Protein 4IUY (pdb70)

Radius of gyration: 42.05 Å; Cα contacts (8 Å, |Δi|>4): 4462; chains: 8; bounding box: 101×88×133 Å

Solvent-accessible surface area: 75935 Å² total

Structure (mmCIF, N/CA/C/O backbone):
data_4IUY
#
_entry.id   4IUY
#
_cell.length_a   106.219
_cell.length_b   89.525
_cell.length_c   120.905
_cell.angle_alpha   90.00
_cell.angle_beta   112.69
_cell.angle_gamma   90.00
#
_symmetry.space_group_name_H-M   'P 1 21 1'
#
loop_
_entity.id
_entity.type
_entity.pdbx_description
1 polymer 'Short chain dehydrogenase/reductase'
2 water water
#
loop_
_atom_site.group_PDB
_atom_site.id
_atom_site.type_symbol
_atom_site.label_atom_id
_atom_site.label_alt_id
_atom_site.label_comp_id
_atom_site.label_asym_id
_atom_site.label_entity_id
_atom_site.label_seq_id
_atom_site.pdbx_PDB_ins_code
_atom_site.Cartn_x
_atom_site.Cartn_y
_atom_site.Cartn_z
_atom_site.occupancy
_atom_site.B_iso_or_equiv
_atom_site.auth_seq_id
_atom_site.auth_comp_id
_atom_site.auth_asym_id
_atom_site.auth_atom_id
_atom_site.pdbx_PDB_model_num
ATOM 1 N N . ASN A 1 21 ? -43.874 17.857 125.727 1.00 57.45 2 ASN A N 1
ATOM 2 C CA . ASN A 1 21 ? -42.438 17.860 125.414 1.00 67.65 2 ASN A CA 1
ATOM 3 C C . ASN A 1 21 ? -42.094 18.385 124.004 1.00 59.85 2 ASN A C 1
ATOM 4 O O . ASN A 1 21 ? -42.251 17.667 123.012 1.00 60.43 2 ASN A O 1
ATOM 9 N N . ILE A 1 22 ? -41.579 19.609 123.917 1.00 59.79 3 ILE A N 1
ATOM 10 C CA . ILE A 1 22 ? -41.291 20.211 122.614 1.00 57.29 3 ILE A CA 1
ATOM 11 C C . ILE A 1 22 ? -40.045 19.654 121.912 1.00 64.34 3 ILE A C 1
ATOM 12 O O . ILE A 1 22 ? -39.827 19.913 120.721 1.00 50.96 3 ILE A O 1
ATOM 17 N N . PHE A 1 23 ? -39.247 18.882 122.648 1.00 62.04 4 PHE A N 1
ATOM 18 C CA . PHE A 1 23 ? -38.030 18.285 122.114 1.00 50.25 4 PHE A CA 1
ATOM 19 C C . PHE A 1 23 ? -38.232 16.844 121.651 1.00 57.14 4 PHE A C 1
ATOM 20 O O . PHE A 1 23 ? -37.259 16.116 121.386 1.00 51.50 4 PHE A O 1
ATOM 28 N N . ASP A 1 24 ? -39.492 16.440 121.513 1.00 51.46 5 ASP A N 1
ATOM 29 C CA . ASP A 1 24 ? -39.815 15.064 121.169 1.00 51.92 5 ASP A CA 1
ATOM 30 C C . ASP A 1 24 ? -39.210 14.574 119.851 1.00 55.14 5 ASP A C 1
ATOM 31 O O . ASP A 1 24 ? -39.333 15.243 118.834 1.00 50.85 5 ASP A O 1
ATOM 36 N N . VAL A 1 25 ? -38.539 13.419 119.871 1.00 52.86 6 VAL A N 1
ATOM 37 C CA . VAL A 1 25 ? -38.037 12.820 118.637 1.00 50.57 6 VAL A CA 1
ATOM 38 C C . VAL A 1 25 ? -38.438 11.348 118.542 1.00 53.12 6 VAL A C 1
ATOM 39 O O . VAL A 1 25 ? -37.948 10.609 117.699 1.00 51.40 6 VAL A O 1
ATOM 43 N N . LYS A 1 26 ? -39.351 10.941 119.410 1.00 58.63 7 LYS A N 1
ATOM 44 C CA . LYS A 1 26 ? -39.781 9.559 119.475 1.00 54.07 7 LYS A CA 1
ATOM 45 C C . LYS A 1 26 ? -40.350 9.097 118.115 1.00 55.73 7 LYS A C 1
ATOM 46 O O . LYS A 1 26 ? -41.166 9.775 117.516 1.00 56.04 7 LYS A O 1
ATOM 52 N N . ASP A 1 27 ? -39.874 7.954 117.630 1.00 56.65 8 ASP A N 1
ATOM 53 C CA . ASP A 1 27 ? -40.315 7.367 116.360 1.00 65.73 8 ASP A CA 1
ATOM 54 C C . ASP A 1 27 ? -39.837 8.066 115.097 1.00 63.12 8 ASP A C 1
ATOM 55 O O . ASP A 1 27 ? -40.092 7.578 113.993 1.00 65.63 8 ASP A O 1
ATOM 60 N N . LYS A 1 28 ? -39.125 9.176 115.247 1.00 54.88 9 LYS A N 1
ATOM 61 C CA . LYS A 1 28 ? -38.502 9.793 114.086 1.00 54.51 9 LYS A CA 1
ATOM 62 C C . LYS A 1 28 ? -37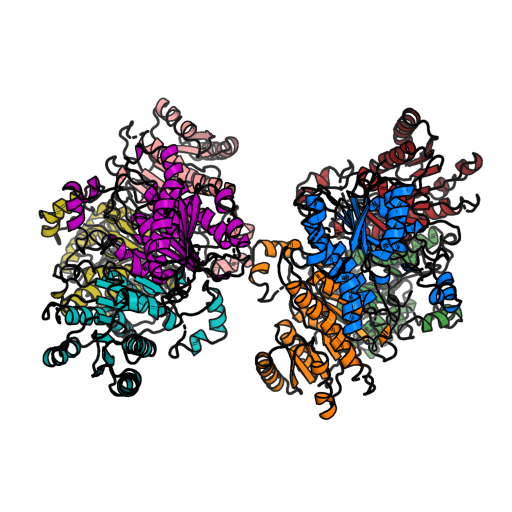.379 8.907 113.541 1.00 51.90 9 LYS A C 1
ATOM 63 O O . LYS A 1 28 ? -36.855 8.051 114.254 1.00 52.16 9 LYS A O 1
ATOM 69 N N . TYR A 1 29 ? -36.999 9.105 112.284 1.00 51.65 10 TYR A N 1
ATOM 70 C CA . TYR A 1 29 ? -35.792 8.444 111.775 1.00 51.43 10 TYR A CA 1
ATOM 71 C C . TYR A 1 29 ? -34.648 9.447 111.609 1.00 50.04 10 TYR A C 1
ATOM 72 O O . TYR A 1 29 ? -34.752 10.421 110.873 1.00 50.94 10 TYR A O 1
ATOM 81 N N . ILE A 1 30 ? -33.560 9.209 112.321 1.00 49.52 11 ILE A N 1
ATOM 82 C CA . ILE A 1 30 ? -32.407 10.091 112.265 1.00 51.50 11 ILE A CA 1
ATOM 83 C C . ILE A 1 30 ? -31.300 9.450 111.457 1.00 53.63 11 ILE A C 1
ATOM 84 O O . ILE A 1 30 ? -30.807 8.385 111.818 1.00 52.16 11 ILE A O 1
ATOM 89 N N . LEU A 1 31 ? -30.897 10.113 110.382 1.00 55.99 12 LEU A N 1
ATOM 90 C CA . LEU A 1 31 ? -29.805 9.652 109.537 1.00 47.94 12 LEU A CA 1
ATOM 91 C C . LEU A 1 31 ? -28.486 10.296 109.967 1.00 53.15 12 LEU A C 1
ATOM 92 O O . LEU A 1 31 ? -28.341 11.525 109.972 1.00 46.83 12 LEU A O 1
ATOM 97 N N . ILE A 1 32 ? -27.532 9.453 110.334 1.00 47.18 13 ILE A N 1
ATOM 98 C CA . ILE A 1 32 ? -26.260 9.896 110.867 1.00 50.08 13 ILE A CA 1
ATOM 99 C C . ILE A 1 32 ? -25.105 9.397 110.022 1.00 58.54 13 ILE A C 1
ATOM 100 O O . ILE A 1 32 ? -24.873 8.179 109.901 1.00 51.45 13 ILE A O 1
ATOM 105 N N . THR A 1 33 ? -24.415 10.349 109.398 1.00 53.04 14 THR A N 1
ATOM 106 C CA . THR A 1 33 ? -23.189 10.068 108.666 1.00 46.08 14 THR A CA 1
ATOM 107 C C . THR A 1 33 ? -22.029 10.123 109.655 1.00 61.42 14 THR A C 1
ATOM 108 O O . THR A 1 33 ? -22.182 10.611 110.784 1.00 64.96 14 THR A O 1
ATOM 112 N N . GLY A 1 34 ? -20.883 9.595 109.240 1.00 57.17 15 GLY A N 1
ATOM 113 C CA . GLY A 1 34 ? -19.695 9.563 110.070 1.00 46.18 15 GLY A CA 1
ATOM 114 C C . GLY A 1 34 ? -19.954 8.793 111.345 1.00 49.30 15 GLY A C 1
ATOM 115 O O . GLY A 1 34 ? -19.349 9.076 112.374 1.00 47.84 15 GLY A O 1
ATOM 116 N N . ALA A 1 35 ? -20.828 7.794 111.270 1.00 47.75 16 ALA A N 1
ATOM 117 C CA . ALA A 1 35 ? -21.323 7.122 112.467 1.00 51.53 16 ALA A CA 1
ATOM 118 C C . ALA A 1 35 ? -20.280 6.252 113.209 1.00 50.54 16 ALA A C 1
ATOM 119 O O . ALA A 1 35 ? -20.500 5.861 114.344 1.00 57.16 16 ALA A O 1
ATOM 121 N N . SER A 1 36 ? -19.144 5.960 112.587 1.00 58.88 17 SER A N 1
ATOM 122 C CA . SER A 1 36 ? -18.139 5.113 113.244 1.00 62.35 17 SER A CA 1
ATOM 123 C C . SER A 1 36 ? -17.213 5.875 114.205 1.00 56.59 17 SER A C 1
ATOM 124 O O . SER A 1 36 ? -16.489 5.255 114.975 1.00 60.65 17 SER A O 1
ATOM 127 N N . SER A 1 37 ? -17.228 7.209 114.153 1.00 51.06 18 SER A N 1
ATOM 128 C CA . SER A 1 37 ? -16.438 8.034 115.083 1.00 48.26 18 SER A CA 1
ATOM 129 C C . SER A 1 37 ? -17.003 7.984 116.508 1.00 48.44 18 SER A C 1
ATOM 130 O O . SER A 1 37 ? -18.120 7.494 116.734 1.00 62.32 18 SER A O 1
ATOM 133 N N . GLY A 1 38 ? -16.208 8.436 117.477 1.00 49.37 19 GLY A N 1
ATOM 134 C CA . GLY A 1 38 ? -16.680 8.550 118.852 1.00 48.66 19 GLY A CA 1
ATOM 135 C C . GLY A 1 38 ? -17.921 9.435 118.920 1.00 52.92 19 GLY A C 1
ATOM 136 O O . GLY A 1 38 ? -18.906 9.101 119.579 1.00 49.68 19 GLY A O 1
ATOM 137 N N . LEU A 1 39 ? -17.874 10.564 118.214 1.00 50.80 20 LEU A N 1
ATOM 138 C CA . LEU A 1 39 ? -19.000 11.493 118.156 1.00 51.05 20 LEU A CA 1
ATOM 139 C C . LEU A 1 39 ? -20.224 10.854 117.522 1.00 55.94 20 LEU A C 1
ATOM 140 O O . LEU A 1 39 ? -21.354 11.016 118.026 1.00 51.42 20 LEU A O 1
ATOM 145 N N . GLY A 1 40 ? -19.993 10.124 116.427 1.00 50.39 21 GLY A N 1
ATOM 146 C CA . GLY A 1 40 ? -21.066 9.428 115.734 1.00 46.39 21 GLY A CA 1
ATOM 147 C C . GLY A 1 40 ? -21.772 8.420 116.632 1.00 54.80 21 GLY A C 1
ATOM 148 O O . GLY A 1 40 ? -23.000 8.310 116.600 1.00 50.17 21 GLY A O 1
ATOM 149 N N . HIS A 1 41 ? -21.004 7.691 117.441 1.00 48.32 22 HIS A N 1
ATOM 150 C CA . HIS A 1 41 ? -21.588 6.736 118.388 1.00 51.02 22 HIS A CA 1
ATOM 151 C C . HIS A 1 41 ? -22.483 7.439 119.401 1.00 53.27 22 HIS A C 1
ATOM 152 O O . HIS A 1 41 ? -23.599 6.979 119.687 1.00 49.54 22 HIS A O 1
ATOM 159 N N . HIS A 1 42 ? -21.971 8.545 119.941 1.00 48.28 23 HIS A N 1
ATOM 160 C CA . HIS A 1 42 ? -22.666 9.357 120.928 1.00 60.80 23 HIS A CA 1
ATOM 161 C C . HIS A 1 42 ? -23.989 9.891 120.377 1.00 62.46 23 HIS A C 1
ATOM 162 O O . HIS A 1 42 ? -25.012 9.849 121.049 1.00 47.78 23 HIS A O 1
ATOM 169 N N . ILE A 1 43 ? -23.954 10.422 119.160 1.00 57.14 24 ILE A N 1
ATOM 170 C CA . ILE A 1 43 ? -25.154 10.971 118.546 1.00 46.58 24 ILE A CA 1
ATOM 171 C C . ILE A 1 43 ? -26.203 9.853 118.350 1.00 46.98 24 ILE A C 1
ATOM 172 O O . ILE A 1 43 ? -27.390 10.043 118.658 1.00 48.10 24 ILE A O 1
ATOM 177 N N . ALA A 1 44 ? -25.766 8.693 117.853 1.00 47.69 25 ALA A N 1
ATOM 178 C CA . ALA A 1 44 ? -26.670 7.549 117.687 1.00 48.75 25 ALA A CA 1
ATOM 179 C C . ALA A 1 44 ? -27.321 7.165 119.016 1.00 62.28 25 ALA A C 1
ATOM 180 O O . ALA A 1 44 ? -28.534 6.925 119.088 1.00 49.97 25 ALA A O 1
ATOM 182 N N . GLU A 1 45 ? -26.515 7.120 120.073 1.00 53.02 26 GLU A N 1
ATOM 183 C CA . GLU A 1 45 ? -27.042 6.727 121.369 1.00 56.35 26 GLU A CA 1
ATOM 184 C C . GLU A 1 45 ? -27.986 7.779 121.954 1.00 59.58 26 GLU A C 1
ATOM 185 O O . GLU A 1 45 ? -29.015 7.433 122.544 1.00 56.93 26 GLU A O 1
ATOM 191 N N . LEU A 1 46 ? -27.645 9.054 121.766 1.00 49.05 27 LEU A N 1
ATOM 192 C CA . LEU A 1 46 ? -28.478 10.135 122.249 1.00 48.71 27 LEU A CA 1
ATOM 193 C C . LEU A 1 46 ? -29.887 10.015 121.681 1.00 51.53 27 LEU A C 1
ATOM 194 O O . LEU A 1 46 ? -30.860 9.980 122.428 1.00 50.76 27 LEU A O 1
ATOM 199 N N . PHE A 1 47 ? -29.989 9.907 120.362 1.00 49.88 28 PHE A N 1
ATOM 200 C CA . PHE A 1 47 ? -31.286 9.859 119.724 1.00 48.77 28 PHE A CA 1
ATOM 201 C C . PHE A 1 47 ? -32.045 8.548 119.999 1.00 50.04 28 PHE A C 1
ATOM 202 O O . PHE A 1 47 ? -33.280 8.548 120.103 1.00 52.65 28 PHE A O 1
ATOM 210 N N . ALA A 1 48 ? -31.319 7.440 120.118 1.00 50.62 29 ALA A N 1
ATOM 211 C CA . ALA A 1 48 ? -31.954 6.152 120.441 1.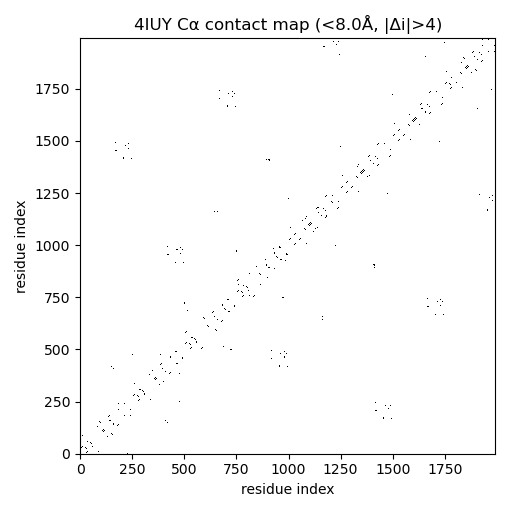00 63.00 29 ALA A CA 1
ATOM 212 C C . ALA A 1 48 ? -32.566 6.204 121.832 1.00 63.84 29 ALA A C 1
ATOM 213 O O . ALA A 1 48 ? -33.673 5.719 122.058 1.00 65.50 29 ALA A O 1
ATOM 215 N N . LYS A 1 49 ? -31.824 6.810 122.753 1.00 60.74 30 LYS A N 1
ATOM 216 C CA . LYS A 1 49 ? -32.267 7.014 124.122 1.00 59.69 30 LYS A CA 1
ATOM 217 C C . LYS A 1 49 ? -33.574 7.821 124.165 1.00 61.10 30 LYS A C 1
ATOM 218 O O . LYS A 1 49 ? -34.412 7.622 125.039 1.00 53.77 30 LYS A O 1
ATOM 224 N N . GLU A 1 50 ? -33.726 8.749 123.223 1.00 58.71 31 GLU A N 1
ATOM 225 C CA . GLU A 1 50 ? -34.912 9.595 123.150 1.00 61.13 31 GLU A CA 1
ATOM 226 C C . GLU A 1 50 ? -36.062 8.972 122.330 1.00 60.44 31 GLU A C 1
ATOM 227 O O . GLU A 1 50 ? -37.049 9.646 122.002 1.00 56.96 31 GLU A O 1
ATOM 233 N N . GLY A 1 51 ? -35.922 7.695 121.986 1.00 55.02 32 GLY A N 1
ATOM 234 C CA . GLY A 1 51 ? -36.984 6.955 121.320 1.00 53.91 32 GLY A CA 1
ATOM 235 C C . GLY A 1 51 ? -37.067 7.119 119.810 1.00 62.72 32 GLY A C 1
ATOM 236 O O . GLY A 1 51 ? -38.052 6.734 119.182 1.00 69.06 32 GLY A O 1
ATOM 237 N N . ALA A 1 52 ? -36.022 7.671 119.218 1.00 52.31 33 ALA A N 1
ATOM 238 C CA . ALA A 1 52 ? -35.983 7.866 117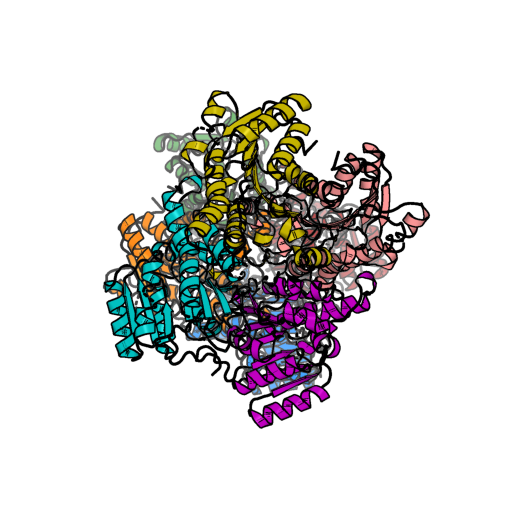.781 1.00 51.89 33 ALA A CA 1
ATOM 239 C C . ALA A 1 52 ? -35.325 6.666 117.106 1.00 63.25 33 ALA A C 1
ATOM 240 O O . ALA A 1 52 ? -34.461 6.015 117.683 1.00 52.49 33 ALA A O 1
ATOM 242 N N . ASN A 1 53 ? -35.742 6.366 115.887 1.00 52.72 34 ASN A N 1
ATOM 243 C CA . ASN A 1 53 ? -35.053 5.357 115.099 1.00 53.19 34 ASN A CA 1
ATOM 244 C C . ASN A 1 53 ? -33.796 5.901 114.418 1.00 58.11 34 ASN A C 1
ATOM 245 O O . ASN A 1 53 ? -33.679 7.111 114.135 1.00 51.07 34 ASN A O 1
ATOM 250 N N . ILE A 1 54 ? -32.859 4.996 114.168 1.00 54.39 35 ILE A N 1
ATOM 251 C CA . ILE A 1 54 ? -31.496 5.343 113.801 1.00 59.14 35 ILE A CA 1
ATOM 252 C C . ILE A 1 54 ? -31.103 4.747 112.445 1.00 59.44 35 ILE A C 1
ATOM 253 O O . ILE A 1 54 ? -31.235 3.548 112.234 1.00 60.35 35 ILE A O 1
ATOM 258 N N . VAL A 1 55 ? -30.638 5.592 111.527 1.00 56.89 36 VAL A N 1
ATOM 259 C CA . VAL A 1 55 ? -29.978 5.111 110.317 1.00 58.92 36 VAL A CA 1
ATOM 260 C C . VAL A 1 55 ? -28.511 5.549 110.369 1.00 61.97 36 VAL A C 1
ATOM 261 O O . VAL A 1 55 ? -28.200 6.759 110.339 1.00 49.79 36 VAL A O 1
ATOM 265 N N . ILE A 1 56 ? -27.618 4.572 110.485 1.00 56.94 37 ILE A N 1
ATOM 266 C CA . ILE A 1 56 ? -26.186 4.853 110.617 1.00 60.35 37 ILE A CA 1
ATOM 267 C C . ILE A 1 56 ? -25.370 4.297 109.470 1.00 64.18 37 ILE A C 1
ATOM 268 O O . ILE A 1 56 ? -25.570 3.155 109.033 1.00 72.91 37 ILE A O 1
ATOM 273 N N . CYS A 1 57 ? -24.425 5.097 109.000 1.00 63.88 38 CYS A N 1
ATOM 274 C CA . CYS A 1 57 ? -23.466 4.622 108.016 1.00 74.14 38 CYS A CA 1
ATOM 275 C C . CYS A 1 57 ? -22.021 5.061 108.251 1.00 70.66 38 CYS A C 1
ATOM 276 O O . CYS A 1 57 ? -21.747 6.045 108.947 1.00 69.76 38 CYS A O 1
ATOM 279 N N . ALA A 1 58 ? -21.111 4.266 107.697 1.00 67.91 39 ALA A N 1
ATOM 280 C CA . ALA A 1 58 ? -19.680 4.479 107.805 1.00 67.73 39 ALA A CA 1
ATOM 281 C C . ALA A 1 58 ? -19.048 3.696 106.668 1.00 71.71 39 ALA A C 1
ATOM 282 O O . ALA A 1 58 ? -19.747 2.955 105.970 1.00 67.84 39 ALA A O 1
ATOM 284 N N . ARG A 1 59 ? -17.738 3.837 106.482 1.00 75.69 40 ARG A N 1
ATOM 285 C CA . ARG A 1 59 ? -17.076 3.137 105.387 1.00 79.19 40 ARG A CA 1
ATOM 286 C C . ARG A 1 59 ? -17.104 1.621 105.621 1.00 77.82 40 ARG A C 1
ATOM 287 O O . ARG A 1 59 ? -17.475 0.861 104.724 1.00 80.74 40 ARG A O 1
ATOM 295 N N . ARG A 1 60 ? -16.760 1.189 106.837 1.00 71.94 41 ARG A N 1
ATOM 296 C CA . ARG A 1 60 ? -16.661 -0.248 107.143 1.00 69.99 41 ARG A CA 1
ATOM 297 C C . ARG A 1 60 ? -17.844 -0.734 107.976 1.00 71.74 41 ARG A C 1
ATOM 298 O O . ARG A 1 60 ? -18.009 -0.335 109.130 1.00 72.76 41 ARG A O 1
ATOM 306 N N . LEU A 1 61 ? -18.644 -1.622 107.403 1.00 71.52 42 LEU A N 1
ATOM 307 C CA . LEU A 1 61 ? -19.846 -2.100 108.066 1.00 74.01 42 LEU A CA 1
ATOM 308 C C . LEU A 1 61 ? -19.540 -2.703 109.444 1.00 80.33 42 LEU A C 1
ATOM 309 O O . LEU A 1 61 ? -20.351 -2.592 110.368 1.00 75.64 42 LEU A O 1
ATOM 314 N N . GLU A 1 62 ? -18.370 -3.319 109.592 1.00 86.05 43 GLU A N 1
ATOM 315 C CA . GLU A 1 62 ? -18.072 -4.030 110.832 1.00 86.86 43 GLU A CA 1
ATOM 316 C C . GLU A 1 62 ? -18.017 -3.101 112.059 1.00 80.87 43 GLU A C 1
ATOM 317 O O . GLU A 1 62 ? -18.464 -3.481 113.141 1.00 80.64 43 GLU A O 1
ATOM 323 N N . ARG A 1 63 ? -17.536 -1.874 111.885 1.00 77.86 44 ARG A N 1
ATOM 324 C CA . ARG A 1 63 ? -17.476 -0.933 113.008 1.00 77.18 44 ARG A CA 1
ATOM 325 C C . ARG A 1 63 ? -18.860 -0.503 113.519 1.00 71.62 44 ARG A C 1
ATOM 326 O O . ARG A 1 63 ? -18.996 -0.006 114.637 1.00 76.60 44 ARG A O 1
ATOM 334 N N . LEU A 1 64 ? -19.882 -0.680 112.696 1.00 65.08 45 LEU A N 1
ATOM 335 C CA . LEU A 1 64 ? -21.220 -0.269 113.070 1.00 66.33 45 LEU A CA 1
ATOM 336 C C . LEU A 1 64 ? -22.024 -1.328 113.810 1.00 70.34 45 LEU A C 1
ATOM 337 O O . LEU A 1 64 ? -22.961 -0.979 114.531 1.00 71.68 45 LEU A O 1
ATOM 342 N N . LYS A 1 65 ? -21.660 -2.604 113.644 1.00 64.00 46 LYS A N 1
ATOM 343 C CA . LYS A 1 65 ? -22.456 -3.699 114.192 1.00 65.96 46 LYS A CA 1
ATOM 344 C C . LYS A 1 65 ? -22.479 -3.729 115.712 1.00 70.09 46 LYS A C 1
ATOM 345 O O . LYS A 1 65 ? -23.521 -4.003 116.303 1.00 74.33 46 LYS A O 1
ATOM 351 N N . GLU A 1 66 ? -21.345 -3.445 116.346 1.00 77.40 47 GLU A N 1
ATOM 352 C CA . GLU A 1 66 ? -21.284 -3.364 117.810 1.00 83.20 47 GLU A CA 1
ATOM 353 C C . GLU A 1 66 ? -22.308 -2.337 118.337 1.00 74.35 47 GLU A C 1
ATOM 354 O O . GLU A 1 66 ? -23.043 -2.609 119.293 1.00 67.50 47 GLU A O 1
ATOM 360 N N . LEU A 1 67 ? -22.343 -1.165 117.698 1.00 68.28 48 LEU A N 1
ATOM 361 C CA . LEU A 1 67 ? -23.225 -0.070 118.080 1.00 60.04 48 LEU A CA 1
ATOM 362 C C . LEU A 1 67 ? -24.677 -0.466 117.865 1.00 67.03 48 LEU A C 1
ATOM 363 O O . LEU A 1 67 ? -25.532 -0.236 118.729 1.00 63.37 48 LEU A O 1
ATOM 368 N N . GLU A 1 68 ? -24.935 -1.067 116.703 1.00 57.75 49 GLU A N 1
ATOM 369 C CA . GLU A 1 68 ? -26.268 -1.535 116.329 1.00 64.78 49 GLU A CA 1
ATOM 370 C C . GLU A 1 68 ? -26.875 -2.456 117.378 1.00 68.19 49 GLU A C 1
ATOM 371 O O . GLU A 1 68 ? -28.021 -2.266 117.812 1.00 63.67 49 GLU A O 1
ATOM 377 N N . SER A 1 69 ? -26.098 -3.452 117.794 1.00 71.69 50 SER A N 1
ATOM 378 C CA . SER A 1 69 ? -26.592 -4.426 118.756 1.00 72.85 50 SER A CA 1
ATOM 379 C C . SER A 1 69 ? -26.866 -3.722 120.076 1.00 68.94 50 SER A C 1
ATOM 380 O O . SER A 1 69 ? -27.921 -3.910 120.676 1.00 62.03 50 SER A O 1
ATOM 383 N N . HIS A 1 70 ? -25.918 -2.896 120.505 1.00 60.68 51 HIS A N 1
ATOM 384 C CA . HIS A 1 70 ? -26.075 -2.140 121.743 1.00 64.09 51 HIS A CA 1
ATOM 385 C C . HIS A 1 70 ? -27.354 -1.303 121.755 1.00 62.05 51 HIS A C 1
ATOM 386 O O . HIS A 1 70 ? -28.127 -1.351 122.711 1.00 66.93 51 HIS A O 1
ATOM 393 N N . ILE A 1 71 ? -27.605 -0.592 120.665 1.00 57.85 52 ILE A N 1
ATOM 394 C CA . ILE A 1 71 ? -28.795 0.241 120.555 1.00 59.01 52 ILE A CA 1
ATOM 395 C C . ILE A 1 71 ? -30.078 -0.593 120.472 1.00 68.52 52 ILE A C 1
ATOM 396 O O . ILE A 1 71 ? -31.054 -0.315 121.179 1.00 70.33 52 ILE A O 1
ATOM 401 N N . LYS A 1 72 ? -30.067 -1.629 119.634 1.00 69.64 53 LYS A N 1
ATOM 402 C CA . LYS A 1 72 ? -31.222 -2.509 119.530 1.00 66.63 53 LYS A CA 1
ATOM 403 C C . LYS A 1 72 ? -31.523 -3.114 120.906 1.00 66.69 53 LYS A C 1
ATOM 404 O O . LYS A 1 72 ? -32.666 -3.148 121.341 1.00 72.16 53 LYS A O 1
ATOM 410 N N . ASN A 1 73 ? -30.490 -3.573 121.597 1.00 65.79 54 ASN A N 1
ATOM 411 C CA . ASN A 1 73 ? -30.661 -4.163 122.924 1.00 74.65 54 ASN A CA 1
ATOM 412 C C . ASN A 1 73 ? -31.060 -3.173 124.021 1.00 73.56 54 ASN A C 1
ATOM 413 O O . ASN A 1 73 ? -31.938 -3.460 124.832 1.00 69.15 54 ASN A O 1
ATOM 418 N N . GLU A 1 74 ? -30.422 -2.009 124.063 1.00 76.92 55 GLU A N 1
ATOM 419 C CA . GLU A 1 74 ? -30.695 -1.100 125.170 1.00 79.67 55 GLU A CA 1
ATOM 420 C C . GLU A 1 74 ? -31.983 -0.294 125.022 1.00 75.36 55 GLU A C 1
ATOM 421 O O . GLU A 1 74 ? -32.661 -0.033 126.017 1.00 79.96 55 GLU A O 1
ATOM 427 N N . TYR A 1 75 ? -32.313 0.108 123.799 1.00 65.90 56 TYR A N 1
ATOM 428 C CA . TYR A 1 75 ? -33.431 1.021 123.581 1.00 61.71 56 TYR A CA 1
ATOM 429 C C . TYR A 1 75 ? -34.564 0.429 122.751 1.00 64.82 56 TYR A C 1
ATOM 430 O O . TYR A 1 75 ? -35.668 0.971 122.721 1.00 70.51 56 TYR A O 1
ATOM 439 N N . GLY A 1 76 ? -34.284 -0.676 122.070 1.00 61.97 57 GLY A N 1
ATOM 440 C CA . GLY A 1 76 ? -35.295 -1.384 121.299 1.00 62.72 57 GLY A CA 1
ATOM 441 C C . GLY A 1 76 ? -35.894 -0.613 120.130 1.00 70.91 57 GLY A C 1
ATOM 442 O O . GLY A 1 76 ? -37.011 -0.923 119.673 1.00 65.77 57 GLY A O 1
ATOM 443 N N . VAL A 1 77 ? -35.139 0.357 119.615 1.00 68.06 58 VAL A N 1
ATOM 444 C CA . VAL A 1 77 ? -35.557 1.116 118.447 1.00 57.53 58 VAL A CA 1
ATOM 445 C C . VAL A 1 77 ? -35.092 0.399 117.182 1.00 71.82 58 VAL A C 1
ATOM 446 O O . VAL A 1 77 ? -34.274 -0.519 117.235 1.00 73.37 58 VAL A O 1
ATOM 450 N N . GLN A 1 78 ? -35.653 0.797 116.049 1.00 57.81 59 GLN A N 1
ATOM 451 C CA . GLN A 1 78 ? -35.200 0.334 114.744 1.00 58.19 59 GLN A CA 1
ATOM 452 C C . GLN A 1 78 ? -33.811 0.925 114.432 1.00 65.55 59 GLN A C 1
ATOM 453 O O . GLN A 1 78 ? -33.565 2.120 114.665 1.00 55.61 59 GLN A O 1
ATOM 459 N N . VAL A 1 79 ? -32.909 0.081 113.928 1.00 59.69 60 VAL A N 1
ATOM 460 C CA . VAL A 1 79 ? -31.590 0.526 113.467 1.00 61.26 60 VAL A CA 1
ATOM 461 C C . VAL A 1 79 ? -31.303 -0.029 112.068 1.00 66.56 60 VAL A C 1
ATOM 462 O O . VAL A 1 79 ? -31.433 -1.234 111.823 1.00 61.90 60 VAL A O 1
ATOM 466 N N . TYR A 1 80 ? -30.931 0.849 111.143 1.00 58.75 61 TYR A N 1
ATOM 467 C CA . TYR A 1 80 ? -30.534 0.399 109.816 1.00 60.43 61 TYR A CA 1
ATOM 468 C C . TYR A 1 80 ? -29.067 0.796 109.600 1.00 56.71 61 TYR A C 1
ATOM 469 O O . TYR A 1 80 ? -28.705 1.935 109.838 1.00 57.31 61 TYR A O 1
ATOM 478 N N . THR A 1 81 ? -28.223 -0.137 109.182 1.00 57.85 62 THR A N 1
ATOM 479 C CA . THR A 1 81 ? -26.826 0.164 108.906 1.00 57.35 62 THR A CA 1
ATOM 480 C C . THR A 1 81 ? -26.521 0.106 107.406 1.00 75.67 62 THR A C 1
ATOM 481 O O . THR A 1 81 ? -27.129 -0.664 106.668 1.00 74.51 62 THR A O 1
ATOM 485 N N . PHE A 1 82 ? -25.606 0.958 106.956 1.00 75.81 63 PHE A N 1
ATOM 486 C CA . PHE A 1 82 ? -25.171 0.968 105.562 1.00 66.42 63 PHE A CA 1
ATOM 487 C C . PHE A 1 82 ? -23.686 1.203 105.459 1.00 65.77 63 PHE A C 1
ATOM 488 O O . PHE A 1 82 ? -23.140 2.072 106.120 1.00 71.15 63 PHE A O 1
ATOM 496 N N . ALA A 1 83 ? -23.025 0.380 104.670 1.00 74.32 64 ALA A N 1
ATOM 497 C CA . ALA A 1 83 ? -21.640 0.626 104.314 1.00 73.15 64 ALA A CA 1
ATOM 498 C C . ALA A 1 83 ? -21.619 1.478 103.051 1.00 67.84 64 ALA A C 1
ATOM 499 O O . ALA A 1 83 ? -22.249 1.136 102.049 1.00 73.90 64 ALA A O 1
ATOM 501 N N . LEU A 1 84 ? -20.922 2.601 103.112 1.00 63.99 65 LEU A N 1
ATOM 502 C CA . LEU A 1 84 ? -20.755 3.440 101.939 1.00 71.01 65 LEU A CA 1
ATOM 503 C C . LEU A 1 84 ? -19.659 4.463 102.144 1.00 62.40 65 LEU A C 1
ATOM 504 O O . LEU A 1 84 ? -19.199 4.668 103.256 1.00 64.35 65 LEU A O 1
ATOM 509 N N . ASP A 1 85 ? -19.208 5.059 101.051 1.00 66.84 66 ASP A N 1
ATOM 510 C CA . ASP A 1 85 ? -18.388 6.257 101.121 1.00 81.50 66 ASP A CA 1
ATOM 511 C C . ASP A 1 85 ? -19.339 7.472 101.046 1.00 77.16 66 ASP A C 1
ATOM 512 O O . ASP A 1 85 ? -20.159 7.553 100.133 1.00 71.03 66 ASP A O 1
ATOM 517 N N . VAL A 1 86 ? -19.266 8.401 101.996 1.00 82.22 67 VAL A N 1
ATOM 518 C CA . VAL A 1 86 ? -20.166 9.566 101.935 1.00 85.59 67 VAL A CA 1
ATOM 519 C C . VAL A 1 86 ? -19.960 10.425 100.668 1.00 79.92 67 VAL A C 1
ATOM 520 O O . VAL A 1 86 ? -20.842 11.215 100.302 1.00 76.92 67 VAL A O 1
ATOM 524 N N . ASN A 1 87 ? -18.812 10.249 100.001 1.00 76.05 68 ASN A N 1
ATOM 525 C CA . ASN A 1 87 ? -18.530 10.918 98.725 1.00 71.10 68 ASN A CA 1
ATOM 526 C C . ASN A 1 87 ? -19.086 10.190 97.533 1.00 68.47 68 ASN A C 1
ATOM 527 O O . ASN A 1 87 ? -19.060 10.698 96.417 1.00 76.59 68 ASN A O 1
ATOM 532 N N . ASP A 1 88 ? -19.604 8.996 97.778 1.00 69.39 69 ASP A N 1
ATOM 533 C CA . ASP A 1 88 ? -20.195 8.208 96.728 1.00 67.67 69 ASP A CA 1
ATOM 534 C C . ASP A 1 88 ? -21.662 8.599 96.663 1.00 62.50 69 ASP A C 1
ATOM 535 O O . ASP A 1 88 ? -22.484 8.102 97.436 1.00 62.79 69 ASP A O 1
ATOM 540 N N . ARG A 1 89 ? -21.987 9.488 95.729 1.00 56.65 70 ARG A N 1
ATOM 541 C CA . ARG A 1 89 ? -23.354 9.966 95.589 1.00 53.66 70 ARG A CA 1
ATOM 542 C C . ARG A 1 89 ? -24.340 8.842 95.246 1.00 67.56 70 ARG A C 1
ATOM 543 O O . ARG A 1 89 ? -25.426 8.767 95.838 1.00 62.34 70 ARG A O 1
ATOM 551 N N . SER A 1 90 ? -23.963 7.960 94.319 1.00 61.75 71 SER A N 1
ATOM 552 C CA . SER A 1 90 ? -24.878 6.898 93.912 1.00 69.07 71 SER A CA 1
ATOM 553 C C . SER A 1 90 ? -25.162 5.909 95.050 1.00 61.32 71 SER A C 1
ATOM 554 O O . SER A 1 90 ? -26.271 5.402 95.169 1.00 64.09 71 SER A O 1
ATOM 557 N N . ALA A 1 91 ? -24.172 5.650 95.896 1.00 60.00 72 ALA A N 1
ATOM 558 C CA . ALA A 1 91 ? -24.383 4.779 97.050 1.00 64.66 72 ALA A CA 1
ATOM 559 C C . ALA A 1 91 ? -25.360 5.416 98.062 1.00 67.51 72 ALA A C 1
ATOM 560 O O . ALA A 1 91 ? -26.258 4.740 98.579 1.00 57.66 72 ALA A O 1
ATOM 562 N N . VAL A 1 92 ? -25.202 6.716 98.320 1.00 56.76 73 VAL A N 1
ATOM 563 C CA . VAL A 1 92 ? -26.127 7.431 99.208 1.00 54.39 73 VAL A CA 1
ATOM 564 C C . VAL A 1 92 ? -27.550 7.358 98.663 1.00 59.71 73 VAL A C 1
ATOM 565 O O . VAL A 1 92 ? -28.489 7.072 99.393 1.00 68.59 73 VAL A O 1
ATOM 569 N N . LYS A 1 93 ? -27.682 7.607 97.368 1.00 68.37 74 LYS A N 1
ATOM 570 C CA . LYS A 1 93 ? -28.950 7.533 96.658 1.00 73.69 74 LYS A CA 1
ATOM 571 C C . LYS A 1 93 ? -29.571 6.126 96.767 1.00 71.98 74 LYS A C 1
ATOM 572 O O . LYS A 1 93 ? -30.766 5.992 97.036 1.00 68.11 74 LYS A O 1
ATOM 578 N N . ASP A 1 94 ? -28.754 5.090 96.584 1.00 59.83 75 ASP A N 1
ATOM 579 C CA . ASP A 1 94 ? -29.226 3.715 96.727 1.00 61.54 75 ASP A CA 1
ATOM 580 C C . ASP A 1 94 ? -29.678 3.428 98.152 1.00 60.72 75 ASP A C 1
ATOM 581 O O . ASP A 1 94 ? -30.637 2.689 98.361 1.00 61.83 75 ASP A O 1
ATOM 594 N N . LEU A 1 96 ? -31.031 5.577 100.374 1.00 60.53 77 LEU A N 1
ATOM 595 C CA . LEU A 1 96 ? -32.345 6.201 100.505 1.00 60.02 77 LEU A CA 1
ATOM 596 C C . LEU A 1 96 ? -33.451 5.452 99.751 1.00 63.96 77 LEU A C 1
ATOM 597 O O . LEU A 1 96 ? -34.534 5.254 100.295 1.00 64.74 77 LEU A O 1
ATOM 602 N N . SER A 1 97 ? -33.185 5.032 98.512 1.00 63.81 78 SER A N 1
ATOM 603 C CA . SER A 1 97 ? -34.167 4.246 97.757 1.00 63.85 78 SER A CA 1
ATOM 604 C C . SER A 1 97 ? -34.491 2.963 98.491 1.00 67.05 78 SER A C 1
ATOM 605 O O . SER A 1 97 ? -35.646 2.522 98.527 1.00 68.86 78 SER A O 1
ATOM 608 N N . SER A 1 98 ? -33.454 2.357 99.060 1.00 65.74 79 SER A N 1
ATOM 609 C CA . SER A 1 98 ? -33.609 1.127 99.816 1.00 67.86 79 SER A CA 1
ATOM 610 C C . SER A 1 98 ? -34.524 1.365 101.006 1.00 70.70 79 SER A C 1
ATOM 611 O O . SER A 1 98 ? -35.405 0.550 101.289 1.00 68.10 79 SER A O 1
ATOM 614 N N . LEU A 1 99 ? -34.308 2.488 101.696 1.00 67.35 80 LEU A N 1
ATOM 615 C CA . LEU A 1 99 ? -35.148 2.867 102.828 1.00 60.19 80 LEU A CA 1
ATOM 616 C C . LEU A 1 99 ? -36.582 3.165 102.374 1.00 71.28 80 LEU A C 1
ATOM 617 O O . LEU A 1 99 ? -37.547 2.712 103.015 1.00 61.71 80 LEU A O 1
ATOM 622 N N . GLU A 1 100 ? -36.715 3.935 101.286 1.00 69.26 81 GLU A N 1
ATOM 623 C CA . GLU A 1 100 ? -38.025 4.221 100.693 1.00 67.75 81 GLU A CA 1
ATOM 624 C C . GLU A 1 100 ? -38.766 2.928 100.426 1.00 69.40 81 GLU A C 1
ATOM 625 O O . GLU A 1 100 ? -39.957 2.819 100.721 1.00 71.42 81 GLU A O 1
ATOM 631 N N . ALA A 1 101 ? -38.050 1.928 99.917 1.00 71.83 82 ALA A N 1
ATOM 632 C CA . ALA A 1 101 ? -38.685 0.657 99.560 1.00 70.70 82 ALA A CA 1
ATOM 633 C C . ALA A 1 101 ? -39.176 -0.104 100.783 1.00 71.86 82 ALA A C 1
ATOM 634 O O . ALA A 1 101 ? -40.047 -0.960 100.672 1.00 78.39 82 ALA A O 1
ATOM 636 N N . GLU A 1 102 ? -38.626 0.210 101.949 1.00 71.89 83 GLU A N 1
ATOM 637 C CA . GLU A 1 102 ? -39.084 -0.421 103.178 1.00 74.17 83 GLU A CA 1
ATOM 638 C C . GLU A 1 102 ? -40.108 0.425 103.924 1.00 77.29 83 GLU A C 1
ATOM 639 O O . GLU A 1 102 ? -40.501 0.085 105.035 1.00 79.81 83 GLU A O 1
ATOM 645 N N . GLY A 1 103 ? -40.567 1.506 103.307 1.00 76.90 84 GLY A N 1
ATOM 646 C CA . GLY A 1 103 ? -41.525 2.380 103.960 1.00 73.33 84 GLY A CA 1
ATOM 647 C C . GLY A 1 103 ? -40.919 3.314 104.997 1.00 71.51 84 GLY A C 1
ATOM 648 O O . GLY A 1 103 ? -41.626 3.846 105.844 1.00 71.02 84 GLY A O 1
ATOM 649 N N . VAL A 1 104 ? -39.608 3.509 104.948 1.00 69.73 85 VAL A N 1
ATOM 650 C CA . VAL A 1 104 ? -38.944 4.382 105.915 1.00 59.13 85 VAL A CA 1
ATOM 651 C C . VAL A 1 104 ? -38.716 5.787 105.334 1.00 57.98 85 VAL A C 1
ATOM 652 O O . VAL A 1 104 ? -38.303 5.937 104.181 1.00 62.73 85 VAL A O 1
ATOM 656 N N . THR A 1 105 ? -39.051 6.809 106.112 1.00 56.92 86 THR A N 1
ATOM 657 C CA . THR A 1 105 ? -38.741 8.181 105.731 1.00 60.87 86 THR A CA 1
ATOM 658 C C . THR A 1 105 ? -37.837 8.847 106.782 1.00 54.05 86 THR A C 1
ATOM 659 O O . THR A 1 105 ? -38.164 8.842 107.963 1.00 67.44 86 THR A O 1
ATOM 663 N N . ILE A 1 106 ? -36.699 9.386 106.339 1.00 53.02 87 ILE A N 1
ATOM 664 C CA . ILE A 1 106 ? -35.775 10.164 107.177 1.00 51.45 87 ILE A CA 1
ATOM 665 C C . ILE A 1 106 ? -36.395 11.486 107.615 1.00 50.81 87 ILE A C 1
ATOM 666 O O . ILE A 1 106 ? -36.901 12.246 106.794 1.00 51.37 87 ILE A O 1
ATOM 671 N N . ASP A 1 107 ? -36.358 11.755 108.913 1.00 50.80 88 ASP A N 1
ATOM 672 C CA . ASP A 1 107 ? -36.838 13.026 109.471 1.00 51.81 88 ASP A CA 1
ATOM 673 C C . ASP A 1 107 ? -35.707 14.024 109.635 1.00 51.76 88 ASP A C 1
ATOM 674 O O . ASP A 1 107 ? -35.873 15.225 109.406 1.00 48.94 88 ASP A O 1
ATOM 679 N N . VAL A 1 108 ? -34.551 13.524 110.050 1.00 47.66 89 VAL A N 1
ATOM 680 C CA . VAL A 1 108 ? -33.429 14.396 110.305 1.00 46.43 89 VAL A CA 1
ATOM 681 C C . VAL A 1 108 ? -32.142 13.859 109.687 1.00 49.02 89 VAL A C 1
ATOM 682 O O . VAL A 1 108 ? -31.774 12.714 109.920 1.00 51.32 89 VAL A O 1
ATOM 686 N N . LEU A 1 109 ? -31.462 14.693 108.906 1.00 45.40 90 LEU A N 1
ATOM 687 C CA . LEU A 1 109 ? -30.099 14.405 108.465 1.00 44.96 90 LEU A CA 1
ATOM 688 C C . LEU A 1 109 ? -29.088 15.136 109.350 1.00 47.33 90 LEU A C 1
ATOM 689 O O . LEU A 1 109 ? -29.111 16.368 109.484 1.00 45.83 90 LEU A O 1
ATOM 694 N N . ILE A 1 110 ? -28.208 14.350 109.954 1.00 43.90 91 ILE A N 1
ATOM 695 C CA . ILE A 1 110 ? -27.086 14.866 110.703 1.00 51.24 91 ILE A CA 1
ATOM 696 C C . ILE A 1 110 ? -25.790 14.568 109.951 1.00 49.50 91 ILE A C 1
ATOM 697 O O . ILE A 1 110 ? -25.312 13.430 109.917 1.00 46.29 91 ILE A O 1
ATOM 702 N N . ASN A 1 111 ? -25.263 15.602 109.307 1.00 49.48 92 ASN A N 1
ATOM 703 C CA . ASN A 1 111 ? -24.002 15.527 108.604 1.00 42.04 92 ASN A CA 1
ATOM 704 C C . ASN A 1 111 ? -22.891 15.649 109.617 1.00 44.90 92 ASN A C 1
ATOM 705 O O . ASN A 1 111 ? -22.623 16.731 110.139 1.00 50.82 92 ASN A O 1
ATOM 710 N N . ASN A 1 112 ? -22.257 14.527 109.897 1.00 49.88 93 ASN A N 1
ATOM 711 C CA . ASN A 1 112 ? -21.250 14.415 110.938 1.00 52.80 93 ASN A CA 1
ATOM 712 C C . ASN A 1 112 ? -19.952 13.897 110.302 1.00 54.01 93 ASN A C 1
ATOM 713 O O . ASN A 1 112 ? -19.114 13.293 110.953 1.00 50.88 93 ASN A O 1
ATOM 718 N N . ALA A 1 113 ? -19.818 14.092 108.998 1.00 66.89 94 ALA A N 1
ATOM 719 C CA . ALA A 1 113 ? -18.602 13.676 108.303 1.00 79.24 94 ALA A CA 1
ATOM 720 C C . ALA A 1 113 ? -17.494 14.698 108.488 1.00 70.35 94 ALA A C 1
ATOM 721 O O . ALA A 1 113 ? -17.732 15.882 108.327 1.00 78.85 94 ALA A O 1
ATOM 723 N N . GLY A 1 114 ? -16.293 14.243 108.843 1.00 73.44 95 GLY A N 1
ATOM 724 C CA . GLY A 1 114 ? -15.182 15.156 109.081 1.00 77.83 95 GLY A CA 1
ATOM 725 C C . GLY A 1 114 ? -13.780 14.581 109.255 1.00 71.91 95 GLY A C 1
ATOM 726 O O . GLY A 1 114 ? -13.539 13.830 110.189 1.00 81.77 95 GLY A O 1
ATOM 727 N N . VAL A 1 115 ? -12.844 14.976 108.390 1.00 64.35 96 VAL A N 1
ATOM 728 C CA . VAL A 1 115 ? -11.432 14.589 108.535 1.00 61.13 96 VAL A CA 1
ATOM 729 C C . VAL A 1 115 ? -10.533 15.797 108.488 1.00 58.65 96 VAL A C 1
ATOM 730 O O . VAL A 1 115 ? -10.911 16.833 107.937 1.00 59.80 96 VAL A O 1
ATOM 734 N N . SER A 1 116 ? -9.349 15.659 109.071 1.00 54.63 97 SER A N 1
ATOM 735 C CA . SER A 1 116 ? -8.372 16.740 109.099 1.00 52.13 97 SER A CA 1
ATOM 736 C C . SER A 1 116 ? -6.952 16.209 109.103 1.00 46.40 97 SER A C 1
ATOM 737 O O . SER A 1 116 ? -6.730 15.033 108.887 1.00 50.11 97 SER A O 1
ATOM 740 N N . ASP A 1 117 ? -6.004 17.092 109.401 1.00 47.65 98 ASP A N 1
ATOM 741 C CA . ASP A 1 117 ? -4.588 16.766 109.395 1.00 47.83 98 ASP A CA 1
ATOM 742 C C . ASP A 1 117 ? -3.865 17.913 110.104 1.00 47.99 98 ASP A C 1
ATOM 743 O O . ASP A 1 117 ? -4.514 18.863 110.567 1.00 51.68 98 ASP A O 1
ATOM 748 N N . THR A 1 118 ? -2.536 17.835 110.197 1.00 47.41 99 THR A N 1
ATOM 749 C CA . THR A 1 118 ? -1.754 18.966 110.690 1.00 54.65 99 THR A CA 1
ATOM 750 C C . THR A 1 118 ? -0.536 19.185 109.805 1.00 51.58 99 THR A C 1
ATOM 751 O O . THR A 1 118 ? 0.412 18.417 109.858 1.00 58.16 99 THR A O 1
ATOM 755 N N . LYS A 1 119 ? -0.542 20.245 109.013 1.00 47.85 100 LYS A N 1
ATOM 756 C CA . LYS A 1 119 ? 0.596 20.545 108.158 1.00 46.67 100 LYS A CA 1
ATOM 757 C C . LYS A 1 119 ? 0.700 22.056 108.063 1.00 46.53 100 LYS A C 1
ATOM 758 O O . LYS A 1 119 ? -0.312 22.743 108.107 1.00 49.15 100 LYS A O 1
ATOM 764 N N . ARG A 1 120 ? 1.917 22.576 107.949 1.00 43.99 101 ARG A N 1
ATOM 765 C CA . ARG A 1 120 ? 2.102 24.000 107.670 1.00 48.96 101 ARG A CA 1
ATOM 766 C C . ARG A 1 120 ? 1.435 24.340 106.346 1.00 49.73 101 ARG A C 1
ATOM 767 O O . ARG A 1 120 ? 1.249 23.453 105.497 1.00 50.13 101 ARG A O 1
ATOM 775 N N . PHE A 1 121 ? 1.072 25.612 106.174 1.00 48.82 102 PHE A N 1
ATOM 776 C CA . PHE A 1 121 ? 0.311 26.044 104.999 1.00 46.87 102 PHE A CA 1
ATOM 777 C C . PHE A 1 121 ? 0.851 25.563 103.656 1.00 41.33 102 PHE A C 1
ATOM 778 O O . PHE A 1 121 ? 0.084 25.170 102.788 1.00 46.41 102 PHE A O 1
ATOM 786 N N . LEU A 1 122 ? 2.161 25.634 103.482 1.00 42.17 103 LEU A N 1
ATOM 787 C CA . LEU A 1 122 ? 2.773 25.309 102.208 1.00 42.99 103 LEU A CA 1
ATOM 788 C C . LEU A 1 122 ? 3.022 23.797 101.967 1.00 49.10 103 LEU A C 1
ATOM 789 O O . LEU A 1 122 ? 3.346 23.395 100.852 1.00 49.33 103 LEU A O 1
ATOM 794 N N . ASP A 1 123 ? 2.831 22.975 102.997 1.00 44.57 104 ASP A N 1
ATOM 795 C CA . ASP A 1 123 ? 3.096 21.527 102.918 1.00 53.37 104 ASP A CA 1
ATOM 796 C C . ASP A 1 123 ? 1.877 20.689 102.488 1.00 45.83 104 ASP A C 1
ATOM 797 O O . ASP A 1 123 ? 2.022 19.536 102.149 1.00 57.61 104 ASP A O 1
ATOM 802 N N . TYR A 1 124 ? 0.677 21.262 102.565 1.00 52.90 105 TYR A N 1
ATOM 803 C CA . TYR A 1 124 ? -0.527 20.596 102.106 1.00 44.35 105 TYR A CA 1
ATOM 804 C C . TYR A 1 124 ? -0.517 20.431 100.585 1.00 59.88 105 TYR A C 1
ATOM 805 O O . TYR A 1 124 ? -0.278 21.406 99.844 1.00 44.56 105 TYR A O 1
ATOM 814 N N . ASN A 1 125 ? -0.809 19.217 100.115 1.00 47.75 106 ASN A N 1
ATOM 815 C CA . ASN A 1 125 ? -0.858 18.966 98.677 1.00 46.86 106 ASN A CA 1
ATOM 816 C C . ASN A 1 125 ? -2.280 18.770 98.133 1.00 49.14 106 ASN A C 1
ATOM 817 O O . ASN A 1 125 ? -3.263 18.787 98.884 1.00 45.56 106 ASN A O 1
ATOM 822 N N . ASP A 1 126 ? -2.379 18.586 96.819 1.00 49.31 107 ASP A N 1
ATOM 823 C CA . ASP A 1 126 ? -3.687 18.446 96.171 1.00 58.03 107 ASP A CA 1
ATOM 824 C C . ASP A 1 126 ? -4.516 17.278 96.708 1.00 61.92 107 ASP A C 1
ATOM 825 O O . ASP A 1 126 ? -5.735 17.379 96.813 1.00 46.88 107 ASP A O 1
ATOM 830 N N . GLU A 1 127 ? -3.841 16.184 97.053 1.00 48.83 108 GLU A N 1
ATOM 831 C CA . GLU A 1 127 ? -4.494 14.998 97.585 1.00 61.97 108 GLU A CA 1
ATOM 832 C C . GLU A 1 127 ? -5.078 15.247 98.969 1.00 48.08 108 GLU A C 1
ATOM 833 O O . GLU A 1 127 ? -6.194 14.810 99.235 1.00 47.86 108 GLU A O 1
ATOM 839 N N . ASP A 1 128 ? -4.329 15.940 99.839 1.00 47.30 109 ASP A N 1
ATOM 840 C CA . ASP A 1 128 ? -4.822 16.334 101.171 1.00 46.07 109 ASP A CA 1
ATOM 841 C C . ASP A 1 128 ? -6.064 17.196 101.027 1.00 44.72 109 ASP A C 1
ATOM 842 O O . ASP A 1 128 ? -7.091 16.955 101.676 1.00 46.59 109 ASP A O 1
ATOM 847 N N . TRP A 1 129 ? -5.958 18.202 100.156 1.00 48.30 110 TRP A N 1
ATOM 848 C CA . TRP A 1 129 ? -7.036 19.157 99.913 1.00 43.09 110 TRP A CA 1
ATOM 849 C C . TRP A 1 129 ? -8.292 18.408 99.489 1.00 43.50 110 TRP A C 1
ATOM 850 O O . TRP A 1 129 ? -9.361 18.586 100.061 1.00 42.76 110 TRP A O 1
ATOM 861 N N . ASP A 1 130 ? -8.161 17.580 98.467 1.00 44.80 111 ASP A N 1
ATOM 862 C CA . ASP A 1 130 ? -9.303 16.798 97.995 1.00 52.61 111 ASP A CA 1
ATOM 863 C C . ASP A 1 130 ? -9.925 15.974 99.116 1.00 47.58 111 ASP A C 1
ATOM 864 O O . ASP A 1 130 ? -11.126 16.061 99.337 1.00 49.27 111 ASP A O 1
ATOM 869 N N . LYS A 1 131 ? -9.111 15.248 99.869 1.00 45.93 112 LYS A N 1
ATOM 870 C CA . LYS A 1 131 ? -9.641 14.445 100.967 1.00 46.00 112 LYS A CA 1
ATOM 871 C C . LYS A 1 131 ? -10.377 15.327 101.990 1.00 55.27 112 LYS A C 1
ATOM 872 O O . LYS A 1 131 ? -11.534 15.084 102.328 1.00 49.51 112 LYS A O 1
ATOM 878 N N . ILE A 1 132 ? -9.733 16.394 102.437 1.00 55.37 113 ILE A N 1
ATOM 879 C CA . ILE A 1 132 ? -10.339 17.222 103.467 1.00 42.28 113 ILE A CA 1
ATOM 880 C C . ILE A 1 132 ? -11.575 17.978 102.978 1.00 44.34 113 ILE A C 1
ATOM 881 O O . ILE A 1 132 ? -12.618 17.940 103.614 1.00 48.68 113 ILE A O 1
ATOM 886 N N . VAL A 1 133 ? -11.472 18.635 101.834 1.00 41.46 114 VAL A N 1
ATOM 887 C CA . VAL A 1 133 ? -12.551 19.472 101.373 1.00 40.85 114 VAL A CA 1
ATOM 888 C C . VAL A 1 133 ? -13.741 18.669 100.842 1.00 48.10 114 VAL A C 1
ATOM 889 O O . VAL A 1 133 ? -14.894 19.041 101.067 1.00 41.43 114 VAL A O 1
ATOM 893 N N . ASP A 1 134 ? -13.472 17.573 100.138 1.00 51.70 115 ASP A N 1
ATOM 894 C CA . ASP A 1 134 ? -14.559 16.726 99.648 1.00 52.17 115 ASP A CA 1
ATOM 895 C C . ASP A 1 134 ? -15.318 16.047 100.779 1.00 48.85 115 ASP A C 1
ATOM 896 O O . ASP A 1 134 ? -16.546 16.007 100.763 1.00 53.05 115 ASP A O 1
ATOM 901 N N . THR A 1 135 ? -14.585 15.552 101.774 1.00 45.70 116 THR A N 1
ATOM 902 C CA . THR A 1 135 ? -15.192 14.909 102.933 1.00 47.74 116 THR A CA 1
ATOM 903 C C . THR A 1 135 ? -15.960 15.912 103.820 1.00 52.16 116 THR A C 1
ATOM 904 O O . THR A 1 135 ? -17.085 15.639 104.264 1.00 54.80 116 THR A O 1
ATOM 908 N N . ASN A 1 136 ? -15.369 17.078 104.064 1.00 47.08 117 ASN A N 1
ATOM 909 C CA . ASN A 1 136 ? -15.976 18.026 105.005 1.00 47.17 117 ASN A CA 1
ATOM 910 C C . ASN A 1 136 ? -17.046 18.920 104.434 1.00 44.48 117 ASN A C 1
ATOM 911 O O . ASN A 1 136 ? -17.882 19.419 105.188 1.00 44.85 117 ASN A O 1
ATOM 916 N N . LEU A 1 137 ? -17.027 19.119 103.114 1.00 49.96 118 LEU A N 1
ATOM 917 C CA . LEU A 1 137 ? -17.913 20.100 102.482 1.00 41.80 118 LEU A CA 1
ATOM 918 C C . LEU A 1 137 ? -18.722 19.544 101.320 1.00 48.46 118 LEU A C 1
ATOM 919 O O . LEU A 1 137 ? -19.941 19.672 101.304 1.00 40.94 118 LEU A O 1
ATOM 924 N N . LYS A 1 138 ? -18.066 18.919 100.353 1.00 41.62 119 LYS A N 1
ATOM 925 C CA . LYS A 1 138 ? -18.807 18.389 99.201 1.00 47.63 119 LYS A CA 1
ATOM 926 C C . LYS A 1 138 ? -19.786 17.271 99.609 1.00 53.79 119 LYS A C 1
ATOM 927 O O . LYS A 1 138 ? -20.963 17.285 99.208 1.00 48.47 119 LYS A O 1
ATOM 933 N N . ALA A 1 139 ? -19.301 16.341 100.437 1.00 43.56 120 ALA A N 1
ATOM 934 C CA . ALA A 1 139 ? -20.111 15.214 100.908 1.00 52.51 120 ALA A CA 1
ATOM 935 C C . ALA A 1 139 ? -21.401 15.612 101.643 1.00 46.81 120 ALA A C 1
ATOM 936 O O . ALA A 1 139 ? -22.468 15.096 101.311 1.00 54.15 120 ALA A O 1
ATOM 938 N N . PRO A 1 140 ? -21.311 16.523 102.632 1.00 45.35 121 PRO A N 1
ATOM 939 C CA . PRO A 1 140 ? -22.567 16.948 103.270 1.00 44.52 121 PRO A CA 1
ATOM 940 C C . PRO A 1 140 ? -23.512 17.582 102.260 1.00 46.23 121 PRO A C 1
ATOM 941 O O . PRO A 1 140 ? -24.729 17.373 102.318 1.00 43.13 121 PRO A O 1
ATOM 945 N N . TRP A 1 141 ? -22.950 18.340 101.328 1.00 42.45 122 TRP A N 1
ATOM 946 C CA . TRP A 1 141 ? -23.761 18.917 100.271 1.00 45.34 122 TRP A CA 1
ATOM 947 C C . TRP A 1 141 ? -24.445 17.801 99.428 1.00 48.87 122 TRP A C 1
ATOM 948 O O . TRP A 1 141 ? -25.647 17.867 99.172 1.00 50.89 122 TRP A O 1
ATOM 959 N N . GLN A 1 142 ? -23.698 16.785 98.999 1.00 51.26 123 GLN A N 1
ATOM 960 C CA . GLN A 1 142 ? -24.315 15.653 98.275 1.00 49.37 123 GLN A CA 1
ATOM 961 C C . GLN A 1 142 ? -25.400 14.963 99.098 1.00 46.91 123 GLN A C 1
ATOM 962 O O . GLN A 1 142 ? -26.498 14.727 98.607 1.00 47.86 123 GLN A O 1
ATOM 968 N N . CYS A 1 143 ? -25.085 14.641 100.352 1.00 47.75 124 CYS A N 1
ATOM 969 C CA . CYS A 1 143 ? -26.065 13.991 101.218 1.00 50.01 124 CYS A CA 1
ATOM 970 C C . CYS A 1 143 ? -27.304 14.843 101.402 1.00 49.87 124 CYS A C 1
ATOM 971 O O . CYS A 1 143 ? -28.423 14.324 101.367 1.00 51.53 124 CYS A O 1
ATOM 974 N N . ALA A 1 144 ? -27.103 16.144 101.600 1.00 47.26 125 ALA A N 1
ATOM 975 C CA . ALA A 1 144 ? -28.227 17.057 101.804 1.00 51.94 125 ALA A CA 1
ATOM 976 C C . ALA A 1 144 ? -29.138 17.022 100.585 1.00 53.14 125 ALA A C 1
ATOM 977 O O . ALA A 1 144 ? -30.345 16.827 100.720 1.00 55.05 125 ALA A O 1
ATOM 979 N N . GLN A 1 145 ? -28.554 17.166 99.398 1.00 46.62 126 GLN A N 1
ATOM 980 C CA . GLN A 1 145 ? -29.326 17.077 98.147 1.00 56.38 126 GLN A CA 1
ATOM 981 C C . GLN A 1 145 ? -30.115 15.793 98.058 1.00 55.52 126 GLN A C 1
ATOM 982 O O . GLN A 1 145 ? -31.313 15.814 97.767 1.00 57.33 126 GLN A O 1
ATOM 988 N N . GLU A 1 146 ? -29.448 14.670 98.304 1.00 55.90 127 GLU A N 1
ATOM 989 C CA . GLU A 1 146 ? -30.138 13.389 98.170 1.00 61.29 127 GLU A CA 1
ATOM 990 C C . GLU A 1 146 ? -31.254 13.205 99.199 1.00 52.49 127 GLU A C 1
ATOM 991 O O . GLU A 1 146 ? -32.360 12.816 98.843 1.00 55.07 127 GLU A O 1
ATOM 997 N N . VAL A 1 147 ? -30.975 13.536 100.455 1.00 49.64 128 VAL A N 1
ATOM 998 C CA . VAL A 1 147 ? -31.961 13.413 101.525 1.00 51.43 128 VAL A CA 1
ATOM 999 C C . VAL A 1 147 ? -33.191 14.327 101.325 1.00 53.08 128 VAL A C 1
ATOM 1000 O O . VAL A 1 147 ? -34.316 13.956 101.653 1.00 60.50 128 VAL A O 1
ATOM 1004 N N . VAL A 1 148 ? -32.977 15.529 100.808 1.00 56.31 129 VAL A N 1
ATOM 1005 C CA . VAL A 1 148 ? -34.090 16.429 100.477 1.00 49.85 129 VAL A CA 1
ATOM 1006 C C . VAL A 1 148 ? -35.003 15.845 99.395 1.00 51.63 129 VAL A C 1
ATOM 1007 O O . VAL A 1 148 ? -36.234 15.928 99.503 1.00 52.50 129 VAL A O 1
ATOM 1011 N N . GLN A 1 149 ? -34.413 15.242 98.359 1.00 55.02 130 GLN A N 1
ATOM 1012 C CA . GLN A 1 149 ? -35.213 14.588 97.306 1.00 58.72 130 GLN A CA 1
ATOM 1013 C C . GLN A 1 149 ? -36.098 13.513 97.921 1.00 66.61 130 GLN A C 1
ATOM 1014 O O . GLN A 1 149 ? -37.279 13.393 97.591 1.00 73.38 130 GLN A O 1
ATOM 1020 N N . HIS A 1 150 ? -35.497 12.749 98.827 1.00 63.21 131 HIS A N 1
ATOM 1021 C CA . HIS A 1 150 ? -36.156 11.682 99.564 1.00 58.69 131 HIS A CA 1
ATOM 1022 C C . HIS A 1 150 ? -37.304 12.222 100.417 1.00 62.59 131 HIS A C 1
ATOM 1023 O O . HIS A 1 150 ? -38.376 11.623 100.458 1.00 62.09 131 HIS A O 1
ATOM 1038 N N . ILE A 1 152 ? -38.918 15.281 100.041 1.00 64.54 133 ILE A N 1
ATOM 1039 C CA . ILE A 1 152 ? -39.900 15.860 99.134 1.00 67.36 133 ILE A CA 1
ATOM 1040 C C . ILE A 1 152 ? -40.758 14.780 98.484 1.00 64.67 133 ILE A C 1
ATOM 1041 O O . ILE A 1 152 ? -41.975 14.927 98.362 1.00 66.31 133 ILE A O 1
ATOM 1046 N N . LYS A 1 153 ? -40.115 13.701 98.054 1.00 69.63 134 LYS A N 1
ATOM 1047 C CA . LYS A 1 153 ? -40.828 12.560 97.477 1.00 70.69 134 LYS A CA 1
ATOM 1048 C C . LYS A 1 153 ? -41.862 11.999 98.458 1.00 68.00 134 LYS A C 1
ATOM 1049 O O . LYS A 1 153 ? -42.931 11.562 98.054 1.00 72.39 134 LYS A O 1
ATOM 1055 N N . ALA A 1 154 ? -41.534 12.026 99.746 1.00 66.34 135 ALA A N 1
ATOM 1056 C CA . ALA A 1 154 ? -42.426 11.527 100.787 1.00 71.78 135 ALA A CA 1
ATOM 1057 C C . ALA A 1 154 ? -43.297 12.631 101.387 1.00 78.74 135 ALA A C 1
ATOM 1058 O O . ALA A 1 154 ? -44.084 12.373 102.302 1.00 77.24 135 ALA A O 1
ATOM 1060 N N . GLU A 1 155 ? -43.152 13.850 100.871 1.00 81.00 136 GLU A N 1
ATOM 1061 C CA . GLU A 1 155 ? -43.843 15.019 101.412 1.00 84.18 136 GLU A CA 1
ATOM 1062 C C . GLU A 1 155 ? -43.633 15.172 102.917 1.00 84.69 136 GLU A C 1
ATOM 1063 O O . GLU A 1 155 ? -44.594 15.251 103.679 1.00 94.96 136 GLU A O 1
ATOM 1069 N N . ARG A 1 156 ? -42.370 15.221 103.327 1.00 75.07 137 ARG A N 1
ATOM 1070 C CA . ARG A 1 156 ? -41.978 15.235 104.729 1.00 68.82 137 ARG A CA 1
ATOM 1071 C C . ARG A 1 156 ? -41.182 16.508 105.063 1.00 69.35 137 ARG A C 1
ATOM 1072 O O . ARG A 1 156 ? -40.238 16.860 104.357 1.00 61.65 137 ARG A O 1
ATOM 1080 N N . LYS A 1 157 ? -41.570 17.201 106.131 1.00 74.77 138 LYS A N 1
ATOM 1081 C CA . LYS A 1 157 ? -40.936 18.469 106.501 1.00 74.03 138 LYS A CA 1
ATOM 1082 C C . LYS A 1 157 ? -39.897 18.311 107.606 1.00 72.93 138 LYS A C 1
ATOM 1083 O O . LYS A 1 157 ? -40.150 18.639 108.765 1.00 86.12 138 LYS A O 1
ATOM 1089 N N . GLY A 1 158 ? -38.725 17.817 107.234 1.00 52.94 139 GLY A N 1
ATOM 1090 C CA . GLY A 1 158 ? -37.683 17.501 108.189 1.00 50.59 139 GLY A CA 1
ATOM 1091 C C . GLY A 1 158 ? -36.647 18.570 108.505 1.00 53.17 139 GLY A C 1
ATOM 1092 O O . GLY A 1 158 ? -36.854 19.780 108.314 1.00 49.15 139 GLY A O 1
ATOM 1093 N N . SER A 1 159 ? -35.516 18.110 109.026 1.00 47.92 140 SER A N 1
ATOM 1094 C CA . SER A 1 159 ? -34.463 19.015 109.468 1.00 50.57 140 SER A CA 1
ATOM 1095 C C . SER A 1 159 ? -33.101 18.520 109.039 1.00 47.54 140 SER A C 1
ATOM 1096 O O . SER A 1 159 ? -32.879 17.319 108.930 1.00 44.95 140 SER A O 1
ATOM 1099 N N . ILE A 1 160 ? -32.184 19.452 108.813 1.00 45.52 141 ILE A N 1
ATOM 1100 C CA . ILE A 1 160 ? -30.809 19.098 108.510 1.00 43.05 141 ILE A CA 1
ATOM 1101 C C . ILE A 1 160 ? -29.896 19.756 109.529 1.00 47.32 141 ILE A C 1
ATOM 1102 O O . ILE A 1 160 ? -30.063 20.923 109.876 1.00 41.85 141 ILE A O 1
ATOM 1107 N N . ILE A 1 161 ? -28.961 18.987 110.062 1.00 45.56 142 ILE A N 1
ATOM 1108 C CA . ILE A 1 161 ? -28.014 19.530 111.000 1.00 41.20 142 ILE A CA 1
ATOM 1109 C C . ILE A 1 161 ? -26.597 19.276 110.486 1.00 49.65 142 ILE A C 1
ATOM 1110 O O . ILE A 1 161 ? -26.180 18.116 110.340 1.00 41.07 142 ILE A O 1
ATOM 1115 N N . ASN A 1 162 ? -25.862 20.350 110.193 1.00 40.03 143 ASN A N 1
ATOM 1116 C CA . ASN A 1 162 ? -24.484 20.212 109.779 1.00 39.62 143 ASN A CA 1
ATOM 1117 C C . ASN A 1 162 ? -23.553 20.429 110.963 1.00 43.75 143 ASN A C 1
ATOM 1118 O O . ASN A 1 162 ? -23.614 21.459 111.636 1.00 47.84 143 ASN A O 1
ATOM 1123 N N . ILE A 1 163 ? -22.701 19.455 111.247 1.00 43.40 144 ILE A N 1
ATOM 1124 C CA . ILE A 1 163 ? -21.697 19.638 112.275 1.00 44.47 144 ILE A CA 1
ATOM 1125 C C . ILE A 1 163 ? -20.540 20.376 111.639 1.00 49.51 144 ILE A C 1
ATOM 1126 O O . ILE A 1 163 ? -19.844 19.831 110.774 1.00 42.10 144 ILE A O 1
ATOM 1131 N N . THR A 1 164 ? -20.347 21.629 112.033 1.00 38.18 145 THR A N 1
ATOM 1132 C CA . THR A 1 164 ? -19.212 22.386 111.507 1.00 41.45 145 THR A CA 1
ATOM 1133 C C . THR A 1 164 ? -18.062 22.288 112.509 1.00 37.77 145 THR A C 1
ATOM 1134 O O . THR A 1 164 ? -17.556 21.198 112.767 1.00 45.97 145 THR A O 1
ATOM 1138 N N . SER A 1 165 ? -17.697 23.417 113.105 1.00 38.80 146 SER A N 1
ATOM 1139 C CA . SER A 1 165 ? -16.554 23.542 114.009 1.00 37.64 146 SER A CA 1
ATOM 1140 C C . SER A 1 165 ? -16.409 25.026 114.296 1.00 37.88 146 SER A C 1
ATOM 1141 O O . SER A 1 165 ? -16.735 25.840 113.420 1.00 36.86 146 SER A O 1
ATOM 1144 N N . ILE A 1 166 ? -15.886 25.401 115.464 1.00 37.62 147 ILE A N 1
ATOM 1145 C CA . ILE A 1 166 ? -15.674 26.833 115.701 1.00 48.41 147 ILE A CA 1
ATOM 1146 C C . ILE A 1 166 ? -14.649 27.401 114.717 1.00 45.25 147 ILE A C 1
ATOM 1147 O O . ILE A 1 166 ? -14.611 28.608 114.480 1.00 45.18 147 ILE A O 1
ATOM 1152 N N . LEU A 1 167 ? -13.871 26.502 114.120 1.00 36.97 148 LEU A N 1
ATOM 1153 C CA . LEU A 1 167 ? -12.893 26.828 113.098 1.00 40.25 148 LEU A CA 1
ATOM 1154 C C . LEU A 1 167 ? -13.518 27.232 111.770 1.00 40.94 148 LEU A C 1
ATOM 1155 O O . LEU A 1 167 ? -12.812 27.508 110.811 1.00 40.90 148 LEU A O 1
ATOM 1160 N N . SER A 1 168 ? -14.844 27.245 111.702 1.00 36.10 149 SER A N 1
ATOM 1161 C CA . SER A 1 168 ? -15.496 27.825 110.542 1.00 36.58 149 SER A CA 1
ATOM 1162 C C . SER A 1 168 ? -15.345 29.351 110.563 1.00 46.57 149 SER A C 1
ATOM 1163 O O . SER A 1 168 ? -15.389 29.972 109.507 1.00 39.53 149 SER A O 1
ATOM 1166 N N . GLN A 1 169 ? -15.102 29.935 111.747 1.00 35.75 150 GLN A N 1
ATOM 1167 C CA . GLN A 1 169 ? -14.872 31.377 111.867 1.00 47.16 150 GLN A CA 1
ATOM 1168 C C . GLN A 1 169 ? -13.581 31.698 112.597 1.00 42.64 150 GLN A C 1
ATOM 1169 O O . GLN A 1 169 ? -12.996 32.767 112.421 1.00 43.64 150 GLN A O 1
ATOM 1175 N N . SER A 1 170 ? -13.144 30.800 113.462 1.00 40.97 151 SER A N 1
ATOM 1176 C CA . SER A 1 170 ? -11.894 31.057 114.155 1.00 39.35 151 SER A CA 1
ATOM 1177 C C . SER A 1 170 ? -10.785 30.403 113.360 1.00 39.35 151 SER A C 1
ATOM 1178 O O . SER A 1 170 ? -11.064 29.603 112.462 1.00 41.23 151 SER A O 1
ATOM 1181 N N . THR A 1 171 ? -9.540 30.765 113.650 1.00 36.67 152 THR A N 1
ATOM 1182 C CA . THR A 1 171 ? -8.405 30.162 112.961 1.00 47.24 152 THR A CA 1
ATOM 1183 C C . THR A 1 171 ? -7.520 29.396 113.935 1.00 47.10 152 THR A C 1
ATOM 1184 O O . THR A 1 171 ? -7.560 29.595 115.161 1.00 37.98 152 THR A O 1
ATOM 1188 N N . ASN A 1 172 ? -6.730 28.496 113.371 1.00 45.72 153 ASN A N 1
ATOM 1189 C CA . ASN A 1 172 ? -5.626 27.917 114.094 1.00 47.71 153 ASN A CA 1
ATOM 1190 C C . ASN A 1 172 ? -4.591 27.588 113.042 1.00 43.81 153 ASN A C 1
ATOM 1191 O O . ASN A 1 172 ? -4.881 27.689 111.852 1.00 46.10 153 ASN A O 1
ATOM 1196 N N . LEU A 1 173 ? -3.395 27.220 113.483 1.00 41.15 154 LEU A N 1
ATOM 1197 C CA . LEU A 1 173 ? -2.281 26.900 112.597 1.00 46.32 154 LEU A CA 1
ATOM 1198 C C . LEU A 1 173 ? -2.354 25.414 112.223 1.00 53.28 154 LEU A C 1
ATOM 1199 O O . LEU A 1 173 ? -2.764 24.583 113.046 1.00 40.81 154 LEU A O 1
ATOM 1204 N N . GLY A 1 174 ? -1.949 25.103 110.989 1.00 40.40 155 GLY A N 1
ATOM 1205 C CA . GLY A 1 174 ? -1.782 23.743 110.520 1.00 41.12 155 GLY A CA 1
ATOM 1206 C C . GLY A 1 174 ? -3.037 23.047 110.008 1.00 48.08 155 GLY A C 1
ATOM 1207 O O . GLY A 1 174 ? -3.009 21.842 109.720 1.00 41.42 155 GLY A O 1
ATOM 1208 N N . VAL A 1 175 ? -4.112 23.812 109.836 1.00 39.68 156 VAL A N 1
ATOM 1209 C CA . VAL A 1 175 ? -5.407 23.241 109.481 1.00 39.33 156 VAL A CA 1
ATOM 1210 C C . VAL A 1 175 ? -6.139 24.040 108.404 1.00 38.50 156 VAL A C 1
ATOM 1211 O O . VAL A 1 175 ? -7.367 24.119 108.403 1.00 39.75 156 VAL A O 1
ATOM 1215 N N A SER A 1 176 ? -5.380 24.629 107.484 0.81 53.62 157 SER A N 1
ATOM 1216 N N B SER A 1 176 ? -5.386 24.626 107.480 0.19 51.86 157 SER A N 1
ATOM 1217 C CA A SER A 1 176 ? -5.969 25.543 106.504 0.81 49.42 157 SER A CA 1
ATOM 1218 C CA B SER A 1 176 ? -5.963 25.531 106.483 0.19 48.28 157 SER A CA 1
ATOM 1219 C C A SER A 1 176 ? -7.144 24.986 105.669 0.81 44.18 157 SER A C 1
ATOM 1220 C C B SER A 1 176 ? -7.142 24.984 105.655 0.19 45.59 157 SER A C 1
ATOM 1221 O O A SER A 1 176 ? -8.184 25.637 105.598 0.81 47.28 157 SER A O 1
ATOM 1222 O O B SER A 1 176 ? -8.171 25.652 105.551 0.19 46.05 157 SER A O 1
ATOM 1227 N N . PRO A 1 177 ? -7.009 23.776 105.069 1.00 45.23 158 PRO A N 1
ATOM 1228 C CA . PRO A 1 177 ? -8.139 23.262 104.259 1.00 38.48 158 PRO A CA 1
ATOM 1229 C C . PRO A 1 177 ? -9.372 22.932 105.106 1.00 38.20 158 PRO A C 1
ATOM 1230 O O . PRO A 1 177 ? -10.516 23.080 104.670 1.00 42.85 158 PRO A O 1
ATOM 1234 N N . TYR A 1 178 ? -9.138 22.480 106.321 1.00 38.37 159 TYR A N 1
ATOM 1235 C CA . TYR A 1 178 ? -10.220 22.220 107.252 1.00 43.62 159 TYR A CA 1
ATOM 1236 C C . TYR A 1 178 ? -11.003 23.510 107.508 1.00 37.34 159 TYR A C 1
ATOM 1237 O O . TYR A 1 178 ? -12.235 23.521 107.444 1.00 39.74 159 TYR A O 1
ATOM 1246 N N . CYS A 1 179 ? -10.273 24.587 107.793 1.00 36.98 160 CYS A N 1
ATOM 1247 C CA . CYS A 1 179 ? -10.888 25.892 108.030 1.00 38.20 160 CYS A CA 1
ATOM 1248 C C . CYS A 1 179 ? -11.730 26.333 106.846 1.00 36.08 160 CYS A C 1
ATOM 1249 O O . CYS A 1 179 ? -12.862 26.788 107.023 1.00 47.13 160 CYS A O 1
ATOM 1252 N N . ALA A 1 180 ? -11.169 26.161 105.646 1.00 36.31 161 ALA A N 1
ATOM 1253 C CA . ALA A 1 180 ? -11.839 26.536 104.398 1.00 36.24 161 ALA A CA 1
ATOM 1254 C C . ALA A 1 180 ? -13.142 25.770 104.235 1.00 45.73 161 ALA A C 1
ATOM 1255 O O . ALA A 1 180 ? -14.206 26.351 103.971 1.00 40.86 161 ALA A O 1
ATOM 1257 N N . SER A 1 181 ? -13.048 24.463 104.430 1.00 36.98 162 SER A N 1
ATOM 1258 C CA . SER A 1 181 ? -14.182 23.570 104.213 1.00 37.54 162 SER A CA 1
ATOM 1259 C C . SER A 1 181 ? -15.285 23.825 105.246 1.00 37.06 162 SER A C 1
ATOM 1260 O O . SER A 1 181 ? -16.458 23.853 104.904 1.00 44.71 162 SER A O 1
ATOM 1263 N N . LYS A 1 182 ? -14.902 24.026 106.506 1.00 36.83 163 LYS A N 1
ATOM 1264 C CA . LYS A 1 182 ? -15.884 24.331 107.567 1.00 37.02 163 LYS A CA 1
ATOM 1265 C C . LYS A 1 182 ? -16.561 25.709 107.371 1.00 49.45 163 LYS A C 1
ATOM 1266 O O . LYS A 1 182 ? -17.759 25.852 107.555 1.00 36.29 163 LYS A O 1
ATOM 1272 N N . ALA A 1 183 ? -15.786 26.720 106.993 1.00 36.20 164 ALA A N 1
ATOM 1273 C CA . ALA A 1 183 ? -16.362 28.020 106.659 1.00 35.65 164 ALA A CA 1
ATOM 1274 C C . ALA A 1 183 ? -17.302 27.882 105.463 1.00 35.92 164 ALA A C 1
ATOM 1275 O O . ALA A 1 183 ? -18.378 28.522 105.405 1.00 38.40 164 ALA A O 1
ATOM 1277 N N . GLY A 1 184 ? -16.887 27.047 104.510 1.00 36.21 165 GLY A N 1
ATOM 1278 C CA . GLY A 1 184 ? -17.721 26.724 103.374 1.00 36.69 165 GLY A CA 1
ATOM 1279 C C . GLY A 1 184 ? -19.027 26.095 103.819 1.00 45.19 165 GLY A C 1
ATOM 1280 O O . GLY A 1 184 ? -20.117 26.511 103.386 1.00 38.76 165 GLY A O 1
ATOM 1281 N N . LEU A 1 185 ? -18.929 25.103 104.706 1.00 43.59 166 LEU A N 1
ATOM 1282 C CA . LEU A 1 185 ? -20.120 24.411 105.171 1.00 42.11 166 LE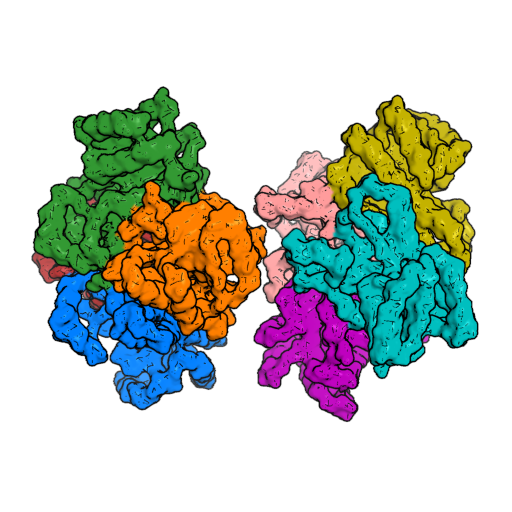U A CA 1
ATOM 1283 C C . LEU A 1 185 ? -21.015 25.361 105.981 1.00 49.93 166 LEU A C 1
ATOM 1284 O O . LEU A 1 185 ? -22.251 25.318 105.861 1.00 37.68 166 LEU A O 1
ATOM 1289 N N . ARG A 1 186 ? -20.398 26.240 106.776 1.00 36.78 167 ARG A N 1
ATOM 1290 C CA . ARG A 1 186 ? -21.172 27.221 107.563 1.00 36.75 167 ARG A CA 1
ATOM 1291 C C . ARG A 1 186 ? -22.041 28.142 106.681 1.00 36.98 167 ARG A C 1
ATOM 1292 O O . ARG A 1 186 ? -23.244 28.290 106.895 1.00 37.41 167 ARG A O 1
ATOM 1300 N N . HIS A 1 187 ? -21.446 28.735 105.661 1.00 36.83 168 HIS A N 1
ATOM 1301 C CA . HIS A 1 187 ? -22.224 29.611 104.812 1.00 40.37 168 HIS A CA 1
ATOM 1302 C C . HIS A 1 187 ? -23.209 28.797 103.962 1.00 42.90 168 HIS A C 1
ATOM 1303 O O . HIS A 1 187 ? -24.332 29.259 103.707 1.00 48.60 168 HIS A O 1
ATOM 1310 N N . LEU A 1 188 ? -22.840 27.575 103.593 1.00 42.04 169 LEU A N 1
ATOM 1311 C CA . LEU A 1 188 ? -23.751 26.728 102.809 1.00 50.58 169 LEU A CA 1
ATOM 1312 C C . LEU A 1 188 ? -25.015 26.399 103.599 1.00 46.25 169 LEU A C 1
ATOM 1313 O O . LEU A 1 188 ? -26.117 26.367 103.047 1.00 45.38 169 LEU A O 1
ATOM 1318 N N . THR A 1 189 ? -24.845 26.190 104.894 1.00 38.73 170 THR A N 1
ATOM 1319 C CA . THR A 1 189 ? -25.964 26.024 105.815 1.00 43.31 170 THR A CA 1
ATOM 1320 C C . THR A 1 189 ? -26.972 27.198 105.717 1.00 40.30 170 THR A C 1
ATOM 1321 O O . THR A 1 189 ? -28.191 26.976 105.640 1.00 42.58 170 THR A O 1
ATOM 1325 N N . GLU A 1 190 ? -26.460 28.430 105.706 1.00 39.14 171 GLU A N 1
ATOM 1326 C CA . GLU A 1 190 ? -27.305 29.627 105.574 1.00 41.35 171 GLU A CA 1
ATOM 1327 C C . GLU A 1 190 ? -28.012 29.662 104.227 1.00 40.40 171 GLU A C 1
ATOM 1328 O O . GLU A 1 190 ? -29.217 29.924 104.144 1.00 46.70 171 GLU A O 1
ATOM 1334 N N . VAL A 1 191 ? -27.262 29.382 103.171 1.00 41.22 172 VAL A N 1
ATOM 1335 C CA . VAL A 1 191 ? -27.824 29.377 101.811 1.00 41.38 172 VAL A CA 1
ATOM 1336 C C . VAL A 1 191 ? -28.885 28.292 101.651 1.00 45.99 172 VAL A C 1
ATOM 1337 O O . VAL A 1 191 ? -29.977 28.545 101.123 1.00 45.49 172 VAL A O 1
ATOM 1349 N N . ALA A 1 193 ? -30.617 27.018 103.979 1.00 47.67 174 ALA A N 1
ATOM 1350 C CA . ALA A 1 193 ? -31.756 27.375 104.804 1.00 51.61 174 ALA A CA 1
ATOM 1351 C C . ALA A 1 193 ? -32.767 28.200 103.986 1.00 44.00 174 ALA A C 1
ATOM 1352 O O . ALA A 1 193 ? -33.981 27.962 104.024 1.00 45.03 174 ALA A O 1
ATOM 1354 N N . VAL A 1 194 ? -32.234 29.145 103.230 1.00 43.84 175 VAL A N 1
ATOM 1355 C CA . VAL A 1 194 ? -33.035 30.012 102.382 1.00 52.05 175 VAL A CA 1
ATOM 1356 C C . VAL A 1 194 ? -33.717 29.231 101.259 1.00 53.41 175 VAL A C 1
ATOM 1357 O O . VAL A 1 194 ? -34.926 29.354 101.039 1.00 56.21 175 VAL A O 1
ATOM 1361 N N . GLU A 1 195 ? -32.955 28.379 100.590 1.00 52.84 176 GLU A N 1
ATOM 1362 C CA . GLU A 1 195 ? -33.472 27.659 99.428 1.00 55.44 176 GLU A CA 1
ATOM 1363 C C . GLU A 1 195 ? -34.377 26.474 99.767 1.00 53.69 176 GLU A C 1
ATOM 1364 O O . GLU A 1 195 ? -35.149 26.019 98.923 1.00 52.09 176 GLU A O 1
ATOM 1370 N N . LEU A 1 196 ? -34.309 25.979 100.997 1.00 48.89 177 LEU A N 1
ATOM 1371 C CA . LEU A 1 196 ? -35.116 24.810 101.340 1.00 50.58 177 LEU A CA 1
ATOM 1372 C C . LEU A 1 196 ? -36.350 25.135 102.194 1.00 49.24 177 LEU A C 1
ATOM 1373 O O . LEU A 1 196 ? -37.171 24.260 102.457 1.00 55.44 177 LEU A O 1
ATOM 1378 N N . ALA A 1 197 ? -36.486 26.385 102.617 1.00 50.74 178 ALA A N 1
ATOM 1379 C CA . ALA A 1 197 ? -37.646 26.817 103.411 1.00 52.12 178 ALA A CA 1
ATOM 1380 C C . ALA A 1 197 ? -38.970 26.496 102.729 1.00 57.97 178 ALA A C 1
ATOM 1381 O O . ALA A 1 197 ? -39.961 26.150 103.389 1.00 60.27 178 ALA A O 1
ATOM 1383 N N . ARG A 1 198 ? -38.969 26.576 101.401 1.00 63.31 179 ARG A N 1
ATOM 1384 C CA . ARG A 1 198 ? -40.165 26.330 100.596 1.00 59.05 179 ARG A CA 1
ATOM 1385 C C . ARG A 1 198 ? -40.657 24.882 100.727 1.00 56.17 179 ARG A C 1
ATOM 1386 O O . ARG A 1 198 ? -41.819 24.588 100.447 1.00 54.98 179 ARG A O 1
ATOM 1394 N N . PHE A 1 199 ? -39.775 23.994 101.172 1.00 52.24 180 PHE A N 1
ATOM 1395 C CA . PHE A 1 199 ? -40.118 22.598 101.386 1.00 52.66 180 PHE A CA 1
ATOM 1396 C C . PHE A 1 199 ? -40.356 22.218 102.838 1.00 52.17 180 PHE A C 1
ATOM 1397 O O . PHE A 1 199 ? -40.467 21.039 103.147 1.00 60.03 180 PHE A O 1
ATOM 1405 N N . GLY A 1 200 ? -40.393 23.194 103.734 1.00 56.23 181 GLY A N 1
ATOM 1406 C CA . GLY A 1 200 ? -40.616 22.906 105.142 1.00 62.86 181 GLY A CA 1
ATOM 1407 C C . GLY A 1 200 ? -39.430 22.259 105.840 1.00 65.49 181 GLY A C 1
ATOM 1408 O O . GLY A 1 200 ? -39.570 21.636 106.893 1.00 67.18 181 GLY A O 1
ATOM 1409 N N . ILE A 1 201 ? -38.256 22.410 105.243 1.00 64.00 182 ILE A N 1
ATOM 1410 C CA . ILE A 1 201 ? -37.017 21.849 105.773 1.00 47.87 182 ILE A CA 1
ATOM 1411 C C . ILE A 1 201 ? -36.120 22.959 106.345 1.00 56.61 182 ILE A C 1
ATOM 1412 O O . ILE A 1 201 ? -35.727 23.875 105.627 1.00 44.72 182 ILE A O 1
ATOM 1417 N N . ASN A 1 202 ? -35.825 22.905 107.643 1.00 43.66 183 ASN A N 1
ATOM 1418 C CA . ASN A 1 202 ? -34.897 23.863 108.212 1.00 41.31 183 ASN A CA 1
ATOM 1419 C C . ASN A 1 202 ? -33.463 23.300 108.249 1.00 52.93 183 ASN A C 1
ATOM 1420 O O . ASN A 1 202 ? -33.251 22.085 108.290 1.00 53.83 183 ASN A O 1
ATOM 1425 N N . VAL A 1 203 ? -32.481 24.187 108.164 1.00 48.79 184 VAL A N 1
ATOM 1426 C CA . VAL A 1 203 ? -31.092 23.778 108.003 1.00 52.41 184 VAL A CA 1
ATOM 1427 C C . VAL A 1 203 ? -30.265 24.601 108.987 1.00 46.94 184 VAL A C 1
ATOM 1428 O O . VAL A 1 203 ? -30.244 25.842 108.927 1.00 39.90 184 VAL A O 1
ATOM 1432 N N . ASN A 1 204 ? -29.600 23.912 109.906 1.00 35.33 185 ASN A N 1
ATOM 1433 C CA . ASN A 1 204 ? -28.805 24.594 110.916 1.00 34.75 185 ASN A CA 1
ATOM 1434 C C . ASN A 1 204 ? -27.516 23.840 111.131 1.00 41.66 185 ASN A C 1
ATOM 1435 O O . ASN A 1 204 ? -27.370 22.702 110.647 1.00 36.51 185 ASN A O 1
ATOM 1440 N N . ALA A 1 205 ? -26.581 24.487 111.832 1.00 38.98 186 ALA A N 1
ATOM 1441 C CA . ALA A 1 205 ? -25.292 23.878 112.142 1.00 34.82 186 ALA A CA 1
ATOM 1442 C C . ALA A 1 205 ? -24.975 23.922 113.632 1.00 34.47 186 ALA A C 1
ATOM 1443 O O . ALA A 1 205 ? -25.459 24.805 114.343 1.00 35.43 186 ALA A O 1
ATOM 1445 N N . ILE A 1 206 ? -24.175 22.952 114.100 1.00 34.73 187 ILE A N 1
ATOM 1446 C CA . ILE A 1 206 ? -23.617 22.994 115.445 1.00 39.92 187 ILE A CA 1
ATOM 1447 C C . ILE A 1 206 ? -22.096 23.042 115.279 1.00 38.19 187 ILE A C 1
ATOM 1448 O O . ILE A 1 206 ? -21.527 22.259 114.512 1.00 36.66 187 ILE A O 1
ATOM 1453 N N . ALA A 1 207 ? -21.442 23.979 115.965 1.00 33.56 188 ALA A N 1
ATOM 1454 C CA . ALA A 1 207 ? -19.985 24.176 115.816 1.00 32.71 188 ALA A CA 1
ATOM 1455 C C . ALA A 1 207 ? -19.304 23.856 117.126 1.00 38.98 188 ALA A C 1
ATOM 1456 O O . ALA A 1 207 ? -19.212 24.721 118.007 1.00 39.91 188 ALA A O 1
ATOM 1458 N N . PRO A 1 208 ? -18.840 22.606 117.288 1.00 41.20 189 PRO A N 1
ATOM 1459 C CA . PRO A 1 208 ? -18.172 22.304 118.566 1.00 40.67 189 PRO A CA 1
ATOM 1460 C C . PRO A 1 208 ? -16.791 22.946 118.641 1.00 38.50 189 PRO A C 1
ATOM 1461 O O . PRO A 1 208 ? -16.135 23.131 117.615 1.00 37.91 189 PRO A O 1
ATOM 1465 N N . GLY A 1 209 ? -16.345 23.266 119.849 1.00 37.87 190 GLY A N 1
ATOM 1466 C CA . GLY A 1 209 ? -14.941 23.605 120.054 1.00 36.32 190 GLY A CA 1
ATOM 1467 C C . GLY A 1 209 ? -14.123 22.322 120.060 1.00 38.08 190 GLY A C 1
ATOM 1468 O O . GLY A 1 209 ? -14.512 21.344 119.441 1.00 44.76 190 GLY A O 1
ATOM 1469 N N . TYR A 1 210 ? -12.970 22.323 120.717 1.00 42.42 191 TYR A N 1
ATOM 1470 C CA . TYR A 1 210 ? -12.125 21.130 120.755 1.00 42.14 191 TYR A CA 1
ATOM 1471 C C . TYR A 1 210 ? -12.668 20.105 121.751 1.00 42.90 191 TYR A C 1
ATOM 1472 O O . TYR A 1 210 ? -12.873 20.417 122.919 1.00 54.84 191 TYR A O 1
ATOM 1489 N N . ILE A 1 212 ? -12.669 16.652 124.003 1.00 66.89 193 ILE A N 1
ATOM 1490 C CA . ILE A 1 212 ? -11.771 15.705 124.648 1.00 85.19 193 ILE A CA 1
ATOM 1491 C C . ILE A 1 212 ? -12.190 14.273 124.306 1.00 95.78 193 ILE A C 1
ATOM 1492 O O . ILE A 1 212 ? -13.162 13.747 124.843 1.00 102.72 193 ILE A O 1
ATOM 1497 N N . THR A 1 213 ? -11.492 13.670 123.351 1.00 100.71 194 THR A N 1
ATOM 1498 C CA . THR A 1 213 ? -11.824 12.323 122.912 1.00 114.72 194 THR A CA 1
ATOM 1499 C C . THR A 1 213 ? -10.557 11.460 122.949 1.00 137.17 194 THR A C 1
ATOM 1500 O O . THR A 1 213 ? -9.494 11.933 123.363 1.00 142.94 194 THR A O 1
ATOM 1504 N N . GLU A 1 214 ? -10.669 10.195 122.544 1.00 150.92 195 GLU A N 1
ATOM 1505 C CA . GLU A 1 214 ? -9.537 9.265 122.624 1.00 161.83 195 GLU A CA 1
ATOM 1506 C C . GLU A 1 214 ? -8.738 9.269 121.319 1.00 166.85 195 GLU A C 1
ATOM 1507 O O . GLU A 1 214 ? -7.580 8.847 121.273 1.00 166.42 195 GLU A O 1
ATOM 1513 N N . ILE A 1 215 ? -9.386 9.767 120.270 1.00 170.46 196 ILE A N 1
ATOM 1514 C CA . ILE A 1 215 ? -8.797 9.936 118.943 1.00 170.76 196 ILE A CA 1
ATOM 1515 C C . ILE A 1 215 ? -7.792 11.114 118.932 1.00 166.57 196 ILE A C 1
ATOM 1516 O O . ILE A 1 215 ? -6.953 11.213 118.032 1.00 163.91 196 ILE A O 1
ATOM 1521 N N . ASN A 1 216 ? -7.895 12.000 119.930 1.00 163.80 197 ASN A N 1
ATOM 1522 C CA . ASN A 1 216 ? -7.017 13.179 120.068 1.00 154.55 197 ASN A CA 1
ATOM 1523 C C . ASN A 1 216 ? -6.374 13.324 121.460 1.00 164.59 197 ASN A C 1
ATOM 1524 O O . ASN A 1 216 ? -6.343 14.420 122.026 1.00 163.06 197 ASN A O 1
ATOM 1529 N N . GLU A 1 217 ? -5.890 12.217 122.015 1.00 173.41 198 GLU A N 1
ATOM 1530 C CA . GLU A 1 217 ? -5.318 12.201 123.363 1.00 178.48 198 GLU A CA 1
ATOM 1531 C C . GLU A 1 217 ? -4.017 13.017 123.529 1.00 172.74 198 GLU A C 1
ATOM 1532 O O . GLU A 1 217 ? -3.825 13.673 124.557 1.00 171.71 198 GLU A O 1
ATOM 1538 N N . GLU A 1 218 ? -3.125 12.967 122.538 1.00 164.75 199 GLU A N 1
ATOM 1539 C CA . GLU A 1 218 ? -1.837 13.668 122.634 1.00 156.70 199 GLU A CA 1
ATOM 1540 C C . GLU A 1 218 ? -1.876 15.199 122.677 1.00 152.19 199 GLU A C 1
ATOM 1541 O O . GLU A 1 218 ? -1.279 15.806 123.560 1.00 149.97 199 GLU A O 1
ATOM 1547 N N . TYR A 1 219 ? -2.571 15.817 121.726 1.00 152.32 200 TYR A N 1
ATOM 1548 C CA . TYR A 1 219 ? -2.655 17.277 121.652 1.00 154.12 200 TYR A CA 1
ATOM 1549 C C . TYR A 1 219 ? -3.285 17.816 122.950 1.00 158.42 200 TYR A C 1
ATOM 1550 O O . TYR A 1 219 ? -2.774 18.770 123.544 1.00 161.29 200 TYR A O 1
ATOM 1559 N N . LEU A 1 220 ? -4.379 17.185 123.388 1.00 157.28 201 LEU A N 1
ATOM 1560 C CA . LEU A 1 220 ? -5.175 17.662 124.533 1.00 149.96 201 LEU A CA 1
ATOM 1561 C C . LEU A 1 220 ? -4.729 17.285 125.967 1.00 154.67 201 LEU A C 1
ATOM 1562 O O . LEU A 1 220 ? -4.727 18.141 126.851 1.00 154.92 201 LEU A O 1
ATOM 1567 N N . THR A 1 221 ? -4.352 16.032 126.214 1.00 158.63 202 THR A N 1
ATOM 1568 C CA . THR A 1 221 ? -4.034 15.638 127.591 1.00 162.64 202 THR A CA 1
ATOM 1569 C C . THR A 1 221 ? -2.614 16.017 127.969 1.00 164.94 202 THR A C 1
ATOM 1570 O O . THR A 1 221 ? -2.216 15.923 129.133 1.00 165.44 202 THR A O 1
ATOM 1574 N N . SER A 1 222 ? -1.843 16.414 126.967 1.00 164.26 203 SER A N 1
ATOM 1575 C CA . SER A 1 222 ? -0.502 16.902 127.213 1.00 163.71 203 SER A CA 1
ATOM 1576 C C . SER A 1 222 ? -0.548 18.327 127.745 1.00 155.68 203 SER A C 1
ATOM 1577 O O . SER A 1 222 ? -1.614 18.935 127.864 1.00 146.65 203 SER A O 1
ATOM 1580 N N . GLU A 1 223 ? 0.632 18.841 128.061 1.00 155.43 204 GLU A N 1
ATOM 1581 C CA . GLU A 1 223 ? 0.824 20.201 128.547 1.00 152.80 204 GLU A CA 1
ATOM 1582 C C . GLU A 1 223 ? 0.922 21.274 127.452 1.00 158.60 204 GLU A C 1
ATOM 1583 O O . GLU A 1 223 ? 0.607 22.442 127.697 1.00 159.23 204 GLU A O 1
ATOM 1589 N N . VAL A 1 224 ? 1.392 20.891 126.266 1.00 161.88 205 VAL A N 1
ATOM 1590 C CA . VAL A 1 224 ? 1.462 21.823 125.137 1.00 161.59 205 VAL A CA 1
ATOM 1591 C C . VAL A 1 224 ? 0.058 22.344 124.799 1.00 156.11 205 VAL A C 1
ATOM 1592 O O . VAL A 1 224 ? -0.120 23.516 124.457 1.00 156.74 205 VAL A O 1
ATOM 1596 N N . GLY A 1 225 ? -0.928 21.459 124.918 1.00 149.90 206 GLY A N 1
ATOM 1597 C CA . GLY A 1 225 ? -2.335 21.777 124.726 1.00 138.98 206 GLY A CA 1
ATOM 1598 C C . GLY A 1 225 ? -2.951 22.406 125.969 1.00 131.73 206 GLY A C 1
ATOM 1599 O O . GLY A 1 225 ? -3.994 23.056 125.900 1.00 120.25 206 GLY A O 1
ATOM 1600 N N . GLN A 1 226 ? -2.290 22.199 127.109 1.00 134.50 207 GLN A N 1
ATOM 1601 C CA . GLN A 1 226 ? -2.758 22.660 128.420 1.00 127.69 207 GLN A CA 1
ATOM 1602 C C . GLN A 1 226 ? -2.781 24.174 128.542 1.00 123.06 207 GLN A C 1
ATOM 1603 O O . GLN A 1 226 ? -3.458 24.721 129.409 1.00 121.33 207 GLN A O 1
ATOM 1609 N N . GLN A 1 227 ? -2.010 24.848 127.700 1.00 123.49 208 GLN A N 1
ATOM 1610 C CA . GLN A 1 227 ? -2.022 26.301 127.675 1.00 125.41 208 GLN A CA 1
ATOM 1611 C C . GLN A 1 227 ? -3.314 26.818 127.038 1.00 117.23 208 GLN A C 1
ATOM 1612 O O . GLN A 1 227 ? -3.770 27.917 127.357 1.00 111.32 208 GLN A O 1
ATOM 1618 N N . LEU A 1 228 ? -3.891 26.032 126.130 1.00 111.75 209 LEU A N 1
ATOM 1619 C CA . LEU A 1 228 ? -5.220 26.337 125.605 1.00 107.51 209 LEU A CA 1
ATOM 1620 C C . LEU A 1 228 ? -6.260 26.283 126.717 1.00 96.18 209 LEU A C 1
ATOM 1621 O O . LEU A 1 228 ? -7.140 27.142 126.776 1.00 91.31 209 LEU A O 1
ATOM 1626 N N . LEU A 1 229 ? -6.175 25.266 127.578 1.00 85.23 210 LEU A N 1
ATOM 1627 C CA . LEU A 1 229 ? -7.120 25.134 128.684 1.00 78.21 210 LEU A CA 1
ATOM 1628 C C . LEU A 1 229 ? -7.222 26.443 129.453 1.00 79.70 210 LEU A C 1
ATOM 1629 O O . LEU A 1 229 ? -8.306 26.835 129.886 1.00 75.56 210 LEU A O 1
ATOM 1634 N N . LYS A 1 230 ? -6.087 27.110 129.628 1.00 87.15 211 LYS A N 1
ATOM 1635 C CA . LYS A 1 230 ? -6.068 28.388 130.321 1.00 93.75 211 LYS A CA 1
ATOM 1636 C C . LYS A 1 230 ? -6.672 29.512 129.465 1.00 94.19 211 LYS A C 1
ATOM 1637 O O . LYS A 1 230 ? -7.089 30.537 129.991 1.00 100.68 211 LYS A O 1
ATOM 1643 N N . LYS A 1 231 ? -6.779 29.294 128.158 1.00 92.01 212 LYS A N 1
ATOM 1644 C CA . LYS A 1 231 ? -7.373 30.289 127.267 1.00 94.32 212 LYS A CA 1
ATOM 1645 C C . LYS A 1 231 ? -8.900 30.176 127.242 1.00 84.22 212 LYS A C 1
ATOM 1646 O O . LYS A 1 231 ? -9.608 31.169 127.089 1.00 84.46 212 LYS A O 1
ATOM 1652 N N . ILE A 1 232 ? -9.397 28.955 127.377 1.00 63.97 213 ILE A N 1
ATOM 1653 C CA . ILE A 1 232 ? -10.825 28.717 127.345 1.00 53.24 213 ILE A CA 1
ATOM 1654 C C . ILE A 1 232 ? -11.466 29.222 128.646 1.00 51.28 213 ILE A C 1
ATOM 1655 O O . ILE A 1 232 ? -11.026 28.837 129.728 1.00 52.14 213 ILE A O 1
ATOM 1660 N N . PRO A 1 233 ? -12.498 30.086 128.540 1.00 50.81 214 PRO A N 1
ATOM 1661 C CA . PRO A 1 233 ? -13.144 30.699 129.707 1.00 47.00 214 PRO A CA 1
ATOM 1662 C C . PRO A 1 233 ? -13.614 29.677 130.728 1.00 54.13 214 PRO A C 1
ATOM 1663 O O . PRO A 1 233 ? -13.376 29.863 131.919 1.00 51.37 214 PRO A O 1
ATOM 1667 N N . THR A 1 234 ? -14.236 28.593 130.277 1.00 50.70 215 THR A N 1
ATOM 1668 C CA . THR A 1 234 ? -14.669 27.546 131.210 1.00 47.44 215 THR A CA 1
ATOM 1669 C C . THR A 1 234 ? -13.550 26.654 131.705 1.00 49.84 215 THR A C 1
ATOM 1670 O O . THR A 1 234 ? -13.769 25.861 132.612 1.00 56.53 215 THR A O 1
ATOM 1674 N N . ARG A 1 235 ? -12.357 26.790 131.130 1.00 50.49 216 ARG A N 1
ATOM 1675 C CA . ARG A 1 235 ? -11.247 25.911 131.475 1.00 53.04 216 ARG A CA 1
ATOM 1676 C C . ARG A 1 235 ? -11.600 24.419 131.259 1.00 52.75 216 ARG A C 1
ATOM 1677 O O . ARG A 1 235 ? -11.139 23.555 131.987 1.00 56.80 216 ARG A O 1
ATOM 1685 N N . LYS A 1 236 ? -12.456 24.131 130.287 1.00 50.03 217 LYS A N 1
ATOM 1686 C CA . LYS A 1 236 ? -12.851 22.763 129.988 1.00 53.63 217 LYS A CA 1
ATOM 1687 C C . LYS A 1 236 ? -12.912 22.582 128.485 1.00 55.33 217 LYS A C 1
ATOM 1688 O O . LYS A 1 236 ? -13.445 23.432 127.748 1.00 45.37 217 LYS A O 1
ATOM 1694 N N . PHE A 1 237 ? -12.398 21.455 128.026 1.00 52.27 218 PHE A N 1
ATOM 1695 C CA . PHE A 1 237 ? -12.606 21.079 126.645 1.00 49.63 218 PHE A CA 1
ATOM 1696 C C . PHE A 1 237 ? -14.062 20.673 126.484 1.00 46.63 218 PHE A C 1
ATOM 1697 O O . PHE A 1 237 ? -14.763 20.449 127.467 1.00 45.60 218 PHE A O 1
ATOM 1705 N N . VAL A 1 238 ? -14.511 20.585 125.242 1.00 43.14 219 VAL A N 1
ATOM 1706 C CA . VAL A 1 238 ? -15.895 20.256 124.956 1.00 46.15 219 VAL A CA 1
ATOM 1707 C C . VAL A 1 238 ? -16.133 18.762 125.186 1.00 54.98 219 VAL A C 1
ATOM 1708 O O . VAL A 1 238 ? -15.354 17.921 124.736 1.00 44.39 219 VAL A O 1
ATOM 1712 N N . GLU A 1 239 ? -17.171 18.446 125.950 1.00 43.35 220 GLU A N 1
ATOM 1713 C CA . GLU A 1 239 ? -17.626 17.064 126.126 1.00 45.98 220 GLU A CA 1
ATOM 1714 C C . GLU A 1 239 ? -18.748 16.816 125.152 1.00 43.24 220 GLU A C 1
ATOM 1715 O O . GLU A 1 239 ? -19.471 17.743 124.774 1.00 42.06 220 GLU A O 1
ATOM 1721 N N . PHE A 1 240 ? -18.889 15.573 124.740 1.00 44.39 221 PHE A N 1
ATOM 1722 C CA . PHE A 1 240 ? -19.943 15.165 123.818 1.00 51.37 221 PHE A CA 1
ATOM 1723 C C . PHE A 1 240 ? -21.319 15.588 124.321 1.00 48.69 221 PHE A C 1
ATOM 1724 O O . PHE A 1 240 ? -22.158 16.061 123.551 1.00 47.49 221 PHE A O 1
ATOM 1732 N N . ASP A 1 241 ? -21.525 15.436 125.622 1.00 44.37 222 ASP A N 1
ATOM 1733 C CA . ASP A 1 241 ? -22.785 15.792 126.278 1.00 66.17 222 ASP A CA 1
ATOM 1734 C C . ASP A 1 241 ? -23.179 17.250 126.095 1.00 63.73 222 ASP A C 1
ATOM 1735 O O . ASP A 1 241 ? -24.359 17.601 126.190 1.00 64.32 222 ASP A O 1
ATOM 1740 N N . ASP A 1 242 ? -22.184 18.106 125.877 1.00 51.19 223 ASP A N 1
ATOM 1741 C CA . ASP A 1 242 ? -22.453 19.521 125.686 1.00 43.23 223 ASP A CA 1
ATOM 1742 C C . ASP A 1 242 ? -23.278 19.774 124.437 1.00 44.13 223 ASP A C 1
ATOM 1743 O O . ASP A 1 242 ? -23.966 20.793 124.347 1.00 45.96 223 ASP A O 1
ATOM 1748 N N . LEU A 1 243 ? -23.242 18.819 123.507 1.00 46.64 224 LEU A N 1
ATOM 1749 C CA . LEU A 1 243 ? -23.918 18.954 122.217 1.00 45.12 224 LEU A CA 1
ATOM 1750 C C . LEU A 1 243 ? -25.356 18.477 122.292 1.00 44.13 224 LEU A C 1
ATOM 1751 O O . LEU A 1 243 ? -26.160 18.807 121.426 1.00 42.25 224 LEU A O 1
ATOM 1756 N N . ASN A 1 244 ? -25.678 17.725 123.342 1.00 39.65 225 ASN A N 1
ATOM 1757 C CA . ASN A 1 244 ? -26.991 17.091 123.461 1.00 43.97 225 ASN A CA 1
ATOM 1758 C C . ASN A 1 244 ? -28.159 18.067 123.306 1.00 41.07 225 ASN A C 1
ATOM 1759 O O . ASN A 1 244 ? -29.105 17.785 122.573 1.00 52.17 225 ASN A O 1
ATOM 1764 N N . GLY A 1 245 ? -28.104 19.182 124.033 1.00 43.69 226 GLY A N 1
ATOM 1765 C CA . GLY A 1 245 ? -29.144 20.201 123.985 1.00 39.16 226 GLY A CA 1
ATOM 1766 C C . GLY A 1 245 ? -29.358 20.774 122.598 1.00 41.11 226 GLY A C 1
ATOM 1767 O O . GLY A 1 245 ? -30.480 20.765 122.098 1.00 47.95 226 GLY A O 1
ATOM 1768 N N . PRO A 1 246 ? -28.283 21.297 121.975 1.00 43.22 227 PRO A N 1
ATOM 1769 C CA . PRO A 1 246 ? -28.393 21.798 120.600 1.00 47.10 227 PRO A CA 1
ATOM 1770 C C . PRO A 1 246 ? -28.891 20.752 119.615 1.00 44.17 227 PRO A C 1
ATOM 1771 O O . PRO A 1 246 ? -29.686 21.084 118.742 1.00 49.77 227 PRO A O 1
ATOM 1775 N N . LEU A 1 247 ? -28.438 19.514 119.759 1.00 36.16 228 LEU A N 1
ATOM 1776 C CA . LEU A 1 247 ? -28.869 18.440 118.861 1.00 42.34 228 LEU A CA 1
ATOM 1777 C C . LEU A 1 247 ? -30.375 18.211 118.942 1.00 43.69 228 LEU A C 1
ATOM 1778 O O . LEU A 1 247 ? -31.044 18.099 117.921 1.00 54.12 228 LEU A O 1
ATOM 1783 N N . LEU A 1 248 ? -30.904 18.146 120.158 1.00 47.17 229 LEU A N 1
ATOM 1784 C CA . LEU A 1 248 ? -32.330 17.910 120.354 1.00 48.70 229 LEU A CA 1
ATOM 1785 C C . LEU A 1 248 ? -33.156 19.134 119.963 1.00 53.22 229 LEU A C 1
ATOM 1786 O O . LEU A 1 248 ? -34.224 19.001 119.366 1.00 53.69 229 LEU A O 1
ATOM 1791 N N . LEU A 1 249 ? -32.650 20.324 120.273 1.00 48.54 230 LEU A N 1
ATOM 1792 C CA . LEU A 1 249 ? -33.300 21.547 119.821 1.00 50.43 230 LEU A CA 1
ATOM 1793 C C . LEU A 1 249 ? -33.497 21.530 118.305 1.00 49.68 230 LEU A C 1
ATOM 1794 O O . LEU A 1 249 ? -34.614 21.690 117.810 1.00 48.13 230 LEU A O 1
ATOM 1799 N N . LEU A 1 250 ? -32.417 21.293 117.576 1.00 37.58 231 LEU A N 1
ATOM 1800 C CA . LEU A 1 250 ? -32.449 21.436 116.129 1.00 39.66 231 LEU A CA 1
ATOM 1801 C C . LEU A 1 250 ? -33.106 20.248 115.399 1.00 44.83 231 LEU A C 1
ATOM 1802 O O . LEU A 1 250 ? -33.401 20.340 114.220 1.00 46.24 231 LEU A O 1
ATOM 1807 N N . ALA A 1 251 ? -33.364 19.151 116.097 1.00 42.12 232 ALA A N 1
ATOM 1808 C CA . ALA A 1 251 ? -33.965 17.993 115.444 1.00 43.02 232 ALA A CA 1
ATOM 1809 C C . ALA A 1 251 ? -35.456 17.889 115.738 1.00 47.37 232 ALA A C 1
ATOM 1810 O O . ALA A 1 251 ? -36.136 17.061 115.157 1.00 47.58 232 ALA A O 1
ATOM 1812 N N . SER A 1 252 ? -35.966 18.743 116.626 1.00 46.47 233 SER A N 1
ATOM 1813 C CA . SER A 1 252 ? -37.357 18.647 117.050 1.00 47.39 233 SER A CA 1
ATOM 1814 C C . SER A 1 252 ? -38.190 19.880 116.714 1.00 49.31 233 SER A C 1
ATOM 1815 O O . SER A 1 252 ? -37.704 20.850 116.122 1.00 46.47 233 SER A O 1
ATOM 1818 N N . GLN A 1 253 ? -39.459 19.811 117.089 1.00 50.58 234 GLN A N 1
ATOM 1819 C CA . GLN A 1 253 ? -40.398 20.908 116.946 1.00 52.31 234 GLN A CA 1
ATOM 1820 C C . GLN A 1 253 ? -39.899 22.174 117.660 1.00 51.95 234 GLN A C 1
ATOM 1821 O O . GLN A 1 253 ? -40.180 23.286 117.233 1.00 56.18 234 GLN A O 1
ATOM 1827 N N . ALA A 1 254 ? -39.171 21.988 118.757 1.00 52.81 235 ALA A N 1
ATOM 1828 C CA . ALA A 1 254 ? -38.598 23.098 119.508 1.00 54.24 235 ALA A CA 1
ATOM 1829 C C . ALA A 1 254 ? -37.783 23.991 118.600 1.00 57.29 235 ALA A C 1
ATOM 1830 O O . ALA A 1 254 ? -37.720 25.199 118.811 1.00 55.12 235 ALA A O 1
ATOM 1832 N N . GLY A 1 255 ? -37.202 23.407 117.558 1.00 43.72 236 GLY A N 1
ATOM 1833 C CA . GLY A 1 255 ? -36.344 24.183 116.685 1.00 41.75 236 GLY A CA 1
ATOM 1834 C C . GLY A 1 255 ? -36.928 24.622 115.357 1.00 45.45 236 GLY A C 1
ATOM 1835 O O . GLY A 1 255 ? -36.215 25.179 114.521 1.00 47.35 236 GLY A O 1
ATOM 1836 N N . GLN A 1 256 ? -38.221 24.402 115.159 1.00 44.90 237 GLN A N 1
ATOM 1837 C CA . GLN A 1 256 ? -38.821 24.642 113.841 1.00 57.20 237 GLN A CA 1
ATOM 1838 C C . GLN A 1 256 ? -38.794 26.103 113.344 1.00 56.23 237 GLN A C 1
ATOM 1839 O O . GLN A 1 256 ? -38.783 26.345 112.144 1.00 52.66 237 GLN A O 1
ATOM 1845 N N . GLY A 1 257 ? -38.783 27.074 114.258 1.00 57.95 238 GLY A N 1
ATOM 1846 C CA . GLY A 1 257 ? -38.749 28.472 113.858 1.00 49.91 238 GLY A CA 1
ATOM 1847 C C . GLY A 1 257 ? -37.335 28.956 113.582 1.00 45.50 238 GLY A C 1
ATOM 1848 O O . GLY A 1 257 ? -37.139 30.124 113.232 1.00 47.16 238 GLY A O 1
ATOM 1849 N N . ILE A 1 258 ? -36.369 28.041 113.683 1.00 40.82 239 ILE A N 1
ATOM 1850 C CA . ILE A 1 258 ? -34.949 28.348 113.553 1.00 38.45 239 ILE A CA 1
ATOM 1851 C C . ILE A 1 258 ? -34.388 27.761 112.278 1.00 49.20 239 ILE A C 1
ATOM 1852 O O . ILE A 1 258 ? -34.452 26.555 112.047 1.00 49.20 239 ILE A O 1
ATOM 1857 N N . THR A 1 259 ? -33.830 28.615 111.439 1.00 46.34 240 THR A N 1
ATOM 1858 C CA . THR A 1 259 ? -33.176 28.125 110.244 1.00 40.27 240 THR A CA 1
ATOM 1859 C C . THR A 1 259 ? -32.071 29.082 109.855 1.00 38.33 240 THR A C 1
ATOM 1860 O O . THR A 1 259 ? -32.198 30.292 110.021 1.00 41.70 240 THR A O 1
ATOM 1864 N N . GLY A 1 260 ? -30.963 28.520 109.391 1.00 36.26 241 GLY A N 1
ATOM 1865 C CA . GLY A 1 260 ? -29.859 29.325 108.907 1.00 40.41 241 GLY A CA 1
ATOM 1866 C C . GLY A 1 260 ? -28.851 29.758 109.940 1.00 41.65 241 GLY A C 1
ATOM 1867 O O . GLY A 1 260 ? -28.066 30.687 109.692 1.00 44.16 241 GLY A O 1
ATOM 1868 N N . ILE A 1 261 ? -28.827 29.074 111.080 1.00 40.27 242 ILE A N 1
ATOM 1869 C CA . ILE A 1 261 ? -27.914 29.475 112.140 1.00 41.28 242 ILE A CA 1
ATOM 1870 C C . ILE A 1 261 ? -26.852 28.413 112.426 1.00 42.32 242 ILE A C 1
ATOM 1871 O O . ILE A 1 261 ? -26.944 27.259 111.975 1.00 46.80 242 ILE A O 1
ATOM 1876 N N . GLU A 1 262 ? -25.818 28.840 113.141 1.00 40.00 243 GLU A N 1
ATOM 1877 C CA . GLU A 1 262 ? -24.789 27.946 113.676 1.00 40.77 243 GLU A CA 1
ATOM 1878 C C . GLU A 1 262 ? -24.678 28.169 115.188 1.00 40.11 243 GLU A C 1
ATOM 1879 O O . GLU A 1 262 ? -24.390 29.271 115.630 1.00 49.12 243 GLU A O 1
ATOM 1885 N N . ILE A 1 263 ? -24.948 27.126 115.971 1.00 43.36 244 ILE A N 1
ATOM 1886 C CA . ILE A 1 263 ? -24.804 27.166 117.427 1.00 37.20 244 ILE A CA 1
ATOM 1887 C C . ILE A 1 263 ? -23.399 26.712 117.860 1.00 36.60 244 ILE A C 1
ATOM 1888 O O . ILE A 1 263 ? -23.052 25.545 117.682 1.00 43.30 244 ILE A O 1
ATOM 1893 N N . LYS A 1 264 ? -22.593 27.628 118.408 1.00 31.92 245 LYS A N 1
ATOM 1894 C CA . LYS A 1 264 ? -21.246 27.267 118.903 1.00 38.41 245 LYS A CA 1
ATOM 1895 C C . LYS A 1 264 ? -21.326 26.612 120.274 1.00 41.66 245 LYS A C 1
ATOM 1896 O O . LYS A 1 264 ? -22.050 27.072 121.174 1.00 38.09 245 LYS A O 1
ATOM 1902 N N . VAL A 1 265 ? -20.613 25.504 120.408 1.00 39.53 246 VAL A N 1
ATOM 1903 C CA . VAL A 1 265 ? -20.517 24.822 121.681 1.00 32.55 246 VAL A CA 1
ATOM 1904 C C . VAL A 1 265 ? -19.046 24.684 122.016 1.00 37.07 246 VAL A C 1
ATOM 1905 O O . VAL A 1 265 ? -18.381 23.727 121.571 1.00 36.89 246 VAL A O 1
ATOM 1909 N N . ASP A 1 266 ? -18.538 25.625 122.809 1.00 34.10 247 ASP A N 1
ATOM 1910 C CA . ASP A 1 266 ? -17.106 25.773 122.963 1.00 35.23 247 ASP A CA 1
ATOM 1911 C C . ASP A 1 266 ? -16.653 26.345 124.296 1.00 42.79 247 ASP A C 1
ATOM 1912 O O . ASP A 1 266 ? -15.470 26.666 124.466 1.00 40.28 247 ASP A O 1
ATOM 1917 N N . GLY A 1 267 ? -17.576 26.479 125.244 1.00 38.50 248 GLY A N 1
ATOM 1918 C CA . GLY A 1 267 ? -17.233 27.065 126.525 1.00 38.37 248 GLY A CA 1
ATOM 1919 C C . GLY A 1 267 ? -16.645 28.473 126.387 1.00 43.37 248 GLY A C 1
ATOM 1920 O O . GLY A 1 267 ? -15.875 28.908 127.247 1.00 47.72 248 GLY A O 1
ATOM 1921 N N . GLY A 1 268 ? -17.005 29.201 125.324 1.00 37.06 249 GLY A N 1
ATOM 1922 C CA . GLY A 1 268 ? -16.546 30.575 125.191 1.00 37.48 249 GLY A CA 1
ATOM 1923 C C . GLY A 1 268 ? -15.172 30.675 124.557 1.00 42.74 249 GLY A C 1
ATOM 1924 O O . GLY A 1 268 ? -14.561 31.729 124.558 1.00 39.16 249 GLY A O 1
ATOM 1925 N N . HIS A 1 269 ? -14.658 29.552 124.065 1.00 38.16 250 HIS A N 1
ATOM 1926 C CA . HIS A 1 269 ? -13.342 29.523 123.458 1.00 39.25 250 HIS A CA 1
ATOM 1927 C C . HIS A 1 269 ? -13.176 30.578 122.343 1.00 40.09 250 HIS A C 1
ATOM 1928 O O . HIS A 1 269 ? -12.160 31.266 122.268 1.00 40.55 250 HIS A O 1
ATOM 1935 N N . SER A 1 270 ? -14.161 30.672 121.462 1.00 37.57 251 SER A N 1
ATOM 1936 C CA . SER A 1 270 ? -14.075 31.585 120.320 1.00 43.41 251 SER A CA 1
ATOM 1937 C C . SER A 1 270 ? -14.189 33.052 120.727 1.00 42.72 251 SER A C 1
ATOM 1938 O O . SER A 1 270 ? -13.888 33.949 119.936 1.00 41.20 251 SER A O 1
ATOM 1941 N N . ALA A 1 271 ? -14.626 33.287 121.960 1.00 45.93 252 ALA A N 1
ATOM 1942 C CA . ALA A 1 271 ? -14.775 34.643 122.495 1.00 40.58 252 ALA A CA 1
ATOM 1943 C C . ALA A 1 271 ? -13.569 35.091 123.300 1.00 47.51 252 ALA A C 1
ATOM 1944 O O . ALA A 1 271 ? -13.517 36.230 123.723 1.00 58.53 252 ALA A O 1
ATOM 1946 N N . ALA A 1 272 ? -12.618 34.187 123.520 1.00 43.05 253 ALA A N 1
ATOM 1947 C CA . ALA A 1 272 ? -11.462 34.451 124.362 1.00 44.97 253 ALA A CA 1
ATOM 1948 C C . ALA A 1 272 ? -10.631 35.617 123.834 1.00 46.05 253 ALA A C 1
ATOM 1949 O O . ALA A 1 272 ? -10.603 35.853 122.631 1.00 45.99 253 ALA A O 1
ATOM 1951 N N . PRO A 1 273 ? -9.975 36.360 124.734 1.00 48.56 254 PRO A N 1
ATOM 1952 C CA . PRO A 1 273 ? -9.148 37.536 124.397 1.00 60.02 254 PRO A CA 1
ATOM 1953 C C . PRO A 1 273 ? -8.104 37.271 123.324 1.00 59.04 254 PRO A C 1
ATOM 1954 O O . PRO A 1 273 ? -7.614 36.148 123.325 1.00 59.86 254 PRO A O 1
ATOM 1958 N N . ASN B 1 21 ? 4.734 58.821 97.912 1.00 65.03 2 ASN B N 1
ATOM 1959 C CA . ASN B 1 21 ? 3.544 58.099 97.476 1.00 65.42 2 ASN B CA 1
ATOM 1960 C C . ASN B 1 21 ? 3.428 56.665 98.037 1.00 61.14 2 ASN B C 1
ATOM 1961 O O . ASN B 1 21 ? 4.109 55.734 97.592 1.00 60.09 2 ASN B O 1
ATOM 1966 N N . ILE B 1 22 ? 2.531 56.493 99.002 1.00 56.90 3 ILE B N 1
ATOM 1967 C CA . ILE B 1 22 ? 2.365 55.200 99.663 1.00 59.13 3 ILE B CA 1
ATOM 1968 C C . ILE B 1 22 ? 1.613 54.164 98.827 1.00 55.09 3 ILE B C 1
ATOM 1969 O O . ILE B 1 22 ? 1.653 52.970 99.133 1.00 54.52 3 ILE B O 1
ATOM 1974 N N . PHE B 1 23 ? 0.958 54.612 97.758 1.00 51.76 4 PHE B N 1
ATOM 1975 C CA . PHE B 1 23 ? 0.211 53.704 96.891 1.00 44.31 4 PHE B CA 1
ATOM 1976 C C . PHE B 1 23 ? 1.008 53.304 95.666 1.00 45.96 4 PHE B C 1
ATOM 1977 O O . PHE B 1 23 ? 0.466 52.735 94.726 1.00 45.84 4 PHE B O 1
ATOM 1985 N N . ASP B 1 24 ? 2.302 53.612 95.685 1.00 54.78 5 ASP B N 1
ATOM 1986 C CA . ASP B 1 24 ? 3.175 53.335 94.556 1.00 53.04 5 ASP B CA 1
ATOM 1987 C C . ASP B 1 24 ? 3.324 51.833 94.263 1.00 51.43 5 ASP B C 1
ATOM 1988 O O . ASP B 1 24 ? 3.668 51.037 95.141 1.00 48.03 5 ASP B O 1
ATOM 1993 N N . VAL B 1 25 ? 3.071 51.465 93.008 1.00 52.14 6 VAL B N 1
ATOM 1994 C CA . VAL B 1 25 ? 3.239 50.092 92.545 1.00 53.89 6 VAL B CA 1
ATOM 1995 C C . VAL B 1 25 ? 4.098 50.052 91.280 1.00 58.60 6 VAL B C 1
ATOM 1996 O O . VAL B 1 25 ? 4.151 49.043 90.578 1.00 62.04 6 VAL B O 1
ATOM 2000 N N . LYS B 1 26 ? 4.750 51.172 90.989 1.00 55.20 7 LYS B N 1
ATOM 2001 C CA . LYS B 1 26 ? 5.603 51.288 89.818 1.00 54.40 7 LYS B CA 1
ATOM 2002 C C . LYS B 1 26 ? 6.727 50.262 89.823 1.00 58.04 7 LYS B C 1
ATOM 2003 O O . LYS B 1 26 ? 7.401 50.068 90.840 1.00 62.19 7 LYS B O 1
ATOM 2009 N N . ASP B 1 27 ? 6.895 49.592 88.684 1.00 56.55 8 ASP B N 1
ATOM 2010 C CA . ASP B 1 27 ? 7.946 48.595 88.478 1.00 57.77 8 ASP B CA 1
ATOM 2011 C C . ASP B 1 27 ? 7.718 47.273 89.186 1.00 52.88 8 ASP B C 1
ATOM 2012 O O . ASP B 1 27 ? 8.545 46.367 89.067 1.00 49.58 8 ASP B O 1
ATOM 2017 N N . LYS B 1 28 ? 6.630 47.165 89.946 1.00 45.00 9 LYS B N 1
ATOM 2018 C CA . LYS B 1 28 ? 6.283 45.878 90.539 1.00 52.84 9 LYS B CA 1
ATOM 2019 C C . LYS B 1 28 ? 5.815 44.906 89.447 1.00 49.34 9 LYS B C 1
ATOM 2020 O O . LYS B 1 28 ? 5.526 45.298 88.321 1.00 55.69 9 LYS B O 1
ATOM 2026 N N . TYR B 1 29 ? 5.803 43.623 89.752 1.00 47.75 10 TYR B N 1
ATOM 2027 C CA . TYR B 1 29 ? 5.154 42.687 88.855 1.00 44.31 10 TYR B CA 1
ATOM 2028 C C . TYR B 1 29 ? 3.862 42.199 89.492 1.00 43.41 10 TYR B C 1
ATOM 2029 O O . TYR B 1 29 ? 3.870 41.666 90.598 1.00 52.72 10 TYR B O 1
ATOM 2038 N N . ILE B 1 30 ? 2.750 42.436 88.807 1.00 48.77 11 ILE B N 1
ATOM 2039 C CA . ILE B 1 30 ? 1.445 42.012 89.280 1.00 43.13 11 ILE B CA 1
ATOM 2040 C C . ILE B 1 30 ? 0.975 40.783 88.483 1.00 53.40 11 ILE B C 1
ATOM 2041 O O . ILE B 1 30 ? 0.854 40.845 87.249 1.00 49.22 11 ILE B O 1
ATOM 2046 N N . LEU B 1 31 ? 0.746 39.665 89.180 1.00 40.59 12 LEU B N 1
ATOM 2047 C CA . LEU B 1 31 ? 0.227 38.453 88.541 1.00 41.95 12 LEU B CA 1
ATOM 2048 C C . LEU B 1 31 ? -1.291 38.378 88.686 1.00 48.13 12 LEU B C 1
ATOM 2049 O O . LEU B 1 31 ? -1.830 38.329 89.798 1.00 49.85 12 LEU B O 1
ATOM 2054 N N . ILE B 1 32 ? -1.982 38.354 87.559 1.00 45.28 13 ILE B N 1
ATOM 2055 C CA . ILE B 1 32 ? -3.432 38.394 87.574 1.00 49.31 13 ILE B CA 1
ATOM 2056 C C . ILE B 1 32 ? -4.005 37.152 86.894 1.00 49.86 13 ILE B C 1
ATOM 2057 O O . ILE B 1 32 ? -3.756 36.920 85.714 1.00 49.88 13 ILE B O 1
ATOM 2062 N N . THR B 1 33 ? -4.709 36.321 87.655 1.00 41.43 14 THR B N 1
ATOM 2063 C CA . THR B 1 33 ? -5.438 35.193 87.076 1.00 40.53 14 THR B CA 1
ATOM 2064 C C . THR B 1 33 ? -6.820 35.668 86.661 1.00 54.16 14 THR B C 1
ATOM 2065 O O . THR B 1 33 ? -7.250 36.774 87.040 1.00 51.30 14 THR B O 1
ATOM 2069 N N . GLY B 1 34 ? -7.512 34.851 85.873 1.00 46.93 15 GLY B N 1
ATOM 2070 C CA . GLY B 1 34 ? -8.835 35.216 85.383 1.00 44.78 15 GLY B CA 1
ATOM 2071 C C . GLY B 1 34 ? -8.752 36.473 84.537 1.00 52.16 15 GLY B C 1
ATOM 2072 O O . GLY B 1 34 ? -9.674 37.280 84.515 1.00 52.04 15 GLY B O 1
ATOM 2073 N N . ALA B 1 35 ? -7.633 36.618 83.830 1.00 54.62 16 ALA B N 1
ATOM 2074 C CA . ALA B 1 35 ? -7.297 37.844 83.128 1.00 56.56 16 ALA B CA 1
ATOM 2075 C C . ALA B 1 35 ? -8.153 38.161 81.888 1.00 64.22 16 ALA B C 1
ATOM 2076 O O . ALA B 1 35 ? -8.190 39.312 81.448 1.00 68.30 16 ALA B O 1
ATOM 2078 N N . SER B 1 36 ? -8.865 37.178 81.341 1.00 58.53 17 SER B N 1
ATOM 2079 C CA . SER B 1 36 ? -9.639 37.441 80.116 1.00 65.88 17 SER B CA 1
ATOM 2080 C C . SER B 1 36 ? -11.052 38.001 80.360 1.00 53.20 17 SER B C 1
ATOM 2081 O O . SER B 1 36 ? -11.719 38.433 79.425 1.00 61.80 17 SER B O 1
ATOM 2084 N N . SER B 1 37 ? -11.523 37.965 81.604 1.00 52.85 18 SER B N 1
ATOM 2085 C CA . SER B 1 37 ? -12.820 38.553 81.944 1.00 52.92 18 SER B CA 1
ATOM 2086 C C . SER B 1 37 ? -12.754 40.079 81.890 1.00 56.31 18 SER B C 1
ATOM 2087 O O . SER B 1 37 ? -11.665 40.651 81.898 1.00 57.75 18 SER B O 1
ATOM 2090 N N . GLY B 1 38 ? -13.913 40.731 81.864 1.00 54.66 19 GLY B N 1
ATOM 2091 C CA . GLY B 1 38 ? -13.970 42.174 81.939 1.00 54.95 19 GLY B CA 1
ATOM 2092 C C . GLY B 1 38 ? -13.230 42.683 83.168 1.00 55.86 19 GLY B C 1
ATOM 2093 O O . GLY B 1 38 ? -12.424 43.599 83.054 1.00 52.25 19 GLY B O 1
ATOM 2094 N N . LEU B 1 39 ? -13.450 42.063 84.330 1.00 54.63 20 LEU B N 1
ATOM 2095 C CA . LEU B 1 39 ? -12.744 42.470 85.542 1.00 53.74 20 LEU B CA 1
ATOM 2096 C C . LEU B 1 39 ? -11.234 42.244 85.408 1.00 55.82 20 LEU B C 1
ATOM 2097 O O . LEU B 1 39 ? -10.430 43.080 85.844 1.00 61.66 20 LEU B O 1
ATOM 2102 N N . GLY B 1 40 ? -10.852 41.112 84.824 1.00 52.84 21 GLY B N 1
ATOM 2103 C CA . GLY B 1 40 ? -9.443 40.799 84.627 1.00 53.61 21 GLY B CA 1
ATOM 2104 C C . GLY B 1 40 ? -8.736 41.840 83.778 1.00 60.79 21 GLY B C 1
ATOM 2105 O O . GLY B 1 40 ? -7.594 42.235 84.071 1.00 56.70 21 GLY B O 1
ATOM 2106 N N . HIS B 1 41 ? -9.425 42.288 82.727 1.00 63.20 22 HIS B N 1
ATOM 2107 C CA . HIS B 1 41 ? -8.932 43.345 81.848 1.00 60.65 22 HIS B CA 1
ATOM 2108 C C . HIS B 1 41 ? -8.745 44.654 82.598 1.00 59.37 22 HIS B C 1
ATOM 2109 O O . HIS B 1 41 ? -7.709 45.314 82.473 1.00 57.01 22 HIS B O 1
ATOM 2116 N N . HIS B 1 42 ? -9.755 45.021 83.380 1.00 52.40 23 HIS B N 1
ATOM 2117 C CA . HIS B 1 42 ? -9.727 46.264 84.124 1.00 49.00 23 HIS B CA 1
ATOM 2118 C C . HIS B 1 42 ? -8.560 46.272 85.104 1.00 48.09 23 HIS B C 1
ATOM 2119 O O . HIS B 1 42 ? -7.851 47.248 85.219 1.00 52.76 23 HIS B O 1
ATOM 2126 N N . ILE B 1 43 ? -8.374 45.171 85.820 1.00 50.03 24 ILE B N 1
ATOM 2127 C CA . ILE B 1 43 ? -7.331 45.112 86.832 1.00 50.83 24 ILE B CA 1
ATOM 2128 C C . ILE B 1 43 ? -5.953 45.290 86.218 1.00 52.01 24 ILE B C 1
ATOM 2129 O O . ILE B 1 43 ? -5.161 46.093 86.711 1.00 53.11 24 ILE B O 1
ATOM 2134 N N . ALA B 1 44 ? -5.695 44.567 85.123 1.00 52.10 25 ALA B N 1
ATOM 2135 C CA . ALA B 1 44 ? -4.425 44.641 84.395 1.00 48.74 25 ALA B CA 1
ATOM 2136 C C . ALA B 1 44 ? -4.132 46.059 83.938 1.00 50.84 25 ALA B C 1
ATOM 2137 O O . ALA B 1 44 ? -3.016 46.556 84.083 1.00 46.19 25 ALA B O 1
ATOM 2139 N N . GLU B 1 45 ? -5.163 46.705 83.411 1.00 52.18 26 GLU B N 1
ATOM 2140 C CA . GLU B 1 45 ? -5.062 48.052 82.898 1.00 57.34 26 GLU B CA 1
ATOM 2141 C C . GLU B 1 45 ? -4.808 49.064 84.015 1.00 63.05 26 GLU B C 1
ATOM 2142 O O . GLU B 1 45 ? -4.048 50.022 83.835 1.00 61.68 26 GLU B O 1
ATOM 2148 N N . LEU B 1 46 ? -5.447 48.847 85.161 1.00 59.36 27 LEU B N 1
ATOM 2149 C CA . LEU B 1 46 ? -5.268 49.719 86.319 1.00 55.17 27 LEU B CA 1
ATOM 2150 C C . LEU B 1 46 ? -3.807 49.747 86.759 1.00 52.46 27 LEU B C 1
ATOM 2151 O O . LEU B 1 46 ? -3.231 50.816 86.933 1.00 53.38 27 LEU B O 1
ATOM 2156 N N . PHE B 1 47 ? -3.217 48.567 86.935 1.00 44.48 28 PHE B N 1
ATOM 2157 C CA . PHE B 1 47 ? -1.827 48.455 87.384 1.00 47.82 28 PHE B CA 1
ATOM 2158 C C . PHE B 1 47 ? -0.788 48.883 86.341 1.00 47.99 28 PHE B C 1
ATOM 2159 O O . PHE B 1 47 ? 0.248 49.455 86.684 1.00 49.16 28 PHE B O 1
ATOM 2167 N N . ALA B 1 48 ? -1.055 48.603 85.072 1.00 51.18 29 ALA B N 1
ATOM 2168 C CA . ALA B 1 48 ? -0.180 49.086 84.006 1.00 60.82 29 ALA B CA 1
ATOM 2169 C C . ALA B 1 48 ? -0.208 50.638 83.953 1.00 63.79 29 ALA B C 1
ATOM 2170 O O . ALA B 1 48 ? 0.819 51.285 83.752 1.00 65.51 29 ALA B O 1
ATOM 2172 N N . LYS B 1 49 ? -1.396 51.217 84.122 1.00 59.37 30 LYS B N 1
ATOM 2173 C CA . LYS B 1 49 ? -1.561 52.670 84.179 1.00 64.25 30 LYS B CA 1
ATOM 2174 C C . LYS B 1 49 ? -0.747 53.269 85.332 1.00 60.16 30 LYS B C 1
ATOM 2175 O O . LYS B 1 49 ? -0.273 54.390 85.235 1.00 56.20 30 LYS B O 1
ATOM 2181 N N . GLU B 1 50 ? -0.612 52.529 86.431 1.00 61.78 31 GLU B N 1
ATOM 2182 C CA . GLU B 1 50 ? 0.155 53.006 87.584 1.00 62.70 31 GLU B CA 1
ATOM 2183 C C . GLU B 1 50 ? 1.653 52.662 87.489 1.00 61.58 31 GLU B C 1
ATOM 2184 O O . GLU B 1 50 ? 2.406 52.862 88.450 1.00 56.61 31 GLU B O 1
ATOM 2190 N N . GLY B 1 51 ? 2.079 52.167 86.328 1.00 51.92 32 GLY B N 1
ATOM 2191 C CA . GLY B 1 51 ? 3.480 51.866 86.079 1.00 52.80 32 GLY B CA 1
ATOM 2192 C C . GLY B 1 51 ? 3.974 50.501 86.552 1.00 58.51 32 GLY B C 1
ATOM 2193 O O . GLY B 1 51 ? 5.182 50.276 86.631 1.00 61.95 32 GLY B O 1
ATOM 2194 N N . ALA B 1 52 ? 3.058 49.579 86.851 1.00 53.05 33 ALA B N 1
ATOM 2195 C CA . ALA B 1 52 ? 3.445 48.235 87.303 1.00 48.53 33 ALA B CA 1
ATOM 2196 C C . ALA B 1 52 ? 3.563 47.314 86.109 1.00 54.24 33 ALA B C 1
ATOM 2197 O O . ALA B 1 52 ? 2.832 47.473 85.134 1.00 53.47 33 ALA B O 1
ATOM 2199 N N . ASN B 1 53 ? 4.482 46.355 86.177 1.00 56.35 34 ASN B N 1
ATOM 2200 C CA . ASN B 1 53 ? 4.581 45.335 85.142 1.00 54.94 34 ASN B CA 1
ATOM 2201 C C . ASN B 1 53 ? 3.528 44.252 85.380 1.00 56.13 34 ASN B C 1
ATOM 2202 O O . ASN B 1 53 ? 3.120 44.022 86.512 1.00 57.87 34 ASN B O 1
ATOM 2207 N N . ILE B 1 54 ? 3.073 43.604 84.314 1.00 53.58 35 ILE B N 1
ATOM 2208 C CA . ILE B 1 54 ? 1.876 42.774 84.380 1.00 50.86 35 ILE B CA 1
ATOM 2209 C C . ILE B 1 54 ? 2.119 41.318 83.944 1.00 54.00 35 ILE B C 1
ATOM 2210 O O . ILE B 1 54 ? 2.763 41.062 82.928 1.00 59.94 35 ILE B O 1
ATOM 2215 N N . VAL B 1 55 ? 1.688 40.362 84.758 1.00 54.28 36 VAL B N 1
ATOM 2216 C CA . VAL B 1 55 ? 1.641 38.981 84.304 1.00 46.69 36 VAL B CA 1
ATOM 2217 C C . VAL B 1 55 ? 0.204 38.503 84.284 1.00 52.74 36 VAL B C 1
ATOM 2218 O O . VAL B 1 55 ? -0.430 38.380 85.325 1.00 56.63 36 VAL B O 1
ATOM 2222 N N . ILE B 1 56 ? -0.307 38.220 83.094 1.00 63.54 37 ILE B N 1
ATOM 2223 C CA . ILE B 1 56 ? -1.707 37.852 82.952 1.00 60.62 37 ILE B CA 1
ATOM 2224 C C . ILE B 1 56 ? -1.831 36.402 82.481 1.00 56.27 37 ILE B C 1
ATOM 2225 O O . ILE B 1 56 ? -1.058 35.944 81.621 1.00 48.38 37 ILE B O 1
ATOM 2230 N N . CYS B 1 57 ? -2.767 35.667 83.079 1.00 45.39 38 CYS B N 1
ATOM 2231 C CA . CYS B 1 57 ? -3.088 34.344 82.604 1.00 53.18 38 CYS B CA 1
ATOM 2232 C C . CYS B 1 57 ? -4.576 34.041 82.618 1.00 61.84 38 CYS B C 1
ATOM 2233 O O . CYS B 1 57 ? -5.344 34.615 83.406 1.00 56.89 38 CYS B O 1
ATOM 2236 N N . ALA B 1 58 ? -4.951 33.105 81.749 1.00 55.71 39 ALA B N 1
ATOM 2237 C CA . ALA B 1 58 ? -6.318 32.657 81.591 1.00 58.11 39 ALA B CA 1
ATOM 2238 C C . ALA B 1 58 ? -6.256 31.302 80.903 1.00 67.60 39 ALA B C 1
ATOM 2239 O O . ALA B 1 58 ? -5.175 30.850 80.514 1.00 65.33 39 ALA B O 1
ATOM 2241 N N . ARG B 1 59 ? -7.402 30.651 80.745 1.00 69.55 40 ARG B N 1
ATOM 2242 C CA . ARG B 1 59 ? -7.424 29.348 80.101 1.00 67.67 40 ARG B CA 1
ATOM 2243 C C . ARG B 1 59 ? -7.009 29.463 78.640 1.00 69.59 40 ARG B C 1
ATOM 2244 O O . ARG B 1 59 ? -6.231 28.643 78.149 1.00 67.55 40 ARG B O 1
ATOM 2252 N N . ARG B 1 60 ? -7.568 30.454 77.946 1.00 71.51 41 ARG B N 1
ATOM 2253 C CA . ARG B 1 60 ? -7.302 30.683 76.517 1.00 71.15 41 ARG B CA 1
ATOM 2254 C C . ARG B 1 60 ? -6.464 31.931 76.171 1.00 80.68 41 ARG B C 1
ATOM 2255 O O . ARG B 1 60 ? -6.829 33.066 76.487 1.00 87.92 41 ARG B O 1
ATOM 2263 N N . LEU B 1 61 ? -5.321 31.666 75.541 1.00 81.70 42 LEU B N 1
ATOM 2264 C CA . LEU B 1 61 ? -4.302 32.638 75.114 1.00 82.46 42 LEU B CA 1
ATOM 2265 C C . LEU B 1 61 ? -4.713 33.795 74.176 1.00 79.57 42 LEU B C 1
ATOM 2266 O O . LEU B 1 61 ? -4.162 34.896 74.245 1.00 73.32 42 LEU B O 1
ATOM 2271 N N . GLU B 1 62 ? -5.649 33.545 73.276 1.00 83.27 43 GLU B N 1
ATOM 2272 C CA . GLU B 1 62 ? -5.940 34.536 72.249 1.00 86.90 43 GLU B CA 1
ATOM 2273 C C . GLU B 1 62 ? -6.486 35.860 72.788 1.00 86.09 43 GLU B C 1
ATOM 2274 O O . GLU B 1 62 ? -6.144 36.921 72.283 1.00 88.57 43 GLU B O 1
ATOM 2280 N N . ARG B 1 63 ? -7.297 35.791 73.837 1.00 90.04 44 ARG B N 1
ATOM 2281 C CA . ARG B 1 63 ? -7.871 36.981 74.468 1.00 86.34 44 ARG B CA 1
ATOM 2282 C C . ARG B 1 63 ? -6.804 37.820 75.185 1.00 73.63 44 ARG B C 1
ATOM 2283 O O . ARG B 1 63 ? -6.984 39.011 75.413 1.00 74.10 44 ARG B O 1
ATOM 2291 N N . LEU B 1 64 ? -5.689 37.185 75.531 1.00 69.41 45 LEU B N 1
ATOM 2292 C CA . LEU B 1 64 ? -4.620 37.844 76.266 1.00 71.71 45 LEU B CA 1
ATOM 2293 C C . LEU B 1 64 ? -3.628 38.546 75.342 1.00 77.21 45 LEU B C 1
ATOM 2294 O O . LEU B 1 64 ? -2.979 39.514 75.733 1.00 72.05 45 LEU B O 1
ATOM 2299 N N . LYS B 1 65 ? -3.512 38.063 74.111 1.00 82.61 46 LYS B N 1
ATOM 2300 C CA . LYS B 1 65 ? -2.561 38.646 73.182 1.00 86.31 46 LYS B CA 1
ATOM 2301 C C . LYS B 1 65 ? -3.056 40.045 72.858 1.00 82.79 46 LYS B C 1
ATOM 2302 O O . LYS B 1 65 ? -2.281 40.986 72.680 1.00 81.51 46 LYS B O 1
ATOM 2308 N N . GLU B 1 66 ? -4.372 40.144 72.749 1.00 77.18 47 GLU B N 1
ATOM 2309 C CA . GLU B 1 66 ? -5.064 41.402 72.531 1.00 81.84 47 GLU B CA 1
ATOM 2310 C C . GLU B 1 66 ? -4.813 42.392 73.664 1.00 78.95 47 GLU B C 1
ATOM 2311 O O . GLU B 1 66 ? -4.367 43.507 73.427 1.00 80.23 47 GLU B O 1
ATOM 2317 N N . LEU B 1 67 ? -5.031 41.946 74.900 1.00 78.51 48 LEU B N 1
ATOM 2318 C CA . LEU B 1 67 ? -4.853 42.790 76.080 1.00 71.21 48 LEU B CA 1
ATOM 2319 C C . LEU B 1 67 ? -3.402 43.222 76.200 1.00 72.44 48 LEU B C 1
ATOM 2320 O O . LEU B 1 67 ? -3.114 44.364 76.542 1.00 77.83 48 LEU B O 1
ATOM 2325 N N . GLU B 1 68 ? -2.502 42.276 75.944 1.00 63.53 49 GLU B N 1
ATOM 2326 C CA . GLU B 1 68 ? -1.065 42.512 75.913 1.00 62.77 49 GLU B CA 1
ATOM 2327 C C . GLU B 1 68 ? -0.624 43.638 74.973 1.00 73.13 49 GLU B C 1
ATOM 2328 O O . GLU B 1 68 ? 0.161 44.502 75.367 1.00 73.78 49 GLU B O 1
ATOM 2334 N N . SER B 1 69 ? -1.113 43.628 73.736 1.00 75.13 50 SER B N 1
ATOM 2335 C CA . SER B 1 69 ? -0.701 44.637 72.767 1.00 81.72 50 SER B CA 1
ATOM 2336 C C . SER B 1 69 ? -1.165 46.000 73.231 1.00 81.02 50 SER B C 1
ATOM 2337 O O . SER B 1 69 ? -0.413 46.971 73.187 1.00 87.81 50 SER B O 1
ATOM 2340 N N . HIS B 1 70 ? -2.417 46.060 73.659 1.00 70.56 51 HIS B N 1
ATOM 2341 C CA . HIS B 1 70 ? -2.974 47.299 74.145 1.00 74.33 51 HIS B CA 1
ATOM 2342 C C . HIS B 1 70 ? -2.167 47.870 75.294 1.00 76.00 51 HIS B C 1
ATOM 2343 O O . HIS B 1 70 ? -1.816 49.053 75.287 1.00 79.99 51 HIS B O 1
ATOM 2350 N N . ILE B 1 71 ? -1.823 47.013 76.246 1.00 71.12 52 ILE B N 1
ATOM 2351 C CA . ILE B 1 71 ? -1.110 47.458 77.438 1.00 67.56 52 ILE B CA 1
ATOM 2352 C C . ILE B 1 71 ? 0.301 47.905 77.089 1.00 65.48 52 ILE B C 1
ATOM 2353 O O . ILE B 1 71 ? 0.763 48.918 77.592 1.00 68.38 52 ILE B O 1
ATOM 2358 N N . LYS B 1 72 ? 0.995 47.150 76.248 1.00 70.56 53 LYS B N 1
ATOM 2359 C CA . LYS B 1 72 ? 2.335 47.558 75.845 1.00 71.43 53 LYS B CA 1
ATOM 2360 C C . LYS B 1 72 ? 2.288 48.887 75.107 1.00 78.07 53 LYS B C 1
ATOM 2361 O O . LYS B 1 72 ? 3.093 49.770 75.368 1.00 84.28 53 LYS B O 1
ATOM 2367 N N . ASN B 1 73 ? 1.319 49.037 74.211 1.00 82.35 54 ASN B N 1
ATOM 2368 C CA . ASN B 1 73 ? 1.184 50.258 73.421 1.00 80.62 54 ASN B CA 1
ATOM 2369 C C . ASN B 1 73 ? 0.820 51.498 74.223 1.00 84.38 54 ASN B C 1
ATOM 2370 O O . ASN B 1 73 ? 1.400 52.564 74.000 1.00 88.40 54 ASN B O 1
ATOM 2375 N N . GLU B 1 74 ? -0.133 51.366 75.146 1.00 76.59 55 GLU B N 1
ATOM 2376 C CA . GLU B 1 74 ? -0.614 52.515 75.913 1.00 74.20 55 GLU B CA 1
ATOM 2377 C C . GLU B 1 74 ? 0.349 52.897 77.025 1.00 79.65 55 GLU B C 1
ATOM 2378 O O . GLU B 1 74 ? 0.558 54.083 77.288 1.00 85.65 55 GLU B O 1
ATOM 2384 N N . TYR B 1 75 ? 0.940 51.894 77.671 1.00 71.74 56 TYR B N 1
ATOM 2385 C CA . TYR B 1 75 ? 1.719 52.144 78.875 1.00 64.58 56 TYR B CA 1
ATOM 2386 C C . TYR B 1 75 ? 3.208 51.778 78.821 1.00 67.19 56 TYR B C 1
ATOM 2387 O O . TYR B 1 75 ? 3.994 52.252 79.639 1.00 68.35 56 TYR B O 1
ATOM 2396 N N . GLY B 1 76 ? 3.599 50.944 77.864 1.00 66.14 57 GLY B N 1
ATOM 2397 C CA . GLY B 1 76 ? 4.993 50.560 77.732 1.00 67.83 57 GLY B CA 1
ATOM 2398 C C . GLY B 1 76 ? 5.561 49.803 78.933 1.00 70.57 57 GLY B C 1
ATOM 2399 O O . GLY B 1 76 ? 6.768 49.819 79.162 1.00 72.20 57 GLY B O 1
ATOM 2400 N N . VAL B 1 77 ? 4.716 49.130 79.707 1.00 60.26 58 VAL B N 1
ATOM 2401 C CA . VAL B 1 77 ? 5.233 48.323 80.804 1.00 57.52 58 VAL B CA 1
ATOM 2402 C C . VAL B 1 77 ? 5.535 46.922 80.283 1.00 69.18 58 VAL B C 1
ATOM 2403 O O . VAL B 1 77 ? 5.096 46.557 79.192 1.00 73.69 58 VAL B O 1
ATOM 2407 N N . GLN B 1 78 ? 6.298 46.141 81.041 1.00 62.48 59 GLN B N 1
ATOM 2408 C CA . GLN B 1 78 ? 6.518 44.736 80.690 1.00 63.11 59 GLN B CA 1
ATOM 2409 C C . GLN B 1 78 ? 5.232 43.921 80.898 1.00 65.50 59 GLN B C 1
ATOM 2410 O O . GLN B 1 78 ? 4.576 44.024 81.939 1.00 65.30 59 GLN B O 1
ATOM 2416 N N . VAL B 1 79 ? 4.889 43.094 79.914 1.00 66.90 60 VAL B N 1
ATOM 2417 C CA . VAL B 1 79 ? 3.724 42.212 80.009 1.00 65.30 60 VAL B CA 1
ATOM 2418 C C . VAL B 1 79 ? 4.096 40.778 79.641 1.00 63.35 60 VAL B C 1
ATOM 2419 O O . VAL B 1 79 ? 4.769 40.550 78.645 1.00 69.83 60 VAL B O 1
ATOM 2423 N N . TYR B 1 80 ? 3.703 39.830 80.483 1.00 55.49 61 TYR B N 1
ATOM 2424 C CA . TYR B 1 80 ? 3.855 38.403 80.201 1.00 54.37 61 TYR B CA 1
ATOM 2425 C C . TYR B 1 80 ? 2.498 37.729 80.123 1.00 55.53 61 TYR B C 1
ATOM 2426 O O . TYR B 1 80 ? 1.661 37.905 81.019 1.00 61.51 61 TYR B O 1
ATOM 2435 N N . THR B 1 81 ? 2.273 36.967 79.059 1.00 51.69 62 THR B N 1
ATOM 2436 C CA . THR B 1 81 ? 1.037 36.212 78.943 1.00 57.11 62 THR B CA 1
ATOM 2437 C C . THR B 1 81 ? 1.280 34.706 79.100 1.00 59.69 62 THR B C 1
ATOM 2438 O O . THR B 1 81 ? 2.263 34.167 78.585 1.00 64.80 62 THR B O 1
ATOM 2442 N N . PHE B 1 82 ? 0.350 34.035 79.778 1.00 54.18 63 PHE B N 1
ATOM 2443 C CA . PHE B 1 82 ? 0.400 32.584 79.955 1.00 52.12 63 PHE B CA 1
ATOM 2444 C C . PHE B 1 82 ? -0.997 31.997 79.834 1.00 59.07 63 PHE B C 1
ATOM 2445 O O . PHE B 1 82 ? -1.922 32.454 80.496 1.00 59.41 63 PHE B O 1
ATOM 2453 N N . ALA B 1 83 ? -1.156 31.011 78.962 1.00 52.09 64 ALA B N 1
ATOM 2454 C CA . ALA B 1 83 ? -2.361 30.211 78.936 1.00 52.95 64 ALA B CA 1
ATOM 2455 C C . ALA B 1 83 ? -2.136 28.997 79.819 1.00 65.90 64 ALA B C 1
ATOM 2456 O O . ALA B 1 83 ? -1.161 28.273 79.642 1.00 73.63 64 ALA B O 1
ATOM 2458 N N . LEU B 1 84 ? -3.029 28.789 80.775 1.00 58.64 65 LEU B N 1
ATOM 2459 C CA . LEU B 1 84 ? -2.992 27.613 81.623 1.00 61.09 65 LEU B CA 1
ATOM 2460 C C . LEU B 1 84 ? -4.317 27.466 82.367 1.00 59.59 65 LEU B C 1
ATOM 2461 O O . LEU B 1 84 ? -5.105 28.401 82.444 1.00 61.07 65 LEU B O 1
ATOM 2466 N N . ASP B 1 85 ? -4.562 26.280 82.902 1.00 63.19 66 ASP B N 1
ATOM 2467 C CA . ASP B 1 85 ? -5.671 26.090 83.820 1.00 68.97 66 ASP B CA 1
ATOM 2468 C C . ASP B 1 85 ? -5.145 26.342 85.236 1.00 67.85 66 ASP B C 1
ATOM 2469 O O . ASP B 1 85 ? -4.195 25.699 85.682 1.00 70.57 66 ASP B O 1
ATOM 2474 N N . VAL B 1 86 ? -5.781 27.275 85.938 1.00 67.54 67 VAL B N 1
ATOM 2475 C CA . VAL B 1 86 ? -5.372 27.653 87.289 1.00 58.93 67 VAL B CA 1
ATOM 2476 C C . VAL B 1 86 ? -5.426 26.479 88.287 1.00 63.58 67 VAL B C 1
ATOM 2477 O O . VAL B 1 86 ? -4.803 26.544 89.352 1.00 58.91 67 VAL B O 1
ATOM 2481 N N . ASN B 1 87 ? -6.159 25.416 87.946 1.00 58.58 68 ASN B N 1
ATOM 2482 C CA . ASN B 1 87 ? -6.190 24.214 88.781 1.00 61.92 68 ASN B CA 1
ATOM 2483 C C . ASN B 1 87 ? -5.079 23.236 88.466 1.00 67.58 68 ASN B C 1
ATOM 2484 O O . ASN B 1 87 ? -4.948 22.193 89.124 1.00 64.17 68 ASN B O 1
ATOM 2489 N N . ASP B 1 88 ? -4.316 23.536 87.421 1.00 65.17 69 ASP B N 1
ATOM 2490 C CA . ASP B 1 88 ? -3.198 22.681 87.058 1.00 63.13 69 ASP B CA 1
ATOM 2491 C C . ASP B 1 88 ? -1.975 23.233 87.774 1.00 55.48 69 ASP B C 1
ATOM 2492 O O . ASP B 1 88 ? -1.378 24.209 87.334 1.00 53.16 69 ASP B O 1
ATOM 2497 N N . ARG B 1 89 ? -1.618 22.602 88.886 1.00 54.75 70 ARG B N 1
ATOM 2498 C CA . ARG B 1 89 ? -0.534 23.093 89.729 1.00 55.13 70 ARG B CA 1
ATOM 2499 C C . ARG B 1 89 ? 0.794 23.107 88.991 1.00 56.50 70 ARG B C 1
ATOM 2500 O O . ARG B 1 89 ? 1.539 24.086 89.042 1.00 63.69 70 ARG B O 1
ATOM 2508 N N . SER B 1 90 ? 1.068 22.036 88.265 1.00 58.74 71 SER B N 1
ATOM 2509 C CA . SER B 1 90 ? 2.330 21.919 87.553 1.00 61.89 71 SER B CA 1
ATOM 2510 C C . SER B 1 90 ? 2.442 22.986 86.468 1.00 57.56 71 SER B C 1
ATOM 2511 O O . SER B 1 90 ? 3.529 23.469 86.185 1.00 56.14 71 SER B O 1
ATOM 2514 N N . ALA B 1 91 ? 1.308 23.362 85.881 1.00 57.88 72 ALA B N 1
ATOM 2515 C CA . ALA B 1 91 ? 1.273 24.442 84.905 1.00 51.92 72 ALA B CA 1
ATOM 2516 C C . ALA B 1 91 ? 1.617 25.792 85.547 1.00 50.78 72 ALA B C 1
ATOM 2517 O O . ALA B 1 91 ? 2.361 26.593 84.983 1.00 53.77 72 ALA B O 1
ATOM 2519 N N . VAL B 1 92 ? 1.062 26.053 86.722 1.00 49.17 73 VAL B N 1
ATOM 2520 C CA . VAL B 1 92 ? 1.363 27.293 87.439 1.00 50.08 73 VAL B CA 1
ATOM 2521 C C . VAL B 1 92 ? 2.839 27.357 87.836 1.00 51.67 73 VAL B C 1
ATOM 2522 O O . VAL B 1 92 ? 3.521 28.356 87.610 1.00 56.37 73 VAL B O 1
ATOM 2526 N N . LYS B 1 93 ? 3.325 26.257 88.387 1.00 54.39 74 LYS B N 1
ATOM 2527 C CA . LYS B 1 93 ? 4.720 26.109 88.757 1.00 59.08 74 LYS B CA 1
ATOM 2528 C C . LYS B 1 93 ? 5.629 26.302 87.543 1.00 58.68 74 LYS B C 1
ATOM 2529 O O . LYS B 1 93 ? 6.627 27.017 87.620 1.00 56.43 74 LYS B O 1
ATOM 2535 N N . ASP B 1 94 ? 5.271 25.687 86.415 1.00 52.23 75 ASP B N 1
ATOM 2536 C CA . ASP B 1 94 ? 6.038 25.872 85.192 1.00 51.45 75 ASP B CA 1
ATOM 2537 C C . ASP B 1 94 ? 6.007 27.335 84.722 1.00 52.90 75 ASP B C 1
ATOM 2538 O O . ASP B 1 94 ? 7.004 27.840 84.218 1.00 53.89 75 ASP B O 1
ATOM 2551 N N . LEU B 1 96 ? 5.842 29.948 86.819 1.00 53.84 77 LEU B N 1
ATOM 2552 C CA . LEU B 1 96 ? 6.732 30.669 87.716 1.00 49.67 77 LEU B CA 1
ATOM 2553 C C . LEU B 1 96 ? 8.217 30.436 87.407 1.00 56.60 77 LEU B C 1
ATOM 2554 O O . LEU B 1 96 ? 9.016 31.386 87.425 1.00 54.93 77 LEU B O 1
ATOM 2559 N N . SER B 1 97 ? 8.574 29.183 87.120 1.00 57.46 78 SER B N 1
ATOM 2560 C CA . SER B 1 97 ? 9.940 28.812 86.732 1.00 64.23 78 SER B CA 1
ATOM 2561 C C . SER B 1 97 ? 10.388 29.557 85.488 1.00 65.14 78 SER B C 1
ATOM 2562 O O . SER B 1 97 ? 11.554 29.945 85.347 1.00 69.18 78 SER B O 1
ATOM 2565 N N . SER B 1 98 ? 9.463 29.674 84.549 1.00 63.52 79 SER B N 1
ATOM 2566 C CA . SER B 1 98 ? 9.716 30.381 83.307 1.00 60.25 79 SER B CA 1
ATOM 2567 C C . SER B 1 98 ? 10.000 31.859 83.637 1.00 54.95 79 SER B C 1
ATOM 2568 O O . SER B 1 98 ? 10.935 32.454 83.114 1.00 58.63 79 SER B O 1
ATOM 2571 N N . LEU B 1 99 ? 9.219 32.436 84.544 1.00 53.39 80 LEU B N 1
ATOM 2572 C CA . LEU B 1 99 ? 9.455 33.812 84.961 1.00 51.88 80 LEU B CA 1
ATOM 2573 C C . LEU B 1 99 ? 10.782 33.982 85.699 1.00 54.15 80 LEU B C 1
ATOM 2574 O O . LEU B 1 99 ? 11.570 34.877 85.363 1.00 60.04 80 LEU B O 1
ATOM 2579 N N . GLU B 1 100 ? 11.042 33.111 86.675 1.00 53.17 81 GLU B N 1
ATOM 2580 C CA . GLU B 1 100 ? 12.317 33.119 87.412 1.00 61.50 81 GLU B CA 1
ATOM 2581 C C . GLU B 1 100 ? 13.522 33.091 86.469 1.00 68.75 81 GLU B C 1
ATOM 2582 O O . GLU B 1 100 ? 14.512 33.789 86.704 1.00 71.85 81 GLU B O 1
ATOM 2588 N N . ALA B 1 101 ? 13.435 32.294 85.404 1.00 61.52 82 ALA B N 1
ATOM 2589 C CA . ALA B 1 101 ? 14.537 32.181 84.434 1.00 63.14 82 ALA B CA 1
ATOM 2590 C C . ALA B 1 101 ? 14.734 33.474 83.620 1.00 65.47 82 ALA B C 1
ATOM 2591 O O . ALA B 1 101 ? 15.808 33.718 83.060 1.00 66.04 82 ALA B O 1
ATOM 2593 N N . GLU B 1 102 ? 13.703 34.310 83.565 1.00 67.18 83 GLU B N 1
ATOM 2594 C CA . GLU B 1 102 ? 13.824 35.590 82.886 1.00 73.41 83 GLU B CA 1
ATOM 2595 C C . GLU B 1 102 ? 14.154 36.699 83.899 1.00 72.85 83 GLU B C 1
ATOM 2596 O O . GLU B 1 102 ? 14.118 37.885 83.571 1.00 75.03 83 GLU B O 1
ATOM 2602 N N . GLY B 1 103 ? 14.475 36.290 85.129 1.00 66.96 84 GLY B N 1
ATOM 2603 C CA . GLY B 1 103 ? 14.852 37.201 86.202 1.00 62.79 84 GLY B CA 1
ATOM 2604 C C . GLY B 1 103 ? 13.726 37.949 86.898 1.00 63.72 84 GLY B C 1
ATOM 2605 O O . GLY B 1 103 ? 13.972 38.946 87.583 1.00 63.56 84 GLY B O 1
ATOM 2606 N N . VAL B 1 104 ? 12.498 37.452 86.744 1.00 55.05 85 VAL B N 1
ATOM 2607 C CA . VAL B 1 104 ? 11.303 38.121 87.249 1.00 50.99 85 VAL B CA 1
ATOM 2608 C C . VAL B 1 104 ? 10.805 37.595 88.592 1.00 60.19 85 VAL B C 1
ATOM 2609 O O . VAL B 1 104 ? 10.638 36.388 88.768 1.00 60.84 85 VAL B O 1
ATOM 2613 N N . THR B 1 105 ? 10.532 38.503 89.526 1.00 54.39 86 THR B N 1
ATOM 2614 C CA . THR B 1 105 ? 9.895 38.119 90.775 1.00 51.59 86 THR B CA 1
ATOM 2615 C C . THR B 1 105 ? 8.525 38.783 90.919 1.00 51.25 86 THR B C 1
ATOM 2616 O O . THR B 1 105 ? 8.414 40.007 90.888 1.00 52.26 86 THR B O 1
ATOM 2620 N N . ILE B 1 106 ? 7.489 37.973 91.113 1.00 48.96 87 ILE B N 1
ATOM 2621 C CA . ILE B 1 106 ? 6.154 38.498 91.369 1.00 47.77 87 ILE B CA 1
ATOM 2622 C C . ILE B 1 106 ? 6.079 39.236 92.724 1.00 53.26 87 ILE B C 1
ATOM 2623 O O . ILE B 1 106 ? 6.534 38.716 93.758 1.00 44.81 87 ILE B O 1
ATOM 2628 N N . ASP B 1 107 ? 5.530 40.454 92.700 1.00 44.76 88 ASP B N 1
ATOM 2629 C CA . ASP B 1 107 ? 5.303 41.231 93.917 1.00 42.53 88 ASP B CA 1
ATOM 2630 C C . ASP B 1 107 ? 3.909 41.052 94.517 1.00 42.05 88 ASP B C 1
ATOM 2631 O O . ASP B 1 107 ? 3.752 40.989 95.743 1.00 40.85 88 ASP B O 1
ATOM 2636 N N . VAL B 1 108 ? 2.903 41.003 93.653 1.00 35.43 89 VAL B N 1
ATOM 2637 C CA . VAL B 1 108 ? 1.511 40.880 94.069 1.00 34.59 89 VAL B CA 1
ATOM 2638 C C . VAL B 1 108 ? 0.803 39.838 93.211 1.00 46.77 89 VAL B C 1
ATOM 2639 O O . VAL B 1 108 ? 0.912 39.839 91.986 1.00 42.33 89 VAL B O 1
ATOM 2643 N N . LEU B 1 109 ? 0.136 38.904 93.863 1.00 34.19 90 LEU B N 1
ATOM 2644 C CA . LEU B 1 109 ? -0.768 37.981 93.185 1.00 38.45 90 LEU B CA 1
ATOM 2645 C C . LEU B 1 109 ? -2.196 38.439 93.352 1.00 42.13 90 LEU B C 1
ATOM 2646 O O . LEU B 1 109 ? -2.657 38.634 94.480 1.00 39.42 90 LEU B O 1
ATOM 2651 N N . ILE B 1 110 ? -2.896 38.615 92.236 1.00 40.85 91 ILE B N 1
ATOM 2652 C CA . ILE B 1 110 ? -4.325 38.881 92.299 1.00 45.92 91 ILE B CA 1
ATOM 2653 C C . ILE B 1 110 ? -5.127 37.693 91.783 1.00 43.92 91 ILE B C 1
ATOM 2654 O O . ILE B 1 110 ? -5.177 37.429 90.593 1.00 59.90 91 ILE B O 1
ATOM 2659 N N . ASN B 1 111 ? -5.709 36.960 92.723 1.00 47.95 92 ASN B N 1
ATOM 2660 C CA . ASN B 1 111 ? -6.533 35.793 92.446 1.00 37.32 92 ASN B CA 1
ATOM 2661 C C . ASN B 1 111 ? -7.912 36.222 92.048 1.00 44.86 92 ASN B C 1
ATOM 2662 O O . ASN B 1 111 ? -8.736 36.553 92.901 1.00 43.99 92 ASN B O 1
ATOM 2667 N N . ASN B 1 112 ? -8.164 36.185 90.754 1.00 41.82 93 ASN B N 1
ATOM 2668 C CA . ASN B 1 112 ? -9.381 36.702 90.188 1.00 45.14 93 ASN B CA 1
ATOM 2669 C C . ASN B 1 112 ? -10.078 35.652 89.322 1.00 56.29 93 ASN B C 1
ATOM 2670 O O . ASN B 1 112 ? -10.933 35.953 88.499 1.00 65.76 93 ASN B O 1
ATOM 2675 N N . ALA B 1 113 ? -9.719 34.396 89.500 1.00 61.66 94 ALA B N 1
ATOM 2676 C CA . ALA B 1 113 ? -10.389 33.368 88.722 1.00 65.17 94 ALA B CA 1
ATOM 2677 C C . ALA B 1 113 ? -11.745 33.045 89.361 1.00 66.68 94 ALA B C 1
ATOM 2678 O O . ALA B 1 113 ? -11.863 32.875 90.574 1.00 60.52 94 ALA B O 1
ATOM 2680 N N . GLY B 1 114 ? -12.781 32.968 88.539 1.00 78.88 95 GLY B N 1
ATOM 2681 C CA . GLY B 1 114 ? -14.111 32.763 89.072 1.00 80.80 95 GLY B CA 1
ATOM 2682 C C . GLY B 1 114 ? -15.150 32.388 88.042 1.00 80.66 95 GLY B C 1
ATOM 2683 O O . GLY B 1 114 ? -15.280 33.048 87.013 1.00 87.52 95 GLY B O 1
ATOM 2684 N N . VAL B 1 115 ? -15.858 31.293 88.298 1.00 74.45 96 VAL B N 1
ATOM 2685 C CA . VAL B 1 115 ? -16.990 30.896 87.468 1.00 67.89 96 VAL B CA 1
ATOM 2686 C C . VAL B 1 115 ? -18.211 30.698 88.360 1.00 57.07 96 VAL B C 1
ATOM 2687 O O . VAL B 1 115 ? -18.079 30.479 89.563 1.00 55.76 96 VAL B O 1
ATOM 2691 N N . SER B 1 116 ? -19.399 30.813 87.782 1.00 54.87 97 SER B N 1
ATOM 2692 C CA . SER B 1 116 ? -20.629 30.603 88.537 1.00 57.19 97 SER B CA 1
ATOM 2693 C C . SER B 1 116 ? -21.691 30.008 87.631 1.00 61.94 97 SER B C 1
ATOM 2694 O O . SER B 1 116 ? -21.398 29.549 86.526 1.00 54.14 97 SER B O 1
ATOM 2697 N N . ASP B 1 117 ? -22.930 30.013 88.104 1.00 59.35 98 ASP B N 1
ATOM 2698 C CA . ASP B 1 117 ? -24.023 29.482 87.316 1.00 52.11 98 ASP B CA 1
ATOM 2699 C C . ASP B 1 117 ? -25.302 29.923 87.993 1.00 53.42 98 ASP B C 1
ATOM 2700 O O . ASP B 1 117 ? -25.254 30.569 89.032 1.00 57.41 98 ASP B O 1
ATOM 2705 N N . THR B 1 118 ? -26.444 29.578 87.407 1.00 58.88 99 THR B N 1
ATOM 2706 C CA . THR B 1 118 ? -27.723 29.821 88.061 1.00 66.55 99 THR B CA 1
ATOM 2707 C C . THR B 1 118 ? -28.564 28.575 87.927 1.00 64.41 99 THR B C 1
ATOM 2708 O O . THR B 1 118 ? -29.051 28.252 86.846 1.00 60.62 99 THR B O 1
ATOM 2712 N N . LYS B 1 119 ? -28.722 27.876 89.045 1.00 60.69 100 LYS B N 1
ATOM 2713 C CA . LYS B 1 119 ? -29.503 26.651 89.096 1.00 56.35 100 LYS B CA 1
ATOM 2714 C C . LYS B 1 119 ? -30.138 26.576 90.471 1.00 61.59 100 LYS B C 1
ATOM 2715 O O . LYS B 1 119 ? -29.539 27.042 91.461 1.00 61.50 100 LYS B O 1
ATOM 2721 N N . ARG B 1 120 ? -31.331 25.987 90.539 1.00 51.47 101 ARG B N 1
ATOM 2722 C CA . ARG B 1 120 ? -31.994 25.699 91.814 1.00 55.87 101 ARG B CA 1
ATOM 2723 C C . ARG B 1 120 ? -31.072 24.821 92.627 1.00 52.55 101 ARG B C 1
ATOM 2724 O O . ARG B 1 120 ? -30.290 24.076 92.052 1.00 55.04 101 ARG B O 1
ATOM 2732 N N . PHE B 1 121 ? -31.177 24.891 93.950 1.00 47.71 102 PHE B N 1
ATOM 2733 C CA . PHE B 1 121 ? -30.307 24.118 94.819 1.00 46.47 102 PHE B CA 1
ATOM 2734 C C . PHE B 1 121 ? -30.194 22.626 94.441 1.00 47.48 102 PHE B C 1
ATOM 2735 O O . PHE B 1 121 ? -29.096 22.087 94.391 1.00 56.57 102 PHE B O 1
ATOM 2743 N N . LEU B 1 122 ? -31.314 21.982 94.116 1.00 49.84 103 LEU B N 1
ATOM 2744 C CA . LEU B 1 122 ? -31.311 20.533 93.845 1.00 56.39 103 LEU B CA 1
ATOM 2745 C C . LEU B 1 122 ? -30.857 20.136 92.458 1.00 59.65 103 LEU B C 1
ATOM 2746 O O . LEU B 1 122 ? -30.687 18.950 92.186 1.00 62.89 103 LEU B O 1
ATOM 2751 N N . ASP B 1 123 ? -30.671 21.117 91.582 1.00 58.94 104 ASP B N 1
ATOM 2752 C CA . ASP B 1 123 ? -30.295 20.846 90.195 1.00 57.63 104 ASP B CA 1
ATOM 2753 C C . ASP B 1 123 ? -28.785 20.885 89.945 1.00 58.25 104 ASP B C 1
ATOM 2754 O O . ASP B 1 123 ? -28.313 20.436 88.907 1.00 57.88 104 ASP B O 1
ATOM 2759 N N . TYR B 1 124 ? -28.028 21.444 90.882 1.00 60.40 105 TYR B N 1
ATOM 2760 C CA . TYR B 1 124 ? -26.571 21.440 90.755 1.00 60.04 105 TYR B CA 1
ATOM 2761 C C . TYR B 1 124 ? -26.053 20.001 90.844 1.00 59.26 105 TYR B C 1
ATOM 2762 O O . TYR B 1 124 ? -26.494 19.230 91.695 1.00 60.77 105 TYR B O 1
ATOM 2771 N N . ASN B 1 125 ? -25.162 19.621 89.933 1.00 59.17 106 ASN B N 1
ATOM 2772 C CA . ASN B 1 125 ? -24.597 18.278 89.971 1.00 52.32 106 ASN B CA 1
ATOM 2773 C C . ASN B 1 125 ? -23.134 18.287 90.393 1.00 51.10 106 ASN B C 1
ATOM 2774 O O . ASN B 1 125 ? -22.548 19.355 90.608 1.00 49.74 106 ASN B O 1
ATOM 2779 N N . ASP B 1 126 ? -22.558 17.101 90.526 1.00 51.91 107 ASP B N 1
ATOM 2780 C CA . ASP B 1 126 ? -21.170 16.961 90.942 1.00 53.81 107 ASP B CA 1
ATOM 2781 C C . ASP B 1 126 ? -20.242 17.684 89.989 1.00 58.59 107 ASP B C 1
ATOM 2782 O O . ASP B 1 126 ? -19.221 18.229 90.405 1.00 62.25 107 ASP B O 1
ATOM 2787 N N . GLU B 1 127 ? -20.591 17.671 88.703 1.00 54.58 108 GLU B N 1
ATOM 2788 C CA . GLU B 1 127 ? -19.773 18.331 87.700 1.00 59.35 108 GLU B CA 1
ATOM 2789 C C . GLU B 1 127 ? -19.818 19.869 87.879 1.00 51.82 108 GLU B C 1
ATOM 2790 O O . GLU B 1 127 ? -18.793 20.537 87.760 1.00 52.29 108 GLU B O 1
ATOM 2796 N N . ASP B 1 128 ? -21.007 20.414 88.144 1.00 51.38 109 ASP B N 1
ATOM 2797 C CA . ASP B 1 128 ? -21.165 21.833 88.458 1.00 53.16 109 ASP B CA 1
ATOM 2798 C C . ASP B 1 128 ? -20.330 22.185 89.694 1.00 60.94 109 ASP B C 1
ATOM 2799 O O . ASP B 1 128 ? -19.580 23.167 89.688 1.00 64.01 109 ASP B O 1
ATOM 2804 N N . TRP B 1 129 ? -20.450 21.360 90.738 1.00 52.40 110 TRP B N 1
ATOM 2805 C CA . TRP B 1 129 ? -19.711 21.578 91.976 1.00 50.78 110 TRP B CA 1
ATOM 2806 C C . TRP B 1 129 ? -18.186 21.646 91.763 1.00 52.04 110 TRP B C 1
ATOM 2807 O O . TRP B 1 129 ? -17.545 22.624 92.141 1.00 47.91 110 TRP B O 1
ATOM 2818 N N . ASP B 1 130 ? -17.617 20.615 91.150 1.00 46.39 111 ASP B N 1
ATOM 2819 C CA . ASP B 1 130 ? -16.176 20.570 90.921 1.00 53.80 111 ASP B CA 1
ATOM 2820 C C . ASP B 1 130 ? -15.695 21.820 90.180 1.00 57.67 111 ASP B C 1
ATOM 2821 O O . ASP B 1 130 ? -14.708 22.433 90.571 1.00 52.63 111 ASP B O 1
ATOM 2826 N N . LYS B 1 131 ? -16.406 22.191 89.116 1.00 54.97 112 LYS B N 1
ATOM 2827 C CA . LYS B 1 131 ? -16.070 23.379 88.329 1.00 52.00 112 LYS B CA 1
ATOM 2828 C C . LYS B 1 131 ? -16.095 24.664 89.175 1.00 50.76 112 LYS B C 1
ATOM 2829 O O . LYS B 1 131 ? -15.140 25.434 89.185 1.00 45.13 112 LYS B O 1
ATOM 2835 N N . ILE B 1 132 ? -17.179 24.882 89.907 1.00 51.00 113 ILE B N 1
ATOM 2836 C CA . ILE B 1 132 ? -17.326 26.131 90.655 1.00 56.85 113 ILE B CA 1
ATOM 2837 C C . ILE B 1 132 ? -16.399 26.203 91.863 1.00 54.28 113 ILE B C 1
ATOM 2838 O O . ILE B 1 132 ? -15.753 27.225 92.110 1.00 51.07 113 ILE B O 1
ATOM 2843 N N . VAL B 1 133 ? -16.363 25.116 92.627 1.00 52.76 114 VAL B N 1
ATOM 2844 C CA . VAL B 1 133 ? -15.600 25.075 93.860 1.00 40.27 114 VAL B CA 1
ATOM 2845 C C . VAL B 1 133 ? -14.092 24.971 93.577 1.00 54.73 114 VAL B C 1
ATOM 2846 O O . VAL B 1 133 ? -13.284 25.642 94.242 1.00 42.90 114 VAL B O 1
ATOM 2850 N N . ASP B 1 134 ? -13.702 24.174 92.579 1.00 41.83 115 ASP B N 1
ATOM 2851 C CA . ASP B 1 134 ? -12.273 24.081 92.251 1.00 53.42 115 ASP B CA 1
ATOM 2852 C C . ASP B 1 134 ? -11.759 25.412 91.684 1.00 55.76 115 ASP B C 1
ATOM 2853 O O . ASP B 1 134 ? -10.659 25.856 92.018 1.00 50.73 115 ASP B O 1
ATOM 2858 N N . THR B 1 135 ? -12.555 26.049 90.834 1.00 42.63 116 THR B N 1
ATOM 2859 C CA . THR B 1 135 ? -12.142 27.326 90.256 1.00 48.22 116 THR B CA 1
ATOM 2860 C C . THR B 1 135 ? -12.097 28.473 91.279 1.00 43.32 116 THR B C 1
ATOM 2861 O O . THR B 1 135 ? -11.156 29.249 91.272 1.00 43.48 116 THR B O 1
ATOM 2865 N N . ASN B 1 136 ? -13.097 28.561 92.152 1.00 40.30 117 ASN B N 1
ATOM 2866 C CA . ASN B 1 136 ? -13.229 29.685 93.092 1.00 39.14 117 ASN B CA 1
ATOM 2867 C C . ASN B 1 136 ? -12.454 29.570 94.398 1.00 40.83 117 ASN B C 1
ATOM 2868 O O . ASN B 1 136 ? -12.214 30.569 95.064 1.00 42.80 117 ASN B O 1
ATOM 2873 N N . LEU B 1 137 ? -12.101 28.346 94.779 1.00 43.18 118 LEU B N 1
ATOM 2874 C CA . LEU B 1 137 ? -11.515 28.101 96.084 1.00 37.14 118 LEU B CA 1
ATOM 2875 C C . LEU B 1 137 ? -10.215 27.321 96.009 1.00 41.17 118 LEU B C 1
ATOM 2876 O O . LEU B 1 137 ? -9.232 27.739 96.578 1.00 45.00 118 LEU B O 1
ATOM 2881 N N . LYS B 1 138 ? -10.219 26.174 95.332 1.00 44.33 119 LYS B N 1
ATOM 2882 C CA . LYS B 1 138 ? -9.011 25.374 95.225 1.00 43.73 119 LYS B CA 1
ATOM 2883 C C . LYS B 1 138 ? -7.898 26.045 94.403 1.00 49.56 119 LYS B C 1
ATOM 2884 O O . LYS B 1 138 ? -6.745 26.041 94.810 1.00 39.71 119 LYS B O 1
ATOM 2890 N N . ALA B 1 139 ? -8.250 26.595 93.243 1.00 40.33 120 ALA B N 1
ATOM 2891 C CA . ALA B 1 139 ? -7.283 27.263 92.378 1.00 56.45 120 ALA B CA 1
ATOM 2892 C C . ALA B 1 139 ? -6.547 28.458 93.039 1.00 42.72 120 ALA B C 1
ATOM 2893 O O . ALA B 1 139 ? -5.318 28.484 93.009 1.00 46.89 120 ALA B O 1
ATOM 2895 N N . PRO B 1 140 ? -7.284 29.411 93.661 1.00 40.48 121 PRO B N 1
ATOM 2896 C CA . PRO B 1 140 ? -6.572 30.502 94.373 1.00 41.97 121 PRO B CA 1
ATOM 2897 C C . PRO B 1 140 ? -5.614 29.956 95.428 1.00 45.41 121 PRO B C 1
ATOM 2898 O O . PRO B 1 140 ? -4.506 30.482 95.581 1.00 45.92 121 PRO B O 1
ATOM 2902 N N . TRP B 1 141 ? -6.030 28.888 96.115 1.00 40.71 122 TRP B N 1
ATOM 2903 C CA . TRP B 1 141 ? -5.186 28.244 97.103 1.00 44.00 122 TRP B CA 1
ATOM 2904 C C . TRP B 1 141 ? -3.893 27.675 96.499 1.00 49.83 122 TRP B C 1
ATOM 2905 O O . TRP B 1 141 ? -2.795 27.991 96.961 1.00 51.12 122 TRP B O 1
ATOM 2916 N N . GLN B 1 142 ? -4.024 26.878 95.441 1.00 44.61 123 GLN B N 1
ATOM 2917 C CA . GLN B 1 142 ? -2.859 26.347 94.737 1.00 46.78 123 GLN B CA 1
ATOM 2918 C C . GLN B 1 142 ? -1.966 27.473 94.255 1.00 45.52 123 GLN B C 1
ATOM 2919 O O . GLN B 1 142 ? -0.744 27.427 94.451 1.00 41.73 123 GLN B O 1
ATOM 2925 N N . CYS B 1 143 ? -2.574 28.460 93.598 1.00 41.02 124 CYS B N 1
ATOM 2926 C CA . CYS B 1 143 ? -1.812 29.589 93.057 1.00 48.36 124 CYS B CA 1
ATOM 2927 C C . CYS B 1 143 ? -1.077 30.347 94.162 1.00 45.77 124 CYS B C 1
ATOM 2928 O O . CYS B 1 143 ? 0.105 30.668 94.020 1.00 47.63 124 CYS B O 1
ATOM 2931 N N . ALA B 1 144 ? -1.762 30.603 95.268 1.00 39.51 125 ALA B N 1
ATOM 2932 C CA . ALA B 1 144 ? -1.117 31.250 96.407 1.00 40.00 125 ALA B CA 1
ATOM 2933 C C . ALA B 1 144 ? 0.065 30.420 96.932 1.00 39.56 125 ALA B C 1
ATOM 2934 O O . ALA B 1 144 ? 1.144 30.954 97.193 1.00 41.67 125 ALA B O 1
ATOM 2936 N N . GLN B 1 145 ? -0.140 29.119 97.104 1.00 39.77 126 GLN B N 1
ATOM 2937 C CA . GLN B 1 145 ? 0.954 28.277 97.557 1.00 42.60 126 GLN B CA 1
ATOM 2938 C C . GLN B 1 145 ? 2.198 28.424 96.676 1.00 43.65 126 GLN B C 1
ATOM 2939 O O . GLN B 1 145 ? 3.280 28.712 97.179 1.00 44.53 126 GLN B O 1
ATOM 2945 N N . GLU B 1 146 ? 2.031 28.265 95.361 1.00 43.41 127 GLU B N 1
ATOM 2946 C CA . GLU B 1 146 ? 3.166 28.322 94.439 1.00 44.58 127 GLU B CA 1
ATOM 2947 C C . GLU B 1 146 ? 3.797 29.718 94.363 1.00 53.86 127 GLU B C 1
ATOM 2948 O O . GLU B 1 146 ? 5.019 29.844 94.419 1.00 52.24 127 GLU B O 1
ATOM 2954 N N . VAL B 1 147 ? 2.977 30.764 94.287 1.00 45.34 128 VAL B N 1
ATOM 2955 C CA . VAL B 1 147 ? 3.520 32.122 94.234 1.00 48.54 128 VAL B CA 1
ATOM 2956 C C . VAL B 1 147 ? 4.306 32.456 95.502 1.00 45.46 128 VAL B C 1
ATOM 2957 O O . VAL B 1 147 ? 5.408 33.023 95.452 1.00 43.41 128 VAL B O 1
ATOM 2961 N N . VAL B 1 148 ? 3.769 32.029 96.635 1.00 43.49 129 VAL B N 1
ATOM 2962 C CA . VAL B 1 148 ? 4.439 32.235 97.917 1.00 41.64 129 VAL B CA 1
ATOM 2963 C C . VAL B 1 148 ? 5.813 31.534 97.975 1.00 50.85 129 VAL B C 1
ATOM 2964 O O . VAL B 1 148 ? 6.775 32.116 98.465 1.00 52.60 129 VAL B O 1
ATOM 2968 N N . GLN B 1 149 ? 5.908 30.312 97.442 1.00 45.90 130 GLN B N 1
ATOM 2969 C CA . GLN B 1 149 ? 7.182 29.578 97.387 1.00 52.57 130 GLN B CA 1
ATOM 2970 C C . GLN B 1 149 ? 8.178 30.433 96.632 1.00 49.88 130 GLN B C 1
ATOM 2971 O O . GLN B 1 149 ? 9.311 30.662 97.065 1.00 58.46 130 GLN B O 1
ATOM 2977 N N . HIS B 1 150 ? 7.707 30.918 95.488 1.00 49.20 131 HIS B N 1
ATOM 2978 C CA . HIS B 1 150 ? 8.459 31.795 94.596 1.00 54.32 131 HIS B CA 1
ATOM 2979 C C . HIS B 1 150 ? 8.862 33.107 95.283 1.00 46.43 131 HIS B C 1
ATOM 2980 O O . HIS B 1 150 ? 9.991 33.544 95.134 1.00 56.32 131 HIS B O 1
ATOM 2995 N N . ILE B 1 152 ? 9.158 33.709 98.545 1.00 53.40 133 ILE B N 1
ATOM 2996 C CA . ILE B 1 152 ? 10.051 33.347 99.649 1.00 47.96 133 ILE B CA 1
ATOM 2997 C C . ILE B 1 152 ? 11.485 33.108 99.192 1.00 48.87 133 ILE B C 1
ATOM 2998 O O . ILE B 1 152 ? 12.426 33.632 99.796 1.00 54.03 133 ILE B O 1
ATOM 3003 N N . LYS B 1 153 ? 11.643 32.350 98.107 1.00 48.78 134 LYS B N 1
ATOM 3004 C CA . LYS B 1 153 ? 12.968 32.066 97.537 1.00 56.97 134 LYS B CA 1
ATOM 3005 C C . LYS B 1 153 ? 13.721 33.339 97.144 1.00 57.00 134 LYS B C 1
ATOM 3006 O O . LYS B 1 153 ? 14.940 33.416 97.293 1.00 57.07 134 LYS B O 1
ATOM 3012 N N . ALA B 1 154 ? 12.978 34.340 96.671 1.00 52.14 135 ALA B N 1
ATOM 3013 C CA . ALA B 1 154 ? 13.551 35.607 96.230 1.00 50.58 135 ALA B CA 1
ATOM 3014 C C . ALA B 1 154 ? 13.606 36.621 97.373 1.00 64.15 135 ALA B C 1
ATOM 3015 O O . ALA B 1 154 ? 13.979 37.783 97.170 1.00 62.60 135 ALA B O 1
ATOM 3017 N N . GLU B 1 155 ? 13.208 36.166 98.561 1.00 49.44 136 GLU B N 1
ATOM 3018 C CA . GLU B 1 155 ? 13.119 36.991 99.764 1.00 59.19 136 GLU B CA 1
ATOM 3019 C C . GLU B 1 155 ? 12.312 38.244 99.501 1.00 61.64 136 GLU B C 1
ATOM 3020 O O . GLU B 1 155 ? 12.753 39.350 99.810 1.00 64.89 136 GLU B O 1
ATOM 3026 N N . ARG B 1 156 ? 11.105 38.064 98.981 1.00 58.44 137 ARG B N 1
ATOM 3027 C CA . ARG B 1 156 ? 10.304 39.199 98.575 1.00 54.04 137 ARG B CA 1
ATOM 3028 C C . ARG B 1 156 ? 9.082 39.207 99.464 1.00 52.89 137 ARG B C 1
ATOM 3029 O O . ARG B 1 156 ? 8.317 38.223 99.530 1.00 45.74 137 ARG B O 1
ATOM 3037 N N . LYS B 1 157 ? 8.850 40.336 100.112 1.00 45.74 138 LYS B N 1
ATOM 3038 C CA . LYS B 1 157 ? 7.749 40.400 101.065 1.00 57.75 138 LYS B CA 1
ATOM 3039 C C . LYS B 1 157 ? 6.521 40.962 100.395 1.00 54.37 138 LYS B C 1
ATOM 3040 O O . LYS B 1 157 ? 6.100 42.080 100.687 1.00 53.86 138 LYS B O 1
ATOM 3046 N N . GLY B 1 158 ? 5.895 40.131 99.565 1.00 43.32 139 GLY B N 1
ATOM 3047 C CA . GLY B 1 158 ? 4.830 40.598 98.704 1.00 42.97 139 GLY B CA 1
ATOM 3048 C C . GLY B 1 158 ? 3.444 40.569 99.309 1.00 47.89 139 GLY B C 1
ATOM 3049 O O . GLY B 1 158 ? 3.265 40.492 100.517 1.00 43.61 139 GLY B O 1
ATOM 3050 N N . SER B 1 159 ? 2.456 40.626 98.436 1.00 41.57 140 SER B N 1
ATOM 3051 C CA . SER B 1 159 ? 1.080 40.717 98.839 1.00 40.73 140 SER B CA 1
ATOM 3052 C C . SER B 1 159 ? 0.218 39.774 98.030 1.00 40.11 140 SER B C 1
ATOM 3053 O O . SER B 1 159 ? 0.511 39.471 96.883 1.00 40.61 140 SER B O 1
ATOM 3056 N N . ILE B 1 160 ? -0.841 39.291 98.650 1.00 39.17 141 ILE B N 1
ATOM 3057 C CA . ILE B 1 160 ? -1.793 38.485 97.933 1.00 38.71 141 ILE B CA 1
ATOM 3058 C C . ILE B 1 160 ? -3.167 39.086 98.107 1.00 40.64 141 ILE B C 1
ATOM 3059 O O . ILE B 1 160 ? -3.551 39.470 99.219 1.00 38.04 141 ILE B O 1
ATOM 3064 N N . ILE B 1 161 ? -3.894 39.190 96.996 1.00 38.71 142 ILE B N 1
ATOM 3065 C CA . ILE B 1 161 ? -5.258 39.710 97.015 1.00 42.99 142 ILE B CA 1
ATOM 3066 C C . ILE B 1 161 ? -6.219 38.676 96.444 1.00 41.99 142 ILE B C 1
ATOM 3067 O O . ILE B 1 161 ? -6.020 38.177 95.327 1.00 41.25 142 ILE B O 1
ATOM 3072 N N . ASN B 1 162 ? -7.193 38.271 97.251 1.00 37.44 143 ASN B N 1
ATOM 3073 C CA . ASN B 1 162 ? -8.226 37.349 96.778 1.00 38.86 143 ASN B CA 1
ATOM 3074 C C . ASN B 1 162 ? -9.501 38.084 96.393 1.00 40.81 143 ASN B C 1
ATOM 3075 O O . ASN B 1 162 ? -10.067 38.811 97.208 1.00 40.27 143 ASN B O 1
ATOM 3080 N N . ILE B 1 163 ? -9.957 37.918 95.156 1.00 40.99 144 ILE B N 1
ATOM 3081 C CA . ILE B 1 163 ? -11.239 38.485 94.819 1.00 41.35 144 ILE B CA 1
ATOM 3082 C C . ILE B 1 163 ? -12.306 37.507 95.282 1.00 46.82 144 ILE B C 1
ATOM 3083 O O . ILE B 1 163 ? -12.447 36.431 94.727 1.00 51.42 144 ILE B O 1
ATOM 3088 N N . THR B 1 164 ? -13.030 37.874 96.331 1.00 37.72 145 THR B N 1
ATOM 3089 C CA . THR B 1 164 ? -14.132 37.066 96.795 1.00 40.50 145 THR B CA 1
ATOM 3090 C C . THR B 1 164 ? -15.440 37.596 96.207 1.00 43.26 145 THR B C 1
ATOM 3091 O O . THR B 1 164 ? -15.611 37.579 94.984 1.00 47.80 145 THR B O 1
ATOM 3095 N N . SER B 1 165 ? -16.335 38.083 97.065 1.00 39.01 146 SER B N 1
ATOM 3096 C CA . SER B 1 165 ? -17.686 38.486 96.676 1.00 39.73 146 SER B CA 1
ATOM 3097 C C . SER B 1 165 ? -18.466 38.761 97.944 1.00 39.40 146 SER B C 1
ATOM 3098 O O . SER B 1 165 ? -18.156 38.177 98.982 1.00 39.25 146 SER B O 1
ATOM 3101 N N . ILE B 1 166 ? -19.479 39.610 97.891 1.00 39.53 147 ILE B N 1
ATOM 3102 C CA . ILE B 1 166 ? -20.329 39.744 99.076 1.00 39.38 147 ILE B CA 1
ATOM 3103 C C . ILE B 1 166 ? -21.112 38.485 99.386 1.00 38.79 147 ILE B C 1
ATOM 3104 O O . ILE B 1 166 ? -21.590 38.298 100.505 1.00 46.15 147 ILE B O 1
ATOM 3109 N N . LEU B 1 167 ? -21.210 37.603 98.400 1.00 40.35 148 LEU B N 1
ATOM 3110 C CA . LEU B 1 167 ? -21.843 36.315 98.591 1.00 43.88 148 LEU B CA 1
ATOM 3111 C C . LEU B 1 167 ? -21.024 35.369 99.455 1.00 40.71 148 LEU B C 1
ATOM 3112 O O . LEU B 1 167 ? -21.477 34.260 99.734 1.00 44.24 148 LEU B O 1
ATOM 3117 N N . SER B 1 168 ? -19.845 35.819 99.902 1.00 38.09 149 SER B N 1
ATOM 3118 C CA . SER B 1 168 ? -19.046 35.063 100.874 1.00 40.79 149 SER B CA 1
ATOM 3119 C C . SER B 1 168 ? -19.709 35.142 102.246 1.00 42.69 149 SER B C 1
ATOM 3120 O O . SER B 1 168 ? -19.463 34.293 103.104 1.00 37.49 149 SER B O 1
ATOM 3123 N N . GLN B 1 169 ? -20.549 36.165 102.445 1.00 36.41 150 GLN B N 1
ATOM 3124 C CA . GLN B 1 169 ? -21.309 36.295 103.693 1.00 36.62 150 GLN B CA 1
ATOM 3125 C C . GLN B 1 169 ? -22.807 36.510 103.502 1.00 45.29 150 GLN B C 1
ATOM 3126 O O . GLN B 1 169 ? -23.589 36.184 104.390 1.00 48.57 150 GLN B O 1
ATOM 3132 N N . SER B 1 170 ? -23.200 37.117 102.384 1.00 41.88 151 SER B N 1
ATOM 3133 C CA . SER B 1 170 ? -24.614 37.316 102.082 1.00 39.07 151 SER B CA 1
ATOM 3134 C C . SER B 1 170 ? -25.068 36.137 101.244 1.00 38.98 151 SER B C 1
ATOM 3135 O O . SER B 1 170 ? -24.238 35.388 100.730 1.00 38.34 151 SER B O 1
ATOM 3138 N N . THR B 1 171 ? -26.373 35.957 101.108 1.00 39.79 152 THR B N 1
ATOM 3139 C CA . THR B 1 171 ? -26.874 34.868 100.268 1.00 47.48 152 THR B CA 1
ATOM 3140 C C . THR B 1 171 ? -27.658 35.380 99.081 1.00 47.98 152 THR B C 1
ATOM 3141 O O . THR B 1 171 ? -28.161 36.519 99.067 1.00 46.07 152 THR B O 1
ATOM 3145 N N . ASN B 1 172 ? -27.747 34.532 98.074 1.00 49.33 153 ASN B N 1
ATOM 3146 C CA . ASN B 1 172 ? -28.738 34.724 97.036 1.00 52.21 153 ASN B CA 1
ATOM 3147 C C . ASN B 1 172 ? -29.167 33.382 96.494 1.00 43.47 153 ASN B C 1
ATOM 3148 O O . ASN B 1 172 ? -28.552 32.367 96.786 1.00 53.71 153 ASN B O 1
ATOM 3153 N N . LEU B 1 173 ? -30.206 33.397 95.677 1.00 58.93 154 LEU B N 1
ATOM 3154 C CA . LEU B 1 173 ? -30.814 32.180 95.156 1.00 57.01 154 LEU B CA 1
ATOM 3155 C C . LEU B 1 173 ? -30.092 31.750 93.897 1.00 52.59 154 LEU B C 1
ATOM 3156 O O . LEU B 1 173 ? -29.629 32.598 93.114 1.00 51.65 154 LEU B O 1
ATOM 3161 N N . GLY B 1 174 ? -29.984 30.434 93.718 1.00 46.13 155 GLY B N 1
ATOM 3162 C CA . GLY B 1 174 ? -29.450 29.851 92.500 1.00 46.97 155 GLY B CA 1
ATOM 3163 C C . GLY B 1 174 ? -27.923 29.798 92.405 1.00 45.87 155 GLY B C 1
ATOM 3164 O O . GLY B 1 174 ? -27.387 29.505 91.357 1.00 46.70 155 GLY B O 1
ATOM 3165 N N . VAL B 1 175 ? -27.209 30.061 93.490 1.00 44.19 156 VAL B N 1
ATOM 3166 C CA . VAL B 1 175 ? -25.758 30.163 93.403 1.00 43.29 156 VAL B CA 1
ATOM 3167 C C . VAL B 1 175 ? -25.085 29.469 94.605 1.00 46.90 156 VAL B C 1
ATOM 3168 O O . VAL B 1 175 ? -24.055 29.931 95.104 1.00 42.72 156 VAL B O 1
ATOM 3172 N N A SER B 1 176 ? -25.679 28.379 95.083 0.87 42.61 157 SER B N 1
ATOM 3173 N N B SER B 1 176 ? -25.668 28.356 95.044 0.13 45.20 157 SER B N 1
ATOM 3174 C CA A SER B 1 176 ? -25.173 27.722 96.294 0.87 45.40 157 SER B CA 1
ATOM 3175 C CA B SER B 1 176 ? -25.214 27.653 96.250 0.13 45.40 157 SER B CA 1
ATOM 3176 C C A SER B 1 176 ? -23.682 27.303 96.330 0.87 39.90 157 SER B C 1
ATOM 3177 C C B SER B 1 176 ? -23.715 27.302 96.318 0.13 44.55 157 SER B C 1
ATOM 3178 O O A SER B 1 176 ? -22.998 27.597 97.308 0.87 43.99 157 SER B O 1
ATOM 3179 O O B SER B 1 176 ? -23.055 27.646 97.298 0.13 44.01 157 SER B O 1
ATOM 3184 N N . PRO B 1 177 ? -23.172 26.614 95.293 1.00 41.07 158 PRO B N 1
ATOM 3185 C CA . PRO B 1 177 ? -21.747 26.231 95.398 1.00 40.08 158 PRO B CA 1
ATOM 3186 C C . PRO B 1 177 ? -20.816 27.450 95.381 1.00 45.59 158 PRO B C 1
ATOM 3187 O O . PRO B 1 177 ? -19.764 27.451 96.027 1.00 44.78 158 PRO B O 1
ATOM 3191 N N . TYR B 1 178 ? -21.225 28.474 94.639 1.00 50.33 159 TYR B N 1
ATOM 3192 C CA . TYR B 1 178 ? -20.512 29.741 94.578 1.00 52.33 159 TYR B CA 1
ATOM 3193 C C . TYR B 1 178 ? -20.415 30.366 95.964 1.00 55.46 159 TYR B C 1
ATOM 3194 O O . TYR B 1 178 ? -19.337 30.797 96.372 1.00 37.58 159 TYR B O 1
ATOM 3203 N N . CYS B 1 179 ? -21.548 30.432 96.663 1.00 38.23 160 CYS B N 1
ATOM 3204 C CA . CYS B 1 179 ? -21.585 30.975 98.015 1.00 37.38 160 CYS B CA 1
ATOM 3205 C C . CYS B 1 179 ? -20.669 30.170 98.928 1.00 42.61 160 CYS B C 1
ATOM 3206 O O . CYS B 1 179 ? -19.877 30.733 99.690 1.00 47.01 160 CYS B O 1
ATOM 3209 N N . ALA B 1 180 ? -20.756 28.846 98.817 1.00 38.37 161 ALA B N 1
ATOM 3210 C CA . ALA B 1 180 ? -19.943 27.963 99.642 1.00 40.21 161 ALA B CA 1
ATOM 3211 C C . ALA B 1 180 ? -18.453 28.238 99.394 1.00 42.25 161 ALA B C 1
ATOM 3212 O O . ALA B 1 180 ? -17.673 28.411 100.327 1.00 41.21 161 ALA B O 1
ATOM 3214 N N . SER B 1 181 ? -18.087 28.319 98.124 1.00 39.17 162 SER B N 1
ATOM 3215 C CA . SER B 1 181 ? -16.701 28.478 97.742 1.00 36.35 162 SER B CA 1
ATOM 3216 C C . SER B 1 181 ? -16.140 29.837 98.178 1.00 36.88 162 SER B C 1
ATOM 3217 O O . SER B 1 181 ? -15.023 29.915 98.691 1.00 40.43 162 SER B O 1
ATOM 3220 N N . LYS B 1 182 ? -16.937 30.890 98.018 1.00 35.91 163 LYS B N 1
ATOM 3221 C CA . LYS B 1 182 ? -16.522 32.250 98.368 1.00 35.65 163 LYS B CA 1
ATOM 3222 C C . LYS B 1 182 ? -16.296 32.410 99.854 1.00 39.70 163 LYS B C 1
ATOM 3223 O O . LYS B 1 182 ? -15.314 33.032 100.276 1.00 40.72 163 LYS B O 1
ATOM 3229 N N . ALA B 1 183 ? -17.197 31.822 100.633 1.00 34.85 164 ALA B N 1
ATOM 3230 C CA . ALA B 1 183 ? -17.073 31.810 102.076 1.00 34.47 164 ALA B CA 1
ATOM 3231 C C . ALA B 1 183 ? -15.807 31.071 102.496 1.00 35.66 164 ALA B C 1
ATOM 3232 O O . ALA B 1 183 ? -15.088 31.525 103.384 1.00 34.04 164 ALA B O 1
ATOM 3234 N N . GLY B 1 184 ? -15.523 29.955 101.823 1.00 34.38 165 GLY B N 1
ATOM 3235 C CA . GLY B 1 184 ? -14.299 29.211 102.063 1.00 34.38 165 GLY B CA 1
ATOM 3236 C C . GLY B 1 184 ? -13.054 30.056 101.805 1.00 40.80 165 GLY B C 1
ATOM 3237 O O . GLY B 1 184 ? -12.112 30.027 102.596 1.00 40.52 165 GLY B O 1
ATOM 3238 N N . LEU B 1 185 ? -13.043 30.778 100.680 1.00 37.58 166 LEU B N 1
ATOM 3239 C CA . LEU B 1 185 ? -11.900 31.612 100.307 1.00 45.31 166 LEU B CA 1
ATOM 3240 C C . LEU B 1 185 ? -11.700 32.787 101.290 1.00 45.81 166 LEU B C 1
ATOM 3241 O O . LEU B 1 185 ? -10.560 33.186 101.573 1.00 36.44 166 LEU B O 1
ATOM 3246 N N . ARG B 1 186 ? -12.811 33.345 101.779 1.00 35.54 167 ARG B N 1
ATOM 3247 C CA . ARG B 1 186 ? -12.763 34.427 102.770 1.00 40.34 167 ARG B CA 1
ATOM 3248 C C . ARG B 1 186 ? -12.067 33.957 104.051 1.00 46.11 167 ARG B C 1
ATOM 3249 O O . ARG B 1 186 ? -11.162 34.636 104.565 1.00 35.66 167 ARG B O 1
ATOM 3257 N N . HIS B 1 187 ? -12.469 32.794 104.565 1.00 34.02 168 HIS B N 1
ATOM 3258 C CA . HIS B 1 187 ? -11.860 32.308 105.787 1.00 34.19 168 HIS B CA 1
ATOM 3259 C C . HIS B 1 187 ? -10.441 31.853 105.493 1.00 34.72 168 HIS B C 1
ATOM 3260 O O . HIS B 1 187 ? -9.565 31.996 106.343 1.00 37.96 168 HIS B O 1
ATOM 3267 N N . LEU B 1 188 ? -10.198 31.350 104.279 1.00 34.97 169 LEU B N 1
ATOM 3268 C CA . LEU B 1 188 ? -8.869 30.900 103.918 1.00 34.47 169 LEU B CA 1
ATOM 3269 C C . LEU B 1 188 ? -7.928 32.087 103.936 1.00 37.33 169 LEU B C 1
ATOM 3270 O O . LEU B 1 188 ? -6.812 32.002 104.450 1.00 39.14 169 LEU B O 1
ATOM 3275 N N . THR B 1 189 ? -8.435 33.221 103.471 1.00 36.75 170 THR B N 1
ATOM 3276 C CA . THR B 1 189 ? -7.709 34.483 103.503 1.00 34.73 170 THR B CA 1
ATOM 3277 C C . THR B 1 189 ? -7.206 34.814 104.888 1.00 37.16 170 THR B C 1
ATOM 3278 O O . THR B 1 189 ? -6.026 35.149 105.064 1.00 43.44 170 THR B O 1
ATOM 3282 N N . GLU B 1 190 ? -8.088 34.704 105.872 1.00 34.98 171 GLU B N 1
ATOM 3283 C CA . GLU B 1 190 ? -7.696 34.972 107.253 1.00 38.19 171 GLU B CA 1
ATOM 3284 C C . GLU B 1 190 ? -6.634 34.001 107.744 1.00 35.87 171 GLU B C 1
ATOM 3285 O O . GLU B 1 190 ? -5.653 34.398 108.339 1.00 42.46 171 GLU B O 1
ATOM 3291 N N . VAL B 1 191 ? -6.838 32.720 107.475 1.00 38.29 172 VAL B N 1
ATOM 3292 C CA . VAL B 1 191 ? -5.900 31.696 107.893 1.00 37.09 172 VAL B CA 1
ATOM 3293 C C . VAL B 1 191 ? -4.545 31.865 107.190 1.00 36.43 172 VAL B C 1
ATOM 3294 O O . VAL B 1 191 ? -3.493 31.767 107.799 1.00 39.95 172 VAL B O 1
ATOM 3306 N N . ALA B 1 193 ? -3.293 34.632 106.118 1.00 42.80 174 ALA B N 1
ATOM 3307 C CA . ALA B 1 193 ? -2.629 35.811 106.683 1.00 43.30 174 ALA B CA 1
ATOM 3308 C C . ALA B 1 193 ? -1.904 35.430 107.952 1.00 38.10 174 ALA B C 1
ATOM 3309 O O . ALA B 1 193 ? -0.791 35.869 108.192 1.00 41.19 174 ALA B O 1
ATOM 3311 N N . VAL B 1 194 ? -2.552 34.621 108.780 1.00 38.08 175 VAL B N 1
ATOM 3312 C CA . VAL B 1 194 ? -1.931 34.177 110.027 1.00 39.10 175 VAL B CA 1
ATOM 3313 C C . VAL B 1 194 ? -0.697 33.313 109.736 1.00 62.07 175 VAL B C 1
ATOM 3314 O O . VAL B 1 194 ? 0.342 33.506 110.344 1.00 40.67 175 VAL B O 1
ATOM 3318 N N . GLU B 1 195 ? -0.806 32.386 108.782 1.00 39.05 176 GLU B N 1
ATOM 3319 C CA . GLU B 1 195 ? 0.289 31.462 108.510 1.00 47.52 176 GLU B CA 1
ATOM 3320 C C . GLU B 1 195 ? 1.424 32.061 107.678 1.00 50.10 176 GLU B C 1
ATOM 3321 O O . GLU B 1 195 ? 2.537 31.544 107.708 1.00 44.03 176 GLU B O 1
ATOM 3327 N N . LEU B 1 196 ? 1.157 33.153 106.955 1.00 45.37 177 LEU B N 1
ATOM 3328 C CA . LEU B 1 196 ? 2.186 33.701 106.078 1.00 40.93 177 LEU B CA 1
ATOM 3329 C C . LEU B 1 196 ? 2.859 34.985 106.595 1.00 45.72 177 LEU B C 1
ATOM 3330 O O . LEU B 1 196 ? 3.846 35.452 106.009 1.00 48.29 177 LEU B O 1
ATOM 3335 N N . ALA B 1 197 ? 2.354 35.535 107.698 1.00 42.49 178 ALA B N 1
ATOM 3336 C CA . ALA B 1 197 ? 2.947 36.749 108.277 1.00 41.51 178 ALA B CA 1
ATOM 3337 C C . ALA B 1 197 ? 4.436 36.581 108.529 1.00 42.76 178 ALA B C 1
ATOM 3338 O O . ALA B 1 197 ? 5.197 37.533 108.402 1.00 43.50 178 ALA B O 1
ATOM 3340 N N . ARG B 1 198 ? 4.849 35.365 108.875 1.00 45.98 179 ARG B N 1
ATOM 3341 C CA . ARG B 1 198 ? 6.264 35.078 109.155 1.00 44.54 179 ARG B CA 1
ATOM 3342 C C . ARG B 1 198 ? 7.181 35.268 107.924 1.00 44.66 179 ARG B C 1
ATOM 3343 O O . ARG B 1 198 ? 8.390 35.398 108.046 1.00 49.37 179 ARG B O 1
ATOM 3351 N N . PHE B 1 199 ? 6.592 35.280 106.742 1.00 50.39 180 PHE B N 1
ATOM 3352 C CA . PHE B 1 199 ? 7.337 35.506 105.519 1.00 47.11 180 PHE B CA 1
ATOM 3353 C C . PHE B 1 199 ? 7.142 36.950 105.056 1.00 57.03 180 PHE B C 1
ATOM 3354 O O . PHE B 1 199 ? 7.546 37.323 103.943 1.00 43.78 180 PHE B O 1
ATOM 3362 N N . GLY B 1 200 ? 6.481 37.755 105.892 1.00 43.96 181 GLY B N 1
ATOM 3363 C CA . GLY B 1 200 ? 6.277 39.157 105.573 1.00 44.16 181 GLY B CA 1
ATOM 3364 C C . GLY B 1 200 ? 5.288 39.368 104.443 1.00 50.76 181 GLY B C 1
ATOM 3365 O O . GLY B 1 200 ? 5.281 40.417 103.819 1.00 51.77 181 GLY B O 1
ATOM 3366 N N . ILE B 1 201 ? 4.456 38.361 104.187 1.00 49.84 182 ILE B N 1
ATOM 3367 C CA . ILE B 1 201 ? 3.479 38.404 103.110 1.00 40.30 182 ILE B CA 1
ATOM 3368 C C . ILE B 1 201 ? 2.092 38.622 103.692 1.00 37.98 182 ILE B C 1
ATOM 3369 O O . ILE B 1 201 ? 1.623 37.811 104.505 1.00 36.09 182 ILE B O 1
ATOM 3374 N N . ASN B 1 202 ? 1.449 39.725 103.306 1.00 37.71 183 ASN B N 1
ATOM 3375 C CA . ASN B 1 202 ? 0.081 39.971 103.758 1.00 31.56 183 ASN B CA 1
ATOM 3376 C C . ASN B 1 202 ? -0.928 39.451 102.744 1.00 38.27 183 ASN B C 1
ATOM 3377 O O . ASN B 1 202 ? -0.673 39.384 101.526 1.00 37.88 183 ASN B O 1
ATOM 3382 N N . VAL B 1 203 ? -2.065 39.027 103.267 1.00 38.87 184 VAL B N 1
ATOM 3383 C CA . VAL B 1 203 ? -3.071 38.363 102.471 1.00 39.15 184 VAL B CA 1
ATOM 3384 C C . VAL B 1 203 ? -4.415 38.962 102.806 1.00 35.64 184 VAL B C 1
ATOM 3385 O O . VAL B 1 203 ? -4.859 38.933 103.962 1.00 35.58 184 VAL B O 1
ATOM 3389 N N . ASN B 1 204 ? -5.058 39.513 101.789 1.00 31.51 185 ASN B N 1
ATOM 3390 C CA . ASN B 1 204 ? -6.348 40.191 101.984 1.00 32.96 185 ASN B CA 1
ATOM 3391 C C . ASN B 1 204 ? -7.321 39.891 100.871 1.00 34.75 185 ASN B C 1
ATOM 3392 O O . ASN B 1 204 ? -6.950 39.389 99.806 1.00 38.42 185 ASN B O 1
ATOM 3397 N N . ALA B 1 205 ? -8.571 40.236 101.103 1.00 40.56 186 ALA B N 1
ATOM 3398 C CA . ALA B 1 205 ? -9.597 39.986 100.119 1.00 36.88 186 ALA B CA 1
ATOM 3399 C C . ALA B 1 205 ? -10.331 41.266 99.747 1.00 33.83 186 ALA B C 1
ATOM 3400 O O . ALA B 1 205 ? -10.492 42.154 100.572 1.00 35.91 186 ALA B O 1
ATOM 3402 N N . ILE B 1 206 ? -10.817 41.336 98.520 1.00 37.23 187 ILE B N 1
ATOM 3403 C CA . ILE B 1 206 ? -11.771 42.371 98.136 1.00 40.50 187 ILE B CA 1
ATOM 3404 C C . ILE B 1 206 ? -13.060 41.667 97.701 1.00 39.29 187 ILE B C 1
ATOM 3405 O O . ILE B 1 206 ? -13.029 40.739 96.869 1.00 42.08 187 ILE B O 1
ATOM 3410 N N . ALA B 1 207 ? -14.188 42.121 98.233 1.00 33.49 188 ALA B N 1
ATOM 3411 C CA . ALA B 1 207 ? -15.498 41.490 97.972 1.00 32.95 188 ALA B CA 1
ATOM 3412 C C . ALA B 1 207 ? -16.449 42.409 97.191 1.00 37.10 188 ALA B C 1
ATOM 3413 O O . ALA B 1 207 ? -17.190 43.193 97.779 1.00 32.24 188 ALA B O 1
ATOM 3415 N N . PRO B 1 208 ? -16.472 42.278 95.863 1.00 39.54 189 PRO B N 1
ATOM 3416 C CA . PRO B 1 208 ? -17.392 43.136 95.119 1.00 37.81 189 PRO B CA 1
ATOM 3417 C C . PRO B 1 208 ? -18.860 42.712 95.294 1.00 45.17 189 PRO B C 1
ATOM 3418 O O . PRO B 1 208 ? -19.153 41.529 95.509 1.00 46.72 189 PRO B O 1
ATOM 3422 N N . GLY B 1 209 ? -19.768 43.686 95.192 1.00 43.02 190 GLY B N 1
ATOM 3423 C CA . GLY B 1 209 ? -21.180 43.407 95.031 1.00 42.25 190 GLY B CA 1
ATOM 3424 C C . GLY B 1 209 ? -21.466 43.030 93.587 1.00 43.36 190 GLY B C 1
ATOM 3425 O O . GLY B 1 209 ? -20.564 42.629 92.866 1.00 46.84 190 GLY B O 1
ATOM 3426 N N . TYR B 1 210 ? -22.700 43.201 93.135 1.00 43.57 191 TYR B N 1
ATOM 3427 C CA . TYR B 1 210 ? -23.022 42.847 91.754 1.00 52.20 191 TYR B CA 1
ATOM 3428 C C . TYR B 1 210 ? -22.471 43.861 90.784 1.00 53.95 191 TYR B C 1
ATOM 3429 O O . TYR B 1 210 ? -22.864 45.024 90.808 1.00 53.57 191 TYR B O 1
ATOM 3446 N N . ILE B 1 212 ? -21.885 45.184 86.921 1.00 78.37 193 ILE B N 1
ATOM 3447 C CA . ILE B 1 212 ? -22.584 45.160 85.647 1.00 94.66 193 ILE B CA 1
ATOM 3448 C C . ILE B 1 212 ? -21.723 44.599 84.486 1.00 106.81 193 ILE B C 1
ATOM 3449 O O . ILE B 1 212 ? -20.868 45.282 83.922 1.00 103.44 193 ILE B O 1
ATOM 3454 N N . THR B 1 213 ? -21.945 43.323 84.172 1.00 111.48 194 THR B N 1
ATOM 3455 C CA . THR B 1 213 ? -21.175 42.608 83.153 1.00 118.81 194 THR B CA 1
ATOM 3456 C C . THR B 1 213 ? -22.116 41.934 82.148 1.00 133.35 194 THR B C 1
ATOM 3457 O O . THR B 1 213 ? -23.337 42.040 82.279 1.00 142.04 194 THR B O 1
ATOM 3461 N N . GLU B 1 214 ? -21.556 41.219 81.169 1.00 134.90 195 GLU B N 1
ATOM 3462 C CA . GLU B 1 214 ? -22.361 40.630 80.091 1.00 138.27 195 GLU B CA 1
ATOM 3463 C C . GLU B 1 214 ? -22.848 39.227 80.402 1.00 133.73 195 GLU B C 1
ATOM 3464 O O . GLU B 1 214 ? -23.795 38.739 79.784 1.00 128.44 195 GLU B O 1
ATOM 3470 N N . ILE B 1 215 ? -22.208 38.594 81.376 1.00 136.38 196 ILE B N 1
ATOM 3471 C CA . ILE B 1 215 ? -22.588 37.257 81.803 1.00 141.95 196 ILE B CA 1
ATOM 3472 C C . ILE B 1 215 ? -23.919 37.311 82.571 1.00 136.30 196 ILE B C 1
ATOM 3473 O O . ILE B 1 215 ? -24.640 36.316 82.675 1.00 135.36 196 ILE B O 1
ATOM 3478 N N . ASN B 1 216 ? -24.235 38.492 83.098 1.00 129.77 197 ASN B N 1
ATOM 3479 C CA . ASN B 1 216 ? -25.487 38.732 83.812 1.00 120.16 197 ASN B CA 1
ATOM 3480 C C . ASN B 1 216 ? -26.209 39.983 83.312 1.00 123.58 197 ASN B C 1
ATOM 3481 O O . ASN B 1 216 ? -26.822 40.710 84.091 1.00 116.83 197 ASN B O 1
ATOM 3486 N N . GLU B 1 217 ? -26.121 40.227 82.007 1.00 135.67 198 GLU B N 1
ATOM 3487 C CA . GLU B 1 217 ? -26.728 41.402 81.388 1.00 143.10 198 GLU B CA 1
ATOM 3488 C C . GLU B 1 217 ? -28.247 41.320 81.372 1.00 143.28 198 GLU B C 1
ATOM 3489 O O . GLU B 1 217 ? -28.940 42.299 81.650 1.00 140.62 198 GLU B O 1
ATOM 3495 N N . GLU B 1 218 ? -28.752 40.135 81.048 1.00 145.31 199 GLU B N 1
ATOM 3496 C CA . GLU B 1 218 ? -30.183 39.894 80.972 1.00 146.86 199 GLU B CA 1
ATOM 3497 C C . GLU B 1 218 ? -30.798 40.055 82.353 1.00 142.79 199 GLU B C 1
ATOM 3498 O O . GLU B 1 218 ? -31.811 40.731 82.533 1.00 143.97 199 GLU B O 1
ATOM 3504 N N . TYR B 1 219 ? -30.142 39.432 83.324 1.00 135.82 200 TYR B N 1
ATOM 3505 C CA . TYR B 1 219 ? -30.557 39.452 84.717 1.00 134.28 200 TYR B CA 1
ATOM 3506 C C . TYR B 1 219 ? -30.698 40.849 85.334 1.00 136.05 200 TYR B C 1
ATOM 3507 O O . TYR B 1 219 ? -31.733 41.163 85.927 1.00 135.60 200 TYR B O 1
ATOM 3516 N N . LEU B 1 220 ? -29.692 41.700 85.143 1.00 134.00 201 LEU B N 1
ATOM 3517 C CA . LEU B 1 220 ? -29.635 42.997 85.826 1.00 122.33 201 LEU B CA 1
ATOM 3518 C C . LEU B 1 220 ? -30.542 44.059 85.196 1.00 121.09 201 LEU B C 1
ATOM 3519 O O . LEU B 1 220 ? -31.195 44.824 85.906 1.00 120.64 201 LEU B O 1
ATOM 3524 N N . THR B 1 221 ? -30.592 44.095 83.868 1.00 121.53 202 THR B N 1
ATOM 3525 C CA . THR B 1 221 ? -31.363 45.116 83.161 1.00 124.97 202 THR B CA 1
ATOM 3526 C C . THR B 1 221 ? -32.841 44.745 83.118 1.00 127.86 202 THR B C 1
ATOM 3527 O O . THR B 1 221 ? -33.678 45.528 82.676 1.00 126.26 202 THR B O 1
ATOM 3531 N N . SER B 1 222 ? -33.158 43.544 83.587 1.00 132.57 203 SER B N 1
ATOM 3532 C CA . SER B 1 222 ? -34.540 43.092 83.619 1.00 139.23 203 SER B CA 1
ATOM 3533 C C . SER B 1 222 ? -35.309 43.867 84.673 1.00 142.25 203 SER B C 1
ATOM 3534 O O . SER B 1 222 ? -34.749 44.726 85.348 1.00 144.57 203 SER B O 1
ATOM 3537 N N . GLU B 1 223 ? -36.595 43.576 84.813 1.00 145.61 204 GLU B N 1
ATOM 3538 C CA . GLU B 1 223 ? -37.394 44.266 85.812 1.00 149.47 204 GLU B CA 1
ATOM 3539 C C . GLU B 1 223 ? -37.194 43.689 87.203 1.00 143.83 204 GLU B C 1
ATOM 3540 O O . GLU B 1 223 ? -37.182 44.420 88.191 1.00 141.66 204 GLU B O 1
ATOM 3546 N N . VAL B 1 224 ? -37.027 42.373 87.273 1.00 140.90 205 VAL B N 1
ATOM 3547 C CA . VAL B 1 224 ? -36.792 41.701 88.544 1.00 137.51 205 VAL B CA 1
ATOM 3548 C C . VAL B 1 224 ? -35.469 42.127 89.200 1.00 133.21 205 VAL B C 1
ATOM 3549 O O . VAL B 1 224 ? -35.390 42.292 90.420 1.00 132.04 205 VAL B O 1
ATOM 3553 N N . GLY B 1 225 ? -34.444 42.338 88.379 1.00 129.14 206 GLY B N 1
ATOM 3554 C CA . GLY B 1 225 ? -33.144 42.767 88.865 1.00 116.62 206 GLY B CA 1
ATOM 3555 C C . GLY B 1 225 ? -33.126 44.256 89.137 1.00 107.99 206 GLY B C 1
ATOM 3556 O O . GLY B 1 225 ? -32.317 44.750 89.921 1.00 105.36 206 GLY B O 1
ATOM 3557 N N . GLN B 1 226 ? -34.021 44.974 88.470 1.00 102.43 207 GLN B N 1
ATOM 3558 C CA . GLN B 1 226 ? -34.140 46.414 88.647 1.00 92.53 207 GLN B CA 1
ATOM 3559 C C . GLN B 1 226 ? -34.723 46.719 90.022 1.00 82.78 207 GLN B C 1
ATOM 3560 O O . GLN B 1 226 ? -34.551 47.819 90.550 1.00 79.43 207 GLN B O 1
ATOM 3566 N N . GLN B 1 227 ? -35.416 45.742 90.603 1.00 81.30 208 GLN B N 1
ATOM 3567 C CA . GLN B 1 227 ? -35.911 45.910 91.961 1.00 88.15 208 GLN B CA 1
ATOM 3568 C C . GLN B 1 227 ? -34.770 45.837 92.954 1.00 81.09 208 GLN B C 1
ATOM 3569 O O . GLN B 1 227 ? -34.859 46.430 94.028 1.00 84.35 208 GLN B O 1
ATOM 3575 N N . LEU B 1 228 ? -33.705 45.116 92.599 1.00 76.62 209 LEU B N 1
ATOM 3576 C CA . LEU B 1 228 ? -32.507 45.084 93.436 1.00 77.81 209 LEU B CA 1
ATOM 3577 C C . LEU B 1 228 ? -31.936 46.473 93.614 1.00 73.60 209 LEU B C 1
ATOM 3578 O O . LEU B 1 228 ? -31.559 46.858 94.717 1.00 75.59 209 LEU B O 1
ATOM 3583 N N . LEU B 1 229 ? -31.883 47.222 92.520 1.00 64.71 210 LEU B N 1
ATOM 3584 C CA . LEU B 1 229 ? -31.366 48.572 92.552 1.00 60.83 210 LEU B CA 1
ATOM 3585 C C . LEU B 1 229 ? -32.019 49.386 93.664 1.00 71.27 210 LEU B C 1
ATOM 3586 O O . LEU B 1 229 ? -31.349 50.139 94.366 1.00 80.69 210 LEU B O 1
ATOM 3591 N N . LYS B 1 230 ? -33.325 49.217 93.834 1.00 74.28 211 LYS B N 1
ATOM 3592 C CA . LYS B 1 230 ? -34.059 49.964 94.853 1.00 85.78 211 LYS B CA 1
ATOM 3593 C C . LYS B 1 230 ? -33.788 49.489 96.289 1.00 87.57 211 LYS B C 1
ATOM 3594 O O . LYS B 1 230 ? -34.152 50.167 97.248 1.00 84.70 211 LYS B O 1
ATOM 3600 N N . LYS B 1 231 ? -33.189 48.311 96.441 1.00 89.11 212 LYS B N 1
ATOM 3601 C CA . LYS B 1 231 ? -32.794 47.832 97.767 1.00 81.55 212 LYS B CA 1
ATOM 3602 C C . LYS B 1 231 ? -31.375 48.293 98.137 1.00 67.87 212 LYS B C 1
ATOM 3603 O O . LYS B 1 231 ? -31.082 48.533 99.308 1.00 67.18 212 LYS B O 1
ATOM 3609 N N . ILE B 1 232 ? -30.502 48.413 97.137 1.00 59.12 213 ILE B N 1
ATOM 3610 C CA . ILE B 1 232 ? -29.125 48.868 97.348 1.00 53.96 213 ILE B CA 1
ATOM 3611 C C . ILE B 1 232 ? -29.089 50.362 97.718 1.00 52.13 213 ILE B C 1
ATOM 3612 O O . ILE B 1 232 ? -29.602 51.195 96.969 1.00 49.62 213 ILE B O 1
ATOM 3617 N N . PRO B 1 233 ? -28.459 50.705 98.856 1.00 50.32 214 PRO B N 1
ATOM 3618 C CA . PRO B 1 233 ? -28.488 52.086 99.362 1.00 56.63 214 PRO B CA 1
ATOM 3619 C C . PRO B 1 233 ? -28.015 53.130 98.359 1.00 54.26 214 PRO B C 1
ATOM 3620 O O . PRO B 1 233 ? -28.656 54.168 98.274 1.00 58.85 214 PRO B O 1
ATOM 3624 N N . THR B 1 234 ? -26.940 52.876 97.614 1.00 46.53 215 THR B N 1
ATOM 3625 C CA . THR B 1 234 ? -26.498 53.858 96.623 1.00 49.95 215 THR B CA 1
ATOM 3626 C C . THR B 1 234 ? -27.356 53.858 95.349 1.00 55.38 215 THR B C 1
ATOM 3627 O O . THR B 1 234 ? -27.160 54.703 94.477 1.00 52.39 215 THR B O 1
ATOM 3631 N N . ARG B 1 235 ? -28.295 52.916 95.249 1.00 59.13 216 ARG B N 1
ATOM 3632 C CA . ARG B 1 235 ? -29.137 52.729 94.051 1.00 58.70 216 ARG B CA 1
ATOM 3633 C C . ARG B 1 235 ? -28.336 52.507 92.762 1.00 56.43 216 ARG B C 1
ATOM 3634 O O . ARG B 1 235 ? -28.833 52.773 91.673 1.00 60.50 216 ARG B O 1
ATOM 3642 N N . LYS B 1 236 ? -27.126 51.965 92.895 1.00 53.80 217 LYS B N 1
ATOM 3643 C CA . LYS B 1 236 ? -26.242 51.721 91.765 1.00 56.32 217 LYS B CA 1
ATOM 3644 C C . LYS B 1 236 ? -25.556 50.378 91.926 1.00 58.89 217 LYS B C 1
ATOM 3645 O O . LYS B 1 236 ? -25.174 50.008 93.037 1.00 55.52 217 LYS B O 1
ATOM 3651 N N . PHE B 1 237 ? -25.417 49.639 90.832 1.00 50.52 218 PHE B N 1
ATOM 3652 C CA . PHE B 1 237 ? -24.571 48.450 90.838 1.00 48.21 218 PHE B CA 1
ATOM 3653 C C . PHE B 1 237 ? -23.102 48.866 90.853 1.00 53.40 218 PHE B C 1
ATOM 3654 O O . PHE B 1 237 ? -22.778 50.041 90.645 1.00 54.81 218 PHE B O 1
ATOM 3662 N N . VAL B 1 238 ? -22.221 47.909 91.125 1.00 51.65 219 VAL B N 1
ATOM 3663 C CA . VAL B 1 238 ? -20.790 48.172 91.241 1.00 43.56 219 VAL B CA 1
ATOM 3664 C C . VAL B 1 238 ? -20.128 48.373 89.882 1.00 50.90 219 VAL B C 1
ATOM 3665 O O . VAL B 1 238 ? -20.284 47.539 88.968 1.00 47.40 219 VAL B O 1
ATOM 3669 N N . GLU B 1 239 ? -19.390 49.482 89.772 1.00 46.14 220 GLU B N 1
ATOM 3670 C CA . GLU B 1 239 ? -18.566 49.806 88.610 1.00 48.58 220 GLU B CA 1
ATOM 3671 C C . GLU B 1 239 ? -17.123 49.358 88.902 1.00 50.86 220 GLU B C 1
ATOM 3672 O O . GLU B 1 239 ? -16.688 49.377 90.072 1.00 44.74 220 GLU B O 1
ATOM 3678 N N . PHE B 1 240 ? -16.387 48.973 87.854 1.00 45.82 221 PHE B N 1
ATOM 3679 C CA . PHE B 1 240 ? -15.015 48.467 88.003 1.00 48.97 221 PHE B CA 1
ATOM 3680 C C . PHE B 1 240 ? -14.129 49.443 88.752 1.00 49.34 221 PHE B C 1
ATOM 3681 O O . PHE B 1 240 ? -13.357 49.048 89.632 1.00 50.17 221 PHE B O 1
ATOM 3689 N N . ASP B 1 241 ? -14.276 50.722 88.429 1.00 49.05 222 ASP B N 1
ATOM 3690 C CA . ASP B 1 241 ? -13.523 51.806 89.077 1.00 45.88 222 ASP B CA 1
ATOM 3691 C C . ASP B 1 241 ? -13.683 51.860 90.611 1.00 42.19 222 ASP B C 1
ATOM 3692 O O . ASP B 1 241 ? -12.792 52.322 91.300 1.00 42.78 222 ASP B O 1
ATOM 3697 N N . ASP B 1 242 ? -14.804 51.365 91.136 1.00 37.06 223 ASP B N 1
ATOM 3698 C CA . ASP B 1 242 ? -15.046 51.336 92.575 1.00 45.32 223 ASP B CA 1
ATOM 3699 C C . ASP B 1 242 ? -13.994 50.463 93.285 1.00 52.13 223 ASP B C 1
ATOM 3700 O O . ASP B 1 242 ? -13.757 50.620 94.499 1.00 46.41 223 ASP B O 1
ATOM 3705 N N . LEU B 1 243 ? -13.368 49.562 92.517 1.00 46.67 224 LEU B N 1
ATOM 3706 C CA . LEU B 1 243 ? -12.409 48.588 93.049 1.00 42.56 224 LEU B CA 1
ATOM 3707 C C . LEU B 1 243 ? -10.992 49.138 93.077 1.00 41.78 224 LEU B C 1
ATOM 3708 O O . LEU B 1 243 ? -10.134 48.615 93.788 1.00 48.30 224 LEU B O 1
ATOM 3713 N N . ASN B 1 244 ? -10.760 50.200 92.318 1.00 43.78 225 ASN B N 1
ATOM 3714 C CA . ASN B 1 244 ? -9.418 50.777 92.158 1.00 45.65 225 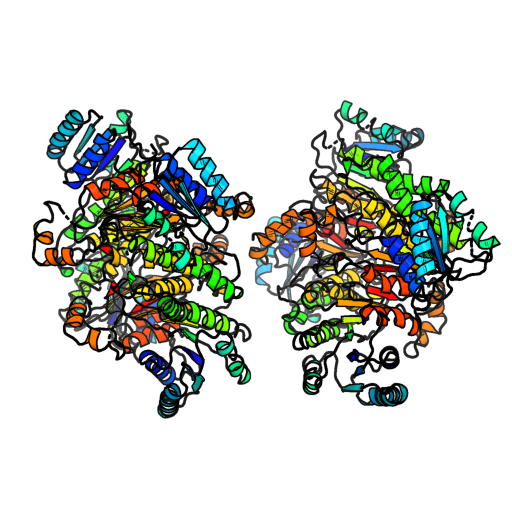ASN B CA 1
ATOM 3715 C C . ASN B 1 244 ? -8.735 51.111 93.478 1.00 47.77 225 ASN B C 1
ATOM 3716 O O . ASN B 1 244 ? -7.577 50.759 93.701 1.00 46.07 225 ASN B O 1
ATOM 3721 N N . GLY B 1 245 ? -9.463 51.804 94.345 1.00 46.31 226 GLY B N 1
ATOM 3722 C CA . GLY B 1 245 ? -8.914 52.188 95.621 1.00 44.58 226 GLY B CA 1
ATOM 3723 C C . GLY B 1 245 ? -8.431 51.015 96.449 1.00 43.89 226 GLY B C 1
ATOM 3724 O O . GLY B 1 245 ? -7.267 50.961 96.808 1.00 45.94 226 GLY B O 1
ATOM 3725 N N . PRO B 1 246 ? -9.323 50.066 96.760 1.00 40.61 227 PRO B N 1
ATOM 3726 C CA . PRO B 1 246 ? -8.894 48.895 97.536 1.00 37.54 227 PRO B CA 1
ATOM 3727 C C . PRO B 1 246 ? -7.773 48.089 96.858 1.00 40.60 227 PRO B C 1
ATOM 3728 O O . PRO B 1 246 ? -6.913 47.537 97.548 1.00 44.14 227 PRO B O 1
ATOM 3732 N N . LEU B 1 247 ? -7.799 48.006 95.529 1.00 39.23 228 LEU B N 1
ATOM 3733 C CA . LEU B 1 247 ? -6.773 47.267 94.806 1.00 41.59 228 LEU B CA 1
ATOM 3734 C C . LEU B 1 247 ? -5.388 47.870 95.045 1.00 41.12 228 LEU B C 1
ATOM 3735 O O . LEU B 1 247 ? -4.412 47.149 95.306 1.00 38.78 228 LEU B O 1
ATOM 3740 N N . LEU B 1 248 ? -5.298 49.192 94.953 1.00 46.06 229 LEU B N 1
ATOM 3741 C CA . LEU B 1 248 ? -4.019 49.878 95.139 1.00 35.41 229 LEU B CA 1
ATOM 3742 C C . LEU B 1 248 ? -3.564 49.844 96.609 1.00 40.58 229 LEU B C 1
ATOM 3743 O O . LEU B 1 248 ? -2.365 49.701 96.908 1.00 40.98 229 LEU B O 1
ATOM 3748 N N . LEU B 1 249 ? -4.514 49.980 97.528 1.00 33.33 230 LEU B N 1
ATOM 3749 C CA . LEU B 1 249 ? -4.220 49.856 98.949 1.00 36.50 230 LEU B CA 1
ATOM 3750 C C . LEU B 1 249 ? -3.582 48.487 99.274 1.00 38.64 230 LEU B C 1
ATOM 3751 O O . LEU B 1 249 ? -2.521 48.407 99.899 1.00 39.00 230 LEU B O 1
ATOM 3756 N N . LEU B 1 250 ? -4.233 47.414 98.834 1.00 36.16 231 LEU B N 1
ATOM 3757 C CA . LEU B 1 250 ? -3.834 46.072 99.257 1.00 39.12 231 LEU B CA 1
ATOM 3758 C C . LEU B 1 250 ? -2.606 45.566 98.512 1.00 38.98 231 LEU B C 1
ATOM 3759 O O . LEU B 1 250 ? -1.969 44.612 98.928 1.00 43.38 231 LEU B O 1
ATOM 3764 N N . ALA B 1 251 ? -2.240 46.262 97.446 1.00 43.74 232 ALA B N 1
ATOM 3765 C CA . ALA B 1 251 ? -1.093 45.860 96.638 1.00 46.70 232 ALA B CA 1
ATOM 3766 C C . ALA B 1 251 ? 0.158 46.678 96.933 1.00 40.54 232 ALA B C 1
ATOM 3767 O O . ALA B 1 251 ? 1.204 46.402 96.365 1.00 45.97 232 ALA B O 1
ATOM 3769 N N . SER B 1 252 ? 0.041 47.720 97.758 1.00 39.40 233 SER B N 1
ATOM 3770 C CA . SER B 1 252 ? 1.171 48.629 97.988 1.00 36.73 233 SER B CA 1
ATOM 3771 C C . SER B 1 252 ? 1.591 48.730 99.452 1.00 38.98 233 SER B C 1
ATOM 3772 O O . SER B 1 252 ? 0.974 48.133 100.332 1.00 36.19 233 SER B O 1
ATOM 3775 N N . GLN B 1 253 ? 2.613 49.536 99.703 1.00 37.75 234 GLN B N 1
ATOM 3776 C CA . GLN B 1 253 ? 3.048 49.842 101.058 1.00 42.44 234 GLN B CA 1
ATOM 3777 C C . GLN B 1 253 ? 1.935 50.400 101.939 1.00 43.62 234 GLN B C 1
ATOM 3778 O O . GLN B 1 253 ? 1.917 50.177 103.144 1.00 43.41 234 GLN B O 1
ATOM 3784 N N . ALA B 1 254 ? 1.003 51.125 101.339 1.00 46.22 235 ALA B N 1
ATOM 3785 C CA . ALA B 1 254 ? -0.113 51.693 102.088 1.00 42.98 235 ALA B CA 1
ATOM 3786 C C . ALA B 1 254 ? -0.840 50.610 102.874 1.00 44.76 235 ALA B C 1
ATOM 3787 O O . ALA B 1 254 ? -1.357 50.848 103.982 1.00 34.50 235 ALA B O 1
ATOM 3789 N N . GLY B 1 255 ? -0.816 49.394 102.334 1.00 43.53 236 GLY B N 1
ATOM 3790 C CA . GLY B 1 255 ? -1.543 48.316 102.968 1.00 36.42 236 GLY B CA 1
ATOM 3791 C C . GLY B 1 255 ? -0.721 47.350 103.802 1.00 39.75 236 GLY B C 1
ATOM 3792 O O . GLY B 1 255 ? -1.277 46.394 104.326 1.00 36.12 236 GLY B O 1
ATOM 3793 N N . GLN B 1 256 ? 0.558 47.635 104.025 1.00 36.29 237 GLN B N 1
ATOM 3794 C CA . GLN B 1 256 ? 1.423 46.638 104.659 1.00 46.32 237 GLN B CA 1
ATOM 3795 C C . GLN B 1 256 ? 1.056 46.195 106.078 1.00 41.67 237 GLN B C 1
ATOM 3796 O O . GLN B 1 256 ? 1.416 45.090 106.492 1.00 40.00 237 GLN B O 1
ATOM 3802 N N . GLY B 1 257 ? 0.381 47.062 106.829 1.00 39.82 238 GLY B N 1
ATOM 3803 C CA . GLY B 1 257 ? -0.045 46.743 108.185 1.00 32.41 238 GLY B CA 1
ATOM 3804 C C . GLY B 1 257 ? -1.394 46.044 108.237 1.00 38.86 238 GLY B C 1
ATOM 3805 O O . GLY B 1 257 ? -1.941 45.817 109.315 1.00 31.96 238 GLY B O 1
ATOM 3806 N N . ILE B 1 258 ? -1.939 45.734 107.066 1.00 30.33 239 ILE B N 1
ATOM 3807 C CA . ILE B 1 258 ? -3.249 45.135 106.962 1.00 39.93 239 ILE B CA 1
ATOM 3808 C C . ILE B 1 258 ? -3.130 43.697 106.458 1.00 40.61 239 ILE B C 1
ATOM 3809 O O . ILE B 1 258 ? -2.611 43.440 105.366 1.00 31.91 239 ILE B O 1
ATOM 3814 N N . THR B 1 259 ? -3.627 42.755 107.243 1.00 38.53 240 THR B N 1
ATOM 3815 C CA . THR B 1 259 ? -3.621 41.385 106.780 1.00 37.40 240 THR B CA 1
ATOM 3816 C C . THR B 1 259 ? -4.793 40.616 107.355 1.00 42.87 240 THR B C 1
ATOM 3817 O O . THR B 1 259 ? -5.189 40.840 108.500 1.00 39.57 240 THR B O 1
ATOM 3821 N N . GLY B 1 260 ? -5.376 39.754 106.525 1.00 32.96 241 GLY B N 1
ATOM 3822 C CA . GLY B 1 260 ? -6.442 38.893 106.974 1.00 27.28 241 GLY B CA 1
ATOM 3823 C C . GLY B 1 260 ? -7.829 39.490 106.905 1.00 36.33 241 GLY B C 1
ATOM 3824 O O . GLY B 1 260 ? -8.728 39.020 107.613 1.00 33.51 241 GLY B O 1
ATOM 3825 N N . ILE B 1 261 ? -8.025 40.511 106.067 1.00 34.26 242 ILE B N 1
ATOM 3826 C CA . ILE B 1 261 ? -9.317 41.191 106.045 1.00 33.87 242 ILE B CA 1
ATOM 3827 C C . ILE B 1 261 ? -10.012 41.043 104.722 1.00 33.51 242 ILE B C 1
ATOM 3828 O O . ILE B 1 261 ? -9.407 40.667 103.730 1.00 35.22 242 ILE B O 1
ATOM 3833 N N . GLU B 1 262 ? -11.301 41.343 104.721 1.00 33.82 243 GLU B N 1
ATOM 3834 C CA . GLU B 1 262 ? -12.041 41.408 103.492 1.00 37.73 243 GLU B CA 1
ATOM 3835 C C . GLU B 1 262 ? -12.715 42.786 103.364 1.00 37.83 243 GLU B C 1
ATOM 3836 O O . GLU B 1 262 ? -13.535 43.155 104.191 1.00 44.45 243 GLU B O 1
ATOM 3842 N N . ILE B 1 263 ? -12.349 43.539 102.334 1.00 33.39 244 ILE B N 1
ATOM 3843 C CA . ILE B 1 263 ? -12.956 44.840 102.047 1.00 37.16 244 ILE B CA 1
ATOM 3844 C C . ILE B 1 263 ? -14.142 44.688 101.085 1.00 34.56 244 ILE B C 1
ATOM 3845 O O . ILE B 1 263 ? -13.949 44.318 99.921 1.00 36.25 244 ILE B O 1
ATOM 3850 N N . LYS B 1 264 ? -15.364 44.947 101.566 1.00 31.12 245 LYS B N 1
ATOM 3851 C CA . LYS B 1 264 ? -16.565 44.878 100.700 1.00 36.35 245 LYS B CA 1
ATOM 3852 C C . LYS B 1 264 ? -16.722 46.165 99.902 1.00 39.68 245 LYS B C 1
ATOM 3853 O O . LYS B 1 264 ? -16.631 47.269 100.458 1.00 38.73 245 LYS B O 1
ATOM 3859 N N . VAL B 1 265 ? -16.971 46.022 98.604 1.00 37.18 246 VAL B N 1
ATOM 3860 C CA . VAL B 1 265 ? -17.226 47.166 97.715 1.00 39.31 246 VAL B CA 1
ATOM 3861 C C . VAL B 1 265 ? -18.583 46.958 97.058 1.00 44.41 246 VAL B C 1
ATOM 3862 O O . VAL B 1 265 ? -18.703 46.268 96.032 1.00 37.92 246 VAL B O 1
ATOM 3866 N N . ASP B 1 266 ? -19.614 47.553 97.646 1.00 44.55 247 ASP B N 1
ATOM 3867 C CA . ASP B 1 266 ? -20.965 47.153 97.267 1.00 44.75 247 ASP B CA 1
ATOM 3868 C C . ASP B 1 266 ? -22.011 48.245 97.421 1.00 47.93 247 ASP B C 1
ATOM 3869 O O . ASP B 1 266 ? -23.202 47.955 97.292 1.00 47.24 247 ASP B O 1
ATOM 3874 N N . GLY B 1 267 ? -21.584 49.481 97.693 1.00 45.25 248 GLY B N 1
ATOM 3875 C CA . GLY B 1 267 ? -22.526 50.573 97.864 1.00 42.69 248 GLY B CA 1
ATOM 3876 C C . GLY B 1 267 ? -23.554 50.308 98.956 1.00 45.83 248 GLY B C 1
ATOM 3877 O O . GLY B 1 267 ? -24.703 50.761 98.886 1.00 48.96 248 GLY B O 1
ATOM 3878 N N . GLY B 1 268 ? -23.142 49.535 99.956 1.00 44.54 249 GLY B N 1
ATOM 3879 C CA . GLY B 1 268 ? -23.980 49.226 101.090 1.00 37.11 249 GLY B CA 1
ATOM 3880 C C . GLY B 1 268 ? -24.918 48.046 100.846 1.00 37.23 249 GLY B C 1
ATOM 3881 O O . GLY B 1 268 ? -25.793 47.773 101.677 1.00 37.47 249 GLY B O 1
ATOM 3882 N N . HIS B 1 269 ? -24.745 47.358 99.713 1.00 34.92 250 HIS B N 1
ATOM 3883 C CA . HIS B 1 269 ? -25.650 46.264 99.341 1.00 45.72 250 HIS B CA 1
ATOM 3884 C C . HIS B 1 269 ? -25.830 45.267 100.504 1.00 48.86 250 HIS B C 1
ATOM 3885 O O . HIS B 1 269 ? -26.950 44.974 100.900 1.00 47.38 250 HIS B O 1
ATOM 3892 N N . SER B 1 270 ? -24.725 44.838 101.101 1.00 38.56 251 SER B N 1
ATOM 3893 C CA . SER B 1 270 ? -24.755 43.857 102.177 1.00 45.01 251 SER B CA 1
ATOM 3894 C C . SER B 1 270 ? -25.336 44.402 103.496 1.00 50.96 251 SER B C 1
ATOM 3895 O O . SER B 1 270 ? -25.703 43.617 104.370 1.00 45.30 251 SER B O 1
ATOM 3898 N N . ALA B 1 271 ? -25.459 45.723 103.641 1.00 54.20 252 ALA B N 1
ATOM 3899 C CA . ALA B 1 271 ? -26.025 46.273 104.883 1.00 45.40 252 ALA B CA 1
ATOM 3900 C C . ALA B 1 271 ? -27.514 46.589 104.773 1.00 50.19 252 ALA B C 1
ATOM 3901 O O . ALA B 1 271 ? -28.168 46.845 105.777 1.00 61.10 252 ALA B O 1
ATOM 3903 N N . ALA B 1 272 ? -28.056 46.510 103.565 1.00 44.40 253 ALA B N 1
ATOM 3904 C CA . ALA B 1 272 ? -29.451 46.876 103.306 1.00 48.77 253 ALA B CA 1
ATOM 3905 C C . ALA B 1 272 ? -30.417 46.018 104.129 1.00 55.83 253 ALA B C 1
ATOM 3906 O O . ALA B 1 272 ? -30.120 44.866 104.415 1.00 56.87 253 ALA B O 1
ATOM 3908 N N . PRO B 1 273 ? -31.566 46.592 104.516 1.00 54.51 254 PRO B N 1
ATOM 3909 C CA . PRO B 1 273 ? -32.603 45.946 105.333 1.00 55.32 254 PRO B CA 1
ATOM 3910 C C . PRO B 1 273 ? -33.077 44.604 104.789 1.00 46.59 254 PRO B C 1
ATOM 3911 O O . PRO B 1 273 ? -33.456 44.610 103.607 1.00 47.10 254 PRO B O 1
ATOM 3915 N N . ASN C 1 21 ? -25.819 12.851 53.071 1.00 86.67 2 ASN E N 1
ATOM 3916 C CA . ASN C 1 21 ? -27.246 13.144 53.181 1.00 91.26 2 ASN E CA 1
ATOM 3917 C C . ASN C 1 21 ? -27.616 14.134 54.298 1.00 88.83 2 ASN E C 1
ATOM 3918 O O . ASN C 1 21 ? -27.645 13.785 55.479 1.00 85.68 2 ASN E O 1
ATOM 3923 N N . ILE C 1 22 ? -27.940 15.362 53.912 1.00 89.75 3 ILE E N 1
ATOM 3924 C CA . ILE C 1 22 ? -28.261 16.405 54.880 1.00 84.16 3 ILE E CA 1
ATOM 3925 C C . ILE C 1 22 ? -29.663 16.231 55.480 1.00 82.99 3 ILE E C 1
ATOM 3926 O O . ILE C 1 22 ? -30.008 16.892 56.460 1.00 85.59 3 ILE E O 1
ATOM 3931 N N . PHE C 1 23 ? -30.463 15.347 54.882 1.00 78.87 4 PHE E N 1
ATOM 3932 C CA . PHE C 1 23 ? -31.823 15.058 55.360 1.00 72.51 4 PHE E CA 1
ATOM 3933 C C . PHE C 1 23 ? -31.906 13.792 56.225 1.00 81.14 4 PHE E C 1
ATOM 3934 O O . PHE C 1 23 ? -32.991 13.244 56.446 1.00 80.95 4 PHE E O 1
ATOM 3942 N N . ASP C 1 24 ? -30.755 13.330 56.704 1.00 85.01 5 ASP E N 1
ATOM 3943 C CA . ASP C 1 24 ? -30.682 12.116 57.507 1.00 83.79 5 ASP E CA 1
ATOM 3944 C C . ASP C 1 24 ? -31.485 12.197 58.813 1.00 81.31 5 ASP E C 1
ATOM 3945 O O . ASP C 1 24 ? -31.344 13.148 59.591 1.00 78.80 5 ASP E O 1
ATOM 3950 N N . VAL C 1 25 ? -32.330 11.189 59.033 1.00 80.52 6 VAL E N 1
ATOM 3951 C CA . VAL C 1 25 ? -33.087 11.040 60.274 1.00 80.45 6 VAL E CA 1
ATOM 3952 C C . VAL C 1 25 ? -32.889 9.627 60.823 1.00 82.69 6 VAL E C 1
ATOM 3953 O O . VAL C 1 25 ? -33.622 9.169 61.705 1.00 81.53 6 VAL E O 1
ATOM 3957 N N . LYS C 1 26 ? -31.887 8.942 60.290 1.00 82.15 7 LYS E N 1
ATOM 3958 C CA . LYS C 1 26 ? -31.616 7.563 60.675 1.00 87.54 7 LYS E CA 1
ATOM 3959 C C . LYS C 1 26 ? -31.399 7.407 62.183 1.00 87.08 7 LYS E C 1
ATOM 3960 O O . LYS C 1 26 ? -30.590 8.116 62.784 1.00 84.08 7 LYS E O 1
ATOM 3966 N N . ASP C 1 27 ? -32.140 6.473 62.777 1.00 89.46 8 ASP E N 1
ATOM 3967 C CA . ASP C 1 27 ? -32.023 6.137 64.198 1.00 88.54 8 ASP E CA 1
ATOM 3968 C C . ASP C 1 27 ? -32.582 7.178 65.178 1.00 87.56 8 ASP E C 1
ATOM 3969 O O . ASP C 1 27 ? -32.566 6.953 66.392 1.00 84.05 8 ASP E O 1
ATOM 3974 N N . LYS C 1 28 ? -33.083 8.303 64.663 1.00 81.59 9 LYS E N 1
ATOM 3975 C CA . LYS C 1 28 ? -33.746 9.278 65.527 1.00 81.83 9 LYS E CA 1
ATOM 3976 C C . LYS C 1 28 ? -35.038 8.714 66.102 1.00 81.66 9 LYS E C 1
ATOM 3977 O O . LYS C 1 28 ? -35.606 7.754 65.572 1.00 82.87 9 LYS E O 1
ATOM 3983 N N . TYR C 1 29 ? -35.498 9.316 67.193 1.00 77.90 10 TYR E N 1
ATOM 3984 C CA . TYR C 1 29 ? -36.810 8.991 67.723 1.00 78.34 10 TYR E CA 1
ATOM 3985 C C . TYR C 1 29 ? -37.774 10.136 67.435 1.00 77.99 10 TYR E C 1
ATOM 3986 O O . TYR C 1 29 ? -37.580 11.260 67.891 1.00 68.76 10 TYR E O 1
ATOM 3995 N N . ILE C 1 30 ? -38.804 9.837 66.650 1.00 82.14 11 ILE E N 1
ATOM 3996 C CA . ILE C 1 30 ? -39.812 10.814 66.257 1.00 74.04 11 ILE E CA 1
ATOM 3997 C C . ILE C 1 30 ? -41.116 10.567 66.996 1.00 82.28 11 ILE E C 1
ATOM 3998 O O . ILE C 1 30 ? -41.724 9.502 66.856 1.00 87.38 11 ILE E O 1
ATOM 4003 N N . LEU C 1 31 ? -41.548 11.554 67.771 1.00 77.49 12 LEU E N 1
ATOM 4004 C CA . LEU C 1 31 ? -42.799 11.466 68.506 1.00 71.52 12 LEU E CA 1
ATOM 4005 C C . LEU C 1 31 ? -43.952 12.115 67.733 1.00 74.86 12 LEU E C 1
ATOM 4006 O O . LEU C 1 31 ? -43.923 13.306 67.419 1.00 73.39 12 LEU E O 1
ATOM 4011 N N . ILE C 1 32 ? -44.966 11.315 67.425 1.00 74.95 13 ILE E N 1
ATOM 4012 C CA . ILE C 1 32 ? -46.081 11.772 66.603 1.00 66.39 13 ILE E CA 1
ATOM 4013 C C . ILE C 1 32 ? -47.416 11.645 67.333 1.00 66.37 13 ILE E C 1
ATOM 4014 O O . ILE C 1 32 ? -47.863 10.542 67.651 1.00 75.96 13 ILE E O 1
ATOM 4019 N N . THR C 1 33 ? -48.044 12.776 67.609 1.00 62.81 14 THR E N 1
ATOM 4020 C CA . THR C 1 33 ? -49.392 12.787 68.156 1.00 64.44 14 THR E CA 1
ATOM 4021 C C . THR C 1 33 ? -50.399 12.659 67.018 1.00 76.15 14 THR E C 1
ATOM 4022 O O . THR C 1 33 ? -50.058 12.863 65.850 1.00 75.56 14 THR E O 1
ATOM 4026 N N . GLY C 1 34 ? -51.642 12.336 67.362 1.00 80.39 15 GLY E N 1
ATOM 4027 C CA . GLY C 1 34 ? -52.688 12.166 66.370 1.00 77.53 15 GLY E CA 1
ATOM 4028 C C . GLY C 1 34 ? -52.355 11.049 65.401 1.00 76.04 15 GLY E C 1
ATOM 4029 O O . GLY C 1 34 ? -52.725 11.106 64.229 1.00 65.73 15 GLY E O 1
ATOM 4030 N N . ALA C 1 35 ? -51.679 10.020 65.907 1.00 73.68 16 ALA E N 1
ATOM 4031 C CA . ALA C 1 35 ? -51.107 8.964 65.070 1.00 76.91 16 ALA E CA 1
ATOM 4032 C C . ALA C 1 35 ? -52.132 8.049 64.384 1.00 78.76 16 ALA E C 1
ATOM 4033 O O . ALA C 1 35 ? -51.772 7.286 63.489 1.00 76.84 16 ALA E O 1
ATOM 4035 N N . SER C 1 36 ? -53.391 8.110 64.812 1.00 78.07 17 SER E N 1
ATOM 4036 C CA . SER C 1 36 ? -54.420 7.226 64.265 1.00 89.96 17 SER E CA 1
ATOM 4037 C C . SER C 1 36 ? -55.099 7.740 62.989 1.00 87.16 17 SER E C 1
ATOM 4038 O O . SER C 1 36 ? -55.781 6.982 62.300 1.00 94.66 17 SER E O 1
ATOM 4041 N N . SER C 1 37 ? -54.915 9.015 62.671 1.00 76.92 18 SER E N 1
ATOM 4042 C CA . SER C 1 37 ? -55.450 9.579 61.431 1.00 79.50 18 SER E CA 1
ATOM 4043 C C . SER C 1 37 ? -54.697 9.070 60.205 1.00 78.34 18 SER E C 1
ATOM 4044 O O . SER C 1 37 ? -53.595 8.533 60.329 1.00 74.34 18 SER E O 1
ATOM 4047 N N . GLY C 1 38 ? -55.282 9.260 59.023 1.00 78.70 19 GLY E N 1
ATOM 4048 C CA . GLY C 1 38 ? -54.600 8.933 57.783 1.00 71.92 19 GLY E CA 1
ATOM 4049 C C . GLY C 1 38 ? -53.268 9.665 57.692 1.00 73.62 19 GLY E C 1
ATOM 4050 O O . GLY C 1 38 ? -52.243 9.074 57.361 1.00 71.24 19 GLY E O 1
ATOM 4051 N N . LEU C 1 39 ? -53.273 10.952 58.024 1.00 70.02 20 LEU E N 1
ATOM 4052 C CA . LEU C 1 39 ? -52.046 11.737 58.004 1.00 69.42 20 LEU E CA 1
ATOM 4053 C C . LEU C 1 39 ? -51.026 11.194 59.008 1.00 70.53 20 LEU E C 1
ATOM 4054 O O . LEU C 1 39 ? -49.827 11.107 58.708 1.00 71.16 20 LEU E O 1
ATOM 4059 N N . GLY C 1 40 ? -51.506 10.830 60.193 1.00 68.72 21 GLY E N 1
ATOM 4060 C CA . GLY C 1 40 ? -50.645 10.281 61.220 1.00 72.46 21 GLY E CA 1
ATOM 4061 C C . GLY C 1 40 ? -49.933 9.006 60.805 1.00 75.86 21 GLY E C 1
ATOM 4062 O O . GLY C 1 40 ? -48.741 8.843 61.073 1.00 76.40 21 GLY E O 1
ATOM 4063 N N . HIS C 1 41 ? -50.653 8.108 60.138 1.00 75.76 22 HIS E N 1
ATOM 4064 C CA . HIS C 1 41 ? -50.058 6.877 59.629 1.00 77.08 22 HIS E CA 1
ATOM 4065 C C . HIS C 1 41 ? -48.992 7.246 58.612 1.00 75.30 22 HIS E C 1
ATOM 4066 O O . HIS C 1 41 ? -47.883 6.712 58.634 1.00 77.58 22 HIS E O 1
ATOM 4073 N N . HIS C 1 42 ? -49.337 8.177 57.727 1.00 72.35 23 HIS E N 1
ATOM 4074 C CA . HIS C 1 42 ? -48.429 8.584 56.665 1.00 72.69 23 HIS E CA 1
ATOM 4075 C C . HIS C 1 42 ? -47.128 9.132 57.221 1.00 71.21 23 HIS E C 1
ATOM 4076 O O . HIS C 1 42 ? -46.052 8.784 56.731 1.00 70.33 23 HIS E O 1
ATOM 4083 N N . ILE C 1 43 ? -47.223 10.002 58.225 1.00 66.03 24 ILE E N 1
ATOM 4084 C CA . ILE C 1 43 ? -46.020 10.574 58.816 1.00 66.34 24 ILE E CA 1
ATOM 4085 C C . ILE C 1 43 ? -45.161 9.458 59.423 1.00 69.62 24 ILE E C 1
ATOM 4086 O O . ILE C 1 43 ? -43.956 9.365 59.140 1.00 62.79 24 ILE E O 1
ATOM 4091 N N . ALA C 1 44 ? -45.803 8.579 60.192 1.00 63.37 25 ALA E N 1
ATOM 4092 C CA . ALA C 1 44 ? -45.120 7.443 60.816 1.00 65.69 25 ALA E CA 1
ATOM 4093 C C . ALA C 1 44 ? -44.425 6.572 59.779 1.00 76.11 25 ALA E C 1
ATOM 4094 O O . ALA C 1 44 ? -43.265 6.197 59.935 1.00 76.28 25 ALA E O 1
ATOM 4096 N N . GLU C 1 45 ? -45.134 6.300 58.694 1.00 68.69 26 GLU E N 1
ATOM 4097 C CA . GLU C 1 45 ? -44.636 5.432 57.645 1.00 82.90 26 GLU E CA 1
ATOM 4098 C C . GLU C 1 45 ? -43.458 6.066 56.922 1.00 76.19 26 GLU E C 1
ATOM 4099 O O . GLU C 1 45 ? -42.495 5.387 56.582 1.00 78.27 26 GLU E O 1
ATOM 4105 N N . LEU C 1 46 ? -43.544 7.375 56.705 1.00 75.04 27 LEU E N 1
ATOM 4106 C CA . LEU C 1 46 ? -42.481 8.142 56.069 1.00 68.98 27 LEU E CA 1
ATOM 4107 C C . LEU C 1 46 ? -41.163 8.045 56.832 1.00 71.12 27 LEU E C 1
ATOM 4108 O O . LEU C 1 46 ? -40.118 7.754 56.243 1.00 75.72 27 LEU E O 1
ATOM 4113 N N . PHE C 1 47 ? -41.215 8.322 58.135 1.00 68.52 28 PHE E N 1
ATOM 4114 C CA . PHE C 1 47 ? -40.013 8.352 58.965 1.00 67.95 28 PHE E CA 1
ATOM 4115 C C . PHE C 1 47 ? -39.400 6.966 59.195 1.00 77.34 28 PHE E C 1
ATOM 4116 O O . PHE C 1 47 ? -38.177 6.824 59.244 1.00 79.72 28 PHE E O 1
ATOM 4124 N N . ALA C 1 48 ? -40.245 5.947 59.314 1.00 70.65 29 ALA E N 1
ATOM 4125 C CA . ALA C 1 48 ? -39.759 4.574 59.436 1.00 87.55 29 ALA E CA 1
ATOM 4126 C C . ALA C 1 48 ? -39.027 4.179 58.155 1.00 90.32 29 ALA E C 1
ATOM 4127 O O . ALA C 1 48 ? -38.000 3.495 58.193 1.00 90.38 29 ALA E O 1
ATOM 4129 N N . LYS C 1 49 ? -39.590 4.599 57.021 1.00 87.98 30 LYS E N 1
ATOM 4130 C CA . LYS C 1 49 ? -39.003 4.361 55.708 1.00 86.07 30 LYS E CA 1
ATOM 4131 C C . LYS C 1 49 ? -37.622 5.016 55.658 1.00 85.54 30 LYS E C 1
ATOM 4132 O O . LYS C 1 49 ? -36.691 4.504 55.040 1.00 93.20 30 LYS E O 1
ATOM 4138 N N . GLU C 1 50 ? -37.498 6.147 56.340 1.00 92.65 31 GLU E N 1
ATOM 4139 C CA . GLU C 1 50 ? -36.241 6.874 56.410 1.00 89.40 31 GLU E CA 1
ATOM 4140 C C . GLU C 1 50 ? -35.356 6.374 57.533 1.00 87.08 31 GLU E C 1
ATOM 4141 O O . GLU C 1 50 ? -34.360 7.009 57.862 1.00 80.34 31 GLU E O 1
ATOM 4147 N N . GLY C 1 51 ? -35.741 5.254 58.137 1.00 91.35 32 GLY E N 1
ATOM 4148 C CA . GLY C 1 51 ? -34.904 4.597 59.128 1.00 92.25 32 GLY E CA 1
ATOM 4149 C C . GLY C 1 51 ? -34.974 5.177 60.526 1.00 88.42 32 GLY E C 1
ATOM 4150 O O . GLY C 1 51 ? -34.114 4.911 61.358 1.00 92.10 32 GLY E O 1
ATOM 4151 N N . ALA C 1 52 ? -35.990 5.986 60.784 1.00 81.34 33 ALA E N 1
ATOM 4152 C CA . ALA C 1 52 ? -36.146 6.594 62.089 1.00 72.15 33 ALA E CA 1
ATOM 4153 C C . ALA C 1 52 ? -37.018 5.718 62.959 1.00 74.23 33 ALA E C 1
ATOM 4154 O O . ALA C 1 52 ? -37.889 5.009 62.449 1.00 80.29 33 ALA E O 1
ATOM 4156 N N . ASN C 1 53 ? -36.770 5.742 64.267 1.00 72.92 34 ASN E N 1
ATOM 4157 C CA . ASN C 1 53 ? -37.646 5.063 65.217 1.00 72.97 34 ASN E CA 1
ATOM 4158 C C . ASN C 1 53 ? -38.879 5.905 65.507 1.00 73.63 34 ASN E C 1
ATOM 4159 O O . ASN C 1 53 ? -38.827 7.126 65.471 1.00 77.92 34 ASN E O 1
ATOM 4164 N N . ILE C 1 54 ? -39.985 5.240 65.810 1.00 81.75 35 ILE E N 1
ATOM 4165 C CA . ILE C 1 54 ? -41.284 5.883 65.831 1.00 81.82 35 ILE E CA 1
ATOM 4166 C C . ILE C 1 54 ? -41.959 5.719 67.191 1.00 79.60 35 ILE E C 1
ATOM 4167 O O . ILE C 1 54 ? -42.129 4.603 67.673 1.00 87.30 35 ILE E O 1
ATOM 4172 N N . VAL C 1 55 ? -42.352 6.836 67.797 1.00 76.32 36 VAL E N 1
ATOM 4173 C CA . VAL C 1 55 ? -43.213 6.828 68.981 1.00 68.91 36 VAL E CA 1
ATOM 4174 C C . VAL C 1 55 ? -44.566 7.432 68.645 1.00 68.44 36 VAL E C 1
ATOM 4175 O O . VAL C 1 55 ? -44.678 8.631 68.401 1.00 66.01 36 VAL E O 1
ATOM 4179 N N . ILE C 1 56 ? -45.601 6.606 68.653 1.00 65.79 37 ILE E N 1
ATOM 4180 C CA . ILE C 1 56 ? -46.916 7.062 68.216 1.00 71.03 37 ILE E CA 1
ATOM 4181 C C . ILE C 1 56 ? -47.967 7.067 69.320 1.00 72.37 37 ILE E C 1
ATOM 4182 O O . ILE C 1 56 ? -48.074 6.114 70.103 1.00 68.35 37 ILE E O 1
ATOM 4187 N N . CYS C 1 57 ? -48.777 8.118 69.366 1.00 67.99 38 CYS E N 1
ATOM 4188 C CA . CYS C 1 57 ? -49.900 8.079 70.284 1.00 75.12 38 CYS E CA 1
ATOM 4189 C C . CYS C 1 57 ? -51.234 8.581 69.740 1.00 73.32 38 CYS E C 1
ATOM 4190 O O . CYS C 1 57 ? -51.298 9.479 68.891 1.00 70.44 38 CYS E O 1
ATOM 4193 N N . ALA C 1 58 ? -52.293 7.997 70.299 1.00 77.02 39 ALA E N 1
ATOM 4194 C CA . ALA C 1 58 ? -53.681 8.280 69.956 1.00 79.60 39 ALA E CA 1
ATOM 4195 C C . ALA C 1 58 ? -54.534 7.775 71.105 1.00 82.92 39 ALA E C 1
ATOM 4196 O O . ALA C 1 58 ? -54.020 7.183 72.051 1.00 77.42 39 ALA E O 1
ATOM 4198 N N . ARG C 1 59 ? -55.835 8.022 71.021 1.00 85.97 40 ARG E N 1
ATOM 4199 C CA . ARG C 1 59 ? -56.758 7.637 72.070 1.00 83.90 40 ARG E CA 1
ATOM 4200 C C . ARG C 1 59 ? -56.902 6.122 72.211 1.00 85.87 40 ARG E C 1
ATOM 4201 O O . ARG C 1 59 ? -56.875 5.583 73.313 1.00 86.24 40 ARG E O 1
ATOM 4209 N N . ARG C 1 60 ? -57.064 5.440 71.086 1.00 87.12 41 ARG E N 1
ATOM 4210 C CA . ARG C 1 60 ? -57.336 4.008 71.108 1.00 92.67 41 ARG E CA 1
ATOM 4211 C C . ARG C 1 60 ? -56.165 3.123 70.700 1.00 95.00 41 ARG E C 1
ATOM 4212 O O . ARG C 1 60 ? -55.670 3.194 69.576 1.00 98.83 41 ARG E O 1
ATOM 4220 N N . LEU C 1 61 ? -55.731 2.296 71.646 1.00 95.28 42 LEU E N 1
ATOM 4221 C CA . LEU C 1 61 ? -54.604 1.397 71.457 1.00 99.85 42 LEU E CA 1
ATOM 4222 C C . LEU C 1 61 ? -54.824 0.498 70.243 1.00 102.37 42 LEU E C 1
ATOM 4223 O O . LEU C 1 61 ? -53.869 0.155 69.535 1.00 98.21 42 LEU E O 1
ATOM 4228 N N . GLU C 1 62 ? -56.086 0.135 70.005 1.00 104.70 43 GLU E N 1
ATOM 4229 C CA . GLU C 1 62 ? -56.447 -0.770 68.915 1.00 106.13 43 GLU E CA 1
ATOM 4230 C C . GLU C 1 62 ? -56.113 -0.175 67.534 1.00 105.05 43 GLU E C 1
ATOM 4231 O O . GLU C 1 62 ? -55.697 -0.896 66.623 1.00 95.89 43 GLU E O 1
ATOM 4237 N N . ARG C 1 63 ? -56.279 1.137 67.390 1.00 92.42 44 ARG E N 1
ATOM 4238 C CA . ARG C 1 63 ? -55.928 1.813 66.146 1.00 95.35 44 ARG E CA 1
ATOM 4239 C C . ARG C 1 63 ? -54.410 1.889 65.917 1.00 93.51 44 ARG E C 1
ATOM 4240 O O . ARG C 1 63 ? -53.947 2.006 64.777 1.00 92.68 44 ARG E O 1
ATOM 4248 N N . LEU C 1 64 ? -53.644 1.799 67.001 1.00 90.08 45 LEU E N 1
ATOM 4249 C CA . LEU C 1 64 ? -52.193 1.944 66.931 1.00 88.87 45 LEU E CA 1
ATOM 4250 C C . LEU C 1 64 ? -51.471 0.634 66.651 1.00 96.56 45 LEU E C 1
ATOM 4251 O O . LEU C 1 64 ? -50.369 0.639 66.092 1.00 89.10 45 LEU E O 1
ATOM 4256 N N . LYS C 1 65 ? -52.104 -0.480 67.027 1.00 104.60 46 LYS E N 1
ATOM 4257 C CA . LYS C 1 65 ? -51.518 -1.809 66.861 1.00 108.42 46 LYS E CA 1
ATOM 4258 C C . LYS C 1 65 ? -51.419 -2.144 65.381 1.00 104.87 46 LYS E C 1
ATOM 4259 O O . LYS C 1 65 ? -50.447 -2.757 64.938 1.00 103.62 46 LYS E O 1
ATOM 4265 N N . GLU C 1 66 ? -52.437 -1.742 64.623 1.00 106.59 47 GLU E N 1
ATOM 4266 C CA . GLU C 1 66 ? -52.433 -1.927 63.181 1.00 111.35 47 GLU E CA 1
ATOM 4267 C C . GLU C 1 66 ? -51.206 -1.262 62.586 1.00 110.47 47 GLU E C 1
ATOM 4268 O O . GLU C 1 66 ? -50.454 -1.885 61.838 1.00 112.61 47 GLU E O 1
ATOM 4274 N N . LEU C 1 67 ? -50.998 -0.000 62.950 1.00 88.67 48 LEU E N 1
ATOM 4275 C CA . LEU C 1 67 ? -49.869 0.758 62.451 1.00 85.92 48 LEU E CA 1
ATOM 4276 C C . LEU C 1 67 ? -48.538 0.193 62.931 1.00 86.97 48 LEU E C 1
ATOM 4277 O O . LEU C 1 67 ? -47.613 0.046 62.140 1.00 85.06 48 LEU E O 1
ATOM 4282 N N . GLU C 1 68 ? -48.457 -0.128 64.224 1.00 83.32 49 GLU E N 1
ATOM 4283 C CA . GLU C 1 68 ? -47.248 -0.693 64.838 1.00 92.27 49 GLU E CA 1
ATOM 4284 C C . GLU C 1 68 ? -46.749 -1.939 64.107 1.00 93.37 49 GLU E C 1
ATOM 4285 O O . GLU C 1 68 ? -45.557 -2.057 63.798 1.00 88.31 49 GLU E O 1
ATOM 4291 N N . SER C 1 69 ? -47.668 -2.864 63.837 1.00 95.95 50 SER E N 1
ATOM 4292 C CA . SER C 1 69 ? -47.337 -4.119 63.168 1.00 101.95 50 SER E CA 1
ATOM 4293 C C . SER C 1 69 ? -46.850 -3.863 61.752 1.00 106.16 50 SER E C 1
ATOM 4294 O O . SER C 1 69 ? -45.868 -4.458 61.297 1.00 106.84 50 SER E O 1
ATOM 4297 N N . HIS C 1 70 ? -47.581 -3.002 61.051 1.00 102.36 51 HIS E N 1
ATOM 4298 C CA . HIS C 1 70 ? -47.262 -2.641 59.677 1.00 98.22 51 HIS E CA 1
ATOM 4299 C C . HIS C 1 70 ? -45.857 -2.044 59.582 1.00 95.44 51 HIS E C 1
ATOM 4300 O O . HIS C 1 70 ? -45.101 -2.372 58.673 1.00 101.47 51 HIS E O 1
ATOM 4307 N N . ILE C 1 71 ? -45.514 -1.158 60.511 1.00 93.80 52 ILE E N 1
ATOM 4308 C CA . ILE C 1 71 ? -44.191 -0.533 60.521 1.00 94.68 52 ILE E CA 1
ATOM 4309 C C . ILE C 1 71 ? -43.051 -1.488 60.917 1.00 102.47 52 ILE E C 1
ATOM 4310 O O . ILE C 1 71 ? -42.004 -1.516 60.266 1.00 110.84 52 ILE E O 1
ATOM 4315 N N . LYS C 1 72 ? -43.251 -2.267 61.976 1.00 102.25 53 LYS E N 1
ATOM 4316 C CA . LYS C 1 72 ? -42.243 -3.236 62.412 1.00 104.52 53 LYS E CA 1
ATOM 4317 C C . LYS C 1 72 ? -41.932 -4.253 61.299 1.00 110.87 53 LYS E C 1
ATOM 4318 O O . LYS C 1 72 ? -40.771 -4.604 61.070 1.00 111.91 53 LYS E O 1
ATOM 4324 N N . ASN C 1 73 ? -42.971 -4.724 60.612 1.00 110.19 54 ASN E N 1
ATOM 4325 C CA . ASN C 1 73 ? -42.802 -5.692 59.530 1.00 111.42 54 ASN E CA 1
ATOM 4326 C C . ASN C 1 73 ? -42.058 -5.163 58.304 1.00 115.09 54 ASN E C 1
ATOM 4327 O O . ASN C 1 73 ? -41.144 -5.817 57.793 1.00 117.76 54 ASN E O 1
ATOM 4332 N N . GLU C 1 74 ? -42.434 -3.971 57.849 1.00 114.36 55 GLU E N 1
ATOM 4333 C CA . GLU C 1 74 ? -41.883 -3.419 56.616 1.00 119.97 55 GLU E CA 1
ATOM 4334 C C . GLU C 1 74 ? -40.502 -2.792 56.789 1.00 114.32 55 GLU E C 1
ATOM 4335 O O . GLU C 1 74 ? -39.656 -2.902 55.903 1.00 116.43 55 GLU E O 1
ATOM 4341 N N . TYR C 1 75 ? -40.274 -2.133 57.922 1.00 109.91 56 TYR E N 1
ATOM 4342 C CA . TYR C 1 75 ? -39.057 -1.342 58.091 1.00 106.74 56 TYR E CA 1
ATOM 4343 C C . TYR C 1 75 ? -38.123 -1.793 59.209 1.00 107.66 56 TYR E C 1
ATOM 4344 O O . TYR C 1 75 ? -36.948 -1.427 59.221 1.00 111.23 56 TYR E O 1
ATOM 4353 N N . GLY C 1 76 ? -38.643 -2.587 60.140 1.00 102.90 57 GLY E N 1
ATOM 4354 C CA . GLY C 1 76 ? -37.835 -3.112 61.226 1.00 103.20 57 GLY E CA 1
ATOM 4355 C C . GLY C 1 76 ? -37.248 -2.075 62.179 1.00 106.84 57 GLY E C 1
ATOM 4356 O O . GLY C 1 76 ? -36.221 -2.327 62.809 1.00 113.41 57 GLY E O 1
ATOM 4357 N N . VAL C 1 77 ? -37.888 -0.915 62.300 1.00 100.31 58 VAL E N 1
ATOM 4358 C CA . VAL C 1 77 ? -37.448 0.107 63.254 1.00 90.37 58 VAL E CA 1
ATOM 4359 C C . VAL C 1 77 ? -38.112 -0.112 64.614 1.00 88.43 58 VAL E C 1
ATOM 4360 O O . VAL C 1 77 ? -39.056 -0.896 64.720 1.00 82.03 58 VAL E O 1
ATOM 4364 N N . GLN C 1 78 ? -37.601 0.549 65.657 1.00 85.88 59 GLN E N 1
ATOM 4365 C CA . GLN C 1 78 ? -38.267 0.548 66.969 1.00 80.47 59 GLN E CA 1
ATOM 4366 C C . GLN C 1 78 ? -39.569 1.341 66.906 1.00 75.92 59 GLN E C 1
ATOM 4367 O O . GLN C 1 78 ? -39.606 2.452 66.363 1.00 72.73 59 GLN E O 1
ATOM 4373 N N . VAL C 1 79 ? -40.634 0.773 67.466 1.00 77.15 60 VAL E N 1
ATOM 4374 C CA . VAL C 1 79 ? -41.909 1.477 67.563 1.00 79.91 60 VAL E CA 1
ATOM 4375 C C . VAL C 1 79 ? -42.456 1.387 68.983 1.00 82.75 60 VAL E C 1
ATOM 4376 O O . VAL C 1 79 ? -42.574 0.292 69.533 1.00 85.76 60 VAL E O 1
ATOM 4380 N N . TYR C 1 80 ? -42.802 2.532 69.569 1.00 79.16 61 TYR E N 1
ATOM 4381 C CA . TYR C 1 80 ? -43.467 2.557 70.876 1.00 76.59 61 TYR E CA 1
ATOM 4382 C C . TYR C 1 80 ? -44.863 3.131 70.720 1.00 78.41 61 TYR E C 1
ATOM 4383 O O . TYR C 1 80 ? -45.036 4.217 70.173 1.00 83.10 61 TYR E O 1
ATOM 4392 N N . THR C 1 81 ? -45.863 2.436 71.237 1.00 77.16 62 THR E N 1
ATOM 4393 C CA . THR C 1 81 ? -47.221 2.953 71.153 1.00 79.57 62 THR E CA 1
ATOM 4394 C C . THR C 1 81 ? -47.705 3.434 72.526 1.00 80.32 62 THR E C 1
ATOM 4395 O O . THR C 1 81 ? -47.338 2.876 73.550 1.00 73.20 62 THR E O 1
ATOM 4399 N N . PHE C 1 82 ? -48.491 4.506 72.542 1.00 80.77 63 PHE E N 1
ATOM 4400 C CA . PHE C 1 82 ? -49.073 4.993 73.790 1.00 78.81 63 PHE E CA 1
ATOM 4401 C C . PHE C 1 82 ? -50.511 5.437 73.563 1.00 80.28 63 PHE E C 1
ATOM 4402 O O . PHE C 1 82 ? -50.781 6.299 72.725 1.00 75.86 63 PHE E O 1
ATOM 4410 N N . ALA C 1 83 ? -51.425 4.848 74.329 1.00 79.80 64 ALA E N 1
ATOM 4411 C CA . ALA C 1 83 ? -52.805 5.302 74.376 1.00 87.21 64 ALA E CA 1
ATOM 4412 C C . ALA C 1 83 ? -52.877 6.329 75.489 1.00 89.23 64 ALA E C 1
ATOM 4413 O O . ALA C 1 83 ? -52.497 6.058 76.627 1.00 97.84 64 ALA E O 1
ATOM 4415 N N . LEU C 1 84 ? -53.337 7.517 75.137 1.00 88.05 65 LEU E N 1
ATOM 4416 C CA . LEU C 1 84 ? -53.484 8.611 76.077 1.00 89.26 65 LEU E CA 1
ATOM 4417 C C . LEU C 1 84 ? -54.317 9.689 75.395 1.00 91.13 65 LEU E C 1
ATOM 4418 O O . LEU C 1 84 ? -54.566 9.607 74.201 1.00 78.47 65 LEU E O 1
ATOM 4423 N N . ASP C 1 85 ? -54.794 10.654 76.170 1.00 93.16 66 ASP E N 1
ATOM 4424 C CA . ASP C 1 85 ? -55.400 11.868 75.643 1.00 86.99 66 ASP E CA 1
ATOM 4425 C C . ASP C 1 85 ? -54.293 12.924 75.520 1.00 88.35 66 ASP E C 1
ATOM 4426 O O . ASP C 1 85 ? -53.544 13.138 76.471 1.00 90.56 66 ASP E O 1
ATOM 4431 N N . VAL C 1 86 ? -54.149 13.540 74.343 1.00 87.68 67 VAL E N 1
ATOM 4432 C CA . VAL C 1 86 ? -53.114 14.563 74.137 1.00 86.17 67 VAL E CA 1
ATOM 4433 C C . VAL C 1 86 ? -53.279 15.761 75.075 1.00 82.95 67 VAL E C 1
ATOM 4434 O O . VAL C 1 86 ? -52.337 16.521 75.312 1.00 83.56 67 VAL E O 1
ATOM 4438 N N . ASN C 1 87 ? -54.484 15.927 75.604 1.00 81.44 68 ASN E N 1
ATOM 4439 C CA . ASN C 1 87 ? -54.757 16.998 76.553 1.00 93.22 68 ASN E CA 1
ATOM 4440 C C . ASN C 1 87 ? -54.465 16.649 78.006 1.00 93.88 68 ASN E C 1
ATOM 4441 O O . ASN C 1 87 ? -54.498 17.505 78.888 1.00 88.12 68 ASN E O 1
ATOM 4446 N N . ASP C 1 88 ? -54.133 15.392 78.251 1.00 93.59 69 ASP E N 1
ATOM 4447 C CA . ASP C 1 88 ? -53.806 14.977 79.598 1.00 92.90 69 ASP E CA 1
ATOM 4448 C C . ASP C 1 88 ? -52.317 15.184 79.769 1.00 87.41 69 ASP E C 1
ATOM 4449 O O . ASP C 1 88 ? -51.525 14.371 79.314 1.00 85.71 69 ASP E O 1
ATOM 4454 N N . ARG C 1 89 ? -51.936 16.282 80.411 1.00 75.93 70 ARG E N 1
ATOM 4455 C CA . ARG C 1 89 ? -50.525 16.582 80.586 1.00 76.28 70 ARG E CA 1
ATOM 4456 C C . ARG C 1 89 ? -49.825 15.476 81.375 1.00 88.20 70 ARG E C 1
ATOM 4457 O O . ARG C 1 89 ? -48.711 15.086 81.033 1.00 93.76 70 ARG E O 1
ATOM 4465 N N . SER C 1 90 ? -50.465 14.959 82.419 1.00 91.66 71 SER E N 1
ATOM 4466 C CA . SER C 1 90 ? -49.811 13.927 83.225 1.00 92.87 71 SER E CA 1
ATOM 4467 C C . SER C 1 90 ? -49.575 12.615 82.457 1.00 89.98 71 SER E C 1
ATOM 4468 O O . SER C 1 90 ? -48.565 11.937 82.667 1.00 94.99 71 SER E O 1
ATOM 4471 N N . ALA C 1 91 ? -50.499 12.259 81.571 1.00 83.93 72 ALA E N 1
ATOM 4472 C CA . ALA C 1 91 ? -50.325 11.074 80.733 1.00 88.42 72 ALA E CA 1
ATOM 4473 C C . ALA C 1 91 ? -49.171 11.252 79.728 1.00 83.45 72 ALA E C 1
ATOM 4474 O O . ALA C 1 91 ? -48.355 10.352 79.534 1.00 86.45 72 ALA E O 1
ATOM 4476 N N . VAL C 1 92 ? -49.099 12.427 79.114 1.00 78.64 73 VAL E N 1
ATOM 4477 C CA . VAL C 1 92 ? -48.021 12.766 78.189 1.00 70.62 73 VAL E CA 1
ATOM 4478 C C . VAL C 1 92 ? -46.689 12.697 78.930 1.00 76.59 73 VAL E C 1
ATOM 4479 O O . VAL C 1 92 ? -45.695 12.181 78.429 1.00 79.29 73 VAL E O 1
ATOM 4483 N N . LYS C 1 93 ? -46.701 13.266 80.127 1.00 79.91 74 LYS E N 1
ATOM 4484 C CA . LYS C 1 93 ? -45.577 13.304 81.048 1.00 81.38 74 LYS E CA 1
ATOM 4485 C C . LYS C 1 93 ? -45.107 11.891 81.482 1.00 81.65 74 LYS E C 1
ATOM 4486 O O . LYS C 1 93 ? -43.903 11.604 81.504 1.00 79.56 74 LYS E O 1
ATOM 4492 N N . ASP C 1 94 ? -46.043 11.011 81.837 1.00 78.11 75 ASP E N 1
ATOM 4493 C CA . ASP C 1 94 ? -45.657 9.644 82.202 1.00 80.99 75 ASP E CA 1
ATOM 4494 C C . ASP C 1 94 ? -45.090 8.902 81.000 1.00 86.22 75 ASP E C 1
ATOM 4495 O O . ASP C 1 94 ? -44.182 8.088 81.145 1.00 84.27 75 ASP E O 1
ATOM 4508 N N . LEU C 1 96 ? -43.265 10.115 78.682 1.00 79.32 77 LEU E N 1
ATOM 4509 C CA . LEU C 1 96 ? -41.881 10.561 78.602 1.00 73.94 77 LEU E CA 1
ATOM 4510 C C . LEU C 1 96 ? -40.981 9.942 79.679 1.00 84.26 77 LEU E C 1
ATOM 4511 O O . LEU C 1 96 ? -39.857 9.536 79.378 1.00 77.43 77 LEU E O 1
ATOM 4516 N N . SER C 1 97 ? -41.467 9.868 80.922 1.00 78.79 78 SER E N 1
ATOM 4517 C CA . SER C 1 97 ? -40.711 9.227 81.999 1.00 81.93 78 SER E CA 1
ATOM 4518 C C . SER C 1 97 ? -40.420 7.785 81.625 1.00 90.07 78 SER E C 1
ATOM 4519 O O . SER C 1 97 ? -39.330 7.262 81.871 1.00 96.88 78 SER E O 1
ATOM 4522 N N . SER C 1 98 ? -41.426 7.152 81.035 1.00 90.92 79 SER E N 1
ATOM 4523 C CA . SER C 1 98 ? -41.348 5.769 80.589 1.00 94.00 79 SER E CA 1
ATOM 4524 C C . SER C 1 98 ? -40.255 5.586 79.545 1.00 91.04 79 SER E C 1
ATOM 4525 O O . SER C 1 98 ? -39.478 4.637 79.605 1.00 98.86 79 SER E O 1
ATOM 4528 N N . LEU C 1 99 ? -40.199 6.512 78.595 1.00 83.01 80 LEU E N 1
ATOM 4529 C CA . LEU C 1 99 ? -39.192 6.483 77.547 1.00 80.64 80 LEU E CA 1
ATOM 4530 C C . LEU C 1 99 ? -37.787 6.711 78.117 1.00 85.40 80 LEU E C 1
ATOM 4531 O O . LEU C 1 99 ? -36.870 5.936 77.838 1.00 84.68 80 LEU E O 1
ATOM 4536 N N . GLU C 1 100 ? -37.639 7.743 78.950 1.00 80.96 81 GLU E N 1
ATOM 4537 C CA . GLU C 1 100 ? -36.368 8.043 79.613 1.00 82.18 81 GLU E CA 1
ATOM 4538 C C . GLU C 1 100 ? -35.813 6.813 80.319 1.00 85.79 81 GLU E C 1
ATOM 4539 O O . GLU C 1 100 ? -34.614 6.558 80.292 1.00 100.49 81 GLU E O 1
ATOM 4545 N N . ALA C 1 101 ? -36.703 6.054 80.949 1.00 87.60 82 ALA E N 1
ATOM 4546 C CA . ALA C 1 101 ? -36.317 4.857 81.702 1.00 91.38 82 ALA E CA 1
ATOM 4547 C C . ALA C 1 101 ? -35.793 3.753 80.793 1.00 104.72 82 ALA E C 1
ATOM 4548 O O . ALA C 1 101 ? -35.069 2.876 81.239 1.00 107.22 82 ALA E O 1
ATOM 4550 N N . GLU C 1 102 ? -36.139 3.806 79.512 1.00 108.56 83 GLU E N 1
ATOM 4551 C CA . GLU C 1 102 ? -35.607 2.844 78.552 1.00 107.21 83 GLU E CA 1
ATOM 4552 C C . GLU C 1 102 ? -34.389 3.427 77.843 1.00 105.97 83 GLU E C 1
ATOM 4553 O O . GLU C 1 102 ? -33.862 2.830 76.899 1.00 110.03 83 GLU E O 1
ATOM 4559 N N . GLY C 1 103 ? -33.939 4.588 78.317 1.00 96.10 84 GLY E N 1
ATOM 4560 C CA . GLY C 1 103 ? -32.783 5.259 77.750 1.00 90.39 84 GLY E CA 1
ATOM 4561 C C . GLY C 1 103 ? -33.091 5.962 76.440 1.00 92.65 84 GLY E C 1
ATOM 4562 O O . GLY C 1 103 ? -32.184 6.300 75.679 1.00 92.96 84 GLY E O 1
ATOM 4563 N N . VAL C 1 104 ? -34.376 6.177 76.173 1.00 90.15 85 VAL E N 1
ATOM 4564 C CA . VAL C 1 104 ? -34.802 6.798 74.924 1.00 87.32 85 VAL E CA 1
ATOM 4565 C C . VAL C 1 104 ? -35.081 8.299 75.051 1.00 82.75 85 VAL E C 1
ATOM 4566 O O . VAL C 1 104 ? -35.850 8.740 75.911 1.00 79.76 85 VAL E O 1
ATOM 4570 N N . THR C 1 105 ? -34.477 9.077 74.161 1.00 86.42 86 THR E N 1
ATOM 4571 C CA . THR C 1 105 ? -34.753 10.507 74.091 1.00 86.51 86 THR E CA 1
ATOM 4572 C C . THR C 1 105 ? -35.318 10.876 72.725 1.00 81.25 86 THR E C 1
ATOM 4573 O O . THR C 1 105 ? -34.724 10.555 71.692 1.00 71.10 86 THR E O 1
ATOM 4577 N N . ILE C 1 106 ? -36.474 11.537 72.744 1.00 75.01 87 ILE E N 1
ATOM 4578 C CA . ILE C 1 106 ? -37.127 12.036 71.542 1.00 78.96 87 ILE E CA 1
ATOM 4579 C C . ILE C 1 106 ? -36.307 13.138 70.886 1.00 75.55 87 ILE E C 1
ATOM 4580 O O . ILE C 1 106 ? -35.938 14.113 71.536 1.00 76.40 87 ILE E O 1
ATOM 4585 N N . ASP C 1 107 ? -36.065 12.997 69.591 1.00 65.26 88 ASP E N 1
ATOM 4586 C CA . ASP C 1 107 ? -35.345 14.016 68.826 1.00 80.41 88 ASP E CA 1
ATOM 4587 C C . ASP C 1 107 ? -36.268 15.060 68.191 1.00 76.97 88 ASP E C 1
ATOM 4588 O O . ASP C 1 107 ? -35.917 16.239 68.094 1.00 71.37 88 ASP E O 1
ATOM 4593 N N . VAL C 1 108 ? -37.428 14.606 67.725 1.00 72.78 89 VAL E N 1
ATOM 4594 C CA . VAL C 1 108 ? -38.380 15.467 67.046 1.00 67.51 89 VAL E CA 1
ATOM 4595 C C . VAL C 1 108 ? -39.775 15.255 67.575 1.00 63.45 89 VAL E C 1
ATOM 4596 O O . VAL C 1 108 ? -40.245 14.124 67.651 1.00 64.32 89 VAL E O 1
ATOM 4600 N N . LEU C 1 109 ? -40.431 16.351 67.941 1.00 59.98 90 LEU E N 1
ATOM 4601 C CA . LEU C 1 109 ? -41.850 16.325 68.264 1.00 62.69 90 LEU E CA 1
ATOM 4602 C C . LEU C 1 109 ? -42.657 16.785 67.047 1.00 64.36 90 LEU E C 1
ATOM 4603 O O . LEU C 1 109 ? -42.430 17.867 66.506 1.00 64.20 90 LEU E O 1
ATOM 4608 N N . ILE C 1 110 ? -43.575 15.951 66.591 1.00 56.06 91 ILE E N 1
ATOM 4609 C CA . ILE C 1 110 ? -44.495 16.370 65.551 1.00 57.33 91 ILE E CA 1
ATOM 4610 C C . ILE C 1 110 ? -45.912 16.485 66.118 1.00 62.61 91 ILE E C 1
ATOM 4611 O O . ILE C 1 110 ? -46.574 15.483 66.381 1.00 73.94 91 ILE E O 1
ATOM 4616 N N . ASN C 1 111 ? -46.359 17.713 66.336 1.00 60.28 92 ASN E N 1
ATOM 4617 C CA . ASN C 1 111 ? -47.706 17.954 66.818 1.00 57.65 92 ASN E CA 1
ATOM 4618 C C . ASN C 1 111 ? -48.702 17.848 65.688 1.00 63.67 92 ASN E C 1
ATOM 4619 O O . ASN C 1 111 ? -48.783 18.728 64.837 1.00 64.26 92 ASN E O 1
ATOM 4624 N N . ASN C 1 112 ? -49.422 16.736 65.658 1.00 65.03 93 ASN E N 1
ATOM 4625 C CA . ASN C 1 112 ? -50.348 16.454 64.576 1.00 63.35 93 ASN E CA 1
ATOM 4626 C C . ASN C 1 112 ? -51.730 16.138 65.148 1.00 63.91 93 ASN E C 1
ATOM 4627 O O . ASN C 1 112 ? -52.570 15.522 64.497 1.00 66.22 93 ASN E O 1
ATOM 4632 N N . ALA C 1 113 ? -51.969 16.529 66.391 1.00 68.43 94 ALA E N 1
ATOM 4633 C CA . ALA C 1 113 ? -53.301 16.335 66.937 1.00 85.50 94 ALA E CA 1
ATOM 4634 C C . ALA C 1 113 ? -54.157 17.467 66.394 1.00 92.93 94 ALA E C 1
ATOM 4635 O O . ALA C 1 113 ? -53.767 18.637 66.448 1.00 92.13 94 ALA E O 1
ATOM 4637 N N . GLY C 1 114 ? -55.319 17.116 65.858 1.00 95.95 95 GLY E N 1
ATOM 4638 C CA . GLY C 1 114 ? -56.176 18.103 65.240 1.00 91.71 95 GLY E CA 1
ATOM 4639 C C . GLY C 1 114 ? -57.560 17.593 64.917 1.00 90.97 95 GLY E C 1
ATOM 4640 O O . GLY C 1 114 ? -57.715 16.593 64.222 1.00 100.01 95 GLY E O 1
ATOM 4641 N N . VAL C 1 115 ? -58.569 18.279 65.435 1.00 85.54 96 VAL E N 1
ATOM 4642 C CA . VAL C 1 115 ? -59.957 17.988 65.098 1.00 79.89 96 VAL E CA 1
ATOM 4643 C C . VAL C 1 115 ? -60.660 19.256 64.639 1.00 77.68 96 VAL E C 1
ATOM 4644 O O . VAL C 1 115 ? -60.225 20.371 64.956 1.00 65.99 96 VAL E O 1
ATOM 4648 N N . SER C 1 116 ? -61.742 19.085 63.886 1.00 77.46 97 SER E N 1
ATOM 4649 C CA . SER C 1 116 ? -62.527 20.226 63.434 1.00 79.27 97 SER E CA 1
ATOM 4650 C C . SER C 1 116 ? -63.985 19.837 63.371 1.00 80.48 97 SER E C 1
ATOM 4651 O O . SER C 1 116 ? -64.384 18.800 63.897 1.00 84.12 97 SER E O 1
ATOM 4654 N N . ASP C 1 117 ? -64.772 20.680 62.717 1.00 75.69 98 ASP E N 1
ATOM 4655 C CA . ASP C 1 117 ? -66.199 20.463 62.587 1.00 78.85 98 ASP E CA 1
ATOM 4656 C C . ASP C 1 117 ? -66.704 21.418 61.504 1.00 77.01 98 ASP E C 1
ATOM 4657 O O . ASP C 1 117 ? -65.913 22.166 60.923 1.00 73.91 98 ASP E O 1
ATOM 4662 N N . THR C 1 118 ? -67.999 21.375 61.205 1.00 77.80 99 THR E N 1
ATOM 4663 C CA . THR C 1 118 ? -68.597 22.354 60.295 1.00 74.52 99 THR E CA 1
ATOM 4664 C C . THR C 1 118 ? -69.904 22.865 60.861 1.00 74.61 99 THR E C 1
ATOM 4665 O O . THR C 1 118 ? -70.894 22.142 60.912 1.00 85.77 99 THR E O 1
ATOM 4669 N N . LYS C 1 119 ? -69.907 24.116 61.290 1.00 67.33 100 LYS E N 1
ATOM 4670 C CA . LYS C 1 119 ? -71.107 24.722 61.836 1.00 67.12 100 LYS E CA 1
ATOM 4671 C C . LYS C 1 119 ? -71.115 26.191 61.476 1.00 67.37 100 LYS E C 1
ATOM 4672 O O . LYS C 1 119 ? -70.052 26.803 61.352 1.00 70.35 100 LYS E O 1
ATOM 4678 N N . ARG C 1 120 ? -72.304 26.757 61.281 1.00 67.15 101 ARG E N 1
ATOM 4679 C CA . ARG C 1 120 ? -72.398 28.202 61.111 1.00 68.22 101 ARG E CA 1
ATOM 4680 C C . ARG C 1 120 ? -71.812 28.884 62.342 1.00 66.65 101 ARG E C 1
ATOM 4681 O O . ARG C 1 120 ? -71.803 28.319 63.434 1.00 69.77 101 ARG E O 1
ATOM 4689 N N . PHE C 1 121 ? -71.304 30.092 62.153 1.00 68.89 102 PHE E N 1
ATOM 4690 C CA . PHE C 1 121 ? -70.626 30.820 63.219 1.00 66.68 102 PHE E CA 1
ATOM 4691 C C . PHE C 1 121 ? -71.422 30.883 64.535 1.00 70.10 102 PHE E C 1
ATOM 4692 O O . PHE C 1 121 ? -70.862 30.720 65.616 1.00 70.45 102 PHE E O 1
ATOM 4700 N N . LEU C 1 122 ? -72.723 31.124 64.449 1.00 74.92 103 LEU E N 1
ATOM 4701 C CA . LEU C 1 122 ? -73.526 31.254 65.666 1.00 79.79 103 LEU E CA 1
ATOM 4702 C C . LEU C 1 122 ? -73.979 29.917 66.265 1.00 78.53 103 LEU E C 1
ATOM 4703 O O . LEU C 1 122 ? -74.531 29.891 67.363 1.00 73.13 103 LEU E O 1
ATOM 4708 N N . ASP C 1 123 ? -73.748 28.812 65.560 1.00 81.54 104 ASP E N 1
ATOM 4709 C CA . ASP C 1 123 ? -74.196 27.502 66.050 1.00 84.60 104 ASP E CA 1
ATOM 4710 C C . ASP C 1 123 ? -73.133 26.761 66.860 1.00 82.90 104 ASP E C 1
ATOM 4711 O O . ASP C 1 123 ? -73.447 25.799 67.561 1.00 88.87 104 ASP E O 1
ATOM 4716 N N . TYR C 1 124 ? -71.879 27.195 66.750 1.00 75.44 105 TYR E N 1
ATOM 4717 C CA . TYR C 1 124 ? -70.795 26.623 67.542 1.00 74.76 105 TYR E CA 1
ATOM 4718 C C . TYR C 1 124 ? -70.997 26.927 69.018 1.00 79.03 105 TYR E C 1
ATOM 4719 O O . TYR C 1 124 ? -71.240 28.075 69.394 1.00 75.58 105 TYR E O 1
ATOM 4728 N N . ASN C 1 125 ? -70.894 25.900 69.857 1.00 78.49 106 ASN E N 1
ATOM 4729 C CA . ASN C 1 125 ? -71.047 26.102 71.294 1.00 76.67 106 ASN E CA 1
ATOM 4730 C C . ASN C 1 125 ? -69.768 25.941 72.115 1.00 69.42 106 ASN E C 1
ATOM 4731 O O . ASN C 1 125 ? -68.702 25.647 71.584 1.00 64.88 106 ASN E O 1
ATOM 4736 N N . ASP C 1 126 ? -69.900 26.152 73.417 1.00 80.31 107 ASP E N 1
ATOM 4737 C CA . ASP C 1 126 ? -68.788 26.087 74.354 1.00 86.98 107 ASP E CA 1
ATOM 4738 C C . ASP C 1 126 ? -68.096 24.723 74.330 1.00 85.15 107 ASP E C 1
ATOM 4739 O O . ASP C 1 126 ? -66.869 24.630 74.431 1.00 76.61 107 ASP E O 1
ATOM 4744 N N . GLU C 1 127 ? -68.894 23.671 74.169 1.00 86.81 108 GLU E N 1
ATOM 4745 C CA . GLU C 1 127 ? -68.369 22.315 74.101 1.00 86.78 108 GLU E CA 1
ATOM 4746 C C . GLU C 1 127 ? -67.571 22.145 72.815 1.00 82.15 108 GLU E C 1
ATOM 4747 O O . GLU C 1 127 ? -66.491 21.551 72.806 1.00 79.54 108 GLU E O 1
ATOM 4753 N N . ASP C 1 128 ? -68.121 22.676 71.729 1.00 78.19 109 ASP E N 1
ATOM 4754 C CA . ASP C 1 128 ? -67.439 22.675 70.451 1.00 69.41 109 ASP E CA 1
ATOM 4755 C C . ASP C 1 128 ? -66.115 23.411 70.547 1.00 68.38 109 ASP E C 1
ATOM 4756 O O . ASP C 1 128 ? -65.091 22.903 70.113 1.00 67.61 109 ASP E O 1
ATOM 4761 N N . TRP C 1 129 ? -66.140 24.604 71.129 1.00 77.42 110 TRP E N 1
ATOM 4762 C CA . TRP C 1 129 ? -64.941 25.435 71.236 1.00 73.76 110 TRP E CA 1
ATOM 4763 C C . TRP C 1 129 ? -63.836 24.723 72.001 1.00 73.05 110 TRP E C 1
ATOM 4764 O O . TRP C 1 129 ? -62.717 24.572 71.510 1.00 70.66 110 TRP E O 1
ATOM 4775 N N . ASP C 1 130 ? -64.164 24.279 73.204 1.00 73.20 111 ASP E N 1
ATOM 4776 C CA . ASP C 1 130 ? -63.200 23.597 74.054 1.00 79.33 111 ASP E CA 1
ATOM 4777 C C . ASP C 1 130 ? -62.565 22.401 73.351 1.00 79.90 111 ASP E C 1
ATOM 4778 O O . ASP C 1 130 ? -61.350 22.238 73.384 1.00 77.38 111 ASP E O 1
ATOM 4783 N N . LYS C 1 131 ? -63.390 21.592 72.693 1.00 79.79 112 LYS E N 1
ATOM 4784 C CA . LYS C 1 131 ? -62.912 20.428 71.950 1.00 77.81 112 LYS E CA 1
ATOM 4785 C C . LYS C 1 131 ? -61.884 20.827 70.880 1.00 78.95 112 LYS E C 1
ATOM 4786 O O . LYS C 1 131 ? -60.804 20.245 70.786 1.00 79.61 112 LYS E O 1
ATOM 4792 N N . ILE C 1 132 ? -62.237 21.819 70.066 1.00 76.96 113 ILE E N 1
ATOM 4793 C CA . ILE C 1 132 ? -61.405 22.245 68.941 1.00 67.10 113 ILE E CA 1
ATOM 4794 C C . ILE C 1 132 ? -60.147 23.039 69.354 1.00 60.72 113 ILE E C 1
ATOM 4795 O O . ILE C 1 132 ? -59.042 22.743 68.900 1.00 55.17 113 ILE E O 1
ATOM 4800 N N . VAL C 1 133 ? -60.304 24.036 70.217 1.00 65.61 114 VAL E N 1
ATOM 4801 C CA . VAL C 1 133 ? -59.173 24.890 70.601 1.00 58.69 114 VAL E CA 1
ATOM 4802 C C . VAL C 1 133 ? -58.193 24.181 71.540 1.00 58.55 114 VAL E C 1
ATOM 4803 O O . VAL C 1 133 ? -56.975 24.332 71.407 1.00 55.16 114 VAL E O 1
ATOM 4807 N N . ASP C 1 134 ? -58.709 23.380 72.467 1.00 55.60 115 ASP E N 1
ATOM 4808 C CA . ASP C 1 134 ? -57.811 22.642 73.341 1.00 69.29 115 ASP E CA 1
ATOM 4809 C C . ASP C 1 134 ? -56.986 21.615 72.544 1.00 64.33 115 ASP E C 1
ATOM 4810 O O . ASP C 1 134 ? -55.781 21.503 72.736 1.00 61.34 115 ASP E O 1
ATOM 4815 N N . THR C 1 135 ? -57.628 20.902 71.623 1.00 62.73 116 THR E N 1
ATOM 4816 C CA . THR C 1 135 ? -56.942 19.906 70.793 1.00 70.32 116 THR E CA 1
ATOM 4817 C C . THR C 1 135 ? -55.979 20.499 69.770 1.00 74.99 116 THR E C 1
ATOM 4818 O O . THR C 1 135 ? -54.874 19.990 69.566 1.00 76.23 116 THR E O 1
ATOM 4822 N N . ASN C 1 136 ? -56.410 21.570 69.111 1.00 71.75 117 ASN E N 1
ATOM 4823 C CA . ASN C 1 136 ? -55.623 22.136 68.034 1.00 67.77 117 ASN E CA 1
ATOM 4824 C C . ASN C 1 136 ? -54.547 23.072 68.541 1.00 63.53 117 ASN E C 1
ATOM 4825 O O . ASN C 1 136 ? -53.529 23.263 67.886 1.00 69.62 117 ASN E O 1
ATOM 4830 N N . LEU C 1 137 ? -54.751 23.630 69.728 1.00 61.88 118 LEU E N 1
ATOM 4831 C CA . LEU C 1 137 ? -53.842 24.662 70.209 1.00 61.38 118 LEU E CA 1
ATOM 4832 C C . LEU C 1 137 ? -53.267 24.358 71.588 1.00 61.18 118 LEU E C 1
ATOM 4833 O O . LEU C 1 137 ? -52.048 24.375 71.768 1.00 70.40 118 LEU E O 1
ATOM 4838 N N . LYS C 1 138 ? -54.125 24.065 72.557 1.00 58.25 119 LYS E N 1
ATOM 4839 C CA . LYS C 1 138 ? -53.626 23.803 73.908 1.00 61.20 119 LYS E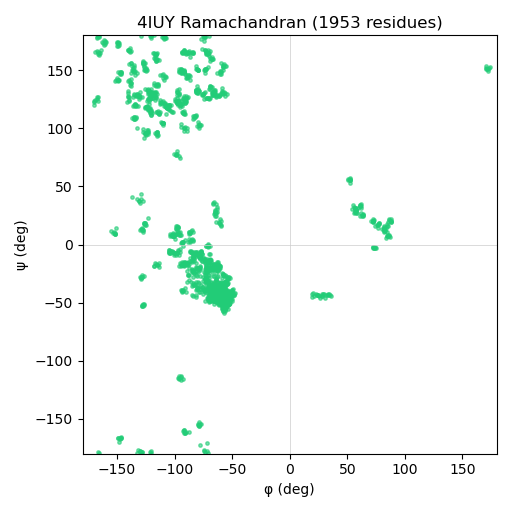 CA 1
ATOM 4840 C C . LYS C 1 138 ? -52.771 22.539 73.989 1.00 59.79 119 LYS E C 1
ATOM 4841 O O . LYS C 1 138 ? -51.681 22.552 74.567 1.00 66.06 119 LYS E O 1
ATOM 4847 N N . ALA C 1 139 ? -53.256 21.458 73.388 1.00 60.16 120 ALA E N 1
ATOM 4848 C CA . ALA C 1 139 ? -52.533 20.189 73.405 1.00 61.09 120 ALA E CA 1
ATOM 4849 C C . ALA C 1 139 ? -51.124 20.255 72.789 1.00 68.56 120 ALA E C 1
ATOM 4850 O O . ALA C 1 139 ? -50.173 19.790 73.417 1.00 78.67 120 ALA E O 1
ATOM 4852 N N . PRO C 1 140 ? -50.976 20.825 71.572 1.00 64.50 121 PRO E N 1
ATOM 4853 C CA . PRO C 1 140 ? -49.595 20.955 71.088 1.00 58.58 121 PRO E CA 1
ATOM 4854 C C . PRO C 1 140 ? -48.724 21.790 72.034 1.00 60.32 121 PRO E C 1
ATOM 4855 O O . PRO C 1 140 ? -47.547 21.462 72.211 1.00 62.30 121 PRO E O 1
ATOM 4859 N N . TRP C 1 141 ? -49.286 22.836 72.637 1.00 51.93 122 TRP E N 1
ATOM 4860 C CA . TRP C 1 141 ? -48.524 23.643 73.600 1.00 66.73 122 TRP E CA 1
ATOM 4861 C C . TRP C 1 141 ? -48.051 22.837 74.826 1.00 65.77 122 TRP E C 1
ATOM 4862 O O . TRP C 1 141 ? -46.871 22.868 75.182 1.00 68.56 122 TRP E O 1
ATOM 4873 N N . GLN C 1 142 ? -48.978 22.114 75.447 1.00 57.77 123 GLN E N 1
ATOM 4874 C CA . GLN C 1 142 ? -48.658 21.215 76.552 1.00 68.10 123 GLN E CA 1
ATOM 4875 C C . GLN C 1 142 ? -47.586 20.188 76.176 1.00 71.48 123 GLN E C 1
ATOM 4876 O O . GLN C 1 142 ? -46.594 20.027 76.895 1.00 74.16 123 GLN E O 1
ATOM 4882 N N . CYS C 1 143 ? -47.784 19.506 75.046 1.00 66.62 124 CYS E N 1
ATOM 4883 C CA . CYS C 1 143 ? -46.844 18.475 74.580 1.00 69.61 124 CYS E CA 1
ATOM 4884 C C . CYS C 1 143 ? -45.455 19.039 74.335 1.00 73.09 124 CYS E C 1
ATOM 4885 O O . CYS C 1 143 ? -44.450 18.378 74.622 1.00 73.38 124 CYS E O 1
ATOM 4888 N N . ALA C 1 144 ? -45.406 20.236 73.755 1.00 70.49 125 ALA E N 1
ATOM 4889 C CA . ALA C 1 144 ? -44.142 20.911 73.506 1.00 62.85 125 ALA E CA 1
ATOM 4890 C C . ALA C 1 144 ? -43.413 21.155 74.817 1.00 61.42 125 ALA E C 1
ATOM 4891 O O . ALA C 1 144 ? -42.232 20.838 74.939 1.00 67.88 125 ALA E O 1
ATOM 4893 N N . GLN C 1 145 ? -44.119 21.698 75.803 1.00 57.39 126 GLN E N 1
ATOM 4894 C CA . GLN C 1 145 ? -43.523 21.924 77.120 1.00 65.44 126 GLN E CA 1
ATOM 4895 C C . GLN C 1 145 ? -42.920 20.645 77.704 1.00 67.66 126 GLN E C 1
ATOM 4896 O O . GLN C 1 145 ? -41.769 20.629 78.149 1.00 71.14 126 GLN E O 1
ATOM 4902 N N . GLU C 1 146 ? -43.698 19.571 77.707 1.00 63.86 127 GLU E N 1
ATOM 4903 C CA . GLU C 1 146 ? -43.232 18.328 78.312 1.00 65.01 127 GLU E CA 1
ATOM 4904 C C . GLU C 1 146 ? -42.070 17.736 77.531 1.00 64.77 127 GLU E C 1
ATOM 4905 O O . GLU C 1 146 ? -41.065 17.330 78.110 1.00 64.73 127 GLU E O 1
ATOM 4911 N N . VAL C 1 147 ? -42.186 17.723 76.210 1.00 62.01 128 VAL E N 1
ATOM 4912 C CA . VAL C 1 147 ? -41.106 17.202 75.384 1.00 62.26 128 VAL E CA 1
ATOM 4913 C C . VAL C 1 147 ? -39.835 18.032 75.544 1.00 67.57 128 VAL E C 1
ATOM 4914 O O . VAL C 1 147 ? -38.738 17.476 75.623 1.00 73.10 128 VAL E O 1
ATOM 4918 N N . VAL C 1 148 ? -39.979 19.355 75.632 1.00 62.43 129 VAL E N 1
ATOM 4919 C CA . VAL C 1 148 ? -38.814 20.218 75.838 1.00 68.91 129 VAL E CA 1
ATOM 4920 C C . VAL C 1 148 ? -38.102 19.952 77.171 1.00 69.73 129 VAL E C 1
ATOM 4921 O O . VAL C 1 148 ? -36.874 19.844 77.200 1.00 69.48 129 VAL E O 1
ATOM 4925 N N . GLN C 1 149 ? -38.871 19.823 78.257 1.00 68.73 130 GLN E N 1
ATOM 4926 C CA . GLN C 1 149 ? -38.312 19.477 79.573 1.00 71.29 130 GLN E CA 1
ATOM 4927 C C . GLN C 1 149 ? -37.567 18.151 79.496 1.00 77.79 130 GLN E C 1
ATOM 4928 O O . GLN C 1 149 ? -36.496 17.979 80.091 1.00 83.42 130 GLN E O 1
ATOM 4934 N N . HIS C 1 150 ? -38.171 17.212 78.778 1.00 67.44 131 HIS E N 1
ATOM 4935 C CA . HIS C 1 150 ? -37.597 15.889 78.545 1.00 76.42 131 HIS E CA 1
ATOM 4936 C C . HIS C 1 150 ? -36.242 15.990 77.826 1.00 74.32 131 HIS E C 1
ATOM 4937 O O . HIS C 1 150 ? -35.247 15.413 78.271 1.00 82.54 131 HIS E O 1
ATOM 4952 N N . ILE C 1 152 ? -34.258 18.705 77.484 1.00 72.67 133 ILE E N 1
ATOM 4953 C CA . ILE C 1 152 ? -33.299 19.461 78.299 1.00 81.74 133 ILE E CA 1
ATOM 4954 C C . ILE C 1 152 ? -32.596 18.605 79.365 1.00 86.26 133 ILE E C 1
ATOM 4955 O O . ILE C 1 152 ? -31.380 18.696 79.551 1.00 88.38 133 ILE E O 1
ATOM 4960 N N . LYS C 1 153 ? -33.368 17.780 80.062 1.00 84.40 134 LYS E N 1
ATOM 4961 C CA . LYS C 1 153 ? -32.813 16.872 81.053 1.00 94.20 134 LYS E CA 1
ATOM 4962 C C . LYS C 1 153 ? -31.781 15.978 80.394 1.00 90.81 134 LYS E C 1
ATOM 4963 O O . LYS C 1 153 ? -30.795 15.586 81.019 1.00 89.26 134 LYS E O 1
ATOM 4969 N N . ALA C 1 154 ? -32.011 15.654 79.127 1.00 83.31 135 ALA E N 1
ATOM 4970 C CA . ALA C 1 154 ? -31.076 14.804 78.403 1.00 85.85 135 ALA E CA 1
ATOM 4971 C C . ALA C 1 154 ? -30.050 15.628 77.645 1.00 90.18 135 ALA E C 1
ATOM 4972 O O . ALA C 1 154 ? -29.163 15.077 77.003 1.00 89.23 135 ALA E O 1
ATOM 4974 N N . GLU C 1 155 ? -30.173 16.948 77.733 1.00 94.41 136 GLU E N 1
ATOM 4975 C CA . GLU C 1 155 ? -29.316 17.855 76.983 1.00 97.00 136 GLU E CA 1
ATOM 4976 C C . GLU C 1 155 ? -29.258 17.499 75.498 1.00 101.48 136 GLU E C 1
ATOM 4977 O O . GLU C 1 155 ? -28.184 17.259 74.945 1.00 106.28 136 GLU E O 1
ATOM 4983 N N . ARG C 1 156 ? -30.431 17.459 74.872 1.00 99.21 137 ARG E N 1
ATOM 4984 C CA . ARG C 1 156 ? -30.589 17.061 73.475 1.00 98.10 137 ARG E CA 1
ATOM 4985 C C . ARG C 1 156 ? -31.154 18.240 72.699 1.00 89.08 137 ARG E C 1
ATOM 4986 O O . ARG C 1 156 ? -32.135 18.849 73.112 1.00 90.18 137 ARG E O 1
ATOM 4994 N N . LYS C 1 157 ? -30.522 18.565 71.580 1.00 86.94 138 LYS E N 1
ATOM 4995 C CA . LYS C 1 157 ? -30.917 19.722 70.788 1.00 89.60 138 LYS E CA 1
ATOM 4996 C C . LYS C 1 157 ? -31.794 19.338 69.603 1.00 87.83 138 LYS E C 1
ATOM 4997 O O . LYS C 1 157 ? -31.331 19.308 68.467 1.00 96.04 138 LYS E O 1
ATOM 5003 N N . GLY C 1 158 ? -33.067 19.064 69.881 1.00 79.41 139 GLY E N 1
ATOM 5004 C CA . GLY C 1 158 ? -34.004 18.552 68.890 1.00 72.09 139 GLY E CA 1
ATOM 5005 C C . GLY C 1 158 ? -34.859 19.538 68.100 1.00 71.03 139 GLY E C 1
ATOM 5006 O O . GLY C 1 158 ? -34.571 20.741 68.021 1.00 67.01 139 GLY E O 1
ATOM 5007 N N . SER C 1 159 ? -35.949 19.014 67.540 1.00 72.19 140 SER E N 1
ATOM 5008 C CA . SER C 1 159 ? -36.831 19.787 66.671 1.00 74.36 140 SER E CA 1
ATOM 5009 C C . SER C 1 159 ? -38.312 19.609 67.030 1.00 70.13 140 SER E C 1
ATOM 5010 O O . SER C 1 159 ? -38.746 18.544 67.473 1.00 79.83 140 SER E O 1
ATOM 5013 N N . ILE C 1 160 ? -39.078 20.668 66.822 1.00 56.58 141 ILE E N 1
ATOM 5014 C CA . ILE C 1 160 ? -40.526 20.631 66.972 1.00 59.53 141 ILE E CA 1
ATOM 5015 C C . ILE C 1 160 ? -41.188 21.075 65.672 1.00 65.75 141 ILE E C 1
ATOM 5016 O O . ILE C 1 160 ? -40.834 22.105 65.088 1.00 65.68 141 ILE E O 1
ATOM 5021 N N . ILE C 1 161 ? -42.148 20.276 65.227 1.00 64.33 142 ILE E N 1
ATOM 5022 C CA . ILE C 1 161 ? -42.903 20.565 64.026 1.00 59.63 142 ILE E CA 1
ATOM 5023 C C . ILE C 1 161 ? -44.380 20.627 64.371 1.00 61.20 142 ILE E C 1
ATOM 5024 O O . ILE C 1 161 ? -44.954 19.626 64.806 1.00 54.49 142 ILE E O 1
ATOM 5029 N N . ASN C 1 162 ? -44.986 21.803 64.193 1.00 60.92 143 ASN E N 1
ATOM 5030 C CA . ASN C 1 162 ? -46.420 21.969 64.422 1.00 55.51 143 ASN E CA 1
ATOM 5031 C C . ASN C 1 162 ? -47.191 21.857 63.119 1.00 59.93 143 ASN E C 1
ATOM 5032 O O . ASN C 1 162 ? -46.991 22.652 62.209 1.00 60.68 143 ASN E O 1
ATOM 5037 N N . ILE C 1 163 ? -48.101 20.899 63.028 1.00 58.05 144 ILE E N 1
ATOM 5038 C CA . ILE C 1 163 ? -48.934 20.850 61.848 1.00 59.22 144 ILE E CA 1
ATOM 5039 C C . ILE C 1 163 ? -50.068 21.829 62.047 1.00 62.43 144 ILE E C 1
ATOM 5040 O O . ILE C 1 163 ? -50.939 21.620 62.887 1.00 69.88 144 ILE E O 1
ATOM 5045 N N . THR C 1 164 ? -50.033 22.919 61.293 1.00 54.26 145 THR E N 1
ATOM 5046 C CA . THR C 1 164 ? -51.097 23.901 61.354 1.00 60.65 145 THR E CA 1
ATOM 5047 C C . THR C 1 164 ? -52.122 23.633 60.263 1.00 62.34 145 THR E C 1
ATOM 5048 O O . THR C 1 164 ? -52.796 22.600 60.281 1.00 70.82 145 THR E O 1
ATOM 5052 N N . SER C 1 165 ? -52.217 24.565 59.319 1.00 58.09 146 SER E N 1
ATOM 5053 C CA . SER C 1 165 ? -53.205 24.541 58.244 1.00 58.29 146 SER E CA 1
ATOM 5054 C C . SER C 1 165 ? -53.091 25.873 57.527 1.00 55.80 146 SER E C 1
ATOM 5055 O O . SER C 1 165 ? -52.800 26.883 58.160 1.00 53.25 146 SER E O 1
ATOM 5058 N N . ILE C 1 166 ? -53.372 25.913 56.230 1.00 57.02 147 ILE E N 1
ATOM 5059 C CA . ILE C 1 166 ? -53.412 27.211 55.569 1.00 56.66 147 ILE E CA 1
ATOM 5060 C C . ILE C 1 166 ? -54.541 28.066 56.167 1.00 57.66 147 ILE E C 1
ATOM 5061 O O . ILE C 1 166 ? -54.591 29.278 55.973 1.00 53.04 147 ILE E O 1
ATOM 5066 N N . LEU C 1 167 ? -55.448 27.423 56.902 1.00 52.76 148 LEU E N 1
ATOM 5067 C CA . LEU C 1 167 ? -56.530 28.142 57.574 1.00 57.79 148 LEU E CA 1
ATOM 5068 C C . LEU C 1 167 ? -56.025 28.946 58.776 1.00 60.35 148 LEU E C 1
ATOM 5069 O O . LEU C 1 167 ? -56.791 29.644 59.435 1.00 57.86 148 LEU E O 1
ATOM 5074 N N . SER C 1 168 ? -54.728 28.858 59.046 1.00 55.48 149 SER E N 1
ATOM 5075 C CA . SER C 1 168 ? -54.128 29.675 60.075 1.00 50.90 149 SER E CA 1
ATOM 5076 C C . SER C 1 168 ? -54.022 31.135 59.633 1.00 53.73 149 SER E C 1
ATOM 5077 O O . SER C 1 168 ? -53.907 32.026 60.471 1.00 63.00 149 SER E O 1
ATOM 5080 N N . GLN C 1 169 ? -54.061 31.372 58.318 1.00 55.03 150 GLN E N 1
ATOM 5081 C CA . GLN C 1 169 ? -54.049 32.731 57.761 1.00 59.62 150 GLN E CA 1
ATOM 5082 C C . GLN C 1 169 ? -55.179 32.997 56.747 1.00 65.21 150 GLN E C 1
ATOM 5083 O O . GLN C 1 169 ? -55.546 34.147 56.500 1.00 63.45 150 GLN E O 1
ATOM 5089 N N . SER C 1 170 ? -55.662 31.941 56.096 1.00 66.54 151 SER E N 1
ATOM 5090 C CA . SER C 1 170 ? -56.769 32.059 55.143 1.00 57.17 151 SER E CA 1
ATOM 5091 C C . SER C 1 170 ? -58.067 31.787 55.869 1.00 60.83 151 SER E C 1
ATOM 5092 O O . SER C 1 170 ? -58.068 31.245 56.971 1.00 57.96 151 SER E O 1
ATOM 5095 N N . THR C 1 171 ? -59.180 32.139 55.249 1.00 64.88 152 THR E N 1
ATOM 5096 C CA . THR C 1 171 ? -60.461 31.886 55.885 1.00 66.38 152 THR E CA 1
ATOM 5097 C C . THR C 1 171 ? -61.270 30.889 55.081 1.00 63.26 152 THR E C 1
ATOM 5098 O O . THR C 1 171 ? -61.033 30.673 53.892 1.00 64.33 152 THR E O 1
ATOM 5102 N N . ASN C 1 172 ? -62.222 30.266 55.753 1.00 64.88 153 ASN E N 1
ATOM 5103 C CA . ASN C 1 172 ? -63.247 29.512 55.070 1.00 65.61 153 ASN E CA 1
ATOM 5104 C C . ASN C 1 172 ? -64.512 29.556 55.903 1.00 59.74 153 ASN E C 1
ATOM 5105 O O . ASN C 1 172 ? -64.510 30.094 57.004 1.00 59.65 153 ASN E O 1
ATOM 5110 N N . LEU C 1 173 ? -65.601 29.025 55.373 1.00 62.27 154 LEU E N 1
ATOM 5111 C CA . LEU C 1 173 ? -66.875 29.067 56.086 1.00 63.98 154 LEU E CA 1
ATOM 5112 C C . LEU C 1 173 ? -67.047 27.866 57.006 1.00 62.03 154 LEU E C 1
ATOM 5113 O O . LEU C 1 173 ? -66.583 26.767 56.705 1.00 62.66 154 LEU E O 1
ATOM 5118 N N . GLY C 1 174 ? -67.677 28.095 58.150 1.00 61.76 155 GLY E N 1
ATOM 5119 C CA . GLY C 1 174 ? -68.091 27.001 59.001 1.00 66.49 155 GLY E CA 1
ATOM 5120 C C . GLY C 1 174 ? -67.005 26.409 59.875 1.00 66.23 155 GLY E C 1
ATOM 5121 O O . GLY C 1 174 ? -67.179 25.320 60.408 1.00 66.50 155 GLY E O 1
ATOM 5122 N N . VAL C 1 175 ? -65.874 27.091 60.000 1.00 55.36 156 VAL E N 1
ATOM 5123 C CA . VAL C 1 175 ? -64.740 26.514 60.715 1.00 54.26 156 VAL E CA 1
ATOM 5124 C C . VAL C 1 175 ? -64.054 27.498 61.640 1.00 58.19 156 VAL E C 1
ATOM 5125 O O . VAL C 1 175 ? -62.843 27.409 61.844 1.00 67.61 156 VAL E O 1
ATOM 5129 N N A SER C 1 176 ? -64.827 28.419 62.212 0.22 55.84 157 SER E N 1
ATOM 5130 N N B SER C 1 176 ? -64.828 28.416 62.216 0.78 54.67 157 SER E N 1
ATOM 5131 C CA A SER C 1 176 ? -64.276 29.521 63.011 0.22 55.63 157 SER E CA 1
ATOM 5132 C CA B SER C 1 176 ? -64.264 29.515 63.005 0.78 54.74 157 SER E CA 1
ATOM 5133 C C A SER C 1 176 ? -63.349 29.150 64.185 0.22 55.48 157 SER E C 1
ATOM 5134 C C B SER C 1 176 ? -63.317 29.100 64.145 0.78 54.65 157 SER E C 1
ATOM 5135 O O A SER C 1 176 ? -62.269 29.728 64.313 0.22 56.43 157 SER E O 1
ATOM 5136 O O B SER C 1 176 ? -62.182 29.584 64.202 0.78 57.70 157 SER E O 1
ATOM 5141 N N . PRO C 1 177 ? -63.755 28.195 65.040 1.00 56.56 158 PRO E N 1
ATOM 5142 C CA . PRO C 1 177 ? -62.839 27.860 66.148 1.00 54.75 158 PRO E CA 1
ATOM 5143 C C . PRO C 1 177 ? -61.528 27.236 65.665 1.00 58.13 158 PRO E C 1
ATOM 5144 O O . PRO C 1 177 ? -60.456 27.544 66.200 1.00 59.82 158 PRO E O 1
ATOM 5148 N N . TYR C 1 178 ? -61.625 26.418 64.618 1.00 54.86 159 TYR E N 1
ATOM 5149 C CA . TYR C 1 178 ? -60.467 25.818 63.973 1.00 56.11 159 TYR E CA 1
ATOM 5150 C C . TYR C 1 178 ? -59.507 26.891 63.442 1.00 65.01 159 TYR E C 1
ATOM 5151 O O . TYR C 1 178 ? -58.298 26.828 63.693 1.00 64.92 159 TYR E O 1
ATOM 5160 N N . CYS C 1 179 ? -60.046 27.866 62.708 1.00 63.67 160 CYS E N 1
ATOM 5161 C CA . CYS C 1 179 ? -59.234 28.974 62.206 1.00 68.22 160 CYS E CA 1
ATOM 5162 C C . CYS C 1 179 ? -58.554 29.732 63.332 1.00 64.81 160 CYS E C 1
ATOM 5163 O O . CYS C 1 179 ? -57.367 30.063 63.239 1.00 59.83 160 CYS E O 1
ATOM 5166 N N . ALA C 1 180 ? -59.317 30.021 64.382 1.00 56.02 161 ALA E N 1
ATOM 5167 C CA . ALA C 1 180 ? -58.779 30.763 65.509 1.00 59.29 161 ALA E CA 1
ATOM 5168 C C . ALA C 1 180 ? -57.613 29.990 66.129 1.00 57.97 161 ALA E C 1
ATOM 5169 O O . ALA C 1 180 ? -56.548 30.548 66.385 1.00 58.92 161 ALA E O 1
ATOM 5171 N N . SER C 1 181 ? -57.824 28.694 66.336 1.00 56.02 162 SER E N 1
ATOM 5172 C CA . SER C 1 181 ? -56.853 27.847 67.008 1.00 60.30 162 SER E CA 1
ATOM 5173 C C . SER C 1 181 ? -55.602 27.681 66.160 1.00 57.67 162 SER E C 1
ATOM 5174 O O . SER C 1 181 ? -54.494 27.680 66.682 1.00 54.78 162 SER E O 1
ATOM 5177 N N . LYS C 1 182 ? -55.788 27.529 64.851 1.00 56.22 163 LYS E N 1
ATOM 5178 C CA . LYS C 1 182 ? -54.658 27.400 63.929 1.00 54.02 163 LYS E CA 1
ATOM 5179 C C . LYS C 1 182 ? -53.786 28.660 63.842 1.00 54.84 163 LYS E C 1
ATOM 5180 O O . LYS C 1 182 ? -52.553 28.560 63.809 1.00 51.34 163 LYS E O 1
ATOM 5186 N N . ALA C 1 183 ? -54.409 29.838 63.791 1.00 51.81 164 ALA E N 1
ATOM 5187 C CA . ALA C 1 183 ? -53.639 31.098 63.831 1.00 54.57 164 ALA E CA 1
ATOM 5188 C C . ALA C 1 183 ? -52.924 31.228 65.161 1.00 51.88 164 ALA E C 1
ATOM 5189 O O . ALA C 1 183 ? -51.813 31.752 65.227 1.00 54.14 164 ALA E O 1
ATOM 5191 N N . GLY C 1 184 ? -53.586 30.785 66.226 1.00 52.74 165 GLY E N 1
ATOM 5192 C CA . GLY C 1 184 ? -52.961 30.770 67.533 1.00 45.36 165 GLY E CA 1
ATOM 5193 C C . GLY C 1 184 ? -51.705 29.922 67.488 1.00 54.12 165 GLY E C 1
ATOM 5194 O O . GLY C 1 184 ? -50.636 30.378 67.902 1.00 53.95 165 GLY E O 1
ATOM 5195 N N . LEU C 1 185 ? -51.815 28.717 66.925 1.00 51.82 166 LEU E N 1
ATOM 5196 C CA . LEU C 1 185 ? -50.685 27.793 66.879 1.00 55.19 166 LEU E CA 1
ATOM 5197 C C . LEU C 1 185 ? -49.558 28.318 65.987 1.00 54.16 166 LEU E C 1
ATOM 5198 O O . LEU C 1 185 ? -48.377 28.131 66.292 1.00 59.25 166 LEU E O 1
ATOM 5203 N N . ARG C 1 186 ? -49.923 28.976 64.890 1.00 50.21 167 ARG E N 1
ATOM 5204 C CA . ARG C 1 186 ? -48.931 29.568 63.994 1.00 48.82 167 ARG E CA 1
ATOM 5205 C C . ARG C 1 186 ? -48.058 30.605 64.696 1.00 52.64 167 ARG E C 1
ATOM 5206 O O . ARG C 1 186 ? -46.821 30.566 64.626 1.00 44.71 167 ARG E O 1
ATOM 5214 N N . HIS C 1 187 ? -48.705 31.526 65.395 1.00 46.90 168 HIS E N 1
ATOM 5215 C CA . HIS C 1 187 ? -47.954 32.566 66.079 1.00 47.40 168 HIS E CA 1
ATOM 5216 C C . HIS C 1 187 ? -47.229 31.998 67.297 1.00 45.34 168 HIS E C 1
ATOM 5217 O O . HIS C 1 187 ? -46.123 32.433 67.620 1.00 55.14 168 HIS E O 1
ATOM 5224 N N . LEU C 1 188 ? -47.830 30.999 67.936 1.00 45.50 169 LEU E N 1
ATOM 5225 C CA . LEU C 1 188 ? -47.180 30.338 69.063 1.00 50.59 169 LEU E CA 1
ATOM 5226 C C . LEU C 1 188 ? -45.898 29.663 68.572 1.00 57.04 169 LEU E C 1
ATOM 5227 O O . LEU C 1 188 ? -44.883 29.637 69.277 1.00 56.87 169 LEU E O 1
ATOM 5232 N N . THR C 1 189 ? -45.943 29.128 67.355 1.00 55.74 170 THR E N 1
ATOM 5233 C CA . THR C 1 189 ? -44.741 28.584 66.741 1.00 56.83 170 THR E CA 1
ATOM 5234 C C . THR C 1 189 ? -43.613 29.620 66.707 1.00 63.53 170 THR E C 1
ATOM 5235 O O . THR C 1 189 ? -42.473 29.321 67.059 1.00 65.96 170 THR E O 1
ATOM 5239 N N . GLU C 1 190 ? -43.941 30.841 66.296 1.00 59.27 171 GLU E N 1
ATOM 5240 C CA . GLU C 1 190 ? -42.946 31.897 66.213 1.00 58.76 171 GLU E CA 1
ATOM 5241 C C . GLU C 1 190 ? -42.360 32.226 67.584 1.00 56.85 171 GLU E C 1
ATOM 5242 O O . GLU C 1 190 ? -41.148 32.281 67.747 1.00 57.01 171 GLU E O 1
ATOM 5248 N N . VAL C 1 191 ? -43.223 32.397 68.574 1.00 55.21 172 VAL E N 1
ATOM 5249 C CA . VAL C 1 191 ? -42.780 32.755 69.907 1.00 63.94 172 VAL E CA 1
ATOM 5250 C C . VAL C 1 191 ? -41.934 31.641 70.539 1.00 65.69 172 VAL E C 1
ATOM 5251 O O . VAL C 1 191 ? -40.904 31.911 71.158 1.00 64.71 172 VAL E O 1
ATOM 5263 N N . ALA C 1 193 ? -40.091 29.498 69.006 1.00 58.07 174 ALA E N 1
ATOM 5264 C CA . ALA C 1 193 ? -38.800 29.438 68.337 1.00 61.99 174 ALA E CA 1
ATOM 5265 C C . ALA C 1 193 ? -37.819 30.391 69.010 1.00 62.85 174 ALA E C 1
ATOM 5266 O O . ALA C 1 193 ? -36.665 30.026 69.255 1.00 65.08 174 ALA E O 1
ATOM 5268 N N . VAL C 1 194 ? -38.297 31.599 69.318 1.00 56.27 175 VAL E N 1
ATOM 5269 C CA . VAL C 1 194 ? -37.506 32.619 70.005 1.00 61.42 175 VAL E CA 1
ATOM 5270 C C . VAL C 1 194 ? -37.160 32.198 71.430 1.00 65.38 175 VAL E C 1
ATOM 5271 O O . VAL C 1 194 ? -36.033 32.390 71.889 1.00 68.70 175 VAL E O 1
ATOM 5275 N N . GLU C 1 195 ? -38.139 31.645 72.137 1.00 63.36 176 GLU E N 1
ATOM 5276 C CA . GLU C 1 195 ? -37.935 31.283 73.535 1.00 68.02 176 GLU E CA 1
ATOM 5277 C C . GLU C 1 195 ? -37.174 29.970 73.741 1.00 73.83 176 GLU E C 1
ATOM 5278 O O . GLU C 1 195 ? -36.594 29.749 74.799 1.00 79.49 176 GLU E O 1
ATOM 5284 N N . LEU C 1 196 ? -37.155 29.109 72.730 1.00 74.21 177 LEU E N 1
ATOM 5285 C CA . LEU C 1 196 ? -36.502 27.810 72.878 1.00 68.76 177 LEU E CA 1
ATOM 5286 C C . LEU C 1 196 ? -35.154 27.732 72.169 1.00 68.53 177 LEU E C 1
ATOM 5287 O O . LEU C 1 196 ? -34.462 26.714 72.243 1.00 71.52 177 LEU E O 1
ATOM 5292 N N . ALA C 1 197 ? -34.808 28.797 71.456 1.00 65.14 178 ALA E N 1
ATOM 5293 C CA . ALA C 1 197 ? -33.539 28.872 70.746 1.00 65.24 178 ALA E CA 1
ATOM 5294 C C . ALA C 1 197 ? -32.355 28.631 71.672 1.00 68.95 178 ALA E C 1
ATOM 5295 O O . ALA C 1 197 ? -31.341 28.054 71.261 1.00 68.04 178 ALA E O 1
ATOM 5297 N N . ARG C 1 198 ? -32.485 29.075 72.922 1.00 72.19 179 ARG E N 1
ATOM 5298 C CA . ARG C 1 198 ? -31.409 28.911 73.903 1.00 74.70 179 ARG E CA 1
ATOM 5299 C C . ARG C 1 198 ? -31.129 27.444 74.266 1.00 70.46 179 ARG E C 1
ATOM 5300 O O . ARG C 1 198 ? -30.070 27.129 74.792 1.00 75.38 179 ARG E O 1
ATOM 5308 N N . PHE C 1 199 ? -32.073 26.554 73.983 1.00 68.86 180 PHE E N 1
ATOM 5309 C CA . PHE C 1 199 ? -31.877 25.136 74.250 1.00 65.14 180 PHE E CA 1
ATOM 5310 C C . PHE C 1 199 ? -31.489 24.409 72.983 1.00 65.36 180 PHE E C 1
ATOM 5311 O O . PHE C 1 199 ? -31.333 23.189 72.982 1.00 69.77 180 PHE E O 1
ATOM 5319 N N . GLY C 1 200 ? -31.295 25.165 71.907 1.00 78.99 181 GLY E N 1
ATOM 5320 C CA . GLY C 1 200 ? -30.936 24.562 70.639 1.00 76.44 181 GLY E CA 1
ATOM 5321 C C . GLY C 1 200 ? -32.105 23.829 70.010 1.00 78.86 181 GLY E C 1
ATOM 5322 O O . GLY C 1 200 ? -31.920 22.933 69.189 1.00 79.80 181 GLY E O 1
ATOM 5323 N N . ILE C 1 201 ? -33.317 24.198 70.401 1.00 73.55 182 ILE E N 1
ATOM 5324 C CA . ILE C 1 201 ? -34.492 23.518 69.890 1.00 72.13 182 ILE E CA 1
ATOM 5325 C C . ILE C 1 201 ? -35.168 24.428 68.859 1.00 69.90 182 ILE E C 1
ATOM 5326 O O . ILE C 1 201 ? -35.621 25.526 69.187 1.00 72.36 182 ILE E O 1
ATOM 5331 N N . ASN C 1 202 ? -35.236 23.990 67.608 1.00 67.05 183 ASN E N 1
ATOM 5332 C CA . ASN C 1 202 ? -35.914 24.806 66.603 1.00 60.18 183 ASN E CA 1
ATOM 5333 C C . ASN C 1 202 ? -37.361 24.377 66.481 1.00 65.63 183 ASN E C 1
ATOM 5334 O O . ASN C 1 202 ? -37.705 23.235 66.799 1.00 62.59 183 ASN E O 1
ATOM 5339 N N . VAL C 1 203 ? -38.214 25.328 66.127 1.00 57.11 184 VAL E N 1
ATOM 5340 C CA . VAL C 1 203 ? -39.655 25.109 66.125 1.00 66.63 184 VAL E CA 1
ATOM 5341 C C . VAL C 1 203 ? -40.260 25.695 64.855 1.00 61.74 184 VAL E C 1
ATOM 5342 O O . VAL C 1 203 ? -40.160 26.892 64.625 1.00 68.58 184 VAL E O 1
ATOM 5346 N N . ASN C 1 204 ? -40.884 24.859 64.035 1.00 53.08 185 ASN E N 1
ATOM 5347 C CA . ASN C 1 204 ? -41.472 25.315 62.784 1.00 51.73 185 ASN E CA 1
ATOM 5348 C C . ASN C 1 204 ? -42.830 24.663 62.506 1.00 62.06 185 ASN E C 1
ATOM 5349 O O . ASN C 1 204 ? -43.226 23.685 63.168 1.00 54.24 185 ASN E O 1
ATOM 5354 N N . ALA C 1 205 ? -43.547 25.205 61.524 1.00 51.86 186 ALA E N 1
ATOM 5355 C CA . ALA C 1 205 ? -44.864 24.670 61.190 1.00 52.02 186 ALA E CA 1
ATOM 5356 C C . ALA C 1 205 ? -44.972 24.283 59.718 1.00 60.23 186 ALA E C 1
ATOM 5357 O O . ALA C 1 205 ? -44.288 24.837 58.842 1.00 54.22 186 ALA E O 1
ATOM 5359 N N . ILE C 1 206 ? -45.822 23.299 59.459 1.00 57.66 187 ILE E N 1
ATOM 5360 C CA . ILE C 1 206 ? -46.203 22.967 58.100 1.00 54.19 187 ILE E CA 1
ATOM 5361 C C . ILE C 1 206 ? -47.698 23.166 58.013 1.00 60.31 187 ILE E C 1
ATOM 5362 O O . ILE C 1 206 ? -48.459 22.656 58.862 1.00 54.08 187 ILE E O 1
ATOM 5367 N N . ALA C 1 207 ? -48.107 23.905 56.984 1.00 59.83 188 ALA E N 1
ATOM 5368 C CA . ALA C 1 207 ? -49.503 24.253 56.759 1.00 57.01 188 ALA E CA 1
ATOM 5369 C C . ALA C 1 207 ? -50.009 23.621 55.454 1.00 65.51 188 ALA E C 1
ATOM 5370 O O . ALA C 1 207 ? -49.764 24.128 54.351 1.00 66.20 188 ALA E O 1
ATOM 5372 N N . PRO C 1 208 ? -50.669 22.467 55.575 1.00 54.29 189 PRO E N 1
ATOM 5373 C CA . PRO C 1 208 ? -51.247 21.815 54.409 1.00 58.22 189 PRO E CA 1
ATOM 5374 C C . PRO C 1 208 ? -52.479 22.565 53.962 1.00 61.65 189 PRO E C 1
ATOM 5375 O O . PRO C 1 208 ? -53.171 23.169 54.797 1.00 61.67 189 PRO E O 1
ATOM 5379 N N . GLY C 1 209 ? -52.758 22.508 52.665 1.00 62.64 190 GLY E N 1
ATOM 5380 C CA . GLY C 1 209 ? -54.062 22.893 52.160 1.00 62.07 190 GLY E CA 1
ATOM 5381 C C . GLY C 1 209 ? -55.033 21.744 52.379 1.00 63.05 190 GLY E C 1
ATOM 5382 O O . GLY C 1 209 ? -54.841 20.895 53.255 1.00 64.58 190 GLY E O 1
ATOM 5383 N N . TYR C 1 210 ? -56.071 21.687 51.562 1.00 64.96 191 TYR E N 1
ATOM 5384 C CA . TYR C 1 210 ? -57.028 20.602 51.683 1.00 70.07 191 TYR E CA 1
ATOM 5385 C C . TYR C 1 210 ? -56.432 19.323 51.121 1.00 71.77 191 TYR E C 1
ATOM 5386 O O . TYR C 1 210 ? -56.068 19.248 49.946 1.00 78.09 191 TYR E O 1
ATOM 5403 N N . ILE C 1 212 ? -56.676 15.378 50.145 1.00 103.06 193 ILE E N 1
ATOM 5404 C CA . ILE C 1 212 ? -57.649 14.387 49.724 1.00 115.08 193 ILE E CA 1
ATOM 5405 C C . ILE C 1 212 ? -57.605 13.183 50.685 1.00 122.05 193 ILE E C 1
ATOM 5406 O O . ILE C 1 212 ? -56.787 12.270 50.552 1.00 119.63 193 ILE E O 1
ATOM 5411 N N . THR C 1 213 ? -58.503 13.215 51.666 1.00 131.37 194 THR E N 1
ATOM 5412 C CA . THR C 1 213 ? -58.559 12.214 52.726 1.00 139.97 194 THR E CA 1
ATOM 5413 C C . THR C 1 213 ? -59.970 11.681 52.888 1.00 162.60 194 THR E C 1
ATOM 5414 O O . THR C 1 213 ? -60.874 12.063 52.144 1.00 167.57 194 THR E O 1
ATOM 5418 N N . GLU C 1 214 ? -60.146 10.796 53.867 1.00 178.15 195 GLU E N 1
ATOM 5419 C CA . GLU C 1 214 ? -61.424 10.119 54.093 1.00 189.24 195 GLU E CA 1
ATOM 5420 C C . GLU C 1 214 ? -62.340 10.788 55.129 1.00 195.66 195 GLU E C 1
ATOM 5421 O O . GLU C 1 214 ? -63.543 10.521 55.157 1.00 197.71 195 GLU E O 1
ATOM 5427 N N . ILE C 1 215 ? -61.774 11.651 55.972 1.00 199.16 196 ILE E N 1
ATOM 5428 C CA . ILE C 1 215 ? -62.557 12.371 56.979 1.00 205.10 196 ILE E CA 1
ATOM 5429 C C . ILE C 1 215 ? -63.429 13.463 56.346 1.00 207.87 196 ILE E C 1
ATOM 5430 O O . ILE C 1 215 ? -64.448 13.868 56.911 1.00 210.33 196 ILE E O 1
ATOM 5435 N N . ASN C 1 216 ? -63.017 13.931 55.171 1.00 206.36 197 ASN E N 1
ATOM 5436 C CA . ASN C 1 216 ? -63.764 14.929 54.406 1.00 202.80 197 ASN E CA 1
ATOM 5437 C C . ASN C 1 216 ? -63.913 14.555 52.927 1.00 202.39 197 ASN E C 1
ATOM 5438 O O . ASN C 1 216 ? -63.808 15.414 52.052 1.00 201.59 197 ASN E O 1
ATOM 5443 N N . GLU C 1 217 ? -64.140 13.272 52.656 1.00 203.02 198 GLU E N 1
ATOM 5444 C CA . GLU C 1 217 ? -64.221 12.768 51.284 1.00 192.83 198 GLU E CA 1
ATOM 5445 C C . GLU C 1 217 ? -65.452 13.252 50.510 1.00 186.83 198 GLU E C 1
ATOM 5446 O O . GLU C 1 217 ? -65.360 13.548 49.317 1.00 183.52 198 GLU E O 1
ATOM 5452 N N . GLU C 1 218 ? -66.599 13.321 51.180 1.00 185.65 199 GLU E N 1
ATOM 5453 C CA . GLU C 1 218 ? -67.839 13.750 50.532 1.00 183.35 199 GLU E CA 1
ATOM 5454 C C . GLU C 1 218 ? -67.722 15.186 50.042 1.00 179.92 199 GLU E C 1
ATOM 5455 O O . GLU C 1 218 ? -68.118 15.512 48.922 1.00 176.95 199 GLU E O 1
ATOM 5461 N N . TYR C 1 219 ? -67.179 16.035 50.906 1.00 182.68 200 TYR E N 1
ATOM 5462 C CA . TYR C 1 219 ? -66.956 17.447 50.618 1.00 184.24 200 TYR E CA 1
ATOM 5463 C C . TYR C 1 219 ? -66.090 17.650 49.359 1.00 187.45 200 TYR E C 1
ATOM 5464 O O . TYR C 1 219 ? -66.429 18.463 48.496 1.00 186.43 200 TYR E O 1
ATOM 5473 N N . LEU C 1 220 ? -64.990 16.901 49.253 1.00 190.32 201 LEU E N 1
ATOM 5474 C CA . LEU C 1 220 ? -63.998 17.099 48.183 1.00 185.20 201 LEU E CA 1
ATOM 5475 C C . LEU C 1 220 ? -64.292 16.470 46.808 1.00 184.72 201 LEU E C 1
ATOM 5476 O O . LEU C 1 220 ? -64.114 17.119 45.775 1.00 180.21 201 LEU E O 1
ATOM 5481 N N . THR C 1 221 ? -64.738 15.217 46.789 1.00 188.43 202 THR E N 1
ATOM 5482 C CA . THR C 1 221 ? -64.920 14.508 45.521 1.00 187.85 202 THR E CA 1
ATOM 5483 C C . THR C 1 221 ? -66.255 14.775 44.835 1.00 188.94 202 THR E C 1
ATOM 5484 O O . THR C 1 221 ? -66.445 14.414 43.672 1.00 189.10 202 THR E O 1
ATOM 5488 N N . SER C 1 222 ? -67.174 15.416 45.550 1.00 188.64 203 SER E N 1
ATOM 5489 C CA . SER C 1 222 ? -68.468 15.755 44.973 1.00 187.39 203 SER E CA 1
ATOM 5490 C C . SER C 1 222 ? -68.302 16.908 43.995 1.00 175.95 203 SER E C 1
ATOM 5491 O O . SER C 1 222 ? -67.196 17.405 43.790 1.00 168.58 203 SER E O 1
ATOM 5494 N N . GLU C 1 223 ? -69.408 17.346 43.412 1.00 172.68 204 GLU E N 1
ATOM 5495 C CA . GLU C 1 223 ? -69.377 18.447 42.466 1.00 165.74 204 GLU E CA 1
ATOM 5496 C C . GLU C 1 223 ? -69.195 19.758 43.217 1.00 165.37 204 GLU E C 1
ATOM 5497 O O . GLU C 1 223 ? -68.587 20.698 42.704 1.00 164.22 204 GLU E O 1
ATOM 5503 N N . VAL C 1 224 ? -69.719 19.805 44.439 1.00 168.04 205 VAL E N 1
ATOM 5504 C CA . VAL C 1 224 ? -69.604 20.982 45.299 1.00 167.60 205 VAL E CA 1
ATOM 5505 C C . VAL C 1 224 ? -68.137 21.336 45.593 1.00 162.05 205 VAL E C 1
ATOM 5506 O O . VAL C 1 224 ? -67.769 22.511 45.680 1.00 155.31 205 VAL E O 1
ATOM 5510 N N . GLY C 1 225 ? -67.304 20.311 45.736 1.00 161.50 206 GLY E N 1
ATOM 5511 C CA . GLY C 1 225 ? -65.883 20.498 45.965 1.00 151.56 206 GLY E CA 1
ATOM 5512 C C . GLY C 1 225 ? -65.085 20.774 44.702 1.00 141.72 206 GLY E C 1
ATOM 5513 O O . GLY C 1 225 ? -64.011 21.368 44.757 1.00 137.90 206 GLY E O 1
ATOM 5514 N N . GLN C 1 226 ? -65.625 20.362 43.558 1.00 137.05 207 GLN E N 1
ATOM 5515 C CA . GLN C 1 226 ? -64.937 20.506 42.277 1.00 126.88 207 GLN E CA 1
ATOM 5516 C C . GLN C 1 226 ? -64.783 21.960 41.864 1.00 121.02 207 GLN E C 1
ATOM 5517 O O . GLN C 1 226 ? -63.912 22.294 41.064 1.00 113.57 207 GLN E O 1
ATOM 5523 N N . GLN C 1 227 ? -65.626 22.827 42.412 1.00 126.04 208 GLN E N 1
ATOM 5524 C CA . GLN C 1 227 ? -65.506 24.252 42.139 1.00 126.83 208 GLN E CA 1
ATOM 5525 C C . GLN C 1 227 ? -64.290 24.824 42.844 1.00 122.68 208 GLN E C 1
ATOM 5526 O O . GLN C 1 227 ? -63.696 25.796 42.379 1.00 122.98 208 GLN E O 1
ATOM 5532 N N . LEU C 1 228 ? -63.925 24.227 43.973 1.00 120.89 209 LEU E N 1
ATOM 5533 C CA . LEU C 1 228 ? -62.697 24.604 44.660 1.00 114.16 209 LEU E CA 1
ATOM 5534 C C . LEU C 1 228 ? -61.487 24.288 43.792 1.00 107.73 209 LEU E C 1
ATOM 5535 O O . LEU C 1 228 ? -60.577 25.103 43.656 1.00 106.03 209 LEU E O 1
ATOM 5540 N N . LEU C 1 229 ? -61.506 23.100 43.194 1.00 102.52 210 LEU E N 1
ATOM 5541 C CA . LEU C 1 229 ? -60.410 22.608 42.361 1.00 96.22 210 LEU E CA 1
ATOM 5542 C C . LEU C 1 229 ? -59.938 23.566 41.275 1.00 96.04 210 LEU E C 1
ATOM 5543 O O . LEU C 1 229 ? -58.738 23.687 41.032 1.00 95.28 210 LEU E O 1
ATOM 5548 N N . LYS C 1 230 ? -60.872 24.229 40.608 1.00 97.55 211 LYS E N 1
ATOM 5549 C CA . LYS C 1 230 ? -60.498 25.160 39.552 1.00 101.04 211 LYS E CA 1
ATOM 5550 C C . LYS C 1 230 ? -59.891 26.464 40.095 1.00 103.44 211 LYS E C 1
ATOM 5551 O O . LYS C 1 230 ? -59.250 27.202 39.350 1.00 105.49 211 LYS E O 1
ATOM 5557 N N . LYS C 1 231 ? -60.052 26.711 41.397 1.00 99.50 212 LYS E N 1
ATOM 5558 C CA . LYS C 1 231 ? -59.453 27.880 42.052 1.00 98.62 212 LYS E CA 1
ATOM 5559 C C . LYS C 1 231 ? -58.000 27.622 42.439 1.00 87.40 212 LYS E C 1
ATOM 5560 O O . LYS C 1 231 ? -57.165 28.522 42.366 1.00 85.26 212 LYS E O 1
ATOM 5566 N N . ILE C 1 232 ? -57.700 26.385 42.821 1.00 76.46 213 ILE E N 1
ATOM 5567 C CA . ILE C 1 232 ? -56.349 26.013 43.211 1.00 70.15 213 ILE E CA 1
ATOM 5568 C C . ILE C 1 232 ? -55.471 26.041 41.969 1.00 68.19 213 ILE E C 1
ATOM 5569 O O . ILE C 1 232 ? -55.823 25.461 40.951 1.00 70.41 213 ILE E O 1
ATOM 5574 N N . PRO C 1 233 ? -54.359 26.783 42.027 1.00 72.01 214 PRO E N 1
ATOM 5575 C CA . PRO C 1 233 ? -53.475 26.959 40.870 1.00 65.81 214 PRO E CA 1
ATOM 5576 C C . PRO C 1 233 ? -52.994 25.645 40.255 1.00 71.55 214 PRO E C 1
ATOM 5577 O O . PRO C 1 233 ? -53.039 25.538 39.028 1.00 69.21 214 PRO E O 1
ATOM 5581 N N . THR C 1 234 ? -52.580 24.660 41.057 1.00 70.76 215 THR E N 1
ATOM 5582 C CA . THR C 1 234 ? -52.180 23.367 40.487 1.00 70.63 215 THR E CA 1
ATOM 5583 C C . THR C 1 234 ? -53.387 22.526 40.065 1.00 77.30 215 THR E C 1
ATOM 5584 O O . THR C 1 234 ? -53.231 21.478 39.432 1.00 64.75 215 THR E O 1
ATOM 5588 N N . ARG C 1 235 ? -54.582 22.989 40.428 1.00 63.51 216 ARG E N 1
ATOM 5589 C CA . ARG C 1 235 ? -55.829 22.270 40.167 1.00 71.59 216 ARG E CA 1
ATOM 5590 C C . ARG C 1 235 ? -55.799 20.834 40.711 1.00 69.68 216 ARG E C 1
ATOM 5591 O O . ARG C 1 235 ? -56.412 19.941 40.139 1.00 71.27 216 ARG E O 1
ATOM 5599 N N . LYS C 1 236 ? -55.058 20.639 41.804 1.00 70.93 217 LYS E N 1
ATOM 5600 C CA . LYS C 1 236 ? -54.932 19.356 42.499 1.00 72.85 217 LYS E CA 1
ATOM 5601 C C . LYS C 1 236 ? -54.994 19.670 43.979 1.00 72.62 217 LYS E C 1
ATOM 5602 O O . LYS C 1 236 ? -54.397 20.654 44.420 1.00 66.52 217 LYS E O 1
ATOM 5608 N N . PHE C 1 237 ? -55.699 18.837 44.742 1.00 70.74 218 PHE E N 1
ATOM 5609 C CA . PHE C 1 237 ? -55.658 18.905 46.197 1.00 74.94 218 PHE E CA 1
ATOM 5610 C C . PHE C 1 237 ? -54.310 18.408 46.694 1.00 74.18 218 PHE E C 1
ATOM 5611 O O . PHE C 1 237 ? -53.534 17.811 45.943 1.00 71.74 218 PHE E O 1
ATOM 5619 N N . VAL C 1 238 ? -54.032 18.652 47.965 1.00 70.08 219 VAL E N 1
ATOM 5620 C CA . VAL C 1 238 ? -52.757 18.253 48.535 1.00 69.64 219 VAL E CA 1
ATOM 5621 C C . VAL C 1 238 ? -52.716 16.732 48.771 1.00 73.47 219 VAL E C 1
ATOM 5622 O O . VAL C 1 238 ? -53.641 16.146 49.340 1.00 77.03 219 VAL E O 1
ATOM 5626 N N . GLU C 1 239 ? -51.640 16.104 48.304 1.00 73.15 220 GLU E N 1
ATOM 5627 C CA . GLU C 1 239 ? -51.353 14.699 48.580 1.00 76.87 220 GLU E CA 1
ATOM 5628 C C . GLU C 1 239 ? -50.468 14.610 49.809 1.00 77.46 220 GLU E C 1
ATOM 5629 O O . GLU C 1 239 ? -49.636 15.473 50.032 1.00 74.39 220 GLU E O 1
ATOM 5635 N N . PHE C 1 240 ? -50.614 13.541 50.582 1.00 44.74 221 PHE E N 1
ATOM 5636 C CA . PHE C 1 240 ? -49.790 13.332 51.766 1.00 60.08 221 PHE E CA 1
ATOM 5637 C C . PHE C 1 240 ? -48.312 13.434 51.406 1.00 65.45 221 PHE E C 1
ATOM 5638 O O . PHE C 1 240 ? -47.524 14.055 52.139 1.00 59.32 221 PHE E O 1
ATOM 5646 N N . ASP C 1 241 ? -47.955 12.847 50.261 1.00 63.53 222 ASP E N 1
ATOM 5647 C CA . ASP C 1 241 ? -46.585 12.888 49.758 1.00 63.33 222 ASP E CA 1
ATOM 5648 C C . ASP C 1 241 ? -46.076 14.305 49.545 1.00 61.57 222 ASP E C 1
ATOM 5649 O O . ASP C 1 241 ? -44.861 14.531 49.570 1.00 64.35 222 ASP E O 1
ATOM 5654 N N . ASP C 1 242 ? -46.989 15.256 49.329 1.00 66.54 223 ASP E N 1
ATOM 5655 C CA . ASP C 1 242 ? -46.596 16.667 49.162 1.00 62.08 223 ASP E CA 1
ATOM 5656 C C . ASP C 1 242 ? -45.913 17.202 50.424 1.00 61.21 223 ASP E C 1
ATOM 5657 O O . ASP C 1 242 ? -45.129 18.151 50.368 1.00 58.66 223 ASP E O 1
ATOM 5662 N N . LEU C 1 243 ? -46.190 16.555 51.552 1.00 66.20 224 LEU E N 1
ATOM 5663 C CA . LEU C 1 243 ? -45.676 16.959 52.854 1.00 56.39 224 LEU E CA 1
ATOM 5664 C C . LEU C 1 243 ? -44.332 16.337 53.175 1.00 53.59 224 LEU E C 1
ATOM 5665 O O . LEU C 1 243 ? -43.672 16.750 54.131 1.00 56.31 224 LEU E O 1
ATOM 5670 N N . ASN C 1 244 ? -43.956 15.310 52.420 1.00 52.35 225 ASN E N 1
ATOM 5671 C CA . ASN C 1 244 ? -42.713 14.603 52.694 1.00 62.46 225 ASN E CA 1
ATOM 5672 C C . ASN C 1 244 ? -41.486 15.507 52.727 1.00 69.66 225 ASN E C 1
ATOM 5673 O O . ASN C 1 244 ? -40.714 15.460 53.689 1.00 77.23 225 ASN E O 1
ATOM 5678 N N . GLY C 1 245 ? -41.313 16.338 51.701 1.00 65.05 226 GLY E N 1
ATOM 5679 C CA . GLY C 1 245 ? -40.173 17.245 51.649 1.00 60.71 226 GLY E CA 1
ATOM 5680 C C . GLY C 1 245 ? -40.061 18.172 52.860 1.00 57.21 226 GLY E C 1
ATOM 5681 O O . GLY C 1 245 ? -39.051 18.178 53.559 1.00 62.28 226 GLY E O 1
ATOM 5682 N N . PRO C 1 246 ? -41.108 18.948 53.137 1.00 54.08 227 PRO E N 1
ATOM 5683 C CA . PRO C 1 246 ? -41.063 19.829 54.320 1.00 59.14 227 PRO E CA 1
ATOM 5684 C C . PRO C 1 246 ? -40.825 19.089 55.647 1.00 64.50 227 PRO E C 1
ATOM 5685 O O . PRO C 1 246 ? -40.077 19.579 56.500 1.00 69.35 227 PRO E O 1
ATOM 5689 N N . LEU C 1 247 ? -41.438 17.920 55.810 1.00 64.10 228 LEU E N 1
ATOM 5690 C CA . LEU C 1 247 ? -41.260 17.138 57.037 1.00 60.27 228 LEU E CA 1
ATOM 5691 C C . LEU C 1 247 ? -39.813 16.720 57.274 1.00 58.25 228 LEU E C 1
ATOM 5692 O O . LEU C 1 247 ? -39.304 16.864 58.381 1.00 61.99 228 LEU E O 1
ATOM 5697 N N . LEU C 1 248 ? -39.152 16.205 56.239 1.00 51.99 229 LEU E N 1
ATOM 5698 C CA . LEU C 1 248 ? -37.772 15.744 56.393 1.00 57.69 229 LEU E CA 1
ATOM 5699 C C . LEU C 1 248 ? -36.823 16.928 56.597 1.00 66.02 229 LEU E C 1
ATOM 5700 O O . LEU C 1 248 ? -35.874 16.838 57.373 1.00 71.04 229 LEU E O 1
ATOM 5705 N N . LEU C 1 249 ? -37.089 18.036 55.907 1.00 67.77 230 LEU E N 1
ATOM 5706 C CA . LEU C 1 249 ? -36.317 19.267 56.078 1.00 64.57 230 LEU E CA 1
ATOM 5707 C C . LEU C 1 249 ? -36.296 19.755 57.527 1.00 59.42 230 LEU E C 1
ATOM 5708 O O . LEU C 1 249 ? -35.233 19.996 58.102 1.00 58.92 230 LEU E O 1
ATOM 5713 N N . LEU C 1 250 ? -37.478 19.912 58.109 1.00 55.54 231 LEU E N 1
ATOM 5714 C CA . LEU C 1 250 ? -37.590 20.519 59.430 1.00 59.91 231 LEU E CA 1
ATOM 5715 C C . LEU C 1 250 ? -37.223 19.565 60.574 1.00 62.55 231 LEU E C 1
ATOM 5716 O O . LEU C 1 250 ? -37.077 19.985 61.721 1.00 67.27 231 LEU E O 1
ATOM 5721 N N . ALA C 1 251 ? -37.073 18.286 60.256 1.00 55.19 232 ALA E N 1
ATOM 5722 C CA . ALA C 1 251 ? -36.732 17.287 61.262 1.00 63.34 232 ALA E CA 1
ATOM 5723 C C . ALA C 1 251 ? -35.247 16.893 61.222 1.00 72.13 232 ALA E C 1
ATOM 5724 O O . ALA C 1 251 ? -34.780 16.128 62.068 1.00 77.96 232 ALA E O 1
ATOM 5726 N N . SER C 1 252 ? -34.510 17.402 60.235 1.00 67.99 233 SER E N 1
ATOM 5727 C CA . SER C 1 252 ? -33.113 17.001 60.053 1.00 69.46 233 SER E CA 1
ATOM 5728 C C . SER C 1 252 ? -32.125 18.159 60.147 1.00 66.45 233 SER E C 1
ATOM 5729 O O . SER C 1 252 ? -32.519 19.313 60.269 1.00 69.05 233 SER E O 1
ATOM 5732 N N . GLN C 1 253 ? -30.838 17.840 60.033 1.00 75.35 234 GLN E N 1
ATOM 5733 C CA . GLN C 1 253 ? -29.781 18.847 60.049 1.00 79.39 234 GLN E CA 1
ATOM 5734 C C . GLN C 1 253 ? -30.021 19.915 58.979 1.00 75.14 234 GLN E C 1
ATOM 5735 O O . GLN C 1 253 ? -29.700 21.086 59.173 1.00 74.62 234 GLN E O 1
ATOM 5741 N N . ALA C 1 254 ? -30.613 19.503 57.864 1.00 68.21 235 ALA E N 1
ATOM 5742 C CA . ALA C 1 254 ? -30.943 20.414 56.778 1.00 70.10 235 ALA E CA 1
ATOM 5743 C C . ALA C 1 254 ? -31.745 21.615 57.269 1.00 67.44 235 ALA E C 1
ATOM 5744 O O . ALA C 1 254 ? -31.667 22.688 56.684 1.00 69.64 235 ALA E O 1
ATOM 5746 N N . GLY C 1 255 ? -32.506 21.435 58.346 1.00 58.65 236 GLY E N 1
ATOM 5747 C CA . GLY C 1 255 ? -33.357 22.496 58.842 1.00 56.44 236 GLY E CA 1
ATOM 5748 C C . GLY C 1 255 ? -32.819 23.244 60.052 1.00 61.38 236 GLY E C 1
ATOM 5749 O O . GLY C 1 255 ? -33.544 24.034 60.656 1.00 57.35 236 GLY E O 1
ATOM 5750 N N . GLN C 1 256 ? -31.563 23.011 60.426 1.00 59.53 237 GLN E N 1
ATOM 5751 C CA . GLN C 1 256 ? -31.061 23.573 61.680 1.00 69.47 237 GLN E CA 1
ATOM 5752 C C . GLN C 1 256 ? -30.998 25.107 61.739 1.00 67.90 237 GLN E C 1
ATOM 5753 O O . GLN C 1 256 ? -31.139 25.689 62.813 1.00 69.48 237 GLN E O 1
ATOM 5759 N N . GLY C 1 257 ? -30.798 25.756 60.598 1.00 61.02 238 GLY E N 1
ATOM 5760 C CA . GLY C 1 257 ? -30.758 27.204 60.562 1.00 63.85 238 GLY E CA 1
ATOM 5761 C C . GLY C 1 257 ? -32.133 27.836 60.405 1.00 64.91 238 GLY E C 1
ATOM 5762 O O . GLY C 1 257 ? -32.267 29.061 60.335 1.00 69.19 238 GLY E O 1
ATOM 5763 N N . ILE C 1 258 ? -33.162 26.999 60.379 1.00 62.91 239 ILE E N 1
ATOM 5764 C CA . ILE C 1 258 ? -34.531 27.464 60.169 1.00 60.48 239 ILE E CA 1
ATOM 5765 C C . ILE C 1 258 ? -35.318 27.331 61.448 1.00 60.34 239 ILE E C 1
ATOM 5766 O O . ILE C 1 258 ? -35.443 26.236 62.012 1.00 60.19 239 ILE E O 1
ATOM 5771 N N . THR C 1 259 ? -35.842 28.447 61.921 1.00 53.99 240 THR E N 1
ATOM 5772 C CA . THR C 1 259 ? -36.702 28.381 63.081 1.00 56.13 240 THR E CA 1
ATOM 5773 C C . THR C 1 259 ? -37.709 29.530 63.056 1.00 57.23 240 THR E C 1
ATOM 5774 O O . THR C 1 259 ? -37.380 30.653 62.681 1.00 54.33 240 THR E O 1
ATOM 5778 N N . GLY C 1 260 ? -38.938 29.228 63.456 1.00 54.00 241 GLY E N 1
ATOM 5779 C CA . GLY C 1 260 ? -39.988 30.222 63.530 1.00 44.43 241 GLY E CA 1
ATOM 5780 C C . GLY C 1 260 ? -40.759 30.394 62.244 1.00 51.01 241 GLY E C 1
ATOM 5781 O O . GLY C 1 260 ? -41.423 31.414 62.062 1.00 47.72 241 GLY E O 1
ATOM 5782 N N . ILE C 1 261 ? -40.707 29.408 61.350 1.00 53.75 242 ILE E N 1
ATOM 5783 C CA . ILE C 1 261 ? -41.398 29.600 60.079 1.00 51.60 242 ILE E CA 1
ATOM 5784 C C . ILE C 1 261 ? -42.536 28.604 59.877 1.00 51.99 242 ILE E C 1
ATOM 5785 O O . ILE C 1 261 ? -42.617 27.583 60.552 1.00 57.38 242 ILE E O 1
ATOM 5790 N N . GLU C 1 262 ? -43.413 28.924 58.935 1.00 57.53 243 GLU E N 1
ATOM 5791 C CA . GLU C 1 262 ? -44.494 28.037 58.526 1.00 61.52 243 GLU E CA 1
ATOM 5792 C C . GLU C 1 262 ? -44.398 27.794 57.020 1.00 58.22 243 GLU E C 1
ATOM 5793 O O . GLU C 1 262 ? -44.455 28.731 56.222 1.00 54.57 243 GLU E O 1
ATOM 5799 N N . ILE C 1 263 ? -44.206 26.537 56.639 1.00 56.55 244 ILE E N 1
ATOM 5800 C CA . ILE C 1 263 ? -44.158 26.170 55.229 1.00 51.50 244 ILE E CA 1
ATOM 5801 C C . ILE C 1 263 ? -45.546 25.767 54.723 1.00 55.70 244 ILE E C 1
ATOM 5802 O O . ILE C 1 263 ? -46.127 24.790 55.190 1.00 59.26 244 ILE E O 1
ATOM 5807 N N . LYS C 1 264 ? -46.095 26.547 53.799 1.00 53.38 245 LYS E N 1
ATOM 5808 C CA . LYS C 1 264 ? -47.392 26.215 53.224 1.00 49.88 245 LYS E CA 1
ATOM 5809 C C . LYS C 1 264 ? -47.249 25.168 52.131 1.00 50.44 245 LYS E C 1
ATOM 5810 O O . LYS C 1 264 ? -46.414 25.299 51.244 1.00 49.13 245 LYS E O 1
ATOM 5816 N N . VAL C 1 265 ? -48.071 24.128 52.203 1.00 52.51 246 VAL E N 1
ATOM 5817 C CA . VAL C 1 265 ? -48.071 23.073 51.192 1.00 53.09 246 VAL E CA 1
ATOM 5818 C C . VAL C 1 265 ? -49.499 22.952 50.662 1.00 55.34 246 VAL E C 1
ATOM 5819 O O . VAL C 1 265 ? -50.316 22.217 51.232 1.00 55.24 246 VAL E O 1
ATOM 5823 N N . ASP C 1 266 ? -49.792 23.649 49.565 1.00 51.47 247 ASP E N 1
ATOM 5824 C CA . ASP C 1 266 ? -51.177 23.859 49.153 1.00 52.86 247 ASP E CA 1
ATOM 5825 C C . ASP C 1 266 ? -51.380 24.051 47.656 1.00 56.41 247 ASP E C 1
ATOM 5826 O O . ASP C 1 266 ? -52.475 24.418 47.215 1.00 59.89 247 ASP E O 1
ATOM 5831 N N . GLY C 1 267 ? -50.333 23.819 46.873 1.00 53.95 248 GLY E N 1
ATOM 5832 C CA . GLY C 1 267 ? -50.419 24.008 45.435 1.00 54.94 248 GLY E CA 1
ATOM 5833 C C . GLY C 1 267 ? -50.840 25.419 45.052 1.00 53.55 248 GLY E C 1
ATOM 5834 O O . GLY C 1 267 ? -51.426 25.624 43.997 1.00 56.85 248 GLY E O 1
ATOM 5835 N N . GLY C 1 268 ? -50.531 26.391 45.910 1.00 48.68 249 GLY E N 1
ATOM 5836 C CA . GLY C 1 268 ? -50.788 27.791 45.613 1.00 52.25 249 GLY E CA 1
ATOM 5837 C C . GLY C 1 268 ? -52.181 28.251 45.974 1.00 59.87 249 GLY E C 1
ATOM 5838 O O . GLY C 1 268 ? -52.594 29.365 45.637 1.00 57.42 249 GLY E O 1
ATOM 5839 N N . HIS C 1 269 ? -52.910 27.374 46.653 1.00 63.07 250 HIS E N 1
ATOM 5840 C CA . HIS C 1 269 ? -54.290 27.635 47.029 1.00 56.44 250 HIS E CA 1
ATOM 5841 C C . HIS C 1 269 ? -54.396 28.991 47.738 1.00 61.17 250 HIS E C 1
ATOM 5842 O O . HIS C 1 269 ? -55.274 29.798 47.420 1.00 69.28 250 HIS E O 1
ATOM 5849 N N . SER C 1 270 ? -53.495 29.249 48.684 1.00 58.99 251 SER E N 1
ATOM 5850 C CA . SER C 1 270 ? -53.561 30.478 49.472 1.00 54.37 251 SER E CA 1
ATOM 5851 C C . SER C 1 270 ? -53.209 31.741 48.676 1.00 67.13 251 SER E C 1
ATOM 5852 O O . SER C 1 270 ? -53.474 32.848 49.133 1.00 69.84 251 SER E O 1
ATOM 5855 N N . ALA C 1 271 ? -52.606 31.581 47.498 1.00 71.45 252 ALA E N 1
ATOM 5856 C CA . ALA C 1 271 ? -52.286 32.732 46.649 1.00 66.87 252 ALA E CA 1
ATOM 5857 C C . ALA C 1 271 ? -53.317 32.962 45.534 1.00 69.89 252 ALA E C 1
ATOM 5858 O O . ALA C 1 271 ? -53.256 33.964 44.818 1.00 67.18 252 ALA E O 1
ATOM 5860 N N . ALA C 1 272 ? -54.241 32.025 45.361 1.00 60.17 253 ALA E N 1
ATOM 5861 C CA . ALA C 1 272 ? -55.223 32.160 44.308 1.00 60.60 253 ALA E CA 1
ATOM 5862 C C . ALA C 1 272 ? -56.105 33.402 44.557 1.00 64.72 253 ALA E C 1
ATOM 5863 O O . ALA C 1 272 ? -56.344 33.778 45.699 1.00 69.18 253 ALA E O 1
ATOM 5865 N N . PRO C 1 273 ? -56.568 34.056 43.488 1.00 67.83 254 PRO E N 1
ATOM 5866 C CA . PRO C 1 273 ? -57.405 35.262 43.589 1.00 72.28 254 PRO E CA 1
ATOM 5867 C C . PRO C 1 273 ? -58.648 35.056 44.448 1.00 72.78 254 PRO E C 1
ATOM 5868 O O . PRO C 1 273 ? -59.515 34.296 44.011 1.00 71.36 254 PRO E O 1
ATOM 5872 N N . ASN D 1 21 ? -5.029 61.466 90.427 1.00 59.06 2 ASN C N 1
ATOM 5873 C CA . ASN D 1 21 ? -4.906 60.897 91.773 1.00 62.24 2 ASN C CA 1
ATOM 5874 C C . ASN D 1 21 ? -6.261 60.649 92.432 1.00 57.70 2 ASN C C 1
ATOM 5875 O O . ASN D 1 21 ? -6.941 61.602 92.865 1.00 54.75 2 ASN C O 1
ATOM 5880 N N . ILE D 1 22 ? -6.639 59.371 92.517 1.00 48.82 3 ILE C N 1
ATOM 5881 C CA . ILE D 1 22 ? -7.955 58.994 93.027 1.00 48.87 3 ILE C CA 1
ATOM 5882 C C . ILE D 1 22 ? -8.057 59.142 94.531 1.00 49.06 3 ILE C C 1
ATOM 5883 O O . ILE D 1 22 ? -9.159 59.111 95.068 1.00 43.14 3 ILE C O 1
ATOM 5888 N N . PHE D 1 23 ? -6.913 59.319 95.199 1.00 43.33 4 PHE C N 1
ATOM 5889 C CA . PHE D 1 23 ? -6.898 59.517 96.649 1.00 45.20 4 PHE C CA 1
ATOM 5890 C C . PHE D 1 23 ? -6.799 60.982 97.009 1.00 45.35 4 PHE C C 1
ATOM 5891 O O . PHE D 1 23 ? -6.461 61.333 98.135 1.00 48.82 4 PHE C O 1
ATOM 5899 N N . ASP D 1 24 ? -7.070 61.840 96.039 1.00 46.20 5 ASP C N 1
ATOM 5900 C CA . ASP D 1 24 ? -6.936 63.278 96.243 1.00 49.19 5 ASP C CA 1
ATOM 5901 C C . ASP D 1 24 ? -7.841 63.859 97.334 1.00 46.70 5 ASP C C 1
ATOM 5902 O O . ASP D 1 24 ? -9.061 63.659 97.319 1.00 43.05 5 ASP C O 1
ATOM 5907 N N . VAL D 1 25 ? -7.236 64.600 98.264 1.00 50.70 6 VAL C N 1
ATOM 5908 C CA . VAL D 1 25 ? -8.000 65.309 99.289 1.00 43.10 6 VAL C CA 1
ATOM 5909 C C . VAL D 1 25 ? -7.600 66.782 99.314 1.00 49.43 6 VAL C C 1
ATOM 5910 O O . VAL D 1 25 ? -7.978 67.528 100.229 1.00 46.78 6 VAL C O 1
ATOM 5914 N N . LYS D 1 26 ? -6.870 67.216 98.292 1.00 46.57 7 LYS C N 1
ATOM 5915 C CA . LYS D 1 26 ? -6.461 68.621 98.245 1.00 54.70 7 LYS C CA 1
ATOM 5916 C C . LYS D 1 26 ? -7.656 69.578 98.316 1.00 46.10 7 LYS C C 1
ATOM 5917 O O . LYS D 1 26 ? -8.642 69.388 97.627 1.00 46.48 7 LYS C O 1
ATOM 5923 N N . ASP D 1 27 ? -7.552 70.562 99.208 1.00 46.26 8 ASP C N 1
ATOM 5924 C CA . ASP D 1 27 ? -8.537 71.634 99.422 1.00 47.02 8 ASP C CA 1
ATOM 5925 C C . ASP D 1 27 ? -9.827 71.218 100.126 1.00 52.57 8 ASP C C 1
ATOM 5926 O O . ASP D 1 27 ? -10.694 72.047 100.390 1.00 48.07 8 ASP C O 1
ATOM 5931 N N . LYS D 1 28 ? -9.964 69.933 100.418 1.00 46.06 9 LYS C N 1
ATOM 5932 C CA . LYS D 1 28 ? -11.106 69.464 101.198 1.00 49.72 9 LYS C CA 1
ATOM 5933 C C . LYS D 1 28 ? -10.975 70.021 102.610 1.00 52.77 9 LYS C C 1
ATOM 5934 O O . LYS D 1 28 ? -9.894 70.470 103.020 1.00 47.19 9 LYS C O 1
ATOM 5940 N N . TYR D 1 29 ? -12.081 70.035 103.339 1.00 43.91 10 TYR C N 1
ATOM 5941 C CA . TYR D 1 29 ? -12.021 70.334 104.752 1.00 47.96 10 TYR C CA 1
ATOM 5942 C C . TYR D 1 29 ? -12.289 69.063 105.544 1.00 50.46 10 TYR C C 1
ATOM 5943 O O . TYR D 1 29 ? -13.327 68.401 105.370 1.00 51.17 10 TYR C O 1
ATOM 5952 N N . ILE D 1 30 ? -11.320 68.702 106.377 1.00 45.51 11 ILE C N 1
ATOM 5953 C CA . ILE D 1 30 ? -11.407 67.521 107.213 1.00 48.06 11 ILE C CA 1
ATOM 5954 C C . ILE D 1 30 ? -11.694 67.894 108.673 1.00 46.65 11 ILE C C 1
ATOM 5955 O O . ILE D 1 30 ? -10.915 68.613 109.299 1.00 42.28 11 ILE C O 1
ATOM 5960 N N . LEU D 1 31 ? -12.813 67.420 109.215 1.00 41.71 12 LEU C N 1
ATOM 5961 C CA . LEU D 1 31 ? -13.129 67.663 110.621 1.00 42.25 12 LEU C CA 1
ATOM 5962 C C . LEU D 1 31 ? -12.685 66.468 111.460 1.00 42.69 12 LEU C C 1
ATOM 5963 O O . LEU D 1 31 ? -13.094 65.344 111.210 1.00 42.94 12 LEU C O 1
ATOM 5968 N N . ILE D 1 32 ? -11.818 66.721 112.428 1.00 39.64 13 ILE C N 1
ATOM 5969 C CA . ILE D 1 32 ? -11.235 65.677 113.254 1.00 45.25 13 ILE C CA 1
ATOM 5970 C C . ILE D 1 32 ? -11.556 65.924 114.710 1.00 49.06 13 ILE C C 1
ATOM 5971 O O . ILE D 1 32 ? -11.102 66.917 115.273 1.00 46.10 13 ILE C O 1
ATOM 5976 N N . THR D 1 33 ? -12.361 65.042 115.308 1.00 42.00 14 THR C N 1
ATOM 5977 C CA . THR D 1 33 ? -12.618 65.120 116.744 1.00 45.87 14 THR C CA 1
ATOM 5978 C C . THR D 1 33 ? -11.537 64.350 117.501 1.00 46.54 14 THR C C 1
ATOM 5979 O O . THR D 1 33 ? -10.877 63.469 116.949 1.00 49.40 14 THR C O 1
ATOM 5983 N N . GLY D 1 34 ? -11.405 64.625 118.789 1.00 52.69 15 GLY C N 1
ATOM 5984 C CA . GLY D 1 34 ? -10.381 63.973 119.577 1.00 49.81 15 GLY C CA 1
ATOM 5985 C C . GLY D 1 34 ? -8.984 64.285 119.054 1.00 51.51 15 GLY C C 1
ATOM 5986 O O . GLY D 1 34 ? -8.094 63.448 119.123 1.00 53.50 15 GLY C O 1
ATOM 5987 N N . ALA D 1 35 ? -8.791 65.494 118.535 1.00 44.73 16 ALA C N 1
ATOM 5988 C CA . ALA D 1 35 ? -7.546 65.847 117.857 1.00 42.72 16 ALA C CA 1
ATOM 5989 C C . ALA D 1 35 ? -6.335 65.943 118.781 1.00 47.15 16 ALA C C 1
ATOM 5990 O O . ALA D 1 35 ? -5.198 65.957 118.314 1.00 45.15 16 ALA C O 1
ATOM 5992 N N . SER D 1 36 ? -6.565 65.976 120.087 1.00 50.41 17 SER C N 1
ATOM 5993 C CA . SER D 1 36 ? -5.456 66.215 120.995 1.00 48.17 17 SER C CA 1
ATOM 5994 C C . SER D 1 36 ? -4.613 64.979 121.308 1.00 52.90 17 SER C C 1
ATOM 5995 O O . SER D 1 36 ? -3.492 65.123 121.789 1.00 43.85 17 SER C O 1
ATOM 5998 N N . SER D 1 37 ? -5.125 63.783 121.007 1.00 41.80 18 SER C N 1
ATOM 5999 C CA . SER D 1 37 ? -4.330 62.554 121.173 1.00 41.58 18 SER C CA 1
ATOM 6000 C C . SER D 1 37 ? -3.229 62.466 120.109 1.00 41.42 18 SER C C 1
ATOM 6001 O O . SER D 1 37 ? -3.292 63.167 119.097 1.00 41.94 18 SER C O 1
ATOM 6004 N N . GLY D 1 38 ? -2.241 61.596 120.333 1.00 41.69 19 GLY C N 1
ATOM 6005 C CA . GLY D 1 38 ? -1.212 61.329 119.342 1.00 41.64 19 GLY C CA 1
ATOM 6006 C C . GLY D 1 38 ? -1.805 60.920 117.994 1.00 59.66 19 GLY C C 1
ATOM 6007 O O . GLY D 1 38 ? -1.321 61.346 116.949 1.00 40.42 19 GLY C O 1
ATOM 6008 N N . LEU D 1 39 ? -2.829 60.065 118.011 1.00 39.49 20 LEU C N 1
ATOM 6009 C CA . LEU D 1 39 ? -3.495 59.636 116.781 1.00 59.31 20 LEU C CA 1
ATOM 6010 C C . LEU D 1 39 ? -4.186 60.806 116.102 1.00 52.32 20 LEU C C 1
ATOM 6011 O O . LEU D 1 39 ? -4.088 60.976 114.887 1.00 46.10 20 LEU C O 1
ATOM 6016 N N . GLY D 1 40 ? -4.881 61.615 116.891 1.00 42.56 21 GLY C N 1
ATOM 6017 C CA . GLY D 1 40 ? -5.530 62.784 116.341 1.00 42.17 21 GLY C CA 1
ATOM 6018 C C . GLY D 1 40 ? -4.544 63.745 115.671 1.00 47.28 21 GLY C C 1
ATOM 6019 O O . GLY D 1 40 ? -4.837 64.302 114.618 1.00 46.71 21 GLY C O 1
ATOM 6020 N N . HIS D 1 41 ? -3.381 63.939 116.283 1.00 43.24 22 HIS C N 1
ATOM 6021 C CA . HIS D 1 41 ? -2.312 64.785 115.728 1.00 41.57 22 HIS C CA 1
ATOM 6022 C C . HIS D 1 41 ? -1.809 64.229 114.392 1.00 46.94 22 HIS C C 1
ATOM 6023 O O . HIS D 1 41 ? -1.571 64.958 113.401 1.00 40.91 22 HIS C O 1
ATOM 6030 N N . HIS D 1 42 ? -1.606 62.921 114.406 1.00 40.09 23 HIS C N 1
ATOM 6031 C CA . HIS D 1 42 ? -1.117 62.219 113.255 1.00 42.54 23 HIS C CA 1
ATOM 6032 C C . HIS D 1 42 ? -2.087 62.390 112.083 1.00 40.88 23 HIS C C 1
ATOM 6033 O O . HIS D 1 42 ? -1.674 62.693 110.967 1.00 39.41 23 HIS C O 1
ATOM 6040 N N . ILE D 1 43 ? -3.376 62.197 112.363 1.00 38.46 24 ILE C N 1
ATOM 6041 C CA . ILE D 1 43 ? -4.409 62.281 111.347 1.00 37.97 24 ILE C CA 1
ATOM 6042 C C . ILE D 1 43 ? -4.446 63.682 110.770 1.00 53.04 24 ILE C C 1
ATOM 6043 O O . ILE D 1 43 ? -4.452 63.833 109.545 1.00 38.71 24 ILE C O 1
ATOM 6048 N N . ALA D 1 44 ? -4.419 64.689 111.646 1.00 39.23 25 ALA C N 1
ATOM 6049 C CA . ALA D 1 44 ? -4.407 66.070 111.203 1.00 41.50 25 ALA C CA 1
ATOM 6050 C C . ALA D 1 44 ? -3.243 66.340 110.276 1.00 40.58 25 ALA C C 1
ATOM 6051 O O . ALA D 1 44 ? -3.404 66.931 109.212 1.00 40.91 25 ALA C O 1
ATOM 6053 N N . GLU D 1 45 ? -2.079 65.855 110.676 1.00 40.81 26 GLU C N 1
ATOM 6054 C CA . GLU D 1 45 ? -0.877 66.121 109.920 1.00 41.86 26 GLU C CA 1
ATOM 6055 C C . GLU D 1 45 ? -0.889 65.389 108.589 1.00 41.18 26 GLU C C 1
ATOM 6056 O O . GLU D 1 45 ? -0.438 65.927 107.581 1.00 46.98 26 GLU C O 1
ATOM 6062 N N . LEU D 1 46 ? -1.432 64.177 108.590 1.00 44.17 27 LEU C N 1
ATOM 6063 C CA . LEU D 1 46 ? -1.579 63.394 107.372 1.00 42.27 27 LEU C CA 1
ATOM 6064 C C . LEU D 1 46 ? -2.422 64.131 106.311 1.00 50.45 27 LEU C C 1
ATOM 6065 O O . LEU D 1 46 ? -1.990 64.273 105.168 1.00 40.68 27 LEU C O 1
ATOM 6070 N N . PHE D 1 47 ? -3.619 64.596 106.670 1.00 44.68 28 PHE C N 1
ATOM 6071 C CA . PHE D 1 47 ? -4.460 65.278 105.679 1.00 43.93 28 PHE C CA 1
ATOM 6072 C C . PHE D 1 47 ? -3.866 66.642 105.251 1.00 48.23 28 PHE C C 1
ATOM 6073 O O . PHE D 1 47 ? -3.936 67.010 104.081 1.00 41.82 28 PHE C O 1
ATOM 6081 N N . ALA D 1 48 ? -3.228 67.346 106.179 1.00 41.65 29 ALA C N 1
ATOM 6082 C CA . ALA D 1 48 ? -2.564 68.614 105.850 1.00 46.19 29 ALA C CA 1
ATOM 6083 C C . ALA D 1 48 ? -1.421 68.384 104.860 1.00 54.65 29 ALA C C 1
ATOM 6084 O O . ALA D 1 48 ? -1.286 69.105 103.885 1.00 44.23 29 ALA C O 1
ATOM 6086 N N . LYS D 1 49 ? -0.631 67.341 105.098 1.00 43.03 30 LYS C N 1
ATOM 6087 C CA . LYS D 1 49 ? 0.451 66.986 104.193 1.00 45.69 30 LYS C CA 1
ATOM 6088 C C . LYS D 1 49 ? -0.096 66.675 102.799 1.00 47.42 30 LYS C C 1
ATOM 6089 O O . LYS D 1 49 ? 0.541 66.983 101.798 1.00 44.64 30 LYS C O 1
ATOM 6095 N N . GLU D 1 50 ? -1.299 66.110 102.738 1.00 44.74 31 GLU C N 1
ATOM 6096 C CA . GLU D 1 50 ? -1.936 65.813 101.456 1.00 49.35 31 GLU C CA 1
ATOM 6097 C C . GLU D 1 50 ? -2.694 67.030 100.876 1.00 56.83 31 GLU C C 1
ATOM 6098 O O . GLU D 1 50 ? -3.498 66.883 99.953 1.00 43.86 31 GLU C O 1
ATOM 6104 N N . GLY D 1 51 ? -2.457 68.217 101.447 1.00 46.97 32 GLY C N 1
ATOM 6105 C CA . GLY D 1 51 ? -3.004 69.461 100.914 1.00 46.64 32 GLY C CA 1
ATOM 6106 C C . GLY D 1 51 ? -4.439 69.768 101.315 1.00 47.99 32 GLY C C 1
ATOM 6107 O O . GLY D 1 51 ? -5.074 70.621 100.725 1.00 51.84 32 GLY C O 1
ATOM 6108 N N . ALA D 1 52 ? -4.957 69.070 102.318 1.00 49.60 33 ALA C N 1
ATOM 6109 C CA . ALA D 1 52 ? -6.324 69.293 102.789 1.00 47.81 33 ALA C CA 1
ATOM 6110 C C . ALA D 1 52 ? -6.348 70.297 103.941 1.00 51.74 33 ALA C C 1
ATOM 6111 O O . ALA D 1 52 ? -5.408 70.368 104.744 1.00 43.62 33 ALA C O 1
ATOM 6113 N N . ASN D 1 53 ? -7.440 71.047 104.028 1.00 48.03 34 ASN C N 1
ATOM 6114 C CA . ASN D 1 53 ? -7.650 71.960 105.138 1.00 44.58 34 ASN C CA 1
ATOM 6115 C C . ASN D 1 53 ? -8.150 71.243 106.395 1.00 47.97 34 ASN C C 1
ATOM 6116 O O . ASN D 1 53 ? -8.855 70.256 106.316 1.00 42.76 34 ASN C O 1
ATOM 6121 N N . ILE D 1 54 ? -7.814 71.778 107.558 1.00 45.01 35 ILE C N 1
ATOM 6122 C CA . ILE D 1 54 ? -7.958 71.042 108.806 1.00 50.61 35 ILE C CA 1
ATOM 6123 C C . ILE D 1 54 ? -8.873 71.749 109.810 1.00 53.80 35 ILE C C 1
ATOM 6124 O O . ILE D 1 54 ? -8.680 72.921 110.114 1.00 51.37 35 ILE C O 1
ATOM 6129 N N . VAL D 1 55 ? -9.886 71.042 110.298 1.00 42.95 36 VAL C N 1
ATOM 6130 C CA . VAL D 1 55 ? -10.649 71.512 111.459 1.00 45.74 36 VAL C CA 1
ATOM 6131 C C . VAL D 1 55 ? -10.459 70.544 112.630 1.00 50.96 36 VAL C C 1
ATOM 6132 O O . VAL D 1 55 ? -10.856 69.375 112.569 1.00 46.41 36 VAL C O 1
ATOM 6136 N N . ILE D 1 56 ? -9.821 71.007 113.688 1.00 55.04 37 ILE C N 1
ATOM 6137 C CA . ILE D 1 56 ? -9.531 70.115 114.800 1.00 47.64 37 ILE C CA 1
ATOM 6138 C C . ILE D 1 56 ? -10.226 70.575 116.061 1.00 51.67 37 ILE C C 1
ATOM 6139 O O . ILE D 1 56 ? -10.330 71.783 116.336 1.00 53.74 37 ILE C O 1
ATOM 6144 N N . CYS D 1 57 ? -10.764 69.623 116.812 1.00 49.66 38 CYS C N 1
ATOM 6145 C CA . CYS D 1 57 ? -11.272 69.987 118.125 1.00 55.84 38 CYS C CA 1
ATOM 6146 C C . CYS D 1 57 ? -10.947 69.001 119.226 1.00 52.47 38 CYS C C 1
ATOM 6147 O O . CYS D 1 57 ? -10.626 67.841 118.966 1.00 55.55 38 CYS C O 1
ATOM 6150 N N . ALA D 1 58 ? -10.950 69.520 120.453 1.00 54.49 39 ALA C N 1
ATOM 6151 C CA . ALA D 1 58 ? -10.684 68.743 121.660 1.00 60.11 39 ALA C CA 1
ATOM 6152 C C . ALA D 1 58 ? -11.242 69.542 122.843 1.00 61.35 39 ALA C C 1
ATOM 6153 O O . ALA D 1 58 ? -11.657 70.689 122.663 1.00 62.69 39 ALA C O 1
ATOM 6155 N N . ARG D 1 59 ? -11.251 68.956 124.044 1.00 65.66 40 ARG C N 1
ATOM 6156 C CA . ARG D 1 59 ? -11.797 69.656 125.214 1.00 73.45 40 ARG C CA 1
ATOM 6157 C C . ARG D 1 59 ? -10.950 70.864 125.571 1.00 73.67 40 ARG C C 1
ATOM 6158 O O . ARG D 1 59 ? -11.478 71.953 125.821 1.00 76.17 40 ARG C O 1
ATOM 6166 N N . ARG D 1 60 ? -9.635 70.670 125.619 1.00 73.51 41 ARG C N 1
ATOM 6167 C CA . ARG D 1 60 ? -8.743 71.770 125.981 1.00 79.54 41 ARG C CA 1
ATOM 6168 C C . ARG D 1 60 ? -7.956 72.294 124.779 1.00 69.41 41 ARG C C 1
ATOM 6169 O O . ARG D 1 60 ? -7.068 71.629 124.233 1.00 74.53 41 ARG C O 1
ATOM 6177 N N . LEU D 1 61 ? -8.296 73.523 124.419 1.00 57.47 42 LEU C N 1
ATOM 6178 C CA . LEU D 1 61 ? -7.772 74.247 123.272 1.00 67.73 42 LEU C CA 1
ATOM 6179 C C . LEU D 1 61 ? -6.242 74.363 123.297 1.00 74.82 42 LEU C C 1
ATOM 6180 O O . LEU D 1 61 ? -5.595 74.374 122.246 1.00 70.83 42 LEU C O 1
ATOM 6185 N N . GLU D 1 62 ? -5.678 74.465 124.500 1.00 72.17 43 GLU C N 1
ATOM 6186 C CA . GLU D 1 62 ? -4.242 74.669 124.666 1.00 72.69 43 GLU C CA 1
ATOM 6187 C C . GLU D 1 62 ? -3.446 73.467 124.138 1.00 65.21 43 GLU C C 1
ATOM 6188 O O . GLU D 1 62 ? -2.311 73.618 123.680 1.00 59.06 43 GLU C O 1
ATOM 6194 N N . ARG D 1 63 ? -4.040 72.278 124.209 1.00 67.75 44 ARG C N 1
ATOM 6195 C CA . ARG D 1 63 ? -3.425 71.055 123.670 1.00 62.13 44 ARG C CA 1
ATOM 6196 C C . ARG D 1 63 ? -3.324 71.044 122.125 1.00 58.02 44 ARG C C 1
ATOM 6197 O O . ARG D 1 63 ? -2.711 70.153 121.553 1.00 58.56 44 ARG C O 1
ATOM 6205 N N . LEU D 1 64 ? -4.045 71.938 121.456 1.00 62.17 45 LEU C N 1
ATOM 6206 C CA . LEU D 1 64 ? -4.031 72.035 119.990 1.00 58.73 45 LEU C CA 1
ATOM 6207 C C . LEU D 1 64 ? -3.043 73.053 119.399 1.00 53.14 45 LEU C C 1
ATOM 6208 O O . LEU D 1 64 ? -2.768 73.032 118.204 1.00 54.86 45 LEU C O 1
ATOM 6213 N N . LYS D 1 65 ? -2.548 73.973 120.218 1.00 54.24 46 LYS C N 1
ATOM 6214 C CA . LYS D 1 65 ? -1.828 75.138 119.694 1.00 57.58 46 LYS C CA 1
ATOM 6215 C C . LYS D 1 65 ? -0.527 74.825 118.958 1.00 55.97 46 LYS C C 1
ATOM 6216 O O . LYS D 1 65 ? -0.285 75.434 117.909 1.00 57.47 46 LYS C O 1
ATOM 6222 N N . GLU D 1 66 ? 0.307 73.908 119.465 1.00 51.12 47 GLU C N 1
ATOM 6223 C CA . GLU D 1 66 ? 1.538 73.572 118.721 1.00 64.99 47 GLU C CA 1
ATOM 6224 C C . GLU D 1 66 ? 1.244 73.030 117.336 1.00 51.82 47 GLU C C 1
ATOM 6225 O O . GLU D 1 66 ? 1.885 73.434 116.365 1.00 52.06 47 GLU C O 1
ATOM 6231 N N . LEU D 1 67 ? 0.294 72.091 117.277 1.00 48.28 48 LEU C N 1
ATOM 6232 C CA . LEU D 1 67 ? -0.058 71.394 116.061 1.00 49.83 48 LEU C CA 1
ATOM 6233 C C . LEU D 1 67 ? -0.535 72.365 115.001 1.00 51.30 48 LEU C C 1
ATOM 6234 O O . LEU D 1 67 ? -0.078 72.297 113.869 1.00 52.42 48 LEU C O 1
ATOM 6239 N N . GLU D 1 68 ? -1.423 73.285 115.388 1.00 47.64 49 GLU C N 1
ATOM 6240 C CA . GLU D 1 68 ? -1.919 74.329 114.489 1.00 52.76 49 GLU C CA 1
ATOM 6241 C C . GLU D 1 68 ? -0.756 75.095 113.846 1.00 54.00 49 GLU C C 1
ATOM 6242 O O . GLU D 1 68 ? -0.701 75.270 112.632 1.00 49.03 49 GLU C O 1
ATOM 6248 N N . SER D 1 69 ? 0.195 75.501 114.671 1.00 50.26 50 SER C N 1
ATOM 6249 C CA . SER D 1 69 ? 1.346 76.260 114.178 1.00 59.06 50 SER C CA 1
ATOM 6250 C C . SER D 1 69 ? 2.221 75.452 113.247 1.00 58.96 50 SER C C 1
ATOM 6251 O O . SER D 1 69 ? 2.674 75.981 112.229 1.00 52.53 50 SER C O 1
ATOM 6254 N N . HIS D 1 70 ? 2.502 74.206 113.624 1.00 50.03 51 HIS C N 1
ATOM 6255 C CA . HIS D 1 70 ? 3.323 73.337 112.794 1.00 75.78 51 HIS C CA 1
ATOM 6256 C C . HIS D 1 70 ? 2.697 73.208 111.422 1.00 48.80 51 HIS C C 1
ATOM 6257 O O . HIS D 1 70 ? 3.342 73.399 110.411 1.00 60.40 51 HIS C O 1
ATOM 6264 N N . ILE D 1 71 ? 1.403 72.951 111.423 1.00 47.79 52 ILE C N 1
ATOM 6265 C CA . ILE D 1 71 ? 0.634 72.694 110.209 1.00 47.01 52 ILE C CA 1
ATOM 6266 C C . ILE D 1 71 ? 0.512 73.929 109.303 1.00 48.28 52 ILE C C 1
ATOM 6267 O O . ILE D 1 71 ? 0.703 73.825 108.088 1.00 48.00 52 ILE C O 1
ATOM 6272 N N . LYS D 1 72 ? 0.202 75.080 109.885 1.00 48.90 53 LYS C N 1
ATOM 6273 C CA . LYS D 1 72 ? 0.159 76.289 109.089 1.00 53.84 53 LYS C CA 1
ATOM 6274 C C . LYS D 1 72 ? 1.532 76.556 108.462 1.00 52.86 53 LYS C C 1
ATOM 6275 O O . LYS D 1 72 ? 1.635 76.767 107.262 1.00 57.27 53 LYS C O 1
ATOM 6281 N N . ASN D 1 73 ? 2.581 76.455 109.270 1.00 51.45 54 ASN C N 1
ATOM 6282 C CA . ASN D 1 73 ? 3.944 76.745 108.838 1.00 52.56 54 ASN C CA 1
ATOM 6283 C C . ASN D 1 73 ? 4.498 75.780 107.801 1.00 54.39 54 ASN C C 1
ATOM 6284 O O . ASN D 1 73 ? 5.135 76.192 106.839 1.00 52.92 54 ASN C O 1
ATOM 6289 N N . GLU D 1 74 ? 4.285 74.488 108.033 1.00 54.47 55 GLU C N 1
ATOM 6290 C CA . GLU D 1 74 ? 4.865 73.443 107.194 1.00 57.87 55 GLU C CA 1
ATOM 6291 C C . GLU D 1 74 ? 4.078 73.092 105.938 1.00 58.26 55 GLU C C 1
ATOM 6292 O O . GLU D 1 74 ? 4.675 72.780 104.919 1.00 50.02 55 GLU C O 1
ATOM 6298 N N . TYR D 1 75 ? 2.750 73.127 106.009 1.00 57.26 56 TYR C N 1
ATOM 6299 C CA . TYR D 1 75 ? 1.922 72.673 104.891 1.00 48.17 56 TYR C CA 1
ATOM 6300 C C . TYR D 1 75 ? 1.118 73.768 104.224 1.00 48.82 56 TYR C C 1
ATOM 6301 O O . TYR D 1 75 ? 0.620 73.572 103.125 1.00 62.96 56 TYR C O 1
ATOM 6310 N N . GLY D 1 76 ? 0.995 74.913 104.895 1.00 49.59 57 GLY C N 1
ATOM 6311 C CA . GLY D 1 76 ? 0.303 76.071 104.361 1.00 50.49 57 GLY C CA 1
ATOM 6312 C C . GLY D 1 76 ? -1.187 75.896 104.097 1.00 60.19 57 GLY C C 1
ATOM 6313 O O . GLY D 1 76 ? -1.748 76.596 103.262 1.00 57.90 57 GLY C O 1
ATOM 6314 N N . VAL D 1 77 ? -1.832 74.971 104.804 1.00 50.55 58 VAL C N 1
ATOM 6315 C CA . VAL D 1 77 ? -3.281 74.782 104.696 1.00 50.00 58 VAL C CA 1
ATOM 6316 C C . VAL D 1 77 ? -4.064 75.604 105.744 1.00 54.32 58 VAL C C 1
ATOM 6317 O O . VAL D 1 77 ? -3.497 76.086 106.717 1.00 48.73 58 VAL C O 1
ATOM 6321 N N . GLN D 1 78 ? -5.370 75.749 105.548 1.00 55.68 59 GLN C N 1
ATOM 6322 C CA . GLN D 1 78 ? -6.237 76.377 106.545 1.00 48.64 59 GLN C CA 1
ATOM 6323 C C . GLN D 1 78 ? -6.386 75.495 107.790 1.00 51.43 59 GLN C C 1
ATOM 6324 O O . GLN D 1 78 ? -6.532 74.259 107.676 1.00 46.27 59 GLN C O 1
ATOM 6330 N N . VAL D 1 79 ? -6.304 76.102 108.976 1.00 49.14 60 VAL C N 1
ATOM 6331 C CA . VAL D 1 79 ? -6.561 75.362 110.221 1.00 51.10 60 VAL C CA 1
ATOM 6332 C C . VAL D 1 79 ? -7.537 76.126 111.116 1.00 49.41 60 VAL C C 1
ATOM 6333 O O . VAL D 1 79 ? -7.326 77.280 111.432 1.00 62.72 60 VAL C O 1
ATOM 6337 N N . TYR D 1 80 ? -8.603 75.464 111.532 1.00 51.44 61 TYR C N 1
ATOM 6338 C CA . TYR D 1 80 ? -9.531 76.045 112.484 1.00 52.98 61 TYR C CA 1
ATOM 6339 C C . TYR D 1 80 ? -9.491 75.170 113.738 1.00 47.39 61 TYR C C 1
ATOM 6340 O O . TYR D 1 80 ? -9.472 73.959 113.642 1.00 46.09 61 TYR C O 1
ATOM 6349 N N . THR D 1 81 ? -9.354 75.784 114.905 1.00 51.93 62 THR C N 1
ATOM 6350 C CA . THR D 1 81 ? -9.401 75.030 116.149 1.00 52.94 62 THR C CA 1
ATOM 6351 C C . THR D 1 81 ? -10.659 75.391 116.953 1.00 48.71 62 THR C C 1
ATOM 6352 O O . THR D 1 81 ? -11.145 76.504 116.886 1.00 59.50 62 THR C O 1
ATOM 6356 N N . PHE D 1 82 ? -11.208 74.414 117.658 1.00 67.41 63 PHE C N 1
ATOM 6357 C CA . PHE D 1 82 ? -12.368 74.617 118.512 1.00 58.79 63 PHE C CA 1
ATOM 6358 C C . PHE D 1 82 ? -12.249 73.833 119.814 1.00 62.10 63 PHE C C 1
ATOM 6359 O O . PHE D 1 82 ? -12.033 72.619 119.815 1.00 62.31 63 PHE C O 1
ATOM 6367 N N . ALA D 1 83 ? -12.425 74.530 120.923 1.00 64.90 64 ALA C N 1
ATOM 6368 C CA . ALA D 1 83 ? -12.520 73.885 122.220 1.00 73.50 64 ALA C CA 1
ATOM 6369 C C . ALA D 1 83 ? -13.976 73.523 122.478 1.00 75.48 64 ALA C C 1
ATOM 6370 O O . ALA D 1 83 ? -14.856 74.376 122.345 1.00 80.67 64 ALA C O 1
ATOM 6372 N N . LEU D 1 84 ? -14.229 72.254 122.797 1.00 63.42 65 LEU C N 1
ATOM 6373 C CA . LEU D 1 84 ? -15.574 71.803 123.152 1.00 67.90 65 LEU C CA 1
ATOM 6374 C C . LEU D 1 84 ? -15.574 70.411 123.789 1.00 62.18 65 LEU C C 1
ATOM 6375 O O . LEU D 1 84 ? -14.602 69.679 123.677 1.00 63.65 65 LEU C O 1
ATOM 6380 N N . ASP D 1 85 ? -16.673 70.044 124.443 1.00 61.32 66 ASP C N 1
ATOM 6381 C CA . ASP D 1 85 ? -16.878 68.665 124.861 1.00 67.14 66 ASP C CA 1
ATOM 6382 C C . ASP D 1 85 ? -17.613 67.940 123.735 1.00 66.42 66 ASP C C 1
ATOM 6383 O O . ASP D 1 85 ? -18.645 68.419 123.266 1.00 63.36 66 ASP C O 1
ATOM 6388 N N . VAL D 1 86 ? -17.082 66.801 123.290 1.00 73.56 67 VAL C N 1
ATOM 6389 C CA . VAL D 1 86 ? -17.703 66.062 122.186 1.00 75.77 67 VAL C CA 1
ATOM 6390 C C . VAL D 1 86 ? -19.138 65.614 122.511 1.00 74.19 67 VAL C C 1
ATOM 6391 O O . VAL D 1 86 ? -19.909 65.312 121.603 1.00 77.30 67 VAL C O 1
ATOM 6395 N N . ASN D 1 87 ? -19.492 65.601 123.798 1.00 72.32 68 ASN C N 1
ATOM 6396 C CA . ASN D 1 87 ? -20.851 65.267 124.245 1.00 68.02 68 ASN C CA 1
ATOM 6397 C C . ASN D 1 87 ? -21.844 66.421 124.264 1.00 67.38 68 ASN C C 1
ATOM 6398 O O . ASN D 1 87 ? -23.035 66.217 124.521 1.00 67.77 68 ASN C O 1
ATOM 6403 N N . ASP D 1 88 ? -21.332 67.626 124.003 1.00 65.05 69 ASP C N 1
ATOM 6404 C CA . ASP D 1 88 ? -22.112 68.861 123.956 1.00 69.32 69 ASP C CA 1
ATOM 6405 C C . ASP D 1 88 ? -22.596 69.115 122.523 1.00 67.10 69 ASP C C 1
ATOM 6406 O O . ASP D 1 88 ? -21.864 69.657 121.686 1.00 59.97 69 ASP C O 1
ATOM 6411 N N . ARG D 1 89 ? -23.840 68.734 122.252 1.00 49.34 70 ARG C N 1
ATOM 6412 C CA . ARG D 1 89 ? -24.405 68.870 120.911 1.00 52.94 70 ARG C CA 1
ATOM 6413 C C . ARG D 1 89 ? -24.478 70.333 120.433 1.00 54.30 70 ARG C C 1
ATOM 6414 O O . ARG D 1 89 ? -24.242 70.620 119.254 1.00 51.90 70 ARG C O 1
ATOM 6422 N N . SER D 1 90 ? -24.867 71.236 121.325 1.00 52.31 71 SER C N 1
ATOM 6423 C CA . SER D 1 90 ? -24.986 72.643 120.954 1.00 56.98 71 SER C CA 1
ATOM 6424 C C . SER D 1 90 ? -23.623 73.265 120.632 1.00 60.63 71 SER C C 1
ATOM 6425 O O . SER D 1 90 ? -23.519 74.116 119.747 1.00 53.91 71 SER C O 1
ATOM 6428 N N . ALA D 1 91 ? -22.579 72.815 121.327 1.00 54.68 72 ALA C N 1
ATOM 6429 C CA . ALA D 1 91 ? -21.227 73.284 121.039 1.00 51.97 72 ALA C CA 1
ATOM 6430 C C . ALA D 1 91 ? -20.790 72.840 119.635 1.00 50.45 72 ALA C C 1
ATOM 6431 O O . ALA D 1 91 ? -20.182 73.598 118.882 1.00 53.64 72 ALA C O 1
ATOM 6433 N N . VAL D 1 92 ? -21.109 71.607 119.280 1.00 49.08 73 VAL C N 1
ATOM 6434 C CA . VAL D 1 92 ? -20.801 71.112 117.949 1.00 47.81 73 VAL C CA 1
ATOM 6435 C C . VAL D 1 92 ? -21.573 71.897 116.884 1.00 56.93 73 VAL C C 1
ATOM 6436 O O . VAL D 1 92 ? -21.023 72.308 115.866 1.00 58.08 73 VAL C O 1
ATOM 6440 N N . LYS D 1 93 ? -22.857 72.099 117.143 1.00 59.48 74 LYS C N 1
ATOM 6441 C CA . LYS D 1 93 ? -23.745 72.846 116.268 1.00 57.53 74 LYS C CA 1
ATOM 6442 C C . LYS D 1 93 ? -23.245 74.278 116.065 1.00 65.62 74 LYS C C 1
ATOM 6443 O O . LYS D 1 93 ? -23.229 74.779 114.939 1.00 68.86 74 LYS C O 1
ATOM 6449 N N . ASP D 1 94 ? -22.821 74.916 117.157 1.00 61.75 75 ASP C N 1
ATOM 6450 C CA . ASP D 1 94 ? -22.262 76.264 117.109 1.00 64.31 75 ASP C CA 1
ATOM 6451 C C . ASP D 1 94 ? -20.971 76.317 116.293 1.00 62.28 75 ASP C C 1
ATOM 6452 O O . ASP D 1 94 ? -20.764 77.246 115.510 1.00 54.40 75 ASP C O 1
ATOM 6465 N N . LEU D 1 96 ? -20.175 74.295 113.790 1.00 52.05 77 LEU C N 1
ATOM 6466 C CA . LEU D 1 96 ? -20.552 74.181 112.386 1.00 52.33 77 LEU C CA 1
ATOM 6467 C C . LEU D 1 96 ? -21.139 75.488 111.840 1.00 57.84 77 LEU C C 1
ATOM 6468 O O . LEU D 1 96 ? -20.775 75.906 110.733 1.00 59.58 77 LEU C O 1
ATOM 6473 N N . SER D 1 97 ? -21.995 76.156 112.621 1.00 62.14 78 SER C N 1
ATOM 6474 C CA . SER D 1 97 ? -22.515 77.460 112.208 1.00 60.54 78 SER C CA 1
ATOM 6475 C C . SER D 1 97 ? -21.370 78.442 111.939 1.00 71.32 78 SER C C 1
ATOM 6476 O O . SER D 1 97 ? -21.355 79.141 110.923 1.00 56.89 78 SER C O 1
ATOM 6479 N N . SER D 1 98 ? -20.390 78.448 112.835 1.00 55.30 79 SER C N 1
ATOM 6480 C CA . SER D 1 98 ? -19.256 79.358 112.726 1.00 72.27 79 SER C CA 1
ATOM 6481 C C . SER D 1 98 ? -18.497 79.095 111.430 1.00 63.91 79 SER C C 1
ATOM 6482 O O . SER D 1 98 ? -18.119 80.043 110.732 1.00 67.99 79 SER C O 1
ATOM 6485 N N . LEU D 1 99 ? -18.311 77.813 111.092 1.00 63.06 80 LEU C N 1
ATOM 6486 C CA . LEU D 1 99 ? -17.659 77.436 109.842 1.00 52.21 80 LEU C CA 1
ATOM 6487 C C . LEU D 1 99 ? -18.462 77.881 108.621 1.00 62.00 80 LEU C C 1
ATOM 6488 O O . LEU D 1 99 ? -17.900 78.420 107.662 1.00 53.90 80 LEU C O 1
ATOM 6493 N N . GLU D 1 100 ? -19.768 77.643 108.636 1.00 53.91 81 GLU C N 1
ATOM 6494 C CA . GLU D 1 100 ? -20.617 78.115 107.547 1.00 55.35 81 GLU C CA 1
ATOM 6495 C C . GLU D 1 100 ? -20.485 79.618 107.283 1.00 60.96 81 GLU C C 1
ATOM 6496 O O . GLU D 1 100 ? -20.501 80.060 106.126 1.00 61.61 81 GLU C O 1
ATOM 6502 N N . ALA D 1 101 ? -20.376 80.408 108.349 1.00 58.17 82 ALA C N 1
ATOM 6503 C CA . ALA D 1 101 ? -20.316 81.858 108.191 1.00 71.08 82 ALA C CA 1
ATOM 6504 C C . ALA D 1 101 ? -19.018 82.306 107.521 1.00 74.58 82 ALA C C 1
ATOM 6505 O O . ALA D 1 101 ? -18.949 83.401 106.972 1.00 88.31 82 ALA C O 1
ATOM 6507 N N . GLU D 1 102 ? -18.001 81.449 107.555 1.00 70.34 83 GLU C N 1
ATOM 6508 C CA . GLU D 1 102 ? -16.731 81.722 106.884 1.00 69.05 83 GLU C CA 1
ATOM 6509 C C . GLU D 1 102 ? -16.711 81.072 105.502 1.00 72.43 83 GLU C C 1
ATOM 6510 O O . GLU D 1 102 ? -15.654 80.932 104.894 1.00 75.87 83 GLU C O 1
ATOM 6516 N N . GLY D 1 103 ? -17.862 80.591 105.047 1.00 57.51 84 GLY C N 1
ATOM 6517 C CA . GLY D 1 103 ? -17.943 79.959 103.742 1.00 59.51 84 GLY C CA 1
ATOM 6518 C C . GLY D 1 103 ? -17.326 78.562 103.709 1.00 60.32 84 GLY C C 1
ATOM 6519 O O . GLY D 1 103 ? -17.059 78.029 102.635 1.00 62.82 84 GLY C O 1
ATOM 6520 N N . VAL D 1 104 ? -17.104 77.969 104.881 1.00 53.63 85 VAL C N 1
ATOM 6521 C CA . VAL D 1 104 ? -16.484 76.655 104.980 1.00 59.39 85 VAL C CA 1
ATOM 6522 C C . VAL D 1 104 ? -17.524 75.536 105.097 1.00 56.93 85 VAL C C 1
ATOM 6523 O O . VAL D 1 104 ? -18.430 75.593 105.922 1.00 51.14 85 VAL C O 1
ATOM 6527 N N . THR D 1 105 ? -17.381 74.520 104.255 1.00 55.55 86 THR C N 1
ATOM 6528 C CA . THR D 1 105 ? -18.201 73.318 104.348 1.00 54.74 86 THR C CA 1
ATOM 6529 C C . THR D 1 105 ? -17.306 72.102 104.568 1.00 54.24 86 THR C C 1
ATOM 6530 O O . THR D 1 105 ? -16.327 71.924 103.842 1.00 47.91 86 THR C O 1
ATOM 6534 N N . ILE D 1 106 ? -17.614 71.315 105.603 1.00 54.49 87 ILE C N 1
ATOM 6535 C CA . ILE D 1 106 ? -16.899 70.072 105.890 1.00 55.60 87 ILE C CA 1
ATOM 6536 C C . ILE D 1 106 ? -17.140 69.026 104.796 1.00 51.02 87 ILE C C 1
ATOM 6537 O O . ILE D 1 106 ? -18.282 68.721 104.446 1.00 57.69 87 ILE C O 1
ATOM 6542 N N . ASP D 1 107 ? -16.050 68.472 104.281 1.00 43.33 88 ASP C N 1
ATOM 6543 C CA . ASP D 1 107 ? -16.103 67.367 103.331 1.00 48.88 88 ASP C CA 1
ATOM 6544 C C . ASP D 1 107 ? -16.077 66.016 104.058 1.00 47.39 88 ASP C C 1
ATOM 6545 O O . ASP D 1 107 ? -16.788 65.089 103.701 1.00 42.54 88 ASP C O 1
ATOM 6550 N N . VAL D 1 108 ? -15.246 65.917 105.085 1.00 40.71 89 VAL C N 1
ATOM 6551 C CA . VAL D 1 108 ? -15.086 64.672 105.791 1.00 41.82 89 VAL C CA 1
ATOM 6552 C C . VAL D 1 108 ? -15.079 64.874 107.285 1.00 45.16 89 VAL C C 1
ATOM 6553 O O . VAL D 1 108 ? -14.280 65.657 107.810 1.00 44.75 89 VAL C O 1
ATOM 6557 N N . LEU D 1 109 ? -15.940 64.126 107.968 1.00 40.91 90 LEU C N 1
ATOM 6558 C CA . LEU D 1 109 ? -15.864 64.022 109.425 1.00 41.98 90 LEU C CA 1
ATOM 6559 C C . LEU D 1 109 ? -15.106 62.757 109.873 1.00 45.47 90 LEU C C 1
ATOM 6560 O O . LEU D 1 109 ? -15.469 61.645 109.505 1.00 37.96 90 LEU C O 1
ATOM 6565 N N . ILE D 1 110 ? -14.051 62.938 110.660 1.00 45.83 91 ILE C N 1
ATOM 6566 C CA . ILE D 1 110 ? -13.377 61.805 111.282 1.00 46.40 91 ILE C CA 1
ATOM 6567 C C . ILE D 1 110 ? -13.625 61.802 112.803 1.00 44.56 91 ILE C C 1
ATOM 6568 O O . ILE D 1 110 ? -13.084 62.623 113.558 1.00 37.27 91 ILE C O 1
ATOM 6573 N N . ASN D 1 111 ? -14.492 60.893 113.223 1.00 36.13 92 ASN C N 1
ATOM 6574 C CA . ASN D 1 111 ? -14.844 60.690 114.617 1.00 44.53 92 ASN C CA 1
ATOM 6575 C C . ASN D 1 111 ? -13.743 59.882 115.312 1.00 47.61 92 ASN C C 1
ATOM 6576 O O . ASN D 1 111 ? -13.707 58.654 115.199 1.00 43.97 92 ASN C O 1
ATOM 6581 N N . ASN D 1 112 ? -12.873 60.559 116.054 1.00 49.11 93 ASN C N 1
ATOM 6582 C CA . ASN D 1 112 ? -11.700 59.922 116.637 1.00 41.97 93 ASN C CA 1
ATOM 6583 C C . ASN D 1 112 ? -11.625 60.142 118.165 1.00 48.47 93 ASN C C 1
ATOM 6584 O O . ASN D 1 112 ? -10.584 59.975 118.795 1.00 53.83 93 ASN C O 1
ATOM 6589 N N . ALA D 1 113 ? -12.735 60.531 118.768 1.00 53.70 94 ALA C N 1
ATOM 6590 C CA . ALA D 1 113 ? -12.778 60.671 120.216 1.00 57.19 94 ALA C CA 1
ATOM 6591 C C . ALA D 1 113 ? -12.978 59.279 120.823 1.00 61.14 94 ALA C C 1
ATOM 6592 O O . ALA D 1 113 ? -13.758 58.481 120.315 1.00 60.09 94 ALA C O 1
ATOM 6594 N N . GLY D 1 114 ? -12.241 58.976 121.881 1.00 69.06 95 GLY C N 1
ATOM 6595 C CA . GLY D 1 114 ? -12.286 57.654 122.482 1.00 74.27 95 GLY C CA 1
ATOM 6596 C C . GLY D 1 114 ? -11.628 57.607 123.851 1.00 77.01 95 GLY C C 1
ATOM 6597 O O . GLY D 1 114 ? -10.507 58.084 124.006 1.00 90.41 95 GLY C O 1
ATOM 6598 N N . VAL D 1 115 ? -12.349 57.109 124.858 1.00 63.31 96 VAL C N 1
ATOM 6599 C CA . VAL D 1 115 ? -11.778 56.887 126.188 1.00 56.91 96 VAL C CA 1
ATOM 6600 C C . VAL D 1 115 ? -12.020 55.471 126.694 1.00 52.32 96 VAL C C 1
ATOM 6601 O O . VAL D 1 115 ? -12.939 54.771 126.260 1.00 46.23 96 VAL C O 1
ATOM 6605 N N . SER D 1 116 ? -11.174 55.039 127.611 1.00 57.26 97 SER C N 1
ATOM 6606 C CA . SER D 1 116 ? -11.368 53.736 128.216 1.00 59.21 97 SER C CA 1
ATOM 6607 C C . SER D 1 116 ? -10.844 53.765 129.644 1.00 59.65 97 SER C C 1
ATOM 6608 O O . SER D 1 116 ? -10.564 54.822 130.203 1.00 60.42 97 SER C O 1
ATOM 6611 N N . ASP D 1 117 ? -10.699 52.584 130.213 1.00 57.10 98 ASP C N 1
ATOM 6612 C CA . ASP D 1 117 ? -10.231 52.402 131.571 1.00 49.79 98 ASP C CA 1
ATOM 6613 C C . ASP D 1 117 ? -9.877 50.926 131.643 1.00 52.88 98 ASP C C 1
ATOM 6614 O O . ASP D 1 117 ? -9.971 50.213 130.651 1.00 51.31 98 ASP C O 1
ATOM 6619 N N . THR D 1 118 ? -9.434 50.484 132.804 1.00 60.69 99 THR C N 1
ATOM 6620 C CA . THR D 1 118 ? -9.196 49.078 133.056 1.00 61.04 99 THR C CA 1
ATOM 6621 C C . THR D 1 118 ? -9.770 48.759 134.410 1.00 54.93 99 THR C C 1
ATOM 6622 O O . THR D 1 118 ? -9.271 49.237 135.422 1.00 51.90 99 THR C O 1
ATOM 6626 N N . LYS D 1 119 ? -10.853 47.998 134.421 1.00 55.66 100 LYS C N 1
ATOM 6627 C CA . LYS D 1 119 ? -11.510 47.609 135.656 1.00 55.58 100 LYS C CA 1
ATOM 6628 C C . LYS D 1 119 ? -12.103 46.243 135.463 1.00 54.29 100 LYS C C 1
ATOM 6629 O O . LYS D 1 119 ? -12.522 45.902 134.367 1.00 53.99 100 LYS C O 1
ATOM 6635 N N . ARG D 1 120 ? -12.161 45.479 136.542 1.00 50.36 101 ARG C N 1
ATOM 6636 C CA . ARG D 1 120 ? -12.857 44.213 136.543 1.00 56.07 101 ARG C CA 1
ATOM 6637 C C . ARG D 1 120 ? -14.301 44.442 136.100 1.00 58.49 101 ARG C C 1
ATOM 6638 O O . ARG D 1 120 ? -14.833 45.559 136.228 1.00 49.16 101 ARG C O 1
ATOM 6646 N N . PHE D 1 121 ? -14.908 43.404 135.528 1.00 54.08 102 PHE C N 1
ATOM 6647 C CA . PHE D 1 121 ? -16.264 43.532 135.030 1.00 47.37 102 PHE C CA 1
ATOM 6648 C C . PHE D 1 121 ? -17.208 44.128 136.074 1.00 62.35 102 PHE C C 1
ATOM 6649 O O . PHE D 1 121 ? -17.978 45.039 135.767 1.00 48.16 102 PHE C O 1
ATOM 6657 N N . LEU D 1 122 ? -17.106 43.639 137.308 1.00 50.40 103 LEU C N 1
ATOM 6658 C CA . LEU D 1 122 ? -17.989 44.053 138.391 1.00 59.51 103 LEU C CA 1
ATOM 6659 C C . LEU D 1 122 ? -17.602 45.379 139.086 1.00 60.39 103 LEU C C 1
ATOM 6660 O O . LEU D 1 122 ? -18.340 45.844 139.958 1.00 57.47 103 LEU C O 1
ATOM 6665 N N . ASP D 1 123 ? -16.445 45.953 138.747 1.00 59.15 104 ASP C N 1
ATOM 6666 C CA . ASP D 1 123 ? -15.986 47.179 139.395 1.00 53.78 104 ASP C CA 1
ATOM 6667 C C . ASP D 1 123 ? -16.395 48.438 138.635 1.00 59.18 104 ASP C C 1
ATOM 6668 O O . ASP D 1 123 ? -16.352 49.539 139.174 1.00 59.70 104 ASP C O 1
ATOM 6673 N N . TYR D 1 124 ? -16.765 48.284 137.372 1.00 50.72 105 TYR C N 1
ATOM 6674 C CA . TYR D 1 124 ? -17.222 49.422 136.580 1.00 53.48 105 TYR C CA 1
ATOM 6675 C C . TYR D 1 124 ? -18.539 49.991 137.140 1.00 55.44 105 TYR C C 1
ATOM 6676 O O . TYR D 1 124 ? -19.490 49.241 137.379 1.00 52.56 105 TYR C O 1
ATOM 6685 N N . ASN D 1 125 ? -18.606 51.308 137.330 1.00 56.53 106 ASN C N 1
ATOM 6686 C CA . ASN D 1 125 ? -19.849 51.928 137.798 1.00 59.95 106 ASN C CA 1
ATOM 6687 C C . ASN D 1 125 ? -20.596 52.750 136.736 1.00 58.57 106 ASN C C 1
ATOM 6688 O O . ASN D 1 125 ? -20.128 52.898 135.589 1.00 51.86 106 ASN C O 1
ATOM 6693 N N . ASP D 1 126 ? -21.750 53.284 137.144 1.00 52.30 107 ASP C N 1
ATOM 6694 C CA . ASP D 1 126 ? -22.624 54.051 136.264 1.00 51.66 107 ASP C CA 1
ATOM 6695 C C . ASP D 1 126 ? -21.881 55.260 135.681 1.00 51.19 107 ASP C C 1
ATOM 6696 O O . ASP D 1 126 ? -22.088 55.628 134.520 1.00 57.54 107 ASP C O 1
ATOM 6701 N N . GLU D 1 127 ? -21.006 55.864 136.482 1.00 52.35 108 GLU C N 1
ATOM 6702 C CA . GLU D 1 127 ? -20.247 57.032 136.036 1.00 53.60 108 GLU C CA 1
ATOM 6703 C C . GLU D 1 127 ? -19.221 56.626 134.975 1.00 55.50 108 GLU C C 1
ATOM 6704 O O . GLU D 1 127 ? -19.084 57.302 133.940 1.00 49.21 108 GLU C O 1
ATOM 6710 N N . ASP D 1 128 ? -18.528 55.512 135.225 1.00 54.58 109 ASP C N 1
ATOM 6711 C CA . ASP D 1 128 ? -17.604 54.940 134.250 1.00 48.27 109 ASP C CA 1
ATOM 6712 C C . ASP D 1 128 ? -18.347 54.618 132.967 1.00 52.79 109 ASP C C 1
ATOM 6713 O O . ASP D 1 128 ? -17.881 54.942 131.873 1.00 53.10 109 ASP C O 1
ATOM 6718 N N . TRP D 1 129 ? -19.501 53.960 133.100 1.00 48.80 110 TRP C N 1
ATOM 6719 C CA . TRP D 1 129 ? -20.279 53.580 131.927 1.00 45.31 110 TRP C CA 1
ATOM 6720 C C . TRP D 1 129 ? -20.671 54.783 131.084 1.00 49.01 110 TRP C C 1
ATOM 6721 O O . TRP D 1 129 ? -20.440 54.789 129.873 1.00 43.63 110 TRP C O 1
ATOM 6732 N N . ASP D 1 130 ? -21.295 55.778 131.716 1.00 46.32 111 ASP C N 1
ATOM 6733 C CA . ASP D 1 130 ? -21.709 56.993 131.007 1.00 48.64 111 ASP C CA 1
ATOM 6734 C C . ASP D 1 130 ? -20.534 57.666 130.314 1.00 47.36 111 ASP C C 1
ATOM 6735 O O . ASP D 1 130 ? -20.643 58.042 129.160 1.00 53.09 111 ASP C O 1
ATOM 6740 N N . LYS D 1 131 ? -19.401 57.796 130.999 1.00 46.20 112 LYS C N 1
ATOM 6741 C CA . LYS D 1 131 ? -18.241 58.423 130.373 1.00 45.43 112 LYS C CA 1
ATOM 6742 C C . LYS D 1 131 ? -17.787 57.698 129.111 1.00 47.23 112 LYS C C 1
ATOM 6743 O O . LYS D 1 131 ? -17.623 58.304 128.064 1.00 53.82 112 LYS C O 1
ATOM 6749 N N . ILE D 1 132 ? -17.592 56.389 129.220 1.00 46.83 113 ILE C N 1
ATOM 6750 C CA . ILE D 1 132 ? -17.045 55.578 128.137 1.00 45.21 113 ILE C CA 1
ATOM 6751 C C . ILE D 1 132 ? -18.022 55.427 126.964 1.00 45.67 113 ILE C C 1
ATOM 6752 O O . ILE D 1 132 ? -17.646 55.593 125.808 1.00 44.98 113 ILE C O 1
ATOM 6757 N N . VAL D 1 133 ? -19.275 55.117 127.269 1.00 41.00 114 VAL C N 1
ATOM 6758 C CA . VAL D 1 133 ? -20.262 54.890 126.229 1.00 44.54 114 VAL C CA 1
ATOM 6759 C C . VAL D 1 133 ? -20.720 56.189 125.548 1.00 51.40 114 VAL C C 1
ATOM 6760 O O . VAL D 1 133 ? -20.843 56.223 124.307 1.00 46.56 114 VAL C O 1
ATOM 6764 N N . ASP D 1 134 ? -20.916 57.264 126.329 1.00 41.71 115 ASP C N 1
ATOM 6765 C CA . ASP D 1 134 ? -21.304 58.557 125.739 1.00 42.95 115 ASP C CA 1
ATOM 6766 C C . ASP D 1 134 ? -20.233 59.128 124.842 1.00 42.90 115 ASP C C 1
ATOM 6767 O O . ASP D 1 134 ? -20.538 59.633 123.764 1.00 41.80 115 ASP C O 1
ATOM 6772 N N . THR D 1 135 ? -18.985 59.039 125.289 1.00 41.24 116 THR C N 1
ATOM 6773 C CA . THR D 1 135 ? -17.846 59.481 124.506 1.00 40.62 116 THR C CA 1
ATOM 6774 C C . THR D 1 135 ? -17.595 58.594 123.274 1.00 50.06 116 THR C C 1
ATOM 6775 O O . THR D 1 135 ? -17.337 59.104 122.185 1.00 44.37 116 THR C O 1
ATOM 6779 N N . ASN D 1 136 ? -17.684 57.274 123.440 1.00 42.88 117 ASN C N 1
ATOM 6780 C CA . ASN D 1 136 ? -17.319 56.365 122.350 1.00 45.29 117 ASN C CA 1
ATOM 6781 C C . ASN D 1 136 ? -18.403 56.122 121.329 1.00 41.72 117 ASN C C 1
ATOM 6782 O O . ASN D 1 136 ? -18.100 55.796 120.174 1.00 41.34 117 ASN C O 1
ATOM 6787 N N . LEU D 1 137 ? -19.658 56.307 121.734 1.00 41.37 118 LEU C N 1
ATOM 6788 C CA . LEU D 1 137 ? -20.791 55.935 120.878 1.00 40.27 118 LEU C CA 1
ATOM 6789 C C . LEU D 1 137 ? -21.794 57.089 120.708 1.00 46.80 118 LEU C C 1
ATOM 6790 O O . LEU D 1 137 ? -22.150 57.462 119.590 1.00 39.41 118 LEU C O 1
ATOM 6795 N N . LYS D 1 138 ? -22.243 57.670 121.812 1.00 39.43 119 LYS C N 1
ATOM 6796 C CA . LYS D 1 138 ? -23.231 58.743 121.685 1.00 47.65 119 LYS C CA 1
ATOM 6797 C C . LYS D 1 138 ? -22.686 59.992 120.996 1.00 51.48 119 LYS C C 1
ATOM 6798 O O . LYS D 1 138 ? -23.363 60.572 120.155 1.00 55.01 119 LYS C O 1
ATOM 6804 N N . ALA D 1 139 ? -21.486 60.423 121.365 1.00 40.48 120 ALA C N 1
ATOM 6805 C CA . ALA D 1 139 ? -20.910 61.618 120.752 1.00 45.33 120 ALA C CA 1
ATOM 6806 C C . ALA D 1 139 ? -20.680 61.522 119.240 1.00 52.45 120 ALA C C 1
ATOM 6807 O O . ALA D 1 139 ? -21.076 62.432 118.509 1.00 57.47 120 ALA C O 1
ATOM 6809 N N . PRO D 1 140 ? -20.039 60.430 118.764 1.00 57.34 121 PRO C N 1
ATOM 6810 C CA . PRO D 1 140 ? -19.860 60.296 117.314 1.00 46.82 121 PRO C CA 1
ATOM 6811 C C . PRO D 1 140 ? -21.194 60.334 116.579 1.00 45.13 121 PRO C C 1
ATOM 6812 O O . PRO D 1 140 ? -21.256 60.880 115.469 1.00 45.29 121 PRO C O 1
ATOM 6816 N N . TRP D 1 141 ? -22.231 59.755 117.182 1.00 38.78 122 TRP C N 1
ATOM 6817 C CA . TRP D 1 141 ? -23.575 59.810 116.621 1.00 42.37 122 TRP C CA 1
ATOM 6818 C C . TRP D 1 141 ? -24.102 61.257 116.552 1.00 48.81 122 TRP C C 1
ATOM 6819 O O . TRP D 1 141 ? -24.590 61.697 115.511 1.00 59.10 122 TRP C O 1
ATOM 6830 N N . GLN D 1 142 ? -23.994 61.989 117.656 1.00 41.45 123 GLN C N 1
ATOM 6831 C CA . GLN D 1 142 ? -24.369 63.412 117.687 1.00 45.50 123 GLN C CA 1
ATOM 6832 C C . GLN D 1 142 ? -23.629 64.216 116.617 1.00 47.47 123 GLN C C 1
ATOM 6833 O O . GLN D 1 142 ? -24.251 64.972 115.841 1.00 44.55 123 GLN C O 1
ATOM 6839 N N . CYS D 1 143 ? -22.309 64.044 116.568 1.00 41.67 124 CYS C N 1
ATOM 6840 C CA . CYS D 1 143 ? -21.492 64.782 115.603 1.00 50.78 124 CYS C CA 1
ATOM 6841 C C . CYS D 1 143 ? -21.897 64.450 114.182 1.00 50.73 124 CYS C C 1
ATOM 6842 O O . CYS D 1 143 ? -21.980 65.336 113.334 1.00 51.76 124 CYS C O 1
ATOM 6845 N N . ALA D 1 144 ? -22.125 63.168 113.927 1.00 40.45 125 ALA C N 1
ATOM 6846 C CA . ALA D 1 144 ? -22.546 62.735 112.602 1.00 46.59 125 ALA C CA 1
ATOM 6847 C C . ALA D 1 144 ? -23.855 63.422 112.238 1.00 47.21 125 ALA C C 1
ATOM 6848 O O . ALA D 1 144 ? -23.984 63.995 111.160 1.00 47.39 125 ALA C O 1
ATOM 6850 N N . GLN D 1 145 ? -24.820 63.373 113.146 1.00 42.38 126 GLN C N 1
ATOM 6851 C CA . GLN D 1 145 ? -26.092 64.030 112.888 1.00 51.24 126 GLN C CA 1
ATOM 6852 C C . GLN D 1 145 ? -25.875 65.495 112.523 1.00 51.24 126 GLN C C 1
ATOM 6853 O O . GLN D 1 145 ? -26.390 65.966 111.509 1.00 55.12 126 GLN C O 1
ATOM 6859 N N . GLU D 1 146 ? -25.097 66.206 113.339 1.00 50.49 127 GLU C N 1
ATOM 6860 C CA . GLU D 1 146 ? -24.918 67.634 113.104 1.00 51.42 127 GLU C CA 1
ATOM 6861 C C . GLU D 1 146 ? -24.149 67.906 111.817 1.00 45.82 127 GLU C C 1
ATOM 6862 O O . GLU D 1 146 ? -24.551 68.756 111.046 1.00 51.35 127 GLU C O 1
ATOM 6868 N N . VAL D 1 147 ? -23.076 67.164 111.570 1.00 44.33 128 VAL C N 1
ATOM 6869 C CA . VAL D 1 147 ? -22.287 67.338 110.350 1.00 48.11 128 VAL C CA 1
ATOM 6870 C C . VAL D 1 147 ? -23.088 67.023 109.097 1.00 44.51 128 VAL C C 1
ATOM 6871 O O . VAL D 1 147 ? -22.945 67.675 108.067 1.00 49.88 128 VAL C O 1
ATOM 6875 N N . VAL D 1 148 ? -23.934 66.014 109.183 1.00 50.70 129 VAL C N 1
ATOM 6876 C CA . VAL D 1 148 ? -24.826 65.698 108.079 1.00 48.11 129 VAL C CA 1
ATOM 6877 C C . VAL D 1 148 ? -25.814 66.825 107.749 1.00 46.88 129 VAL C C 1
ATOM 6878 O O . VAL D 1 148 ? -26.028 67.171 106.574 1.00 51.48 129 VAL C O 1
ATOM 6882 N N . GLN D 1 149 ? -26.406 67.410 108.782 1.00 60.52 130 GLN C N 1
ATOM 6883 C CA . GLN D 1 149 ? -27.314 68.532 108.566 1.00 67.00 130 GLN C CA 1
ATOM 6884 C C . GLN D 1 149 ? -26.589 69.665 107.837 1.00 62.55 130 GLN C C 1
ATOM 6885 O O . GLN D 1 149 ? -27.153 70.290 106.940 1.00 63.67 130 GLN C O 1
ATOM 6891 N N . HIS D 1 150 ? -25.347 69.919 108.249 1.00 54.85 131 HIS C N 1
ATOM 6892 C CA . HIS D 1 150 ? -24.472 70.952 107.669 1.00 49.83 131 HIS C CA 1
ATOM 6893 C C . HIS D 1 150 ? -24.149 70.641 106.206 1.00 49.68 131 HIS C C 1
ATOM 6894 O O . HIS D 1 150 ? -24.296 71.480 105.331 1.00 60.80 131 HIS C O 1
ATOM 6909 N N . ILE D 1 152 ? -25.846 68.575 104.072 1.00 50.83 133 ILE C N 1
ATOM 6910 C CA . ILE D 1 152 ? -27.125 68.737 103.359 1.00 54.82 133 ILE C CA 1
ATOM 6911 C C . ILE D 1 152 ? -27.481 70.188 103.039 1.00 64.42 133 ILE C C 1
ATOM 6912 O O . ILE D 1 152 ? -27.910 70.525 101.931 1.00 67.96 133 ILE C O 1
ATOM 6917 N N . LYS D 1 153 ? -27.288 71.044 104.029 1.00 62.70 134 LYS C N 1
ATOM 6918 C CA . LYS D 1 153 ? -27.538 72.457 103.882 1.00 61.52 134 LYS C CA 1
ATOM 6919 C C . LYS D 1 153 ? -26.713 73.033 102.736 1.00 56.43 134 LYS C C 1
ATOM 6920 O O . LYS D 1 153 ? -27.202 73.838 101.960 1.00 65.42 134 LYS C O 1
ATOM 6926 N N . ALA D 1 154 ? -25.485 72.548 102.591 1.00 64.35 135 ALA C N 1
ATOM 6927 C CA . ALA D 1 154 ? -24.570 73.025 101.556 1.00 60.59 135 ALA C CA 1
ATOM 6928 C C . ALA D 1 154 ? -24.647 72.200 100.280 1.00 65.45 135 ALA C C 1
ATOM 6929 O O . ALA D 1 154 ? -23.896 72.451 99.337 1.00 72.97 135 ALA C O 1
ATOM 6931 N N . GLU D 1 155 ? -25.542 71.215 100.265 1.00 68.04 136 GLU C N 1
ATOM 6932 C CA . GLU D 1 155 ? -25.693 70.285 99.144 1.00 61.63 136 GLU C CA 1
ATOM 6933 C C . GLU D 1 155 ? -24.360 69.640 98.766 1.00 63.59 136 GLU C C 1
ATOM 6934 O O . GLU D 1 155 ? -23.895 69.763 97.640 1.00 68.64 136 GLU C O 1
ATOM 6940 N N . ARG D 1 156 ? -23.744 68.985 99.745 1.00 53.99 137 ARG C N 1
ATOM 6941 C CA . ARG D 1 156 ? -22.419 68.415 99.625 1.00 51.97 137 ARG C CA 1
ATOM 6942 C C . ARG D 1 156 ? -22.450 66.912 99.885 1.00 58.58 137 ARG C C 1
ATOM 6943 O O . ARG D 1 156 ? -23.021 66.464 100.875 1.00 56.22 137 ARG C O 1
ATOM 6951 N N . LYS D 1 157 ? -21.808 66.142 99.007 1.00 65.70 138 LYS C N 1
ATOM 6952 C CA . LYS D 1 157 ? -21.797 64.679 99.100 1.00 62.95 138 LYS C CA 1
ATOM 6953 C C . LYS D 1 157 ? -20.538 64.192 99.818 1.00 64.72 138 LYS C C 1
ATOM 6954 O O . LYS D 1 157 ? -19.620 63.660 99.192 1.00 70.28 138 LYS C O 1
ATOM 6960 N N . GLY D 1 158 ? -20.508 64.336 101.139 1.00 55.96 139 GLY C N 1
ATOM 6961 C CA . GLY D 1 158 ? -19.295 64.054 101.882 1.00 50.28 139 GLY C CA 1
ATOM 6962 C C . GLY D 1 158 ? -19.098 62.644 102.411 1.00 55.21 139 GLY C C 1
ATOM 6963 O O . GLY D 1 158 ? -19.721 61.685 101.943 1.00 56.67 139 GLY C O 1
ATOM 6964 N N . SER D 1 159 ? -18.184 62.524 103.373 1.00 49.61 140 SER C N 1
ATOM 6965 C CA . SER D 1 159 ? -17.800 61.239 103.935 1.00 43.37 140 SER C CA 1
ATOM 6966 C C . SER D 1 159 ? -17.645 61.311 105.435 1.00 38.40 140 SER C C 1
ATOM 6967 O O . SER D 1 159 ? -17.228 62.326 106.002 1.00 52.06 140 SER C O 1
ATOM 6970 N N . ILE D 1 160 ? -17.966 60.199 106.065 1.00 37.67 141 ILE C N 1
ATOM 6971 C CA . ILE D 1 160 ? -17.801 60.015 107.489 1.00 38.14 141 ILE C CA 1
ATOM 6972 C C . ILE D 1 160 ? -16.942 58.774 107.751 1.00 50.62 141 ILE C C 1
ATOM 6973 O O . ILE D 1 160 ? -17.150 57.730 107.132 1.00 35.87 141 ILE C O 1
ATOM 6978 N N . ILE D 1 161 ? -15.961 58.918 108.631 1.00 35.69 142 ILE C N 1
ATOM 6979 C CA . ILE D 1 161 ? -15.100 57.829 109.036 1.00 37.97 142 ILE C CA 1
ATOM 6980 C C . ILE D 1 161 ? -15.162 57.699 110.568 1.00 44.07 142 ILE C C 1
ATOM 6981 O O . ILE D 1 161 ? -14.841 58.658 111.291 1.00 37.65 142 ILE C O 1
ATOM 6986 N N . ASN D 1 162 ? -15.610 56.539 111.054 1.00 35.44 143 ASN C N 1
ATOM 6987 C CA . ASN D 1 162 ? -15.632 56.249 112.486 1.00 34.17 143 ASN C CA 1
ATOM 6988 C C . ASN D 1 162 ? -14.422 55.455 112.896 1.00 33.78 143 ASN C C 1
ATOM 6989 O O . ASN D 1 162 ? -14.153 54.384 112.361 1.00 45.41 143 ASN C O 1
ATOM 6994 N N . ILE D 1 163 ? -13.661 55.970 113.843 1.00 42.99 144 ILE C N 1
ATOM 6995 C CA . ILE D 1 163 ? -12.596 55.146 114.354 1.00 38.22 144 ILE C CA 1
ATOM 6996 C C . ILE D 1 163 ? -13.175 54.239 115.424 1.00 42.14 144 ILE C C 1
ATOM 6997 O O . ILE D 1 163 ? -13.596 54.696 116.497 1.00 34.10 144 ILE C O 1
ATOM 7002 N N . THR D 1 164 ? -13.243 52.948 115.118 1.00 37.76 145 THR C N 1
ATOM 7003 C CA . THR D 1 164 ? -13.703 52.009 116.130 1.00 37.47 145 THR C CA 1
ATOM 7004 C C . THR D 1 164 ? -12.495 51.384 116.837 1.00 33.58 145 THR C C 1
ATOM 7005 O O . THR D 1 164 ? -11.762 52.079 117.525 1.00 49.44 145 THR C O 1
ATOM 7009 N N . SER D 1 165 ? -12.295 50.086 116.637 1.00 39.69 146 SER C N 1
ATOM 7010 C CA . SER D 1 165 ? -11.308 49.279 117.349 1.00 37.99 146 SER C CA 1
ATOM 7011 C C . SER D 1 165 ? -11.582 47.829 116.969 1.00 39.02 146 SER C C 1
ATOM 7012 O O . SER D 1 165 ? -12.728 47.457 116.693 1.00 36.22 146 SER C O 1
ATOM 7015 N N . ILE D 1 166 ? -10.558 46.993 116.977 1.00 33.91 147 ILE C N 1
ATOM 7016 C CA . ILE D 1 166 ? -10.797 45.570 116.759 1.00 43.26 147 ILE C CA 1
ATOM 7017 C C . ILE D 1 166 ? -11.616 45.002 117.902 1.00 34.13 147 ILE C C 1
ATOM 7018 O O . ILE D 1 166 ? -12.200 43.936 117.792 1.00 43.21 147 ILE C O 1
ATOM 7023 N N . LEU D 1 167 ? -11.669 45.743 119.001 1.00 37.90 148 LEU C N 1
ATOM 7024 C CA . LEU D 1 167 ? -12.510 45.374 120.134 1.00 34.73 148 LEU C CA 1
ATOM 7025 C C . LEU D 1 167 ? -14.001 45.540 119.861 1.00 34.34 148 LEU C C 1
ATOM 7026 O O . LEU D 1 167 ? -14.830 45.246 120.703 1.00 42.28 148 LEU C O 1
ATOM 7031 N N . SER D 1 168 ? -14.345 46.027 118.683 1.00 39.51 149 SER C N 1
ATOM 7032 C CA . SER D 1 168 ? -15.739 46.086 118.302 1.00 33.59 149 SER C CA 1
ATOM 7033 C C . SER D 1 168 ? -16.223 44.651 118.003 1.00 41.39 149 SER C C 1
ATOM 7034 O O . SER D 1 168 ? -17.410 44.387 118.059 1.00 49.81 149 SER C O 1
ATOM 7037 N N . GLN D 1 169 ? -15.293 43.727 117.720 1.00 37.69 150 GLN C N 1
ATOM 7038 C CA . GLN D 1 169 ? -15.663 42.323 117.489 1.00 44.06 150 GLN C CA 1
ATOM 7039 C C . GLN D 1 169 ? -14.861 41.333 118.328 1.00 41.44 150 GLN C C 1
ATOM 7040 O O . GLN D 1 169 ? -15.325 40.254 118.600 1.00 39.89 150 GLN C O 1
ATOM 7046 N N . SER D 1 170 ? -13.642 41.692 118.696 1.00 45.82 151 SER C N 1
ATOM 7047 C CA . SER D 1 170 ? -12.839 40.856 119.574 1.00 41.08 151 SER C CA 1
ATOM 7048 C C . SER D 1 170 ? -13.063 41.274 121.038 1.00 44.74 151 SER C C 1
ATOM 7049 O O . SER D 1 170 ? -13.613 42.344 121.329 1.00 46.61 151 SER C O 1
ATOM 7052 N N . THR D 1 171 ? -12.623 40.435 121.960 1.00 44.60 152 THR C N 1
ATOM 7053 C CA . THR D 1 171 ? -12.747 40.744 123.373 1.00 44.25 152 THR C CA 1
ATOM 7054 C C . THR D 1 171 ? -11.395 40.911 124.012 1.00 46.20 152 THR C C 1
ATOM 7055 O O . THR D 1 171 ? -10.362 40.420 123.509 1.00 38.66 152 THR C O 1
ATOM 7059 N N . ASN D 1 172 ? -11.415 41.598 125.146 1.00 46.32 153 ASN C N 1
ATOM 7060 C CA . ASN D 1 172 ? -10.293 41.553 126.045 1.00 46.12 153 ASN C CA 1
ATOM 7061 C C . ASN D 1 172 ? -10.832 41.736 127.459 1.00 49.10 153 ASN C C 1
ATOM 7062 O O . ASN D 1 172 ? -12.046 41.904 127.651 1.00 42.64 153 ASN C O 1
ATOM 7067 N N . LEU D 1 173 ? -9.956 41.614 128.447 1.00 42.17 154 LEU C N 1
ATOM 7068 C CA . LEU D 1 173 ? -10.362 41.708 129.848 1.00 58.86 154 LEU C CA 1
ATOM 7069 C C . LEU D 1 173 ? -10.287 43.129 130.374 1.00 52.68 154 LEU C C 1
ATOM 7070 O O . LEU D 1 173 ? -9.361 43.859 130.042 1.00 53.00 154 LEU C O 1
ATOM 7075 N N . GLY D 1 174 ? -11.234 43.503 131.225 1.00 56.55 155 GLY C N 1
ATOM 7076 C CA . GLY D 1 174 ? -11.160 44.767 131.932 1.00 44.77 155 GLY C CA 1
ATOM 7077 C C . GLY D 1 174 ? -11.634 45.957 131.108 1.00 43.56 155 GLY C C 1
ATOM 7078 O O . GLY D 1 174 ? -11.377 47.096 131.471 1.00 44.02 155 GLY C O 1
ATOM 7079 N N . VAL D 1 175 ? -12.300 45.700 129.981 1.00 42.14 156 VAL C N 1
ATOM 7080 C CA . VAL D 1 175 ? -12.685 46.781 129.062 1.00 44.39 156 VAL C CA 1
ATOM 7081 C C . VAL D 1 175 ? -14.119 46.629 128.547 1.00 44.27 156 VAL C C 1
ATOM 7082 O O . VAL D 1 175 ? -14.433 47.011 127.415 1.00 49.46 156 VAL C O 1
ATOM 7086 N N A SER D 1 176 ? -14.989 46.076 129.383 0.85 41.58 157 SER C N 1
ATOM 7087 N N B SER D 1 176 ? -14.986 46.076 129.393 0.15 43.13 157 SER C N 1
ATOM 7088 C CA A SER D 1 176 ? -16.364 45.793 128.956 0.85 43.51 157 SER C CA 1
ATOM 7089 C CA B SER D 1 176 ? -16.381 45.802 129.026 0.15 42.82 157 SER C CA 1
ATOM 7090 C C A SER D 1 176 ? -17.166 46.992 128.380 0.85 39.84 157 SER C C 1
ATOM 7091 C C B SER D 1 176 ? -17.155 46.978 128.403 0.15 42.25 157 SER C C 1
ATOM 7092 O O A SER D 1 176 ? -17.790 46.859 127.322 0.85 40.26 157 SER C O 1
ATOM 7093 O O B SER D 1 176 ? -17.758 46.816 127.341 0.15 40.76 157 SER C O 1
ATOM 7098 N N . PRO D 1 177 ? -17.154 48.158 129.055 1.00 43.30 158 PRO C N 1
ATOM 7099 C CA . PRO D 1 177 ? -17.936 49.254 128.452 1.00 43.51 158 PRO C CA 1
ATOM 7100 C C . PRO D 1 177 ? -17.368 49.706 127.104 1.00 41.50 158 PRO C C 1
ATOM 7101 O O . PRO D 1 177 ? -18.140 49.998 126.186 1.00 40.61 158 PRO C O 1
ATOM 7105 N N . TYR D 1 178 ? -16.044 49.698 126.976 1.00 39.37 159 TYR C N 1
ATOM 7106 C CA . TYR D 1 178 ? -15.382 50.049 125.719 1.00 37.90 159 TYR C CA 1
ATOM 7107 C C . TYR D 1 178 ? -15.797 49.080 124.589 1.00 38.01 159 TYR C C 1
ATOM 7108 O O . TYR D 1 178 ? -16.147 49.522 123.496 1.00 42.98 159 TYR C O 1
ATOM 7117 N N . CYS D 1 179 ? -15.736 47.774 124.855 1.00 37.01 160 CYS C N 1
ATOM 7118 C CA . CYS D 1 179 ? -16.177 46.756 123.883 1.00 39.90 160 CYS C CA 1
ATOM 7119 C C . CYS D 1 179 ? -17.631 46.945 123.478 1.00 38.22 160 CYS C C 1
ATOM 7120 O O . CYS D 1 179 ? -17.959 46.860 122.296 1.00 39.99 160 CYS C O 1
ATOM 7123 N N . ALA D 1 180 ? -18.506 47.181 124.455 1.00 36.79 161 ALA C N 1
ATOM 7124 C CA . ALA D 1 180 ? -19.919 47.373 124.127 1.00 50.82 161 ALA C CA 1
ATOM 7125 C C . ALA D 1 180 ? -20.105 48.602 123.209 1.00 52.07 161 ALA C C 1
ATOM 7126 O O . ALA D 1 180 ? -20.844 48.549 122.218 1.00 40.93 161 ALA C O 1
ATOM 7128 N N . SER D 1 181 ? -19.424 49.701 123.544 1.00 48.11 162 SER C N 1
ATOM 7129 C CA . SER D 1 181 ? -19.588 50.948 122.815 1.00 40.38 162 SER C CA 1
ATOM 7130 C C . SER D 1 181 ? -19.036 50.834 121.393 1.00 44.85 162 SER C C 1
ATOM 7131 O O . SER D 1 181 ? -19.667 51.307 120.433 1.00 44.24 162 SER C O 1
ATOM 7134 N N . LYS D 1 182 ? -17.882 50.184 121.254 1.00 35.17 163 LYS C N 1
ATOM 7135 C CA . LYS D 1 182 ? -17.277 49.991 119.933 1.00 36.01 163 LYS C CA 1
ATOM 7136 C C . LYS D 1 182 ? -18.112 49.090 119.002 1.00 39.50 163 LYS C C 1
ATOM 7137 O O . LYS D 1 182 ? -18.260 49.393 117.815 1.00 39.79 163 LYS C O 1
ATOM 7143 N N . ALA D 1 183 ? -18.647 47.990 119.527 1.00 34.26 164 ALA C N 1
ATOM 7144 C CA . ALA D 1 183 ? -19.571 47.164 118.740 1.00 42.69 164 ALA C CA 1
ATOM 7145 C C . ALA D 1 183 ? -20.810 47.992 118.378 1.00 44.87 164 ALA C C 1
ATOM 7146 O O . ALA D 1 183 ? -21.367 47.852 117.286 1.00 44.47 164 ALA C O 1
ATOM 7148 N N . GLY D 1 184 ? -21.268 48.817 119.312 1.00 34.90 165 GLY C N 1
ATOM 7149 C CA . GLY D 1 184 ? -22.390 49.691 119.022 1.00 36.63 165 GLY C CA 1
ATOM 7150 C C . GLY D 1 184 ? -22.081 50.632 117.865 1.00 36.19 165 GLY C C 1
ATOM 7151 O O . GLY D 1 184 ? -22.913 50.840 116.989 1.00 38.52 165 GLY C O 1
ATOM 7152 N N . LEU D 1 185 ? -20.897 51.241 117.901 1.00 34.79 166 LEU C N 1
ATOM 7153 C CA . LEU D 1 185 ? -20.489 52.177 116.871 1.00 40.43 166 LEU C CA 1
ATOM 7154 C C . LEU D 1 185 ? -20.303 51.466 115.531 1.00 42.22 166 LEU C C 1
ATOM 7155 O O . LEU D 1 185 ? -20.716 51.984 114.480 1.00 36.03 166 LEU C O 1
ATOM 7160 N N . ARG D 1 186 ? -19.752 50.254 115.580 1.00 35.28 167 ARG C N 1
ATOM 7161 C CA . ARG D 1 186 ? -19.561 49.465 114.361 1.00 36.07 167 ARG C CA 1
ATOM 7162 C C . ARG D 1 186 ? -20.887 49.220 113.648 1.00 37.82 167 ARG C C 1
ATOM 7163 O O . ARG D 1 186 ? -21.000 49.425 112.441 1.00 36.18 167 ARG C O 1
ATOM 7171 N N . HIS D 1 187 ? -21.903 48.795 114.380 1.00 34.13 168 HIS C N 1
ATOM 7172 C CA . HIS D 1 187 ? -23.163 48.524 113.709 1.00 38.07 168 HIS C CA 1
ATOM 7173 C C . HIS D 1 187 ? -23.871 49.814 113.266 1.00 35.18 168 HIS C C 1
ATOM 7174 O O . HIS D 1 187 ? -24.567 49.823 112.239 1.00 40.28 168 HIS C O 1
ATOM 7181 N N . LEU D 1 188 ? -23.683 50.885 114.038 1.00 35.31 169 LEU C N 1
ATOM 7182 C CA . LEU D 1 188 ? -24.254 52.189 113.712 1.00 35.97 169 LEU C CA 1
ATOM 7183 C C . LEU D 1 188 ? -23.652 52.701 112.409 1.00 42.76 169 LEU C C 1
ATOM 7184 O O . LEU D 1 188 ? -24.341 53.305 111.596 1.00 42.15 169 LEU C O 1
ATOM 7189 N N . THR D 1 189 ? -22.366 52.438 112.218 1.00 35.09 170 THR C N 1
ATOM 7190 C CA . THR D 1 189 ? -21.707 52.750 110.969 1.00 43.43 170 THR C CA 1
ATOM 7191 C C . THR D 1 189 ? -22.470 52.101 109.790 1.00 40.63 170 THR C C 1
ATOM 7192 O O . THR D 1 189 ? -22.805 52.770 108.805 1.00 48.72 170 THR C O 1
ATOM 7196 N N . GLU D 1 190 ? -22.800 50.822 109.923 1.00 36.56 171 GLU C N 1
ATOM 7197 C CA . GLU D 1 190 ? -23.561 50.111 108.890 1.00 38.28 171 GLU C CA 1
ATOM 7198 C C . GLU D 1 190 ? -24.948 50.695 108.677 1.00 44.62 171 GLU C C 1
ATOM 7199 O O . GLU D 1 190 ? -25.392 50.871 107.527 1.00 37.46 171 GLU C O 1
ATOM 7205 N N . VAL D 1 191 ? -25.634 50.972 109.788 1.00 36.94 172 VAL C N 1
ATOM 7206 C CA . VAL D 1 191 ? -26.993 51.523 109.750 1.00 45.07 172 VAL C CA 1
ATOM 7207 C C . VAL D 1 191 ? -26.997 52.936 109.133 1.00 43.70 172 VAL C C 1
ATOM 7208 O O . VAL D 1 191 ? -27.828 53.246 108.286 1.00 45.65 172 VAL C O 1
ATOM 7220 N N . ALA D 1 193 ? -24.750 54.043 107.112 1.00 48.91 174 ALA C N 1
ATOM 7221 C CA . ALA D 1 193 ? -24.399 53.930 105.704 1.00 38.44 174 ALA C CA 1
ATOM 7222 C C . ALA D 1 193 ? -25.670 53.775 104.871 1.00 42.05 174 ALA C C 1
ATOM 7223 O O . ALA D 1 193 ? -25.836 54.434 103.833 1.00 42.84 174 ALA C O 1
ATOM 7225 N N . VAL D 1 194 ? -26.581 52.941 105.364 1.00 39.84 175 VAL C N 1
ATOM 7226 C CA . VAL D 1 194 ? -27.848 52.700 104.686 1.00 41.15 175 VAL C CA 1
ATOM 7227 C C . VAL D 1 194 ? -28.734 53.940 104.647 1.00 45.87 175 VAL C C 1
ATOM 7228 O O . VAL D 1 194 ? -29.245 54.304 103.588 1.00 46.93 175 VAL C O 1
ATOM 7232 N N . GLU D 1 195 ? -28.869 54.610 105.790 1.00 46.27 176 GLU C N 1
ATOM 7233 C CA . GLU D 1 195 ? -29.783 55.746 105.931 1.00 49.16 176 GLU C CA 1
ATOM 7234 C C . GLU D 1 195 ? -29.279 57.068 105.346 1.00 54.85 176 GLU C C 1
ATOM 7235 O O . GLU D 1 195 ? -30.072 57.961 105.073 1.00 45.44 176 GLU C O 1
ATOM 7241 N N . LEU D 1 196 ? -27.968 57.182 105.132 1.00 47.41 177 LEU C N 1
ATOM 7242 C CA . LEU D 1 196 ? -27.406 58.426 104.625 1.00 47.85 177 LEU C CA 1
ATOM 7243 C C . LEU D 1 196 ? -27.021 58.404 103.144 1.00 48.98 177 LEU C C 1
ATOM 7244 O O . LEU D 1 196 ? -26.675 59.447 102.567 1.00 46.40 177 LEU C O 1
ATOM 7249 N N . ALA D 1 197 ? -27.091 57.228 102.532 1.00 43.70 178 ALA C N 1
ATOM 7250 C CA . ALA D 1 197 ? -26.756 57.082 101.126 1.00 52.21 178 ALA C CA 1
ATOM 7251 C C . ALA D 1 197 ? -27.580 58.019 100.251 1.00 56.74 178 ALA C C 1
ATOM 7252 O O . ALA D 1 197 ? -27.063 58.578 99.276 1.00 52.64 178 ALA C O 1
ATOM 7254 N N . ARG D 1 198 ? -28.834 58.253 100.637 1.00 54.61 179 ARG C N 1
ATOM 7255 C CA . ARG D 1 198 ? -29.700 59.110 99.835 1.00 51.74 179 ARG C CA 1
ATOM 7256 C C . ARG D 1 198 ? -29.188 60.552 99.729 1.00 55.10 179 ARG C C 1
ATOM 7257 O O . ARG D 1 198 ? -29.627 61.297 98.852 1.00 54.61 179 ARG C O 1
ATOM 7265 N N . PHE D 1 199 ? -28.270 60.935 100.620 1.00 51.82 180 PHE C N 1
ATOM 7266 C CA . PHE D 1 199 ? -27.661 62.262 100.615 1.00 48.66 180 PHE C CA 1
ATOM 7267 C C . PHE D 1 199 ? -26.262 62.253 99.993 1.00 56.77 180 PHE C C 1
ATOM 7268 O O . PHE D 1 199 ? -25.529 63.248 100.095 1.00 48.42 180 PHE C O 1
ATOM 7276 N N . GLY D 1 200 ? -25.871 61.124 99.397 1.00 46.10 181 GLY C N 1
ATOM 7277 C CA . GLY D 1 200 ? -24.572 61.013 98.761 1.00 45.42 181 GLY C CA 1
ATOM 7278 C C . GLY D 1 200 ? -23.436 60.946 99.766 1.00 55.73 181 GLY C C 1
ATOM 7279 O O . GLY D 1 200 ? -22.266 61.158 99.433 1.00 53.28 181 GLY C O 1
ATOM 7280 N N . ILE D 1 201 ? -23.776 60.603 100.999 1.00 49.33 182 ILE C N 1
ATOM 7281 C CA . ILE D 1 201 ? -22.793 60.538 102.056 1.00 43.68 182 ILE C CA 1
ATOM 7282 C C . ILE D 1 201 ? -22.472 59.092 102.382 1.00 46.22 182 ILE C C 1
ATOM 7283 O O . ILE D 1 201 ? -23.355 58.360 102.821 1.00 44.30 182 ILE C O 1
ATOM 7288 N N . ASN D 1 202 ? -21.220 58.678 102.180 1.00 38.43 183 ASN C N 1
ATOM 7289 C CA . ASN D 1 202 ? -20.846 57.324 102.572 1.00 38.06 183 ASN C CA 1
ATOM 7290 C C . ASN D 1 202 ? -20.252 57.294 104.008 1.00 50.68 183 ASN C C 1
ATOM 7291 O O . ASN D 1 202 ? -19.613 58.257 104.460 1.00 43.81 183 ASN C O 1
ATOM 7296 N N . VAL D 1 203 ? -20.477 56.187 104.711 1.00 39.36 184 VAL C N 1
ATOM 7297 C CA . VAL D 1 203 ? -20.122 56.086 106.115 1.00 43.61 184 VAL C CA 1
ATOM 7298 C C . VAL D 1 203 ? -19.365 54.777 106.348 1.00 43.63 184 VAL C C 1
ATOM 7299 O O . VAL D 1 203 ? -19.893 53.684 106.115 1.00 39.77 184 VAL C O 1
ATOM 7303 N N . ASN D 1 204 ? -18.123 54.901 106.807 1.00 39.00 185 ASN C N 1
ATOM 7304 C CA . ASN D 1 204 ? -17.256 53.745 107.010 1.00 36.15 185 ASN C CA 1
ATOM 7305 C C . ASN D 1 204 ? -16.468 53.819 108.309 1.00 42.23 185 ASN C C 1
ATOM 7306 O O . ASN D 1 204 ? -16.393 54.867 108.960 1.00 41.20 185 ASN C O 1
ATOM 7311 N N . ALA D 1 205 ? -15.881 52.692 108.688 1.00 37.40 186 ALA C N 1
ATOM 7312 C CA . ALA D 1 205 ? -15.146 52.608 109.936 1.00 33.86 186 ALA C CA 1
ATOM 7313 C C . ALA D 1 205 ? -13.738 52.085 109.734 1.00 36.56 186 ALA C C 1
ATOM 7314 O O . ALA D 1 205 ? -13.477 51.304 108.835 1.00 37.51 186 ALA C O 1
ATOM 7316 N N . ILE D 1 206 ? -12.837 52.515 110.601 1.00 40.20 187 ILE C N 1
ATOM 7317 C CA . ILE D 1 206 ? -11.521 51.933 110.695 1.00 36.08 187 ILE C CA 1
ATOM 7318 C C . ILE D 1 206 ? -11.326 51.391 112.102 1.00 42.86 187 ILE C C 1
ATOM 7319 O O . ILE D 1 206 ? -11.598 52.093 113.089 1.00 35.58 187 ILE C O 1
ATOM 7324 N N . ALA D 1 207 ? -10.868 50.144 112.185 1.00 35.59 188 ALA C N 1
ATOM 7325 C CA . ALA D 1 207 ? -10.684 49.451 113.452 1.00 30.60 188 ALA C CA 1
ATOM 7326 C C . ALA D 1 207 ? -9.203 49.156 113.687 1.00 38.56 188 ALA C C 1
ATOM 7327 O O . ALA D 1 207 ? -8.680 48.157 113.216 1.00 40.57 188 ALA C O 1
ATOM 7329 N N . PRO D 1 208 ? -8.517 50.036 114.416 1.00 38.87 189 PRO C N 1
ATOM 7330 C CA . PRO D 1 208 ? -7.102 49.796 114.696 1.00 40.59 189 PRO C CA 1
ATOM 7331 C C . PRO D 1 208 ? -6.940 48.671 115.710 1.00 40.37 189 PRO C C 1
ATOM 7332 O O . PRO D 1 208 ? -7.825 48.511 116.554 1.00 37.26 189 PRO C O 1
ATOM 7336 N N . GLY D 1 209 ? -5.829 47.934 115.641 1.00 38.26 190 GLY C N 1
ATOM 7337 C CA . GLY D 1 209 ? -5.428 47.054 116.734 1.00 34.06 190 GLY C CA 1
ATOM 7338 C C . GLY D 1 209 ? -4.773 47.859 117.845 1.00 35.50 190 GLY C C 1
ATOM 7339 O O . GLY D 1 209 ? -5.016 49.046 117.956 1.00 46.72 190 GLY C O 1
ATOM 7340 N N . TYR D 1 210 ? -3.929 47.233 118.658 1.00 37.22 191 TYR C N 1
ATOM 7341 C CA . TYR D 1 210 ? -3.245 47.946 119.721 1.00 40.23 191 TYR C CA 1
ATOM 7342 C C . TYR D 1 210 ? -2.129 48.817 119.186 1.00 46.50 191 TYR C C 1
ATOM 7343 O O . TYR D 1 210 ? -1.183 48.342 118.559 1.00 49.94 191 TYR C O 1
ATOM 7360 N N . ILE D 1 212 ? 0.998 51.364 119.583 1.00 66.52 193 ILE C N 1
ATOM 7361 C CA . ILE D 1 212 ? 2.052 51.720 120.497 1.00 83.00 193 ILE C CA 1
ATOM 7362 C C . ILE D 1 212 ? 1.960 53.217 120.858 1.00 95.17 193 ILE C C 1
ATOM 7363 O O . ILE D 1 212 ? 2.358 54.102 120.089 1.00 92.81 193 ILE C O 1
ATOM 7368 N N . THR D 1 213 ? 1.356 53.467 122.022 1.00 104.17 194 THR C N 1
ATOM 7369 C CA . THR D 1 213 ? 1.125 54.815 122.531 1.00 117.45 194 THR C CA 1
ATOM 7370 C C . THR D 1 213 ? 1.637 54.923 123.967 1.00 136.85 194 THR C C 1
ATOM 7371 O O . THR D 1 213 ? 2.145 53.943 124.527 1.00 144.76 194 THR C O 1
ATOM 7375 N N . GLU D 1 214 ? 1.494 56.108 124.560 1.00 143.27 195 GLU C N 1
ATOM 7376 C CA . GLU D 1 214 ? 2.051 56.382 125.891 1.00 148.49 195 GLU C CA 1
ATOM 7377 C C . GLU D 1 214 ? 1.094 56.218 127.081 1.00 140.91 195 GLU C C 1
ATOM 7378 O O . GLU D 1 214 ? 1.534 56.107 128.227 1.00 137.76 195 GLU C O 1
ATOM 7384 N N . ILE D 1 215 ? -0.207 56.213 126.810 1.00 137.08 196 ILE C N 1
ATOM 7385 C CA . ILE D 1 215 ? -1.210 55.976 127.848 1.00 134.58 196 ILE C CA 1
ATOM 7386 C C . ILE D 1 215 ? -1.195 54.495 128.249 1.00 126.98 196 ILE C C 1
ATOM 7387 O O . ILE D 1 215 ? -1.676 54.115 129.323 1.00 118.96 196 ILE C O 1
ATOM 7392 N N . ASN D 1 216 ? -0.631 53.670 127.366 1.00 122.96 197 ASN C N 1
ATOM 7393 C CA . ASN D 1 216 ? -0.519 52.233 127.592 1.00 113.51 197 ASN C CA 1
ATOM 7394 C C . ASN D 1 216 ? 0.901 51.696 127.429 1.00 115.59 197 ASN C C 1
ATOM 7395 O O . ASN D 1 216 ? 1.099 50.601 126.921 1.00 113.63 197 ASN C O 1
ATOM 7400 N N . GLU D 1 217 ? 1.884 52.470 127.868 1.00 123.86 198 GLU C N 1
ATOM 7401 C CA . GLU D 1 217 ? 3.273 52.056 127.756 1.00 130.13 198 GLU C CA 1
ATOM 7402 C C . GLU D 1 217 ? 3.568 50.880 128.664 1.00 126.59 198 GLU C C 1
ATOM 7403 O O . GLU D 1 217 ? 4.265 49.943 128.280 1.00 126.82 198 GLU C O 1
ATOM 7409 N N . GLU D 1 218 ? 3.035 50.942 129.876 1.00 125.00 199 GLU C N 1
ATOM 7410 C CA . GLU D 1 218 ? 3.256 49.891 130.855 1.00 129.88 199 GLU C CA 1
ATOM 7411 C C . GLU D 1 218 ? 2.612 48.572 130.439 1.00 128.45 199 GLU C C 1
ATOM 7412 O O . GLU D 1 218 ? 3.241 47.521 130.526 1.00 125.71 199 GLU C O 1
ATOM 7418 N N . TYR D 1 219 ? 1.359 48.637 129.995 1.00 127.48 200 TYR C N 1
ATOM 7419 C CA . TYR D 1 219 ? 0.629 47.455 129.540 1.00 126.46 200 TYR C CA 1
ATOM 7420 C C . TYR D 1 219 ? 1.372 46.764 128.398 1.00 122.83 200 TYR C C 1
ATOM 7421 O O . TYR D 1 219 ? 1.536 45.544 128.406 1.00 124.67 200 TYR C O 1
ATOM 7430 N N . LEU D 1 220 ? 1.840 47.555 127.433 1.00 116.92 201 LEU C N 1
ATOM 7431 C CA . LEU D 1 220 ? 2.444 47.017 126.213 1.00 110.85 201 LEU C CA 1
ATOM 7432 C C . LEU D 1 220 ? 3.896 46.529 126.412 1.00 115.27 201 LEU C C 1
ATOM 7433 O O . LEU D 1 220 ? 4.281 45.492 125.867 1.00 119.95 201 LEU C O 1
ATOM 7438 N N . THR D 1 221 ? 4.701 47.267 127.171 1.00 109.53 202 THR C N 1
ATOM 7439 C CA . THR D 1 221 ? 6.112 46.912 127.339 1.00 109.78 202 THR C CA 1
ATOM 7440 C C . THR D 1 221 ? 6.370 45.862 128.433 1.00 107.92 202 THR C C 1
ATOM 7441 O O . THR D 1 221 ? 7.477 45.329 128.552 1.00 113.19 202 THR C O 1
ATOM 7445 N N . SER D 1 222 ? 5.334 45.560 129.210 1.00 104.78 203 SER C N 1
ATOM 7446 C CA . SER D 1 222 ? 5.396 44.590 130.314 1.00 115.18 203 SER C CA 1
ATOM 7447 C C . SER D 1 222 ? 5.494 43.126 129.897 1.00 113.88 203 SER C C 1
ATOM 7448 O O . SER D 1 222 ? 5.724 42.805 128.736 1.00 120.12 203 SER C O 1
ATOM 7451 N N . GLU D 1 223 ? 5.364 42.241 130.876 1.00 110.14 204 GLU C N 1
ATOM 7452 C CA . GLU D 1 223 ? 5.390 40.808 130.615 1.00 113.51 204 GLU C CA 1
ATOM 7453 C C . GLU D 1 223 ? 4.094 40.299 129.985 1.00 109.67 204 GLU C C 1
ATOM 7454 O O . GLU D 1 223 ? 4.114 39.521 129.034 1.00 101.68 204 GLU C O 1
ATOM 7460 N N . VAL D 1 224 ? 2.970 40.781 130.502 1.00 108.73 205 VAL C N 1
ATOM 7461 C CA . VAL D 1 224 ? 1.661 40.402 129.996 1.00 104.05 205 VAL C CA 1
ATOM 7462 C C . VAL D 1 224 ? 1.463 40.881 128.564 1.00 106.30 205 VAL C C 1
ATOM 7463 O O . VAL D 1 224 ? 0.874 40.178 127.738 1.00 102.91 205 VAL C O 1
ATOM 7467 N N . GLY D 1 225 ? 1.980 42.073 128.272 1.00 107.52 206 GLY C N 1
ATOM 7468 C CA . GLY D 1 225 ? 1.872 42.640 126.941 1.00 100.62 206 GLY C CA 1
ATOM 7469 C C . GLY D 1 225 ? 2.889 42.123 125.939 1.00 97.99 206 GLY C C 1
ATOM 7470 O O . GLY D 1 225 ? 2.637 42.151 124.734 1.00 91.20 206 GLY C O 1
ATOM 7471 N N . GLN D 1 226 ? 4.049 41.674 126.413 1.00 98.65 207 GLN C N 1
ATOM 7472 C CA . GLN D 1 226 ? 5.048 41.139 125.497 1.00 93.72 207 GLN C CA 1
ATOM 7473 C C . GLN D 1 226 ? 4.645 39.765 124.994 1.00 89.62 207 GLN C C 1
ATOM 7474 O O . GLN D 1 226 ? 5.068 39.332 123.919 1.00 93.46 207 GLN C O 1
ATOM 7480 N N . GLN D 1 227 ? 3.813 39.088 125.777 1.00 81.64 208 GLN C N 1
ATOM 7481 C CA . GLN D 1 227 ? 3.259 37.809 125.365 1.00 86.18 208 GLN C CA 1
ATOM 7482 C C . GLN D 1 227 ? 2.205 38.051 124.303 1.00 82.99 208 GLN C C 1
ATOM 7483 O O . GLN D 1 227 ? 1.990 37.215 123.427 1.00 78.75 208 GLN C O 1
ATOM 7489 N N . LEU D 1 228 ? 1.562 39.216 124.387 1.00 85.71 209 LEU C N 1
ATOM 7490 C CA . LEU D 1 228 ? 0.607 39.663 123.382 1.00 75.70 209 LEU C CA 1
ATOM 7491 C C . LEU D 1 228 ? 1.308 39.843 122.027 1.00 69.79 209 LEU C C 1
ATOM 7492 O O . LEU D 1 228 ? 0.770 39.417 120.997 1.00 59.05 209 LEU C O 1
ATOM 7497 N N . LEU D 1 229 ? 2.490 40.470 122.021 1.00 57.83 210 LEU C N 1
ATOM 7498 C CA . LEU D 1 229 ? 3.233 40.623 120.769 1.00 52.94 210 LEU C CA 1
ATOM 7499 C C . LEU D 1 229 ? 3.442 39.310 120.036 1.00 45.70 210 LEU C C 1
ATOM 7500 O O . LEU D 1 229 ? 3.241 39.252 118.834 1.00 49.52 210 LEU C O 1
ATOM 7505 N N . LYS D 1 230 ? 3.810 38.240 120.738 1.00 47.98 211 LYS C N 1
ATOM 7506 C CA . LYS D 1 230 ? 4.034 36.986 120.013 1.00 53.68 211 LYS C CA 1
ATOM 7507 C C . LYS D 1 230 ? 2.757 36.349 119.487 1.00 54.99 211 LYS C C 1
ATOM 7508 O O . LYS D 1 230 ? 2.814 35.515 118.588 1.00 67.66 211 LYS C O 1
ATOM 7514 N N . LYS D 1 231 ? 1.605 36.790 119.981 1.00 56.03 212 LYS C N 1
ATOM 7515 C CA . LYS D 1 231 ? 0.330 36.239 119.507 1.00 55.21 212 LYS C CA 1
ATOM 7516 C C . LYS D 1 231 ? -0.034 36.919 118.197 1.00 48.74 212 LYS C C 1
ATOM 7517 O O . LYS D 1 231 ? -0.643 36.305 117.323 1.00 55.73 212 LYS C O 1
ATOM 7523 N N . ILE D 1 232 ? 0.349 38.190 118.056 1.00 42.17 213 ILE C N 1
ATOM 7524 C CA . ILE D 1 232 ? 0.037 38.951 116.842 1.00 39.30 213 ILE C CA 1
ATOM 7525 C C . ILE D 1 232 ? 0.853 38.428 115.648 1.00 45.32 213 ILE C C 1
ATOM 7526 O O . ILE D 1 232 ? 2.078 38.371 115.721 1.00 40.84 213 ILE C O 1
ATOM 7531 N N . PRO D 1 233 ? 0.176 38.073 114.540 1.00 44.80 214 PRO C N 1
ATOM 7532 C CA . PRO D 1 233 ? 0.855 37.428 113.404 1.00 44.65 214 PRO C CA 1
ATOM 7533 C C . PRO D 1 233 ? 2.074 38.182 112.896 1.00 45.25 214 PRO C C 1
ATOM 7534 O O . PRO D 1 233 ? 3.111 37.560 112.705 1.00 45.01 214 PRO C O 1
ATOM 7538 N N . THR D 1 234 ? 1.984 39.491 112.712 1.00 45.36 215 THR C N 1
ATOM 7539 C CA . THR D 1 234 ? 3.168 40.245 112.305 1.00 44.37 215 THR C CA 1
ATOM 7540 C C . THR D 1 234 ? 4.127 40.518 113.451 1.00 43.67 215 THR C C 1
ATOM 7541 O O . THR D 1 234 ? 5.206 41.066 113.237 1.00 43.15 215 THR C O 1
ATOM 7545 N N . ARG D 1 235 ? 3.701 40.210 114.673 1.00 47.84 216 ARG C N 1
ATOM 7546 C CA . ARG D 1 235 ? 4.517 40.489 115.852 1.00 43.15 216 ARG C CA 1
ATOM 7547 C C . ARG D 1 235 ? 4.957 41.953 115.996 1.00 45.66 216 ARG C C 1
ATOM 7548 O O . ARG D 1 235 ? 6.064 42.261 116.439 1.00 50.54 216 ARG C O 1
ATOM 7556 N N . LYS D 1 236 ? 4.080 42.842 115.564 1.00 41.98 217 LYS C N 1
ATOM 7557 C CA . LYS D 1 236 ? 4.265 44.270 115.688 1.00 52.23 217 LYS C CA 1
ATOM 7558 C C . LYS D 1 236 ? 2.949 44.877 116.109 1.00 48.40 217 LYS C C 1
ATOM 7559 O O . LYS D 1 236 ? 1.902 44.586 115.531 1.00 39.24 217 LYS C O 1
ATOM 7565 N N . PHE D 1 237 ? 3.015 45.790 117.061 1.00 41.70 218 PHE C N 1
ATOM 7566 C CA . PHE D 1 237 ? 1.854 46.588 117.391 1.00 49.48 218 PHE C CA 1
ATOM 7567 C C . PHE D 1 237 ? 1.614 47.519 116.208 1.00 45.06 218 PHE C C 1
ATOM 7568 O O . PHE D 1 237 ? 2.459 47.660 115.331 1.00 40.15 218 PHE C O 1
ATOM 7576 N N . VAL D 1 238 ? 0.445 48.127 116.192 1.00 46.36 219 VAL C N 1
ATOM 7577 C CA . VAL D 1 238 ? 0.023 49.003 115.106 1.00 42.67 219 VAL C CA 1
ATOM 7578 C C . VAL D 1 238 ? 0.744 50.333 115.156 1.00 38.95 219 VAL C C 1
ATOM 7579 O O . VAL D 1 238 ? 0.889 50.914 116.222 1.00 50.69 219 VAL C O 1
ATOM 7583 N N . GLU D 1 239 ? 1.285 50.756 114.017 1.00 44.24 220 GLU C N 1
ATOM 7584 C CA . GLU D 1 239 ? 1.880 52.086 113.879 1.00 43.03 220 GLU C CA 1
ATOM 7585 C C . GLU D 1 239 ? 0.852 53.017 113.274 1.00 40.66 220 GLU C C 1
ATOM 7586 O O . GLU D 1 239 ? 0.066 52.581 112.424 1.00 38.03 220 GLU C O 1
ATOM 7592 N N . PHE D 1 240 ? 0.906 54.302 113.634 1.00 40.52 221 PHE C N 1
ATOM 7593 C CA . PHE D 1 240 ? -0.024 55.310 113.083 1.00 40.28 221 PHE C CA 1
ATOM 7594 C C . PHE D 1 240 ? -0.028 55.297 111.546 1.00 39.46 221 PHE C C 1
ATOM 7595 O O . PHE D 1 240 ? -1.064 55.411 110.918 1.00 51.25 221 PHE C O 1
ATOM 7603 N N . ASP D 1 241 ? 1.156 55.159 110.962 1.00 42.85 222 ASP C N 1
ATOM 7604 C CA . ASP D 1 241 ? 1.329 55.082 109.520 1.00 45.64 222 ASP C CA 1
ATOM 7605 C C . ASP D 1 241 ? 0.552 53.957 108.865 1.00 49.98 222 ASP C C 1
ATOM 7606 O O . ASP D 1 241 ? 0.188 54.070 107.683 1.00 42.66 222 ASP C O 1
ATOM 7611 N N . ASP D 1 242 ? 0.282 52.887 109.621 1.00 37.88 223 ASP C N 1
ATOM 7612 C CA . ASP D 1 242 ? -0.482 51.771 109.056 1.00 36.45 223 ASP C CA 1
ATOM 7613 C C . ASP D 1 242 ? -1.887 52.210 108.635 1.00 43.70 223 ASP C C 1
ATOM 7614 O O . ASP D 1 242 ? -2.508 51.542 107.804 1.00 36.44 223 ASP C O 1
ATOM 7619 N N . LEU D 1 243 ? -2.357 53.326 109.203 1.00 35.51 224 LEU C N 1
ATOM 7620 C CA . LEU D 1 243 ? -3.719 53.844 109.007 1.00 39.30 224 LEU C CA 1
ATOM 7621 C C . LEU D 1 243 ? -3.884 54.801 107.823 1.00 37.84 224 LEU C C 1
ATOM 7622 O O . LEU D 1 243 ? -5.000 55.099 107.389 1.00 41.85 224 LEU C O 1
ATOM 7627 N N . ASN D 1 244 ? -2.768 55.297 107.325 1.00 36.57 225 ASN C N 1
ATOM 7628 C CA . ASN D 1 244 ? -2.788 56.297 106.282 1.00 42.04 225 ASN C CA 1
ATOM 7629 C C . ASN D 1 244 ? -3.578 55.862 105.057 1.00 42.97 225 ASN C C 1
ATOM 7630 O O . ASN D 1 244 ? -4.485 56.569 104.605 1.00 48.59 225 ASN C O 1
ATOM 7635 N N . GLY D 1 245 ? -3.260 54.673 104.555 1.00 44.04 226 GLY C N 1
ATOM 7636 C CA . GLY D 1 245 ? -3.923 54.148 103.377 1.00 37.24 226 GLY C CA 1
ATOM 7637 C C . GLY D 1 245 ? -5.434 54.057 103.505 1.00 35.01 226 GLY C C 1
ATOM 7638 O O . GLY D 1 245 ? -6.147 54.572 102.654 1.00 35.36 226 GLY C O 1
ATOM 7639 N N . PRO D 1 246 ? -5.930 53.359 104.536 1.00 34.34 227 PRO C N 1
ATOM 7640 C CA . PRO D 1 246 ? -7.381 53.293 104.747 1.00 32.87 227 PRO C CA 1
ATOM 7641 C C . PRO D 1 246 ? -8.035 54.675 104.952 1.00 39.88 227 PRO C C 1
ATOM 7642 O O . PRO D 1 246 ?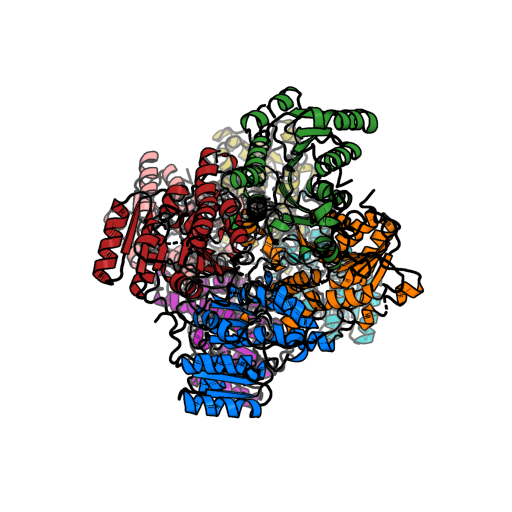 -9.144 54.902 104.469 1.00 46.17 227 PRO C O 1
ATOM 7646 N N . LEU D 1 247 ? -7.362 55.574 105.660 1.00 42.87 228 LEU C N 1
ATOM 7647 C CA . LEU D 1 247 ? -7.898 56.928 105.907 1.00 47.33 228 LEU C CA 1
ATOM 7648 C C . LEU D 1 247 ? -8.092 57.698 104.620 1.00 46.77 228 LEU C C 1
ATOM 7649 O O . LEU D 1 247 ? -9.118 58.346 104.429 1.00 41.15 228 LEU C O 1
ATOM 7654 N N . LEU D 1 248 ? -7.087 57.635 103.752 1.00 46.45 229 LEU C N 1
ATOM 7655 C CA . LEU D 1 248 ? -7.135 58.336 102.486 1.00 37.78 229 LEU C CA 1
ATOM 7656 C C . LEU D 1 248 ? -8.157 57.699 101.551 1.00 37.46 229 LEU C C 1
ATOM 7657 O O . LEU D 1 248 ? -8.895 58.418 100.853 1.00 40.85 229 LEU C O 1
ATOM 7662 N N . LEU D 1 249 ? -8.235 56.370 101.573 1.00 36.21 230 LEU C N 1
ATOM 7663 C CA . LEU D 1 249 ? -9.238 55.640 100.795 1.00 35.85 230 LEU C CA 1
ATOM 7664 C C . LEU D 1 249 ? -10.654 56.106 101.123 1.00 38.36 230 LEU C C 1
ATOM 7665 O O . LEU D 1 249 ? -11.437 56.387 100.229 1.00 41.95 230 LEU C O 1
ATOM 7670 N N . LEU D 1 250 ? -10.988 56.135 102.414 1.00 37.83 231 LEU C N 1
ATOM 7671 C CA . LEU D 1 250 ? -12.347 56.409 102.873 1.00 34.23 231 LEU C CA 1
ATOM 7672 C C . LEU D 1 250 ? -12.702 57.898 102.871 1.00 45.85 231 LEU C C 1
ATOM 7673 O O . LEU D 1 250 ? -13.858 58.262 103.110 1.00 40.53 231 LEU C O 1
ATOM 7678 N N . ALA D 1 251 ? -11.704 58.759 102.649 1.00 37.88 232 ALA C N 1
ATOM 7679 C CA . ALA D 1 251 ? -11.944 60.189 102.589 1.00 37.69 232 ALA C CA 1
ATOM 7680 C C . ALA D 1 251 ? -11.947 60.726 101.159 1.00 50.08 232 ALA C C 1
ATOM 7681 O O . ALA D 1 251 ? -12.204 61.910 100.932 1.00 53.34 232 ALA C O 1
ATOM 7683 N N . SER D 1 252 ? -11.632 59.880 100.192 1.00 41.26 233 SER C N 1
ATOM 7684 C CA . SER D 1 252 ? -11.481 60.380 98.835 1.00 40.87 233 SER C CA 1
ATOM 7685 C C . SER D 1 252 ? -12.450 59.715 97.853 1.00 54.88 233 SER C C 1
ATOM 7686 O O . SER D 1 252 ? -13.294 58.891 98.225 1.00 41.25 233 SER C O 1
ATOM 7689 N N . GLN D 1 253 ? -12.346 60.131 96.602 1.00 42.84 234 GLN C N 1
ATOM 7690 C CA . GLN D 1 253 ? -13.113 59.545 95.528 1.00 49.90 234 GLN C CA 1
ATOM 7691 C C . GLN D 1 253 ? -12.884 58.033 95.433 1.00 47.92 234 GLN C C 1
ATOM 7692 O O . GLN D 1 253 ? -13.814 57.278 95.174 1.00 45.92 234 GLN C O 1
ATOM 7698 N N . ALA D 1 254 ? -11.662 57.597 95.719 1.00 48.04 235 ALA C N 1
ATOM 7699 C CA . ALA D 1 254 ? -11.302 56.186 95.650 1.00 46.96 235 ALA C CA 1
ATOM 7700 C C . ALA D 1 254 ? -12.259 55.289 96.429 1.00 49.05 235 ALA C C 1
ATOM 7701 O O . ALA D 1 254 ? -12.442 54.125 96.080 1.00 49.97 235 ALA C O 1
ATOM 7703 N N . GLY D 1 255 ? -12.862 55.843 97.473 1.00 38.27 236 GLY C N 1
ATOM 7704 C CA . GLY D 1 255 ? -13.736 55.105 98.356 1.00 36.82 236 GLY C CA 1
ATOM 7705 C C . GLY D 1 255 ? -15.213 55.354 98.162 1.00 41.43 236 GLY C C 1
ATOM 7706 O O . GLY D 1 255 ? -16.035 54.930 98.976 1.00 44.26 236 GLY C O 1
ATOM 7707 N N . GLN D 1 256 ? -15.572 56.065 97.105 1.00 38.87 237 GLN C N 1
ATOM 7708 C CA . GLN D 1 256 ? -16.959 56.476 96.985 1.00 50.15 237 GLN C CA 1
ATOM 7709 C C . GLN D 1 256 ? -17.932 55.306 96.795 1.00 48.32 237 GLN C C 1
ATOM 7710 O O . GLN D 1 256 ? -19.089 55.416 97.191 1.00 39.33 237 GLN C O 1
ATOM 7716 N N . GLY D 1 257 ? -17.466 54.190 96.229 1.00 39.20 238 GLY C N 1
ATOM 7717 C CA . GLY D 1 257 ? -18.329 53.027 96.045 1.00 40.61 238 GLY C CA 1
ATOM 7718 C C . GLY D 1 257 ? -18.423 52.134 97.279 1.00 41.96 238 GLY C C 1
ATOM 7719 O O . GLY D 1 257 ? -19.037 51.067 97.269 1.00 48.16 238 GLY C O 1
ATOM 7720 N N . ILE D 1 258 ? -17.786 52.579 98.351 1.00 36.22 239 ILE C N 1
ATOM 7721 C CA . ILE D 1 258 ? -17.688 51.820 99.579 1.00 34.75 239 ILE C CA 1
ATOM 7722 C C . ILE D 1 258 ? -18.466 52.521 100.658 1.00 38.20 239 ILE C C 1
ATOM 7723 O O . ILE D 1 258 ? -18.189 53.662 100.954 1.00 38.97 239 ILE C O 1
ATOM 7728 N N . THR D 1 259 ? -19.435 51.844 101.250 1.00 40.80 240 THR C N 1
ATOM 7729 C CA . THR D 1 259 ? -20.128 52.401 102.401 1.00 41.68 240 THR C CA 1
ATOM 7730 C C . THR D 1 259 ? -20.577 51.274 103.326 1.00 46.47 240 THR C C 1
ATOM 7731 O O . THR D 1 259 ? -20.992 50.208 102.849 1.00 35.14 240 THR C O 1
ATOM 7735 N N . GLY D 1 260 ? -20.472 51.507 104.635 1.00 38.16 241 GLY C N 1
ATOM 7736 C CA . GLY D 1 260 ? -20.955 50.549 105.615 1.00 39.92 241 GLY C CA 1
ATOM 7737 C C . GLY D 1 260 ? -19.983 49.469 106.040 1.00 40.37 241 GLY C C 1
ATOM 7738 O O . GLY D 1 260 ? -20.410 48.431 106.529 1.00 41.61 241 GLY C O 1
ATOM 7739 N N . ILE D 1 261 ? -18.684 49.698 105.863 1.00 35.09 242 ILE C N 1
ATOM 7740 C CA . ILE D 1 261 ? -17.708 48.663 106.169 1.00 36.67 242 ILE C CA 1
ATOM 7741 C C . ILE D 1 261 ? -16.779 49.086 107.287 1.00 39.40 242 ILE C C 1
ATOM 7742 O O . ILE D 1 261 ? -16.656 50.272 107.595 1.00 34.14 242 ILE C O 1
ATOM 7747 N N . GLU D 1 262 ? -16.114 48.102 107.881 1.00 39.96 243 GLU C N 1
ATOM 7748 C CA . GLU D 1 262 ? -15.091 48.368 108.870 1.00 39.33 243 GLU C CA 1
ATOM 7749 C C . GLU D 1 262 ? -13.809 47.695 108.396 1.00 33.96 243 GLU C C 1
ATOM 7750 O O . GLU D 1 262 ? -13.761 46.477 108.204 1.00 42.19 243 GLU C O 1
ATOM 7756 N N . ILE D 1 263 ? -12.791 48.509 108.169 1.00 36.14 244 ILE C N 1
ATOM 7757 C CA . ILE D 1 263 ? -11.458 48.050 107.783 1.00 32.30 244 ILE C CA 1
ATOM 7758 C C . ILE D 1 263 ? -10.593 47.872 109.039 1.00 35.34 244 ILE C C 1
ATOM 7759 O O . ILE D 1 263 ? -10.264 48.853 109.738 1.00 37.76 244 ILE C O 1
ATOM 7764 N N . LYS D 1 264 ? -10.232 46.629 109.327 1.00 32.02 245 LYS C N 1
ATOM 7765 C CA . LYS D 1 264 ? -9.368 46.326 110.467 1.00 34.19 245 LYS C CA 1
ATOM 7766 C C . LYS D 1 264 ? -7.929 46.559 110.085 1.00 34.33 245 LYS C C 1
ATOM 7767 O O . LYS D 1 264 ? -7.509 46.172 109.002 1.00 31.23 245 LYS C O 1
ATOM 7773 N N . VAL D 1 265 ? -7.195 47.250 110.948 1.00 37.58 246 VAL C N 1
ATOM 7774 C CA . VAL D 1 265 ? -5.771 47.483 110.722 1.00 33.88 246 VAL C CA 1
ATOM 7775 C C . VAL D 1 265 ? -5.073 46.991 111.980 1.00 36.67 246 VAL C C 1
ATOM 7776 O O . VAL D 1 265 ? -4.995 47.703 113.001 1.00 32.21 246 VAL C O 1
ATOM 7780 N N . ASP D 1 266 ? -4.590 45.754 111.929 1.00 32.39 247 ASP C N 1
ATOM 7781 C CA . ASP D 1 266 ? -4.150 45.103 113.150 1.00 32.57 247 ASP C CA 1
ATOM 7782 C C . ASP D 1 266 ? -3.039 44.060 112.945 1.00 37.55 247 ASP C C 1
ATOM 7783 O O . ASP D 1 266 ? -2.726 43.317 113.873 1.00 38.56 247 ASP C O 1
ATOM 7788 N N . GLY D 1 267 ? -2.446 43.991 111.748 1.00 35.49 248 GLY C N 1
ATOM 7789 C CA . GLY D 1 267 ? -1.401 42.998 111.497 1.00 34.28 248 GLY C CA 1
ATOM 7790 C C . GLY D 1 267 ? -1.870 41.567 111.772 1.00 47.41 248 GLY C C 1
ATOM 7791 O O . GLY D 1 267 ? -1.067 40.690 112.112 1.00 42.40 248 GLY C O 1
ATOM 7792 N N . GLY D 1 268 ? -3.177 41.337 111.613 1.00 38.19 249 GLY C N 1
ATOM 7793 C CA . GLY D 1 268 ? -3.761 40.018 111.748 1.00 38.51 249 GLY C CA 1
ATOM 7794 C C . GLY D 1 268 ? -4.152 39.625 113.157 1.00 48.01 249 GLY C C 1
ATOM 7795 O O . GLY D 1 268 ? -4.594 38.489 113.379 1.00 40.66 249 GLY C O 1
ATOM 7796 N N . HIS D 1 269 ? -4.047 40.573 114.092 1.00 33.80 250 HIS C N 1
ATOM 7797 C CA . HIS D 1 269 ? -4.328 40.298 115.498 1.00 34.52 250 HIS C CA 1
ATOM 7798 C C . HIS D 1 269 ? -5.704 39.613 115.725 1.00 50.45 250 HIS C C 1
ATOM 7799 O O . HIS D 1 269 ? -5.806 38.603 116.445 1.00 38.39 250 HIS C O 1
ATOM 7806 N N . SER D 1 270 ? -6.744 40.146 115.095 1.00 33.12 251 SER C N 1
ATOM 7807 C CA . SER D 1 270 ? -8.093 39.627 115.294 1.00 45.58 251 SER C CA 1
ATOM 7808 C C . SER D 1 270 ? -8.308 38.237 114.658 1.00 47.89 251 SER C C 1
ATOM 7809 O O . SER D 1 270 ? -9.286 37.564 114.955 1.00 45.42 251 SER C O 1
ATOM 7812 N N . ALA D 1 271 ? -7.392 37.837 113.775 1.00 52.15 252 ALA C N 1
ATOM 7813 C CA . ALA D 1 271 ? -7.433 36.540 113.111 1.00 44.46 252 ALA C CA 1
ATOM 7814 C C . ALA D 1 271 ? -6.541 35.539 113.818 1.00 44.37 252 ALA C C 1
ATOM 7815 O O . ALA D 1 271 ? -6.498 34.385 113.440 1.00 53.84 252 ALA C O 1
ATOM 7817 N N . ALA D 1 272 ? -5.812 35.999 114.826 1.00 41.04 253 ALA C N 1
ATOM 7818 C CA . ALA D 1 272 ? -4.798 35.176 115.471 1.00 45.84 253 ALA C CA 1
ATOM 7819 C C . ALA D 1 272 ? -5.406 33.912 116.070 1.00 53.37 253 ALA C C 1
ATOM 7820 O O . ALA D 1 272 ? -6.585 33.906 116.435 1.00 54.87 253 ALA C O 1
ATOM 7822 N N . PRO D 1 273 ? -4.616 32.824 116.107 1.00 53.17 254 PRO C N 1
ATOM 7823 C CA . PRO D 1 273 ? -5.052 31.519 116.600 1.00 61.23 254 PRO C CA 1
ATOM 7824 C C . PRO D 1 273 ? -5.632 31.577 117.997 1.00 73.91 254 PRO C C 1
ATOM 7825 O O . PRO D 1 273 ? -5.046 32.127 118.943 1.00 60.60 254 PRO C O 1
ATOM 7829 N N . ILE D 1 274 ? -6.811 30.988 118.111 1.00 58.24 255 ILE C N 1
ATOM 7830 C CA . ILE D 1 274 ? -7.467 30.806 119.398 1.00 68.82 255 ILE C CA 1
ATOM 7831 C C . ILE D 1 274 ? -6.697 29.793 120.260 1.00 74.25 255 ILE C C 1
ATOM 7832 O O . ILE D 1 274 ? -6.594 29.945 121.478 1.00 77.20 255 ILE C O 1
ATOM 7838 N N . ASN E 1 21 ? -71.420 64.569 59.797 1.00 70.10 2 ASN H N 1
ATOM 7839 C CA . ASN E 1 21 ? -70.293 63.966 60.505 1.00 79.68 2 ASN H CA 1
ATOM 7840 C C . ASN E 1 21 ? -70.260 62.435 60.344 1.00 78.78 2 ASN H C 1
ATOM 7841 O O . ASN E 1 21 ? -71.077 61.714 60.925 1.00 73.61 2 ASN H O 1
ATOM 7846 N N . ILE E 1 22 ? -69.311 61.943 59.554 1.00 75.32 3 ILE H N 1
ATOM 7847 C CA . ILE E 1 22 ? -69.244 60.518 59.263 1.00 72.48 3 ILE H CA 1
ATOM 7848 C C . ILE E 1 22 ? -68.737 59.709 60.459 1.00 71.16 3 ILE H C 1
ATOM 7849 O O . ILE E 1 22 ? -68.828 58.485 60.470 1.00 79.37 3 ILE H O 1
ATOM 7854 N N . PHE E 1 23 ? -68.204 60.395 61.463 1.00 63.81 4 PHE H N 1
ATOM 7855 C CA . PHE E 1 23 ? -67.749 59.727 62.675 1.00 68.02 4 PHE H CA 1
ATOM 7856 C C . PHE E 1 23 ? -68.768 59.801 63.820 1.00 68.39 4 PHE H C 1
ATOM 7857 O O . PHE E 1 23 ? -68.430 59.534 64.971 1.00 74.65 4 PHE H O 1
ATOM 7865 N N . ASP E 1 24 ? -70.000 60.188 63.505 1.00 68.93 5 ASP H N 1
ATOM 7866 C CA . ASP E 1 24 ? -71.042 60.352 64.517 1.00 75.27 5 ASP H CA 1
ATOM 7867 C C . ASP E 1 24 ? -71.416 59.045 65.213 1.00 73.53 5 ASP H C 1
ATOM 7868 O O . ASP E 1 24 ? -71.751 58.053 64.550 1.00 68.60 5 ASP H O 1
ATOM 7873 N N . VAL E 1 25 ? -71.388 59.059 66.548 1.00 72.11 6 VAL H N 1
ATOM 7874 C CA . VAL E 1 25 ? -71.819 57.906 67.342 1.00 74.15 6 VAL H CA 1
ATOM 7875 C C . VAL E 1 25 ? -72.849 58.341 68.371 1.00 75.94 6 VAL H C 1
ATOM 7876 O O . VAL E 1 25 ? -73.232 57.569 69.260 1.00 72.86 6 VAL H O 1
ATOM 7880 N N . LYS E 1 26 ? -73.311 59.578 68.218 1.00 81.25 7 LYS H N 1
ATOM 7881 C CA . LYS E 1 26 ? -74.253 60.171 69.151 1.00 87.44 7 LYS H CA 1
ATOM 7882 C C . LYS E 1 26 ? -75.524 59.324 69.221 1.00 84.85 7 LYS H C 1
ATOM 7883 O O . LYS E 1 26 ? -76.074 58.930 68.194 1.00 76.23 7 LYS H O 1
ATOM 7889 N N . ASP E 1 27 ? -75.941 59.026 70.451 1.00 89.23 8 ASP H N 1
ATOM 7890 C CA . ASP E 1 27 ? -77.134 58.231 70.766 1.00 90.77 8 ASP H CA 1
ATOM 7891 C C . ASP E 1 27 ? -76.999 56.726 70.533 1.00 85.49 8 ASP H C 1
ATOM 7892 O O . ASP E 1 27 ? -77.922 55.970 70.828 1.00 82.28 8 ASP H O 1
ATOM 7897 N N . LYS E 1 28 ? -75.859 56.285 70.012 1.00 82.34 9 LYS H N 1
ATOM 7898 C CA . LYS E 1 28 ? -75.603 54.849 69.925 1.00 83.68 9 LYS H CA 1
ATOM 7899 C C . LYS E 1 28 ? -75.404 54.298 71.332 1.00 84.50 9 LYS H C 1
ATOM 7900 O O . LYS E 1 28 ? -75.137 55.057 72.262 1.00 84.08 9 LYS H O 1
ATOM 7906 N N . TYR E 1 29 ? -75.550 52.983 71.487 1.00 86.47 10 TYR H N 1
ATOM 7907 C CA . TYR E 1 29 ? -75.184 52.302 72.733 1.00 86.33 10 TYR H CA 1
ATOM 7908 C C . TYR E 1 29 ? -73.902 51.515 72.510 1.00 81.26 10 TYR H C 1
ATOM 7909 O O . TYR E 1 29 ? -73.860 50.612 71.671 1.00 80.87 10 TYR H O 1
ATOM 7918 N N . ILE E 1 30 ? -72.857 51.847 73.257 1.00 77.51 11 ILE H N 1
ATOM 7919 C CA . ILE E 1 30 ? -71.580 51.169 73.077 1.00 78.97 11 ILE H CA 1
ATOM 7920 C C . ILE E 1 30 ? -71.373 50.158 74.203 1.00 82.97 11 ILE H C 1
ATOM 7921 O O . ILE E 1 30 ? -71.391 50.511 75.385 1.00 81.21 11 ILE H O 1
ATOM 7926 N N . LEU E 1 31 ? -71.226 48.887 73.836 1.00 80.65 12 LEU H N 1
ATOM 7927 C CA . LEU E 1 31 ? -70.969 47.867 74.837 1.00 73.85 12 LEU H CA 1
ATOM 7928 C C . LEU E 1 31 ? -69.477 47.620 74.944 1.00 72.43 12 LEU H C 1
ATOM 7929 O O . LEU E 1 31 ? -68.824 47.158 73.993 1.00 73.46 12 LEU H O 1
ATOM 7934 N N . ILE E 1 32 ? -68.961 47.894 76.136 1.00 68.93 13 ILE H N 1
ATOM 7935 C CA . ILE E 1 32 ? -67.539 47.830 76.406 1.00 73.16 13 ILE H CA 1
ATOM 7936 C C . ILE E 1 32 ? -67.247 46.814 77.501 1.00 79.59 13 ILE H C 1
ATOM 7937 O O . ILE E 1 32 ? -67.634 47.008 78.655 1.00 82.76 13 ILE H O 1
ATOM 7942 N N . THR E 1 33 ? -66.569 45.731 77.146 1.00 78.61 14 THR H N 1
ATOM 7943 C CA . THR E 1 33 ? -66.129 44.771 78.155 1.00 83.86 14 THR H CA 1
ATOM 7944 C C . THR E 1 33 ? -64.812 45.279 78.718 1.00 82.45 14 THR H C 1
ATOM 7945 O O . THR E 1 33 ? -64.201 46.181 78.142 1.00 86.18 14 THR H O 1
ATOM 7949 N N . GLY E 1 34 ? -64.382 44.724 79.845 1.00 76.44 15 GLY H N 1
ATOM 7950 C CA . GLY E 1 34 ? -63.130 45.144 80.448 1.00 76.13 15 GLY H CA 1
ATOM 7951 C C . GLY E 1 34 ? -63.125 46.605 80.855 1.00 80.46 15 GLY H C 1
ATOM 7952 O O . GLY E 1 34 ? -62.103 47.286 80.767 1.00 81.26 15 GLY H O 1
ATOM 7953 N N . ALA E 1 35 ? -64.281 47.084 81.297 1.00 82.18 16 ALA H N 1
ATOM 7954 C CA . ALA E 1 35 ? -64.484 48.504 81.575 1.00 82.59 16 ALA H CA 1
ATOM 7955 C C . ALA E 1 35 ? -63.721 49.036 82.798 1.00 82.74 16 ALA H C 1
ATOM 7956 O O . ALA E 1 35 ? -63.631 50.240 82.992 1.00 84.77 16 ALA H O 1
ATOM 7958 N N . SER E 1 36 ? -63.192 48.150 83.633 1.00 83.31 17 SER H N 1
ATOM 7959 C CA . SER E 1 36 ? -62.499 48.586 84.843 1.00 86.06 17 SER H CA 1
ATOM 7960 C C . SER E 1 36 ? -61.014 48.944 84.658 1.00 88.61 17 SER H C 1
ATOM 7961 O O . SER E 1 36 ? -60.416 49.579 85.523 1.00 99.70 17 SER H O 1
ATOM 7964 N N . SER E 1 37 ? -60.419 48.542 83.541 1.00 88.56 18 SER H N 1
ATOM 7965 C CA . SER E 1 37 ? -59.034 48.915 83.244 1.00 93.30 18 SER H CA 1
ATOM 7966 C C . SER E 1 37 ? -58.918 50.394 82.850 1.00 92.46 18 SER H C 1
ATOM 7967 O O . SER E 1 37 ? -59.918 51.046 82.521 1.00 90.60 18 SER H O 1
ATOM 7970 N N . GLY E 1 38 ? -57.695 50.912 82.874 1.00 84.16 19 GLY H N 1
ATOM 7971 C CA . GLY E 1 38 ? -57.446 52.263 82.423 1.00 78.73 19 GLY H CA 1
ATOM 7972 C C . GLY E 1 38 ? -57.925 52.479 80.998 1.00 82.30 19 GLY H C 1
ATOM 7973 O O . GLY E 1 38 ? -58.595 53.473 80.718 1.00 80.54 19 GLY H O 1
ATOM 7974 N N . LEU E 1 39 ? -57.614 51.539 80.107 1.00 74.73 20 LEU H N 1
ATOM 7975 C CA . LEU E 1 39 ? -58.047 51.626 78.718 1.00 72.05 20 LEU H CA 1
ATOM 7976 C C . LEU E 1 39 ? -59.562 51.586 78.588 1.00 91.11 20 LEU H C 1
ATOM 7977 O O . LEU E 1 39 ? -60.139 52.330 77.794 1.00 85.42 20 LEU H O 1
ATOM 7982 N N . GLY E 1 40 ? -60.201 50.704 79.348 1.00 71.80 21 GLY H N 1
ATOM 7983 C CA . GLY E 1 40 ? -61.650 50.629 79.365 1.00 71.03 21 GLY H CA 1
ATOM 7984 C C . GLY E 1 40 ? -62.253 51.947 79.821 1.00 85.80 21 GLY H C 1
ATOM 7985 O O . GLY E 1 40 ? -63.290 52.371 79.320 1.00 85.33 21 GLY H O 1
ATOM 7986 N N . HIS E 1 41 ? -61.612 52.580 80.802 1.00 83.56 22 HIS H N 1
ATOM 7987 C CA . HIS E 1 41 ? -62.039 53.887 81.285 1.00 80.87 22 HIS H CA 1
ATOM 7988 C C . HIS E 1 41 ? -61.966 54.890 80.154 1.00 82.88 22 HIS H C 1
ATOM 7989 O O . HIS E 1 41 ? -62.892 55.666 79.940 1.00 86.72 22 HIS H O 1
ATOM 7996 N N . HIS E 1 42 ? -60.840 54.878 79.447 1.00 75.34 23 HIS H N 1
ATOM 7997 C CA . HIS E 1 42 ? -60.619 55.818 78.369 1.00 71.17 23 HIS H CA 1
ATOM 7998 C C . HIS E 1 42 ? -61.617 55.643 77.238 1.00 75.55 23 HIS H C 1
ATOM 7999 O O . HIS E 1 42 ? -62.174 56.622 76.727 1.00 66.30 23 HIS H O 1
ATOM 8006 N N . ILE E 1 43 ? -61.836 54.397 76.843 1.00 75.32 24 ILE H N 1
ATOM 8007 C CA . ILE E 1 43 ? -62.761 54.112 75.752 1.00 76.36 24 ILE H CA 1
ATOM 8008 C C . ILE E 1 43 ? -64.171 54.563 76.109 1.00 81.09 24 ILE H C 1
ATOM 8009 O O . ILE E 1 43 ? -64.856 55.198 75.304 1.00 84.59 24 ILE H O 1
ATOM 8014 N N . ALA E 1 44 ? -64.597 54.219 77.319 1.00 83.79 25 ALA H N 1
ATOM 8015 C CA . ALA E 1 44 ? -65.905 54.607 77.824 1.00 82.63 25 ALA H CA 1
ATOM 8016 C C . ALA E 1 44 ? -66.064 56.123 77.828 1.00 83.69 25 ALA H C 1
ATOM 8017 O O . ALA E 1 44 ? -67.118 56.657 77.465 1.00 85.22 25 ALA H O 1
ATOM 8019 N N . GLU E 1 45 ? -65.012 56.808 78.261 1.00 86.12 26 GLU H N 1
ATOM 8020 C CA . GLU E 1 45 ? -65.029 58.259 78.357 1.00 89.96 26 GLU H CA 1
ATOM 8021 C C . GLU E 1 45 ? -65.063 58.890 76.969 1.00 84.42 26 GLU H C 1
ATOM 8022 O O . GLU E 1 45 ? -65.755 59.894 76.753 1.00 85.84 26 GLU H O 1
ATOM 8028 N N . LEU E 1 46 ? -64.318 58.291 76.037 1.00 68.73 27 LEU H N 1
ATOM 8029 C CA . LEU E 1 46 ? -64.274 58.760 74.656 1.00 65.71 27 LEU H CA 1
ATOM 8030 C C . LEU E 1 46 ? -65.655 58.769 74.006 1.00 71.15 27 LEU H C 1
ATOM 8031 O O . LEU E 1 46 ? -66.099 59.790 73.472 1.00 76.82 27 LEU H O 1
ATOM 8036 N N . PHE E 1 47 ? -66.347 57.640 74.070 1.00 70.69 28 PHE H N 1
ATOM 8037 C CA . PHE E 1 47 ? -67.654 57.546 73.439 1.00 75.99 28 PHE H CA 1
ATOM 8038 C C . PHE E 1 47 ? -68.699 58.402 74.149 1.00 85.04 28 PHE H C 1
ATOM 8039 O O . PHE E 1 47 ? -69.622 58.916 73.519 1.00 86.33 28 PHE H O 1
ATOM 8047 N N . ALA E 1 48 ? -68.559 58.551 75.460 1.00 86.01 29 ALA H N 1
ATOM 8048 C CA . ALA E 1 48 ? -69.481 59.405 76.190 1.00 86.07 29 ALA H CA 1
ATOM 8049 C C . ALA E 1 48 ? -69.358 60.843 75.712 1.00 82.86 29 ALA H C 1
ATOM 8050 O O . ALA E 1 48 ? -70.363 61.485 75.427 1.00 83.30 29 ALA H O 1
ATOM 8052 N N . LYS E 1 49 ? -68.126 61.320 75.558 1.00 82.58 30 LYS H N 1
ATOM 8053 C CA . LYS E 1 49 ? -67.890 62.678 75.079 1.00 83.06 30 LYS H CA 1
ATOM 8054 C C . LYS E 1 49 ? -68.493 62.866 73.695 1.00 85.41 30 LYS H C 1
ATOM 8055 O O . LYS E 1 49 ? -68.958 63.950 73.355 1.00 88.52 30 LYS H O 1
ATOM 8061 N N . GLU E 1 50 ? -68.499 61.795 72.906 1.00 83.58 31 GLU H N 1
ATOM 8062 C CA . GLU E 1 50 ? -69.067 61.831 71.565 1.00 78.30 31 GLU H CA 1
ATOM 8063 C C . GLU E 1 50 ? -70.581 61.613 71.554 1.00 76.28 31 GLU H C 1
ATOM 8064 O O . GLU E 1 50 ? -71.182 61.407 70.499 1.00 79.76 31 GLU H O 1
ATOM 8070 N N . GLY E 1 51 ? -71.187 61.647 72.736 1.00 72.22 32 GLY H N 1
ATOM 8071 C CA . GLY E 1 51 ? -72.630 61.607 72.865 1.00 79.88 32 GLY H CA 1
ATOM 8072 C C . GLY E 1 51 ? -73.212 60.215 72.781 1.00 82.00 32 GLY H C 1
ATOM 8073 O O . GLY E 1 51 ? -74.426 60.042 72.699 1.00 82.61 32 GLY H O 1
ATOM 8074 N N . ALA E 1 52 ? -72.356 59.209 72.872 1.00 80.66 33 ALA H N 1
ATOM 8075 C CA . ALA E 1 52 ? -72.836 57.845 72.772 1.00 84.03 33 ALA H CA 1
ATOM 8076 C C . ALA E 1 52 ? -73.181 57.316 74.150 1.00 81.81 33 ALA H C 1
ATOM 8077 O O . ALA E 1 52 ? -72.540 57.672 75.137 1.00 84.21 33 ALA H O 1
ATOM 8079 N N . ASN E 1 53 ? -74.197 56.465 74.212 1.00 81.33 34 ASN H N 1
ATOM 8080 C CA . ASN E 1 53 ? -74.548 55.799 75.459 1.00 85.55 34 ASN H CA 1
ATOM 8081 C C . ASN E 1 53 ? -73.650 54.590 75.720 1.00 83.87 34 ASN H C 1
ATOM 8082 O O . ASN E 1 53 ? -73.161 53.945 74.791 1.00 82.75 34 ASN H O 1
ATOM 8087 N N . ILE E 1 54 ? -73.458 54.286 76.997 1.00 82.55 35 ILE H N 1
ATOM 8088 C CA . ILE E 1 54 ? -72.416 53.372 77.426 1.00 76.13 35 ILE H CA 1
ATOM 8089 C C . ILE E 1 54 ? -72.974 52.195 78.214 1.00 79.40 35 ILE H C 1
ATOM 8090 O O . ILE E 1 54 ? -73.648 52.381 79.222 1.00 81.44 35 ILE H O 1
ATOM 8095 N N . VAL E 1 55 ? -72.673 50.981 77.777 1.00 80.98 36 VAL H N 1
ATOM 8096 C CA . VAL E 1 55 ? -72.954 49.816 78.603 1.00 84.45 36 VAL H CA 1
ATOM 8097 C C . VAL E 1 55 ? -71.620 49.231 79.018 1.00 86.11 36 VAL H C 1
ATOM 8098 O O . VAL E 1 55 ? -70.844 48.766 78.172 1.00 85.59 36 VAL H O 1
ATOM 8102 N N . ILE E 1 56 ? -71.335 49.283 80.314 1.00 78.15 37 ILE H N 1
ATOM 8103 C CA . ILE E 1 56 ? -70.039 48.821 80.788 1.00 78.62 37 ILE H CA 1
ATOM 8104 C C . ILE E 1 56 ? -70.119 47.598 81.683 1.00 79.39 37 ILE H C 1
ATOM 8105 O O . ILE E 1 56 ? -70.991 47.486 82.544 1.00 77.44 37 ILE H O 1
ATOM 8110 N N . CYS E 1 57 ? -69.195 46.669 81.463 1.00 78.25 38 CYS H N 1
ATOM 8111 C CA . CYS E 1 57 ? -69.078 45.550 82.374 1.00 82.59 38 CYS H CA 1
ATOM 8112 C C . CYS E 1 57 ? -67.649 45.250 82.749 1.00 81.05 38 CYS H C 1
ATOM 8113 O O . CYS E 1 57 ? -66.709 45.569 82.024 1.00 76.89 38 CYS H O 1
ATOM 8116 N N . ALA E 1 58 ? -67.523 44.674 83.935 1.00 80.54 39 ALA H N 1
ATOM 8117 C CA . ALA E 1 58 ? -66.261 44.271 84.505 1.00 82.04 39 ALA H CA 1
ATOM 8118 C C . ALA E 1 58 ? -66.635 43.303 85.614 1.00 96.20 39 ALA H C 1
ATOM 8119 O O . ALA E 1 58 ? -67.825 43.118 85.906 1.00 89.21 39 ALA H O 1
ATOM 8121 N N . ARG E 1 59 ? -65.626 42.694 86.228 1.00 96.03 40 ARG H N 1
ATOM 8122 C CA . ARG E 1 59 ? -65.841 41.722 87.282 1.00 102.21 40 ARG H CA 1
ATOM 8123 C C . ARG E 1 59 ? -66.449 42.379 88.526 1.00 104.89 40 ARG H C 1
ATOM 8124 O O . ARG E 1 59 ? -67.458 41.913 89.075 1.00 96.82 40 ARG H O 1
ATOM 8132 N N . ARG E 1 60 ? -65.868 43.513 88.912 1.00 108.25 41 ARG H N 1
ATOM 8133 C CA . ARG E 1 60 ? -66.207 44.180 90.166 1.00 107.93 41 ARG H CA 1
ATOM 8134 C C . ARG E 1 60 ? -67.134 45.392 90.010 1.00 103.37 41 ARG H C 1
ATOM 8135 O O . ARG E 1 60 ? -66.745 46.418 89.458 1.00 104.79 41 ARG H O 1
ATOM 8143 N N . LEU E 1 61 ? -68.349 45.268 90.544 1.00 104.66 42 LEU H N 1
ATOM 8144 C CA . LEU E 1 61 ? -69.389 46.296 90.435 1.00 108.21 42 LEU H CA 1
ATOM 8145 C C . LEU E 1 61 ? -69.009 47.686 90.953 1.00 108.65 42 LEU H C 1
ATOM 8146 O O . LEU E 1 61 ? -69.397 48.692 90.362 1.00 114.46 42 LEU H O 1
ATOM 8151 N N . GLU E 1 62 ? -68.281 47.747 92.063 1.00 111.20 43 GLU H N 1
ATOM 8152 C CA . GLU E 1 62 ? -67.913 49.034 92.654 1.00 119.61 43 GLU H CA 1
ATOM 8153 C C . GLU E 1 62 ? -66.912 49.794 91.774 1.00 116.84 43 GLU H C 1
ATOM 8154 O O . GLU E 1 62 ? -66.927 51.026 91.735 1.00 116.68 43 GLU H O 1
ATOM 8160 N N . ARG E 1 63 ? -66.046 49.067 91.067 1.00 117.11 44 ARG H N 1
ATOM 8161 C CA . ARG E 1 63 ? -65.109 49.709 90.136 1.00 117.02 44 ARG H CA 1
ATOM 8162 C C . ARG E 1 63 ? -65.866 50.325 88.965 1.00 107.37 44 ARG H C 1
ATOM 8163 O O . ARG E 1 63 ? -65.375 51.240 88.305 1.00 113.61 44 ARG H O 1
ATOM 8171 N N . LEU E 1 64 ? -67.080 49.844 88.726 1.00 94.51 45 LEU H N 1
ATOM 8172 C CA . LEU E 1 64 ? -67.873 50.338 87.610 1.00 91.91 45 LEU H CA 1
ATOM 8173 C C . LEU E 1 64 ? -68.610 51.570 88.049 1.00 95.04 45 LEU H C 1
ATOM 8174 O O . LEU E 1 64 ? -69.004 52.390 87.226 1.00 92.34 45 LEU H O 1
ATOM 8179 N N . LYS E 1 65 ? -68.808 51.676 89.362 1.00 101.55 46 LYS H N 1
ATOM 8180 C CA . LYS E 1 65 ? -69.564 52.768 89.950 1.00 103.98 46 LYS H CA 1
ATOM 8181 C C . LYS E 1 65 ? -68.843 54.112 89.861 1.00 99.58 46 LYS H C 1
ATOM 8182 O O . LYS E 1 65 ? -69.481 55.130 89.582 1.00 97.64 46 LYS H O 1
ATOM 8188 N N . GLU E 1 66 ? -67.528 54.125 90.076 1.00 96.89 47 GLU H N 1
ATOM 8189 C CA . GLU E 1 66 ? -66.767 55.365 89.923 1.00 108.28 47 GLU H CA 1
ATOM 8190 C C . GLU E 1 66 ? -66.977 55.910 88.518 1.00 102.06 47 GLU H C 1
ATOM 8191 O O . GLU E 1 66 ? -67.316 57.080 88.324 1.00 96.42 47 GLU H O 1
ATOM 8197 N N . LEU E 1 67 ? -66.792 55.020 87.548 1.00 97.30 48 LEU H N 1
ATOM 8198 C CA . LEU E 1 67 ? -66.882 55.351 86.138 1.00 94.74 48 LEU H CA 1
ATOM 8199 C C . LEU E 1 67 ? -68.297 55.764 85.735 1.00 97.38 48 LEU H C 1
ATOM 8200 O O . LEU E 1 67 ? -68.468 56.727 84.990 1.00 102.43 48 LEU H O 1
ATOM 8205 N N . GLU E 1 68 ? -69.302 55.030 86.212 1.00 100.19 49 GLU H N 1
ATOM 8206 C CA . GLU E 1 68 ? -70.698 55.357 85.913 1.00 105.91 49 GLU H CA 1
ATOM 8207 C C . GLU E 1 68 ? -71.012 56.796 86.300 1.00 109.48 49 GLU H C 1
ATOM 8208 O O . GLU E 1 68 ? -71.586 57.552 85.516 1.00 108.80 49 GLU H O 1
ATOM 8214 N N . SER E 1 69 ? -70.632 57.161 87.520 1.00 113.63 50 SER H N 1
ATOM 8215 C CA . SER E 1 69 ? -70.868 58.506 88.024 1.00 113.27 50 SER H CA 1
ATOM 8216 C C . SER E 1 69 ? -70.064 59.546 87.268 1.00 116.97 50 SER H C 1
ATOM 8217 O O . SER E 1 69 ? -70.595 60.576 86.869 1.00 120.91 50 SER H O 1
ATOM 8220 N N . HIS E 1 70 ? -68.782 59.265 87.066 1.00 118.73 51 HIS H N 1
ATOM 8221 C CA . HIS E 1 70 ? -67.909 60.186 86.350 1.00 114.71 51 HIS H CA 1
ATOM 8222 C C . HIS E 1 70 ? -68.485 60.497 84.977 1.00 106.25 51 HIS H C 1
ATOM 8223 O O . HIS E 1 70 ? -68.480 61.648 84.547 1.00 104.31 51 HIS H O 1
ATOM 8230 N N . ILE E 1 71 ? -68.978 59.466 84.296 1.00 103.61 52 ILE H N 1
ATOM 8231 C CA . ILE E 1 71 ? -69.585 59.640 82.981 1.00 102.46 52 ILE H CA 1
ATOM 8232 C C . ILE E 1 71 ? -70.921 60.381 83.044 1.00 106.67 52 ILE H C 1
ATOM 8233 O O . ILE E 1 71 ? -71.136 61.351 82.319 1.00 107.19 52 ILE H O 1
ATOM 8238 N N . LYS E 1 72 ? -71.800 59.941 83.942 1.00 111.28 53 LYS H N 1
ATOM 8239 C CA . LYS E 1 72 ? -73.109 60.566 84.112 1.00 110.18 53 LYS H CA 1
ATOM 8240 C C . LYS E 1 72 ? -72.993 62.028 84.502 1.00 112.45 53 LYS H C 1
ATOM 8241 O O . LYS E 1 72 ? -73.709 62.884 83.971 1.00 112.19 53 LYS H O 1
ATOM 8247 N N . ASN E 1 73 ? -72.072 62.309 85.415 1.00 111.65 54 ASN H N 1
ATOM 8248 C CA . ASN E 1 73 ? -71.905 63.658 85.929 1.00 115.91 54 ASN H CA 1
ATOM 8249 C C . ASN E 1 73 ? -71.430 64.616 84.848 1.00 116.11 54 ASN H C 1
ATOM 8250 O O . ASN E 1 73 ? -71.964 65.714 84.708 1.00 125.63 54 ASN H O 1
ATOM 8255 N N . GLU E 1 74 ? -70.420 64.203 84.091 1.00 111.78 55 GLU H N 1
ATOM 8256 C CA . GLU E 1 74 ? -69.858 65.062 83.055 1.00 113.30 55 GLU H CA 1
ATOM 8257 C C . GLU E 1 74 ? -70.592 65.039 81.713 1.00 105.88 55 GLU H C 1
ATOM 8258 O O . GLU E 1 74 ? -70.656 66.062 81.040 1.00 103.11 55 GLU H O 1
ATOM 8264 N N . TYR E 1 75 ? -71.129 63.893 81.303 1.00 100.75 56 TYR H N 1
ATOM 8265 C CA . TYR E 1 75 ? -71.681 63.806 79.952 1.00 99.17 56 TYR H CA 1
ATOM 8266 C C . TYR E 1 75 ? -73.195 63.581 79.856 1.00 98.53 56 TYR H C 1
ATOM 8267 O O . TYR E 1 75 ? -73.784 63.811 78.799 1.00 105.68 56 TYR H O 1
ATOM 8276 N N . GLY E 1 76 ? -73.823 63.127 80.935 1.00 95.23 57 GLY H N 1
ATOM 8277 C CA . GLY E 1 76 ? -75.271 63.000 80.955 1.00 98.18 57 GLY H CA 1
ATOM 8278 C C . GLY E 1 76 ? -75.893 62.050 79.942 1.00 101.34 57 GLY H C 1
ATOM 8279 O O . GLY E 1 76 ? -77.027 62.264 79.506 1.00 105.85 57 GLY H O 1
ATOM 8280 N N . VAL E 1 77 ? -75.137 61.042 79.516 1.00 92.60 58 VAL H N 1
ATOM 8281 C CA . VAL E 1 77 ? -75.657 60.006 78.626 1.00 89.92 58 VAL H CA 1
ATOM 8282 C C . VAL E 1 77 ? -76.202 58.807 79.413 1.00 96.43 58 VAL H C 1
ATOM 8283 O O . VAL E 1 77 ? -75.943 58.667 80.607 1.00 97.60 58 VAL H O 1
ATOM 8287 N N . GLN E 1 78 ? -76.929 57.924 78.738 1.00 100.85 59 GLN H N 1
ATOM 8288 C CA . GLN E 1 78 ? -77.395 56.697 79.372 1.00 105.11 59 GLN H CA 1
ATOM 8289 C C . GLN E 1 78 ? -76.193 55.817 79.724 1.00 105.29 59 GLN H C 1
ATOM 8290 O O . GLN E 1 78 ? -75.316 55.589 78.888 1.00 108.02 59 GLN H O 1
ATOM 8296 N N . VAL E 1 79 ? -76.152 55.311 80.953 1.00 104.54 60 VAL H N 1
ATOM 8297 C CA . VAL E 1 79 ? -75.111 54.365 81.349 1.00 97.47 60 VAL H CA 1
ATOM 8298 C C . VAL E 1 79 ? -75.726 53.152 82.044 1.00 91.61 60 VAL H C 1
ATOM 8299 O O . VAL E 1 79 ? -76.438 53.289 83.042 1.00 93.94 60 VAL H O 1
ATOM 8303 N N . TYR E 1 80 ? -75.416 51.965 81.539 1.00 89.69 61 TYR H N 1
ATOM 8304 C CA . TYR E 1 80 ? -75.857 50.726 82.163 1.00 93.68 61 TYR H CA 1
ATOM 8305 C C . TYR E 1 80 ? -74.650 49.933 82.629 1.00 94.48 61 TYR H C 1
ATOM 8306 O O . TYR E 1 80 ? -73.722 49.679 81.860 1.00 97.34 61 TYR H O 1
ATOM 8315 N N . THR E 1 81 ? -74.673 49.520 83.888 1.00 89.47 62 THR H N 1
ATOM 8316 C CA . THR E 1 81 ? -73.563 48.752 84.423 1.00 91.48 62 THR H CA 1
ATOM 8317 C C . THR E 1 81 ? -73.944 47.297 84.629 1.00 92.48 62 THR H C 1
ATOM 8318 O O . THR E 1 81 ? -75.083 46.971 84.957 1.00 95.63 62 THR H O 1
ATOM 8322 N N . PHE E 1 82 ? -72.991 46.414 84.398 1.00 89.87 63 PHE H N 1
ATOM 8323 C CA . PHE E 1 82 ? -73.211 45.017 84.685 1.00 91.67 63 PHE H CA 1
ATOM 8324 C C . PHE E 1 82 ? -71.929 44.452 85.259 1.00 100.90 63 PHE H C 1
ATOM 8325 O O . PHE E 1 82 ? -70.875 44.495 84.626 1.00 97.29 63 PHE H O 1
ATOM 8333 N N . ALA E 1 83 ? -72.028 43.895 86.455 1.00 102.92 64 ALA H N 1
ATOM 8334 C CA . ALA E 1 83 ? -70.927 43.144 87.012 1.00 103.08 64 ALA H CA 1
ATOM 8335 C C . ALA E 1 83 ? -71.173 41.731 86.549 1.00 106.54 64 ALA H C 1
ATOM 8336 O O . ALA E 1 83 ? -72.267 41.195 86.734 1.00 99.61 64 ALA H O 1
ATOM 8338 N N . LEU E 1 84 ? -70.164 41.149 85.915 1.00 105.66 65 LEU H N 1
ATOM 8339 C CA . LEU E 1 84 ? -70.235 39.772 85.448 1.00 101.43 65 LEU H CA 1
ATOM 8340 C C . LEU E 1 84 ? -68.850 39.263 85.138 1.00 96.84 65 LEU H C 1
ATOM 8341 O O . LEU E 1 84 ? -67.890 40.032 85.091 1.00 98.58 65 LEU H O 1
ATOM 8346 N N . ASP E 1 85 ? -68.755 37.954 84.957 1.00 98.68 66 ASP H N 1
ATOM 8347 C CA . ASP E 1 85 ? -67.562 37.355 84.400 1.00 104.76 66 ASP H CA 1
ATOM 8348 C C . ASP E 1 85 ? -67.765 37.315 82.887 1.00 109.89 66 ASP H C 1
ATOM 8349 O O . ASP E 1 85 ? -68.744 36.743 82.407 1.00 116.90 66 ASP H O 1
ATOM 8354 N N . VAL E 1 86 ? -66.860 37.934 82.132 1.00 106.60 67 VAL H N 1
ATOM 8355 C CA . VAL E 1 86 ? -66.977 37.935 80.673 1.00 106.54 67 VAL H CA 1
ATOM 8356 C C . VAL E 1 86 ? -66.868 36.504 80.102 1.00 106.25 67 VAL H C 1
ATOM 8357 O O . VAL E 1 86 ? -67.275 36.248 78.962 1.00 102.46 67 VAL H O 1
ATOM 8361 N N . ASN E 1 87 ? -66.345 35.582 80.917 1.00 103.30 68 ASN H N 1
ATOM 8362 C CA . ASN E 1 87 ? -66.224 34.170 80.553 1.00 91.38 68 ASN H CA 1
ATOM 8363 C C . ASN E 1 87 ? -67.504 33.378 80.800 1.00 93.96 68 ASN H C 1
ATOM 8364 O O . ASN E 1 87 ? -67.594 32.196 80.454 1.00 95.38 68 ASN H O 1
ATOM 8369 N N . ASP E 1 88 ? -68.479 34.030 81.430 1.00 94.84 69 ASP H N 1
ATOM 8370 C CA . ASP E 1 88 ? -69.785 33.426 81.698 1.00 107.27 69 ASP H CA 1
ATOM 8371 C C . ASP E 1 88 ? -70.780 33.780 80.594 1.00 101.63 69 ASP H C 1
ATOM 8372 O O . ASP E 1 88 ? -71.283 34.905 80.548 1.00 97.75 69 ASP H O 1
ATOM 8377 N N . ARG E 1 89 ? -71.053 32.833 79.703 1.00 75.74 70 ARG H N 1
ATOM 8378 C CA . ARG E 1 89 ? -71.954 33.088 78.585 1.00 81.79 70 ARG H CA 1
ATOM 8379 C C . ARG E 1 89 ? -73.371 33.437 79.058 1.00 88.53 70 ARG H C 1
ATOM 8380 O O . ARG E 1 89 ? -73.975 34.389 78.557 1.00 92.63 70 ARG H O 1
ATOM 8388 N N . SER E 1 90 ? -73.893 32.696 80.034 1.00 87.48 71 SER H N 1
ATOM 8389 C CA . SER E 1 90 ? -75.270 32.934 80.464 1.00 95.00 71 SER H CA 1
ATOM 8390 C C . SER E 1 90 ? -75.421 34.295 81.122 1.00 96.26 71 SER H C 1
ATOM 8391 O O . SER E 1 90 ? -76.445 34.956 80.966 1.00 92.03 71 SER H O 1
ATOM 8394 N N . ALA E 1 91 ? -74.386 34.720 81.837 1.00 96.19 72 ALA H N 1
ATOM 8395 C CA . ALA E 1 91 ? -74.403 36.034 82.450 1.00 98.78 72 ALA H CA 1
ATOM 8396 C C . ALA E 1 91 ? -74.400 37.137 81.382 1.00 99.61 72 ALA H C 1
ATOM 8397 O O . ALA E 1 91 ? -75.169 38.095 81.472 1.00 101.71 72 ALA H O 1
ATOM 8399 N N . VAL E 1 92 ? -73.549 36.992 80.367 1.00 94.36 73 VAL H N 1
ATOM 8400 C CA . VAL E 1 92 ? -73.508 37.946 79.258 1.00 89.78 73 VAL H CA 1
ATOM 8401 C C . VAL E 1 92 ? -74.826 37.949 78.481 1.00 88.07 73 VAL H C 1
ATOM 8402 O O . VAL E 1 92 ? -75.397 39.009 78.197 1.00 88.05 73 VAL H O 1
ATOM 8406 N N . LYS E 1 93 ? -75.313 36.751 78.171 1.00 86.82 74 LYS H N 1
ATOM 8407 C CA . LYS E 1 93 ? -76.577 36.579 77.466 1.00 93.96 74 LYS H CA 1
ATOM 8408 C C . LYS E 1 93 ? -77.733 37.243 78.211 1.00 96.81 74 LYS H C 1
ATOM 8409 O O . LYS E 1 93 ? -78.569 37.929 77.613 1.00 99.27 74 LYS H O 1
ATOM 8415 N N . ASP E 1 94 ? -77.775 37.019 79.518 1.00 92.14 75 ASP H N 1
ATOM 8416 C CA . ASP E 1 94 ? -78.806 37.599 80.370 1.00 97.58 75 ASP H CA 1
ATOM 8417 C C . ASP E 1 94 ? -78.712 39.125 80.488 1.00 93.25 75 ASP H C 1
ATOM 8418 O O . ASP E 1 94 ? -79.726 39.797 80.663 1.00 98.58 75 ASP H O 1
ATOM 8431 N N . LEU E 1 96 ? -77.734 40.992 77.956 1.00 93.85 77 LEU H N 1
ATOM 8432 C CA . LEU E 1 96 ? -78.376 41.373 76.709 1.00 94.70 77 LEU H CA 1
ATOM 8433 C C . LEU E 1 96 ? -79.892 41.297 76.803 1.00 95.19 77 LEU H C 1
ATOM 8434 O O . LEU E 1 96 ? -80.581 42.192 76.333 1.00 102.47 77 LEU H O 1
ATOM 8439 N N . SER E 1 97 ? -80.402 40.232 77.410 1.00 91.54 78 SER H N 1
ATOM 8440 C CA . SER E 1 97 ? -81.839 40.084 77.640 1.00 97.11 78 SER H CA 1
ATOM 8441 C C . SER E 1 97 ? -82.378 41.224 78.490 1.00 102.13 78 SER H C 1
ATOM 8442 O O . SER E 1 97 ? -83.461 41.748 78.222 1.00 101.30 78 SER H O 1
ATOM 8445 N N . SER E 1 98 ? -81.617 41.593 79.519 1.00 105.10 79 SER H N 1
ATOM 8446 C CA . SER E 1 98 ? -81.999 42.672 80.427 1.00 103.92 79 SER H CA 1
ATOM 8447 C C . SER E 1 98 ? -82.114 44.005 79.680 1.00 97.74 79 SER H C 1
ATOM 8448 O O . SER E 1 98 ? -83.061 44.764 79.901 1.00 89.90 79 SER H O 1
ATOM 8451 N N . LEU E 1 99 ? -81.140 44.278 78.808 1.00 95.91 80 LEU H N 1
ATOM 8452 C CA . LEU E 1 99 ? -81.136 45.476 77.960 1.00 95.75 80 LEU H CA 1
ATOM 8453 C C . LEU E 1 99 ? -82.286 45.450 76.954 1.00 93.47 80 LEU H C 1
ATOM 8454 O O . LEU E 1 99 ? -82.982 46.445 76.753 1.00 88.68 80 LEU H O 1
ATOM 8459 N N . GLU E 1 100 ? -82.436 44.299 76.305 1.00 97.52 81 GLU H N 1
ATOM 8460 C CA . GLU E 1 100 ? -83.513 44.008 75.365 1.00 102.99 81 GLU H CA 1
ATOM 8461 C C . GLU E 1 100 ? -84.879 44.269 76.022 1.00 106.76 81 GLU H C 1
ATOM 8462 O O . GLU E 1 100 ? -85.802 44.792 75.390 1.00 109.34 81 GLU H O 1
ATOM 8468 N N . ALA E 1 101 ? -84.999 43.894 77.293 1.00 103.34 82 ALA H N 1
ATOM 8469 C CA . ALA E 1 101 ? -86.242 44.084 78.045 1.00 106.95 82 ALA H CA 1
ATOM 8470 C C . ALA E 1 101 ? -86.525 45.557 78.329 1.00 107.02 82 ALA H C 1
ATOM 8471 O O . ALA E 1 101 ? -87.654 45.927 78.645 1.00 100.83 82 ALA H O 1
ATOM 8473 N N . GLU E 1 102 ? -85.482 46.381 78.257 1.00 111.93 83 GLU H N 1
ATOM 8474 C CA . GLU E 1 102 ? -85.612 47.830 78.414 1.00 108.05 83 GLU H CA 1
ATOM 8475 C C . GLU E 1 102 ? -85.656 48.576 77.087 1.00 106.80 83 GLU H C 1
ATOM 8476 O O . GLU E 1 102 ? -85.579 49.800 77.063 1.00 106.89 83 GLU H O 1
ATOM 8482 N N . GLY E 1 103 ? -85.768 47.844 75.984 1.00 106.46 84 GLY H N 1
ATOM 8483 C CA . GLY E 1 103 ? -85.822 48.472 74.677 1.00 102.16 84 GLY H CA 1
ATOM 8484 C C . GLY E 1 103 ? -84.473 48.945 74.162 1.00 100.54 84 GLY H C 1
ATOM 8485 O O . GLY E 1 103 ? -84.406 49.769 73.254 1.00 101.19 84 GLY H O 1
ATOM 8486 N N . VAL E 1 104 ? -83.394 48.427 74.739 1.00 99.56 85 VAL H N 1
ATOM 8487 C CA . VAL E 1 104 ? -82.044 48.829 74.337 1.00 95.63 85 VAL H CA 1
ATOM 8488 C C . VAL E 1 104 ? -81.450 47.864 73.318 1.00 93.57 85 VAL H C 1
ATOM 8489 O O . VAL E 1 104 ? -81.580 46.640 73.434 1.00 90.59 85 VAL H O 1
ATOM 8493 N N . THR E 1 105 ? -80.861 48.422 72.272 1.00 93.79 86 THR H N 1
ATOM 8494 C CA . THR E 1 105 ? -80.109 47.615 71.336 1.00 84.15 86 THR H CA 1
ATOM 8495 C C . THR E 1 105 ? -78.675 48.107 71.269 1.00 81.98 86 THR H C 1
ATOM 8496 O O . THR E 1 105 ? -78.435 49.293 71.045 1.00 83.16 86 THR H O 1
ATOM 8500 N N . ILE E 1 106 ? -77.724 47.202 71.487 1.00 80.77 87 ILE H N 1
ATOM 8501 C CA . ILE E 1 106 ? -76.305 47.532 71.347 1.00 77.67 87 ILE H CA 1
ATOM 8502 C C . ILE E 1 106 ? -75.986 47.842 69.894 1.00 79.52 87 ILE H C 1
ATOM 8503 O O . ILE E 1 106 ? -76.335 47.071 69.000 1.00 82.57 87 ILE H O 1
ATOM 8508 N N . ASP E 1 107 ? -75.329 48.976 69.659 1.00 82.52 88 ASP H N 1
ATOM 8509 C CA . ASP E 1 107 ? -74.885 49.354 68.318 1.00 76.21 88 ASP H CA 1
ATOM 8510 C C . ASP E 1 107 ? -73.466 48.889 68.065 1.00 76.67 88 ASP H C 1
ATOM 8511 O O . ASP E 1 107 ? -73.140 48.421 66.973 1.00 72.91 88 ASP H O 1
ATOM 8516 N N . VAL E 1 108 ? -72.616 49.015 69.078 1.00 77.84 89 VAL H N 1
ATOM 8517 C CA . VAL E 1 108 ? -71.220 48.635 68.922 1.00 74.79 89 VAL H CA 1
ATOM 8518 C C . VAL E 1 108 ? -70.762 47.780 70.099 1.00 75.44 89 VAL H C 1
ATOM 8519 O O . VAL E 1 108 ? -70.981 48.138 71.264 1.00 75.40 89 VAL H O 1
ATOM 8523 N N . LEU E 1 109 ? -70.145 46.641 69.787 1.00 67.26 90 LEU H N 1
ATOM 8524 C CA . LEU E 1 109 ? -69.480 45.841 70.804 1.00 67.47 90 LEU H CA 1
ATOM 8525 C C . LEU E 1 109 ? -67.989 46.128 70.814 1.00 69.48 90 LEU H C 1
ATOM 8526 O O . LEU E 1 109 ? -67.310 45.928 69.815 1.00 69.84 90 LEU H O 1
ATOM 8531 N N . ILE E 1 110 ? -67.462 46.574 71.946 1.00 71.09 91 ILE H N 1
ATOM 8532 C CA . ILE E 1 110 ? -66.018 46.691 72.040 1.00 63.74 91 ILE H CA 1
ATOM 8533 C C . ILE E 1 110 ? -65.466 45.663 73.007 1.00 67.39 91 ILE H C 1
ATOM 8534 O O . ILE E 1 110 ? -65.593 45.784 74.223 1.00 68.17 91 ILE H O 1
ATOM 8539 N N . ASN E 1 111 ? -64.860 44.634 72.441 1.00 61.98 92 ASN H N 1
ATOM 8540 C CA . ASN E 1 111 ? -64.255 43.592 73.229 1.00 55.67 92 ASN H CA 1
ATOM 8541 C C . ASN E 1 111 ? -62.891 44.048 73.776 1.00 57.97 92 ASN H C 1
ATOM 8542 O O . ASN E 1 111 ? -61.896 44.065 73.052 1.00 58.46 92 ASN H O 1
ATOM 8547 N N . ASN E 1 112 ? -62.837 44.415 75.051 1.00 65.86 93 ASN H N 1
ATOM 8548 C CA . ASN E 1 112 ? -61.600 44.946 75.638 1.00 74.51 93 ASN H CA 1
ATOM 8549 C C . ASN E 1 112 ? -61.165 44.162 76.904 1.00 83.92 93 ASN H C 1
ATOM 8550 O O . ASN E 1 112 ? -60.358 44.624 77.712 1.00 85.84 93 ASN H O 1
ATOM 8555 N N . ALA E 1 113 ? -61.679 42.954 77.076 1.00 78.02 94 ALA H N 1
ATOM 8556 C CA . ALA E 1 113 ? -61.197 42.141 78.183 1.00 83.23 94 ALA H CA 1
ATOM 8557 C C . ALA E 1 113 ? -59.860 41.542 77.746 1.00 85.65 94 ALA H C 1
ATOM 8558 O O . ALA E 1 113 ? -59.738 41.020 76.637 1.00 87.41 94 ALA H O 1
ATOM 8560 N N . GLY E 1 114 ? -58.855 41.631 78.611 1.00 85.36 95 GLY H N 1
ATOM 8561 C CA . GLY E 1 114 ? -57.518 41.174 78.271 1.00 86.37 95 GLY H CA 1
ATOM 8562 C C . GLY E 1 114 ? -56.607 41.064 79.482 1.00 87.82 95 GLY H C 1
ATOM 8563 O O . GLY E 1 114 ? -56.401 42.037 80.204 1.00 91.95 95 GLY H O 1
ATOM 8564 N N . VAL E 1 115 ? -56.049 39.876 79.696 1.00 81.36 96 VAL H N 1
ATOM 8565 C CA . VAL E 1 115 ? -55.106 39.653 80.790 1.00 86.71 96 VAL H CA 1
ATOM 8566 C C . VAL E 1 115 ? -53.799 39.027 80.314 1.00 84.17 96 VAL H C 1
ATOM 8567 O O . VAL E 1 115 ? -53.755 38.378 79.273 1.00 87.54 96 VAL H O 1
ATOM 8571 N N . SER E 1 116 ? -52.736 39.222 81.086 1.00 78.59 97 SER H N 1
ATOM 8572 C CA . SER E 1 116 ? -51.443 38.645 80.759 1.00 71.81 97 SER H CA 1
ATOM 8573 C C . SER E 1 116 ? -50.653 38.287 82.003 1.00 75.53 97 SER H C 1
ATOM 8574 O O . SER E 1 116 ? -51.185 38.244 83.108 1.00 78.34 97 SER H O 1
ATOM 8577 N N . ASP E 1 117 ? -49.373 38.015 81.798 1.00 75.89 98 ASP H N 1
ATOM 8578 C CA . ASP E 1 117 ? -48.477 37.621 82.866 1.00 75.43 98 ASP H CA 1
ATOM 8579 C C . ASP E 1 117 ? -47.067 37.703 82.293 1.00 76.54 98 ASP H C 1
ATOM 8580 O O . ASP E 1 117 ? -46.895 38.024 81.118 1.00 74.71 98 ASP H O 1
ATOM 8585 N N . THR E 1 118 ? -46.062 37.410 83.113 1.00 83.12 99 THR H N 1
ATOM 8586 C CA . THR E 1 118 ? -44.685 37.309 82.631 1.00 84.18 99 THR H CA 1
ATOM 8587 C C . THR E 1 118 ? -44.038 36.065 83.231 1.00 81.64 99 THR H C 1
ATOM 8588 O O . THR E 1 118 ? -43.743 36.023 84.422 1.00 82.39 99 THR H O 1
ATOM 8592 N N . LYS E 1 119 ? -43.827 35.048 82.406 1.00 79.33 100 LYS H N 1
ATOM 8593 C CA . LYS E 1 119 ? -43.200 33.816 82.866 1.00 72.76 100 LYS H CA 1
ATOM 8594 C C . LYS E 1 119 ? -42.400 33.267 81.699 1.00 68.05 100 LYS H C 1
ATOM 8595 O O . LYS E 1 119 ? -42.822 33.406 80.545 1.00 62.11 100 LYS H O 1
ATOM 8601 N N . ARG E 1 120 ? -41.269 32.625 81.973 1.00 61.01 101 ARG H N 1
ATOM 8602 C CA . ARG E 1 120 ? -40.558 31.914 80.913 1.00 69.04 101 ARG H CA 1
ATOM 8603 C C . ARG E 1 120 ? -41.477 30.857 80.279 1.00 66.72 101 ARG H C 1
ATOM 8604 O O . ARG E 1 120 ? -42.418 30.375 80.911 1.00 66.74 101 ARG H O 1
ATOM 8612 N N . PHE E 1 121 ? -41.214 30.515 79.028 1.00 62.29 102 PHE H N 1
ATOM 8613 C CA . PHE E 1 121 ? -42.083 29.598 78.302 1.00 62.68 102 PHE H CA 1
ATOM 8614 C C . PHE E 1 121 ? -42.429 28.339 79.106 1.00 70.62 102 PHE H C 1
ATOM 8615 O O . PHE E 1 121 ? -43.574 27.893 79.106 1.00 80.05 102 PHE H O 1
ATOM 8623 N N . LEU E 1 122 ? -41.442 27.778 79.798 1.00 69.54 103 LEU H N 1
ATOM 8624 C CA . LEU E 1 122 ? -41.641 26.520 80.514 1.00 73.16 103 LEU H CA 1
ATOM 8625 C C . LEU E 1 122 ? -42.308 26.686 81.879 1.00 74.69 103 LEU H C 1
ATOM 8626 O O . LEU E 1 122 ? -42.668 25.701 82.521 1.00 66.65 103 LEU H O 1
ATOM 8631 N N . ASP E 1 123 ? -42.483 27.923 82.328 1.00 79.16 104 ASP H N 1
ATOM 8632 C CA . ASP E 1 123 ? -43.073 28.143 83.642 1.00 79.92 104 ASP H CA 1
ATOM 8633 C C . ASP E 1 123 ? -44.592 28.318 83.595 1.00 79.00 104 ASP H C 1
ATOM 8634 O O . ASP E 1 123 ? -45.268 28.172 84.616 1.00 81.76 104 ASP H O 1
ATOM 8639 N N . TYR E 1 124 ? -45.131 28.611 82.415 1.00 69.91 105 TYR H N 1
ATOM 8640 C CA . TYR E 1 124 ? -46.578 28.725 82.264 1.00 71.88 105 TYR H CA 1
ATOM 8641 C C . TYR E 1 124 ? -47.223 27.358 82.476 1.00 80.97 105 TYR H C 1
ATOM 8642 O O . TYR E 1 124 ? -46.780 26.355 81.903 1.00 78.37 105 TYR H O 1
ATOM 8651 N N . ASN E 1 125 ? -48.261 27.321 83.308 1.00 77.96 106 ASN H N 1
ATOM 8652 C CA . ASN E 1 125 ? -48.981 26.080 83.560 1.00 72.75 106 ASN H CA 1
ATOM 8653 C C . ASN E 1 125 ? -50.367 26.071 82.934 1.00 67.79 106 ASN H C 1
ATOM 8654 O O . ASN E 1 125 ? -50.769 27.034 82.293 1.00 71.66 106 ASN H O 1
ATOM 8659 N N . ASP E 1 126 ? -51.079 24.964 83.109 1.00 79.88 107 ASP H N 1
ATOM 8660 C CA . ASP E 1 126 ? -52.413 24.788 82.546 1.00 83.34 107 ASP H CA 1
ATOM 8661 C C . ASP E 1 126 ? -53.386 25.866 83.016 1.00 84.61 107 ASP H C 1
ATOM 8662 O O . ASP E 1 126 ? -54.244 26.302 82.249 1.00 89.04 107 ASP H O 1
ATOM 8667 N N . GLU E 1 127 ? -53.244 26.294 84.269 1.00 74.66 108 GLU H N 1
ATOM 8668 C CA . GLU E 1 127 ? -54.107 27.332 84.829 1.00 84.18 108 GLU H CA 1
ATOM 8669 C C . GLU E 1 127 ? -53.851 28.719 84.212 1.00 78.08 108 GLU H C 1
ATOM 8670 O O . GLU E 1 127 ? -54.787 29.459 83.928 1.00 76.97 108 GLU H O 1
ATOM 8676 N N . ASP E 1 128 ? -52.582 29.070 84.025 1.00 75.59 109 ASP H N 1
ATOM 8677 C CA . ASP E 1 128 ? -52.211 30.321 83.364 1.00 73.99 109 ASP H CA 1
ATOM 8678 C C . ASP E 1 128 ? -52.815 30.380 81.976 1.00 70.12 109 ASP H C 1
ATOM 8679 O O . ASP E 1 128 ? -53.370 31.401 81.576 1.00 69.53 109 ASP H O 1
ATOM 8684 N N . TRP E 1 129 ? -52.686 29.270 81.250 1.00 70.34 110 TRP H N 1
ATOM 8685 C CA . TRP E 1 129 ? -53.190 29.148 79.891 1.00 67.34 110 TRP H CA 1
ATOM 8686 C C . TRP E 1 129 ? -54.681 29.413 79.835 1.00 71.02 110 TRP H C 1
ATOM 8687 O O . TRP E 1 129 ? -55.151 30.263 79.076 1.00 71.25 110 TRP H O 1
ATOM 8698 N N . ASP E 1 130 ? -55.418 28.664 80.647 1.00 79.83 111 ASP H N 1
ATOM 8699 C CA . ASP E 1 130 ? -56.867 28.787 80.716 1.00 80.96 111 ASP H CA 1
ATOM 8700 C C . ASP E 1 130 ? -57.281 30.220 81.034 1.00 82.26 111 ASP H C 1
ATOM 8701 O O . ASP E 1 130 ? -58.163 30.760 80.374 1.00 86.71 111 ASP H O 1
ATOM 8706 N N . LYS E 1 131 ? -56.641 30.841 82.024 1.00 80.10 112 LYS H N 1
ATOM 8707 C CA . LYS E 1 131 ? -56.962 32.229 82.340 1.00 79.14 112 LYS H CA 1
ATOM 8708 C C . LYS E 1 131 ? -56.732 33.140 81.160 1.00 76.89 112 LYS H C 1
ATOM 8709 O O . LYS E 1 131 ? -57.619 33.886 80.754 1.00 80.90 112 LYS H O 1
ATOM 8715 N N . ILE E 1 132 ? -55.539 33.057 80.590 1.00 78.92 113 ILE H N 1
ATOM 8716 C CA . ILE E 1 132 ? -55.160 33.982 79.539 1.00 70.85 113 ILE H CA 1
ATOM 8717 C C . ILE E 1 132 ? -55.913 33.752 78.236 1.00 68.89 113 ILE H C 1
ATOM 8718 O O . ILE E 1 132 ? -56.477 34.691 77.671 1.00 70.33 113 ILE H O 1
ATOM 8723 N N . VAL E 1 133 ? -55.971 32.502 77.786 1.00 67.15 114 VAL H N 1
ATOM 8724 C CA . VAL E 1 133 ? -56.558 32.207 76.478 1.00 66.92 114 VAL H CA 1
ATOM 8725 C C . VAL E 1 133 ? -58.069 32.390 76.464 1.00 69.13 114 VAL H C 1
ATOM 8726 O O . VAL E 1 133 ? -58.624 32.928 75.507 1.00 61.14 114 VAL H O 1
ATOM 8730 N N . ASP E 1 134 ? -58.725 31.968 77.542 1.00 67.79 115 ASP H N 1
ATOM 8731 C CA . ASP E 1 134 ? -60.167 32.122 77.657 1.00 73.89 115 ASP H CA 1
ATOM 8732 C C . ASP E 1 134 ? -60.595 33.577 77.754 1.00 77.19 115 ASP H C 1
ATOM 8733 O O . ASP E 1 134 ? -61.596 33.980 77.163 1.00 76.86 115 ASP H O 1
ATOM 8738 N N . THR E 1 135 ? -59.844 34.363 78.513 1.00 78.28 116 THR H N 1
ATOM 8739 C CA . THR E 1 135 ? -60.175 35.773 78.659 1.00 77.93 116 THR H CA 1
ATOM 8740 C C . THR E 1 135 ? -59.937 36.559 77.376 1.00 72.86 116 THR H C 1
ATOM 8741 O O . THR E 1 135 ? -60.770 37.364 76.962 1.00 77.49 116 THR H O 1
ATOM 8745 N N . ASN E 1 136 ? -58.810 36.296 76.733 1.00 71.36 117 ASN H N 1
ATOM 8746 C CA . ASN E 1 136 ? -58.388 37.094 75.588 1.00 68.23 117 ASN H CA 1
ATOM 8747 C C . ASN E 1 136 ? -58.994 36.658 74.268 1.00 69.53 117 ASN H C 1
ATOM 8748 O O . ASN E 1 136 ? -59.067 37.446 73.326 1.00 69.80 117 ASN H O 1
ATOM 8753 N N . LEU E 1 137 ? -59.417 35.398 74.201 1.00 71.85 118 LEU H N 1
ATOM 8754 C CA . LEU E 1 137 ? -59.844 34.815 72.935 1.00 70.56 118 LEU H CA 1
ATOM 8755 C C . LEU E 1 137 ? -61.231 34.175 73.012 1.00 69.63 118 LEU H C 1
ATOM 8756 O O . LEU E 1 137 ? -62.104 34.494 72.208 1.00 66.46 118 LEU H O 1
ATOM 8761 N N . LYS E 1 138 ? -61.444 33.286 73.978 1.00 65.25 119 LYS H N 1
ATOM 8762 C CA . LYS E 1 138 ? -62.745 32.628 74.088 1.00 64.58 119 LYS H CA 1
ATOM 8763 C C . LYS E 1 138 ? -63.883 33.596 74.472 1.00 68.25 119 LYS H C 1
ATOM 8764 O O . LYS E 1 138 ? -64.943 33.595 73.843 1.00 72.90 119 LYS H O 1
ATOM 8770 N N . ALA E 1 139 ? -63.642 34.437 75.477 1.00 59.03 120 ALA H N 1
ATOM 8771 C CA . ALA E 1 139 ? -64.624 35.428 75.917 1.00 59.90 120 ALA H CA 1
ATOM 8772 C C . ALA E 1 139 ? -65.101 36.408 74.824 1.00 65.79 120 ALA H C 1
ATOM 8773 O O . ALA E 1 139 ? -66.312 36.602 74.678 1.00 62.04 120 ALA H O 1
ATOM 8775 N N . PRO E 1 140 ? -64.162 37.033 74.066 1.00 61.57 121 PRO H N 1
ATOM 8776 C CA . PRO E 1 140 ? -64.629 37.910 72.994 1.00 61.49 121 PRO H CA 1
ATOM 8777 C C . PRO E 1 140 ? -65.504 37.157 72.007 1.00 66.57 121 PRO H C 1
ATOM 8778 O O . PRO E 1 140 ? -66.513 37.693 71.543 1.00 70.18 121 PRO H O 1
ATOM 8782 N N . TRP E 1 141 ? -65.129 35.914 71.719 1.00 66.04 122 TRP H N 1
ATOM 8783 C CA . TRP E 1 141 ? -65.897 35.072 70.811 1.00 64.26 122 TRP H CA 1
ATOM 8784 C C . TRP E 1 141 ? -67.303 34.835 71.351 1.00 72.00 122 TRP H C 1
ATOM 8785 O O . TRP E 1 141 ? -68.290 35.019 70.623 1.00 70.24 122 TRP H O 1
ATOM 8796 N N . GLN E 1 142 ? -67.392 34.442 72.624 1.00 66.71 123 GLN H N 1
ATOM 8797 C CA . GLN E 1 142 ? -68.688 34.275 73.294 1.00 69.93 123 GLN H CA 1
ATOM 8798 C C . GLN E 1 142 ? -69.534 35.552 73.274 1.00 73.96 123 GLN H C 1
ATOM 8799 O O . GLN E 1 142 ? -70.706 35.512 72.906 1.00 77.11 123 GLN H O 1
ATOM 8805 N N . CYS E 1 143 ? -68.945 36.676 73.679 1.00 74.82 124 CYS H N 1
ATOM 8806 C CA . CYS E 1 143 ? -69.675 37.947 73.725 1.00 76.33 124 CYS H CA 1
ATOM 8807 C C . CYS E 1 143 ? -70.161 38.319 72.335 1.00 75.59 124 CYS H C 1
ATOM 8808 O O . CYS E 1 143 ? -71.307 38.734 72.155 1.00 69.21 124 CYS H O 1
ATOM 8811 N N . ALA E 1 144 ? -69.271 38.147 71.356 1.00 74.67 125 ALA H N 1
ATOM 8812 C CA . ALA E 1 144 ? -69.571 38.445 69.965 1.00 71.67 125 ALA H CA 1
ATOM 8813 C C . ALA E 1 144 ? -70.751 37.624 69.491 1.00 74.34 125 ALA H C 1
ATOM 8814 O O . ALA E 1 144 ? -71.652 38.160 68.845 1.00 75.85 125 ALA H O 1
ATOM 8816 N N . GLN E 1 145 ? -70.733 36.322 69.786 1.00 68.66 126 GLN H N 1
ATOM 8817 C CA . GLN E 1 145 ? -71.856 35.460 69.418 1.00 71.94 126 GLN H CA 1
ATOM 8818 C C . GLN E 1 145 ? -73.188 35.993 69.950 1.00 77.56 126 GLN H C 1
ATOM 8819 O O . GLN E 1 145 ? -74.132 36.174 69.179 1.00 83.80 126 GLN H O 1
ATOM 8825 N N . GLU E 1 146 ? -73.244 36.279 71.249 1.00 72.09 127 GLU H N 1
ATOM 8826 C CA . GLU E 1 146 ? -74.488 36.717 71.890 1.00 78.99 127 GLU H CA 1
ATOM 8827 C C . GLU E 1 146 ? -74.943 38.098 71.394 1.00 79.64 127 GLU H C 1
ATOM 8828 O O . GLU E 1 146 ? -76.136 38.323 71.181 1.00 82.84 127 GLU H O 1
ATOM 8834 N N . VAL E 1 147 ? -74.004 39.027 71.232 1.00 79.60 128 VAL H N 1
ATOM 8835 C CA . VAL E 1 147 ? -74.362 40.358 70.742 1.00 81.26 128 VAL H CA 1
ATOM 8836 C C . VAL E 1 147 ? -74.939 40.279 69.330 1.00 79.93 128 VAL H C 1
ATOM 8837 O O . VAL E 1 147 ? -75.945 40.924 69.037 1.00 76.09 128 VAL H O 1
ATOM 8841 N N . VAL E 1 148 ? -74.345 39.430 68.490 1.00 78.54 129 VAL H N 1
ATOM 8842 C CA . VAL E 1 148 ? -74.842 39.221 67.135 1.00 77.61 129 VAL H CA 1
ATOM 8843 C C . VAL E 1 148 ? -76.279 38.697 67.192 1.00 85.67 129 VAL H C 1
ATOM 8844 O O . VAL E 1 148 ? -77.146 39.195 66.472 1.00 85.71 129 VAL H O 1
ATOM 8848 N N . GLN E 1 149 ? -76.539 37.728 68.075 1.00 89.25 130 GLN H N 1
ATOM 8849 C CA . GLN E 1 149 ? -77.901 37.219 68.267 1.00 93.23 130 GLN H CA 1
ATOM 8850 C C . GLN E 1 149 ? -78.837 38.338 68.702 1.00 86.60 130 GLN H C 1
ATOM 8851 O O . GLN E 1 149 ? -79.933 38.480 68.166 1.00 92.32 130 GLN H O 1
ATOM 8857 N N . HIS E 1 150 ? -78.386 39.143 69.658 1.00 73.70 131 HIS H N 1
ATOM 8858 C CA . HIS E 1 150 ? -79.146 40.292 70.129 1.00 70.24 131 HIS H CA 1
ATOM 8859 C C . HIS E 1 150 ? -79.383 41.310 69.005 1.00 77.45 131 HIS H C 1
ATOM 8860 O O . HIS E 1 150 ? -80.502 41.790 68.813 1.00 86.86 131 HIS H O 1
ATOM 8875 N N . ILE E 1 152 ? -79.209 40.813 65.635 1.00 87.95 133 ILE H N 1
ATOM 8876 C CA . ILE E 1 152 ? -80.008 40.277 64.536 1.00 86.55 133 ILE H CA 1
ATOM 8877 C C . ILE E 1 152 ? -81.484 40.344 64.911 1.00 92.25 133 ILE H C 1
ATOM 8878 O O . ILE E 1 152 ? -82.322 40.750 64.101 1.00 90.54 133 ILE H O 1
ATOM 8883 N N . LYS E 1 153 ? -81.785 39.969 66.153 1.00 96.65 134 LYS H N 1
ATOM 8884 C CA . LYS E 1 153 ? -83.149 40.030 66.680 1.00 100.85 134 LYS H CA 1
ATOM 8885 C C . LYS E 1 153 ? -83.739 41.429 66.576 1.00 97.09 134 LYS H C 1
ATOM 8886 O O . LYS E 1 153 ? -84.948 41.583 66.415 1.00 97.60 134 LYS H O 1
ATOM 8892 N N . ALA E 1 154 ? -82.892 42.447 66.688 1.00 93.46 135 ALA H N 1
ATOM 8893 C CA . ALA E 1 154 ? -83.359 43.828 66.605 1.00 93.14 135 ALA H CA 1
ATOM 8894 C C . ALA E 1 154 ? -83.286 44.381 65.183 1.00 97.11 135 ALA H C 1
ATOM 8895 O O . ALA E 1 154 ? -83.621 45.543 64.949 1.00 96.11 135 ALA H O 1
ATOM 8897 N N . GLU E 1 155 ? -82.864 43.539 64.240 1.00 103.77 136 GLU H N 1
ATOM 8898 C CA . GLU E 1 155 ? -82.629 43.961 62.855 1.00 109.52 136 GLU H CA 1
ATOM 8899 C C . GLU E 1 155 ? -81.711 45.182 62.825 1.00 102.32 136 GLU H C 1
ATOM 8900 O O . GLU E 1 155 ? -82.058 46.227 62.271 1.00 95.56 136 GLU H O 1
ATOM 8906 N N . ARG E 1 156 ? -80.548 45.036 63.453 1.00 94.81 137 ARG H N 1
ATOM 8907 C CA . ARG E 1 156 ? -79.622 46.141 63.630 1.00 92.98 137 ARG H CA 1
ATOM 8908 C C . ARG E 1 156 ? -78.286 45.825 63.001 1.00 90.14 137 ARG H C 1
ATOM 8909 O O . ARG E 1 156 ? -77.695 44.785 63.270 1.00 89.49 137 ARG H O 1
ATOM 8917 N N . LYS E 1 157 ? -77.799 46.739 62.179 1.00 91.64 138 LYS H N 1
ATOM 8918 C CA . LYS E 1 157 ? -76.552 46.527 61.485 1.00 90.29 138 LYS H CA 1
ATOM 8919 C C . LYS E 1 157 ? -75.420 47.213 62.226 1.00 94.85 138 LYS H C 1
ATOM 8920 O O . LYS E 1 157 ? -74.977 48.288 61.832 1.00 104.88 138 LYS H O 1
ATOM 8926 N N . GLY E 1 158 ? -74.963 46.596 63.310 1.00 87.75 139 GLY H N 1
ATOM 8927 C CA . GLY E 1 158 ? -73.959 47.213 64.155 1.00 82.38 139 GLY H CA 1
ATOM 8928 C C . GLY E 1 158 ? -72.522 46.876 63.793 1.00 82.27 139 GLY H C 1
ATOM 8929 O O . GLY E 1 158 ? -72.224 46.413 62.687 1.00 81.61 139 GLY H O 1
ATOM 8930 N N . SER E 1 159 ? -71.624 47.113 64.744 1.00 79.24 140 SER H N 1
ATOM 8931 C CA . SER E 1 159 ? -70.192 46.915 64.539 1.00 67.69 140 SER H CA 1
ATOM 8932 C C . SER E 1 159 ? -69.563 46.220 65.753 1.00 68.62 140 SER H C 1
ATOM 8933 O O . SER E 1 159 ? -70.017 46.387 66.886 1.00 74.26 140 SER H O 1
ATOM 8936 N N . ILE E 1 160 ? -68.522 45.440 65.517 1.00 65.18 141 ILE H N 1
ATOM 8937 C CA . ILE E 1 160 ? -67.776 44.834 66.607 1.00 69.44 141 ILE H CA 1
ATOM 8938 C C . ILE E 1 160 ? -66.324 45.262 66.505 1.00 67.69 141 ILE H C 1
ATOM 8939 O O . ILE E 1 160 ? -65.722 45.169 65.438 1.00 61.38 141 ILE H O 1
ATOM 8944 N N . ILE E 1 161 ? -65.757 45.704 67.623 1.00 67.76 142 ILE H N 1
ATOM 8945 C CA . ILE E 1 161 ? -64.357 46.085 67.653 1.00 65.97 142 ILE H CA 1
ATOM 8946 C C . ILE E 1 161 ? -63.593 45.250 68.663 1.00 63.23 142 ILE H C 1
ATOM 8947 O O . ILE E 1 161 ? -63.801 45.375 69.862 1.00 72.64 142 ILE H O 1
ATOM 8952 N N . ASN E 1 162 ? -62.662 44.439 68.172 1.00 58.68 143 ASN H N 1
ATOM 8953 C CA . ASN E 1 162 ? -61.813 43.648 69.043 1.00 50.88 143 ASN H CA 1
ATOM 8954 C C . ASN E 1 162 ? -60.504 44.364 69.307 1.00 58.71 143 ASN H C 1
ATOM 8955 O O . ASN E 1 162 ? -59.771 44.718 68.382 1.00 61.73 143 ASN H O 1
ATOM 8960 N N . ILE E 1 163 ? -60.217 44.606 70.576 1.00 57.85 144 ILE H N 1
ATOM 8961 C CA . ILE E 1 163 ? -58.910 45.119 70.926 1.00 55.53 144 ILE H CA 1
ATOM 8962 C C . ILE E 1 163 ? -57.946 43.950 71.039 1.00 58.53 144 ILE H C 1
ATOM 8963 O O . ILE E 1 163 ? -57.997 43.168 71.988 1.00 60.45 144 ILE H O 1
ATOM 8968 N N . THR E 1 164 ? -57.051 43.852 70.067 1.00 57.53 145 THR H N 1
ATOM 8969 C CA . THR E 1 164 ? -56.025 42.838 70.090 1.00 55.34 145 THR H CA 1
ATOM 8970 C C . THR E 1 164 ? -54.769 43.405 70.740 1.00 57.38 145 THR H C 1
ATOM 8971 O O . THR E 1 164 ? -54.795 43.810 71.903 1.00 67.50 145 THR H O 1
ATOM 8975 N N . SER E 1 165 ? -53.703 43.495 69.954 1.00 60.25 146 SER H N 1
ATOM 8976 C CA . SER E 1 165 ? -52.377 43.880 70.419 1.00 58.66 146 SER H CA 1
ATOM 8977 C C . SER E 1 165 ? -51.421 43.704 69.257 1.00 58.21 146 SER H C 1
ATOM 8978 O O . SER E 1 165 ? -51.671 42.878 68.367 1.00 56.25 146 SER H O 1
ATOM 8981 N N . ILE E 1 166 ? -50.339 44.472 69.227 1.00 54.34 147 ILE H N 1
ATOM 8982 C CA . ILE E 1 166 ? -49.331 44.225 68.194 1.00 51.72 147 ILE H CA 1
ATOM 8983 C C . ILE E 1 166 ? -48.635 42.875 68.389 1.00 52.78 147 ILE H C 1
ATOM 8984 O O . ILE E 1 166 ? -48.006 42.354 67.465 1.00 59.11 147 ILE H O 1
ATOM 8989 N N . LEU E 1 167 ? -48.761 42.305 69.588 1.00 59.59 148 LEU H N 1
ATOM 8990 C CA . LEU E 1 167 ? -48.247 40.960 69.856 1.00 61.92 148 LEU H CA 1
ATOM 8991 C C . LEU E 1 167 ? -49.054 39.844 69.168 1.00 58.21 148 LEU H C 1
ATOM 8992 O O . LEU E 1 167 ? -48.734 38.670 69.316 1.00 50.22 148 LEU H O 1
ATOM 8997 N N . SER E 1 168 ? -50.100 40.213 68.431 1.00 58.85 149 SER H N 1
ATOM 8998 C CA . SER E 1 168 ? -50.853 39.267 67.615 1.00 53.65 149 SER H CA 1
ATOM 8999 C C . SER E 1 168 ? -50.048 38.835 66.389 1.00 55.31 149 SER H C 1
ATOM 9000 O O . SER E 1 168 ? -50.347 37.804 65.785 1.00 58.68 149 SER H O 1
ATOM 9003 N N . GLN E 1 169 ? -49.046 39.635 66.018 1.00 56.78 150 GLN H N 1
ATOM 9004 C CA . GLN E 1 169 ? -48.134 39.304 64.910 1.00 50.86 150 GLN H CA 1
ATOM 9005 C C . GLN E 1 169 ? -46.661 39.410 65.263 1.00 50.76 150 GLN H C 1
ATOM 9006 O O . GLN E 1 169 ? -45.825 38.736 64.669 1.00 64.60 150 GLN H O 1
ATOM 9012 N N . SER E 1 170 ? -46.340 40.299 66.192 1.00 52.69 151 SER H N 1
ATOM 9013 C CA . SER E 1 170 ? -44.972 40.445 66.678 1.00 56.23 151 SER H CA 1
ATOM 9014 C C . SER E 1 170 ? -44.794 39.596 67.919 1.00 55.46 151 SER H C 1
ATOM 9015 O O . SER E 1 170 ? -45.769 39.161 68.522 1.00 55.77 151 SER H O 1
ATOM 9018 N N . THR E 1 171 ? -43.552 39.356 68.307 1.00 55.74 152 THR H N 1
ATOM 9019 C CA . THR E 1 171 ? -43.315 38.560 69.492 1.00 61.45 152 THR H CA 1
ATOM 9020 C C . THR E 1 171 ? -42.630 39.379 70.573 1.00 63.84 152 THR H C 1
ATOM 9021 O O . THR E 1 171 ? -42.018 40.421 70.313 1.00 56.93 152 THR H O 1
ATOM 9025 N N . ASN E 1 172 ? -42.754 38.888 71.796 1.00 57.90 153 ASN H N 1
ATOM 9026 C CA . ASN E 1 172 ? -41.938 39.355 72.887 1.00 59.85 153 ASN H CA 1
ATOM 9027 C C . ASN E 1 172 ? -41.737 38.175 73.831 1.00 69.16 153 ASN H C 1
ATOM 9028 O O . ASN E 1 172 ? -42.307 37.098 73.624 1.00 74.90 153 ASN H O 1
ATOM 9033 N N . LEU E 1 173 ? -40.897 38.366 74.838 1.00 69.48 154 LEU H N 1
ATOM 9034 C CA . LEU E 1 173 ? -40.565 37.309 75.783 1.00 71.57 154 LEU H CA 1
ATOM 9035 C C . LEU E 1 173 ? -41.512 37.254 76.973 1.00 69.58 154 LEU H C 1
ATOM 9036 O O . LEU E 1 173 ? -41.938 38.286 77.485 1.00 69.58 154 LEU H O 1
ATOM 9041 N N . GLY E 1 174 ? -41.814 36.045 77.434 1.00 73.52 155 GLY H N 1
ATOM 9042 C CA . GLY E 1 174 ? -42.544 35.888 78.680 1.00 70.38 155 GLY H CA 1
ATOM 9043 C C . GLY E 1 174 ? -44.048 36.029 78.579 1.00 68.47 155 GLY H C 1
ATOM 9044 O O . GLY E 1 174 ? -44.739 36.117 79.599 1.00 75.20 155 GLY H O 1
ATOM 9045 N N . VAL E 1 175 ? -44.555 36.021 77.352 1.00 59.86 156 VAL H N 1
ATOM 9046 C CA . VAL E 1 175 ? -45.962 36.286 77.084 1.00 60.66 156 VAL H CA 1
ATOM 9047 C C . VAL E 1 175 ? -46.547 35.304 76.082 1.00 68.06 156 VAL H C 1
ATOM 9048 O O . VAL E 1 175 ? -47.422 35.664 75.288 1.00 76.50 156 VAL H O 1
ATOM 9052 N N A SER E 1 176 ? -46.061 34.068 76.119 0.73 64.67 157 SER H N 1
ATOM 9053 N N B SER E 1 176 ? -46.065 34.066 76.131 0.27 64.82 157 SER H N 1
ATOM 9054 C CA A SER E 1 176 ? -46.455 33.061 75.140 0.73 62.26 157 SER H CA 1
ATOM 9055 C CA B SER E 1 176 ? -46.445 33.039 75.164 0.27 61.98 157 SER H CA 1
ATOM 9056 C C A SER E 1 176 ? -47.968 32.807 75.009 0.73 61.13 157 SER H C 1
ATOM 9057 C C B SER E 1 176 ? -47.958 32.798 75.015 0.27 60.67 157 SER H C 1
ATOM 9058 O O A SER E 1 176 ? -48.482 32.802 73.893 0.73 56.31 157 SER H O 1
ATOM 9059 O O B SER E 1 176 ? -48.463 32.793 73.893 0.27 57.51 157 SER H O 1
ATOM 9064 N N . PRO E 1 177 ? -48.687 32.594 76.132 1.00 61.73 158 PRO H N 1
ATOM 9065 C CA . PRO E 1 177 ? -50.136 32.375 75.957 1.00 60.96 158 PRO H CA 1
ATOM 9066 C C . PRO E 1 177 ? -50.869 33.615 75.435 1.00 69.94 158 PRO H C 1
ATOM 9067 O O . PRO E 1 177 ? -51.840 33.512 74.670 1.00 70.31 158 PRO H O 1
ATOM 9071 N N . TYR E 1 178 ? -50.397 34.782 75.855 1.00 64.27 159 TYR H N 1
ATOM 9072 C CA . TYR E 1 178 ? -50.932 36.040 75.374 1.00 61.24 159 TYR H CA 1
ATOM 9073 C C . TYR E 1 178 ? -50.764 36.175 73.853 1.00 54.14 159 TYR H C 1
ATOM 9074 O O . TYR E 1 178 ? -51.713 36.503 73.142 1.00 53.72 159 TYR H O 1
ATOM 9083 N N . CYS E 1 179 ? -49.558 35.924 73.355 1.00 53.40 160 CYS H N 1
ATOM 9084 C CA . CYS E 1 179 ? -49.311 36.017 71.915 1.00 56.91 160 CYS H CA 1
ATOM 9085 C C . CYS E 1 179 ? -50.221 35.088 71.136 1.00 54.99 160 CYS H C 1
ATOM 9086 O O . CYS E 1 179 ? -50.787 35.474 70.106 1.00 56.37 160 CYS H O 1
ATOM 9089 N N . ALA E 1 180 ? -50.354 33.864 71.640 1.00 58.02 161 ALA H N 1
ATOM 9090 C CA . ALA E 1 180 ? -51.202 32.849 71.020 1.00 57.83 161 ALA H CA 1
ATOM 9091 C C . ALA E 1 180 ? -52.648 33.329 70.955 1.00 54.13 161 ALA H C 1
ATOM 9092 O O . ALA E 1 180 ? -53.292 33.274 69.905 1.00 57.65 161 ALA H O 1
ATOM 9094 N N . SER E 1 181 ? -53.132 33.841 72.077 1.00 52.12 162 SER H N 1
ATOM 9095 C CA . SER E 1 181 ? -54.527 34.234 72.191 1.00 57.14 162 SER H CA 1
ATOM 9096 C C . SER E 1 181 ? -54.831 35.435 71.300 1.00 56.14 162 SER H C 1
ATOM 9097 O O . SER E 1 181 ? -55.887 35.511 70.673 1.00 64.25 162 SER H O 1
ATOM 9100 N N . LYS E 1 182 ? -53.906 36.382 71.259 1.00 56.38 163 LYS H N 1
ATOM 9101 C CA . LYS E 1 182 ? -54.081 37.565 70.424 1.00 55.28 163 LYS H CA 1
ATOM 9102 C C . LYS E 1 182 ? -54.055 37.248 68.926 1.00 54.90 163 LYS H C 1
ATOM 9103 O O . LYS E 1 182 ? -54.833 37.821 68.158 1.00 55.81 163 LYS H O 1
ATOM 9109 N N . ALA E 1 183 ? -53.151 36.358 68.510 1.00 50.55 164 ALA H N 1
ATOM 9110 C CA . ALA E 1 183 ? -53.109 35.941 67.111 1.00 47.68 164 ALA H CA 1
ATOM 9111 C C . ALA E 1 183 ? -54.406 35.256 66.742 1.00 52.06 164 ALA H C 1
ATOM 9112 O O . ALA E 1 183 ? -54.968 35.500 65.672 1.00 52.82 164 ALA H O 1
ATOM 9114 N N . GLY E 1 184 ? -54.899 34.432 67.666 1.00 52.85 165 GLY H N 1
ATOM 9115 C CA . GLY E 1 184 ? -56.161 33.760 67.474 1.00 52.60 165 GLY H CA 1
ATOM 9116 C C . GLY E 1 184 ? -57.258 34.774 67.246 1.00 57.38 165 GLY H C 1
ATOM 9117 O O . GLY E 1 184 ? -58.080 34.622 66.339 1.00 59.75 165 GLY H O 1
ATOM 9118 N N . LEU E 1 185 ? -57.267 35.811 68.079 1.00 53.57 166 LEU H N 1
ATOM 9119 C CA . LEU E 1 185 ? -58.291 36.840 68.009 1.00 53.36 166 LEU H CA 1
ATOM 9120 C C . LEU E 1 185 ? -58.201 37.648 66.718 1.00 56.44 166 LEU H C 1
ATOM 9121 O O . LEU E 1 185 ? -59.220 38.013 66.115 1.00 60.60 166 LEU H O 1
ATOM 9126 N N . ARG E 1 186 ? -56.974 37.914 66.288 1.00 54.29 167 ARG H N 1
ATOM 9127 C CA . ARG E 1 186 ? -56.753 38.629 65.040 1.00 50.13 167 ARG H CA 1
ATOM 9128 C C . ARG E 1 186 ? -57.360 37.858 63.878 1.00 57.39 167 ARG H C 1
ATOM 9129 O O . ARG E 1 186 ? -58.108 38.420 63.071 1.00 55.55 167 ARG H O 1
ATOM 9137 N N . HIS E 1 187 ? -57.062 36.561 63.803 1.00 54.32 168 HIS H N 1
ATOM 9138 C CA . HIS E 1 187 ? -57.583 35.766 62.706 1.00 46.38 168 HIS H CA 1
ATOM 9139 C C . HIS E 1 187 ? -59.074 35.498 62.838 1.00 54.70 168 HIS H C 1
ATOM 9140 O O . HIS E 1 187 ? -59.780 35.431 61.830 1.00 51.59 168 HIS H O 1
ATOM 9147 N N . LEU E 1 188 ? -59.559 35.355 64.073 1.00 48.71 169 LEU H N 1
ATOM 9148 C CA . LEU E 1 188 ? -60.982 35.156 64.265 1.00 53.00 169 LEU H CA 1
ATOM 9149 C C . LEU E 1 188 ? -61.742 36.391 63.776 1.00 55.02 169 LEU H C 1
ATOM 9150 O O . LEU E 1 188 ? -62.802 36.272 63.158 1.00 59.62 169 LEU H O 1
ATOM 9155 N N . THR E 1 189 ? -61.172 37.570 64.017 1.00 51.04 170 THR H N 1
ATOM 9156 C CA . THR E 1 189 ? -61.748 38.822 63.518 1.00 59.51 170 THR H CA 1
ATOM 9157 C C . THR E 1 189 ? -61.986 38.784 61.999 1.00 60.75 170 THR H C 1
ATOM 9158 O O . THR E 1 189 ? -63.077 39.133 61.533 1.00 54.82 170 THR H O 1
ATOM 9162 N N . GLU E 1 190 ? -60.985 38.326 61.242 1.00 56.31 171 GLU H N 1
ATOM 9163 C CA . GLU E 1 190 ? -61.111 38.223 59.793 1.00 55.90 171 GLU H CA 1
ATOM 9164 C C . GLU E 1 190 ? -62.198 37.246 59.416 1.00 58.63 171 GLU H C 1
ATOM 9165 O O . GLU E 1 190 ? -63.003 37.518 58.530 1.00 65.52 171 GLU H O 1
ATOM 9171 N N . VAL E 1 191 ? -62.207 36.104 60.089 1.00 50.29 172 VAL H N 1
ATOM 9172 C CA . VAL E 1 191 ? -63.187 35.069 59.819 1.00 55.82 172 VAL H CA 1
ATOM 9173 C C . VAL E 1 191 ? -64.610 35.540 60.159 1.00 60.87 172 VAL H C 1
ATOM 9174 O O . VAL E 1 191 ? -65.561 35.235 59.434 1.00 67.15 172 VAL H O 1
ATOM 9186 N N . ALA E 1 193 ? -65.687 38.675 60.126 1.00 65.37 174 ALA H N 1
ATOM 9187 C CA . ALA E 1 193 ? -66.042 39.670 59.124 1.00 61.19 174 ALA H CA 1
ATOM 9188 C C . ALA E 1 193 ? -66.685 38.996 57.926 1.00 62.73 174 ALA H C 1
ATOM 9189 O O . ALA E 1 193 ? -67.701 39.465 57.396 1.00 62.79 174 ALA H O 1
ATOM 9191 N N . VAL E 1 194 ? -66.089 37.883 57.508 1.00 57.53 175 VAL H N 1
ATOM 9192 C CA . VAL E 1 194 ? -66.605 37.126 56.382 1.00 56.97 175 VAL H CA 1
ATOM 9193 C C . VAL E 1 194 ? -67.965 36.492 56.677 1.00 68.61 175 VAL H C 1
ATOM 9194 O O . VAL E 1 194 ? -68.887 36.594 55.870 1.00 78.70 175 VAL H O 1
ATOM 9198 N N . GLU E 1 195 ? -68.098 35.864 57.841 1.00 66.88 176 GLU H N 1
ATOM 9199 C CA . GLU E 1 195 ? -69.321 35.124 58.171 1.00 71.46 176 GLU H CA 1
ATOM 9200 C C . GLU E 1 195 ? -70.503 35.972 58.638 1.00 70.69 176 GLU H C 1
ATOM 9201 O O . GLU E 1 195 ? -71.646 35.526 58.581 1.00 79.16 176 GLU H O 1
ATOM 9207 N N . LEU E 1 196 ? -70.237 37.190 59.093 1.00 69.61 177 LEU H N 1
ATOM 9208 C CA . LEU E 1 196 ? -71.303 38.029 59.645 1.00 73.75 177 LEU H CA 1
ATOM 9209 C C . LEU E 1 196 ? -71.745 39.148 58.713 1.00 69.93 177 LEU H C 1
ATOM 9210 O O . LEU E 1 196 ? -72.726 39.832 58.992 1.00 73.57 177 LEU H O 1
ATOM 9215 N N . ALA E 1 197 ? -71.027 39.321 57.607 1.00 71.24 178 ALA H N 1
ATOM 9216 C CA . ALA E 1 197 ? -71.335 40.372 56.634 1.00 66.27 178 ALA H CA 1
ATOM 9217 C C . ALA E 1 197 ? -72.779 40.299 56.148 1.00 63.60 178 ALA H C 1
ATOM 9218 O O . ALA E 1 197 ? -73.411 41.326 55.900 1.00 69.39 178 ALA H O 1
ATOM 9220 N N . ARG E 1 198 ? -73.307 39.083 56.044 1.00 64.58 179 ARG H N 1
ATOM 9221 C CA . ARG E 1 198 ? -74.682 38.867 55.598 1.00 69.41 179 ARG H CA 1
ATOM 9222 C C . ARG E 1 198 ? -75.704 39.476 56.542 1.00 77.74 179 ARG H C 1
ATOM 9223 O O . ARG E 1 198 ? -76.846 39.692 56.159 1.00 78.88 179 ARG H O 1
ATOM 9231 N N . PHE E 1 199 ? -75.279 39.788 57.762 1.00 83.23 180 PHE H N 1
ATOM 9232 C CA . PHE E 1 199 ? -76.150 40.437 58.735 1.00 81.64 180 PHE H CA 1
ATOM 9233 C C . PHE E 1 199 ? -75.884 41.936 58.811 1.00 77.95 180 PHE H C 1
ATOM 9234 O O . PHE E 1 199 ? -76.429 42.636 59.672 1.00 77.23 180 PHE H O 1
ATOM 9242 N N . GLY E 1 200 ? -75.046 42.424 57.900 1.00 92.85 181 GLY H N 1
ATOM 9243 C CA . GLY E 1 200 ? -74.720 43.834 57.839 1.00 83.79 181 GLY H CA 1
ATOM 9244 C C . GLY E 1 200 ? -73.828 44.280 58.975 1.00 84.93 181 GLY H C 1
ATOM 9245 O O . GLY E 1 200 ? -73.750 45.468 59.287 1.00 91.14 181 GLY H O 1
ATOM 9246 N N . ILE E 1 201 ? -73.146 43.322 59.593 1.00 80.90 182 ILE H N 1
ATOM 9247 C CA . ILE E 1 201 ? -72.278 43.609 60.732 1.00 74.96 182 ILE H CA 1
ATOM 9248 C C . ILE E 1 201 ? -70.803 43.522 60.349 1.00 71.33 182 ILE H C 1
ATOM 9249 O O . ILE E 1 201 ? -70.329 42.485 59.877 1.00 67.72 182 ILE H O 1
ATOM 9254 N N . ASN E 1 202 ? -70.085 44.627 60.515 1.00 62.08 183 ASN H N 1
ATOM 9255 C CA . ASN E 1 202 ? -68.657 44.617 60.253 1.00 56.91 183 ASN H CA 1
ATOM 9256 C C . ASN E 1 202 ? -67.861 44.350 61.524 1.00 68.69 183 ASN H C 1
ATOM 9257 O O . ASN E 1 202 ? -68.305 44.664 62.627 1.00 76.05 183 ASN H O 1
ATOM 9262 N N . VAL E 1 203 ? -66.711 43.708 61.359 1.00 59.98 184 VAL H N 1
ATOM 9263 C CA . VAL E 1 203 ? -65.916 43.238 62.481 1.00 52.72 184 VAL H CA 1
ATOM 9264 C C . VAL E 1 203 ? -64.471 43.592 62.197 1.00 63.57 184 VAL H C 1
ATOM 9265 O O . VAL E 1 203 ? -63.921 43.168 61.172 1.00 62.20 184 VAL H O 1
ATOM 9269 N N . ASN E 1 204 ? -63.866 44.388 63.079 1.00 54.90 185 ASN H N 1
ATOM 9270 C CA . ASN E 1 204 ? -62.484 44.831 62.910 1.00 47.83 185 ASN H CA 1
ATOM 9271 C C . ASN E 1 204 ? -61.709 44.808 64.230 1.00 54.12 185 ASN H C 1
ATOM 9272 O O . ASN E 1 204 ? -62.276 44.636 65.304 1.00 57.77 185 ASN H O 1
ATOM 9277 N N . ALA E 1 205 ? -60.400 44.968 64.145 1.00 55.84 186 ALA H N 1
ATOM 9278 C CA . ALA E 1 205 ? -59.574 44.961 65.339 1.00 55.13 186 ALA H CA 1
ATOM 9279 C C . ALA E 1 205 ? -58.740 46.221 65.426 1.00 52.70 186 ALA H C 1
ATOM 9280 O O . ALA E 1 205 ? -58.430 46.826 64.410 1.00 48.91 186 ALA H O 1
ATOM 9282 N N . ILE E 1 206 ? -58.410 46.620 66.648 1.00 50.60 187 ILE H N 1
ATOM 9283 C CA . ILE E 1 206 ? -57.382 47.623 66.882 1.00 47.66 187 ILE H CA 1
ATOM 9284 C C . ILE E 1 206 ? -56.273 46.986 67.692 1.00 54.48 187 ILE H C 1
ATOM 9285 O O . ILE E 1 206 ? -56.537 46.337 68.701 1.00 58.57 187 ILE H O 1
ATOM 9290 N N . ALA E 1 207 ? -55.035 47.162 67.242 1.00 52.78 188 ALA H N 1
ATOM 9291 C CA . ALA E 1 207 ? -53.883 46.578 67.912 1.00 50.50 188 ALA H CA 1
ATOM 9292 C C . ALA E 1 207 ? -52.951 47.650 68.485 1.00 56.96 188 ALA H C 1
ATOM 9293 O O . ALA E 1 207 ? -52.104 48.175 67.758 1.00 51.36 188 ALA H O 1
ATOM 9295 N N . PRO E 1 208 ? -53.095 47.966 69.790 1.00 56.20 189 PRO H N 1
ATOM 9296 C CA . PRO E 1 208 ? -52.215 48.946 70.444 1.00 54.24 189 PRO H CA 1
ATOM 9297 C C . PRO E 1 208 ? -50.830 48.363 70.675 1.00 55.26 189 PRO H C 1
ATOM 9298 O O . PRO E 1 208 ? -50.686 47.163 70.951 1.00 51.49 189 PRO H O 1
ATOM 9302 N N . GLY E 1 209 ? -49.817 49.218 70.612 1.00 61.33 190 GLY H N 1
ATOM 9303 C CA . GLY E 1 209 ? -48.487 48.846 71.064 1.00 59.00 190 GLY H CA 1
ATOM 9304 C C . GLY E 1 209 ? -48.425 48.918 72.579 1.00 57.13 190 GLY H C 1
ATOM 9305 O O . GLY E 1 209 ? -49.431 48.727 73.277 1.00 51.66 190 GLY H O 1
ATOM 9306 N N . TYR E 1 210 ? -47.234 49.157 73.104 1.00 59.63 191 TYR H N 1
ATOM 9307 C CA . TYR E 1 210 ? -47.101 49.312 74.541 1.00 63.49 191 TYR H CA 1
ATOM 9308 C C . TYR E 1 210 ? -47.607 50.671 75.014 1.00 66.25 191 TYR H C 1
ATOM 9309 O O . TYR E 1 210 ? -47.127 51.724 74.590 1.00 68.04 191 TYR H O 1
ATOM 9326 N N . ILE E 1 212 ? -48.466 53.574 77.747 1.00 93.44 193 ILE H N 1
ATOM 9327 C CA . ILE E 1 212 ? -47.897 54.153 78.947 1.00 106.40 193 ILE H CA 1
ATOM 9328 C C . ILE E 1 212 ? -48.964 54.074 80.044 1.00 115.40 193 ILE H C 1
ATOM 9329 O O . ILE E 1 212 ? -49.861 54.911 80.129 1.00 118.02 193 ILE H O 1
ATOM 9334 N N . THR E 1 213 ? -48.885 53.027 80.856 1.00 121.39 194 THR H N 1
ATOM 9335 C CA . THR E 1 213 ? -49.931 52.778 81.833 1.00 135.64 194 THR H CA 1
ATOM 9336 C C . THR E 1 213 ? -49.405 52.487 83.226 1.00 150.87 194 THR H C 1
ATOM 9337 O O . THR E 1 213 ? -48.198 52.528 83.471 1.00 155.12 194 THR H O 1
ATOM 9341 N N . GLU E 1 214 ? -50.341 52.193 84.129 1.00 158.76 195 GLU H N 1
ATOM 9342 C CA . GLU E 1 214 ? -50.058 51.908 85.535 1.00 162.47 195 GLU H CA 1
ATOM 9343 C C . GLU E 1 214 ? -49.865 50.406 85.776 1.00 168.06 195 GLU H C 1
ATOM 9344 O O . GLU E 1 214 ? -49.366 50.002 86.828 1.00 165.03 195 GLU H O 1
ATOM 9350 N N . ILE E 1 215 ? -50.267 49.583 84.806 1.00 175.24 196 ILE H N 1
ATOM 9351 C CA . ILE E 1 215 ? -50.109 48.135 84.930 1.00 179.55 196 ILE H CA 1
ATOM 9352 C C . ILE E 1 215 ? -48.633 47.742 84.838 1.00 179.56 196 ILE H C 1
ATOM 9353 O O . ILE E 1 215 ? -48.209 46.731 85.405 1.00 180.80 196 ILE H O 1
ATOM 9358 N N . ASN E 1 216 ? -47.864 48.555 84.118 1.00 176.10 197 ASN H N 1
ATOM 9359 C CA . ASN E 1 216 ? -46.415 48.390 83.989 1.00 169.68 197 ASN H CA 1
ATOM 9360 C C . ASN E 1 216 ? -45.636 49.719 84.105 1.00 171.59 197 ASN H C 1
ATOM 9361 O O . ASN E 1 216 ? -44.680 49.950 83.369 1.00 172.07 197 ASN H O 1
ATOM 9366 N N . GLU E 1 217 ? -46.045 50.579 85.037 1.00 173.38 198 GLU H N 1
ATOM 9367 C CA . GLU E 1 217 ? -45.467 51.922 85.197 1.00 172.47 198 GLU H CA 1
ATOM 9368 C C . GLU E 1 217 ? -44.003 51.989 85.648 1.00 171.15 198 GLU H C 1
ATOM 9369 O O . GLU E 1 217 ? -43.243 52.826 85.158 1.00 171.07 198 GLU H O 1
ATOM 9375 N N . GLU E 1 218 ? -43.611 51.123 86.576 1.00 168.76 199 GLU H N 1
ATOM 9376 C CA . GLU E 1 218 ? -42.240 51.119 87.084 1.00 166.17 199 GLU H CA 1
ATOM 9377 C C . GLU E 1 218 ? -41.301 50.792 85.924 1.00 166.23 199 GLU H C 1
ATOM 9378 O O . GLU E 1 218 ? -40.270 51.437 85.724 1.00 164.54 199 GLU H O 1
ATOM 9384 N N . TYR E 1 219 ? -41.709 49.790 85.156 1.00 169.70 200 TYR H N 1
ATOM 9385 C CA . TYR E 1 219 ? -41.014 49.315 83.966 1.00 175.13 200 TYR H CA 1
ATOM 9386 C C . TYR E 1 219 ? -40.769 50.440 82.950 1.00 172.23 200 TYR H C 1
ATOM 9387 O O . TYR E 1 219 ? -39.638 50.628 82.492 1.00 172.33 200 TYR H O 1
ATOM 9396 N N . LEU E 1 220 ? -41.812 51.220 82.660 1.00 165.70 201 LEU H N 1
ATOM 9397 C CA . LEU E 1 220 ? -41.789 52.214 81.575 1.00 150.12 201 LEU H CA 1
ATOM 9398 C C . LEU E 1 220 ? -41.137 53.572 81.867 1.00 146.09 201 LEU H C 1
ATOM 9399 O O . LEU E 1 220 ? -40.394 54.095 81.036 1.00 140.68 201 LEU H O 1
ATOM 9404 N N . THR E 1 221 ? -41.418 54.148 83.032 1.00 147.42 202 THR H N 1
ATOM 9405 C CA . THR E 1 221 ? -40.936 55.498 83.318 1.00 149.17 202 THR H CA 1
ATOM 9406 C C . THR E 1 221 ? -39.510 55.566 83.853 1.00 152.65 202 THR H C 1
ATOM 9407 O O . THR E 1 221 ? -38.916 56.644 83.889 1.00 153.39 202 THR H O 1
ATOM 9411 N N . SER E 1 222 ? -38.950 54.420 84.233 1.00 153.52 203 SER H N 1
ATOM 9412 C CA . SER E 1 222 ? -37.580 54.380 84.741 1.00 150.83 203 SER H CA 1
ATOM 9413 C C . SER E 1 222 ? -36.574 54.573 83.609 1.00 147.68 203 SER H C 1
ATOM 9414 O O . SER E 1 222 ? -36.962 54.711 82.446 1.00 147.22 203 SER H O 1
ATOM 9417 N N . GLU E 1 223 ? -35.284 54.584 83.941 1.00 143.59 204 GLU H N 1
ATOM 9418 C CA . GLU E 1 223 ? -34.255 54.759 82.916 1.00 141.17 204 GLU H CA 1
ATOM 9419 C C . GLU E 1 223 ? -33.971 53.450 82.167 1.00 144.24 204 GLU H C 1
ATOM 9420 O O . GLU E 1 223 ? -33.633 53.467 80.980 1.00 142.27 204 GLU H O 1
ATOM 9426 N N . VAL E 1 224 ? -34.095 52.321 82.861 1.00 145.05 205 VAL H N 1
ATOM 9427 C CA . VAL E 1 224 ? -33.919 51.022 82.218 1.00 141.41 205 VAL H CA 1
ATOM 9428 C C . VAL E 1 224 ? -34.965 50.845 81.125 1.00 142.91 205 VAL H C 1
ATOM 9429 O O . VAL E 1 224 ? -34.692 50.242 80.087 1.00 143.84 205 VAL H O 1
ATOM 9433 N N . GLY E 1 225 ? -36.160 51.383 81.365 1.00 143.71 206 GLY H N 1
ATOM 9434 C CA . GLY E 1 225 ? -37.242 51.336 80.400 1.00 142.11 206 GLY H CA 1
ATOM 9435 C C . GLY E 1 225 ? -37.108 52.399 79.324 1.00 137.94 206 GLY H C 1
ATOM 9436 O O . GLY E 1 225 ? -37.627 52.249 78.219 1.00 135.89 206 GLY H O 1
ATOM 9437 N N . GLN E 1 226 ? -36.377 53.464 79.641 1.00 132.40 207 GLN H N 1
ATOM 9438 C CA . GLN E 1 226 ? -36.191 54.578 78.719 1.00 119.38 207 GLN H CA 1
ATOM 9439 C C . GLN E 1 226 ? -35.352 54.145 77.513 1.00 111.90 207 GLN H C 1
ATOM 9440 O O . GLN E 1 226 ? -35.423 54.746 76.440 1.00 106.68 207 GLN H O 1
ATOM 9446 N N . GLN E 1 227 ? -34.560 53.093 77.700 1.00 112.38 208 GLN H N 1
ATOM 9447 C CA . GLN E 1 227 ? -33.751 52.525 76.628 1.00 111.34 208 GLN H CA 1
ATOM 9448 C C . GLN E 1 227 ? -34.613 51.757 75.646 1.00 106.58 208 GLN H C 1
ATOM 9449 O O . GLN E 1 227 ? -34.292 51.649 74.462 1.00 104.43 208 GLN H O 1
ATOM 9455 N N . LEU E 1 228 ? -35.709 51.215 76.161 1.00 108.28 209 LEU H N 1
ATOM 9456 C CA . LEU E 1 228 ? -36.690 50.514 75.343 1.00 111.37 209 LEU H CA 1
ATOM 9457 C C . LEU E 1 228 ? -37.299 51.477 74.329 1.00 99.64 209 LEU H C 1
ATOM 9458 O O . LEU E 1 228 ? -37.526 51.126 73.176 1.00 91.35 209 LEU H O 1
ATOM 9463 N N . LEU E 1 229 ? -37.567 52.690 74.799 1.00 98.18 210 LEU H N 1
ATOM 9464 C CA . LEU E 1 229 ? -38.132 53.780 74.012 1.00 90.63 210 LEU H CA 1
ATOM 9465 C C . LEU E 1 229 ? -37.399 54.009 72.692 1.00 94.44 210 LEU H C 1
ATOM 9466 O O . LEU E 1 229 ? -38.019 54.318 71.675 1.00 89.49 210 LEU H O 1
ATOM 9471 N N . LYS E 1 230 ? -36.077 53.873 72.704 1.00 101.92 211 LYS H N 1
ATOM 9472 C CA . LYS E 1 230 ? -35.293 54.125 71.496 1.00 103.77 211 LYS H CA 1
ATOM 9473 C C . LYS E 1 230 ? -35.482 53.062 70.405 1.00 104.17 211 LYS H C 1
ATOM 9474 O O . LYS E 1 230 ? -35.009 53.224 69.279 1.00 101.02 211 LYS H O 1
ATOM 9480 N N . LYS E 1 231 ? -36.178 51.981 70.737 1.00 100.61 212 LYS H N 1
ATOM 9481 C CA . LYS E 1 231 ? -36.497 50.973 69.741 1.00 91.85 212 LYS H CA 1
ATOM 9482 C C . LYS E 1 231 ? -37.736 51.420 68.954 1.00 90.18 212 LYS H C 1
ATOM 9483 O O . LYS E 1 231 ? -37.868 51.136 67.772 1.00 90.07 212 LYS H O 1
ATOM 9489 N N . ILE E 1 232 ? -38.655 52.101 69.626 1.00 86.94 213 ILE H N 1
ATOM 9490 C CA . ILE E 1 232 ? -39.843 52.637 68.974 1.00 76.59 213 ILE H CA 1
ATOM 9491 C C . ILE E 1 232 ? -39.465 53.870 68.132 1.00 76.24 213 ILE H C 1
ATOM 9492 O O . ILE E 1 232 ? -38.856 54.805 68.642 1.00 81.15 213 ILE H O 1
ATOM 9497 N N . PRO E 1 233 ? -39.805 53.859 66.830 1.00 68.98 214 PRO H N 1
ATOM 9498 C CA . PRO E 1 233 ? -39.445 54.916 65.868 1.00 67.08 214 PRO H CA 1
ATOM 9499 C C . PRO E 1 233 ? -39.865 56.331 66.265 1.00 64.44 214 PRO H C 1
ATOM 9500 O O . PRO E 1 233 ? -39.065 57.248 66.118 1.00 63.79 214 PRO H O 1
ATOM 9504 N N . THR E 1 234 ? -41.085 56.504 66.763 1.00 60.19 215 THR H N 1
ATOM 9505 C CA . THR E 1 234 ? -41.533 57.811 67.232 1.00 68.50 215 THR H CA 1
ATOM 9506 C C . THR E 1 234 ? -40.952 58.184 68.618 1.00 72.20 215 THR H C 1
ATOM 9507 O O . THR E 1 234 ? -41.149 59.298 69.107 1.00 72.50 215 THR H O 1
ATOM 9511 N N . ARG E 1 235 ? -40.250 57.233 69.231 1.00 72.98 216 ARG H N 1
ATOM 9512 C CA . ARG E 1 235 ? -39.665 57.362 70.573 1.00 75.74 216 ARG H CA 1
ATOM 9513 C C . ARG E 1 235 ? -40.666 57.722 71.673 1.00 78.71 216 ARG H C 1
ATOM 9514 O O . ARG E 1 235 ? -40.335 58.386 72.662 1.00 88.57 216 ARG H O 1
ATOM 9522 N N . LYS E 1 236 ? -41.886 57.238 71.495 1.00 77.60 217 LYS H N 1
ATOM 9523 C CA . LYS E 1 236 ? -42.973 57.474 72.427 1.00 81.74 217 LYS H CA 1
ATOM 9524 C C . LYS E 1 236 ? -43.752 56.184 72.618 1.00 81.08 217 LYS H C 1
ATOM 9525 O O . LYS E 1 236 ? -43.904 55.399 71.683 1.00 85.18 217 LYS H O 1
ATOM 9531 N N . PHE E 1 237 ? -44.192 55.940 73.844 1.00 80.30 218 PHE H N 1
ATOM 9532 C CA . PHE E 1 237 ? -45.157 54.882 74.114 1.00 74.19 218 PHE H CA 1
ATOM 9533 C C . PHE E 1 237 ? -46.537 55.293 73.607 1.00 73.64 218 PHE H C 1
ATOM 9534 O O . PHE E 1 237 ? -46.779 56.459 73.303 1.00 80.48 218 PHE H O 1
ATOM 9542 N N . VAL E 1 238 ? -47.445 54.334 73.514 1.00 73.42 219 VAL H N 1
ATOM 9543 C CA . VAL E 1 238 ? -48.778 54.628 73.022 1.00 72.56 219 VAL H CA 1
ATOM 9544 C C . VAL E 1 238 ? -49.583 55.332 74.116 1.00 80.28 219 VAL H C 1
ATOM 9545 O O . VAL E 1 238 ? -49.660 54.862 75.256 1.00 79.37 219 VAL H O 1
ATOM 9549 N N . GLU E 1 239 ? -50.183 56.461 73.753 1.00 77.01 220 GLU H N 1
ATOM 9550 C CA . GLU E 1 239 ? -51.068 57.198 74.639 1.00 65.46 220 GLU H CA 1
ATOM 9551 C C . GLU E 1 239 ? -52.474 56.727 74.332 1.00 66.85 220 GLU H C 1
ATOM 9552 O O . GLU E 1 239 ? -52.741 56.313 73.203 1.00 72.13 220 GLU H O 1
ATOM 9558 N N . PHE E 1 240 ? -53.363 56.745 75.325 1.00 78.06 221 PHE H N 1
ATOM 9559 C CA . PHE E 1 240 ? -54.745 56.326 75.090 1.00 74.10 221 PHE H CA 1
ATOM 9560 C C . PHE E 1 240 ? -55.419 57.092 73.960 1.00 76.15 221 PHE H C 1
ATOM 9561 O O . PHE E 1 240 ? -56.142 56.505 73.151 1.00 66.90 221 PHE H O 1
ATOM 9569 N N . ASP E 1 241 ? -55.171 58.396 73.907 1.00 82.39 222 ASP H N 1
ATOM 9570 C CA . ASP E 1 241 ? -55.751 59.252 72.875 1.00 81.47 222 ASP H CA 1
ATOM 9571 C C . ASP E 1 241 ? -55.408 58.816 71.441 1.00 72.65 222 ASP H C 1
ATOM 9572 O O . ASP E 1 241 ? -56.148 59.108 70.503 1.00 74.73 222 ASP H O 1
ATOM 9577 N N . ASP E 1 242 ? -54.292 58.112 71.276 1.00 69.25 223 ASP H N 1
ATOM 9578 C CA . ASP E 1 242 ? -53.886 57.611 69.958 1.00 67.08 223 ASP H CA 1
ATOM 9579 C C . ASP E 1 242 ? -54.882 56.629 69.376 1.00 68.27 223 ASP H C 1
ATOM 9580 O O . ASP E 1 242 ? -54.897 56.385 68.166 1.00 65.38 223 ASP H O 1
ATOM 9585 N N . LEU E 1 243 ? -55.689 56.038 70.247 1.00 69.37 224 LEU H N 1
ATOM 9586 C CA . LEU E 1 243 ? -56.627 55.014 69.828 1.00 69.95 224 LEU H CA 1
ATOM 9587 C C . LEU E 1 243 ? -57.950 55.634 69.425 1.00 65.77 224 LEU H C 1
ATOM 9588 O O . LEU E 1 243 ? -58.743 55.005 68.733 1.00 67.99 224 LEU H O 1
ATOM 9593 N N . ASN E 1 244 ? -58.158 56.882 69.839 1.00 61.99 225 ASN H N 1
ATOM 9594 C CA . ASN E 1 244 ? -59.427 57.593 69.646 1.00 66.71 225 ASN H CA 1
ATOM 9595 C C . ASN E 1 244 ? -59.962 57.634 68.227 1.00 60.02 225 ASN H C 1
ATOM 9596 O O . ASN E 1 244 ? -61.128 57.312 67.993 1.00 64.48 225 ASN H O 1
ATOM 9601 N N . GLY E 1 245 ? -59.109 58.044 67.292 1.00 59.02 226 GLY H N 1
ATOM 9602 C CA . GLY E 1 245 ? -59.470 58.100 65.885 1.00 64.82 226 GLY H CA 1
ATOM 9603 C C . GLY E 1 245 ? -59.923 56.754 65.344 1.00 64.10 226 GLY H C 1
ATOM 9604 O O . GLY E 1 245 ? -61.043 56.619 64.862 1.00 61.41 226 GLY H O 1
ATOM 9605 N N . PRO E 1 246 ? -59.065 55.733 65.454 1.00 62.87 227 PRO H N 1
ATOM 9606 C CA . PRO E 1 246 ? -59.435 54.385 65.004 1.00 57.30 227 PRO H CA 1
ATOM 9607 C C . PRO E 1 246 ? -60.711 53.852 65.656 1.00 62.09 227 PRO H C 1
ATOM 9608 O O . PRO E 1 246 ? -61.522 53.188 64.999 1.00 56.22 227 PRO H O 1
ATOM 9612 N N . LEU E 1 247 ? -60.891 54.156 66.934 1.00 69.61 228 LEU H N 1
ATOM 9613 C CA . LEU E 1 247 ? -62.088 53.745 67.641 1.00 64.84 228 LEU H CA 1
ATOM 9614 C C . LEU E 1 247 ? -63.309 54.361 66.990 1.00 62.48 228 LEU H C 1
ATOM 9615 O O . LEU E 1 247 ? -64.278 53.665 66.689 1.00 68.52 228 LEU H O 1
ATOM 9620 N N . LEU E 1 248 ? -63.235 55.659 66.720 1.00 58.32 229 LEU H N 1
ATOM 9621 C CA . LEU E 1 248 ? -64.371 56.352 66.125 1.00 62.68 229 LEU H CA 1
ATOM 9622 C C . LEU E 1 248 ? -64.612 55.903 64.688 1.00 67.14 229 LEU H C 1
ATOM 9623 O O . LEU E 1 248 ? -65.758 55.749 64.268 1.00 72.39 229 LEU H O 1
ATOM 9628 N N . LEU E 1 249 ? -63.531 55.665 63.951 1.00 66.19 230 LEU H N 1
ATOM 9629 C CA . LEU E 1 249 ? -63.630 55.130 62.600 1.00 58.68 230 LEU H CA 1
ATOM 9630 C C . LEU E 1 249 ? -64.406 53.827 62.553 1.00 57.04 230 LEU H C 1
ATOM 9631 O O . LEU E 1 249 ? -65.378 53.703 61.800 1.00 58.78 230 LEU H O 1
ATOM 9636 N N . LEU E 1 250 ? -63.995 52.863 63.374 1.00 52.18 231 LEU H N 1
ATOM 9637 C CA . LEU E 1 250 ? -64.529 51.517 63.236 1.00 51.49 231 LEU H CA 1
ATOM 9638 C C . LEU E 1 250 ? -65.906 51.352 63.816 1.00 59.64 231 LEU H C 1
ATOM 9639 O O . LEU E 1 250 ? -66.553 50.335 63.565 1.00 61.79 231 LEU H O 1
ATOM 9644 N N . ALA E 1 251 ? -66.355 52.352 64.574 1.00 63.39 232 ALA H N 1
ATOM 9645 C CA . ALA E 1 251 ? -67.664 52.305 65.220 1.00 65.20 232 ALA H CA 1
ATOM 9646 C C . ALA E 1 251 ? -68.747 53.109 64.494 1.00 65.69 232 ALA H C 1
ATOM 9647 O O . ALA E 1 251 ? -69.923 53.044 64.855 1.00 66.04 232 ALA H O 1
ATOM 9649 N N . SER E 1 252 ? -68.357 53.870 63.478 1.00 65.10 233 SER H N 1
ATOM 9650 C CA . SER E 1 252 ? -69.305 54.759 62.806 1.00 71.33 233 SER H CA 1
ATOM 9651 C C . SER E 1 252 ? -69.445 54.469 61.305 1.00 76.90 233 SER H C 1
ATOM 9652 O O . SER E 1 252 ? -68.823 53.542 60.772 1.00 77.01 233 SER H O 1
ATOM 9655 N N . GLN E 1 253 ? -70.269 55.278 60.640 1.00 77.76 234 GLN H N 1
ATOM 9656 C CA . GLN E 1 253 ? -70.485 55.191 59.197 1.00 80.19 234 GLN H CA 1
ATOM 9657 C C . GLN E 1 253 ? -69.180 55.280 58.400 1.00 70.55 234 GLN H C 1
ATOM 9658 O O . GLN E 1 253 ? -69.042 54.669 57.337 1.00 69.18 234 GLN H O 1
ATOM 9664 N N . ALA E 1 254 ? -68.224 56.044 58.914 1.00 63.04 235 ALA H N 1
ATOM 9665 C CA . ALA E 1 254 ? -66.932 56.197 58.257 1.00 66.39 235 ALA H CA 1
ATOM 9666 C C . ALA E 1 254 ? -66.266 54.859 57.976 1.00 64.88 235 ALA H C 1
ATOM 9667 O O . ALA E 1 254 ? -65.513 54.720 57.008 1.00 70.78 235 ALA H O 1
ATOM 9669 N N . GLY E 1 255 ? -66.544 53.876 58.826 1.00 58.35 236 GLY H N 1
ATOM 9670 C CA . GLY E 1 255 ? -65.907 52.585 58.702 1.00 54.26 236 GLY H CA 1
ATOM 9671 C C . GLY E 1 255 ? -66.783 51.505 58.109 1.00 59.88 236 GLY H C 1
ATOM 9672 O O . GLY E 1 255 ? -66.372 50.350 58.081 1.00 68.25 236 GLY H O 1
ATOM 9673 N N . GLN E 1 256 ? -67.971 51.852 57.624 1.00 55.91 237 GLN H N 1
ATOM 9674 C CA . GLN E 1 256 ? -68.908 50.815 57.203 1.00 61.91 237 GLN H CA 1
ATOM 9675 C C . GLN E 1 256 ? -68.418 49.987 56.019 1.00 62.34 237 GLN H C 1
ATOM 9676 O O . GLN E 1 256 ? -68.852 48.858 55.838 1.00 70.39 237 GLN H O 1
ATOM 9682 N N . GLY E 1 257 ? -67.525 50.543 55.212 1.00 61.64 238 GLY H N 1
ATOM 9683 C CA . GLY E 1 257 ? -66.955 49.792 54.109 1.00 67.66 238 GLY H CA 1
ATOM 9684 C C . GLY E 1 257 ? -65.750 48.960 54.533 1.00 61.38 238 GLY H C 1
ATOM 9685 O O . GLY E 1 257 ? -65.091 48.307 53.709 1.00 54.04 238 GLY H O 1
ATOM 9686 N N . ILE E 1 258 ? -65.449 48.982 55.824 1.00 55.16 239 ILE H N 1
ATOM 9687 C CA . ILE E 1 258 ? -64.260 48.292 56.314 1.00 58.45 239 ILE H CA 1
ATOM 9688 C C . ILE E 1 258 ? -64.664 47.115 57.184 1.00 62.63 239 ILE H C 1
ATOM 9689 O O . ILE E 1 258 ? -65.413 47.277 58.143 1.00 61.58 239 ILE H O 1
ATOM 9694 N N . THR E 1 259 ? -64.192 45.925 56.828 1.00 60.55 240 THR H N 1
ATOM 9695 C CA . THR E 1 259 ? -64.427 44.747 57.647 1.00 53.79 240 THR H CA 1
ATOM 9696 C C . THR E 1 259 ? -63.232 43.780 57.489 1.00 59.58 240 THR H C 1
ATOM 9697 O O . THR E 1 259 ? -62.652 43.671 56.404 1.00 62.97 240 THR H O 1
ATOM 9701 N N . GLY E 1 260 ? -62.830 43.134 58.585 1.00 59.33 241 GLY H N 1
ATOM 9702 C CA . GLY E 1 260 ? -61.770 42.133 58.552 1.00 53.26 241 GLY H CA 1
ATOM 9703 C C . GLY E 1 260 ? -60.337 42.630 58.711 1.00 57.25 241 GLY H C 1
ATOM 9704 O O . GLY E 1 260 ? -59.379 41.955 58.305 1.00 55.39 241 GLY H O 1
ATOM 9705 N N . ILE E 1 261 ? -60.167 43.819 59.273 1.00 55.86 242 ILE H N 1
ATOM 9706 C CA . ILE E 1 261 ? -58.820 44.369 59.370 1.00 52.85 242 ILE H CA 1
ATOM 9707 C C . ILE E 1 261 ? -58.392 44.609 60.800 1.00 47.98 242 ILE H C 1
ATOM 9708 O O . ILE E 1 261 ? -59.206 44.581 61.714 1.00 47.59 242 ILE H O 1
ATOM 9713 N N . GLU E 1 262 ? -57.092 44.810 60.980 1.00 53.62 243 GLU H N 1
ATOM 9714 C CA . GLU E 1 262 ? -56.527 45.203 62.259 1.00 57.21 243 GLU H CA 1
ATOM 9715 C C . GLU E 1 262 ? -55.707 46.465 62.073 1.00 57.27 243 GLU H C 1
ATOM 9716 O O . GLU E 1 262 ? -54.715 46.458 61.346 1.00 53.91 243 GLU H O 1
ATOM 9722 N N . ILE E 1 263 ? -56.120 47.549 62.729 1.00 54.99 244 ILE H N 1
ATOM 9723 C CA . ILE E 1 263 ? -55.387 48.812 62.667 1.00 48.19 244 ILE H CA 1
ATOM 9724 C C . ILE E 1 263 ? -54.384 48.896 63.813 1.00 52.15 244 ILE H C 1
ATOM 9725 O O . ILE E 1 263 ? -54.763 48.996 64.983 1.00 61.62 244 ILE H O 1
ATOM 9730 N N . LYS E 1 264 ? -53.102 48.873 63.477 1.00 48.82 245 LYS H N 1
ATOM 9731 C CA . LYS E 1 264 ? -52.066 48.958 64.490 1.00 48.42 245 LYS H CA 1
ATOM 9732 C C . LYS E 1 264 ? -51.831 50.393 64.913 1.00 51.25 245 LYS H C 1
ATOM 9733 O O . LYS E 1 264 ? -51.668 51.276 64.080 1.00 57.60 245 LYS H O 1
ATOM 9739 N N . VAL E 1 265 ? -51.799 50.616 66.220 1.00 50.85 246 VAL H N 1
ATOM 9740 C CA . VAL E 1 265 ? -51.481 51.926 66.764 1.00 53.36 246 VAL H CA 1
ATOM 9741 C C . VAL E 1 265 ? -50.301 51.778 67.695 1.00 53.44 246 VAL H C 1
ATOM 9742 O O . VAL E 1 265 ? -50.451 51.403 68.868 1.00 58.10 246 VAL H O 1
ATOM 9746 N N . ASP E 1 266 ? -49.119 52.064 67.169 1.00 53.38 247 ASP H N 1
ATOM 9747 C CA . ASP E 1 266 ? -47.893 51.721 67.875 1.00 63.47 247 ASP H CA 1
ATOM 9748 C C . ASP E 1 266 ? -46.679 52.602 67.554 1.00 60.41 247 ASP H C 1
ATOM 9749 O O . ASP E 1 266 ? -45.559 52.260 67.924 1.00 57.68 247 ASP H O 1
ATOM 9754 N N . GLY E 1 267 ? -46.883 53.707 66.838 1.00 55.51 248 GLY H N 1
ATOM 9755 C CA . GLY E 1 267 ? -45.770 54.579 66.500 1.00 56.53 248 GLY H CA 1
ATOM 9756 C C . GLY E 1 267 ? -44.639 53.903 65.730 1.00 59.24 248 GLY H C 1
ATOM 9757 O O . GLY E 1 267 ? -43.470 54.262 65.877 1.00 61.26 248 GLY H O 1
ATOM 9758 N N . GLY E 1 268 ? -44.984 52.904 64.924 1.00 54.93 249 GLY H N 1
ATOM 9759 C CA . GLY E 1 268 ? -44.010 52.224 64.088 1.00 53.47 249 GLY H CA 1
ATOM 9760 C C . GLY E 1 268 ? -43.269 51.103 64.797 1.00 53.70 249 GLY H C 1
ATOM 9761 O O . GLY E 1 268 ? -42.315 50.543 64.260 1.00 62.94 249 GLY H O 1
ATOM 9762 N N . HIS E 1 269 ? -43.702 50.797 66.017 1.00 56.86 250 HIS H N 1
ATOM 9763 C CA . HIS E 1 269 ? -43.062 49.780 66.835 1.00 57.16 250 HIS H CA 1
ATOM 9764 C C . HIS E 1 269 ? -42.936 48.455 66.074 1.00 58.07 250 HIS H C 1
ATOM 9765 O O . HIS E 1 269 ? -41.846 47.930 65.932 1.00 60.28 250 HIS H O 1
ATOM 9772 N N . SER E 1 270 ? -44.035 47.974 65.499 1.00 57.32 251 SER H N 1
ATOM 9773 C CA . SER E 1 270 ? -44.039 46.671 64.837 1.00 61.32 251 SER H CA 1
ATOM 9774 C C . SER E 1 270 ? -43.234 46.702 63.554 1.00 63.69 251 SER H C 1
ATOM 9775 O O . SER E 1 270 ? -42.842 45.657 63.034 1.00 68.57 251 SER H O 1
ATOM 9778 N N . ALA E 1 271 ? -42.946 47.911 63.085 1.00 56.54 252 ALA H N 1
ATOM 9779 C CA . ALA E 1 271 ? -42.176 48.105 61.862 1.00 58.26 252 ALA H CA 1
ATOM 9780 C C . ALA E 1 271 ? -40.691 48.314 62.141 1.00 60.95 252 ALA H C 1
ATOM 9781 O O . ALA E 1 271 ? -39.894 48.407 61.205 1.00 56.07 252 ALA H O 1
ATOM 9783 N N . ALA E 1 272 ? -40.323 48.379 63.422 1.00 59.19 253 ALA H N 1
ATOM 9784 C CA . ALA E 1 272 ? -38.941 48.653 63.830 1.00 59.15 253 ALA H CA 1
ATOM 9785 C C . ALA E 1 272 ? -37.977 47.618 63.256 1.00 60.40 253 ALA H C 1
ATOM 9786 O O . ALA E 1 272 ? -38.371 46.487 63.008 1.00 68.99 253 ALA H O 1
ATOM 9788 N N . PRO E 1 273 ? -36.718 48.021 63.008 1.00 63.28 254 PRO H N 1
ATOM 9789 C CA . PRO E 1 273 ? -35.696 47.154 62.401 1.00 69.63 254 PRO H CA 1
ATOM 9790 C C . PRO E 1 273 ? -35.499 45.821 63.100 1.00 61.75 254 PRO H C 1
ATOM 9791 O O . PRO E 1 273 ? -35.143 45.856 64.268 1.00 78.34 254 PRO H O 1
ATOM 9795 N N . ASN F 1 21 ? -33.823 14.280 132.167 1.00 55.48 2 ASN D N 1
ATOM 9796 C CA . ASN F 1 21 ? -34.224 15.537 131.514 1.00 67.13 2 ASN D CA 1
ATOM 9797 C C . ASN F 1 21 ? -33.205 16.683 131.641 1.00 62.61 2 ASN D C 1
ATOM 9798 O O . ASN F 1 21 ? -33.136 17.372 132.658 1.00 67.05 2 ASN D O 1
ATOM 9803 N N . ILE F 1 22 ? -32.463 16.915 130.563 1.00 60.53 3 ILE D N 1
ATOM 9804 C CA . ILE F 1 22 ? -31.381 17.895 130.570 1.00 58.76 3 ILE D CA 1
ATOM 9805 C C . ILE F 1 22 ? -31.877 19.340 130.495 1.00 52.74 3 ILE D C 1
ATOM 9806 O O . ILE F 1 22 ? -31.135 20.264 130.786 1.00 48.29 3 ILE D O 1
ATOM 9811 N N . PHE F 1 23 ? -33.145 19.521 130.146 1.00 56.91 4 PHE D N 1
ATOM 9812 C CA . PHE F 1 23 ? -33.741 20.855 130.061 1.00 54.29 4 PHE D CA 1
ATOM 9813 C C . PHE F 1 23 ? -34.516 21.232 131.321 1.00 56.04 4 PHE D C 1
ATOM 9814 O O . PHE F 1 23 ? -35.297 22.180 131.330 1.00 60.05 4 PHE D O 1
ATOM 9822 N N . ASP F 1 24 ? -34.295 20.478 132.385 1.00 58.57 5 ASP D N 1
ATOM 9823 C CA . ASP F 1 24 ? -35.008 20.691 133.628 1.00 59.11 5 ASP D CA 1
ATOM 9824 C C . ASP F 1 24 ? -34.770 22.091 134.221 1.00 57.14 5 ASP D C 1
ATOM 9825 O O . ASP F 1 24 ? -33.635 22.562 134.319 1.00 54.37 5 ASP D O 1
ATOM 9830 N N . VAL F 1 25 ? -35.855 22.772 134.562 1.00 54.27 6 VAL D N 1
ATOM 9831 C CA . VAL F 1 25 ? -35.763 24.045 135.256 1.00 53.99 6 VAL D CA 1
ATOM 9832 C C . VAL F 1 25 ? -36.657 24.062 136.501 1.00 54.62 6 VAL D C 1
ATOM 9833 O O . VAL F 1 25 ? -36.896 25.104 137.101 1.00 66.11 6 VAL D O 1
ATOM 9837 N N . LYS F 1 26 ? -37.131 22.896 136.900 1.00 55.99 7 LYS D N 1
ATOM 9838 C CA . LYS F 1 26 ? -38.002 22.803 138.070 1.00 63.57 7 LYS D CA 1
ATOM 9839 C C . LYS F 1 26 ? -37.360 23.367 139.333 1.00 60.74 7 LYS D C 1
ATOM 9840 O O . LYS F 1 26 ? -36.195 23.082 139.630 1.00 61.64 7 LYS D O 1
ATOM 9846 N N . ASP F 1 27 ? -38.125 24.212 140.028 1.00 58.14 8 ASP D N 1
ATOM 9847 C CA . ASP F 1 27 ? -37.725 24.834 141.296 1.00 67.48 8 ASP D CA 1
ATOM 9848 C C . ASP F 1 27 ? -36.657 25.934 141.202 1.00 72.69 8 ASP D C 1
ATOM 9849 O O . ASP F 1 27 ? -36.292 26.528 142.223 1.00 71.18 8 ASP D O 1
ATOM 9854 N N . LYS F 1 28 ? -36.158 26.208 139.996 1.00 52.82 9 LYS D N 1
ATOM 9855 C CA . LYS F 1 28 ? -35.246 27.330 139.818 1.00 51.58 9 LYS D CA 1
ATOM 9856 C C . LYS F 1 28 ? -36.016 28.625 140.032 1.00 58.36 9 LYS D C 1
ATOM 9857 O O . LYS F 1 28 ? -37.248 28.651 139.947 1.00 55.01 9 LYS D O 1
ATOM 9863 N N . TYR F 1 29 ? -35.284 29.692 140.325 1.00 52.96 10 TYR D N 1
ATOM 9864 C CA . TYR F 1 29 ? -35.864 31.027 140.367 1.00 53.66 10 TYR D CA 1
ATOM 9865 C C . TYR F 1 29 ? -35.393 31.785 139.121 1.00 58.55 10 TYR D C 1
ATOM 9866 O O . TYR F 1 29 ? -34.202 32.003 138.912 1.00 48.85 10 TYR D O 1
ATOM 9875 N N . ILE F 1 30 ? -36.351 32.158 138.287 1.00 49.81 11 ILE D N 1
ATOM 9876 C CA . ILE F 1 30 ? -36.076 32.859 137.049 1.00 54.71 11 ILE D CA 1
ATOM 9877 C C . ILE F 1 30 ? -36.442 34.324 137.207 1.00 48.80 11 ILE D C 1
ATOM 9878 O O . ILE F 1 30 ? -37.598 34.643 137.497 1.00 49.99 11 ILE D O 1
ATOM 9883 N N . LEU F 1 31 ? -35.461 35.212 137.048 1.00 50.42 12 LEU D N 1
ATOM 9884 C CA . LEU F 1 31 ? -35.729 36.655 137.129 1.00 50.81 12 LEU D CA 1
ATOM 9885 C C . LEU F 1 31 ? -35.958 37.241 135.752 1.00 47.36 12 LEU D C 1
ATOM 9886 O O . LEU F 1 31 ? -35.080 37.163 134.896 1.00 46.01 12 LEU D O 1
ATOM 9891 N N . ILE F 1 32 ? -37.137 37.826 135.551 1.00 48.26 13 ILE D N 1
ATOM 9892 C CA . ILE F 1 32 ? -37.529 38.357 134.258 1.00 47.72 13 ILE D CA 1
ATOM 9893 C C . ILE F 1 32 ? -37.821 39.849 134.326 1.00 50.79 13 ILE D C 1
ATOM 9894 O O . ILE F 1 32 ? -38.831 40.293 134.903 1.00 50.04 13 ILE D O 1
ATOM 9899 N N . THR F 1 33 ? -36.957 40.630 133.697 1.00 50.22 14 THR D N 1
ATOM 9900 C CA . THR F 1 33 ? -37.205 42.051 133.571 1.00 54.67 14 THR D CA 1
ATOM 9901 C C . THR F 1 33 ? -38.103 42.229 132.349 1.00 59.38 14 THR D C 1
ATOM 9902 O O . THR F 1 33 ? -38.245 41.309 131.538 1.00 64.63 14 THR D O 1
ATOM 9906 N N . GLY F 1 34 ? -38.711 43.401 132.215 1.00 60.18 15 GLY D N 1
ATOM 9907 C CA . GLY F 1 34 ? -39.613 43.676 131.108 1.00 58.94 15 GLY D CA 1
ATOM 9908 C C . GLY F 1 34 ? -40.819 42.759 131.089 1.00 55.48 15 GLY D C 1
ATOM 9909 O O . GLY F 1 34 ? -41.339 42.429 130.033 1.00 62.99 15 GLY D O 1
ATOM 9910 N N . ALA F 1 35 ? -41.275 42.366 132.267 1.00 51.25 16 ALA D N 1
ATOM 9911 C CA . ALA F 1 35 ? -42.282 41.320 132.395 1.00 59.78 16 ALA D CA 1
ATOM 9912 C C . ALA F 1 35 ? -43.695 41.686 131.954 1.00 57.90 16 ALA D C 1
ATOM 9913 O O . ALA F 1 35 ? -44.538 40.802 131.776 1.00 58.21 16 ALA D O 1
ATOM 9915 N N . SER F 1 36 ? -43.964 42.976 131.787 1.00 60.46 17 SER D N 1
ATOM 9916 C CA . SER F 1 36 ? -45.321 43.421 131.450 1.00 62.68 17 SER D CA 1
ATOM 9917 C C . SER F 1 36 ? -45.639 43.371 129.952 1.00 56.38 17 SER D C 1
ATOM 9918 O O . SER F 1 36 ? -46.805 43.457 129.550 1.00 59.72 17 SER D O 1
ATOM 9921 N N . SER F 1 37 ? -44.602 43.230 129.138 1.00 53.89 18 SER D N 1
ATOM 9922 C CA . SER F 1 37 ? -44.757 43.066 127.702 1.00 56.07 18 SER D CA 1
ATOM 9923 C C . SER F 1 37 ? -45.344 41.704 127.352 1.00 61.52 18 SER D C 1
ATOM 9924 O O . SER F 1 37 ? -45.354 40.781 128.188 1.00 55.40 18 SER D O 1
ATOM 9927 N N . GLY F 1 38 ? -45.818 41.584 126.110 1.00 59.52 19 GLY D N 1
ATOM 9928 C CA . GLY F 1 38 ? -46.300 40.317 125.582 1.00 57.93 19 GLY D CA 1
ATOM 9929 C C . GLY F 1 38 ? -45.259 39.201 125.656 1.00 56.42 19 GLY D C 1
ATOM 9930 O O . GLY F 1 38 ? -45.564 38.079 126.058 1.00 58.35 19 GLY D O 1
ATOM 9931 N N . LEU F 1 39 ? -44.025 39.504 125.269 1.00 53.06 20 LEU D N 1
ATOM 9932 C CA . LEU F 1 39 ? -42.962 38.516 125.360 1.00 58.63 20 LEU D CA 1
ATOM 9933 C C . LEU F 1 39 ? -42.706 38.153 126.824 1.00 65.39 20 LEU D C 1
ATOM 9934 O O . LEU F 1 39 ? -42.555 36.979 127.161 1.00 62.19 20 LEU D O 1
ATOM 9939 N N . GLY F 1 40 ? -42.674 39.170 127.687 1.00 58.50 21 GLY D N 1
ATOM 9940 C CA . GLY F 1 40 ? -42.465 38.970 129.113 1.00 53.45 21 GLY D CA 1
ATOM 9941 C C . GLY F 1 40 ? -43.520 38.094 129.765 1.00 56.43 21 GLY D C 1
ATOM 9942 O O . GLY F 1 40 ? -43.228 37.275 130.646 1.00 58.08 21 GLY D O 1
ATOM 9943 N N . HIS F 1 41 ? -44.766 38.288 129.356 1.00 54.28 22 HIS D N 1
ATOM 9944 C CA . HIS F 1 41 ? -45.823 37.441 129.853 1.00 57.50 22 HIS D CA 1
ATOM 9945 C C . HIS F 1 41 ? -45.533 36.024 129.413 1.00 59.38 22 HIS D C 1
ATOM 9946 O O . HIS F 1 41 ? -45.584 35.097 130.220 1.00 62.35 22 HIS D O 1
ATOM 9953 N N . HIS F 1 42 ? -45.196 35.873 128.134 1.00 56.71 23 HIS D N 1
ATOM 9954 C CA . HIS F 1 42 ? -44.965 34.560 127.551 1.00 57.53 23 HIS D CA 1
ATOM 9955 C C . HIS F 1 42 ? -43.837 33.797 128.234 1.00 56.98 23 HIS D C 1
ATOM 9956 O O . HIS F 1 42 ? -43.976 32.611 128.524 1.00 51.35 23 HIS D O 1
ATOM 9963 N N . ILE F 1 43 ? -42.723 34.477 128.467 1.00 49.64 24 ILE D N 1
ATOM 9964 C CA . ILE F 1 43 ? -41.575 33.863 129.109 1.00 48.64 24 ILE D CA 1
ATOM 9965 C C . ILE F 1 43 ? -41.948 33.408 130.505 1.00 51.31 24 ILE D C 1
ATOM 9966 O O . ILE F 1 43 ? -41.614 32.293 130.901 1.00 49.68 24 ILE D O 1
ATOM 9971 N N . ALA F 1 44 ? -42.640 34.276 131.248 1.00 52.71 25 ALA D N 1
ATOM 9972 C CA . ALA F 1 44 ? -43.071 33.943 132.608 1.00 53.74 25 ALA D CA 1
ATOM 9973 C C . ALA F 1 44 ? -43.930 32.680 132.627 1.00 56.78 25 ALA D C 1
ATOM 9974 O O . ALA F 1 44 ? -43.786 31.826 133.508 1.00 53.62 25 ALA D O 1
ATOM 9976 N N . GLU F 1 45 ? -44.843 32.592 131.665 1.00 56.46 26 GLU D N 1
ATOM 9977 C CA . GLU F 1 45 ? -45.759 31.467 131.571 1.00 63.84 26 GLU D CA 1
ATOM 9978 C C . GLU F 1 45 ? -45.018 30.209 131.163 1.00 63.50 26 GLU D C 1
ATOM 9979 O O . GLU F 1 45 ? -45.348 29.112 131.628 1.00 63.87 26 GLU D O 1
ATOM 9985 N N . LEU F 1 46 ? -44.033 30.374 130.277 1.00 58.42 27 LEU D N 1
ATOM 9986 C CA . LEU F 1 46 ? -43.215 29.252 129.823 1.00 55.27 27 LEU D CA 1
ATOM 9987 C C . LEU F 1 46 ? -42.515 28.597 131.013 1.00 54.64 27 LEU D C 1
ATOM 9988 O O . LEU F 1 46 ? -42.641 27.393 131.248 1.00 52.79 27 LEU D O 1
ATOM 9993 N N . PHE F 1 47 ? -41.816 29.404 131.796 1.00 53.69 28 PHE D N 1
ATOM 9994 C CA . PHE F 1 47 ? -41.041 28.858 132.898 1.00 58.60 28 PHE D CA 1
ATOM 9995 C C . PHE F 1 47 ? -41.879 28.302 134.033 1.00 52.64 28 PHE D C 1
ATOM 9996 O O . PHE F 1 47 ? -41.496 27.308 134.653 1.00 54.80 28 PHE D O 1
ATOM 10004 N N . ALA F 1 48 ? -43.028 28.923 134.288 1.00 62.05 29 ALA D N 1
ATOM 10005 C CA . ALA F 1 48 ? -43.937 28.435 135.315 1.00 61.26 29 ALA D CA 1
ATOM 10006 C C . ALA F 1 48 ? -44.463 27.056 134.937 1.00 65.25 29 ALA D C 1
ATOM 10007 O O . ALA F 1 48 ? -44.527 26.147 135.768 1.00 62.62 29 ALA D O 1
ATOM 10009 N N . LYS F 1 49 ? -44.811 26.920 133.662 1.00 67.97 30 LYS D N 1
ATOM 10010 C CA . LYS F 1 49 ? -45.307 25.676 133.092 1.00 68.06 30 LYS D CA 1
ATOM 10011 C C . LYS F 1 49 ? -44.287 24.570 133.284 1.00 64.23 30 LYS D C 1
ATOM 10012 O O . LYS F 1 49 ? -44.640 23.417 133.527 1.00 60.63 30 LYS D O 1
ATOM 10018 N N . GLU F 1 50 ? -43.016 24.940 133.235 1.00 57.84 31 GLU D N 1
ATOM 10019 C CA . GLU F 1 50 ? -41.946 23.979 133.425 1.00 54.33 31 GLU D CA 1
ATOM 10020 C C . GLU F 1 50 ? -41.587 23.775 134.893 1.00 54.90 31 GLU D C 1
ATOM 10021 O O . GLU F 1 50 ? -40.574 23.159 135.202 1.00 61.42 31 GLU D O 1
ATOM 10027 N N . GLY F 1 51 ? -42.404 24.313 135.794 1.00 66.56 32 GLY D N 1
ATOM 10028 C CA . GLY F 1 51 ? -42.202 24.106 137.219 1.00 56.87 32 GLY D CA 1
ATOM 10029 C C . GLY F 1 51 ? -41.168 25.040 137.829 1.00 67.22 32 GLY D C 1
ATOM 10030 O O . GLY F 1 51 ? -40.665 24.787 138.917 1.00 56.29 32 GLY D O 1
ATOM 10031 N N . ALA F 1 52 ? -40.814 26.111 137.127 1.00 54.46 33 ALA D N 1
ATOM 10032 C CA . ALA F 1 52 ? -39.828 27.039 137.680 1.00 55.25 33 ALA D CA 1
ATOM 10033 C C . ALA F 1 52 ? -40.524 28.161 138.453 1.00 60.43 33 ALA D C 1
ATOM 10034 O O . ALA F 1 52 ? -41.652 28.560 138.125 1.00 55.17 33 ALA D O 1
ATOM 10036 N N . ASN F 1 53 ? -39.849 28.654 139.486 1.00 54.52 34 ASN D N 1
ATOM 10037 C CA . ASN F 1 53 ? -40.332 29.802 140.233 1.00 55.36 34 ASN D CA 1
ATOM 10038 C C . ASN F 1 53 ? -40.027 31.106 139.489 1.00 54.17 34 ASN D C 1
ATOM 10039 O O . ASN F 1 53 ? -39.076 31.187 138.726 1.00 52.61 34 ASN D O 1
ATOM 10044 N N . ILE F 1 54 ? -40.873 32.109 139.692 1.00 55.04 35 ILE D N 1
ATOM 10045 C CA . ILE F 1 54 ? -40.868 33.294 138.848 1.00 66.22 35 ILE D CA 1
ATOM 10046 C C . ILE F 1 54 ? -40.693 34.604 139.638 1.00 54.75 35 ILE D C 1
ATOM 10047 O O . ILE F 1 54 ? -41.475 34.913 140.523 1.00 56.40 35 ILE D O 1
ATOM 10052 N N . VAL F 1 55 ? -39.674 35.379 139.291 1.00 53.48 36 VAL D N 1
ATOM 10053 C CA . VAL F 1 55 ? -39.576 36.754 139.772 1.00 66.16 36 VAL D CA 1
ATOM 10054 C C . VAL F 1 55 ? -39.726 37.713 138.585 1.00 62.40 36 VAL D C 1
ATOM 10055 O O . VAL F 1 55 ? -38.888 37.744 137.684 1.00 59.03 36 VAL D O 1
ATOM 10059 N N . ILE F 1 56 ? -40.817 38.474 138.584 1.00 65.03 37 ILE D N 1
ATOM 10060 C CA . ILE F 1 56 ? -41.123 39.374 137.483 1.00 62.78 37 ILE D CA 1
ATOM 10061 C C . ILE F 1 56 ? -41.105 40.821 137.965 1.00 68.42 37 ILE D C 1
ATOM 10062 O O . ILE F 1 56 ? -41.635 41.150 139.031 1.00 62.34 37 ILE D O 1
ATOM 10067 N N . CYS F 1 57 ? -40.505 41.699 137.177 1.00 72.03 38 CYS D N 1
ATOM 10068 C CA . CYS F 1 57 ? -40.621 43.105 137.487 1.00 73.23 38 CYS D CA 1
ATOM 10069 C C . CYS F 1 57 ? -40.888 43.950 136.262 1.00 67.88 38 CYS D C 1
ATOM 10070 O O . CYS F 1 57 ? -40.570 43.564 135.141 1.00 68.54 38 CYS D O 1
ATOM 10073 N N . ALA F 1 58 ? -41.530 45.085 136.507 1.00 72.31 39 ALA D N 1
ATOM 10074 C CA . ALA F 1 58 ? -41.879 46.053 135.486 1.00 77.31 39 ALA D CA 1
ATOM 10075 C C . ALA F 1 58 ? -42.176 47.335 136.246 1.00 75.71 39 ALA D C 1
ATOM 10076 O O . ALA F 1 58 ? -42.184 47.319 137.470 1.00 85.02 39 ALA D O 1
ATOM 10078 N N . ARG F 1 59 ? -42.402 48.447 135.556 1.00 73.06 40 ARG D N 1
ATOM 10079 C CA . ARG F 1 59 ? -42.674 49.686 136.274 1.00 81.38 40 ARG D CA 1
ATOM 10080 C C . ARG F 1 59 ? -44.010 49.729 137.019 1.00 81.54 40 ARG D C 1
ATOM 10081 O O . ARG F 1 59 ? -44.040 50.179 138.156 1.00 85.39 40 ARG D O 1
ATOM 10089 N N . ARG F 1 60 ? -45.097 49.255 136.412 1.00 83.05 41 ARG D N 1
ATOM 10090 C CA . ARG F 1 60 ? -46.427 49.409 137.024 1.00 87.02 41 ARG D CA 1
ATOM 10091 C C . ARG F 1 60 ? -46.904 48.110 137.675 1.00 82.38 41 ARG D C 1
ATOM 10092 O O . ARG F 1 60 ? -47.227 47.143 136.990 1.00 78.81 41 ARG D O 1
ATOM 10100 N N . LEU F 1 61 ? -47.026 48.127 138.995 1.00 86.52 42 LEU D N 1
ATOM 10101 C CA . LEU F 1 61 ? -47.373 46.941 139.775 1.00 82.93 42 LEU D CA 1
ATOM 10102 C C . LEU F 1 61 ? -48.661 46.258 139.319 1.00 85.91 42 LEU D C 1
ATOM 10103 O O . LEU F 1 61 ? -48.780 45.037 139.398 1.00 90.57 42 LEU D O 1
ATOM 10108 N N . GLU F 1 62 ? -49.628 47.043 138.857 1.00 88.07 43 GLU D N 1
ATOM 10109 C CA . GLU F 1 62 ? -50.938 46.505 138.492 1.00 88.99 43 GLU D CA 1
ATOM 10110 C C . GLU F 1 62 ? -50.903 45.543 137.293 1.00 82.09 43 GLU D C 1
ATOM 10111 O O . GLU F 1 62 ? -51.652 44.569 137.247 1.00 83.72 43 GLU D O 1
ATOM 10117 N N . ARG F 1 63 ? -50.040 45.818 136.322 1.00 77.00 44 ARG D N 1
ATOM 10118 C CA . ARG F 1 63 ? -49.910 44.933 135.168 1.00 79.35 44 ARG D CA 1
ATOM 10119 C C . ARG F 1 63 ? -49.255 43.606 135.547 1.00 81.36 44 ARG D C 1
ATOM 10120 O O . ARG F 1 63 ? -49.340 42.629 134.809 1.00 91.39 44 ARG D O 1
ATOM 10128 N N . LEU F 1 64 ? -48.567 43.581 136.679 1.00 78.86 45 LEU D N 1
ATOM 10129 C CA . LEU F 1 64 ? -47.903 42.360 137.111 1.00 80.19 45 LEU D CA 1
ATOM 10130 C C . LEU F 1 64 ? -48.855 41.518 137.944 1.00 84.04 45 LEU D C 1
ATOM 10131 O O . LEU F 1 64 ? -48.731 40.299 137.980 1.00 88.48 45 LEU D O 1
ATOM 10136 N N . LYS F 1 65 ? -49.830 42.167 138.579 1.00 84.72 46 LYS D N 1
ATOM 10137 C CA . LYS F 1 65 ? -50.759 41.456 139.457 1.00 88.53 46 LYS D CA 1
ATOM 10138 C C . LYS F 1 65 ? -51.642 40.528 138.652 1.00 69.42 46 LYS D C 1
ATOM 10139 O O . LYS F 1 65 ? -51.947 39.424 139.089 1.00 69.86 46 LYS D O 1
ATOM 10145 N N . GLU F 1 66 ? -52.078 40.988 137.487 1.00 70.25 47 GLU D N 1
ATOM 10146 C CA . GLU F 1 66 ? -52.850 40.131 136.607 1.00 85.54 47 GLU D CA 1
ATOM 10147 C C . GLU F 1 66 ? -51.992 38.901 136.263 1.00 76.40 47 GLU D C 1
ATOM 10148 O O . GLU F 1 66 ? -52.458 37.763 136.335 1.00 71.88 47 GLU D O 1
ATOM 10154 N N . LEU F 1 67 ? -50.732 39.135 135.908 1.00 67.32 48 LEU D N 1
ATOM 10155 C CA . LEU F 1 67 ? -49.855 38.045 135.516 1.00 72.51 48 LEU D CA 1
ATOM 10156 C C . LEU F 1 67 ? -49.597 37.093 136.684 1.00 72.82 48 LEU D C 1
ATOM 10157 O O . LEU F 1 67 ? -49.736 35.873 136.555 1.00 69.23 48 LEU D O 1
ATOM 10162 N N . GLU F 1 68 ? -49.292 37.679 137.837 1.00 65.79 49 GLU D N 1
ATOM 10163 C CA . GLU F 1 68 ? -49.050 36.937 139.058 1.00 68.81 49 GLU D CA 1
ATOM 10164 C C . GLU F 1 68 ? -50.202 35.960 139.375 1.00 78.07 49 GLU D C 1
ATOM 10165 O O . GLU F 1 68 ? -49.976 34.771 139.639 1.00 76.24 49 GLU D O 1
ATOM 10171 N N . SER F 1 69 ? -51.433 36.462 139.332 1.00 75.07 50 SER D N 1
ATOM 10172 C CA . SER F 1 69 ? -52.590 35.639 139.651 1.00 79.09 50 SER D CA 1
ATOM 10173 C C . SER F 1 69 ? -52.741 34.539 138.632 1.00 79.86 50 SER D C 1
ATOM 10174 O O . SER F 1 69 ? -52.904 33.377 138.983 1.00 77.31 50 SER D O 1
ATOM 10177 N N . HIS F 1 70 ? -52.640 34.919 137.366 1.00 87.23 51 HIS D N 1
ATOM 10178 C CA . HIS F 1 70 ? -52.774 33.979 136.269 1.00 87.50 51 HIS D CA 1
ATOM 10179 C C . HIS F 1 70 ? -51.778 32.837 136.463 1.00 81.79 51 HIS D C 1
ATOM 10180 O O . HIS F 1 70 ? -52.136 31.674 136.334 1.00 76.58 51 HIS D O 1
ATOM 10187 N N . ILE F 1 71 ? -50.534 33.169 136.792 1.00 83.58 52 ILE D N 1
ATOM 10188 C CA . ILE F 1 71 ? -49.514 32.138 136.991 1.00 82.84 52 ILE D CA 1
ATOM 10189 C C . ILE F 1 71 ? -49.695 31.295 138.260 1.00 81.37 52 ILE D C 1
ATOM 10190 O O . ILE F 1 71 ? -49.604 30.066 138.213 1.00 82.13 52 ILE D O 1
ATOM 10195 N N . LYS F 1 72 ? -49.952 31.953 139.383 1.00 82.83 53 LYS D N 1
ATOM 10196 C CA . LYS F 1 72 ? -50.175 31.257 140.642 1.00 82.48 53 LYS D CA 1
ATOM 10197 C C . LYS F 1 72 ? -51.359 30.312 140.524 1.00 89.10 53 LYS D C 1
ATOM 10198 O O . LYS F 1 72 ? -51.327 29.178 141.011 1.00 95.59 53 LYS D O 1
ATOM 10204 N N . ASN F 1 73 ? -52.406 30.792 139.870 1.00 87.00 54 ASN D N 1
ATOM 10205 C CA . ASN F 1 73 ? -53.622 30.019 139.697 1.00 91.27 54 ASN D CA 1
ATOM 10206 C C . ASN F 1 73 ? -53.427 28.784 138.809 1.00 87.52 54 ASN D C 1
ATOM 10207 O O . ASN F 1 73 ? -53.830 27.675 139.167 1.00 85.01 54 ASN D O 1
ATOM 10212 N N . GLU F 1 74 ? -52.760 28.965 137.676 1.00 86.78 55 GLU D N 1
ATOM 10213 C CA . GLU F 1 74 ? -52.642 27.890 136.698 1.00 85.11 55 GLU D CA 1
ATOM 10214 C C . GLU F 1 74 ? -51.560 26.869 137.031 1.00 83.47 55 GLU D C 1
ATOM 10215 O O . GLU F 1 74 ? -51.746 25.673 136.819 1.00 86.17 55 GLU D O 1
ATOM 10221 N N . TYR F 1 75 ? -50.440 27.345 137.565 1.00 78.75 56 TYR D N 1
ATOM 10222 C CA . TYR F 1 75 ? -49.263 26.502 137.730 1.00 70.24 56 TYR D CA 1
ATOM 10223 C C . TYR F 1 75 ? -48.802 26.253 139.163 1.00 75.51 56 TYR D C 1
ATOM 10224 O O . TYR F 1 75 ? -48.026 25.330 139.417 1.00 75.70 56 TYR D O 1
ATOM 10233 N N . GLY F 1 76 ? -49.271 27.077 140.093 1.00 79.48 57 GLY D N 1
ATOM 10234 C CA . GLY F 1 76 ? -48.956 26.896 141.496 1.00 76.97 57 GLY D CA 1
ATOM 10235 C C . GLY F 1 76 ? -47.490 27.014 141.892 1.00 78.22 57 GLY D C 1
ATOM 10236 O O . GLY F 1 76 ? -47.088 26.460 142.919 1.00 77.83 57 GLY D O 1
ATOM 10237 N N . VAL F 1 77 ? -46.696 27.739 141.102 1.00 63.64 58 VAL D N 1
ATOM 10238 C CA . VAL F 1 77 ? -45.300 28.008 141.459 1.00 62.20 58 VAL D CA 1
ATOM 10239 C C . VAL F 1 77 ? -45.215 29.288 142.294 1.00 65.05 58 VAL D C 1
ATOM 10240 O O . VAL F 1 77 ? -46.187 30.047 142.388 1.00 63.96 58 VAL D O 1
ATOM 10244 N N . GLN F 1 78 ? -44.073 29.516 142.932 1.00 63.08 59 GLN D N 1
ATOM 10245 C CA . GLN F 1 78 ? -43.850 30.781 143.631 1.00 62.17 59 GLN D CA 1
ATOM 10246 C C . GLN F 1 78 ? -43.703 31.933 142.636 1.00 62.18 59 GLN D C 1
ATOM 10247 O O . GLN F 1 78 ? -43.010 31.804 141.622 1.00 59.11 59 GLN D O 1
ATOM 10253 N N . VAL F 1 79 ? -44.358 33.051 142.937 1.00 61.90 60 VAL D N 1
ATOM 10254 C CA . VAL F 1 79 ? -44.229 34.274 142.155 1.00 67.85 60 VAL D CA 1
ATOM 10255 C C . VAL F 1 79 ? -43.899 35.482 143.044 1.00 74.20 60 VAL D C 1
ATOM 10256 O O . VAL F 1 79 ? -44.577 35.759 144.043 1.00 63.59 60 VAL D O 1
ATOM 10260 N N . TYR F 1 80 ? -42.838 36.190 142.678 1.00 64.62 61 TYR D N 1
ATOM 10261 C CA . TYR F 1 80 ? -42.486 37.430 143.340 1.00 64.31 61 TYR D CA 1
ATOM 10262 C C . TYR F 1 80 ? -42.572 38.577 142.345 1.00 60.68 61 TYR D C 1
ATOM 10263 O O . TYR F 1 80 ? -41.937 38.546 141.290 1.00 60.78 61 TYR D O 1
ATOM 10272 N N . THR F 1 81 ? -43.311 39.613 142.711 1.00 61.63 62 THR D N 1
ATOM 10273 C CA . THR F 1 81 ? -43.452 40.793 141.871 1.00 66.39 62 THR D CA 1
ATOM 10274 C C . THR F 1 81 ? -42.700 41.983 142.450 1.00 72.03 62 THR D C 1
ATOM 10275 O O . THR F 1 81 ? -42.606 42.135 143.669 1.00 70.49 62 THR D O 1
ATOM 10279 N N . PHE F 1 82 ? -42.145 42.804 141.563 1.00 73.06 63 PHE D N 1
ATOM 10280 C CA . PHE F 1 82 ? -41.504 44.051 141.954 1.00 60.80 63 PHE D CA 1
ATOM 10281 C C . PHE F 1 82 ? -41.853 45.137 140.950 1.00 70.83 63 PHE D C 1
ATOM 10282 O O . PHE F 1 82 ? -41.643 44.979 139.750 1.00 65.56 63 PHE D O 1
ATOM 10290 N N . ALA F 1 83 ? -42.407 46.237 141.447 1.00 73.98 64 ALA D N 1
ATOM 10291 C CA . ALA F 1 83 ? -42.573 47.422 140.628 1.00 73.64 64 ALA D CA 1
ATOM 10292 C C . ALA F 1 83 ? -41.311 48.250 140.833 1.00 73.42 64 ALA D C 1
ATOM 10293 O O . ALA F 1 83 ? -40.967 48.592 141.963 1.00 80.93 64 ALA D O 1
ATOM 10295 N N . LEU F 1 84 ? -40.610 48.538 139.745 1.00 66.28 65 LEU D N 1
ATOM 10296 C CA . LEU F 1 84 ? -39.411 49.358 139.797 1.00 68.69 65 LEU D CA 1
ATOM 10297 C C . LEU F 1 84 ? -39.000 49.729 138.377 1.00 68.69 65 LEU D C 1
ATOM 10298 O O . LEU F 1 84 ? -39.464 49.117 137.417 1.00 63.49 65 LEU D O 1
ATOM 10303 N N . ASP F 1 85 ? -38.103 50.702 138.265 1.00 71.31 66 ASP D N 1
ATOM 10304 C CA . ASP F 1 85 ? -37.446 51.051 137.014 1.00 65.87 66 ASP D CA 1
ATOM 10305 C C . ASP F 1 85 ? -36.135 50.260 136.873 1.00 69.74 66 ASP D C 1
ATOM 10306 O O . ASP F 1 85 ? -35.295 50.266 137.772 1.00 72.26 66 ASP D O 1
ATOM 10311 N N . VAL F 1 86 ? -35.988 49.544 135.757 1.00 70.07 67 VAL D N 1
ATOM 10312 C CA . VAL F 1 86 ? -34.799 48.724 135.507 1.00 70.02 67 VAL D CA 1
ATOM 10313 C C . VAL F 1 86 ? -33.488 49.518 135.405 1.00 68.08 67 VAL D C 1
ATOM 10314 O O . VAL F 1 86 ? -32.397 48.947 135.527 1.00 59.86 67 VAL D O 1
ATOM 10318 N N . ASN F 1 87 ? -33.593 50.827 135.180 1.00 67.82 68 ASN D N 1
ATOM 10319 C CA . ASN F 1 87 ? -32.399 51.663 135.091 1.00 63.14 68 ASN D CA 1
ATOM 10320 C C . ASN F 1 87 ? -31.927 52.153 136.435 1.00 71.90 68 ASN D C 1
ATOM 10321 O O . ASN F 1 87 ? -30.867 52.785 136.540 1.00 79.36 68 ASN D O 1
ATOM 10326 N N . ASP F 1 88 ? -32.730 51.851 137.455 1.00 71.02 69 ASP D N 1
ATOM 10327 C CA . ASP F 1 88 ? -32.446 52.214 138.841 1.00 72.95 69 ASP D CA 1
ATOM 10328 C C . ASP F 1 88 ? -31.677 51.088 139.535 1.00 67.96 69 ASP D C 1
ATOM 10329 O O . ASP F 1 88 ? -32.249 50.078 139.960 1.00 64.70 69 ASP D O 1
ATOM 10334 N N . ARG F 1 89 ? -30.367 51.277 139.637 1.00 60.22 70 ARG D N 1
ATOM 10335 C CA . ARG F 1 89 ? -29.502 50.269 140.209 1.00 54.95 70 ARG D CA 1
ATOM 10336 C C . ARG F 1 89 ? -29.860 50.008 141.665 1.00 62.67 70 ARG D C 1
ATOM 10337 O O . ARG F 1 89 ? -29.907 48.845 142.098 1.00 64.04 70 ARG D O 1
ATOM 10345 N N . SER F 1 90 ? -30.140 51.071 142.418 1.00 57.10 71 SER D N 1
ATOM 10346 C CA . SER F 1 90 ? -30.429 50.892 143.834 1.00 62.98 71 SER D CA 1
ATOM 10347 C C . SER F 1 90 ? -31.726 50.104 144.048 1.00 68.54 71 SER D C 1
ATOM 10348 O O . SER F 1 90 ? -31.825 49.289 144.967 1.00 73.58 71 SER D O 1
ATOM 10351 N N . ALA F 1 91 ? -32.705 50.318 143.177 1.00 67.45 72 ALA D N 1
ATOM 10352 C CA . ALA F 1 91 ? -33.950 49.565 143.252 1.00 70.76 72 ALA D CA 1
ATOM 10353 C C . ALA F 1 91 ? -33.731 48.082 142.939 1.00 67.22 72 ALA D C 1
ATOM 10354 O O . ALA F 1 91 ? -34.251 47.206 143.637 1.00 69.96 72 ALA D O 1
ATOM 10356 N N . VAL F 1 92 ? -32.947 47.810 141.903 1.00 64.41 73 VAL D N 1
ATOM 10357 C CA . VAL F 1 92 ? -32.647 46.435 141.516 1.00 61.42 73 VAL D CA 1
ATOM 10358 C C . VAL F 1 92 ? -31.912 45.737 142.646 1.00 63.81 73 VAL D C 1
ATOM 10359 O O . VAL F 1 92 ? -32.256 44.629 143.030 1.00 73.26 73 VAL D O 1
ATOM 10363 N N . LYS F 1 93 ? -30.919 46.415 143.197 1.00 67.01 74 LYS D N 1
ATOM 10364 C CA . LYS F 1 93 ? -30.149 45.892 144.311 1.00 61.44 74 LYS D CA 1
ATOM 10365 C C . LYS F 1 93 ? -31.047 45.602 145.522 1.00 65.54 74 LYS D C 1
ATOM 10366 O O . LYS F 1 93 ? -30.946 44.533 146.125 1.00 67.68 74 LYS D O 1
ATOM 10372 N N . ASP F 1 94 ? -31.950 46.521 145.862 1.00 64.94 75 ASP D N 1
ATOM 10373 C CA . ASP F 1 94 ? -32.861 46.276 146.987 1.00 67.18 75 ASP D CA 1
ATOM 10374 C C . ASP F 1 94 ? -33.791 45.097 146.716 1.00 68.70 75 ASP D C 1
ATOM 10375 O O . ASP F 1 94 ? -34.119 44.334 147.632 1.00 61.66 75 ASP D O 1
ATOM 10388 N N . LEU F 1 96 ? -32.999 42.449 145.044 1.00 67.16 77 LEU D N 1
ATOM 10389 C CA . LEU F 1 96 ? -32.192 41.272 145.337 1.00 64.82 77 LEU D CA 1
ATOM 10390 C C . LEU F 1 96 ? -31.968 41.027 146.830 1.00 64.55 77 LEU D C 1
ATOM 10391 O O . LEU F 1 96 ? -32.136 39.901 147.299 1.00 66.79 77 LEU D O 1
ATOM 10396 N N . SER F 1 97 ? -31.632 42.081 147.567 1.00 58.90 78 SER D N 1
ATOM 10397 C CA . SER F 1 97 ? -31.432 41.997 149.007 1.00 64.30 78 SER D CA 1
ATOM 10398 C C . SER F 1 97 ? -32.693 41.488 149.661 1.00 65.51 78 SER D C 1
ATOM 10399 O O . SER F 1 97 ? -32.653 40.693 150.599 1.00 65.68 78 SER D O 1
ATOM 10402 N N . SER F 1 98 ? -33.818 41.983 149.163 1.00 72.87 79 SER D N 1
ATOM 10403 C CA . SER F 1 98 ? -35.122 41.567 149.643 1.00 77.84 79 SER D CA 1
ATOM 10404 C C . SER F 1 98 ? -35.275 40.068 149.410 1.00 75.82 79 SER D C 1
ATOM 10405 O O . SER F 1 98 ? -35.684 39.322 150.297 1.00 64.29 79 SER D O 1
ATOM 10408 N N . LEU F 1 99 ? -34.893 39.625 148.221 1.00 70.08 80 LEU D N 1
ATOM 10409 C CA . LEU F 1 99 ? -34.952 38.208 147.900 1.00 71.59 80 LEU D CA 1
ATOM 10410 C C . LEU F 1 99 ? -33.985 37.399 148.755 1.00 74.38 80 LEU D C 1
ATOM 10411 O O . LEU F 1 99 ? -34.366 36.364 149.298 1.00 76.11 80 LEU D O 1
ATOM 10416 N N . GLU F 1 100 ? -32.746 37.872 148.880 1.00 59.92 81 GLU D N 1
ATOM 10417 C CA . GLU F 1 100 ? -31.747 37.197 149.713 1.00 64.88 81 GLU D CA 1
ATOM 10418 C C . GLU F 1 100 ? -32.251 36.967 151.144 1.00 70.71 81 GLU D C 1
ATOM 10419 O O . GLU F 1 100 ? -32.055 35.884 151.698 1.00 73.29 81 GLU D O 1
ATOM 10425 N N . ALA F 1 101 ? -32.924 37.965 151.724 1.00 69.66 82 ALA D N 1
ATOM 10426 C CA . ALA F 1 101 ? -33.412 37.879 153.111 1.00 72.39 82 ALA D CA 1
ATOM 10427 C C . ALA F 1 101 ? -34.519 36.858 153.297 1.00 71.61 82 ALA D C 1
ATOM 10428 O O . ALA F 1 101 ? -34.732 36.367 154.402 1.00 76.88 82 ALA D O 1
ATOM 10430 N N . GLU F 1 102 ? -35.188 36.521 152.200 1.00 73.60 83 GLU D N 1
ATOM 10431 C CA . GLU F 1 102 ? -36.228 35.509 152.195 1.00 76.23 83 GLU D CA 1
ATOM 10432 C C . GLU F 1 102 ? -35.657 34.152 151.795 1.00 74.65 83 GLU D C 1
ATOM 10433 O O . GLU F 1 102 ? -36.400 33.201 151.604 1.00 82.52 83 GLU D O 1
ATOM 10439 N N . GLY F 1 103 ? -34.335 34.071 151.682 1.00 67.16 84 GLY D N 1
ATOM 10440 C CA . GLY F 1 103 ? -33.649 32.841 151.321 1.00 67.57 84 GLY D CA 1
ATOM 10441 C C . GLY F 1 103 ? -33.702 32.459 149.848 1.00 72.40 84 GLY D C 1
ATOM 10442 O O . GLY F 1 103 ? -33.333 31.347 149.478 1.00 71.51 84 GLY D O 1
ATOM 10443 N N . VAL F 1 104 ? -34.095 33.404 148.999 1.00 78.03 85 VAL D N 1
ATOM 10444 C CA . VAL F 1 104 ? -34.238 33.155 147.570 1.00 58.43 85 VAL D CA 1
ATOM 10445 C C . VAL F 1 104 ? -32.989 33.586 146.807 1.00 64.42 85 VAL D C 1
ATOM 10446 O O . VAL F 1 104 ? -32.525 34.732 146.922 1.00 56.63 85 VAL D O 1
ATOM 10450 N N . THR F 1 105 ? -32.468 32.677 145.992 1.00 55.40 86 THR D N 1
ATOM 10451 C CA . THR F 1 105 ? -31.346 33.001 145.138 1.00 60.76 86 THR D CA 1
ATOM 10452 C C . THR F 1 105 ? -31.770 32.826 143.693 1.00 57.69 86 THR D C 1
ATOM 10453 O O . THR F 1 105 ? -32.289 31.777 143.321 1.00 53.37 86 THR D O 1
ATOM 10457 N N . ILE F 1 106 ? -31.577 33.870 142.890 1.00 51.19 87 ILE D N 1
ATOM 10458 C CA . ILE F 1 106 ? -31.883 33.797 141.465 1.00 54.74 87 ILE D CA 1
ATOM 10459 C C . ILE F 1 106 ? -30.953 32.836 140.733 1.00 56.42 87 ILE D C 1
ATOM 10460 O O . ILE F 1 106 ? -29.729 32.909 140.888 1.00 62.26 87 ILE D O 1
ATOM 10465 N N . ASP F 1 107 ? -31.540 31.939 139.944 1.00 53.23 88 ASP D N 1
ATOM 10466 C CA . ASP F 1 107 ? -30.769 31.012 139.097 1.00 58.55 88 ASP D CA 1
ATOM 10467 C C . ASP F 1 107 ? -30.529 31.516 137.669 1.00 55.61 88 ASP D C 1
ATOM 10468 O O . ASP F 1 107 ? -29.461 31.303 137.082 1.00 50.04 88 ASP D O 1
ATOM 10473 N N . VAL F 1 108 ? -31.543 32.151 137.095 1.00 45.65 89 VAL D N 1
ATOM 10474 C CA . VAL F 1 108 ? -31.450 32.637 135.731 1.00 44.42 89 VAL D CA 1
ATOM 10475 C C . VAL F 1 108 ? -31.949 34.078 135.653 1.00 47.89 89 VAL D C 1
ATOM 10476 O O . VAL F 1 108 ? -33.023 34.405 136.169 1.00 45.51 89 VAL D O 1
ATOM 10480 N N . LEU F 1 109 ? -31.143 34.944 135.049 1.00 44.51 90 LEU D N 1
ATOM 10481 C CA . LEU F 1 109 ? -31.602 36.293 134.701 1.00 54.66 90 LEU D CA 1
ATOM 10482 C C . LEU F 1 109 ? -31.970 36.338 133.233 1.00 52.25 90 LEU D C 1
ATOM 10483 O O . LEU F 1 109 ? -31.150 36.014 132.375 1.00 45.83 90 LEU D O 1
ATOM 10488 N N . ILE F 1 110 ? -33.205 36.736 132.952 1.00 51.15 91 ILE D N 1
ATOM 10489 C CA . ILE F 1 110 ? -33.615 37.016 131.590 1.00 42.66 91 ILE D CA 1
ATOM 10490 C C . ILE F 1 110 ? -33.841 38.520 131.398 1.00 46.23 91 ILE D C 1
ATOM 10491 O O . ILE F 1 110 ? -34.816 39.093 131.896 1.00 47.84 91 ILE D O 1
ATOM 10496 N N . ASN F 1 111 ? -32.884 39.156 130.729 1.00 45.48 92 ASN D N 1
ATOM 10497 C CA . ASN F 1 111 ? -32.931 40.572 130.392 1.00 41.95 92 ASN D CA 1
ATOM 10498 C C . ASN F 1 111 ? -33.825 40.814 129.181 1.00 54.73 92 ASN D C 1
ATOM 10499 O O . ASN F 1 111 ? -33.442 40.590 128.019 1.00 45.95 92 ASN D O 1
ATOM 10504 N N . ASN F 1 112 ? -35.030 41.287 129.468 1.00 59.01 93 ASN D N 1
ATOM 10505 C CA . ASN F 1 112 ? -36.051 41.436 128.451 1.00 56.92 93 ASN D CA 1
ATOM 10506 C C . ASN F 1 112 ? -36.605 42.871 128.461 1.00 54.52 93 ASN D C 1
ATOM 10507 O O . ASN F 1 112 ? -37.668 43.157 127.926 1.00 59.19 93 ASN D O 1
ATOM 10512 N N . ALA F 1 113 ? -35.863 43.791 129.058 1.00 54.30 94 ALA D N 1
ATOM 10513 C CA . ALA F 1 113 ? -36.271 45.190 129.008 1.00 68.82 94 ALA D CA 1
ATOM 10514 C C . ALA F 1 113 ? -35.847 45.744 127.654 1.00 77.89 94 ALA D C 1
ATOM 10515 O O . ALA F 1 113 ? -34.705 45.565 127.232 1.00 75.85 94 ALA D O 1
ATOM 10517 N N . GLY F 1 114 ? -36.771 46.403 126.967 1.00 84.85 95 GLY D N 1
ATOM 10518 C CA . GLY F 1 114 ? -36.493 46.907 125.636 1.00 82.44 95 GLY D CA 1
ATOM 10519 C C . GLY F 1 114 ? -37.561 47.833 125.093 1.00 81.14 95 GLY D C 1
ATOM 10520 O O . GLY F 1 114 ? -38.725 47.445 124.995 1.00 87.52 95 GLY D O 1
ATOM 10521 N N . VAL F 1 115 ? -37.165 49.044 124.714 1.00 77.49 96 VAL D N 1
ATOM 10522 C CA . VAL F 1 115 ? -38.072 50.000 124.074 1.00 72.84 96 VAL D CA 1
ATOM 10523 C C . VAL F 1 115 ? -37.497 50.478 122.751 1.00 68.37 96 VAL D C 1
ATOM 10524 O O . VAL F 1 115 ? -36.278 50.434 122.542 1.00 67.93 96 VAL D O 1
ATOM 10528 N N . SER F 1 116 ? -38.365 50.940 121.854 1.00 63.98 97 SER D N 1
ATOM 10529 C CA . SER F 1 116 ? -37.886 51.427 120.560 1.00 62.05 97 SER D CA 1
ATOM 10530 C C . SER F 1 116 ? -38.729 52.586 120.021 1.00 60.61 97 SER D C 1
ATOM 10531 O O . SER F 1 116 ? -39.524 53.189 120.736 1.00 68.57 97 SER D O 1
ATOM 10534 N N . ASP F 1 117 ? -38.539 52.907 118.753 1.00 61.08 98 ASP D N 1
ATOM 10535 C CA . ASP F 1 117 ? -39.281 53.998 118.154 1.00 64.08 98 ASP D CA 1
ATOM 10536 C C . ASP F 1 117 ? -39.078 53.822 116.659 1.00 64.73 98 ASP D C 1
ATOM 10537 O O . ASP F 1 117 ? -38.402 52.872 116.220 1.00 63.54 98 ASP D O 1
ATOM 10542 N N . THR F 1 118 ? -39.687 54.708 115.883 1.00 65.53 99 THR D N 1
ATOM 10543 C CA . THR F 1 118 ? -39.488 54.752 114.440 1.00 65.38 99 THR D CA 1
ATOM 10544 C C . THR F 1 118 ? -39.335 56.223 114.056 1.00 59.71 99 THR D C 1
ATOM 10545 O O . THR F 1 118 ? -40.299 56.973 114.159 1.00 54.91 99 THR D O 1
ATOM 10549 N N . LYS F 1 119 ? -38.120 56.631 113.686 1.00 53.39 100 LYS D N 1
ATOM 10550 C CA . LYS F 1 119 ? -37.815 58.011 113.279 1.00 57.11 100 LYS D CA 1
ATOM 10551 C C . LYS F 1 119 ? -36.688 57.994 112.257 1.00 54.96 100 LYS D C 1
ATOM 10552 O O . LYS F 1 119 ? -35.795 57.140 112.325 1.00 50.95 100 LYS D O 1
ATOM 10558 N N . ARG F 1 120 ? -36.687 58.952 111.337 1.00 54.29 101 ARG D N 1
ATOM 10559 C CA . ARG F 1 120 ? -35.566 59.071 110.394 1.00 58.48 101 ARG D CA 1
ATOM 10560 C C . ARG F 1 120 ? -34.271 59.246 111.176 1.00 57.96 101 ARG D C 1
ATOM 10561 O O . ARG F 1 120 ? -34.296 59.703 112.315 1.00 51.07 101 ARG D O 1
ATOM 10569 N N . PHE F 1 121 ? -33.149 58.860 110.582 1.00 49.31 102 PHE D N 1
ATOM 10570 C CA . PHE F 1 121 ? -31.874 59.000 111.264 1.00 48.33 102 PHE D CA 1
ATOM 10571 C C . PHE F 1 121 ? -31.654 60.413 111.858 1.00 49.43 102 PHE D C 1
ATOM 10572 O O . PHE F 1 121 ? -31.216 60.538 112.997 1.00 49.43 102 PHE D O 1
ATOM 10580 N N . LEU F 1 122 ? -31.985 61.463 111.108 1.00 50.98 103 LEU D N 1
ATOM 10581 C CA . LEU F 1 122 ? -31.732 62.827 111.578 1.00 61.28 103 LEU D CA 1
ATOM 10582 C C . LEU F 1 122 ? -32.765 63.387 112.572 1.00 64.07 103 LEU D C 1
ATOM 10583 O O . LEU F 1 122 ? -32.547 64.456 113.139 1.00 55.07 103 LEU D O 1
ATOM 10588 N N . ASP F 1 123 ? -33.874 62.676 112.780 1.00 59.04 104 ASP D N 1
ATOM 10589 C CA . ASP F 1 123 ? -34.946 63.148 113.673 1.00 55.73 104 ASP D CA 1
ATOM 10590 C C . ASP F 1 123 ? -34.858 62.605 115.115 1.00 65.45 104 ASP D C 1
ATOM 10591 O O . ASP F 1 123 ? -35.512 63.114 116.016 1.00 72.96 104 ASP D O 1
ATOM 10596 N N . TYR F 1 124 ? -34.070 61.560 115.328 1.00 61.66 105 TYR D N 1
ATOM 10597 C CA . TYR F 1 124 ? -33.816 61.075 116.677 1.00 58.27 105 TYR D CA 1
ATOM 10598 C C . TYR F 1 124 ? -33.059 62.141 117.455 1.00 65.15 105 TYR D C 1
ATOM 10599 O O . TYR F 1 124 ? -32.105 62.721 116.929 1.00 63.98 105 TYR D O 1
ATOM 10608 N N . ASN F 1 125 ? -33.505 62.428 118.677 1.00 53.96 106 ASN D N 1
ATOM 10609 C CA . ASN F 1 125 ? -32.820 63.401 119.530 1.00 62.19 106 ASN D CA 1
ATOM 10610 C C . ASN F 1 125 ? -32.135 62.754 120.732 1.00 53.75 106 ASN D C 1
ATOM 10611 O O . ASN F 1 125 ? -32.219 61.538 120.918 1.00 55.89 106 ASN D O 1
ATOM 10616 N N . ASP F 1 126 ? -31.458 63.574 121.534 1.00 59.30 107 ASP D N 1
ATOM 10617 C CA . ASP F 1 126 ? -30.703 63.100 122.695 1.00 57.05 107 ASP D CA 1
ATOM 10618 C C . ASP F 1 126 ? -31.582 62.368 123.711 1.00 54.01 107 ASP D C 1
ATOM 10619 O O . ASP F 1 126 ? -31.133 61.404 124.340 1.00 52.73 107 ASP D O 1
ATOM 10624 N N . GLU F 1 127 ? -32.825 62.816 123.861 1.00 55.72 108 GLU D N 1
ATOM 10625 C CA . GLU F 1 127 ? -33.757 62.172 124.781 1.00 56.15 108 GLU D CA 1
ATOM 10626 C C . GLU F 1 127 ? -34.143 60.776 124.293 1.00 54.48 108 GLU D C 1
ATOM 10627 O O . GLU F 1 127 ? -34.181 59.821 125.080 1.00 56.68 108 GLU D O 1
ATOM 10633 N N . ASP F 1 128 ? -34.417 60.661 122.995 1.00 54.01 109 ASP D N 1
ATOM 10634 C CA . ASP F 1 128 ? -34.702 59.369 122.379 1.00 59.88 109 ASP D CA 1
ATOM 10635 C C . ASP F 1 128 ? -33.506 58.436 122.584 1.00 63.27 109 ASP D C 1
ATOM 10636 O O . ASP F 1 128 ? -33.673 57.261 122.936 1.00 67.32 109 ASP D O 1
ATOM 10641 N N . TRP F 1 129 ? -32.303 58.967 122.343 1.00 55.20 110 TRP D N 1
ATOM 10642 C CA . TRP F 1 129 ? -31.086 58.175 122.469 1.00 56.36 110 TRP D CA 1
ATOM 10643 C C . TRP F 1 129 ? -30.970 57.607 123.887 1.00 62.97 110 TRP D C 1
ATOM 10644 O O . TRP F 1 129 ? -30.787 56.394 124.060 1.00 46.72 110 TRP D O 1
ATOM 10655 N N . ASP F 1 130 ? -31.046 58.483 124.889 1.00 49.49 111 ASP D N 1
ATOM 10656 C CA . ASP F 1 130 ? -30.922 58.041 126.282 1.00 54.22 111 ASP D CA 1
ATOM 10657 C C . ASP F 1 130 ? -31.963 56.971 126.687 1.00 54.62 111 ASP D C 1
ATOM 10658 O O . ASP F 1 130 ? -31.602 55.950 127.270 1.00 53.85 111 ASP D O 1
ATOM 10663 N N . LYS F 1 131 ? -33.238 57.192 126.369 1.00 55.39 112 LYS D N 1
ATOM 10664 C CA . LYS F 1 131 ? -34.262 56.207 126.696 1.00 53.91 112 LYS D CA 1
ATOM 10665 C C . LYS F 1 131 ? -33.971 54.862 126.035 1.00 55.54 112 LYS D C 1
ATOM 10666 O O . LYS F 1 131 ? -34.054 53.810 126.665 1.00 57.06 112 LYS D O 1
ATOM 10672 N N . ILE F 1 132 ? -33.671 54.904 124.743 1.00 53.55 113 ILE D N 1
ATOM 10673 C CA . ILE F 1 132 ? -33.487 53.685 123.977 1.00 50.15 113 ILE D CA 1
ATOM 10674 C C . ILE F 1 132 ? -32.209 52.927 124.347 1.00 55.37 113 ILE D C 1
ATOM 10675 O O . ILE F 1 132 ? -32.255 51.720 124.617 1.00 43.98 113 ILE D O 1
ATOM 10680 N N . VAL F 1 133 ? -31.084 53.641 124.378 1.00 44.55 114 VAL D N 1
ATOM 10681 C CA . VAL F 1 133 ? -29.796 53.021 124.652 1.00 52.69 114 VAL D CA 1
ATOM 10682 C C . VAL F 1 133 ? -29.661 52.645 126.137 1.00 53.95 114 VAL D C 1
ATOM 10683 O O . VAL F 1 133 ? -29.092 51.604 126.451 1.00 52.33 114 VAL D O 1
ATOM 10687 N N . ASP F 1 134 ? -30.179 53.467 127.052 1.00 49.14 115 ASP D N 1
ATOM 10688 C CA . ASP F 1 134 ? -30.115 53.092 128.468 1.00 48.28 115 ASP D CA 1
ATOM 10689 C C . ASP F 1 134 ? -30.943 51.866 128.801 1.00 51.23 115 ASP D C 1
ATOM 10690 O O . ASP F 1 134 ? -30.497 50.998 129.537 1.00 46.53 115 ASP D O 1
ATOM 10695 N N . THR F 1 135 ? -32.153 51.810 128.262 1.00 51.28 116 THR D N 1
ATOM 10696 C CA . THR F 1 135 ? -33.045 50.698 128.522 1.00 50.68 116 THR D CA 1
ATOM 10697 C C . THR F 1 135 ? -32.567 49.404 127.868 1.00 52.04 116 THR D C 1
ATOM 10698 O O . THR F 1 135 ? -32.640 48.342 128.475 1.00 58.28 116 THR D O 1
ATOM 10702 N N . ASN F 1 136 ? -32.085 49.499 126.631 1.00 46.17 117 ASN D N 1
ATOM 10703 C CA . ASN F 1 136 ? -31.707 48.314 125.856 1.00 46.64 117 ASN D CA 1
ATOM 10704 C C . ASN F 1 136 ? -30.303 47.791 126.133 1.00 47.42 117 ASN D C 1
ATOM 10705 O O . ASN F 1 136 ? -29.995 46.633 125.827 1.00 43.18 117 ASN D O 1
ATOM 10710 N N . LEU F 1 137 ? -29.431 48.650 126.652 1.00 43.51 118 LEU D N 1
ATOM 10711 C CA . LEU F 1 137 ? -28.041 48.272 126.790 1.00 40.01 118 LEU D CA 1
ATOM 10712 C C . LEU F 1 137 ? -27.518 48.493 128.203 1.00 52.90 118 LEU D C 1
ATOM 10713 O O . LEU F 1 137 ? -26.948 47.585 128.832 1.00 48.32 118 LEU D O 1
ATOM 10718 N N . LYS F 1 138 ? -27.719 49.697 128.716 1.00 46.04 119 LYS D N 1
ATOM 10719 C CA . LYS F 1 138 ? -27.188 50.007 130.029 1.00 45.46 119 LYS D CA 1
ATOM 10720 C C . LYS F 1 138 ? -27.857 49.191 131.136 1.00 48.39 119 LYS D C 1
ATOM 10721 O O . LYS F 1 138 ? -27.181 48.656 132.024 1.00 46.29 119 LYS D O 1
ATOM 10727 N N . ALA F 1 139 ? -29.187 49.115 131.083 1.00 46.38 120 ALA D N 1
ATOM 10728 C CA . ALA F 1 139 ? -29.955 48.376 132.079 1.00 51.19 120 ALA D CA 1
ATOM 10729 C C . ALA F 1 139 ? -29.618 46.869 132.161 1.00 50.48 120 ALA D C 1
ATOM 10730 O O . ALA F 1 139 ? -29.335 46.385 133.252 1.00 49.56 120 ALA D O 1
ATOM 10732 N N . PRO F 1 140 ? -29.611 46.138 131.019 1.00 51.64 121 PRO D N 1
ATOM 10733 C CA . PRO F 1 140 ? -29.239 44.718 131.148 1.00 52.41 121 PRO D CA 1
ATOM 10734 C C . PRO F 1 140 ? -27.861 44.569 131.771 1.00 49.85 121 PRO D C 1
ATOM 10735 O O . PRO F 1 140 ? -27.660 43.642 132.550 1.00 51.11 121 PRO D O 1
ATOM 10739 N N . TRP F 1 141 ? -26.945 45.480 131.444 1.00 40.96 122 TRP D N 1
ATOM 10740 C CA . TRP F 1 141 ? -25.617 45.489 132.053 1.00 43.68 122 TRP D CA 1
ATOM 10741 C C . TRP F 1 141 ? -25.667 45.705 133.586 1.00 45.31 122 TRP D C 1
ATOM 10742 O O . TRP F 1 141 ? -25.051 44.946 134.334 1.00 45.98 122 TRP D O 1
ATOM 10753 N N . GLN F 1 142 ? -26.399 46.726 134.040 1.00 43.41 123 GLN D N 1
ATOM 10754 C CA . GLN F 1 142 ? -26.594 46.986 135.475 1.00 45.27 123 GLN D CA 1
ATOM 10755 C C . GLN F 1 142 ? -27.211 45.786 136.182 1.00 51.42 123 GLN D C 1
ATOM 10756 O O . GLN F 1 142 ? -26.741 45.369 137.241 1.00 54.04 123 GLN D O 1
ATOM 10762 N N . CYS F 1 143 ? -28.286 45.258 135.609 1.00 44.83 124 CYS D N 1
ATOM 10763 C CA . CYS F 1 143 ? -28.971 44.120 136.197 1.00 53.44 124 CYS D CA 1
ATOM 10764 C C . CYS F 1 143 ? -28.035 42.932 136.280 1.00 56.56 124 CYS D C 1
ATOM 10765 O O . CYS F 1 143 ? -27.996 42.258 137.313 1.00 57.19 124 CYS D O 1
ATOM 10768 N N . ALA F 1 144 ? -27.259 42.702 135.218 1.00 58.12 125 ALA D N 1
ATOM 10769 C CA . ALA F 1 144 ? -26.286 41.594 135.199 1.00 54.81 125 ALA D CA 1
ATOM 10770 C C . ALA F 1 144 ? -25.270 41.726 136.329 1.00 53.73 125 ALA D C 1
ATOM 10771 O O . ALA F 1 144 ? -25.038 40.766 137.076 1.00 48.27 125 ALA D O 1
ATOM 10773 N N . GLN F 1 145 ? -24.678 42.915 136.466 1.00 43.35 126 GLN D N 1
ATOM 10774 C CA . GLN F 1 145 ? -23.751 43.158 137.573 1.00 61.66 126 GLN D CA 1
ATOM 10775 C C . GLN F 1 145 ? -24.393 42.817 138.923 1.00 55.32 126 GLN D C 1
ATOM 10776 O O . GLN F 1 145 ? -23.822 42.102 139.733 1.00 56.76 126 GLN D O 1
ATOM 10782 N N . GLU F 1 146 ? -25.587 43.333 139.158 1.00 46.48 127 GLU D N 1
ATOM 10783 C CA . GLU F 1 146 ? -26.237 43.139 140.444 1.00 54.41 127 GLU D CA 1
ATOM 10784 C C . GLU F 1 146 ? -26.643 41.683 140.673 1.00 53.51 127 GLU D C 1
ATOM 10785 O O . GLU F 1 146 ? -26.498 41.164 141.779 1.00 63.13 127 GLU D O 1
ATOM 10791 N N . VAL F 1 147 ? -27.174 41.036 139.641 1.00 49.34 128 VAL D N 1
ATOM 10792 C CA . VAL F 1 147 ? -27.555 39.633 139.758 1.00 56.50 128 VAL D CA 1
ATOM 10793 C C . VAL F 1 147 ? -26.322 38.765 140.015 1.00 53.75 128 VAL D C 1
ATOM 10794 O O . VAL F 1 147 ? -26.363 37.837 140.828 1.00 52.20 128 VAL D O 1
ATOM 10798 N N . VAL F 1 148 ? -25.219 39.082 139.346 1.00 50.83 129 VAL D N 1
ATOM 10799 C CA . VAL F 1 148 ? -23.983 38.339 139.562 1.00 45.27 129 VAL D CA 1
ATOM 10800 C C . VAL F 1 148 ? -23.456 38.446 141.003 1.00 50.83 129 VAL D C 1
ATOM 10801 O O . VAL F 1 148 ? -23.068 37.435 141.597 1.00 51.29 129 VAL D O 1
ATOM 10805 N N . GLN F 1 149 ? -23.462 39.647 141.577 1.00 47.58 130 GLN D N 1
ATOM 10806 C CA . GLN F 1 149 ? -23.058 39.805 142.972 1.00 61.17 130 GLN D CA 1
ATOM 10807 C C . GLN F 1 149 ? -23.936 38.955 143.890 1.00 63.93 130 GLN D C 1
ATOM 10808 O O . GLN F 1 149 ? -23.449 38.318 144.830 1.00 63.62 130 GLN D O 1
ATOM 10814 N N . HIS F 1 150 ? -25.234 38.966 143.606 1.00 57.74 131 HIS D N 1
ATOM 10815 C CA . HIS F 1 150 ? -26.220 38.196 144.350 1.00 55.92 131 HIS D CA 1
ATOM 10816 C C . HIS F 1 150 ? -25.892 36.699 144.278 1.00 55.06 131 HIS D C 1
ATOM 10817 O O . HIS F 1 150 ? -25.893 36.009 145.300 1.00 56.71 131 HIS D O 1
ATOM 10832 N N . ILE F 1 152 ? -22.919 35.389 143.520 1.00 51.17 133 ILE D N 1
ATOM 10833 C CA . ILE F 1 152 ? -21.619 35.143 144.106 1.00 55.72 133 ILE D CA 1
ATOM 10834 C C . ILE F 1 152 ? -21.755 35.054 145.614 1.00 61.07 133 ILE D C 1
ATOM 10835 O O . ILE F 1 152 ? -21.194 34.151 146.237 1.00 59.00 133 ILE D O 1
ATOM 10840 N N . LYS F 1 153 ? -22.534 35.970 146.185 1.00 62.21 134 LYS D N 1
ATOM 10841 C CA . LYS F 1 153 ? -22.794 35.993 147.623 1.00 61.57 134 LYS D CA 1
ATOM 10842 C C . LYS F 1 153 ? -23.391 34.672 148.126 1.00 65.82 134 LYS D C 1
ATOM 10843 O O . LYS F 1 153 ? -23.113 34.262 149.256 1.00 74.33 134 LYS D O 1
ATOM 10849 N N . ALA F 1 154 ? -24.219 34.026 147.303 1.00 54.42 135 ALA D N 1
ATOM 10850 C CA . ALA F 1 154 ? -24.843 32.739 147.651 1.00 64.19 135 ALA D CA 1
ATOM 10851 C C . ALA F 1 154 ? -24.038 31.543 147.140 1.00 69.04 135 ALA D C 1
ATOM 10852 O O . ALA F 1 154 ? -24.456 30.392 147.314 1.00 74.24 135 ALA D O 1
ATOM 10854 N N . GLU F 1 155 ? -22.897 31.819 146.507 1.00 59.84 136 GLU D N 1
ATOM 10855 C CA . GLU F 1 155 ? -22.077 30.786 145.866 1.00 66.88 136 GLU D CA 1
ATOM 10856 C C . GLU F 1 155 ? -22.879 29.913 144.907 1.00 69.45 136 GLU D C 1
ATOM 10857 O O . GLU F 1 155 ? -22.878 28.692 145.007 1.00 73.24 136 GLU D O 1
ATOM 10863 N N . ARG F 1 156 ? -23.536 30.571 143.959 1.00 66.92 137 ARG D N 1
ATOM 10864 C CA . ARG F 1 156 ? -24.459 29.933 143.035 1.00 60.80 137 ARG D CA 1
ATOM 10865 C C . ARG F 1 156 ? -23.978 30.147 141.615 1.00 64.38 137 ARG D C 1
ATOM 10866 O O . ARG F 1 156 ? -23.558 31.250 141.261 1.00 66.98 137 ARG D O 1
ATOM 10874 N N . LYS F 1 157 ? -23.985 29.074 140.830 1.00 66.19 138 LYS D N 1
ATOM 10875 C CA . LYS F 1 157 ? -23.524 29.087 139.444 1.00 70.34 138 LYS D CA 1
ATOM 10876 C C . LYS F 1 157 ? -24.676 29.163 138.436 1.00 75.34 138 LYS D C 1
ATOM 10877 O O . LYS F 1 157 ? -25.039 28.149 137.846 1.00 94.21 138 LYS D O 1
ATOM 10883 N N . GLY F 1 158 ? -25.257 30.341 138.243 1.00 62.88 139 GLY D N 1
ATOM 10884 C CA . GLY F 1 158 ? -26.419 30.499 137.372 1.00 44.21 139 GLY D CA 1
ATOM 10885 C C . GLY F 1 158 ? -26.181 30.861 135.905 1.00 51.11 139 GLY D C 1
ATOM 10886 O O . GLY F 1 158 ? -25.104 30.656 135.362 1.00 42.20 139 GLY D O 1
ATOM 10887 N N . SER F 1 159 ? -27.211 31.399 135.255 1.00 55.48 140 SER D N 1
ATOM 10888 C CA . SER F 1 159 ? -27.158 31.745 133.823 1.00 48.81 140 SER D CA 1
ATOM 10889 C C . SER F 1 159 ? -27.741 33.123 133.542 1.00 45.40 140 SER D C 1
ATOM 10890 O O . SER F 1 159 ? -28.656 33.590 134.230 1.00 43.84 140 SER D O 1
ATOM 10893 N N . ILE F 1 160 ? -27.219 33.770 132.514 1.00 43.34 141 ILE D N 1
ATOM 10894 C CA . ILE F 1 160 ? -27.799 35.024 132.069 1.00 43.51 141 ILE D CA 1
ATOM 10895 C C . ILE F 1 160 ? -28.203 34.888 130.606 1.00 40.18 141 ILE D C 1
ATOM 10896 O O . ILE F 1 160 ? -27.437 34.389 129.787 1.00 38.37 141 ILE D O 1
ATOM 10901 N N . ILE F 1 161 ? -29.425 35.306 130.293 1.00 40.71 142 ILE D N 1
ATOM 10902 C CA . ILE F 1 161 ? -29.904 35.280 128.916 1.00 40.15 142 ILE D CA 1
ATOM 10903 C C . ILE F 1 161 ? -30.331 36.701 128.524 1.00 43.00 142 ILE D C 1
ATOM 10904 O O . ILE F 1 161 ? -31.276 37.267 129.084 1.00 46.46 142 ILE D O 1
ATOM 10909 N N . ASN F 1 162 ? -29.637 37.275 127.553 1.00 38.08 143 ASN D N 1
ATOM 10910 C CA . ASN F 1 162 ? -30.012 38.591 127.053 1.00 44.52 143 ASN D CA 1
ATOM 10911 C C . ASN F 1 162 ? -30.882 38.479 125.812 1.00 40.61 143 ASN D C 1
ATOM 10912 O O . ASN F 1 162 ? -30.481 37.868 124.822 1.00 45.92 143 ASN D O 1
ATOM 10917 N N . ILE F 1 163 ? -32.072 39.060 125.853 1.00 38.93 144 ILE D N 1
ATOM 10918 C CA . ILE F 1 163 ? -32.883 39.118 124.641 1.00 46.35 144 ILE D CA 1
ATOM 10919 C C . ILE F 1 163 ? -32.386 40.283 123.794 1.00 45.65 144 ILE D C 1
ATOM 10920 O O . ILE F 1 163 ? -32.493 41.451 124.186 1.00 43.95 144 ILE D O 1
ATOM 10925 N N . THR F 1 164 ? -31.778 39.959 122.664 1.00 39.27 145 THR D N 1
ATOM 10926 C CA . THR F 1 164 ? -31.291 40.990 121.762 1.00 43.92 145 THR D CA 1
ATOM 10927 C C . THR F 1 164 ? -32.342 41.215 120.666 1.00 43.87 145 THR D C 1
ATOM 10928 O O . THR F 1 164 ? -33.451 41.678 120.951 1.00 56.80 145 THR D O 1
ATOM 10932 N N . SER F 1 165 ? -31.973 40.883 119.433 1.00 37.95 146 SER D N 1
ATOM 10933 C CA . SER F 1 165 ? -32.773 41.073 118.231 1.00 42.83 146 SER D CA 1
ATOM 10934 C C . SER F 1 165 ? -31.876 40.773 117.039 1.00 42.53 146 SER D C 1
ATOM 10935 O O . SER F 1 165 ? -30.665 40.987 117.118 1.00 41.35 146 SER D O 1
ATOM 10938 N N . ILE F 1 166 ? -32.450 40.326 115.920 1.00 39.94 147 ILE D N 1
ATOM 10939 C CA . ILE F 1 166 ? -31.635 40.168 114.714 1.00 38.35 147 ILE D CA 1
ATOM 10940 C C . ILE F 1 166 ? -31.089 41.527 114.259 1.00 37.22 147 ILE D C 1
ATOM 10941 O O . ILE F 1 166 ? -30.119 41.609 113.504 1.00 45.34 147 ILE D O 1
ATOM 10946 N N . LEU F 1 167 ? -31.690 42.608 114.750 1.00 52.71 148 LEU D N 1
ATOM 10947 C CA . LEU F 1 167 ? -31.208 43.946 114.406 1.00 54.62 148 LEU D CA 1
ATOM 10948 C C . LEU F 1 167 ? -29.872 44.254 115.064 1.00 48.54 148 LEU D C 1
ATOM 10949 O O . LEU F 1 167 ? -29.312 45.320 114.853 1.00 45.09 148 LEU D O 1
ATOM 10954 N N . SER F 1 168 ? -29.361 43.312 115.850 1.00 40.26 149 SER D N 1
ATOM 10955 C CA . SER F 1 168 ? -28.037 43.450 116.419 1.00 35.45 149 SER D CA 1
ATOM 10956 C C . SER F 1 168 ? -26.957 43.275 115.355 1.00 38.80 149 SER D C 1
ATOM 10957 O O . SER F 1 168 ? -25.834 43.706 115.580 1.00 36.01 149 SER D O 1
ATOM 10960 N N . GLN F 1 169 ? -27.286 42.627 114.223 1.00 41.20 150 GLN D N 1
ATOM 10961 C CA . GLN F 1 169 ? -26.339 42.484 113.088 1.00 47.57 150 GLN D CA 1
ATOM 10962 C C . GLN F 1 169 ? -26.954 42.902 111.747 1.00 46.65 150 GLN D C 1
ATOM 10963 O O . GLN F 1 169 ? -26.260 43.346 110.835 1.00 48.16 150 GLN D O 1
ATOM 10969 N N . SER F 1 170 ? -28.265 42.761 111.632 1.00 37.82 151 SER D N 1
ATOM 10970 C CA . SER F 1 170 ? -28.972 43.217 110.438 1.00 44.00 151 SER D CA 1
ATOM 10971 C C . SER F 1 170 ? -29.406 44.664 110.655 1.00 37.39 151 SER D C 1
ATOM 10972 O O . SER F 1 170 ? -29.434 45.158 111.788 1.00 47.71 151 SER D O 1
ATOM 10975 N N . THR F 1 171 ? -29.768 45.327 109.575 1.00 38.13 152 THR D N 1
ATOM 10976 C CA . THR F 1 171 ? -30.217 46.707 109.647 1.00 46.80 152 THR D CA 1
ATOM 10977 C C . THR F 1 171 ? -31.663 46.831 109.211 1.00 45.35 152 THR D C 1
ATOM 10978 O O . THR F 1 171 ? -32.192 45.987 108.496 1.00 43.37 152 THR D O 1
ATOM 10982 N N . ASN F 1 172 ? -32.302 47.898 109.649 1.00 48.64 153 ASN D N 1
ATOM 10983 C CA . ASN F 1 172 ? -33.565 48.318 109.069 1.00 55.42 153 ASN D CA 1
ATOM 10984 C C . ASN F 1 172 ? -33.678 49.836 109.175 1.00 55.09 153 ASN D C 1
ATOM 10985 O O . ASN F 1 172 ? -32.849 50.492 109.821 1.00 48.21 153 ASN D O 1
ATOM 10990 N N . LEU F 1 173 ? -34.715 50.390 108.561 1.00 56.68 154 LEU D N 1
ATOM 10991 C CA . LEU F 1 173 ? -34.868 51.829 108.546 1.00 56.50 154 LEU D CA 1
ATOM 10992 C C . LEU F 1 173 ? -35.596 52.327 109.785 1.00 59.74 154 LEU D C 1
ATOM 10993 O O . LEU F 1 173 ? -36.531 51.692 110.274 1.00 63.09 154 LEU D O 1
ATOM 10998 N N . GLY F 1 174 ? -35.141 53.474 110.286 1.00 56.26 155 GLY D N 1
ATOM 10999 C CA . GLY F 1 174 ? -35.827 54.197 111.339 1.00 47.64 155 GLY D CA 1
ATOM 11000 C C . GLY F 1 174 ? -35.576 53.720 112.750 1.00 50.71 155 GLY D C 1
ATOM 11001 O O . GLY F 1 174 ? -36.252 54.156 113.679 1.00 49.13 155 GLY D O 1
ATOM 11002 N N . VAL F 1 175 ? -34.586 52.861 112.939 1.00 45.12 156 VAL D N 1
ATOM 11003 C CA . VAL F 1 175 ? -34.393 52.266 114.258 1.00 56.25 156 VAL D CA 1
ATOM 11004 C C . VAL F 1 175 ? -32.926 52.334 114.639 1.00 46.43 156 VAL D C 1
ATOM 11005 O O . VAL F 1 175 ? -32.401 51.434 115.294 1.00 42.61 156 VAL D O 1
ATOM 11009 N N A SER F 1 176 ? -32.271 53.418 114.231 0.94 47.24 157 SER D N 1
ATOM 11010 N N B SER F 1 176 ? -32.272 53.418 114.232 0.06 46.57 157 SER D N 1
ATOM 11011 C CA A SER F 1 176 ? -30.829 53.545 114.420 0.94 44.89 157 SER D CA 1
ATOM 11012 C CA B SER F 1 176 ? -30.830 53.586 114.417 0.06 44.64 157 SER D CA 1
ATOM 11013 C C A SER F 1 176 ? -30.332 53.354 115.864 0.94 43.62 157 SER D C 1
ATOM 11014 C C B SER F 1 176 ? -30.314 53.385 115.852 0.06 45.05 157 SER D C 1
ATOM 11015 O O A SER F 1 176 ? -29.425 52.564 116.085 0.94 45.69 157 SER D O 1
ATOM 11016 O O B SER F 1 176 ? -29.358 52.637 116.055 0.06 44.10 157 SER D O 1
ATOM 11021 N N . PRO F 1 177 ? -30.932 54.046 116.851 1.00 47.97 158 PRO D N 1
ATOM 11022 C CA . PRO F 1 177 ? -30.399 53.841 118.208 1.00 42.39 158 PRO D CA 1
ATOM 11023 C C . PRO F 1 177 ? -30.642 52.424 118.753 1.00 49.46 158 PRO D C 1
ATOM 11024 O O . PRO F 1 177 ? -29.800 51.906 119.506 1.00 41.98 158 PRO D O 1
ATOM 11028 N N . TYR F 1 178 ? -31.777 51.825 118.383 1.00 41.94 159 TYR D N 1
ATOM 11029 C CA . TYR F 1 178 ? -32.092 50.447 118.730 1.00 41.32 159 TYR D CA 1
ATOM 11030 C C . TYR F 1 178 ? -31.014 49.485 118.176 1.00 60.75 159 TYR D C 1
ATOM 11031 O O . TYR F 1 178 ? -30.499 48.624 118.899 1.00 42.53 159 TYR D O 1
ATOM 11040 N N . CYS F 1 179 ? -30.676 49.633 116.897 1.00 39.58 160 CYS D N 1
ATOM 11041 C CA . CYS F 1 179 ? -29.631 48.816 116.307 1.00 47.22 160 CYS D CA 1
ATOM 11042 C C . CYS F 1 179 ? -28.310 48.953 117.059 1.00 48.04 160 CYS D C 1
ATOM 11043 O O . CYS F 1 179 ? -27.655 47.945 117.358 1.00 39.41 160 CYS D O 1
ATOM 11046 N N . ALA F 1 180 ? -27.926 50.192 117.377 1.00 38.14 161 ALA D N 1
ATOM 11047 C CA . ALA F 1 180 ? -26.657 50.400 118.068 1.00 40.60 161 ALA D CA 1
ATOM 11048 C C . ALA F 1 180 ? -26.639 49.676 119.425 1.00 39.02 161 ALA D C 1
ATOM 11049 O O . ALA F 1 180 ? -25.655 49.007 119.766 1.00 37.38 161 ALA D O 1
ATOM 11051 N N . SER F 1 181 ? -27.717 49.826 120.193 1.00 38.27 162 SER D N 1
ATOM 11052 C CA . SER F 1 181 ? -27.780 49.245 121.526 1.00 47.78 162 SER D CA 1
ATOM 11053 C C . SER F 1 181 ? -27.786 47.702 121.454 1.00 37.48 162 SER D C 1
ATOM 11054 O O . SER F 1 181 ? -27.109 47.034 122.230 1.00 45.46 162 SER D O 1
ATOM 11057 N N . LYS F 1 182 ? -28.515 47.141 120.493 1.00 37.39 163 LYS D N 1
ATOM 11058 C CA . LYS F 1 182 ? -28.543 45.682 120.309 1.00 36.76 163 LYS D CA 1
ATOM 11059 C C . LYS F 1 182 ? -27.194 45.129 119.894 1.00 38.76 163 LYS D C 1
ATOM 11060 O O . LYS F 1 182 ? -26.754 44.086 120.405 1.00 36.00 163 LYS D O 1
ATOM 11066 N N . ALA F 1 183 ? -26.523 45.812 118.965 1.00 38.37 164 ALA D N 1
ATOM 11067 C CA . ALA F 1 183 ? -25.180 45.368 118.604 1.00 45.73 164 ALA D CA 1
ATOM 11068 C C . ALA F 1 183 ? -24.258 45.467 119.806 1.00 38.01 164 ALA D C 1
ATOM 11069 O O . ALA F 1 183 ? -23.495 44.539 120.059 1.00 44.28 164 ALA D O 1
ATOM 11071 N N . GLY F 1 184 ? -24.370 46.552 120.577 1.00 45.01 165 GLY D N 1
ATOM 11072 C CA . GLY F 1 184 ? -23.605 46.696 121.808 1.00 42.07 165 GLY D CA 1
ATOM 11073 C C . GLY F 1 184 ? -23.877 45.555 122.802 1.00 43.64 165 GLY D C 1
ATOM 11074 O O . GLY F 1 184 ? -22.957 44.959 123.348 1.00 41.24 165 GLY D O 1
ATOM 11075 N N . LEU F 1 185 ? -25.146 45.236 123.014 1.00 38.75 166 LEU D N 1
ATOM 11076 C CA . LEU F 1 185 ? -25.534 44.174 123.942 1.00 38.63 166 LEU D CA 1
ATOM 11077 C C . LEU F 1 185 ? -25.033 42.801 123.471 1.00 42.23 166 LEU D C 1
ATOM 11078 O O . LEU F 1 185 ? -24.651 41.956 124.289 1.00 41.38 166 LEU D O 1
ATOM 11083 N N . ARG F 1 186 ? -25.051 42.581 122.155 1.00 38.52 167 ARG D N 1
ATOM 11084 C CA . ARG F 1 186 ? -24.531 41.348 121.583 1.00 35.59 167 ARG D CA 1
ATOM 11085 C C . ARG F 1 186 ? -23.037 41.163 121.905 1.00 43.22 167 ARG D C 1
ATOM 11086 O O . ARG F 1 186 ? -22.611 40.111 122.394 1.00 41.39 167 ARG D O 1
ATOM 11094 N N . HIS F 1 187 ? -22.230 42.181 121.665 1.00 33.63 168 HIS D N 1
ATOM 11095 C CA . HIS F 1 187 ? -20.811 42.006 121.929 1.00 37.22 168 HIS D CA 1
ATOM 11096 C C . HIS F 1 187 ? -20.581 41.961 123.431 1.00 36.33 168 HIS D C 1
ATOM 11097 O O . HIS F 1 187 ? -19.667 41.293 123.911 1.00 40.37 168 HIS D O 1
ATOM 11104 N N . LEU F 1 188 ? -21.433 42.660 124.170 1.00 38.49 169 LEU D N 1
ATOM 11105 C CA . LEU F 1 188 ? -21.330 42.686 125.617 1.00 36.94 169 LEU D CA 1
ATOM 11106 C C . LEU F 1 188 ? -21.580 41.305 126.191 1.00 41.89 169 LEU D C 1
ATOM 11107 O O . LEU F 1 188 ? -20.939 40.920 127.173 1.00 41.23 169 LEU D O 1
ATOM 11112 N N . THR F 1 189 ? -22.515 40.575 125.577 1.00 37.50 170 THR D N 1
ATOM 11113 C CA . THR F 1 189 ? -22.776 39.168 125.905 1.00 37.18 170 THR D CA 1
ATOM 11114 C C . THR F 1 189 ? -21.517 38.300 125.782 1.00 39.88 170 THR D C 1
ATOM 11115 O O . THR F 1 189 ? -21.219 37.498 126.670 1.00 40.91 170 THR D O 1
ATOM 11119 N N . GLU F 1 190 ? -20.764 38.472 124.697 1.00 39.08 171 GLU D N 1
ATOM 11120 C CA . GLU F 1 190 ? -19.521 37.706 124.495 1.00 42.53 171 GLU D CA 1
ATOM 11121 C C . GLU F 1 190 ? -18.466 38.017 125.581 1.00 42.10 171 GLU D C 1
ATOM 11122 O O . GLU F 1 190 ? -17.868 37.114 126.171 1.00 38.81 171 GLU D O 1
ATOM 11128 N N . VAL F 1 191 ? -18.278 39.304 125.851 1.00 40.52 172 VAL D N 1
ATOM 11129 C CA . VAL F 1 191 ? -17.330 39.783 126.851 1.00 40.77 172 VAL D CA 1
ATOM 11130 C C . VAL F 1 191 ? -17.734 39.311 128.237 1.00 40.63 172 VAL D C 1
ATOM 11131 O O . VAL F 1 191 ? -16.894 38.863 129.028 1.00 40.23 172 VAL D O 1
ATOM 11143 N N . ALA F 1 193 ? -19.410 36.667 128.965 1.00 39.77 174 ALA D N 1
ATOM 11144 C CA . ALA F 1 193 ? -19.210 35.224 129.059 1.00 36.35 174 ALA D CA 1
ATOM 11145 C C . ALA F 1 193 ? -17.785 34.927 129.482 1.00 40.69 174 ALA D C 1
ATOM 11146 O O . ALA F 1 193 ? -17.530 34.069 130.330 1.00 40.90 174 ALA D O 1
ATOM 11148 N N . VAL F 1 194 ? -16.855 35.654 128.876 1.00 41.29 175 VAL D N 1
ATOM 11149 C CA . VAL F 1 194 ? -15.443 35.501 129.177 1.00 41.30 175 VAL D CA 1
ATOM 11150 C C . VAL F 1 194 ? -15.157 35.923 130.614 1.00 45.00 175 VAL D C 1
ATOM 11151 O O . VAL F 1 194 ? -14.431 35.242 131.334 1.00 44.88 175 VAL D O 1
ATOM 11155 N N . GLU F 1 195 ? -15.725 37.058 131.023 1.00 39.32 176 GLU D N 1
ATOM 11156 C CA . GLU F 1 195 ? -15.417 37.613 132.343 1.00 42.69 176 GLU D CA 1
ATOM 11157 C C . GLU F 1 195 ? -16.186 37.000 133.520 1.00 47.63 176 GLU D C 1
ATOM 11158 O O . GLU F 1 195 ? -15.753 37.092 134.663 1.00 53.93 176 GLU D O 1
ATOM 11164 N N . LEU F 1 196 ? -17.308 36.349 133.252 1.00 47.36 177 LEU D N 1
ATOM 11165 C CA . LEU F 1 196 ? -18.075 35.767 134.337 1.00 49.25 177 LEU D CA 1
ATOM 11166 C C . LEU F 1 196 ? -17.913 34.237 134.415 1.00 50.01 177 LEU D C 1
ATOM 11167 O O . LEU F 1 196 ? -18.391 33.602 135.360 1.00 47.59 177 LEU D O 1
ATOM 11172 N N . ALA F 1 197 ? -17.229 33.653 133.435 1.00 51.98 178 ALA D N 1
ATOM 11173 C CA . ALA F 1 197 ? -17.001 32.203 133.432 1.00 53.25 178 ALA D CA 1
ATOM 11174 C C . ALA F 1 197 ? -16.323 31.692 134.699 1.00 46.68 178 ALA D C 1
ATOM 11175 O O . ALA F 1 197 ? -16.645 30.605 135.168 1.00 56.87 178 ALA D O 1
ATOM 11177 N N . ARG F 1 198 ? -15.416 32.479 135.271 1.00 51.58 179 ARG D N 1
ATOM 11178 C CA . ARG F 1 198 ? -14.713 32.040 136.473 1.00 55.62 179 ARG D CA 1
ATOM 11179 C C . ARG F 1 198 ? -15.630 31.879 137.686 1.00 55.70 179 ARG D C 1
ATOM 11180 O O . ARG F 1 198 ? -15.245 31.247 138.662 1.00 60.08 179 ARG D O 1
ATOM 11188 N N . PHE F 1 199 ? -16.828 32.456 137.630 1.00 47.44 180 PHE D N 1
ATOM 11189 C CA . PHE F 1 199 ? -17.798 32.324 138.716 1.00 45.90 180 PHE D CA 1
ATOM 11190 C C . PHE F 1 199 ? -18.843 31.254 138.411 1.00 50.45 180 PHE D C 1
ATOM 11191 O O . PHE F 1 199 ? -19.856 31.154 139.123 1.00 56.40 180 PHE D O 1
ATOM 11199 N N . GLY F 1 200 ? -18.611 30.490 137.338 1.00 55.41 181 GLY D N 1
ATOM 11200 C CA . GLY F 1 200 ? -19.517 29.441 136.882 1.00 52.74 181 GLY D CA 1
ATOM 11201 C C . GLY F 1 200 ? -20.799 29.935 136.223 1.00 57.90 181 GLY D C 1
ATOM 11202 O O . GLY F 1 200 ? -21.791 29.210 136.157 1.00 56.57 181 GLY D O 1
ATOM 11203 N N . ILE F 1 201 ? -20.785 31.173 135.738 1.00 53.96 182 ILE D N 1
ATOM 11204 C CA . ILE F 1 201 ? -21.984 31.790 135.175 1.00 52.38 182 ILE D CA 1
ATOM 11205 C C . ILE F 1 201 ? -21.882 31.886 133.657 1.00 51.18 182 ILE D C 1
ATOM 11206 O O . ILE F 1 201 ? -20.970 32.525 133.134 1.00 45.09 182 ILE D O 1
ATOM 11211 N N . ASN F 1 202 ? -22.783 31.238 132.931 1.00 44.08 183 ASN D N 1
ATOM 11212 C CA . ASN F 1 202 ? -22.734 31.378 131.476 1.00 46.64 183 ASN D CA 1
ATOM 11213 C C . ASN F 1 202 ? -23.676 32.486 130.975 1.00 45.26 183 ASN D C 1
ATOM 11214 O O . ASN F 1 202 ? -24.683 32.817 131.608 1.00 41.49 183 ASN D O 1
ATOM 11219 N N . VAL F 1 203 ? -23.293 33.101 129.869 1.00 42.13 184 VAL D N 1
ATOM 11220 C CA . VAL F 1 203 ? -23.968 34.286 129.385 1.00 46.62 184 VAL D CA 1
ATOM 11221 C C . VAL F 1 203 ? -24.208 34.137 127.896 1.00 37.88 184 VAL D C 1
ATOM 11222 O O . VAL F 1 203 ? -23.271 33.951 127.118 1.00 40.27 184 VAL D O 1
ATOM 11226 N N . ASN F 1 204 ? -25.475 34.186 127.507 1.00 37.44 185 ASN D N 1
ATOM 11227 C CA . ASN F 1 204 ? -25.840 33.970 126.114 1.00 36.18 185 ASN D CA 1
ATOM 11228 C C . ASN F 1 204 ? -26.945 34.902 125.682 1.00 49.73 185 ASN D C 1
ATOM 11229 O O . ASN F 1 204 ? -27.571 35.546 126.525 1.00 45.41 185 ASN D O 1
ATOM 11234 N N . ALA F 1 205 ? -27.181 34.977 124.375 1.00 42.13 186 ALA D N 1
ATOM 11235 C CA . ALA F 1 205 ? -28.248 35.828 123.852 1.00 43.80 186 ALA D CA 1
ATOM 11236 C C . ALA F 1 205 ? -29.217 35.055 122.955 1.00 40.52 186 ALA D C 1
ATOM 11237 O O . ALA F 1 205 ? -28.850 34.090 122.302 1.00 40.08 186 ALA D O 1
ATOM 11239 N N . ILE F 1 206 ? -30.457 35.501 122.930 1.00 45.70 187 ILE D N 1
ATOM 11240 C CA . ILE F 1 206 ? -31.402 35.030 121.951 1.00 47.06 187 ILE D CA 1
ATOM 11241 C C . ILE F 1 206 ? -31.840 36.249 121.141 1.00 47.09 187 ILE D C 1
ATOM 11242 O O . ILE F 1 206 ? -32.238 37.269 121.710 1.00 37.97 187 ILE D O 1
ATOM 11247 N N . ALA F 1 207 ? -31.766 36.139 119.818 1.00 37.12 188 ALA D N 1
ATOM 11248 C CA . ALA F 1 207 ? -32.101 37.251 118.922 1.00 41.71 188 ALA D CA 1
ATOM 11249 C C . ALA F 1 207 ? -33.316 36.922 118.052 1.00 45.26 188 ALA D C 1
ATOM 11250 O O . ALA F 1 207 ? -33.176 36.298 116.987 1.00 45.07 188 ALA D O 1
ATOM 11252 N N . PRO F 1 208 ? -34.509 37.341 118.495 1.00 44.74 189 PRO D N 1
ATOM 11253 C CA . PRO F 1 208 ? -35.713 37.101 117.700 1.00 43.63 189 PRO D CA 1
ATOM 11254 C C . PRO F 1 208 ? -35.764 38.040 116.497 1.00 46.64 189 PRO D C 1
ATOM 11255 O O . PRO F 1 208 ? -35.292 39.206 116.550 1.00 40.36 189 PRO D O 1
ATOM 11259 N N . GLY F 1 209 ? -36.389 37.551 115.435 1.00 42.13 190 GLY D N 1
ATOM 11260 C CA . GLY F 1 209 ? -36.784 38.411 114.336 1.00 41.86 190 GLY D CA 1
ATOM 11261 C C . GLY F 1 209 ? -38.036 39.181 114.723 1.00 44.13 190 GLY D C 1
ATOM 11262 O O . GLY F 1 209 ? -38.296 39.407 115.905 1.00 52.14 190 GLY D O 1
ATOM 11263 N N . TYR F 1 210 ? -38.820 39.593 113.738 1.00 45.93 191 TYR D N 1
ATOM 11264 C CA . TYR F 1 210 ? -40.051 40.331 114.026 1.00 55.95 191 TYR D CA 1
ATOM 11265 C C . TYR F 1 210 ? -41.121 39.385 114.571 1.00 55.10 191 TYR D C 1
ATOM 11266 O O . TYR F 1 210 ? -41.524 38.423 113.903 1.00 56.23 191 TYR D O 1
ATOM 11283 N N . ILE F 1 212 ? -44.681 38.222 116.149 1.00 83.46 193 ILE D N 1
ATOM 11284 C CA . ILE F 1 212 ? -46.092 38.530 116.113 1.00 90.71 193 ILE D CA 1
ATOM 11285 C C . ILE F 1 212 ? -46.555 38.756 117.558 1.00 95.37 193 ILE D C 1
ATOM 11286 O O . ILE F 1 212 ? -46.904 37.831 118.296 1.00 99.67 193 ILE D O 1
ATOM 11291 N N . THR F 1 213 ? -46.493 40.021 117.953 1.00 92.16 194 THR D N 1
ATOM 11292 C CA . THR F 1 213 ? -46.889 40.466 119.273 1.00 96.03 194 THR D CA 1
ATOM 11293 C C . THR F 1 213 ? -47.759 41.680 119.037 1.00 105.89 194 THR D C 1
ATOM 11294 O O . THR F 1 213 ? -47.942 42.095 117.891 1.00 109.43 194 THR D O 1
ATOM 11298 N N . GLU F 1 214 ? -48.250 42.288 120.108 1.00 111.72 195 GLU D N 1
ATOM 11299 C CA . GLU F 1 214 ? -49.195 43.388 119.964 1.00 119.42 195 GLU D CA 1
ATOM 11300 C C . GLU F 1 214 ? -48.492 44.744 119.929 1.00 120.67 195 GLU D C 1
ATOM 11301 O O . GLU F 1 214 ? -49.072 45.732 119.514 1.00 119.08 195 GLU D O 1
ATOM 11307 N N . ILE F 1 215 ? -47.229 44.778 120.344 1.00 129.90 196 ILE D N 1
ATOM 11308 C CA . ILE F 1 215 ? -46.437 46.009 120.321 1.00 126.50 196 ILE D CA 1
ATOM 11309 C C . ILE F 1 215 ? -46.067 46.441 118.885 1.00 118.13 196 ILE D C 1
ATOM 11310 O O . ILE F 1 215 ? -45.799 47.620 118.638 1.00 112.34 196 ILE D O 1
ATOM 11315 N N . ASN F 1 216 ? -46.059 45.500 117.938 1.00 110.88 197 ASN D N 1
ATOM 11316 C CA . ASN F 1 216 ? -45.788 45.850 116.541 1.00 103.41 197 ASN D CA 1
ATOM 11317 C C . ASN F 1 216 ? -46.793 45.288 115.507 1.00 92.88 197 ASN D C 1
ATOM 11318 O O . ASN F 1 216 ? -46.438 44.964 114.368 1.00 75.31 197 ASN D O 1
ATOM 11323 N N . GLU F 1 217 ? -48.065 45.264 115.899 1.00 99.15 198 GLU D N 1
ATOM 11324 C CA . GLU F 1 217 ? -49.144 44.802 115.035 1.00 102.54 198 GLU D CA 1
ATOM 11325 C C . GLU F 1 217 ? -49.311 45.750 113.851 1.00 101.00 198 GLU D C 1
ATOM 11326 O O . GLU F 1 217 ? -49.513 45.308 112.721 1.00 107.06 198 GLU D O 1
ATOM 11332 N N . GLU F 1 218 ? -49.219 47.051 114.107 1.00 91.34 199 GLU D N 1
ATOM 11333 C CA . GLU F 1 218 ? -49.381 48.034 113.035 1.00 101.88 199 GLU D CA 1
ATOM 11334 C C . GLU F 1 218 ? -48.263 47.963 111.985 1.00 102.03 199 GLU D C 1
ATOM 11335 O O . GLU F 1 218 ? -48.546 48.025 110.787 1.00 105.50 199 GLU D O 1
ATOM 11341 N N . TYR F 1 219 ? -47.007 47.856 112.413 1.00 101.10 200 TYR D N 1
ATOM 11342 C CA . TYR F 1 219 ? -45.899 47.737 111.462 1.00 102.13 200 TYR D CA 1
ATOM 11343 C C . TYR F 1 219 ? -46.070 46.509 110.540 1.00 104.04 200 TYR D C 1
ATOM 11344 O O . TYR F 1 219 ? -45.926 46.610 109.313 1.00 100.48 200 TYR D O 1
ATOM 11353 N N . LEU F 1 220 ? -46.421 45.370 111.141 1.00 99.84 201 LEU D N 1
ATOM 11354 C CA . LEU F 1 220 ? -46.446 44.075 110.450 1.00 90.47 201 LEU D CA 1
ATOM 11355 C C . LEU F 1 220 ? -47.660 43.902 109.530 1.00 86.91 201 LEU D C 1
ATOM 11356 O O . LEU F 1 220 ? -47.549 43.290 108.466 1.00 76.59 201 LEU D O 1
ATOM 11361 N N . THR F 1 221 ? -48.822 44.396 109.957 1.00 87.82 202 THR D N 1
ATOM 11362 C CA . THR F 1 221 ? -50.039 44.263 109.162 1.00 92.86 202 THR D CA 1
ATOM 11363 C C . THR F 1 221 ? -50.113 45.358 108.086 1.00 96.81 202 THR D C 1
ATOM 11364 O O . THR F 1 221 ? -51.019 45.347 107.240 1.00 94.48 202 THR D O 1
ATOM 11368 N N . SER F 1 222 ? -49.188 46.320 108.143 1.00 100.48 203 SER D N 1
ATOM 11369 C CA . SER F 1 222 ? -49.122 47.367 107.117 1.00 112.73 203 SER D CA 1
ATOM 11370 C C . SER F 1 222 ? -48.548 46.764 105.832 1.00 117.38 203 SER D C 1
ATOM 11371 O O . SER F 1 222 ? -48.176 45.588 105.811 1.00 115.25 203 SER D O 1
ATOM 11374 N N . GLU F 1 223 ? -48.443 47.560 104.772 1.00 122.57 204 GLU D N 1
ATOM 11375 C CA . GLU F 1 223 ? -47.926 47.032 103.509 1.00 126.54 204 GLU D CA 1
ATOM 11376 C C . GLU F 1 223 ? -46.410 46.899 103.481 1.00 117.34 204 GLU D C 1
ATOM 11377 O O . GLU F 1 223 ? -45.870 45.992 102.841 1.00 114.56 204 GLU D O 1
ATOM 11383 N N . VAL F 1 224 ? -45.728 47.808 104.166 1.00 108.36 205 VAL D N 1
ATOM 11384 C CA . VAL F 1 224 ? -44.284 47.723 104.290 1.00 96.22 205 VAL D CA 1
ATOM 11385 C C . VAL F 1 224 ? -43.937 46.419 105.026 1.00 88.76 205 VAL D C 1
ATOM 11386 O O . VAL F 1 224 ? -42.878 45.830 104.799 1.00 83.16 205 VAL D O 1
ATOM 11390 N N . GLY F 1 225 ? -44.812 45.992 105.935 1.00 87.52 206 GLY D N 1
ATOM 11391 C CA . GLY F 1 225 ? -44.605 44.734 106.626 1.00 89.66 206 GLY D CA 1
ATOM 11392 C C . GLY F 1 225 ? -45.035 43.521 105.808 1.00 87.35 206 GLY D C 1
ATOM 11393 O O . GLY F 1 225 ? -44.511 42.431 106.003 1.00 80.19 206 GLY D O 1
ATOM 11394 N N . GLN F 1 226 ? -45.994 43.693 104.901 1.00 92.13 207 GLN D N 1
ATOM 11395 C CA . GLN F 1 226 ? -46.417 42.579 104.051 1.00 95.49 207 GLN D CA 1
ATOM 11396 C C . GLN F 1 226 ? -45.377 42.265 102.985 1.00 89.97 207 GLN D C 1
ATOM 11397 O O . GLN F 1 226 ? -45.258 41.125 102.530 1.00 82.52 207 GLN D O 1
ATOM 11403 N N . GLN F 1 227 ? -44.598 43.276 102.619 1.00 92.65 208 GLN D N 1
ATOM 11404 C CA . GLN F 1 227 ? -43.506 43.074 101.679 1.00 94.94 208 GLN D CA 1
ATOM 11405 C C . GLN F 1 227 ? -42.372 42.343 102.375 1.00 83.69 208 GLN D C 1
ATOM 11406 O O . GLN F 1 227 ? -41.630 41.605 101.732 1.00 81.95 208 GLN D O 1
ATOM 11412 N N . LEU F 1 228 ? -42.265 42.536 103.693 1.00 84.91 209 LEU D N 1
ATOM 11413 C CA . LEU F 1 228 ? -41.345 41.762 104.532 1.00 77.96 209 LEU D CA 1
ATOM 11414 C C . LEU F 1 228 ? -41.619 40.275 104.525 1.00 75.17 209 LEU D C 1
ATOM 11415 O O . LEU F 1 228 ? -40.689 39.481 104.416 1.00 78.34 209 LEU D O 1
ATOM 11420 N N . LEU F 1 229 ? -42.892 39.905 104.665 1.00 73.91 210 LEU D N 1
ATOM 11421 C CA . LEU F 1 229 ? -43.279 38.502 104.690 1.00 69.26 210 LEU D CA 1
ATOM 11422 C C . LEU F 1 229 ? -42.782 37.663 103.518 1.00 75.09 210 LEU D C 1
ATOM 11423 O O . LEU F 1 229 ? -42.273 36.569 103.726 1.00 80.79 210 LEU D O 1
ATOM 11428 N N . LYS F 1 230 ? -42.914 38.172 102.294 1.00 75.56 211 LYS D N 1
ATOM 11429 C CA . LYS F 1 230 ? -42.482 37.417 101.120 1.00 75.51 211 LYS D CA 1
ATOM 11430 C C . LYS F 1 230 ? -40.960 37.371 100.979 1.00 80.26 211 LYS D C 1
ATOM 11431 O O . LYS F 1 230 ? -40.433 36.617 100.169 1.00 88.84 211 LYS D O 1
ATOM 11437 N N . LYS F 1 231 ? -40.258 38.207 101.739 1.00 79.20 212 LYS D N 1
ATOM 11438 C CA . LYS F 1 231 ? -38.794 38.179 101.761 1.00 77.46 212 LYS D CA 1
ATOM 11439 C C . LYS F 1 231 ? -38.252 37.155 102.761 1.00 72.90 212 LYS D C 1
ATOM 11440 O O . LYS F 1 231 ? -37.169 36.598 102.557 1.00 67.16 212 LYS D O 1
ATOM 11446 N N . ILE F 1 232 ? -38.983 36.950 103.857 1.00 66.09 213 ILE D N 1
ATOM 11447 C CA . ILE F 1 232 ? -38.590 35.981 104.877 1.00 60.76 213 ILE D CA 1
ATOM 11448 C C . ILE F 1 232 ? -38.792 34.573 104.348 1.00 60.17 213 ILE D C 1
ATOM 11449 O O . ILE F 1 232 ? -39.896 34.228 103.898 1.00 61.62 213 ILE D O 1
ATOM 11454 N N . PRO F 1 233 ? -37.734 33.748 104.408 1.00 55.01 214 PRO D N 1
ATOM 11455 C CA . PRO F 1 233 ? -37.761 32.400 103.817 1.00 57.99 214 PRO D CA 1
ATOM 11456 C C . PRO F 1 233 ? -38.950 31.527 104.235 1.00 49.59 214 PRO D C 1
ATOM 11457 O O . PRO F 1 233 ? -39.558 30.930 103.367 1.00 51.60 214 PRO D O 1
ATOM 11461 N N . THR F 1 234 ? -39.300 31.492 105.512 1.00 54.45 215 THR D N 1
ATOM 11462 C CA . THR F 1 234 ? -40.456 30.720 105.965 1.00 55.71 215 THR D CA 1
ATOM 11463 C C . THR F 1 234 ? -41.798 31.400 105.669 1.00 57.17 215 THR D C 1
ATOM 11464 O O . THR F 1 234 ? -42.853 30.800 105.888 1.00 56.47 215 THR D O 1
ATOM 11468 N N . ARG F 1 235 ? -41.758 32.632 105.161 1.00 54.90 216 ARG D N 1
ATOM 11469 C CA . ARG F 1 235 ? -42.981 33.407 104.897 1.00 57.74 216 ARG D CA 1
ATOM 11470 C C . ARG F 1 235 ? -43.814 33.578 106.172 1.00 56.29 216 ARG D C 1
ATOM 11471 O O . ARG F 1 235 ? -45.026 33.662 106.111 1.00 62.06 216 ARG D O 1
ATOM 11479 N N . LYS F 1 236 ? -43.151 33.610 107.324 1.00 63.85 217 LYS D N 1
ATOM 11480 C CA . LYS F 1 236 ? -43.822 33.780 108.605 1.00 60.99 217 LYS D CA 1
ATOM 11481 C C . LYS F 1 236 ? -43.063 34.711 109.553 1.00 64.43 217 LYS D C 1
ATOM 11482 O O . LYS F 1 236 ? -41.831 34.716 109.609 1.00 57.33 217 LYS D O 1
ATOM 11488 N N . PHE F 1 237 ? -43.805 35.529 110.284 1.00 63.69 218 PHE D N 1
ATOM 11489 C CA . PHE F 1 237 ? -43.193 36.266 111.369 1.00 58.18 218 PHE D CA 1
ATOM 11490 C C . PHE F 1 237 ? -42.921 35.282 112.517 1.00 55.99 218 PHE D C 1
ATOM 11491 O O . PHE F 1 237 ? -43.339 34.135 112.479 1.00 51.42 218 PHE D O 1
ATOM 11499 N N . VAL F 1 238 ? -42.136 35.700 113.490 1.00 65.53 219 VAL D N 1
ATOM 11500 C CA . VAL F 1 238 ? -41.762 34.824 114.591 1.00 62.42 219 VAL D CA 1
ATOM 11501 C C . VAL F 1 238 ? -42.886 34.695 115.627 1.00 57.55 219 VAL D C 1
ATOM 11502 O O . VAL F 1 238 ? -43.481 35.690 116.056 1.00 52.98 219 VAL D O 1
ATOM 11506 N N . GLU F 1 239 ? -43.175 33.461 116.018 1.00 57.99 220 GLU D N 1
ATOM 11507 C CA . GLU F 1 239 ? -44.135 33.182 117.077 1.00 56.21 220 GLU D CA 1
ATOM 11508 C C . GLU F 1 239 ? -43.366 33.113 118.373 1.00 50.66 220 GLU D C 1
ATOM 11509 O O . GLU F 1 239 ? -42.188 32.735 118.368 1.00 48.21 220 GLU D O 1
ATOM 11515 N N . PHE F 1 240 ? -44.008 33.479 119.473 1.00 52.33 221 PHE D N 1
ATOM 11516 C CA . PHE F 1 240 ? -43.358 33.399 120.776 1.00 56.83 221 PHE D CA 1
ATOM 11517 C C . PHE F 1 240 ? -42.852 31.995 121.037 1.00 50.23 221 PHE D C 1
ATOM 11518 O O . PHE F 1 240 ? -41.726 31.816 121.510 1.00 48.18 221 PHE D O 1
ATOM 11526 N N . ASP F 1 241 ? -43.676 31.005 120.682 1.00 51.95 222 ASP D N 1
ATOM 11527 C CA . ASP F 1 241 ? -43.347 29.599 120.899 1.00 54.89 222 ASP D CA 1
ATOM 11528 C C . ASP F 1 241 ? -42.043 29.197 120.218 1.00 53.42 222 ASP D C 1
ATOM 11529 O O . ASP F 1 241 ? -41.393 28.248 120.651 1.00 48.34 222 ASP D O 1
ATOM 11534 N N . ASP F 1 242 ? -41.657 29.909 119.157 1.00 53.13 223 ASP D N 1
ATOM 11535 C CA . ASP F 1 242 ? -40.395 29.604 118.469 1.00 45.44 223 ASP D CA 1
ATOM 11536 C C . ASP F 1 242 ? -39.180 29.817 119.408 1.00 49.75 223 ASP D C 1
ATOM 11537 O O . ASP F 1 242 ? -38.090 29.310 119.142 1.00 45.52 223 ASP D O 1
ATOM 11542 N N . LEU F 1 243 ? -39.363 30.594 120.479 1.00 51.36 224 LEU D N 1
ATOM 11543 C CA . LEU F 1 243 ? -38.280 30.937 121.423 1.00 49.81 224 LEU D CA 1
ATOM 11544 C C . LEU F 1 243 ? -38.164 29.949 122.592 1.00 50.87 224 LEU D C 1
ATOM 11545 O O . LEU F 1 243 ? -37.176 29.958 123.334 1.00 52.25 224 LEU D O 1
ATOM 11550 N N . ASN F 1 244 ? -39.196 29.136 122.780 1.00 47.76 225 ASN D N 1
ATOM 11551 C CA . ASN F 1 244 ? -39.258 28.197 123.905 1.00 51.38 225 ASN D CA 1
ATOM 11552 C C . ASN F 1 244 ? -38.018 27.310 124.033 1.00 51.10 225 ASN D C 1
ATOM 11553 O O . ASN F 1 244 ? -37.449 27.182 125.121 1.00 44.99 225 ASN D O 1
ATOM 11558 N N . GLY F 1 245 ? -37.627 26.688 122.920 1.00 48.36 226 GLY D N 1
ATOM 11559 C CA . GLY F 1 245 ? -36.480 25.806 122.873 1.00 43.59 226 GLY D CA 1
ATOM 11560 C C . GLY F 1 245 ? -35.191 26.484 123.299 1.00 41.77 226 GLY D C 1
ATOM 11561 O O . GLY F 1 245 ? -34.514 26.005 124.196 1.00 52.47 226 GLY D O 1
ATOM 11562 N N . PRO F 1 246 ? -34.827 27.585 122.627 1.00 45.43 227 PRO D N 1
ATOM 11563 C CA . PRO F 1 246 ? -33.640 28.339 123.029 1.00 45.42 227 PRO D CA 1
ATOM 11564 C C . PRO F 1 246 ? -33.718 28.836 124.464 1.00 45.23 227 PRO D C 1
ATOM 11565 O O . PRO F 1 246 ? -32.708 28.793 125.142 1.00 48.94 227 PRO D O 1
ATOM 11569 N N . LEU F 1 247 ? -34.884 29.268 124.927 1.00 49.48 228 LEU D N 1
ATOM 11570 C CA . LEU F 1 247 ? -35.000 29.712 126.307 1.00 41.47 228 LEU D CA 1
ATOM 11571 C C . LEU F 1 247 ? -34.680 28.578 127.282 1.00 50.09 228 LEU D C 1
ATOM 11572 O O . LEU F 1 247 ? -33.910 28.760 128.217 1.00 50.47 228 LEU D O 1
ATOM 11577 N N . LEU F 1 248 ? -35.246 27.400 127.050 1.00 55.12 229 LEU D N 1
ATOM 11578 C CA . LEU F 1 248 ? -35.014 26.277 127.954 1.00 51.20 229 LEU D CA 1
ATOM 11579 C C . LEU F 1 248 ? -33.588 25.753 127.827 1.00 50.22 229 LEU D C 1
ATOM 11580 O O . LEU F 1 248 ? -32.962 25.405 128.836 1.00 49.90 229 LEU D O 1
ATOM 11585 N N . LEU F 1 249 ? -33.066 25.718 126.599 1.00 42.67 230 LEU D N 1
ATOM 11586 C CA . LEU F 1 249 ? -31.671 25.349 126.390 1.00 41.93 230 LEU D CA 1
ATOM 11587 C C . LEU F 1 249 ? -30.720 26.222 127.203 1.00 45.15 230 LEU D C 1
ATOM 11588 O O . LEU F 1 249 ? -29.905 25.713 127.954 1.00 42.00 230 LEU D O 1
ATOM 11593 N N . LEU F 1 250 ? -30.833 27.537 127.067 1.00 45.50 231 LEU D N 1
ATOM 11594 C CA . LEU F 1 250 ? -29.841 28.442 127.674 1.00 46.67 231 LEU D CA 1
ATOM 11595 C C . LEU F 1 250 ? -30.040 28.647 129.177 1.00 49.03 231 LEU D C 1
ATOM 11596 O O . LEU F 1 250 ? -29.164 29.194 129.850 1.00 49.03 231 LEU D O 1
ATOM 11601 N N . ALA F 1 251 ? -31.176 28.177 129.697 1.00 45.57 232 ALA D N 1
ATOM 11602 C CA . ALA F 1 251 ? -31.485 28.299 131.119 1.00 50.72 232 ALA D CA 1
ATOM 11603 C C . ALA F 1 251 ? -31.210 27.018 131.896 1.00 50.37 232 ALA D C 1
ATOM 11604 O O . ALA F 1 251 ? -31.291 27.014 133.111 1.00 54.21 232 ALA D O 1
ATOM 11606 N N . SER F 1 252 ? -30.878 25.932 131.205 1.00 53.85 233 SER D N 1
ATOM 11607 C CA . SER F 1 252 ? -30.752 24.639 131.889 1.00 52.61 233 SER D CA 1
ATOM 11608 C C . SER F 1 252 ? -29.368 24.017 131.754 1.00 47.63 233 SER D C 1
ATOM 11609 O O . SER F 1 252 ? -28.456 24.601 131.177 1.00 58.96 233 SER D O 1
ATOM 11612 N N . GLN F 1 253 ? -29.234 22.830 132.326 1.00 57.06 234 GLN D N 1
ATOM 11613 C CA . GLN F 1 253 ? -28.029 22.034 132.232 1.00 63.51 234 GLN D CA 1
ATOM 11614 C C . GLN F 1 253 ? -27.654 21.789 130.762 1.00 60.06 234 GLN D C 1
ATOM 11615 O O . GLN F 1 253 ? -26.477 21.698 130.417 1.00 52.83 234 GLN D O 1
ATOM 11621 N N . ALA F 1 254 ? -28.662 21.686 129.901 1.00 54.11 235 ALA D N 1
ATOM 11622 C CA . ALA F 1 254 ? -28.434 21.477 128.479 1.00 47.53 235 ALA D CA 1
ATOM 11623 C C . ALA F 1 254 ? -27.512 22.543 127.882 1.00 49.08 235 ALA D C 1
ATOM 11624 O O . ALA F 1 254 ? -26.774 22.266 126.946 1.00 45.00 235 ALA D O 1
ATOM 11626 N N . GLY F 1 255 ? -27.523 23.751 128.446 1.00 45.65 236 GLY D N 1
ATOM 11627 C CA . GLY F 1 255 ? -26.714 24.822 127.903 1.00 42.42 236 GLY D CA 1
ATOM 11628 C C . GLY F 1 255 ? -25.408 25.106 128.632 1.00 46.78 236 GLY D C 1
ATOM 11629 O O . GLY F 1 255 ? -24.707 26.047 128.288 1.00 42.29 236 GLY D O 1
ATOM 11630 N N . GLN F 1 256 ? -25.035 24.273 129.593 1.00 44.90 237 GLN D N 1
ATOM 11631 C CA . GLN F 1 256 ? -23.907 24.628 130.446 1.00 48.43 237 GLN D CA 1
ATOM 11632 C C . GLN F 1 256 ? -22.555 24.747 129.732 1.00 47.00 237 GLN D C 1
ATOM 11633 O O . GLN F 1 256 ? -21.711 25.534 130.154 1.00 52.46 237 GLN D O 1
ATOM 11639 N N . GLY F 1 257 ? -22.360 23.988 128.656 1.00 45.82 238 GLY D N 1
ATOM 11640 C CA . GLY F 1 257 ? -21.138 24.055 127.875 1.00 45.72 238 GLY D CA 1
ATOM 11641 C C . GLY F 1 257 ? -21.158 25.172 126.830 1.00 45.50 238 GLY D C 1
ATOM 11642 O O . GLY F 1 257 ? -20.244 25.272 126.022 1.00 48.22 238 GLY D O 1
ATOM 11643 N N . ILE F 1 258 ? -22.223 25.974 126.832 1.00 41.90 239 ILE D N 1
ATOM 11644 C CA . ILE F 1 258 ? -22.425 27.063 125.879 1.00 47.36 239 ILE D CA 1
ATOM 11645 C C . ILE F 1 258 ? -22.359 28.395 126.611 1.00 47.67 239 ILE D C 1
ATOM 11646 O O . ILE F 1 258 ? -23.154 28.640 127.520 1.00 45.22 239 ILE D O 1
ATOM 11651 N N . THR F 1 259 ? -21.432 29.255 126.206 1.00 42.12 240 THR D N 1
ATOM 11652 C CA . THR F 1 259 ? -21.365 30.610 126.741 1.00 39.03 240 THR D CA 1
ATOM 11653 C C . THR F 1 259 ? -20.825 31.567 125.663 1.00 54.07 240 THR D C 1
ATOM 11654 O O . THR F 1 259 ? -19.951 31.217 124.861 1.00 38.74 240 THR D O 1
ATOM 11658 N N . GLY F 1 260 ? -21.376 32.769 125.618 1.00 37.65 241 GLY D N 1
ATOM 11659 C CA . GLY F 1 260 ? -20.886 33.765 124.680 1.00 37.39 241 GLY D CA 1
ATOM 11660 C C . GLY F 1 260 ? -21.515 33.735 123.301 1.00 36.27 241 GLY D C 1
ATOM 11661 O O . GLY F 1 260 ? -20.944 34.267 122.369 1.00 46.71 241 GLY D O 1
ATOM 11662 N N . ILE F 1 261 ? -22.694 33.136 123.161 1.00 35.52 242 ILE D N 1
ATOM 11663 C CA . ILE F 1 261 ? -23.270 32.992 121.828 1.00 44.29 242 ILE D CA 1
ATOM 11664 C C . ILE F 1 261 ? -24.576 33.752 121.724 1.00 34.20 242 ILE D C 1
ATOM 11665 O O . ILE F 1 261 ? -25.181 34.111 122.736 1.00 38.25 242 ILE D O 1
ATOM 11670 N N . GLU F 1 262 ? -25.015 33.972 120.489 1.00 40.92 243 GLU D N 1
ATOM 11671 C CA . GLU F 1 262 ? -26.321 34.556 120.220 1.00 43.43 243 GLU D CA 1
ATOM 11672 C C . GLU F 1 262 ? -27.121 33.635 119.294 1.00 46.02 243 GLU D C 1
ATOM 11673 O O . GLU F 1 262 ? -26.733 33.380 118.154 1.00 42.50 243 GLU D O 1
ATOM 11679 N N . ILE F 1 263 ? -28.248 33.140 119.782 1.00 42.75 244 ILE D N 1
ATOM 11680 C CA . ILE F 1 263 ? -29.093 32.293 118.976 1.00 33.66 244 ILE D CA 1
ATOM 11681 C C . ILE F 1 263 ? -30.171 33.082 118.257 1.00 42.62 244 ILE D C 1
ATOM 11682 O O . ILE F 1 263 ? -31.050 33.646 118.895 1.00 42.27 244 ILE D O 1
ATOM 11687 N N . LYS F 1 264 ? -30.099 33.132 116.923 1.00 41.61 245 LYS D N 1
ATOM 11688 C CA . LYS F 1 264 ? -31.141 33.809 116.145 1.00 42.98 245 LYS D CA 1
ATOM 11689 C C . LYS F 1 264 ? -32.368 32.904 115.964 1.00 39.99 245 LYS D C 1
ATOM 11690 O O . LYS F 1 264 ? -32.253 31.731 115.590 1.00 46.83 245 LYS D O 1
ATOM 11696 N N . VAL F 1 265 ? -33.541 33.459 116.234 1.00 38.84 246 VAL D N 1
ATOM 11697 C CA . VAL F 1 265 ? -34.806 32.765 116.019 1.00 37.24 246 VAL D CA 1
ATOM 11698 C C . VAL F 1 265 ? -35.650 33.620 115.083 1.00 38.30 246 VAL D C 1
ATOM 11699 O O . VAL F 1 265 ? -36.280 34.580 115.523 1.00 39.11 246 VAL D O 1
ATOM 11703 N N . ASP F 1 266 ? -35.632 33.304 113.787 1.00 40.27 247 ASP D N 1
ATOM 11704 C CA . ASP F 1 266 ? -36.178 34.243 112.793 1.00 47.51 247 ASP D CA 1
ATOM 11705 C C . ASP F 1 266 ? -36.663 33.668 111.462 1.00 50.04 247 ASP D C 1
ATOM 11706 O O . ASP F 1 266 ? -36.866 34.441 110.513 1.00 47.38 247 ASP D O 1
ATOM 11711 N N . GLY F 1 267 ? -36.791 32.340 111.356 1.00 44.04 248 GLY D N 1
ATOM 11712 C CA . GLY F 1 267 ? -37.224 31.737 110.115 1.00 42.18 248 GLY D CA 1
ATOM 11713 C C . GLY F 1 267 ? -36.365 32.090 108.915 1.00 41.91 248 GLY D C 1
ATOM 11714 O O . GLY F 1 267 ? -36.886 32.189 107.804 1.00 58.74 248 GLY D O 1
ATOM 11715 N N . GLY F 1 268 ? -35.061 32.321 109.140 1.00 43.97 249 GLY D N 1
ATOM 11716 C CA . GLY F 1 268 ? -34.102 32.585 108.085 1.00 40.25 249 GLY D CA 1
ATOM 11717 C C . GLY F 1 268 ? -34.053 34.042 107.652 1.00 47.25 249 GLY D C 1
ATOM 11718 O O . GLY F 1 268 ? -33.371 34.393 106.683 1.00 43.91 249 GLY D O 1
ATOM 11719 N N . HIS F 1 269 ? -34.764 34.899 108.380 1.00 40.84 250 HIS D N 1
ATOM 11720 C CA . HIS F 1 269 ? -34.883 36.318 108.043 1.00 50.24 250 HIS D CA 1
ATOM 11721 C C . HIS F 1 269 ? -33.516 36.975 107.819 1.00 50.03 250 HIS D C 1
ATOM 11722 O O . HIS F 1 269 ? -33.304 37.649 106.816 1.00 44.30 250 HIS D O 1
ATOM 11729 N N . SER F 1 270 ? -32.580 36.748 108.734 1.00 48.68 251 SER D N 1
ATOM 11730 C CA . SER F 1 270 ? -31.269 37.374 108.642 1.00 46.43 251 SER D CA 1
ATOM 11731 C C . SER F 1 270 ? -30.405 36.811 107.509 1.00 46.85 251 SER D C 1
ATOM 11732 O O . SER F 1 270 ? -29.390 37.404 107.150 1.00 45.30 251 SER D O 1
ATOM 11735 N N . ALA F 1 271 ? -30.804 35.672 106.946 1.00 43.17 252 ALA D N 1
ATOM 11736 C CA . ALA F 1 271 ? -30.088 35.083 105.814 1.00 41.67 252 ALA D CA 1
ATOM 11737 C C . ALA F 1 271 ? -30.715 35.412 104.447 1.00 50.86 252 ALA D C 1
ATOM 11738 O O . ALA F 1 271 ? -30.128 35.091 103.409 1.00 54.95 252 ALA D O 1
ATOM 11740 N N . ALA F 1 272 ? -31.888 36.050 104.433 1.00 48.79 253 ALA D N 1
ATOM 11741 C CA . ALA F 1 272 ? -32.605 36.261 103.170 1.00 55.27 253 ALA D CA 1
ATOM 11742 C C . ALA F 1 272 ? -31.778 37.078 102.161 1.00 45.96 253 ALA D C 1
ATOM 11743 O O . ALA F 1 272 ? -31.003 37.940 102.537 1.00 49.11 253 ALA D O 1
ATOM 11745 N N . PRO F 1 273 ? -31.941 36.790 100.870 1.00 47.69 254 PRO D N 1
ATOM 11746 C CA . PRO F 1 273 ? -31.172 37.441 99.800 1.00 51.90 254 PRO D CA 1
ATOM 11747 C C . PRO F 1 273 ? -31.212 38.958 99.882 1.00 50.10 254 PRO D C 1
ATOM 11748 O O . PRO F 1 273 ? -32.323 39.437 100.131 1.00 54.40 254 PRO D O 1
ATOM 11752 N N . ASN G 1 21 ? -35.045 8.704 45.914 1.00 81.51 2 ASN F N 1
ATOM 11753 C CA . ASN G 1 21 ? -34.682 9.996 46.517 1.00 82.69 2 ASN F CA 1
ATOM 11754 C C . ASN G 1 21 ? -35.513 11.187 46.017 1.00 77.62 2 ASN F C 1
ATOM 11755 O O . ASN G 1 21 ? -35.347 11.645 44.884 1.00 73.60 2 ASN F O 1
ATOM 11760 N N . ILE G 1 22 ? -36.382 11.712 46.876 1.00 83.57 3 ILE F N 1
ATOM 11761 C CA . ILE G 1 22 ? -37.289 12.797 46.468 1.00 82.90 3 ILE F CA 1
ATOM 11762 C C . ILE G 1 22 ? -36.581 14.140 46.247 1.00 81.03 3 ILE F C 1
ATOM 11763 O O . ILE G 1 22 ? -37.141 15.061 45.643 1.00 76.82 3 ILE F O 1
ATOM 11768 N N . PHE G 1 23 ? -35.337 14.242 46.700 1.00 84.06 4 PHE F N 1
ATOM 11769 C CA . PHE G 1 23 ? -34.573 15.467 46.492 1.00 80.67 4 PHE F CA 1
ATOM 11770 C C . PHE G 1 23 ? -33.645 15.385 45.274 1.00 77.33 4 PHE F C 1
ATOM 11771 O O . PHE G 1 23 ? -32.750 16.214 45.120 1.00 72.24 4 PHE F O 1
ATOM 11779 N N . ASP G 1 24 ? -33.867 14.392 44.414 1.00 74.60 5 ASP F N 1
ATOM 11780 C CA . ASP G 1 24 ? -33.002 14.157 43.254 1.00 75.45 5 ASP F CA 1
ATOM 11781 C C . ASP G 1 24 ? -32.975 15.335 42.285 1.00 75.00 5 ASP F C 1
ATOM 11782 O O . ASP G 1 24 ? -34.029 15.817 41.858 1.00 73.13 5 ASP F O 1
ATOM 11787 N N . VAL G 1 25 ? -31.767 15.794 41.954 1.00 79.01 6 VAL F N 1
ATOM 11788 C CA . VAL G 1 25 ? -31.558 16.838 40.943 1.00 80.60 6 VAL F CA 1
ATOM 11789 C C . VAL G 1 25 ? -30.519 16.369 39.933 1.00 82.44 6 VAL F C 1
ATOM 11790 O O . VAL G 1 25 ? -30.004 17.156 39.138 1.00 81.78 6 VAL F O 1
ATOM 11794 N N . LYS G 1 26 ? -30.203 15.081 39.985 1.00 79.94 7 LYS F N 1
ATOM 11795 C CA . LYS G 1 26 ? -29.184 14.504 39.121 1.00 84.10 7 LYS F CA 1
ATOM 11796 C C . LYS G 1 26 ? -29.508 14.696 37.632 1.00 88.13 7 LYS F C 1
ATOM 11797 O O . LYS G 1 26 ? -30.620 14.419 37.177 1.00 90.15 7 LYS F O 1
ATOM 11803 N N . ASP G 1 27 ? -28.521 15.197 36.897 1.00 89.68 8 ASP F N 1
ATOM 11804 C CA . ASP G 1 27 ? -28.608 15.437 35.457 1.00 91.42 8 ASP F CA 1
ATOM 11805 C C . ASP G 1 27 ? -29.477 16.630 35.032 1.00 91.02 8 ASP F C 1
ATOM 11806 O O . ASP G 1 27 ? -29.531 16.966 33.846 1.00 96.13 8 ASP F O 1
ATOM 11811 N N . LYS G 1 28 ? -30.119 17.289 35.993 1.00 82.51 9 LYS F N 1
ATOM 11812 C CA . LYS G 1 28 ? -30.868 18.510 35.699 1.00 81.13 9 LYS F CA 1
ATOM 11813 C C . LYS G 1 28 ? -29.896 19.616 35.302 1.00 86.41 9 LYS F C 1
ATOM 11814 O O . LYS G 1 28 ? -28.702 19.539 35.606 1.00 93.95 9 LYS F O 1
ATOM 11820 N N . TYR G 1 29 ? -30.404 20.639 34.621 1.00 84.27 10 TYR F N 1
ATOM 11821 C CA . TYR G 1 29 ? -29.613 21.837 34.333 1.00 85.10 10 TYR F CA 1
ATOM 11822 C C . TYR G 1 29 ? -30.086 22.983 35.224 1.00 81.09 10 TYR F C 1
ATOM 11823 O O . TYR G 1 29 ? -31.237 23.404 35.142 1.00 77.96 10 TYR F O 1
ATOM 11832 N N . ILE G 1 30 ? -29.200 23.485 36.075 1.00 77.99 11 ILE F N 1
ATOM 11833 C CA . ILE G 1 30 ? -29.576 24.550 36.989 1.00 77.32 11 ILE F CA 1
ATOM 11834 C C . ILE G 1 30 ? -28.985 25.872 36.528 1.00 78.34 11 ILE F C 1
ATOM 11835 O O . ILE G 1 30 ? -27.773 26.033 36.500 1.00 81.07 11 ILE F O 1
ATOM 11840 N N . LEU G 1 31 ? -29.843 26.833 36.209 1.00 80.97 12 LEU F N 1
ATOM 11841 C CA . LEU G 1 31 ? -29.371 28.142 35.760 1.00 80.04 12 LEU F CA 1
ATOM 11842 C C . LEU G 1 31 ? -29.272 29.100 36.926 1.00 77.67 12 LEU F C 1
ATOM 11843 O O . LEU G 1 31 ? -30.269 29.407 37.586 1.00 79.66 12 LEU F O 1
ATOM 11848 N N . ILE G 1 32 ? -28.060 29.584 37.168 1.00 73.78 13 ILE F N 1
ATOM 11849 C CA . ILE G 1 32 ? -27.808 30.422 38.330 1.00 76.43 13 ILE F CA 1
ATOM 11850 C C . ILE G 1 32 ? -27.294 31.799 37.946 1.00 72.49 13 ILE F C 1
ATOM 11851 O O . ILE G 1 32 ? -26.171 31.942 37.478 1.00 87.29 13 ILE F O 1
ATOM 11856 N N . THR G 1 33 ? -28.115 32.816 38.176 1.00 69.61 14 THR F N 1
ATOM 11857 C CA . THR G 1 33 ? -27.683 34.196 37.973 1.00 77.76 14 THR F CA 1
ATOM 11858 C C . THR G 1 33 ? -26.976 34.647 39.242 1.00 75.90 14 THR F C 1
ATOM 11859 O O . THR G 1 33 ? -27.097 34.010 40.292 1.00 75.47 14 THR F O 1
ATOM 11863 N N . GLY G 1 34 ? -26.253 35.754 39.144 1.00 75.38 15 GLY F N 1
ATOM 11864 C CA . GLY G 1 34 ? -25.452 36.266 40.241 1.00 80.85 15 GLY F CA 1
ATOM 11865 C C . GLY G 1 34 ? -24.378 35.265 40.626 1.00 88.26 15 GLY F C 1
ATOM 11866 O O . GLY G 1 34 ? -23.959 35.199 41.779 1.00 90.65 15 GLY F O 1
ATOM 11867 N N . ALA G 1 35 ? -23.903 34.513 39.637 1.00 91.90 16 ALA F N 1
ATOM 11868 C CA . ALA G 1 35 ? -23.020 33.379 39.883 1.00 91.67 16 ALA F CA 1
ATOM 11869 C C . ALA G 1 35 ? -21.620 33.754 40.350 1.00 94.20 16 ALA F C 1
ATOM 11870 O O . ALA G 1 35 ? -20.902 32.909 40.875 1.00 98.09 16 ALA F O 1
ATOM 11872 N N . SER G 1 36 ? -21.241 35.016 40.184 1.00 92.96 17 SER F N 1
ATOM 11873 C CA . SER G 1 36 ? -19.889 35.443 40.533 1.00 99.21 17 SER F CA 1
ATOM 11874 C C . SER G 1 36 ? -19.726 35.767 42.018 1.00 92.54 17 SER F C 1
ATOM 11875 O O . SER G 1 36 ? -18.604 35.854 42.522 1.00 96.75 17 SER F O 1
ATOM 11878 N N . SER G 1 37 ? -20.852 35.914 42.711 1.00 92.34 18 SER F N 1
ATOM 11879 C CA . SER G 1 37 ? -20.860 36.150 44.152 1.00 94.94 18 SER F CA 1
ATOM 11880 C C . SER G 1 37 ? -20.457 34.904 44.925 1.00 99.19 18 SER F C 1
ATOM 11881 O O . SER G 1 37 ? -20.409 33.804 44.371 1.00 88.95 18 SER F O 1
ATOM 11884 N N . GLY G 1 38 ? -20.137 35.095 46.203 1.00 75.90 19 GLY F N 1
ATOM 11885 C CA . GLY G 1 38 ? -19.848 33.992 47.105 1.00 74.48 19 GLY F CA 1
ATOM 11886 C C . GLY G 1 38 ? -20.997 33.007 47.216 1.00 73.69 19 GLY F C 1
ATOM 11887 O O . GLY G 1 38 ? -20.804 31.791 47.172 1.00 80.07 19 GLY F O 1
ATOM 11888 N N . LEU G 1 39 ? -22.203 33.545 47.355 1.00 71.84 20 LEU F N 1
ATOM 11889 C CA . LEU G 1 39 ? -23.404 32.734 47.458 1.00 75.17 20 LEU F CA 1
ATOM 11890 C C . LEU G 1 39 ? -23.638 31.935 46.169 1.00 78.99 20 LEU F C 1
ATOM 11891 O O . LEU G 1 39 ? -23.969 30.739 46.198 1.00 69.31 20 LEU F O 1
ATOM 11896 N N . GLY G 1 40 ? -23.444 32.606 45.038 1.00 83.63 21 GLY F N 1
ATOM 11897 C CA . GLY G 1 40 ? -23.610 31.976 43.743 1.00 83.36 21 GLY F CA 1
ATOM 11898 C C . GLY G 1 40 ? -22.692 30.783 43.578 1.00 80.65 21 GLY F C 1
ATOM 11899 O O . GLY G 1 40 ? -23.096 29.745 43.042 1.00 77.57 21 GLY F O 1
ATOM 11900 N N . HIS G 1 41 ? -21.459 30.932 44.054 1.00 80.21 22 HIS F N 1
ATOM 11901 C CA . HIS G 1 41 ? -20.486 29.855 44.020 1.00 82.05 22 HIS F CA 1
ATOM 11902 C C . HIS G 1 41 ? -20.996 28.689 44.839 1.00 86.97 22 HIS F C 1
ATOM 11903 O O . HIS G 1 41 ? -20.936 27.541 44.403 1.00 90.71 22 HIS F O 1
ATOM 11910 N N . HIS G 1 42 ? -21.496 28.993 46.032 1.00 84.76 23 HIS F N 1
ATOM 11911 C CA . HIS G 1 42 ? -21.979 27.953 46.925 1.00 81.74 23 HIS F CA 1
ATOM 11912 C C . HIS G 1 42 ? -23.141 27.178 46.300 1.00 74.24 23 HIS F C 1
ATOM 11913 O O . HIS G 1 42 ? -23.159 25.951 46.318 1.00 71.60 23 HIS F O 1
ATOM 11920 N N . ILE G 1 43 ? -24.102 27.903 45.741 1.00 73.87 24 ILE F N 1
ATOM 11921 C CA . ILE G 1 43 ? -25.258 27.280 45.116 1.00 69.82 24 ILE F CA 1
ATOM 11922 C C . ILE G 1 43 ? -24.827 26.415 43.941 1.00 77.32 24 ILE F C 1
ATOM 11923 O O . ILE G 1 43 ? -25.283 25.284 43.789 1.00 78.47 24 ILE F O 1
ATOM 11928 N N . ALA G 1 44 ? -23.949 26.967 43.107 1.00 79.34 25 ALA F N 1
ATOM 11929 C CA . ALA G 1 44 ? -23.422 26.245 41.962 1.00 80.60 25 ALA F CA 1
ATOM 11930 C C . ALA G 1 44 ? -22.743 24.967 42.409 1.00 82.48 25 ALA F C 1
ATOM 11931 O O . ALA G 1 44 ? -22.943 23.902 41.824 1.00 87.58 25 ALA F O 1
ATOM 11933 N N . GLU G 1 45 ? -21.947 25.081 43.463 1.00 80.71 26 GLU F N 1
ATOM 11934 C CA . GLU G 1 45 ? -21.196 23.946 43.965 1.00 79.00 26 GLU F CA 1
ATOM 11935 C C . GLU G 1 45 ? -22.133 22.939 44.592 1.00 76.54 26 GLU F C 1
ATOM 11936 O O . GLU G 1 45 ? -21.961 21.736 44.428 1.00 80.66 26 GLU F O 1
ATOM 11942 N N . LEU G 1 46 ? -23.144 23.441 45.290 1.00 70.89 27 LEU F N 1
ATOM 11943 C CA . LEU G 1 46 ? -24.115 22.569 45.924 1.00 78.99 27 LEU F CA 1
ATOM 11944 C C . LEU G 1 46 ? -24.802 21.658 44.909 1.00 85.75 27 LEU F C 1
ATOM 11945 O O . LEU G 1 46 ? -24.816 20.437 45.077 1.00 88.71 27 LEU F O 1
ATOM 11950 N N . PHE G 1 47 ? -25.341 22.247 43.847 1.00 83.29 28 PHE F N 1
ATOM 11951 C CA . PHE G 1 47 ? -26.048 21.470 42.837 1.00 80.40 28 PHE F CA 1
ATOM 11952 C C . PHE G 1 47 ? -25.137 20.557 42.013 1.00 88.24 28 PHE F C 1
ATOM 11953 O O . PHE G 1 47 ? -25.540 19.453 41.632 1.00 92.77 28 PHE F O 1
ATOM 11961 N N . ALA G 1 48 ? -23.918 21.011 41.735 1.00 90.60 29 ALA F N 1
ATOM 11962 C CA . ALA G 1 48 ? -22.950 20.183 41.009 1.00 95.85 29 ALA F CA 1
ATOM 11963 C C . ALA G 1 48 ? -22.583 18.947 41.840 1.00 98.40 29 ALA F C 1
ATOM 11964 O O . ALA G 1 48 ? -22.452 17.846 41.309 1.00 94.62 29 ALA F O 1
ATOM 11966 N N . LYS G 1 49 ? -22.413 19.156 43.144 1.00 100.48 30 LYS F N 1
ATOM 11967 C CA . LYS G 1 49 ? -22.144 18.092 44.110 1.00 101.29 30 LYS F CA 1
ATOM 11968 C C . LYS G 1 49 ? -23.273 17.057 44.137 1.00 100.10 30 LYS F C 1
ATOM 11969 O O . LYS G 1 49 ? -23.046 15.874 44.385 1.00 96.90 30 LYS F O 1
ATOM 11975 N N . GLU G 1 50 ? -24.498 17.527 43.919 1.00 100.01 31 GLU F N 1
ATOM 11976 C CA . GLU G 1 50 ? -25.679 16.667 43.908 1.00 99.66 31 GLU F CA 1
ATOM 11977 C C . GLU G 1 50 ? -25.936 16.071 42.521 1.00 98.82 31 GLU F C 1
ATOM 11978 O O . GLU G 1 50 ? -26.992 15.484 42.273 1.00 95.64 31 GLU F O 1
ATOM 11984 N N . GLY G 1 51 ? -24.964 16.225 41.624 1.00 94.19 32 GLY F N 1
ATOM 11985 C CA . GLY G 1 51 ? -25.031 15.638 40.298 1.00 86.97 32 GLY F CA 1
ATOM 11986 C C . GLY G 1 51 ? -25.759 16.436 39.233 1.00 88.67 32 GLY F C 1
ATOM 11987 O O . GLY G 1 51 ? -26.126 15.893 38.195 1.00 88.29 32 GLY F O 1
ATOM 11988 N N . ALA G 1 52 ? -25.991 17.720 39.485 1.00 92.19 33 ALA F N 1
ATOM 11989 C CA . ALA G 1 52 ? -26.672 18.562 38.503 1.00 93.55 33 ALA F CA 1
ATOM 11990 C C . ALA G 1 52 ? -25.690 19.318 37.615 1.00 92.30 33 ALA F C 1
ATOM 11991 O O . ALA G 1 52 ? -24.610 19.702 38.059 1.00 91.49 33 ALA F O 1
ATOM 11993 N N . ASN G 1 53 ? -26.083 19.548 36.364 1.00 94.82 34 ASN F N 1
ATOM 11994 C CA . ASN G 1 53 ? -25.304 20.390 35.457 1.00 91.05 34 ASN F CA 1
ATOM 11995 C C . ASN G 1 53 ? -25.538 21.877 35.726 1.00 89.04 34 ASN F C 1
ATOM 11996 O O . ASN G 1 53 ? -26.629 22.298 36.149 1.00 87.47 34 ASN F O 1
ATOM 12001 N N . ILE G 1 54 ? -24.518 22.678 35.457 1.00 83.37 35 ILE F N 1
ATOM 12002 C CA . ILE G 1 54 ? -24.518 24.046 35.944 1.00 89.33 35 ILE F CA 1
ATOM 12003 C C . ILE G 1 54 ? -24.397 25.065 34.821 1.00 87.78 35 ILE F C 1
ATOM 12004 O O . ILE G 1 54 ? -23.435 25.048 34.057 1.00 92.29 35 ILE F O 1
ATOM 12009 N N . VAL G 1 55 ? -25.355 25.980 34.743 1.00 79.56 36 VAL F N 1
ATOM 12010 C CA . VAL G 1 55 ? -25.207 27.127 33.857 1.00 85.16 36 VAL F CA 1
ATOM 12011 C C . VAL G 1 55 ? -25.093 28.390 34.694 1.00 81.87 36 VAL F C 1
ATOM 12012 O O . VAL G 1 55 ? -26.041 28.816 35.360 1.00 70.51 36 VAL F O 1
ATOM 12016 N N . ILE G 1 56 ? -23.909 28.982 34.648 1.00 84.82 37 ILE F N 1
ATOM 12017 C CA . ILE G 1 56 ? -23.613 30.140 35.463 1.00 84.52 37 ILE F CA 1
ATOM 12018 C C . ILE G 1 56 ? -23.346 31.358 34.605 1.00 89.79 37 ILE F C 1
ATOM 12019 O O . ILE G 1 56 ? -22.665 31.285 33.583 1.00 93.39 37 ILE F O 1
ATOM 12024 N N . CYS G 1 57 ? -23.892 32.489 35.024 1.00 91.56 38 CYS F N 1
ATOM 12025 C CA . CYS G 1 57 ? -23.580 33.731 34.347 1.00 103.56 38 CYS F CA 1
ATOM 12026 C C . CYS G 1 57 ? -23.298 34.899 35.291 1.00 103.51 38 CYS F C 1
ATOM 12027 O O . CYS G 1 57 ? -23.791 34.945 36.421 1.00 100.75 38 CYS F O 1
ATOM 12030 N N . ALA G 1 58 ? -22.484 35.829 34.800 1.00 106.59 39 ALA F N 1
ATOM 12031 C CA . ALA G 1 58 ? -22.108 37.032 35.525 1.00 112.94 39 ALA F CA 1
ATOM 12032 C C . ALA G 1 58 ? -21.582 38.029 34.502 1.00 125.01 39 ALA F C 1
ATOM 12033 O O . ALA G 1 58 ? -21.362 37.675 33.342 1.00 127.63 39 ALA F O 1
ATOM 12035 N N . ARG G 1 59 ? -21.338 39.261 34.936 1.00 129.21 40 ARG F N 1
ATOM 12036 C CA . ARG G 1 59 ? -20.891 40.299 34.016 1.00 135.75 40 ARG F CA 1
ATOM 12037 C C . ARG G 1 59 ? -19.511 39.985 33.469 1.00 137.46 40 ARG F C 1
ATOM 12038 O O . ARG G 1 59 ? -19.261 40.102 32.271 1.00 132.28 40 ARG F O 1
ATOM 12046 N N . ARG G 1 60 ? -18.624 39.560 34.360 1.00 146.40 41 ARG F N 1
ATOM 12047 C CA . ARG G 1 60 ? -17.230 39.343 34.006 1.00 156.71 41 ARG F CA 1
ATOM 12048 C C . ARG G 1 60 ? -16.930 37.854 33.847 1.00 144.22 41 ARG F C 1
ATOM 12049 O O . ARG G 1 60 ? -17.000 37.083 34.805 1.00 139.38 41 ARG F O 1
ATOM 12057 N N . LEU G 1 61 ? -16.593 37.468 32.623 1.00 141.18 42 LEU F N 1
ATOM 12058 C CA . LEU G 1 61 ? -16.349 36.074 32.281 1.00 127.67 42 LEU F CA 1
ATOM 12059 C C . LEU G 1 61 ? -15.268 35.406 33.121 1.00 121.04 42 LEU F C 1
ATOM 12060 O O . LEU G 1 61 ? -15.363 34.223 33.435 1.00 110.11 42 LEU F O 1
ATOM 12065 N N . GLU G 1 62 ? -14.237 36.163 33.474 1.00 129.37 43 GLU F N 1
ATOM 12066 C CA . GLU G 1 62 ? -13.097 35.589 34.178 1.00 136.41 43 GLU F CA 1
ATOM 12067 C C . GLU G 1 62 ? -13.434 35.088 35.587 1.00 132.42 43 GLU F C 1
ATOM 12068 O O . GLU G 1 62 ? -12.865 34.099 36.045 1.00 129.80 43 GLU F O 1
ATOM 12074 N N . ARG G 1 63 ? -14.357 35.761 36.270 1.00 131.37 44 ARG F N 1
ATOM 12075 C CA . ARG G 1 63 ? -14.756 35.341 37.613 1.00 130.42 44 ARG F CA 1
ATOM 12076 C C . ARG G 1 63 ? -15.505 34.004 37.600 1.00 127.71 44 ARG F C 1
ATOM 12077 O O . ARG G 1 63 ? -15.648 33.347 38.636 1.00 129.85 44 ARG F O 1
ATOM 12085 N N . LEU G 1 64 ? -16.002 33.616 36.433 1.00 121.75 45 LEU F N 1
ATOM 12086 C CA . LEU G 1 64 ? -16.713 32.353 36.289 1.00 118.93 45 LEU F CA 1
ATOM 12087 C C . LEU G 1 64 ? -15.735 31.224 35.986 1.00 124.25 45 LEU F C 1
ATOM 12088 O O . LEU G 1 64 ? -16.050 30.049 36.183 1.00 121.71 45 LEU F O 1
ATOM 12093 N N . LYS G 1 65 ? -14.549 31.600 35.509 1.00 132.76 46 LYS F N 1
ATOM 12094 C CA . LYS G 1 65 ? -13.524 30.653 35.059 1.00 129.58 46 LYS F CA 1
ATOM 12095 C C . LYS G 1 65 ? -12.958 29.756 36.165 1.00 122.95 46 LYS F C 1
ATOM 12096 O O . LYS G 1 65 ? -12.780 28.554 35.965 1.00 116.24 46 LYS F O 1
ATOM 12102 N N . GLU G 1 66 ? -12.672 30.341 37.325 1.00 124.68 47 GLU F N 1
ATOM 12103 C CA . GLU G 1 66 ? -12.183 29.566 38.459 1.00 128.07 47 GLU F CA 1
ATOM 12104 C C . GLU G 1 66 ? -13.213 28.517 38.874 1.00 125.53 47 GLU F C 1
ATOM 12105 O O . GLU G 1 66 ? -12.878 27.341 39.047 1.00 125.78 47 GLU F O 1
ATOM 12111 N N . LEU G 1 67 ? -14.466 28.951 39.002 1.00 118.71 48 LEU F N 1
ATOM 12112 C CA . LEU G 1 67 ? -15.551 28.097 39.454 1.00 110.23 48 LEU F CA 1
ATOM 12113 C C . LEU G 1 67 ? -15.805 26.960 38.468 1.00 109.93 48 LEU F C 1
ATOM 12114 O O . LEU G 1 67 ? -15.956 25.806 38.869 1.00 111.46 48 LEU F O 1
ATOM 12119 N N . GLU G 1 68 ? -15.831 27.298 37.180 1.00 109.93 49 GLU F N 1
ATOM 12120 C CA . GLU G 1 68 ? -16.017 26.324 36.105 1.00 114.30 49 GLU F CA 1
ATOM 12121 C C . GLU G 1 68 ? -15.005 25.188 36.219 1.00 122.47 49 GLU F C 1
ATOM 12122 O O . GLU G 1 68 ? -15.357 24.014 36.099 1.00 125.91 49 GLU F O 1
ATOM 12128 N N . SER G 1 69 ? -13.745 25.550 36.446 1.00 126.30 50 SER F N 1
ATOM 12129 C CA . SER G 1 69 ? -12.664 24.577 36.548 1.00 121.66 50 SER F CA 1
ATOM 12130 C C . SER G 1 69 ? -12.842 23.653 37.745 1.00 121.59 50 SER F C 1
ATOM 12131 O O . SER G 1 69 ? -12.753 22.436 37.612 1.00 120.19 50 SER F O 1
ATOM 12134 N N . HIS G 1 70 ? -13.102 24.239 38.910 1.00 123.39 51 HIS F N 1
ATOM 12135 C CA . HIS G 1 70 ? -13.298 23.460 40.127 1.00 124.57 51 HIS F CA 1
ATOM 12136 C C . HIS G 1 70 ? -14.450 22.473 39.987 1.00 118.25 51 HIS F C 1
ATOM 12137 O O . HIS G 1 70 ? -14.329 21.298 40.351 1.00 118.53 51 HIS F O 1
ATOM 12144 N N . ILE G 1 71 ? -15.558 22.956 39.436 1.00 110.88 52 ILE F N 1
ATOM 12145 C CA . ILE G 1 71 ? -16.758 22.140 39.296 1.00 105.07 52 ILE F CA 1
ATOM 12146 C C . ILE G 1 71 ? -16.566 20.999 38.309 1.00 107.80 52 ILE F C 1
ATOM 12147 O O . ILE G 1 71 ? -16.951 19.861 38.592 1.00 105.41 52 ILE F O 1
ATOM 12152 N N . LYS G 1 72 ? -15.975 21.305 37.158 1.00 110.59 53 LYS F N 1
ATOM 12153 C CA . LYS G 1 72 ? -15.677 20.276 36.173 1.00 117.64 53 LYS F CA 1
ATOM 12154 C C . LYS G 1 72 ? -14.732 19.219 36.744 1.00 121.66 53 LYS F C 1
ATOM 12155 O O . LYS G 1 72 ? -14.959 18.026 36.570 1.00 121.73 53 LYS F O 1
ATOM 12161 N N . ASN G 1 73 ? -13.697 19.658 37.455 1.00 124.81 54 ASN F N 1
ATOM 12162 C CA . ASN G 1 73 ? -12.689 18.738 37.987 1.00 125.79 54 ASN F CA 1
ATOM 12163 C C . ASN G 1 73 ? -13.173 17.781 39.074 1.00 121.59 54 ASN F C 1
ATOM 12164 O O . ASN G 1 73 ? -12.899 16.579 39.018 1.00 121.94 54 ASN F O 1
ATOM 12169 N N . GLU G 1 74 ? -13.878 18.309 40.068 1.00 119.19 55 GLU F N 1
ATOM 12170 C CA . GLU G 1 74 ? -14.322 17.478 41.183 1.00 123.34 55 GLU F CA 1
ATOM 12171 C C . GLU G 1 74 ? -15.594 16.695 40.899 1.00 119.36 55 GLU F C 1
ATOM 12172 O O . GLU G 1 74 ? -15.745 15.571 41.376 1.00 113.21 55 GLU F O 1
ATOM 12178 N N . TYR G 1 75 ? -16.504 17.277 40.124 1.00 121.27 56 TYR F N 1
ATOM 12179 C CA . TYR G 1 75 ? -17.827 16.679 39.965 1.00 120.85 56 TYR F CA 1
ATOM 12180 C C . TYR G 1 75 ? -18.101 16.171 38.545 1.00 119.42 56 TYR F C 1
ATOM 12181 O O . TYR G 1 75 ? -18.989 15.345 38.335 1.00 118.87 56 TYR F O 1
ATOM 12190 N N . GLY G 1 76 ? -17.333 16.659 37.577 1.00 117.02 57 GLY F N 1
ATOM 12191 C CA . GLY G 1 76 ? -17.440 16.190 36.207 1.00 114.49 57 GLY F CA 1
ATOM 12192 C C . GLY G 1 76 ? -18.790 16.404 35.545 1.00 111.25 57 GLY F C 1
ATOM 12193 O O . GLY G 1 76 ? -19.134 15.690 34.603 1.00 114.55 57 GLY F O 1
ATOM 12194 N N . VAL G 1 77 ? -19.559 17.383 36.012 1.00 101.74 58 VAL F N 1
ATOM 12195 C CA . VAL G 1 77 ? -20.829 17.677 35.363 1.00 99.12 58 VAL F CA 1
ATOM 12196 C C . VAL G 1 77 ? -20.613 18.700 34.262 1.00 99.32 58 VAL F C 1
ATOM 12197 O O . VAL G 1 77 ? -19.574 19.353 34.211 1.00 100.90 58 VAL F O 1
ATOM 12201 N N . GLN G 1 78 ? -21.593 18.839 33.377 1.00 103.79 59 GLN F N 1
ATOM 12202 C CA . GLN G 1 78 ? -21.533 19.887 32.367 1.00 108.58 59 GLN F CA 1
ATOM 12203 C C . GLN G 1 78 ? -21.674 21.265 32.997 1.00 103.34 59 GLN F C 1
ATOM 12204 O O . GLN G 1 78 ? -22.499 21.475 33.876 1.00 104.23 59 GLN F O 1
ATOM 12210 N N . VAL G 1 79 ? -20.833 22.189 32.555 1.00 104.11 60 VAL F N 1
ATOM 12211 C CA . VAL G 1 79 ? -20.910 23.575 32.976 1.00 106.27 60 VAL F CA 1
ATOM 12212 C C . VAL G 1 79 ? -20.895 24.481 31.751 1.00 110.14 60 VAL F C 1
ATOM 12213 O O . VAL G 1 79 ? -19.995 24.394 30.911 1.00 117.05 60 VAL F O 1
ATOM 12217 N N . TYR G 1 80 ? -21.889 25.358 31.661 1.00 107.16 61 TYR F N 1
ATOM 12218 C CA . TYR G 1 80 ? -21.936 26.352 30.600 1.00 106.85 61 TYR F CA 1
ATOM 12219 C C . TYR G 1 80 ? -21.831 27.727 31.246 1.00 109.20 61 TYR F C 1
ATOM 12220 O O . TYR G 1 80 ? -22.582 28.041 32.169 1.00 113.54 61 TYR F O 1
ATOM 12229 N N . THR G 1 81 ? -20.890 28.540 30.780 1.00 108.95 62 THR F N 1
ATOM 12230 C CA . THR G 1 81 ? -20.753 29.904 31.279 1.00 102.20 62 THR F CA 1
ATOM 12231 C C . THR G 1 81 ? -21.147 30.909 30.211 1.00 104.05 62 THR F C 1
ATOM 12232 O O . THR G 1 81 ? -20.950 30.686 29.019 1.00 107.73 62 THR F O 1
ATOM 12236 N N . PHE G 1 82 ? -21.724 32.014 30.658 1.00 108.38 63 PHE F N 1
ATOM 12237 C CA . PHE G 1 82 ? -22.116 33.090 29.770 1.00 110.30 63 PHE F CA 1
ATOM 12238 C C . PHE G 1 82 ? -21.773 34.406 30.450 1.00 112.60 63 PHE F C 1
ATOM 12239 O O . PHE G 1 82 ? -22.141 34.630 31.603 1.00 112.51 63 PHE F O 1
ATOM 12247 N N . ALA G 1 83 ? -21.043 35.269 29.760 1.00 114.67 64 ALA F N 1
ATOM 12248 C CA . ALA G 1 83 ? -20.847 36.613 30.268 1.00 114.61 64 ALA F CA 1
ATOM 12249 C C . ALA G 1 83 ? -21.958 37.482 29.710 1.00 117.67 64 ALA F C 1
ATOM 12250 O O . ALA G 1 83 ? -22.142 37.556 28.496 1.00 125.82 64 ALA F O 1
ATOM 12252 N N . LEU G 1 84 ? -22.706 38.126 30.601 1.00 114.85 65 LEU F N 1
ATOM 12253 C CA . LEU G 1 84 ? -23.769 39.042 30.200 1.00 113.07 65 LEU F CA 1
ATOM 12254 C C . LEU G 1 84 ? -24.238 39.873 31.387 1.00 107.91 65 LEU F C 1
ATOM 12255 O O . LEU G 1 84 ? -23.928 39.566 32.534 1.00 104.12 65 LEU F O 1
ATOM 12260 N N . ASP G 1 85 ? -24.980 40.934 31.101 1.00 111.78 66 ASP F N 1
ATOM 12261 C CA . ASP G 1 85 ? -25.695 41.645 32.142 1.00 113.33 66 ASP F CA 1
ATOM 12262 C C . ASP G 1 85 ? -27.082 41.013 32.216 1.00 111.23 66 ASP F C 1
ATOM 12263 O O . ASP G 1 85 ? -27.801 40.968 31.215 1.00 115.83 66 ASP F O 1
ATOM 12268 N N . VAL G 1 86 ? -27.458 40.523 33.395 1.00 101.14 67 VAL F N 1
ATOM 12269 C CA . VAL G 1 86 ? -28.766 39.888 33.578 1.00 96.23 67 VAL F CA 1
ATOM 12270 C C . VAL G 1 86 ? -29.902 40.872 33.311 1.00 91.72 67 VAL F C 1
ATOM 12271 O O . VAL G 1 86 ? -31.056 40.466 33.123 1.00 85.37 67 VAL F O 1
ATOM 12275 N N . ASN G 1 87 ? -29.555 42.162 33.282 1.00 90.08 68 ASN F N 1
ATOM 12276 C CA . ASN G 1 87 ? -30.511 43.235 33.027 1.00 92.33 68 ASN F CA 1
ATOM 12277 C C . ASN G 1 87 ? -30.772 43.426 31.537 1.00 99.47 68 ASN F C 1
ATOM 12278 O O . ASN G 1 87 ? -31.677 44.165 31.131 1.00 93.47 68 ASN F O 1
ATOM 12283 N N . ASP G 1 88 ? -29.967 42.743 30.730 1.00 100.96 69 ASP F N 1
ATOM 12284 C CA . ASP G 1 88 ? -30.122 42.749 29.288 1.00 96.04 69 ASP F CA 1
ATOM 12285 C C . ASP G 1 88 ? -30.966 41.553 28.875 1.00 98.25 69 ASP F C 1
ATOM 12286 O O . ASP G 1 88 ? -30.465 40.430 28.788 1.00 92.65 69 ASP F O 1
ATOM 12291 N N . ARG G 1 89 ? -32.241 41.801 28.602 1.00 71.43 70 ARG F N 1
ATOM 12292 C CA . ARG G 1 89 ? -33.159 40.734 28.226 1.00 75.14 70 ARG F CA 1
ATOM 12293 C C . ARG G 1 89 ? -32.696 40.007 26.977 1.00 79.31 70 ARG F C 1
ATOM 12294 O O . ARG G 1 89 ? -32.737 38.784 26.932 1.00 86.43 70 ARG F O 1
ATOM 12302 N N . SER G 1 90 ? -32.242 40.752 25.970 1.00 78.70 71 SER F N 1
ATOM 12303 C CA . SER G 1 90 ? -31.834 40.126 24.718 1.00 89.14 71 SER F CA 1
ATOM 12304 C C . SER G 1 90 ? -30.608 39.245 24.917 1.00 88.59 71 SER F C 1
ATOM 12305 O O . SER G 1 90 ? -30.475 38.207 24.271 1.00 93.97 71 SER F O 1
ATOM 12308 N N . ALA G 1 91 ? -29.720 39.657 25.817 1.00 82.33 72 ALA F N 1
ATOM 12309 C CA . ALA G 1 91 ? -28.548 38.851 26.131 1.00 86.83 72 ALA F CA 1
ATOM 12310 C C . ALA G 1 91 ? -28.976 37.557 26.807 1.00 84.55 72 ALA F C 1
ATOM 12311 O O . ALA G 1 91 ? -28.501 36.480 26.463 1.00 85.20 72 ALA F O 1
ATOM 12313 N N . VAL G 1 92 ? -29.895 37.670 27.759 1.00 87.21 73 VAL F N 1
ATOM 12314 C CA . VAL G 1 92 ? -30.452 36.496 28.417 1.00 91.73 73 VAL F CA 1
ATOM 12315 C C . VAL G 1 92 ? -31.209 35.643 27.399 1.00 91.24 73 VAL F C 1
ATOM 12316 O O . VAL G 1 92 ? -31.060 34.420 27.353 1.00 91.26 73 VAL F O 1
ATOM 12320 N N . LYS G 1 93 ? -32.005 36.311 26.572 1.00 92.48 74 LYS F N 1
ATOM 12321 C CA . LYS G 1 93 ? -32.777 35.656 25.526 1.00 96.31 74 LYS F CA 1
ATOM 12322 C C . LYS G 1 93 ? -31.874 34.870 24.584 1.00 94.49 74 LYS F C 1
ATOM 12323 O O . LYS G 1 93 ? -32.164 33.718 24.256 1.00 96.60 74 LYS F O 1
ATOM 12329 N N . ASP G 1 94 ? -30.777 35.493 24.162 1.00 89.45 75 ASP F N 1
ATOM 12330 C CA . ASP G 1 94 ? -29.808 34.830 23.296 1.00 95.94 75 ASP F CA 1
ATOM 12331 C C . ASP G 1 94 ? -29.070 33.661 23.967 1.00 93.36 75 ASP F C 1
ATOM 12332 O O . ASP G 1 94 ? -28.839 32.628 23.337 1.00 94.63 75 ASP F O 1
ATOM 12345 N N . LEU G 1 96 ? -30.266 31.637 26.022 1.00 95.13 77 LEU F N 1
ATOM 12346 C CA . LEU G 1 96 ? -31.192 30.513 25.965 1.00 94.16 77 LEU F CA 1
ATOM 12347 C C . LEU G 1 96 ? -31.165 29.818 24.595 1.00 95.07 77 LEU F C 1
ATOM 12348 O O . LEU G 1 96 ? -31.152 28.589 24.537 1.00 88.82 77 LEU F O 1
ATOM 12353 N N . SER G 1 97 ? -31.130 30.601 23.512 1.00 96.86 78 SER F N 1
ATOM 12354 C CA . SER G 1 97 ? -31.021 30.065 22.146 1.00 99.22 78 SER F CA 1
ATOM 12355 C C . SER G 1 97 ? -29.770 29.210 21.970 1.00 102.54 78 SER F C 1
ATOM 12356 O O . SER G 1 97 ? -29.812 28.163 21.322 1.00 103.37 78 SER F O 1
ATOM 12359 N N . SER G 1 98 ? -28.662 29.662 22.549 1.00 88.48 79 SER F N 1
ATOM 12360 C CA . SER G 1 98 ? -27.412 28.922 22.474 1.00 95.18 79 SER F CA 1
ATOM 12361 C C . SER G 1 98 ? -27.604 27.546 23.108 1.00 91.16 79 SER F C 1
ATOM 12362 O O . SER G 1 98 ? -27.174 26.530 22.557 1.00 102.49 79 SER F O 1
ATOM 12365 N N . LEU G 1 99 ? -28.270 27.527 24.258 1.00 87.68 80 LEU F N 1
ATOM 12366 C CA . LEU G 1 99 ? -28.594 26.294 24.967 1.00 87.24 80 LEU F CA 1
ATOM 12367 C C . LEU G 1 99 ? -29.576 25.406 24.195 1.00 94.85 80 LEU F C 1
ATOM 12368 O O . LEU G 1 99 ? -29.345 24.202 24.052 1.00 94.33 80 LEU F O 1
ATOM 12373 N N . GLU G 1 100 ? -30.668 25.999 23.710 1.00 98.97 81 GLU F N 1
ATOM 12374 C CA . GLU G 1 100 ? -31.640 25.277 22.892 1.00 101.95 81 GLU F CA 1
ATOM 12375 C C . GLU G 1 100 ? -30.950 24.642 21.705 1.00 106.59 81 GLU F C 1
ATOM 12376 O O . GLU G 1 100 ? -31.232 23.501 21.358 1.00 110.89 81 GLU F O 1
ATOM 12382 N N . ALA G 1 101 ? -30.032 25.385 21.094 1.00 107.55 82 ALA F N 1
ATOM 12383 C CA . ALA G 1 101 ? -29.321 24.901 19.914 1.00 110.65 82 ALA F CA 1
ATOM 12384 C C . ALA G 1 101 ? -28.386 23.750 20.254 1.00 112.97 82 ALA F C 1
ATOM 12385 O O . ALA G 1 101 ? -27.985 23.002 19.379 1.00 119.88 82 ALA F O 1
ATOM 12387 N N . GLU G 1 102 ? -28.013 23.625 21.522 1.00 115.89 83 GLU F N 1
ATOM 12388 C CA . GLU G 1 102 ? -27.201 22.491 21.939 1.00 121.39 83 GLU F CA 1
ATOM 12389 C C . GLU G 1 102 ? -28.075 21.399 22.555 1.00 113.72 83 GLU F C 1
ATOM 12390 O O . GLU G 1 102 ? -27.577 20.434 23.132 1.00 115.15 83 GLU F O 1
ATOM 12396 N N . GLY G 1 103 ? -29.386 21.561 22.436 1.00 104.75 84 GLY F N 1
ATOM 12397 C CA . GLY G 1 103 ? -30.312 20.567 22.937 1.00 101.07 84 GLY F CA 1
ATOM 12398 C C . GLY G 1 103 ? -30.450 20.605 24.444 1.00 102.70 84 GLY F C 1
ATOM 12399 O O . GLY G 1 103 ? -30.931 19.648 25.050 1.00 103.49 84 GLY F O 1
ATOM 12400 N N . VAL G 1 104 ? -30.019 21.708 25.050 1.00 99.82 85 VAL F N 1
ATOM 12401 C CA . VAL G 1 104 ? -30.060 21.844 26.499 1.00 96.63 85 VAL F CA 1
ATOM 12402 C C . VAL G 1 104 ? -31.308 22.597 26.930 1.00 95.99 85 VAL F C 1
ATOM 12403 O O . VAL G 1 104 ? -31.630 23.653 26.389 1.00 94.82 85 VAL F O 1
ATOM 12407 N N . THR G 1 105 ? -32.026 22.026 27.891 1.00 92.62 86 THR F N 1
ATOM 12408 C CA . THR G 1 105 ? -33.171 22.707 28.478 1.00 86.46 86 THR F CA 1
ATOM 12409 C C . THR G 1 105 ? -33.007 22.893 29.987 1.00 87.68 86 THR F C 1
ATOM 12410 O O . THR G 1 105 ? -32.748 21.936 30.721 1.00 78.54 86 THR F O 1
ATOM 12414 N N . ILE G 1 106 ? -33.171 24.137 30.427 1.00 86.63 87 ILE F N 1
ATOM 12415 C CA . ILE G 1 106 ? -33.123 24.499 31.841 1.00 89.47 87 ILE F CA 1
ATOM 12416 C C . ILE G 1 106 ? -34.246 23.861 32.652 1.00 87.03 87 ILE F C 1
ATOM 12417 O O . ILE G 1 106 ? -35.419 23.953 32.294 1.00 91.94 87 ILE F O 1
ATOM 12422 N N . ASP G 1 107 ? -33.874 23.211 33.748 1.00 79.38 88 ASP F N 1
ATOM 12423 C CA . ASP G 1 107 ? -34.852 22.650 34.670 1.00 80.22 88 ASP F CA 1
ATOM 12424 C C . ASP G 1 107 ? -35.191 23.613 35.813 1.00 80.45 88 ASP F C 1
ATOM 12425 O O . ASP G 1 107 ? -36.335 23.687 36.263 1.00 81.91 88 ASP F O 1
ATOM 12430 N N . VAL G 1 108 ? -34.180 24.314 36.311 1.00 71.75 89 VAL F N 1
ATOM 12431 C CA . VAL G 1 108 ? -34.371 25.213 37.426 1.00 68.46 89 VAL F CA 1
ATOM 12432 C C . VAL G 1 108 ? -33.667 26.528 37.162 1.00 70.71 89 VAL F C 1
ATOM 12433 O O . VAL G 1 108 ? -32.487 26.553 36.811 1.00 77.11 89 VAL F O 1
ATOM 12437 N N . LEU G 1 109 ? -34.412 27.612 37.327 1.00 63.82 90 LEU F N 1
ATOM 12438 C CA . LEU G 1 109 ? -33.864 28.961 37.345 1.00 61.53 90 LEU F CA 1
ATOM 12439 C C . LEU G 1 109 ? -33.672 29.416 38.780 1.00 58.90 90 LEU F C 1
ATOM 12440 O O . LEU G 1 109 ? -34.627 29.476 39.545 1.00 55.10 90 LEU F O 1
ATOM 12445 N N . ILE G 1 110 ? -32.448 29.769 39.140 1.00 58.84 91 ILE F N 1
ATOM 12446 C CA . ILE G 1 110 ? -32.220 30.368 40.448 1.00 62.03 91 ILE F CA 1
ATOM 12447 C C . ILE G 1 110 ? -31.846 31.856 40.319 1.00 69.68 91 ILE F C 1
ATOM 12448 O O . ILE G 1 110 ? -30.722 32.207 39.938 1.00 71.85 91 ILE F O 1
ATOM 12453 N N . ASN G 1 111 ? -32.810 32.725 40.628 1.00 67.43 92 ASN F N 1
ATOM 12454 C CA . ASN G 1 111 ? -32.598 34.167 40.593 1.00 56.88 92 ASN F CA 1
ATOM 12455 C C . ASN G 1 111 ? -31.826 34.603 41.814 1.00 61.23 92 ASN F C 1
ATOM 12456 O O . ASN G 1 111 ? -32.381 34.726 42.900 1.00 63.67 92 ASN F O 1
ATOM 12461 N N . ASN G 1 112 ? -30.538 34.853 41.624 1.00 71.28 93 ASN F N 1
ATOM 12462 C CA . ASN G 1 112 ? -29.644 35.140 42.732 1.00 76.32 93 ASN F CA 1
ATOM 12463 C C . ASN G 1 112 ? -28.923 36.470 42.512 1.00 79.54 93 ASN F C 1
ATOM 12464 O O . ASN G 1 112 ? -27.939 36.786 43.177 1.00 81.52 93 ASN F O 1
ATOM 12469 N N . ALA G 1 113 ? -29.446 37.276 41.596 1.00 83.92 94 ALA F N 1
ATOM 12470 C CA . ALA G 1 113 ? -28.868 38.594 41.346 1.00 83.89 94 ALA F CA 1
ATOM 12471 C C . ALA G 1 113 ? -29.349 39.602 42.387 1.00 86.85 94 ALA F C 1
ATOM 12472 O O . ALA G 1 113 ? -30.542 39.696 42.663 1.00 81.57 94 ALA F O 1
ATOM 12474 N N . GLY G 1 114 ? -28.417 40.346 42.972 1.00 93.57 95 GLY F N 1
ATOM 12475 C CA . GLY G 1 114 ? -28.776 41.297 44.003 1.00 93.98 95 GLY F CA 1
ATOM 12476 C C . GLY G 1 114 ? -27.688 42.257 44.436 1.00 100.16 95 GLY F C 1
ATOM 12477 O O . GLY G 1 114 ? -26.618 41.838 44.893 1.00 109.31 95 GLY F O 1
ATOM 12478 N N . VAL G 1 115 ? -27.970 43.552 44.316 1.00 92.37 96 VAL F N 1
ATOM 12479 C CA . VAL G 1 115 ? -27.059 44.570 44.829 1.00 84.28 96 VAL F CA 1
ATOM 12480 C C . VAL G 1 115 ? -27.803 45.541 45.748 1.00 81.26 96 VAL F C 1
ATOM 12481 O O . VAL G 1 115 ? -29.013 45.735 45.628 1.00 81.28 96 VAL F O 1
ATOM 12485 N N . SER G 1 116 ? -27.065 46.166 46.656 1.00 77.50 97 SER F N 1
ATOM 12486 C CA . SER G 1 116 ? -27.654 47.130 47.568 1.00 70.88 97 SER F CA 1
ATOM 12487 C C . SER G 1 116 ? -26.665 48.235 47.876 1.00 70.12 97 SER F C 1
ATOM 12488 O O . SER G 1 116 ? -25.651 48.393 47.191 1.00 71.39 97 SER F O 1
ATOM 12491 N N . ASP G 1 117 ? -26.979 48.999 48.912 1.00 64.21 98 ASP F N 1
ATOM 12492 C CA . ASP G 1 117 ? -26.163 50.112 49.336 1.00 68.73 98 ASP F CA 1
ATOM 12493 C C . ASP G 1 117 ? -26.615 50.510 50.729 1.00 73.67 98 ASP F C 1
ATOM 12494 O O . ASP G 1 117 ? -27.566 49.941 51.278 1.00 70.97 98 ASP F O 1
ATOM 12499 N N . THR G 1 118 ? -25.945 51.508 51.289 1.00 78.71 99 THR F N 1
ATOM 12500 C CA . THR G 1 118 ? -26.345 52.056 52.568 1.00 80.25 99 THR F CA 1
ATOM 12501 C C . THR G 1 118 ? -26.349 53.577 52.496 1.00 79.98 99 THR F C 1
ATOM 12502 O O . THR G 1 118 ? -25.298 54.214 52.385 1.00 81.34 99 THR F O 1
ATOM 12506 N N . LYS G 1 119 ? -27.550 54.144 52.525 1.00 66.51 100 LYS F N 1
ATOM 12507 C CA . LYS G 1 119 ? -27.724 55.586 52.496 1.00 62.98 100 LYS F CA 1
ATOM 12508 C C . LYS G 1 119 ? -28.950 55.959 53.317 1.00 66.24 100 LYS F C 1
ATOM 12509 O O . LYS G 1 119 ? -29.918 55.197 53.379 1.00 63.67 100 LYS F O 1
ATOM 12515 N N . ARG G 1 120 ? -28.915 57.137 53.932 1.00 67.84 101 ARG F N 1
ATOM 12516 C CA . ARG G 1 120 ? -30.088 57.671 54.605 1.00 69.38 101 ARG F CA 1
ATOM 12517 C C . ARG G 1 120 ? -31.221 57.738 53.592 1.00 71.92 101 ARG F C 1
ATOM 12518 O O . ARG G 1 120 ? -30.974 57.841 52.389 1.00 64.87 101 ARG F O 1
ATOM 12526 N N . PHE G 1 121 ? -32.458 57.676 54.072 1.00 73.26 102 PHE F N 1
ATOM 12527 C CA . PHE G 1 121 ? -33.602 57.680 53.176 1.00 52.25 102 PHE F CA 1
ATOM 12528 C C . PHE G 1 121 ? -33.556 58.787 52.111 1.00 56.70 102 PHE F C 1
ATOM 12529 O O . PHE G 1 121 ? -33.935 58.568 50.962 1.00 58.45 102 PHE F O 1
ATOM 12537 N N . LEU G 1 122 ? -33.139 59.984 52.506 1.00 64.09 103 LEU F N 1
ATOM 12538 C CA . LEU G 1 122 ? -33.162 61.123 51.602 1.00 68.54 103 LEU F CA 1
ATOM 12539 C C . LEU G 1 122 ? -31.951 61.214 50.664 1.00 70.32 103 LEU F C 1
ATOM 12540 O O . LEU G 1 122 ? -31.947 62.012 49.735 1.00 70.67 103 LEU F O 1
ATOM 12545 N N . ASP G 1 123 ? -30.944 60.376 50.878 1.00 70.21 104 ASP F N 1
ATOM 12546 C CA . ASP G 1 123 ? -29.724 60.460 50.080 1.00 71.48 104 ASP F CA 1
ATOM 12547 C C . ASP G 1 123 ? -29.757 59.578 48.834 1.00 73.01 104 ASP F C 1
ATOM 12548 O O . ASP G 1 123 ? -28.947 59.739 47.916 1.00 78.77 104 ASP F O 1
ATOM 12553 N N . TYR G 1 124 ? -30.678 58.634 48.809 1.00 59.74 105 TYR F N 1
ATOM 12554 C CA . TYR G 1 124 ? -30.814 57.794 47.641 1.00 65.49 105 TYR F CA 1
ATOM 12555 C C . TYR G 1 124 ? -31.321 58.669 46.509 1.00 71.88 105 TYR F C 1
ATOM 12556 O O . TYR G 1 124 ? -32.289 59.410 46.684 1.00 75.71 105 TYR F O 1
ATOM 12565 N N . ASN G 1 125 ? -30.665 58.597 45.356 1.00 72.93 106 ASN F N 1
ATOM 12566 C CA . ASN G 1 125 ? -31.109 59.345 44.181 1.00 73.48 106 ASN F CA 1
ATOM 12567 C C . ASN G 1 125 ? -31.705 58.434 43.103 1.00 71.33 106 ASN F C 1
ATOM 12568 O O . ASN G 1 125 ? -31.744 57.212 43.277 1.00 68.72 106 ASN F O 1
ATOM 12573 N N . ASP G 1 126 ? -32.160 59.036 42.003 1.00 72.01 107 ASP F N 1
ATOM 12574 C CA . ASP G 1 126 ? -32.827 58.304 40.918 1.00 74.50 107 ASP F CA 1
ATOM 12575 C C . ASP G 1 126 ? -31.962 57.202 40.314 1.00 75.64 107 ASP F C 1
ATOM 12576 O O . ASP G 1 126 ? -32.474 56.141 39.930 1.00 68.11 107 ASP F O 1
ATOM 12581 N N . GLU G 1 127 ? -30.656 57.459 40.245 1.00 74.83 108 GLU F N 1
ATOM 12582 C CA . GLU G 1 127 ? -29.693 56.488 39.735 1.00 70.83 108 GLU F CA 1
ATOM 12583 C C . GLU G 1 127 ? -29.564 55.271 40.674 1.00 75.06 108 GLU F C 1
ATOM 12584 O O . GLU G 1 127 ? -29.558 54.113 40.222 1.00 66.43 108 GLU F O 1
ATOM 12590 N N . ASP G 1 128 ? -29.492 55.541 41.979 1.00 71.74 109 ASP F N 1
ATOM 12591 C CA . ASP G 1 128 ? -29.439 54.490 42.999 1.00 63.61 109 ASP F CA 1
ATOM 12592 C C . ASP G 1 128 ? -30.663 53.589 42.878 1.00 67.17 109 ASP F C 1
ATOM 12593 O O . ASP G 1 128 ? -30.562 52.364 42.914 1.00 72.56 109 ASP F O 1
ATOM 12598 N N . TRP G 1 129 ? -31.827 54.209 42.745 1.00 67.41 110 TRP F N 1
ATOM 12599 C CA . TRP G 1 129 ? -33.068 53.467 42.631 1.00 60.32 110 TRP F CA 1
ATOM 12600 C C . TRP G 1 129 ? -33.012 52.519 41.427 1.00 60.88 110 TRP F C 1
ATOM 12601 O O . TRP G 1 129 ? -33.188 51.308 41.571 1.00 62.99 110 TRP F O 1
ATOM 12612 N N . ASP G 1 130 ? -32.721 53.064 40.251 1.00 56.21 111 ASP F N 1
ATOM 12613 C CA . ASP G 1 130 ? -32.703 52.251 39.037 1.00 63.91 111 ASP F CA 1
ATOM 12614 C C . ASP G 1 130 ? -31.774 51.047 39.153 1.00 65.24 111 ASP F C 1
ATOM 12615 O O . ASP G 1 130 ? -32.182 49.925 38.877 1.00 68.79 111 ASP F O 1
ATOM 12620 N N . LYS G 1 131 ? -30.552 51.276 39.619 1.00 64.39 112 LYS F N 1
ATOM 12621 C CA . LYS G 1 131 ? -29.595 50.192 39.794 1.00 62.08 112 LYS F CA 1
ATOM 12622 C C . LYS G 1 131 ? -30.134 49.110 40.762 1.00 65.38 112 LYS F C 1
ATOM 12623 O O . LYS G 1 131 ? -30.164 47.938 40.412 1.00 67.51 112 LYS F O 1
ATOM 12629 N N . ILE G 1 132 ? -30.610 49.506 41.940 1.00 56.62 113 ILE F N 1
ATOM 12630 C CA . ILE G 1 132 ? -31.025 48.538 42.960 1.00 54.71 113 ILE F CA 1
ATOM 12631 C C . ILE G 1 132 ? -32.319 47.800 42.598 1.00 57.11 113 ILE F C 1
ATOM 12632 O O . ILE G 1 132 ? -32.394 46.574 42.692 1.00 56.41 113 ILE F O 1
ATOM 12637 N N . VAL G 1 133 ? -33.333 48.552 42.181 1.00 65.83 114 VAL F N 1
ATOM 12638 C CA . VAL G 1 133 ? -34.647 47.977 41.898 1.00 59.84 114 VAL F CA 1
ATOM 12639 C C . VAL G 1 133 ? -34.653 47.163 40.601 1.00 56.02 114 VAL F C 1
ATOM 12640 O O . VAL G 1 133 ? -35.242 46.088 40.545 1.00 58.80 114 VAL F O 1
ATOM 12644 N N . ASP G 1 134 ? -33.959 47.648 39.578 1.00 64.09 115 ASP F N 1
ATOM 12645 C CA . ASP G 1 134 ? -33.866 46.906 38.323 1.00 66.13 115 ASP F CA 1
ATOM 12646 C C . ASP G 1 134 ? -33.100 45.589 38.535 1.00 69.95 115 ASP F C 1
ATOM 12647 O O . ASP G 1 134 ? -33.475 44.550 37.989 1.00 67.29 115 ASP F O 1
ATOM 12652 N N . THR G 1 135 ? -32.032 45.644 39.326 1.00 68.26 116 THR F N 1
ATOM 12653 C CA . THR G 1 135 ? -31.244 44.467 39.662 1.00 52.35 116 THR F CA 1
ATOM 12654 C C . THR G 1 135 ? -31.971 43.463 40.584 1.00 60.35 116 THR F C 1
ATOM 12655 O O . THR G 1 135 ? -31.915 42.250 40.379 1.00 59.65 116 THR F O 1
ATOM 12659 N N . ASN G 1 136 ? -32.641 43.959 41.610 1.00 58.61 117 ASN F N 1
ATOM 12660 C CA . ASN G 1 136 ? -33.286 43.061 42.562 1.00 60.01 117 ASN F CA 1
ATOM 12661 C C . ASN G 1 136 ? -34.664 42.588 42.131 1.00 60.49 117 ASN F C 1
ATOM 12662 O O . ASN G 1 136 ? -35.113 41.528 42.561 1.00 61.89 117 ASN F O 1
ATOM 12667 N N . LEU G 1 137 ? -35.321 43.346 41.255 1.00 63.98 118 LEU F N 1
ATOM 12668 C CA . LEU G 1 137 ? -36.716 43.055 40.944 1.00 64.10 118 LEU F CA 1
ATOM 12669 C C . LEU G 1 137 ? -37.021 42.910 39.454 1.00 65.14 118 LEU F C 1
ATOM 12670 O O . LEU G 1 137 ? -37.653 41.926 39.044 1.00 64.67 118 LEU F O 1
ATOM 12675 N N . LYS G 1 138 ? -36.606 43.888 38.653 1.00 59.34 119 LYS F N 1
ATOM 12676 C CA . LYS G 1 138 ? -36.889 43.847 37.213 1.00 61.01 119 LYS F CA 1
ATOM 12677 C C . LYS G 1 138 ? -36.155 42.692 36.531 1.00 61.34 119 LYS F C 1
ATOM 12678 O O . LYS G 1 138 ? -36.731 41.967 35.717 1.00 65.08 119 LYS F O 1
ATOM 12684 N N . ALA G 1 139 ? -34.879 42.534 36.862 1.00 57.78 120 ALA F N 1
ATOM 12685 C CA . ALA G 1 139 ? -34.070 41.473 36.282 1.00 67.07 120 ALA F CA 1
ATOM 12686 C C . ALA G 1 139 ? -34.580 40.038 36.539 1.00 65.79 120 ALA F C 1
ATOM 12687 O O . ALA G 1 139 ? -34.695 39.267 35.595 1.00 67.42 120 ALA F O 1
ATOM 12689 N N . PRO G 1 140 ? -34.882 39.670 37.807 1.00 71.24 121 PRO F N 1
ATOM 12690 C CA . PRO G 1 140 ? -35.443 38.320 38.021 1.00 66.09 121 PRO F CA 1
ATOM 12691 C C . PRO G 1 140 ? -36.740 38.107 37.245 1.00 65.32 121 PRO F C 1
ATOM 12692 O O . PRO G 1 140 ? -36.989 37.000 36.757 1.00 71.73 121 PRO F O 1
ATOM 12696 N N . TRP G 1 141 ? -37.557 39.155 37.146 1.00 54.64 122 TRP F N 1
ATOM 12697 C CA . TRP G 1 141 ? -38.785 39.106 36.354 1.00 60.59 122 TRP F CA 1
ATOM 12698 C C . TRP G 1 141 ? -38.495 38.855 34.865 1.00 65.91 122 TRP F C 1
ATOM 12699 O O . TRP G 1 141 ? -39.117 37.987 34.252 1.00 67.54 122 TRP F O 1
ATOM 12710 N N . GLN G 1 142 ? -37.565 39.621 34.287 1.00 60.60 123 GLN F N 1
ATOM 12711 C CA . GLN G 1 142 ? -37.150 39.400 32.905 1.00 63.07 123 GLN F CA 1
ATOM 12712 C C . GLN G 1 142 ? -36.635 37.982 32.689 1.00 62.91 123 GLN F C 1
ATOM 12713 O O . GLN G 1 142 ? -37.024 37.316 31.736 1.00 61.26 123 GLN F O 1
ATOM 12719 N N . CYS G 1 143 ? -35.734 37.543 33.559 1.00 54.68 124 CYS F N 1
ATOM 12720 C CA . CYS G 1 143 ? -35.131 36.221 33.428 1.00 66.36 124 CYS F CA 1
ATOM 12721 C C . CYS G 1 143 ? -36.204 35.138 33.518 1.00 70.23 124 CYS F C 1
ATOM 12722 O O . CYS G 1 143 ? -36.203 34.193 32.740 1.00 79.43 124 CYS F O 1
ATOM 12725 N N . ALA G 1 144 ? -37.124 35.291 34.465 1.00 67.48 125 ALA F N 1
ATOM 12726 C CA . ALA G 1 144 ? -38.201 34.329 34.636 1.00 64.48 125 ALA F CA 1
ATOM 12727 C C . ALA G 1 144 ? -39.050 34.233 33.374 1.00 66.04 125 ALA F C 1
ATOM 12728 O O . ALA G 1 144 ? -39.310 33.130 32.881 1.00 68.00 125 ALA F O 1
ATOM 12730 N N . GLN G 1 145 ? -39.461 35.380 32.838 1.00 65.17 126 GLN F N 1
ATOM 12731 C CA . GLN G 1 145 ? -40.238 35.384 31.600 1.00 64.55 126 GLN F CA 1
ATOM 12732 C C . GLN G 1 145 ? -39.544 34.602 30.494 1.00 66.90 126 GLN F C 1
ATOM 12733 O O . GLN G 1 145 ? -40.151 33.724 29.871 1.00 76.14 126 GLN F O 1
ATOM 12739 N N . GLU G 1 146 ? -38.272 34.915 30.261 1.00 66.74 127 GLU F N 1
ATOM 12740 C CA . GLU G 1 146 ? -37.488 34.297 29.177 1.00 67.58 127 GLU F CA 1
ATOM 12741 C C . GLU G 1 146 ? -37.226 32.808 29.409 1.00 64.58 127 GLU F C 1
ATOM 12742 O O . GLU G 1 146 ? -37.274 32.021 28.476 1.00 70.94 127 GLU F O 1
ATOM 12748 N N . VAL G 1 147 ? -36.896 32.436 30.646 1.00 71.20 128 VAL F N 1
ATOM 12749 C CA . VAL G 1 147 ? -36.681 31.032 30.997 1.00 72.99 128 VAL F CA 1
ATOM 12750 C C . VAL G 1 147 ? -37.976 30.226 30.876 1.00 75.85 128 VAL F C 1
ATOM 12751 O O . VAL G 1 147 ? -37.963 29.081 30.434 1.00 81.74 128 VAL F O 1
ATOM 12755 N N . VAL G 1 148 ? -39.095 30.823 31.275 1.00 73.43 129 VAL F N 1
ATOM 12756 C CA . VAL G 1 148 ? -40.392 30.163 31.120 1.00 79.45 129 VAL F CA 1
ATOM 12757 C C . VAL G 1 148 ? -40.728 29.897 29.636 1.00 84.26 129 VAL F C 1
ATOM 12758 O O . VAL G 1 148 ? -41.160 28.798 29.297 1.00 85.88 129 VAL F O 1
ATOM 12762 N N . GLN G 1 149 ? -40.511 30.883 28.760 1.00 85.01 130 GLN F N 1
ATOM 12763 C CA . GLN G 1 149 ? -40.671 30.686 27.305 1.00 79.79 130 GLN F CA 1
ATOM 12764 C C . GLN G 1 149 ? -39.764 29.585 26.804 1.00 79.64 130 GLN F C 1
ATOM 12765 O O . GLN G 1 149 ? -40.133 28.815 25.909 1.00 83.27 130 GLN F O 1
ATOM 12771 N N . HIS G 1 150 ? -38.551 29.565 27.343 1.00 79.20 131 HIS F N 1
ATOM 12772 C CA . HIS G 1 150 ? -37.573 28.538 27.017 1.00 83.02 131 HIS F CA 1
ATOM 12773 C C . HIS G 1 150 ? -38.150 27.183 27.394 1.00 80.88 131 HIS F C 1
ATOM 12774 O O . HIS G 1 150 ? -38.207 26.275 26.574 1.00 73.80 131 HIS F O 1
ATOM 12789 N N . ILE G 1 152 ? -41.356 26.257 28.038 1.00 75.97 133 ILE F N 1
ATOM 12790 C CA . ILE G 1 152 ? -42.583 25.944 27.299 1.00 79.18 133 ILE F CA 1
ATOM 12791 C C . ILE G 1 152 ? -42.309 25.359 25.914 1.00 87.63 133 ILE F C 1
ATOM 12792 O O . ILE G 1 152 ? -42.978 24.420 25.478 1.00 95.50 133 ILE F O 1
ATOM 12797 N N . LYS G 1 153 ? -41.334 25.938 25.222 1.00 88.93 134 LYS F N 1
ATOM 12798 C CA . LYS G 1 153 ? -40.923 25.481 23.898 1.00 95.67 134 LYS F CA 1
ATOM 12799 C C . LYS G 1 153 ? -40.523 24.010 23.910 1.00 93.29 134 LYS F C 1
ATOM 12800 O O . LYS G 1 153 ? -40.766 23.273 22.953 1.00 101.49 134 LYS F O 1
ATOM 12806 N N . ALA G 1 154 ? -39.894 23.602 25.006 1.00 89.10 135 ALA F N 1
ATOM 12807 C CA . ALA G 1 154 ? -39.420 22.239 25.176 1.00 94.49 135 ALA F CA 1
ATOM 12808 C C . ALA G 1 154 ? -40.420 21.363 25.917 1.00 100.42 135 ALA F C 1
ATOM 12809 O O . ALA G 1 154 ? -40.144 20.191 26.168 1.00 106.94 135 ALA F O 1
ATOM 12811 N N . GLU G 1 155 ? -41.571 21.936 26.265 1.00 96.66 136 GLU F N 1
ATOM 12812 C CA . GLU G 1 155 ? -42.593 21.240 27.056 1.00 102.14 136 GLU F CA 1
ATOM 12813 C C . GLU G 1 155 ? -42.010 20.635 28.345 1.00 101.98 136 GLU F C 1
ATOM 12814 O O . GLU G 1 155 ? -42.119 19.432 28.589 1.00 98.89 136 GLU F O 1
ATOM 12820 N N . ARG G 1 156 ? -41.389 21.490 29.156 1.00 104.65 137 ARG F N 1
ATOM 12821 C CA . ARG G 1 156 ? -40.674 21.083 30.364 1.00 97.55 137 ARG F CA 1
ATOM 12822 C C . ARG G 1 156 ? -41.300 21.765 31.590 1.00 94.90 137 ARG F C 1
ATOM 12823 O O . ARG G 1 156 ? -41.473 22.979 31.606 1.00 94.67 137 ARG F O 1
ATOM 12831 N N . LYS G 1 157 ? -41.617 20.990 32.622 1.00 97.08 138 LYS F N 1
ATOM 12832 C CA . LYS G 1 157 ? -42.278 21.513 33.820 1.00 97.67 138 LYS F CA 1
ATOM 12833 C C . LYS G 1 157 ? -41.291 21.800 34.950 1.00 101.09 138 LYS F C 1
ATOM 12834 O O . LYS G 1 157 ? -41.134 20.983 35.857 1.00 108.62 138 LYS F O 1
ATOM 12840 N N . GLY G 1 158 ? -40.607 22.940 34.886 1.00 91.52 139 GLY F N 1
ATOM 12841 C CA . GLY G 1 158 ? -39.559 23.250 35.845 1.00 83.68 139 GLY F CA 1
ATOM 12842 C C . GLY G 1 158 ? -39.916 24.031 37.106 1.00 79.97 139 GLY F C 1
ATOM 12843 O O . GLY G 1 158 ? -41.078 24.134 37.517 1.00 74.97 139 GLY F O 1
ATOM 12844 N N . SER G 1 159 ? -38.885 24.594 37.725 1.00 75.97 140 SER F N 1
ATOM 12845 C CA . SER G 1 159 ? -39.048 25.313 38.972 1.00 71.54 140 SER F CA 1
ATOM 12846 C C . SER G 1 159 ? -38.280 26.622 38.919 1.00 65.63 140 SER F C 1
ATOM 12847 O O . SER G 1 159 ? -37.185 26.710 38.348 1.00 64.65 140 SER F O 1
ATOM 12850 N N . ILE G 1 160 ? -38.840 27.626 39.575 1.00 59.89 141 ILE F N 1
ATOM 12851 C CA . ILE G 1 160 ? -38.178 28.902 39.699 1.00 55.07 141 ILE F CA 1
ATOM 12852 C C . ILE G 1 160 ? -38.014 29.216 41.179 1.00 60.42 141 ILE F C 1
ATOM 12853 O O . ILE G 1 160 ? -38.967 29.136 41.970 1.00 60.43 141 ILE F O 1
ATOM 12858 N N . ILE G 1 161 ? -36.796 29.584 41.551 1.00 56.28 142 ILE F N 1
ATOM 12859 C CA . ILE G 1 161 ? -36.505 29.948 42.929 1.00 59.21 142 ILE F CA 1
ATOM 12860 C C . ILE G 1 161 ? -35.966 31.378 42.981 1.00 62.30 142 ILE F C 1
ATOM 12861 O O . ILE G 1 161 ? -34.923 31.691 42.407 1.00 61.42 142 ILE F O 1
ATOM 12866 N N . ASN G 1 162 ? -36.700 32.254 43.650 1.00 52.67 143 ASN F N 1
ATOM 12867 C CA . ASN G 1 162 ? -36.244 33.614 43.816 1.00 54.31 143 ASN F CA 1
ATOM 12868 C C . ASN G 1 162 ? -35.550 33.776 45.168 1.00 57.72 143 ASN F C 1
ATOM 12869 O O . ASN G 1 162 ? -36.119 33.453 46.201 1.00 58.01 143 ASN F O 1
ATOM 12874 N N . ILE G 1 163 ? -34.313 34.247 45.176 1.00 55.51 144 ILE F N 1
ATOM 12875 C CA . ILE G 1 163 ? -33.720 34.578 46.453 1.00 58.31 144 ILE F CA 1
ATOM 12876 C C . ILE G 1 163 ? -34.219 35.956 46.833 1.00 60.44 144 ILE F C 1
ATOM 12877 O O . ILE G 1 163 ? -33.890 36.930 46.172 1.00 54.92 144 ILE F O 1
ATOM 12882 N N . THR G 1 164 ? -35.058 36.036 47.857 1.00 60.59 145 THR F N 1
ATOM 12883 C CA . THR G 1 164 ? -35.495 37.337 48.327 1.00 65.96 145 THR F CA 1
ATOM 12884 C C . THR G 1 164 ? -34.580 37.752 49.485 1.00 66.18 145 THR F C 1
ATOM 12885 O O . THR G 1 164 ? -33.374 37.896 49.284 1.00 67.00 145 THR F O 1
ATOM 12889 N N . SER G 1 165 ? -35.137 37.895 50.685 1.00 62.28 146 SER F N 1
ATOM 12890 C CA . SER G 1 165 ? -34.402 38.377 51.857 1.00 55.54 146 SER F CA 1
ATOM 12891 C C . SER G 1 165 ? -35.437 38.561 52.940 1.00 54.14 146 SER F C 1
ATOM 12892 O O . SER G 1 165 ? -36.593 38.852 52.628 1.00 54.36 146 SER F O 1
ATOM 12895 N N . ILE G 1 166 ? -35.046 38.436 54.205 1.00 54.50 147 ILE F N 1
ATOM 12896 C CA . ILE G 1 166 ? -36.003 38.687 55.285 1.00 58.90 147 ILE F CA 1
ATOM 12897 C C . ILE G 1 166 ? -36.431 40.149 55.271 1.00 55.74 147 ILE F C 1
ATOM 12898 O O . ILE G 1 166 ? -37.470 40.520 55.820 1.00 55.95 147 ILE F O 1
ATOM 12903 N N . LEU G 1 167 ? -35.643 40.978 54.604 1.00 53.72 148 LEU F N 1
ATOM 12904 C CA . LEU G 1 167 ? -36.008 42.380 54.451 1.00 57.56 148 LEU F CA 1
ATOM 12905 C C . LEU G 1 167 ? -37.169 42.571 53.470 1.00 57.48 148 LEU F C 1
ATOM 12906 O O . LEU G 1 167 ? -37.642 43.688 53.270 1.00 53.39 148 LEU F O 1
ATOM 12911 N N . SER G 1 168 ? -37.662 41.487 52.879 1.00 56.97 149 SER F N 1
ATOM 12912 C CA . SER G 1 168 ? -38.856 41.604 52.051 1.00 57.04 149 SER F CA 1
ATOM 12913 C C . SER G 1 168 ? -40.085 41.867 52.936 1.00 55.51 149 SER F C 1
ATOM 12914 O O . SER G 1 168 ? -41.093 42.372 52.444 1.00 54.61 149 SER F O 1
ATOM 12917 N N . GLN G 1 169 ? -39.991 41.548 54.234 1.00 48.86 150 GLN F N 1
ATOM 12918 C CA . GLN G 1 169 ? -41.080 41.832 55.183 1.00 54.15 150 GLN F CA 1
ATOM 12919 C C . GLN G 1 169 ? -40.625 42.594 56.438 1.00 56.66 150 GLN F C 1
ATOM 12920 O O . GLN G 1 169 ? -41.410 43.320 57.061 1.00 54.18 150 GLN F O 1
ATOM 12926 N N . SER G 1 170 ? -39.368 42.420 56.822 1.00 55.00 151 SER F N 1
ATOM 12927 C CA . SER G 1 170 ? -38.825 43.170 57.949 1.00 56.53 151 SER F CA 1
ATOM 12928 C C . SER G 1 170 ? -38.178 44.436 57.418 1.00 60.28 151 SER F C 1
ATOM 12929 O O . SER G 1 170 ? -37.946 44.564 56.222 1.00 59.62 151 SER F O 1
ATOM 12932 N N . THR G 1 171 ? -37.867 45.361 58.312 1.00 60.49 152 THR F N 1
ATOM 12933 C CA . THR G 1 171 ? -37.224 46.591 57.906 1.00 61.77 152 THR F CA 1
ATOM 12934 C C . THR G 1 171 ? -35.808 46.665 58.478 1.00 64.24 152 THR F C 1
ATOM 12935 O O . THR G 1 171 ? -35.478 46.016 59.471 1.00 58.08 152 THR F O 1
ATOM 12939 N N . ASN G 1 172 ? -34.980 47.483 57.843 1.00 73.44 153 ASN F N 1
ATOM 12940 C CA . ASN G 1 172 ? -33.717 47.900 58.422 1.00 68.27 153 ASN F CA 1
ATOM 12941 C C . ASN G 1 172 ? -33.423 49.310 57.931 1.00 70.06 153 ASN F C 1
ATOM 12942 O O . ASN G 1 172 ? -34.127 49.829 57.073 1.00 70.05 153 ASN F O 1
ATOM 12947 N N . LEU G 1 173 ? -32.398 49.941 58.482 1.00 74.41 154 LEU F N 1
ATOM 12948 C CA . LEU G 1 173 ? -32.088 51.306 58.101 1.00 69.51 154 LEU F CA 1
ATOM 12949 C C . LEU G 1 173 ? -31.129 51.396 56.921 1.00 65.46 154 LEU F C 1
ATOM 12950 O O . LEU G 1 173 ? -30.209 50.593 56.793 1.00 63.69 154 LEU F O 1
ATOM 12955 N N . GLY G 1 174 ? -31.348 52.395 56.069 1.00 61.38 155 GLY F N 1
ATOM 12956 C CA . GLY G 1 174 ? -30.409 52.727 55.013 1.00 61.81 155 GLY F CA 1
ATOM 12957 C C . GLY G 1 174 ? -30.512 51.886 53.757 1.00 63.48 155 GLY F C 1
ATOM 12958 O O . GLY G 1 174 ? -29.621 51.943 52.899 1.00 65.53 155 GLY F O 1
ATOM 12959 N N . VAL G 1 175 ? -31.600 51.120 53.644 1.00 52.29 156 VAL F N 1
ATOM 12960 C CA . VAL G 1 175 ? -31.757 50.147 52.566 1.00 58.24 156 VAL F CA 1
ATOM 12961 C C . VAL G 1 175 ? -33.155 50.198 51.958 1.00 58.39 156 VAL F C 1
ATOM 12962 O O . VAL G 1 175 ? -33.695 49.170 51.543 1.00 54.60 156 VAL F O 1
ATOM 12966 N N A SER G 1 176 ? -33.736 51.397 51.906 1.00 58.88 157 SER F N 1
ATOM 12967 N N B SER G 1 176 ? -33.732 51.396 51.908 0.00 58.93 157 SER F N 1
ATOM 12968 C CA A SER G 1 176 ? -35.118 51.546 51.455 1.00 57.66 157 SER F CA 1
ATOM 12969 C CA B SER G 1 176 ? -35.113 51.584 51.453 0.00 57.81 157 SER F CA 1
ATOM 12970 C C A SER G 1 176 ? -35.436 50.962 50.072 1.00 55.36 157 SER F C 1
ATOM 12971 C C B SER G 1 176 ? -35.448 50.998 50.070 0.00 56.32 157 SER F C 1
ATOM 12972 O O A SER G 1 176 ? -36.406 50.225 49.942 1.00 54.63 157 SER F O 1
ATOM 12973 O O B SER G 1 176 ? -36.451 50.296 49.933 0.00 54.42 157 SER F O 1
ATOM 12978 N N . PRO G 1 177 ? -34.626 51.282 49.041 1.00 57.21 158 PRO F N 1
ATOM 12979 C CA . PRO G 1 177 ? -34.964 50.724 47.726 1.00 58.61 158 PRO F CA 1
ATOM 12980 C C . PRO G 1 177 ? -34.815 49.209 47.680 1.00 55.16 158 PRO F C 1
ATOM 12981 O O . PRO G 1 177 ? -35.574 48.529 46.976 1.00 54.85 158 PRO F O 1
ATOM 12985 N N . TYR G 1 178 ? -33.838 48.696 48.418 1.00 50.28 159 TYR F N 1
ATOM 12986 C CA . TYR G 1 178 ? -33.642 47.266 48.545 1.00 53.43 159 TYR F CA 1
ATOM 12987 C C . TYR G 1 178 ? -34.880 46.603 49.146 1.00 59.05 159 TYR F C 1
ATOM 12988 O O . TYR G 1 178 ? -35.393 45.621 48.602 1.00 60.74 159 TYR F O 1
ATOM 12997 N N . CYS G 1 179 ? -35.368 47.163 50.253 1.00 56.60 160 CYS F N 1
ATOM 12998 C CA . CYS G 1 179 ? -36.574 46.657 50.912 1.00 59.20 160 CYS F CA 1
ATOM 12999 C C . CYS G 1 179 ? -37.780 46.651 49.971 1.00 58.61 160 CYS F C 1
ATOM 13000 O O . CYS G 1 179 ? -38.540 45.673 49.916 1.00 49.64 160 CYS F O 1
ATOM 13003 N N . ALA G 1 180 ? -37.952 47.755 49.244 1.00 48.67 161 ALA F N 1
ATOM 13004 C CA . ALA G 1 180 ? -39.072 47.896 48.319 1.00 50.77 161 ALA F CA 1
ATOM 13005 C C . ALA G 1 180 ? -39.025 46.809 47.243 1.00 51.85 161 ALA F C 1
ATOM 13006 O O . ALA G 1 180 ? -40.033 46.158 46.941 1.00 52.30 161 ALA F O 1
ATOM 13008 N N . SER G 1 181 ? -37.835 46.614 46.691 1.00 47.38 162 SER F N 1
ATOM 13009 C CA . SER G 1 181 ? -37.638 45.699 45.585 1.00 52.01 162 SER F CA 1
ATOM 13010 C C . SER G 1 181 ? -37.884 44.259 46.018 1.00 54.05 162 SER F C 1
ATOM 13011 O O . SER G 1 181 ? -38.588 43.513 45.334 1.00 58.85 162 SER F O 1
ATOM 13014 N N . LYS G 1 182 ? -37.365 43.902 47.187 1.00 54.72 163 LYS F N 1
ATOM 13015 C CA . LYS G 1 182 ? -37.537 42.560 47.748 1.00 55.46 163 LYS F CA 1
ATOM 13016 C C . LYS G 1 182 ? -38.982 42.215 48.095 1.00 50.29 163 LYS F C 1
ATOM 13017 O O . LYS G 1 182 ? -39.436 41.104 47.848 1.00 55.18 163 LYS F O 1
ATOM 13023 N N . ALA G 1 183 ? -39.699 43.155 48.692 1.00 46.01 164 ALA F N 1
ATOM 13024 C CA . ALA G 1 183 ? -41.121 42.940 48.948 1.00 50.49 164 ALA F CA 1
ATOM 13025 C C . ALA G 1 183 ? -41.842 42.788 47.622 1.00 52.35 164 ALA F C 1
ATOM 13026 O O . ALA G 1 183 ? -42.789 42.015 47.516 1.00 57.40 164 ALA F O 1
ATOM 13028 N N . GLY G 1 184 ? -41.409 43.566 46.630 1.00 55.10 165 GLY F N 1
ATOM 13029 C CA . GLY G 1 184 ? -41.931 43.447 45.282 1.00 53.73 165 GLY F CA 1
ATOM 13030 C C . GLY G 1 184 ? -41.710 42.041 44.740 1.00 56.06 165 GLY F C 1
ATOM 13031 O O . GLY G 1 184 ? -42.640 41.430 44.228 1.00 48.31 165 GLY F O 1
ATOM 13032 N N . LEU G 1 185 ? -40.490 41.517 44.882 1.00 51.09 166 LEU F N 1
ATOM 13033 C CA . LEU G 1 185 ? -40.151 40.195 44.362 1.00 49.27 166 LEU F CA 1
ATOM 13034 C C . LEU G 1 185 ? -40.894 39.078 45.093 1.00 58.28 166 LEU F C 1
ATOM 13035 O O . LEU G 1 185 ? -41.342 38.102 44.486 1.00 63.24 166 LEU F O 1
ATOM 13040 N N . ARG G 1 186 ? -41.056 39.249 46.394 1.00 59.53 167 ARG F N 1
ATOM 13041 C CA . ARG G 1 186 ? -41.797 38.295 47.195 1.00 52.15 167 ARG F CA 1
ATOM 13042 C C . ARG G 1 186 ? -43.229 38.136 46.672 1.00 49.02 167 ARG F C 1
ATOM 13043 O O . ARG G 1 186 ? -43.740 37.025 46.492 1.00 45.92 167 ARG F O 1
ATOM 13051 N N . HIS G 1 187 ? -43.888 39.255 46.427 1.00 48.94 168 HIS F N 1
ATOM 13052 C CA . HIS G 1 187 ? -45.268 39.189 45.994 1.00 47.23 168 HIS F CA 1
ATOM 13053 C C . HIS G 1 187 ? -45.333 38.698 44.555 1.00 53.26 168 HIS F C 1
ATOM 13054 O O . HIS G 1 187 ? -46.292 38.034 44.138 1.00 58.11 168 HIS F O 1
ATOM 13061 N N . LEU G 1 188 ? -44.300 39.032 43.799 1.00 48.34 169 LEU F N 1
ATOM 13062 C CA . LEU G 1 188 ? -44.225 38.613 42.413 1.00 59.49 169 LEU F CA 1
ATOM 13063 C C . LEU G 1 188 ? -44.107 37.097 42.359 1.00 60.14 169 LEU F C 1
ATOM 13064 O O . LEU G 1 188 ? -44.648 36.460 41.468 1.00 73.32 169 LEU F O 1
ATOM 13069 N N . THR G 1 189 ? -43.390 36.533 43.323 1.00 51.47 170 THR F N 1
ATOM 13070 C CA . THR G 1 189 ? -43.286 35.095 43.467 1.00 52.55 170 THR F CA 1
ATOM 13071 C C . THR G 1 189 ? -44.657 34.426 43.582 1.00 59.80 170 THR F C 1
ATOM 13072 O O . THR G 1 189 ? -44.927 33.412 42.920 1.00 54.86 170 THR F O 1
ATOM 13076 N N . GLU G 1 190 ? -45.512 34.998 44.431 1.00 57.53 171 GLU F N 1
ATOM 13077 C CA . GLU G 1 190 ? -46.864 34.481 44.658 1.00 58.00 171 GLU F CA 1
ATOM 13078 C C . GLU G 1 190 ? -47.713 34.577 43.384 1.00 61.49 171 GLU F C 1
ATOM 13079 O O . GLU G 1 190 ? -48.403 33.635 42.994 1.00 68.88 171 GLU F O 1
ATOM 13085 N N . VAL G 1 191 ? -47.642 35.734 42.743 1.00 54.66 172 VAL F N 1
ATOM 13086 C CA . VAL G 1 191 ? -48.386 36.003 41.529 1.00 55.25 172 VAL F CA 1
ATOM 13087 C C . VAL G 1 191 ? -47.914 35.128 40.387 1.00 55.53 172 VAL F C 1
ATOM 13088 O O . VAL G 1 191 ? -48.728 34.620 39.611 1.00 53.39 172 VAL F O 1
ATOM 13100 N N . ALA G 1 193 ? -46.536 32.222 40.672 1.00 58.15 174 ALA F N 1
ATOM 13101 C CA . ALA G 1 193 ? -46.963 30.868 41.015 1.00 58.60 174 ALA F CA 1
ATOM 13102 C C . ALA G 1 193 ? -48.382 30.618 40.539 1.00 54.96 174 ALA F C 1
ATOM 13103 O O . ALA G 1 193 ? -48.697 29.554 40.008 1.00 54.68 174 ALA F O 1
ATOM 13105 N N . VAL G 1 194 ? -49.241 31.605 40.745 1.00 55.88 175 VAL F N 1
ATOM 13106 C CA . VAL G 1 194 ? -50.626 31.502 40.308 1.00 63.12 175 VAL F CA 1
ATOM 13107 C C . VAL G 1 194 ? -50.724 31.479 38.784 1.00 67.81 175 VAL F C 1
ATOM 13108 O O . VAL G 1 194 ? -51.449 30.660 38.224 1.00 72.79 175 VAL F O 1
ATOM 13112 N N . GLU G 1 195 ? -49.981 32.365 38.122 1.00 61.42 176 GLU F N 1
ATOM 13113 C CA . GLU G 1 195 ? -50.056 32.496 36.665 1.00 67.31 176 GLU F CA 1
ATOM 13114 C C . GLU G 1 195 ? -49.262 31.463 35.855 1.00 70.38 176 GLU F C 1
ATOM 13115 O O . GLU G 1 195 ? -49.542 31.252 34.665 1.00 68.74 176 GLU F O 1
ATOM 13121 N N . LEU G 1 196 ? -48.276 30.815 36.468 1.00 64.83 177 LEU F N 1
ATOM 13122 C CA . LEU G 1 196 ? -47.458 29.872 35.699 1.00 64.44 177 LEU F CA 1
ATOM 13123 C C . LEU G 1 196 ? -47.796 28.415 35.979 1.00 73.43 177 LEU F C 1
ATOM 13124 O O . LEU G 1 196 ? -47.287 27.518 35.311 1.00 75.20 177 LEU F O 1
ATOM 13129 N N . ALA G 1 197 ? -48.660 28.196 36.965 1.00 79.15 178 ALA F N 1
ATOM 13130 C CA . ALA G 1 197 ? -49.101 26.857 37.355 1.00 71.70 178 ALA F CA 1
ATOM 13131 C C . ALA G 1 197 ? -49.698 26.089 36.190 1.00 77.16 178 ALA F C 1
ATOM 13132 O O . ALA G 1 197 ? -49.605 24.862 36.154 1.00 86.63 178 ALA F O 1
ATOM 13134 N N . ARG G 1 198 ? -50.339 26.796 35.258 1.00 83.06 179 ARG F N 1
ATOM 13135 C CA . ARG G 1 198 ? -50.924 26.146 34.075 1.00 80.78 179 ARG F CA 1
ATOM 13136 C C . ARG G 1 198 ? -49.858 25.530 33.158 1.00 82.68 179 ARG F C 1
ATOM 13137 O O . ARG G 1 198 ? -50.167 24.684 32.322 1.00 90.35 179 ARG F O 1
ATOM 13145 N N . PHE G 1 199 ? -48.607 25.954 33.318 1.00 79.19 180 PHE F N 1
ATOM 13146 C CA . PHE G 1 199 ? -47.497 25.396 32.545 1.00 80.99 180 PHE F CA 1
ATOM 13147 C C . PHE G 1 199 ? -46.688 24.362 33.351 1.00 80.35 180 PHE F C 1
ATOM 13148 O O . PHE G 1 199 ? -45.631 23.912 32.909 1.00 76.70 180 PHE F O 1
ATOM 13156 N N . GLY G 1 200 ? -47.179 23.998 34.532 1.00 71.31 181 GLY F N 1
ATOM 13157 C CA . GLY G 1 200 ? -46.496 23.044 35.388 1.00 68.15 181 GLY F CA 1
ATOM 13158 C C . GLY G 1 200 ? -45.238 23.583 36.058 1.00 77.01 181 GLY F C 1
ATOM 13159 O O . GLY G 1 200 ? -44.393 22.819 36.530 1.00 68.61 181 GLY F O 1
ATOM 13160 N N . ILE G 1 201 ? -45.114 24.903 36.135 1.00 65.38 182 ILE F N 1
ATOM 13161 C CA . ILE G 1 201 ? -43.910 25.489 36.701 1.00 73.81 182 ILE F CA 1
ATOM 13162 C C . ILE G 1 201 ? -44.210 26.040 38.089 1.00 71.19 182 ILE F C 1
ATOM 13163 O O . ILE G 1 201 ? -45.039 26.939 38.245 1.00 68.15 182 ILE F O 1
ATOM 13168 N N . ASN G 1 202 ? -43.540 25.514 39.106 1.00 56.62 183 ASN F N 1
ATOM 13169 C CA . ASN G 1 202 ? -43.768 26.031 40.445 1.00 59.35 183 ASN F CA 1
ATOM 13170 C C . ASN G 1 202 ? -42.776 27.141 40.747 1.00 59.85 183 ASN F C 1
ATOM 13171 O O . ASN G 1 202 ? -41.652 27.138 40.237 1.00 64.02 183 ASN F O 1
ATOM 13176 N N . VAL G 1 203 ? -43.201 28.106 41.551 1.00 55.92 184 VAL F N 1
ATOM 13177 C CA . VAL G 1 203 ? -42.397 29.307 41.752 1.00 55.37 184 VAL F CA 1
ATOM 13178 C C . VAL G 1 203 ? -42.318 29.627 43.226 1.00 55.62 184 VAL F C 1
ATOM 13179 O O . VAL G 1 203 ? -43.334 29.894 43.879 1.00 57.72 184 VAL F O 1
ATOM 13183 N N . ASN G 1 204 ? -41.103 29.623 43.748 1.00 55.04 185 ASN F N 1
ATOM 13184 C CA . ASN G 1 204 ? -40.929 29.857 45.163 1.00 53.40 185 ASN F CA 1
ATOM 13185 C C . ASN G 1 204 ? -39.743 30.751 45.450 1.00 55.25 185 ASN F C 1
ATOM 13186 O O . ASN G 1 204 ? -38.904 31.000 44.581 1.00 61.59 185 ASN F O 1
ATOM 13191 N N . ALA G 1 205 ? -39.695 31.238 46.682 1.00 51.94 186 ALA F N 1
ATOM 13192 C CA . ALA G 1 205 ? -38.650 32.136 47.110 1.00 49.88 186 ALA F CA 1
ATOM 13193 C C . ALA G 1 205 ? -37.981 31.597 48.358 1.00 51.12 186 ALA F C 1
ATOM 13194 O O . ALA G 1 205 ? -38.592 30.848 49.122 1.00 51.50 186 ALA F O 1
ATOM 13196 N N . ILE G 1 206 ? -36.713 31.933 48.531 1.00 50.87 187 ILE F N 1
ATOM 13197 C CA . ILE G 1 206 ? -36.019 31.710 49.789 1.00 53.07 187 ILE F CA 1
ATOM 13198 C C . ILE G 1 206 ? -35.539 33.063 50.302 1.00 55.39 187 ILE F C 1
ATOM 13199 O O . ILE G 1 206 ? -34.937 33.835 49.554 1.00 56.55 187 ILE F O 1
ATOM 13204 N N . ALA G 1 207 ? -35.824 33.346 51.570 1.00 53.28 188 ALA F N 1
ATOM 13205 C CA . ALA G 1 207 ? -35.476 34.621 52.187 1.00 56.77 188 ALA F CA 1
ATOM 13206 C C . ALA G 1 207 ? -34.483 34.421 53.327 1.00 58.97 188 ALA F C 1
ATOM 13207 O O . ALA G 1 207 ? -34.862 34.113 54.460 1.00 62.82 188 ALA F O 1
ATOM 13209 N N . PRO G 1 208 ? -33.200 34.591 53.020 1.00 59.95 189 PRO F N 1
ATOM 13210 C CA . PRO G 1 208 ? -32.111 34.491 53.987 1.00 64.64 189 PRO F CA 1
ATOM 13211 C C . PRO G 1 208 ? -32.073 35.697 54.915 1.00 70.85 189 PRO F C 1
ATOM 13212 O O . PRO G 1 208 ? -32.509 36.781 54.520 1.00 74.00 189 PRO F O 1
ATOM 13216 N N . GLY G 1 209 ? -31.580 35.500 56.136 1.00 69.97 190 GLY F N 1
ATOM 13217 C CA . GLY G 1 209 ? -31.193 36.604 57.003 1.00 67.58 190 GLY F CA 1
ATOM 13218 C C . GLY G 1 209 ? -29.818 37.157 56.636 1.00 69.37 190 GLY F C 1
ATOM 13219 O O . GLY G 1 209 ? -29.367 37.026 55.494 1.00 70.70 190 GLY F O 1
ATOM 13220 N N . TYR G 1 210 ? -29.148 37.779 57.605 1.00 66.03 191 TYR F N 1
ATOM 13221 C CA . TYR G 1 210 ? -27.802 38.302 57.387 1.00 60.22 191 TYR F CA 1
ATOM 13222 C C . TYR G 1 210 ? -26.798 37.154 57.387 1.00 66.86 191 TYR F C 1
ATOM 13223 O O . TYR G 1 210 ? -26.666 36.422 58.374 1.00 65.71 191 TYR F O 1
ATOM 13240 N N . ILE G 1 212 ? -22.979 35.262 56.757 1.00 85.69 193 ILE F N 1
ATOM 13241 C CA . ILE G 1 212 ? -21.580 35.522 57.034 1.00 92.05 193 ILE F CA 1
ATOM 13242 C C . ILE G 1 212 ? -20.754 35.391 55.741 1.00 105.61 193 ILE F C 1
ATOM 13243 O O . ILE G 1 212 ? -20.390 34.295 55.321 1.00 110.46 193 ILE F O 1
ATOM 13248 N N . THR G 1 213 ? -20.494 36.525 55.094 1.00 110.52 194 THR F N 1
ATOM 13249 C CA . THR G 1 213 ? -19.781 36.536 53.822 1.00 120.63 194 THR F CA 1
ATOM 13250 C C . THR G 1 213 ? -18.648 37.545 53.873 1.00 135.80 194 THR F C 1
ATOM 13251 O O . THR G 1 213 ? -18.421 38.178 54.903 1.00 139.64 194 THR F O 1
ATOM 13255 N N . GLU G 1 214 ? -17.941 37.692 52.757 1.00 147.08 195 GLU F N 1
ATOM 13256 C CA . GLU G 1 214 ? -16.787 38.588 52.688 1.00 158.80 195 GLU F CA 1
ATOM 13257 C C . GLU G 1 214 ? -17.154 39.990 52.196 1.00 162.58 195 GLU F C 1
ATOM 13258 O O . GLU G 1 214 ? -16.388 40.937 52.388 1.00 163.11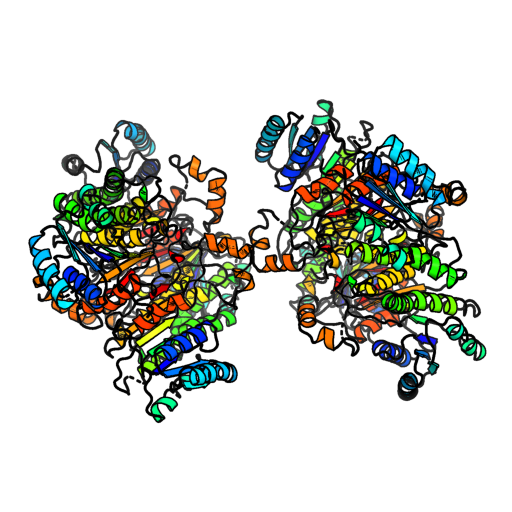 195 GLU F O 1
ATOM 13264 N N . ILE G 1 215 ? -18.321 40.128 51.569 1.00 165.53 196 ILE F N 1
ATOM 13265 C CA . ILE G 1 215 ? -18.785 41.447 51.153 1.00 169.95 196 ILE F CA 1
ATOM 13266 C C . ILE G 1 215 ? -19.187 42.193 52.423 1.00 169.90 196 ILE F C 1
ATOM 13267 O O . ILE G 1 215 ? -19.197 43.425 52.466 1.00 174.52 196 ILE F O 1
ATOM 13272 N N . ASN G 1 216 ? -19.505 41.419 53.462 1.00 163.35 197 ASN F N 1
ATOM 13273 C CA . ASN G 1 216 ? -19.887 41.961 54.762 1.00 153.91 197 ASN F CA 1
ATOM 13274 C C . ASN G 1 216 ? -19.143 41.331 55.948 1.00 154.61 197 ASN F C 1
ATOM 13275 O O . ASN G 1 216 ? -19.726 41.097 57.006 1.00 147.18 197 ASN F O 1
ATOM 13280 N N . GLU G 1 217 ? -17.862 41.027 55.752 1.00 164.09 198 GLU F N 1
ATOM 13281 C CA . GLU G 1 217 ? -17.036 40.447 56.810 1.00 166.02 198 GLU F CA 1
ATOM 13282 C C . GLU G 1 217 ? -16.725 41.494 57.883 1.00 164.28 198 GLU F C 1
ATOM 13283 O O . GLU G 1 217 ? -16.742 41.206 59.081 1.00 162.37 198 GLU F O 1
ATOM 13289 N N . GLU G 1 218 ? -16.429 42.710 57.431 1.00 162.72 199 GLU F N 1
ATOM 13290 C CA . GLU G 1 218 ? -16.114 43.825 58.318 1.00 159.99 199 GLU F CA 1
ATOM 13291 C C . GLU G 1 218 ? -17.343 44.194 59.160 1.00 155.59 199 GLU F C 1
ATOM 13292 O O . GLU G 1 218 ? -17.260 44.350 60.381 1.00 153.99 199 GLU F O 1
ATOM 13298 N N . TYR G 1 219 ? -18.482 44.294 58.479 1.00 154.07 200 TYR F N 1
ATOM 13299 C CA . TYR G 1 219 ? -19.785 44.633 59.060 1.00 152.35 200 TYR F CA 1
ATOM 13300 C C . TYR G 1 219 ? -20.133 43.658 60.197 1.00 151.48 200 TYR F C 1
ATOM 13301 O O . TYR G 1 219 ? -20.528 44.084 61.288 1.00 151.19 200 TYR F O 1
ATOM 13310 N N . LEU G 1 220 ? -19.964 42.359 59.940 1.00 147.61 201 LEU F N 1
ATOM 13311 C CA . LEU G 1 220 ? -20.361 41.302 60.880 1.00 138.18 201 LEU F CA 1
ATOM 13312 C C . LEU G 1 220 ? -19.366 40.922 61.994 1.00 141.56 201 LEU F C 1
ATOM 13313 O O . LEU G 1 220 ? -19.753 40.744 63.151 1.00 137.96 201 LEU F O 1
ATOM 13318 N N . THR G 1 221 ? -18.090 40.805 61.639 1.00 147.50 202 THR F N 1
ATOM 13319 C CA . THR G 1 221 ? -17.078 40.287 62.564 1.00 152.39 202 THR F CA 1
ATOM 13320 C C . THR G 1 221 ? -16.533 41.310 63.553 1.00 158.05 202 THR F C 1
ATOM 13321 O O . THR G 1 221 ? -15.777 40.962 64.460 1.00 157.71 202 THR F O 1
ATOM 13325 N N . SER G 1 222 ? -16.914 42.569 63.378 1.00 161.89 203 SER F N 1
ATOM 13326 C CA . SER G 1 222 ? -16.472 43.626 64.278 1.00 165.46 203 SER F CA 1
ATOM 13327 C C . SER G 1 222 ? -17.145 43.507 65.645 1.00 160.67 203 SER F C 1
ATOM 13328 O O . SER G 1 222 ? -17.950 42.606 65.870 1.00 157.68 203 SER F O 1
ATOM 13331 N N . GLU G 1 223 ? -16.821 44.424 66.553 1.00 158.91 204 GLU F N 1
ATOM 13332 C CA . GLU G 1 223 ? -17.417 44.418 67.884 1.00 155.93 204 GLU F CA 1
ATOM 13333 C C . GLU G 1 223 ? -18.834 44.975 67.810 1.00 152.77 204 GLU F C 1
ATOM 13334 O O . GLU G 1 223 ? -19.726 44.538 68.537 1.00 151.90 204 GLU F O 1
ATOM 13340 N N . VAL G 1 224 ? -19.021 45.944 66.916 1.00 152.71 205 VAL F N 1
ATOM 13341 C CA . VAL G 1 224 ? -20.318 46.575 66.677 1.00 152.19 205 VAL F CA 1
ATOM 13342 C C . VAL G 1 224 ? -21.336 45.558 66.185 1.00 148.31 205 VAL F C 1
ATOM 13343 O O . VAL G 1 224 ? -22.520 45.616 66.534 1.00 148.96 205 VAL F O 1
ATOM 13347 N N . GLY G 1 225 ? -20.854 44.603 65.399 1.00 143.29 206 GLY F N 1
ATOM 13348 C CA . GLY G 1 225 ? -21.703 43.563 64.860 1.00 137.33 206 GLY F CA 1
ATOM 13349 C C . GLY G 1 225 ? -22.014 42.493 65.884 1.00 132.30 206 GLY F C 1
ATOM 13350 O O . GLY G 1 225 ? -23.000 41.775 65.746 1.00 130.71 206 GLY F O 1
ATOM 13351 N N . GLN G 1 226 ? -21.177 42.375 66.910 1.00 129.68 207 GLN F N 1
ATOM 13352 C CA . GLN G 1 226 ? -21.384 41.344 67.920 1.00 125.41 207 GLN F CA 1
ATOM 13353 C C . GLN G 1 226 ? -22.599 41.626 68.809 1.00 120.61 207 GLN F C 1
ATOM 13354 O O . GLN G 1 226 ? -23.196 40.701 69.365 1.00 118.43 207 GLN F O 1
ATOM 13360 N N . GLN G 1 227 ? -22.954 42.901 68.942 1.00 118.52 208 GLN F N 1
ATOM 13361 C CA . GLN G 1 227 ? -24.151 43.308 69.683 1.00 116.98 208 GLN F CA 1
ATOM 13362 C C . GLN G 1 227 ? -25.406 43.039 68.879 1.00 108.39 208 GLN F C 1
ATOM 13363 O O . GLN G 1 227 ? -26.497 42.854 69.421 1.00 103.43 208 GLN F O 1
ATOM 13369 N N . LEU G 1 228 ? -25.230 43.069 67.568 1.00 111.44 209 LEU F N 1
ATOM 13370 C CA . LEU G 1 228 ? -26.272 42.729 66.617 1.00 112.20 209 LEU F CA 1
ATOM 13371 C C . LEU G 1 228 ? -26.673 41.254 66.774 1.00 102.31 209 LEU F C 1
ATOM 13372 O O . LEU G 1 228 ? -27.855 40.910 66.781 1.00 95.52 209 LEU F O 1
ATOM 13377 N N . LEU G 1 229 ? -25.662 40.398 66.917 1.00 101.66 210 LEU F N 1
ATOM 13378 C CA . LEU G 1 229 ? -25.834 38.958 67.115 1.00 95.42 210 LEU F CA 1
ATOM 13379 C C . LEU G 1 229 ? -26.820 38.614 68.212 1.00 97.30 210 LEU F C 1
ATOM 13380 O O . LEU G 1 229 ? -27.606 37.684 68.083 1.00 106.78 210 LEU F O 1
ATOM 13385 N N . LYS G 1 230 ? -26.778 39.384 69.288 1.00 93.41 211 LYS F N 1
ATOM 13386 C CA . LYS G 1 230 ? -27.591 39.117 70.462 1.00 93.07 211 LYS F CA 1
ATOM 13387 C C . LYS G 1 230 ? -29.086 39.353 70.218 1.00 100.08 211 LYS F C 1
ATOM 13388 O O . LYS G 1 230 ? -29.918 39.020 71.067 1.00 103.56 211 LYS F O 1
ATOM 13394 N N . LYS G 1 231 ? -29.428 39.914 69.058 1.00 100.90 212 LYS F N 1
ATOM 13395 C CA . LYS G 1 231 ? -30.835 40.091 68.708 1.00 102.20 212 LYS F CA 1
ATOM 13396 C C . LYS G 1 231 ? -31.412 38.783 68.163 1.00 96.19 212 LYS F C 1
ATOM 13397 O O . LYS G 1 231 ? -32.537 38.400 68.496 1.00 96.98 212 LYS F O 1
ATOM 13403 N N . ILE G 1 232 ? -30.598 38.072 67.386 1.00 86.19 213 ILE F N 1
ATOM 13404 C CA . ILE G 1 232 ? -30.984 36.820 66.735 1.00 74.30 213 ILE F CA 1
ATOM 13405 C C . ILE G 1 232 ? -31.116 35.672 67.721 1.00 72.71 213 ILE F C 1
ATOM 13406 O O . ILE G 1 232 ? -30.170 35.383 68.452 1.00 70.61 213 ILE F O 1
ATOM 13411 N N . PRO G 1 233 ? -32.275 34.992 67.722 1.00 72.20 214 PRO F N 1
ATOM 13412 C CA . PRO G 1 233 ? -32.590 33.940 68.700 1.00 76.94 214 PRO F CA 1
ATOM 13413 C C . PRO G 1 233 ? -31.529 32.848 68.794 1.00 78.80 214 PRO F C 1
ATOM 13414 O O . PRO G 1 233 ? -31.194 32.437 69.902 1.00 86.02 214 PRO F O 1
ATOM 13418 N N . THR G 1 234 ? -31.010 32.387 67.661 1.00 75.39 215 THR F N 1
ATOM 13419 C CA . THR G 1 234 ? -29.953 31.377 67.675 1.00 74.71 215 THR F CA 1
ATOM 13420 C C . THR G 1 234 ? -28.584 31.967 68.018 1.00 80.64 215 THR F C 1
ATOM 13421 O O . THR G 1 234 ? -27.606 31.231 68.172 1.00 84.66 215 THR F O 1
ATOM 13425 N N . ARG G 1 235 ? -28.526 33.292 68.121 1.00 79.43 216 ARG F N 1
ATOM 13426 C CA . ARG G 1 235 ? -27.284 34.015 68.373 1.00 72.78 216 ARG F CA 1
ATOM 13427 C C . ARG G 1 235 ? -26.237 33.732 67.292 1.00 72.55 216 ARG F C 1
ATOM 13428 O O . ARG G 1 235 ? -25.045 33.841 67.550 1.00 79.20 216 ARG F O 1
ATOM 13436 N N . LYS G 1 236 ? -26.681 33.396 66.078 1.00 71.90 217 LYS F N 1
ATOM 13437 C CA . LYS G 1 236 ? -25.762 33.097 64.966 1.00 68.89 217 LYS F CA 1
ATOM 13438 C C . LYS G 1 236 ? -26.236 33.658 63.629 1.00 70.41 217 LYS F C 1
ATOM 13439 O O . LYS G 1 236 ? -27.432 33.628 63.312 1.00 67.71 217 LYS F O 1
ATOM 13445 N N . PHE G 1 237 ? -25.285 34.162 62.844 1.00 72.97 218 PHE F N 1
ATOM 13446 C CA . PHE G 1 237 ? -25.572 34.588 61.477 1.00 72.63 218 PHE F CA 1
ATOM 13447 C C . PHE G 1 237 ? -25.836 33.408 60.568 1.00 74.72 218 PHE F C 1
ATOM 13448 O O . PHE G 1 237 ? -25.493 32.270 60.887 1.00 75.71 218 PHE F O 1
ATOM 13456 N N . VAL G 1 238 ? -26.415 33.702 59.411 1.00 71.82 219 VAL F N 1
ATOM 13457 C CA . VAL G 1 238 ? -26.781 32.664 58.467 1.00 65.89 219 VAL F CA 1
ATOM 13458 C C . VAL G 1 238 ? -25.556 32.137 57.741 1.00 71.39 219 VAL F C 1
ATOM 13459 O O . VAL G 1 238 ? -24.721 32.897 57.232 1.00 74.73 219 VAL F O 1
ATOM 13463 N N . GLU G 1 239 ? -25.430 30.820 57.731 1.00 80.44 220 GLU F N 1
ATOM 13464 C CA . GLU G 1 239 ? -24.389 30.177 56.952 1.00 82.45 220 GLU F CA 1
ATOM 13465 C C . GLU G 1 239 ? -24.978 29.763 55.620 1.00 76.92 220 GLU F C 1
ATOM 13466 O O . GLU G 1 239 ? -26.175 29.488 55.522 1.00 66.61 220 GLU F O 1
ATOM 13472 N N . PHE G 1 240 ? -24.136 29.753 54.594 1.00 70.61 221 PHE F N 1
ATOM 13473 C CA . PHE G 1 240 ? -24.544 29.316 53.272 1.00 66.79 221 PHE F CA 1
ATOM 13474 C C . PHE G 1 240 ? -25.150 27.922 53.349 1.00 73.01 221 PHE F C 1
ATOM 13475 O O . PHE G 1 240 ? -26.139 27.639 52.675 1.00 76.18 221 PHE F O 1
ATOM 13483 N N . ASP G 1 241 ? -24.545 27.055 54.167 1.00 74.22 222 ASP F N 1
ATOM 13484 C CA . ASP G 1 241 ? -25.038 25.690 54.338 1.00 78.44 222 ASP F CA 1
ATOM 13485 C C . ASP G 1 241 ? -26.483 25.647 54.842 1.00 75.39 222 ASP F C 1
ATOM 13486 O O . ASP G 1 241 ? -27.238 24.727 54.518 1.00 72.68 222 ASP F O 1
ATOM 13491 N N . ASP G 1 242 ? -26.879 26.670 55.590 1.00 74.42 223 ASP F N 1
ATOM 13492 C CA . ASP G 1 242 ? -28.240 26.748 56.102 1.00 67.55 223 ASP F CA 1
ATOM 13493 C C . ASP G 1 242 ? -29.238 26.801 54.957 1.00 60.69 223 ASP F C 1
ATOM 13494 O O . ASP G 1 242 ? -30.420 26.507 55.139 1.00 60.54 223 ASP F O 1
ATOM 13499 N N . LEU G 1 243 ? -28.756 27.184 53.778 1.00 55.62 224 LEU F N 1
ATOM 13500 C CA . LEU G 1 243 ? -29.625 27.320 52.616 1.00 60.76 224 LEU F CA 1
ATOM 13501 C C . LEU G 1 243 ? -29.757 26.010 51.819 1.00 64.32 224 LEU F C 1
ATOM 13502 O O . LEU G 1 243 ? -30.685 25.856 51.019 1.00 59.31 224 LEU F O 1
ATOM 13507 N N . ASN G 1 244 ? -28.857 25.060 52.075 1.00 62.87 225 ASN F N 1
ATOM 13508 C CA . ASN G 1 244 ? -28.815 23.810 51.313 1.00 71.84 225 ASN F CA 1
ATOM 13509 C C . ASN G 1 244 ? -30.129 23.016 51.235 1.00 74.53 225 ASN F C 1
ATOM 13510 O O . ASN G 1 244 ? -30.630 22.744 50.143 1.00 73.86 225 ASN F O 1
ATOM 13515 N N . GLY G 1 245 ? -30.703 22.696 52.389 1.00 72.40 226 GLY F N 1
ATOM 13516 C CA . GLY G 1 245 ? -31.949 21.952 52.453 1.00 67.24 226 GLY F CA 1
ATOM 13517 C C . GLY G 1 245 ? -33.085 22.624 51.698 1.00 65.84 226 GLY F C 1
ATOM 13518 O O . GLY G 1 245 ? -33.728 21.997 50.850 1.00 67.05 226 GLY F O 1
ATOM 13519 N N . PRO G 1 246 ? -33.367 23.897 52.024 1.00 63.34 227 PRO F N 1
ATOM 13520 C CA . PRO G 1 246 ? -34.413 24.627 51.295 1.00 59.93 227 PRO F CA 1
ATOM 13521 C C . PRO G 1 246 ? -34.177 24.704 49.776 1.00 61.21 227 PRO F C 1
ATOM 13522 O O . PRO G 1 246 ? -35.143 24.616 49.004 1.00 55.60 227 PRO F O 1
ATOM 13526 N N . LEU G 1 247 ? -32.924 24.856 49.354 1.00 67.05 228 LEU F N 1
ATOM 13527 C CA . LEU G 1 247 ? -32.604 24.902 47.924 1.00 70.77 228 LEU F CA 1
ATOM 13528 C C . LEU G 1 247 ? -32.985 23.609 47.202 1.00 69.85 228 LEU F C 1
ATOM 13529 O O . LEU G 1 247 ? -33.570 23.636 46.118 1.00 76.41 228 LEU F O 1
ATOM 13534 N N . LEU G 1 248 ? -32.639 22.477 47.802 1.00 64.35 229 LEU F N 1
ATOM 13535 C CA . LEU G 1 248 ? -32.911 21.183 47.187 1.00 68.39 229 LEU F CA 1
ATOM 13536 C C . LEU G 1 248 ? -34.402 20.845 47.183 1.00 69.80 229 LEU F C 1
ATOM 13537 O O . LEU G 1 248 ? -34.911 20.251 46.219 1.00 69.75 229 LEU F O 1
ATOM 13542 N N . LEU G 1 249 ? -35.090 21.221 48.264 1.00 57.26 230 LEU F N 1
ATOM 13543 C CA . LEU G 1 249 ? -36.532 21.061 48.352 1.00 58.90 230 LEU F CA 1
ATOM 13544 C C . LEU G 1 249 ? -37.225 21.736 47.182 1.00 61.67 230 LEU F C 1
ATOM 13545 O O . LEU G 1 249 ? -37.953 21.096 46.409 1.00 60.72 230 LEU F O 1
ATOM 13550 N N . LEU G 1 250 ? -36.933 23.020 47.016 1.00 60.51 231 LEU F N 1
ATOM 13551 C CA . LEU G 1 250 ? -37.659 23.837 46.067 1.00 57.41 231 LEU F CA 1
ATOM 13552 C C . LEU G 1 250 ? -37.201 23.583 44.648 1.00 58.41 231 LEU F C 1
ATOM 13553 O O . LEU G 1 250 ? -37.842 24.022 43.704 1.00 60.56 231 LEU F O 1
ATOM 13558 N N . ALA G 1 251 ? -36.095 22.857 44.502 1.00 66.59 232 ALA F N 1
ATOM 13559 C CA . ALA G 1 251 ? -35.557 22.545 43.182 1.00 71.85 232 ALA F CA 1
ATOM 13560 C C . ALA G 1 251 ? -35.897 21.137 42.706 1.00 75.85 232 ALA F C 1
ATOM 13561 O O . ALA G 1 251 ? -35.687 20.817 41.540 1.00 81.16 232 ALA F O 1
ATOM 13563 N N . SER G 1 252 ? -36.458 20.313 43.589 1.00 76.09 233 SER F N 1
ATOM 13564 C CA . SER G 1 252 ? -36.694 18.894 43.287 1.00 68.67 233 SER F CA 1
ATOM 13565 C C . SER G 1 252 ? -38.159 18.481 43.372 1.00 64.09 233 SER F C 1
ATOM 13566 O O . SER G 1 252 ? -39.026 19.301 43.714 1.00 69.99 233 SER F O 1
ATOM 13569 N N . GLN G 1 253 ? -38.417 17.203 43.091 1.00 64.31 234 GLN F N 1
ATOM 13570 C CA . GLN G 1 253 ? -39.751 16.615 43.215 1.00 70.62 234 GLN F CA 1
ATOM 13571 C C . GLN G 1 253 ? -40.334 16.812 44.618 1.00 74.01 234 GLN F C 1
ATOM 13572 O O . GLN G 1 253 ? -41.541 16.976 44.785 1.00 76.97 234 GLN F O 1
ATOM 13578 N N . ALA G 1 254 ? -39.468 16.801 45.625 1.00 68.03 235 ALA F N 1
ATOM 13579 C CA . ALA G 1 254 ? -39.884 17.008 47.003 1.00 62.92 235 ALA F CA 1
ATOM 13580 C C . ALA G 1 254 ? -40.694 18.290 47.198 1.00 68.49 235 ALA F C 1
ATOM 13581 O O . ALA G 1 254 ? -41.521 18.373 48.111 1.00 79.63 235 ALA F O 1
ATOM 13583 N N . GLY G 1 255 ? -40.448 19.294 46.352 1.00 66.10 236 GLY F N 1
ATOM 13584 C CA . GLY G 1 255 ? -41.110 20.589 46.481 1.00 53.66 236 GLY F CA 1
ATOM 13585 C C . GLY G 1 255 ? -42.244 20.853 45.500 1.00 59.65 236 GLY F C 1
ATOM 13586 O O . GLY G 1 255 ? -42.733 21.972 45.417 1.00 72.60 236 GLY F O 1
ATOM 13587 N N . GLN G 1 256 ? -42.649 19.839 44.741 1.00 62.70 237 GLN F N 1
ATOM 13588 C CA . GLN G 1 256 ? -43.609 20.021 43.641 1.00 70.53 237 GLN F CA 1
ATOM 13589 C C . GLN G 1 256 ? -45.029 20.426 44.030 1.00 70.53 237 GLN F C 1
ATOM 13590 O O . GLN G 1 256 ? -45.732 21.029 43.225 1.00 78.09 237 GLN F O 1
ATOM 13596 N N . GLY G 1 257 ? -45.467 20.061 45.232 1.00 65.93 238 GLY F N 1
ATOM 13597 C CA . GLY G 1 257 ? -46.798 20.429 45.689 1.00 61.05 238 GLY F CA 1
ATOM 13598 C C . GLY G 1 257 ? -46.798 21.798 46.331 1.00 57.59 238 GLY F C 1
ATOM 13599 O O . GLY G 1 257 ? -47.826 22.283 46.789 1.00 61.45 238 GLY F O 1
ATOM 13600 N N . ILE G 1 258 ? -45.627 22.425 46.326 1.00 51.16 239 ILE F N 1
ATOM 13601 C CA . ILE G 1 258 ? -45.400 23.707 46.965 1.00 55.36 239 ILE F CA 1
ATOM 13602 C C . ILE G 1 258 ? -45.150 24.787 45.910 1.00 62.08 239 ILE F C 1
ATOM 13603 O O . ILE G 1 258 ? -44.214 24.685 45.107 1.00 66.89 239 ILE F O 1
ATOM 13608 N N . THR G 1 259 ? -45.969 25.829 45.918 1.00 57.76 240 THR F N 1
ATOM 13609 C CA . THR G 1 259 ? -45.760 26.943 45.003 1.00 60.70 240 THR F CA 1
ATOM 13610 C C . THR G 1 259 ? -46.271 28.232 45.634 1.00 59.42 240 THR F C 1
ATOM 13611 O O . THR G 1 259 ? -47.246 28.212 46.378 1.00 63.97 240 THR F O 1
ATOM 13615 N N . GLY G 1 260 ? -45.577 29.339 45.403 1.00 55.43 241 GLY F N 1
ATOM 13616 C CA . GLY G 1 260 ? -46.065 30.625 45.866 1.00 51.41 241 GLY F CA 1
ATOM 13617 C C . GLY G 1 260 ? -45.670 30.960 47.289 1.00 50.90 241 GLY F C 1
ATOM 13618 O O . GLY G 1 260 ? -46.323 31.769 47.954 1.00 60.20 241 GLY F O 1
ATOM 13619 N N . ILE G 1 261 ? -44.622 30.325 47.787 1.00 45.44 242 ILE F N 1
ATOM 13620 C CA . ILE G 1 261 ? -44.256 30.556 49.173 1.00 47.02 242 ILE F CA 1
ATOM 13621 C C . ILE G 1 261 ? -42.876 31.167 49.302 1.00 48.47 242 ILE F C 1
ATOM 13622 O O . ILE G 1 261 ? -42.107 31.182 48.345 1.00 47.06 242 ILE F O 1
ATOM 13627 N N . GLU G 1 262 ? -42.584 31.700 50.484 1.00 48.26 243 GLU F N 1
ATOM 13628 C CA . GLU G 1 262 ? -41.246 32.194 50.795 1.00 52.76 243 GLU F CA 1
ATOM 13629 C C . GLU G 1 262 ? -40.723 31.532 52.059 1.00 59.21 243 GLU F C 1
ATOM 13630 O O . GLU G 1 262 ? -41.309 31.691 53.132 1.00 61.65 243 GLU F O 1
ATOM 13636 N N . ILE G 1 263 ? -39.621 30.800 51.942 1.00 56.33 244 ILE F N 1
ATOM 13637 C CA . ILE G 1 263 ? -39.014 30.156 53.104 1.00 53.59 244 ILE F CA 1
ATOM 13638 C C . ILE G 1 263 ? -37.928 31.028 53.737 1.00 58.17 244 ILE F C 1
ATOM 13639 O O . ILE G 1 263 ? -36.882 31.284 53.131 1.00 58.83 244 ILE F O 1
ATOM 13644 N N . LYS G 1 264 ? -38.167 31.489 54.957 1.00 51.05 245 LYS F N 1
ATOM 13645 C CA . LYS G 1 264 ? -37.143 32.273 55.650 1.00 54.97 245 LYS F CA 1
ATOM 13646 C C . LYS G 1 264 ? -36.067 31.390 56.296 1.00 57.44 245 LYS F C 1
ATOM 13647 O O . LYS G 1 264 ? -36.371 30.409 56.972 1.00 58.65 245 LYS F O 1
ATOM 13653 N N . VAL G 1 265 ? -34.807 31.737 56.069 1.00 54.74 246 VAL F N 1
ATOM 13654 C CA . VAL G 1 265 ? -33.707 31.046 56.715 1.00 57.59 246 VAL F CA 1
ATOM 13655 C C . VAL G 1 265 ? -32.876 32.100 57.452 1.00 63.61 246 VAL F C 1
ATOM 13656 O O . VAL G 1 265 ? -32.023 32.754 56.860 1.00 68.41 246 VAL F O 1
ATOM 13660 N N . ASP G 1 266 ? -33.125 32.269 58.745 1.00 59.58 247 ASP F N 1
ATOM 13661 C CA . ASP G 1 266 ? -32.600 33.437 59.451 1.00 63.83 247 ASP F CA 1
ATOM 13662 C C . ASP G 1 266 ? -32.340 33.212 60.945 1.00 64.89 247 ASP F C 1
ATOM 13663 O O . ASP G 1 266 ? -32.210 34.171 61.705 1.00 61.08 247 ASP F O 1
ATOM 13668 N N . GLY G 1 267 ? -32.325 31.953 61.372 1.00 64.77 248 GLY F N 1
ATOM 13669 C CA . GLY G 1 267 ? -32.093 31.641 62.773 1.00 63.49 248 GLY F CA 1
ATOM 13670 C C . GLY G 1 267 ? -33.091 32.308 63.700 1.00 57.75 248 GLY F C 1
ATOM 13671 O O . GLY G 1 267 ? -32.761 32.646 64.833 1.00 59.66 248 GLY F O 1
ATOM 13672 N N . GLY G 1 268 ? -34.298 32.532 63.189 1.00 55.37 249 GLY F N 1
ATOM 13673 C CA . GLY G 1 268 ? -35.393 33.091 63.959 1.00 51.42 249 GLY F CA 1
ATOM 13674 C C . GLY G 1 268 ? -35.368 34.605 64.048 1.00 51.96 249 GLY F C 1
ATOM 13675 O O . GLY G 1 268 ? -36.201 35.203 64.735 1.00 57.08 249 GLY F O 1
ATOM 13676 N N . HIS G 1 269 ? -34.436 35.222 63.326 1.00 55.04 250 HIS F N 1
ATOM 13677 C CA . HIS G 1 269 ? -34.214 36.668 63.386 1.00 58.39 250 HIS F CA 1
ATOM 13678 C C . HIS G 1 269 ? -35.477 37.500 63.183 1.00 58.37 250 HIS F C 1
ATOM 13679 O O . HIS G 1 269 ? -35.766 38.373 63.994 1.00 57.77 250 HIS F O 1
ATOM 13686 N N . SER G 1 270 ? -36.254 37.187 62.147 1.00 53.19 251 SER F N 1
ATOM 13687 C CA . SER G 1 270 ? -37.437 37.983 61.808 1.00 60.52 251 SER F CA 1
ATOM 13688 C C . SER G 1 270 ? -38.559 37.852 62.841 1.00 56.05 251 SER F C 1
ATOM 13689 O O . SER G 1 270 ? -39.523 38.611 62.819 1.00 62.48 251 SER F O 1
ATOM 13692 N N . ALA G 1 271 ? -38.441 36.877 63.728 1.00 47.83 252 ALA F N 1
ATOM 13693 C CA . ALA G 1 271 ? -39.425 36.675 64.796 1.00 45.91 252 ALA F CA 1
ATOM 13694 C C . ALA G 1 271 ? -38.968 37.319 66.130 1.00 60.95 252 ALA F C 1
ATOM 13695 O O . ALA G 1 271 ? -39.701 37.312 67.110 1.00 67.61 252 ALA F O 1
ATOM 13697 N N . ALA G 1 272 ? -37.751 37.850 66.164 1.00 62.04 253 ALA F N 1
ATOM 13698 C CA . ALA G 1 272 ? -37.191 38.417 67.386 1.00 67.28 253 ALA F CA 1
ATOM 13699 C C . ALA G 1 272 ? -38.035 39.581 67.910 1.00 69.97 253 ALA F C 1
ATOM 13700 O O . ALA G 1 272 ? -38.651 40.299 67.123 1.00 73.55 253 ALA F O 1
ATOM 13702 N N . PRO G 1 273 ? -38.068 39.756 69.246 1.00 70.11 254 PRO F N 1
ATOM 13703 C CA . PRO G 1 273 ? -38.828 40.792 69.966 1.00 68.03 254 PRO F CA 1
ATOM 13704 C C . PRO G 1 273 ? -38.575 42.218 69.479 1.00 66.16 254 PRO F C 1
ATOM 13705 O O . PRO G 1 273 ? -39.496 43.041 69.573 1.00 72.21 254 PRO F O 1
ATOM 13709 N N . ASN H 1 21 ? -62.408 68.599 67.637 1.00 70.73 2 ASN G N 1
ATOM 13710 C CA . ASN H 1 21 ? -62.389 67.688 66.483 1.00 82.17 2 ASN G CA 1
ATOM 13711 C C . ASN H 1 21 ? -60.997 67.162 66.149 1.00 80.31 2 ASN G C 1
ATOM 13712 O O . ASN H 1 21 ? -60.140 67.900 65.662 1.00 66.00 2 ASN G O 1
ATOM 13717 N N . ILE H 1 22 ? -60.773 65.884 66.432 1.00 77.63 3 ILE G N 1
ATOM 13718 C CA . ILE H 1 22 ? -59.471 65.273 66.189 1.00 73.57 3 ILE G CA 1
ATOM 13719 C C . ILE H 1 22 ? -59.219 65.009 64.700 1.00 69.85 3 ILE G C 1
ATOM 13720 O O . ILE H 1 22 ? -58.091 64.730 64.292 1.00 71.98 3 ILE G O 1
ATOM 13725 N N . PHE H 1 23 ? -60.273 65.097 63.894 1.00 66.22 4 PHE G N 1
ATOM 13726 C CA . PHE H 1 23 ? -60.156 64.886 62.457 1.00 64.25 4 PHE G CA 1
ATOM 13727 C C . PHE H 1 23 ? -60.076 66.188 61.672 1.00 67.77 4 PHE G C 1
ATOM 13728 O O . PHE H 1 23 ? -60.260 66.193 60.457 1.00 69.30 4 PHE G O 1
ATOM 13736 N N . ASP H 1 24 ? -59.824 67.292 62.366 1.00 69.51 5 ASP G N 1
ATOM 13737 C CA . ASP H 1 24 ? -59.772 68.590 61.708 1.00 72.69 5 ASP G CA 1
ATOM 13738 C C . ASP H 1 24 ? -58.638 68.679 60.674 1.00 71.19 5 ASP G C 1
ATOM 13739 O O . ASP H 1 24 ? -57.488 68.370 60.982 1.00 70.03 5 ASP G O 1
ATOM 13744 N N . VAL H 1 25 ? -58.970 69.101 59.455 1.00 75.93 6 VAL G N 1
ATOM 13745 C CA . VAL H 1 25 ? -57.960 69.370 58.427 1.00 75.66 6 VAL G CA 1
ATOM 13746 C C . VAL H 1 25 ? -58.144 70.775 57.830 1.00 71.75 6 VAL G C 1
ATOM 13747 O O . VAL H 1 25 ? -57.558 71.103 56.800 1.00 69.04 6 VAL G O 1
ATOM 13751 N N . LYS H 1 26 ? -58.963 71.600 58.471 1.00 71.64 7 LYS G N 1
ATOM 13752 C CA . LYS H 1 26 ? -59.183 72.968 57.990 1.00 73.41 7 LYS G CA 1
ATOM 13753 C C . LYS H 1 26 ? -57.887 73.781 57.912 1.00 70.18 7 LYS G C 1
ATOM 13754 O O . LYS H 1 26 ? -57.048 73.718 58.819 1.00 68.15 7 LYS G O 1
ATOM 13760 N N . ASP H 1 27 ? -57.730 74.495 56.793 1.00 68.17 8 ASP G N 1
ATOM 13761 C CA . ASP H 1 27 ? -56.584 75.373 56.485 1.00 65.39 8 ASP G CA 1
ATOM 13762 C C . ASP H 1 27 ? -55.302 74.629 56.131 1.00 72.55 8 ASP G C 1
ATOM 13763 O O . ASP H 1 27 ? -54.299 75.251 55.787 1.00 65.51 8 ASP G O 1
ATOM 13768 N N . LYS H 1 28 ? -55.335 73.302 56.201 1.00 67.60 9 LYS G N 1
ATOM 13769 C CA . LYS H 1 28 ? -54.196 72.511 55.753 1.00 71.97 9 LYS G CA 1
ATOM 13770 C C . LYS H 1 28 ? -54.030 72.588 54.237 1.00 70.49 9 LYS G C 1
ATOM 13771 O O . LYS H 1 28 ? -54.980 72.874 53.504 1.00 75.06 9 LYS G O 1
ATOM 13777 N N . TYR H 1 29 ? -52.821 72.314 53.765 1.00 61.70 10 TYR G N 1
ATOM 13778 C CA . TYR H 1 29 ? -52.608 72.165 52.335 1.00 56.97 10 TYR G CA 1
ATOM 13779 C C . TYR H 1 29 ? -52.408 70.707 52.016 1.00 55.19 10 TYR G C 1
ATOM 13780 O O . TYR H 1 29 ? -51.460 70.085 52.506 1.00 63.67 10 TYR G O 1
ATOM 13789 N N . ILE H 1 30 ? -53.319 70.164 51.213 1.00 54.51 11 ILE G N 1
ATOM 13790 C CA . ILE H 1 30 ? -53.272 68.755 50.828 1.00 60.49 11 ILE G CA 1
ATOM 13791 C C . ILE H 1 30 ? -52.815 68.612 49.384 1.00 63.51 11 ILE G C 1
ATOM 13792 O O . ILE H 1 30 ? -53.479 69.091 48.476 1.00 70.71 11 ILE G O 1
ATOM 13797 N N . LEU H 1 31 ? -51.686 67.947 49.178 1.00 51.71 12 LEU G N 1
ATOM 13798 C CA . LEU H 1 31 ? -51.172 67.707 47.837 1.00 52.69 12 LEU G CA 1
ATOM 13799 C C . LEU H 1 31 ? -51.614 66.348 47.322 1.00 57.83 12 LEU G C 1
ATOM 13800 O O . LEU H 1 31 ? -51.316 65.310 47.916 1.00 58.71 12 LEU G O 1
ATOM 13805 N N . ILE H 1 32 ? -52.326 66.365 46.206 1.00 56.40 13 ILE G N 1
ATOM 13806 C CA . ILE H 1 32 ? -52.881 65.148 45.647 1.00 61.44 13 ILE G CA 1
ATOM 13807 C C . ILE H 1 32 ? -52.342 64.921 44.252 1.00 64.42 13 ILE G C 1
ATOM 13808 O O . ILE H 1 32 ? -52.623 65.702 43.349 1.00 56.99 13 ILE G O 1
ATOM 13813 N N . THR H 1 33 ? -51.560 63.863 44.074 1.00 53.61 14 THR G N 1
ATOM 13814 C CA . THR H 1 33 ? -51.116 63.481 42.736 1.00 60.37 14 THR G CA 1
ATOM 13815 C C . THR H 1 33 ? -52.203 62.622 42.105 1.00 61.51 14 THR G C 1
ATOM 13816 O O . THR H 1 33 ? -53.117 62.169 42.797 1.00 64.90 14 THR G O 1
ATOM 13820 N N . GLY H 1 34 ? -52.137 62.417 40.796 1.00 68.71 15 GLY G N 1
ATOM 13821 C CA . GLY H 1 34 ? -53.158 61.628 40.126 1.00 68.47 15 GLY G CA 1
ATOM 13822 C C . GLY H 1 34 ? -54.551 62.224 40.263 1.00 59.18 15 GLY G C 1
ATOM 13823 O O . GLY H 1 34 ? -55.541 61.502 40.348 1.00 71.46 15 GLY G O 1
ATOM 13824 N N . ALA H 1 35 ? -54.616 63.552 40.300 1.00 62.50 16 ALA G N 1
ATOM 13825 C CA . ALA H 1 35 ? -55.853 64.289 40.560 1.00 59.00 16 ALA G CA 1
ATOM 13826 C C . ALA H 1 35 ? -56.874 64.235 39.413 1.00 62.75 16 ALA G C 1
ATOM 13827 O O . ALA H 1 35 ? -58.039 64.583 39.603 1.00 66.19 16 ALA G O 1
ATOM 13829 N N . SER H 1 36 ? -56.452 63.807 38.226 1.00 65.63 17 SER G N 1
ATOM 13830 C CA . SER H 1 36 ? -57.363 63.795 37.080 1.00 75.90 17 SER G CA 1
ATOM 13831 C C . SER H 1 36 ? -58.243 62.528 36.993 1.00 78.68 17 SER G C 1
ATOM 13832 O O . SER H 1 36 ? -59.196 62.475 36.208 1.00 79.20 17 SER G O 1
ATOM 13835 N N . SER H 1 37 ? -57.911 61.502 37.771 1.00 75.07 18 SER G N 1
ATOM 13836 C CA . SER H 1 37 ? -58.751 60.306 37.836 1.00 78.73 18 SER G CA 1
ATOM 13837 C C . SER H 1 37 ? -60.033 60.590 38.618 1.00 76.51 18 SER G C 1
ATOM 13838 O O . SER H 1 37 ? -60.119 61.571 39.361 1.00 65.12 18 SER G O 1
ATOM 13841 N N . GLY H 1 38 ? -61.018 59.710 38.475 1.00 59.14 19 GLY G N 1
ATOM 13842 C CA . GLY H 1 38 ? -62.234 59.828 39.259 1.00 74.72 19 GLY G CA 1
ATOM 13843 C C . GLY H 1 38 ? -61.948 59.885 40.752 1.00 68.09 19 GLY G C 1
ATOM 13844 O O . GLY H 1 38 ? -62.476 60.751 41.444 1.00 63.90 19 GLY G O 1
ATOM 13845 N N . LEU H 1 39 ? -61.075 59.002 41.234 1.00 63.83 20 LEU G N 1
ATOM 13846 C CA . LEU H 1 39 ? -60.695 58.994 42.641 1.00 64.32 20 LEU G CA 1
ATOM 13847 C C . LEU H 1 39 ? -59.996 60.274 43.081 1.00 64.24 20 LEU G C 1
ATOM 13848 O O . LEU H 1 39 ? -60.283 60.809 44.152 1.00 60.41 20 LEU G O 1
ATOM 13853 N N . GLY H 1 40 ? -59.080 60.762 42.252 1.00 61.29 21 GLY G N 1
ATOM 13854 C CA . GLY H 1 40 ? -58.360 61.982 42.559 1.00 57.60 21 GLY G CA 1
ATOM 13855 C C . GLY H 1 40 ? -59.299 63.156 42.746 1.00 56.19 21 GLY G C 1
ATOM 13856 O O . GLY H 1 40 ? -59.097 63.980 43.631 1.00 52.86 21 GLY G O 1
ATOM 13857 N N . HIS H 1 41 ? -60.327 63.222 41.907 1.00 58.61 22 HIS G N 1
ATOM 13858 C CA . HIS H 1 41 ? -61.351 64.257 42.013 1.00 64.06 22 HIS G CA 1
ATOM 13859 C C . HIS H 1 41 ? -62.063 64.140 43.355 1.00 65.17 22 HIS G C 1
ATOM 13860 O O . HIS H 1 41 ? -62.293 65.135 44.040 1.00 68.36 22 HIS G O 1
ATOM 13867 N N . HIS H 1 42 ? -62.422 62.913 43.714 1.00 63.54 23 HIS G N 1
ATOM 13868 C CA . HIS H 1 42 ? -63.133 62.661 44.956 1.00 65.49 23 HIS G CA 1
ATOM 13869 C C . HIS H 1 42 ? -62.315 63.125 46.151 1.00 68.69 23 HIS G C 1
ATOM 13870 O O . HIS H 1 42 ? -62.818 63.809 47.044 1.00 66.35 23 HIS G O 1
ATOM 13877 N N . ILE H 1 43 ? -61.040 62.761 46.142 1.00 68.59 24 ILE G N 1
ATOM 13878 C CA . ILE H 1 43 ? -60.150 63.102 47.228 1.00 61.07 24 ILE G CA 1
ATOM 13879 C C . ILE H 1 43 ? -59.998 64.612 47.387 1.00 61.60 24 ILE G C 1
ATOM 13880 O O . ILE H 1 43 ? -60.120 65.130 48.501 1.00 54.39 24 ILE G O 1
ATOM 13885 N N . ALA H 1 44 ? -59.775 65.304 46.269 1.00 67.53 25 ALA G N 1
ATOM 13886 C CA . ALA H 1 44 ? -59.637 66.759 46.256 1.00 65.16 25 ALA G CA 1
ATOM 13887 C C . ALA H 1 44 ? -60.857 67.401 46.870 1.00 63.89 25 ALA G C 1
ATOM 13888 O O . ALA H 1 44 ? -60.755 68.324 47.678 1.00 63.88 25 ALA G O 1
ATOM 13890 N N . GLU H 1 45 ? -62.012 66.885 46.472 1.00 63.85 26 GLU G N 1
ATOM 13891 C CA . GLU H 1 45 ? -63.303 67.382 46.914 1.00 66.29 26 GLU G CA 1
ATOM 13892 C C . GLU H 1 45 ? -63.575 67.060 48.380 1.00 68.64 26 GLU G C 1
ATOM 13893 O O . GLU H 1 45 ? -64.151 67.879 49.106 1.00 69.92 26 GLU G O 1
ATOM 13899 N N . LEU H 1 46 ? -63.153 65.868 48.809 1.00 66.55 27 LEU G N 1
ATOM 13900 C CA . LEU H 1 46 ? -63.336 65.457 50.190 1.00 61.59 27 LEU G CA 1
ATOM 13901 C C . LEU H 1 46 ? -62.672 66.481 51.081 1.00 63.75 27 LEU G C 1
ATOM 13902 O O . LEU H 1 46 ? -63.291 67.007 52.019 1.00 64.21 27 LEU G O 1
ATOM 13907 N N . PHE H 1 47 ? -61.409 66.764 50.772 1.00 56.72 28 PHE G N 1
ATOM 13908 C CA . PHE H 1 47 ? -60.619 67.682 51.585 1.00 67.66 28 PHE G CA 1
ATOM 13909 C C . PHE H 1 47 ? -61.060 69.142 51.468 1.00 69.87 28 PHE G C 1
ATOM 13910 O O . PHE H 1 47 ? -61.037 69.893 52.445 1.00 66.07 28 PHE G O 1
ATOM 13918 N N . ALA H 1 48 ? -61.494 69.531 50.281 1.00 71.20 29 ALA G N 1
ATOM 13919 C CA . ALA H 1 48 ? -61.992 70.880 50.099 1.00 75.06 29 ALA G CA 1
ATOM 13920 C C . ALA H 1 48 ? -63.242 71.076 50.949 1.00 72.94 29 ALA G C 1
ATOM 13921 O O . ALA H 1 48 ? -63.404 72.118 51.577 1.00 78.56 29 ALA G O 1
ATOM 13923 N N . LYS H 1 49 ? -64.111 70.067 50.972 1.00 69.27 30 LYS G N 1
ATOM 13924 C CA . LYS H 1 49 ? -65.337 70.117 51.774 1.00 72.37 30 LYS G CA 1
ATOM 13925 C C . LYS H 1 49 ? -65.058 70.257 53.287 1.00 71.73 30 LYS G C 1
ATOM 13926 O O . LYS H 1 49 ? -65.823 70.888 54.009 1.00 68.44 30 LYS G O 1
ATOM 13932 N N . GLU H 1 50 ? -63.962 69.669 53.760 1.00 67.09 31 GLU G N 1
ATOM 13933 C CA . GLU H 1 50 ? -63.573 69.782 55.167 1.00 65.79 31 GLU G CA 1
ATOM 13934 C C . GLU H 1 50 ? -62.740 71.043 55.460 1.00 66.86 31 GLU G C 1
ATOM 13935 O O . GLU H 1 50 ? -62.163 71.185 56.542 1.00 68.93 31 GLU G O 1
ATOM 13941 N N . GLY H 1 51 ? -62.681 71.965 54.507 1.00 65.51 32 GLY G N 1
ATOM 13942 C CA . GLY H 1 51 ? -61.992 73.218 54.741 1.00 72.83 32 GLY G CA 1
ATOM 13943 C C . GLY H 1 51 ? -60.491 73.200 54.508 1.00 71.84 32 GLY G C 1
ATOM 13944 O O . GLY H 1 51 ? -59.782 74.068 54.991 1.00 73.59 32 GLY G O 1
ATOM 13945 N N . ALA H 1 52 ? -59.987 72.203 53.796 1.00 60.78 33 ALA G N 1
ATOM 13946 C CA . ALA H 1 52 ? -58.555 72.157 53.522 1.00 68.92 33 ALA G CA 1
ATOM 13947 C C . ALA H 1 52 ? -58.250 72.805 52.180 1.00 69.28 33 ALA G C 1
ATOM 13948 O O . ALA H 1 52 ? -59.071 72.758 51.256 1.00 65.95 33 ALA G O 1
ATOM 13950 N N . ASN H 1 53 ? -57.073 73.414 52.075 1.00 69.60 34 ASN G N 1
ATOM 13951 C CA . ASN H 1 53 ? -56.604 73.931 50.797 1.00 65.60 34 ASN G CA 1
ATOM 13952 C C . ASN H 1 53 ? -56.034 72.790 49.983 1.00 66.38 34 ASN G C 1
ATOM 13953 O O . ASN H 1 53 ? -55.514 71.819 50.537 1.00 71.59 34 ASN G O 1
ATOM 13958 N N . ILE H 1 54 ? -56.119 72.925 48.665 1.00 65.81 35 ILE G N 1
ATOM 13959 C CA . ILE H 1 54 ? -55.919 71.810 47.748 1.00 61.29 35 ILE G CA 1
ATOM 13960 C C . ILE H 1 54 ? -54.817 72.093 46.739 1.00 66.10 35 ILE G C 1
ATOM 13961 O O . ILE H 1 54 ? -54.843 73.103 46.030 1.00 69.60 35 ILE G O 1
ATOM 13966 N N . VAL H 1 55 ? -53.835 71.208 46.679 1.00 60.69 36 VAL G N 1
ATOM 13967 C CA . VAL H 1 55 ? -52.888 71.254 45.581 1.00 58.03 36 VAL G CA 1
ATOM 13968 C C . VAL H 1 55 ? -53.061 70.002 44.756 1.00 59.46 36 VAL G C 1
ATOM 13969 O O . VAL H 1 55 ? -52.814 68.903 45.232 1.00 64.32 36 VAL G O 1
ATOM 13973 N N . ILE H 1 56 ? -53.501 70.169 43.518 1.00 60.06 37 ILE G N 1
ATOM 13974 C CA . ILE H 1 56 ? -53.769 69.029 42.659 1.00 59.65 37 ILE G CA 1
ATOM 13975 C C . ILE H 1 56 ? -52.809 69.018 41.488 1.00 66.94 37 ILE G C 1
ATOM 13976 O O . ILE H 1 56 ? -52.565 70.067 40.885 1.00 73.39 37 ILE G O 1
ATOM 13981 N N . CYS H 1 57 ? -52.266 67.847 41.151 1.00 56.65 38 CYS G N 1
ATOM 13982 C CA . CYS H 1 57 ? -51.495 67.744 39.914 1.00 60.15 38 CYS G CA 1
ATOM 13983 C C . CYS H 1 57 ? -51.830 66.499 39.118 1.00 57.89 38 CYS G C 1
ATOM 13984 O O . CYS H 1 57 ? -52.255 65.487 39.680 1.00 59.99 38 CYS G O 1
ATOM 13987 N N . ALA H 1 58 ? -51.603 66.586 37.807 1.00 61.67 39 ALA G N 1
ATOM 13988 C CA . ALA H 1 58 ? -51.870 65.509 36.861 1.00 56.77 39 ALA G CA 1
ATOM 13989 C C . ALA H 1 58 ? -51.032 65.779 35.631 1.00 65.41 39 ALA G C 1
ATOM 13990 O O . ALA H 1 58 ? -50.388 66.825 35.536 1.00 71.02 39 ALA G O 1
ATOM 13992 N N . ARG H 1 59 ? -51.045 64.846 34.684 1.00 69.44 40 ARG G N 1
ATOM 13993 C CA . ARG H 1 59 ? -50.237 64.990 33.480 1.00 77.89 40 ARG G CA 1
ATOM 13994 C C . ARG H 1 59 ? -50.734 66.181 32.659 1.00 69.93 40 ARG G C 1
ATOM 13995 O O . ARG H 1 59 ? -49.944 66.993 32.202 1.00 65.71 40 ARG G O 1
ATOM 14003 N N . ARG H 1 60 ? -52.050 66.250 32.477 1.00 68.04 41 ARG G N 1
ATOM 14004 C CA . ARG H 1 60 ? -52.727 67.291 31.696 1.00 65.19 41 ARG G CA 1
ATOM 14005 C C . ARG H 1 60 ? -53.529 68.317 32.527 1.00 79.60 41 ARG G C 1
ATOM 14006 O O . ARG H 1 60 ? -54.439 67.982 33.296 1.00 85.32 41 ARG G O 1
ATOM 14014 N N . LEU H 1 61 ? -53.103 69.566 32.395 1.00 84.23 42 LEU G N 1
ATOM 14015 C CA . LEU H 1 61 ? -53.669 70.738 33.056 1.00 86.32 42 LEU G CA 1
ATOM 14016 C C . LEU H 1 61 ? -55.158 70.991 32.795 1.00 77.05 42 LEU G C 1
ATOM 14017 O O . LEU H 1 61 ? -55.872 71.512 33.654 1.00 75.16 42 LEU G O 1
ATOM 14022 N N . GLU H 1 62 ? -55.617 70.646 31.600 1.00 78.48 43 GLU G N 1
ATOM 14023 C CA . GLU H 1 62 ? -56.972 71.000 31.189 1.00 83.71 43 GLU G CA 1
ATOM 14024 C C . GLU H 1 62 ? -58.046 70.365 32.065 1.00 86.93 43 GLU G C 1
ATOM 14025 O O . GLU H 1 62 ? -59.054 70.996 32.377 1.00 89.26 43 GLU G O 1
ATOM 14031 N N . ARG H 1 63 ? -57.795 69.131 32.491 1.00 86.90 44 ARG G N 1
ATOM 14032 C CA . ARG H 1 63 ? -58.710 68.397 33.351 1.00 87.19 44 ARG G CA 1
ATOM 14033 C C . ARG H 1 63 ? -58.747 68.995 34.762 1.00 80.33 44 ARG G C 1
ATOM 14034 O O . ARG H 1 63 ? -59.760 68.948 35.447 1.00 84.50 44 ARG G O 1
ATOM 14042 N N . LEU H 1 64 ? -57.664 69.649 35.154 1.00 73.73 45 LEU G N 1
ATOM 14043 C CA . LEU H 1 64 ? -57.539 70.140 36.513 1.00 75.15 45 LEU G CA 1
ATOM 14044 C C . LEU H 1 64 ? -58.206 71.492 36.663 1.00 82.96 45 LEU G C 1
ATOM 14045 O O . LEU H 1 64 ? -58.528 71.911 37.773 1.00 86.39 45 LEU G O 1
ATOM 14050 N N . LYS H 1 65 ? -58.362 72.193 35.547 1.00 84.88 46 LYS G N 1
ATOM 14051 C CA . LYS H 1 65 ? -58.986 73.509 35.548 1.00 79.69 46 LYS G CA 1
ATOM 14052 C C . LYS H 1 65 ? -60.479 73.430 35.847 1.00 74.05 46 LYS G C 1
ATOM 14053 O O . LYS H 1 65 ? -61.005 74.260 36.577 1.00 64.73 46 LYS G O 1
ATOM 14059 N N . GLU H 1 66 ? -61.160 72.436 35.279 1.00 82.34 47 GLU G N 1
ATOM 14060 C CA . GLU H 1 66 ? -62.576 72.243 35.574 1.00 90.15 47 GLU G CA 1
ATOM 14061 C C . GLU H 1 66 ? -62.735 72.011 37.079 1.00 85.75 47 GLU G C 1
ATOM 14062 O O . GLU H 1 66 ? -63.604 72.603 37.715 1.00 89.08 47 GLU G O 1
ATOM 14068 N N . LEU H 1 67 ? -61.892 71.143 37.638 1.00 81.19 48 LEU G N 1
ATOM 14069 C CA . LEU H 1 67 ? -61.953 70.783 39.053 1.00 76.70 48 LEU G CA 1
ATOM 14070 C C . LEU H 1 67 ? -61.639 71.967 39.964 1.00 69.67 48 LEU G C 1
ATOM 14071 O O . LEU H 1 67 ? -62.268 72.126 41.009 1.00 60.08 48 LEU G O 1
ATOM 14076 N N . GLU H 1 68 ? -60.622 72.749 39.592 1.00 74.53 49 GLU G N 1
ATOM 14077 C CA . GLU H 1 68 ? -60.240 73.960 40.328 1.00 75.30 49 GLU G CA 1
ATOM 14078 C C . GLU H 1 68 ? -61.412 74.925 40.503 1.00 74.26 49 GLU G C 1
ATOM 14079 O O . GLU H 1 68 ? -61.643 75.427 41.603 1.00 76.43 49 GLU G O 1
ATOM 14085 N N . SER H 1 69 ? -62.149 75.183 39.426 1.00 71.28 50 SER G N 1
ATOM 14086 C CA . SER H 1 69 ? -63.276 76.112 39.500 1.00 76.00 50 SER G CA 1
ATOM 14087 C C . SER H 1 69 ? -64.359 75.585 40.420 1.00 73.54 50 SER G C 1
ATOM 14088 O O . SER H 1 69 ? -64.832 76.304 41.287 1.00 71.54 50 SER G O 1
ATOM 14091 N N . HIS H 1 70 ? -64.721 74.318 40.247 1.00 75.21 51 HIS G N 1
ATOM 14092 C CA . HIS H 1 70 ? -65.766 73.696 41.061 1.00 79.28 51 HIS G CA 1
ATOM 14093 C C . HIS H 1 70 ? -65.460 73.814 42.545 1.00 72.85 51 HIS G C 1
ATOM 14094 O O . HIS H 1 70 ? -66.321 74.157 43.346 1.00 76.80 51 HIS G O 1
ATOM 14101 N N . ILE H 1 71 ? -64.218 73.536 42.900 1.00 71.15 52 ILE G N 1
ATOM 14102 C CA . ILE H 1 71 ? -63.782 73.599 44.286 1.00 72.65 52 ILE G CA 1
ATOM 14103 C C . ILE H 1 71 ? -63.701 75.040 44.816 1.00 79.03 52 ILE G C 1
ATOM 14104 O O . ILE H 1 71 ? -64.145 75.330 45.928 1.00 82.60 52 ILE G O 1
ATOM 14109 N N . LYS H 1 72 ? -63.117 75.932 44.025 1.00 76.52 53 LYS G N 1
ATOM 14110 C CA . LYS H 1 72 ? -63.065 77.341 44.381 1.00 75.21 53 LYS G CA 1
ATOM 14111 C C . LYS H 1 72 ? -64.489 77.887 44.525 1.00 84.13 53 LYS G C 1
ATOM 14112 O O . LYS H 1 72 ? -64.793 78.639 45.445 1.00 86.01 53 LYS G O 1
ATOM 14118 N N . ASN H 1 73 ? -65.356 77.501 43.598 1.00 89.64 54 ASN G N 1
ATOM 14119 C CA . ASN H 1 73 ? -66.746 77.941 43.591 1.00 98.23 54 ASN G CA 1
ATOM 14120 C C . ASN H 1 73 ? -67.572 77.391 44.765 1.00 100.65 54 ASN G C 1
ATOM 14121 O O . ASN H 1 73 ? -68.292 78.136 45.432 1.00 107.49 54 ASN G O 1
ATOM 14126 N N . GLU H 1 74 ? -67.461 76.087 45.016 1.00 91.27 55 GLU G N 1
ATOM 14127 C CA . GLU H 1 74 ? -68.260 75.429 46.049 1.00 89.48 55 GLU G CA 1
ATOM 14128 C C . GLU H 1 74 ? -67.726 75.583 47.465 1.00 84.47 55 GLU G C 1
ATOM 14129 O O . GLU H 1 74 ? -68.501 75.781 48.398 1.00 89.80 55 GLU G O 1
ATOM 14135 N N . TYR H 1 75 ? -66.408 75.526 47.626 1.00 75.14 56 TYR G N 1
ATOM 14136 C CA . TYR H 1 75 ? -65.828 75.458 48.966 1.00 84.33 56 TYR G CA 1
ATOM 14137 C C . TYR H 1 75 ? -64.974 76.673 49.349 1.00 88.93 56 TYR G C 1
ATOM 14138 O O . TYR H 1 75 ? -64.733 76.919 50.530 1.00 92.31 56 TYR G O 1
ATOM 14147 N N . GLY H 1 76 ? -64.549 77.447 48.355 1.00 88.05 57 GLY G N 1
ATOM 14148 C CA . GLY H 1 76 ? -63.817 78.683 48.600 1.00 84.05 57 GLY G CA 1
ATOM 14149 C C . GLY H 1 76 ? -62.464 78.580 49.284 1.00 79.73 57 GLY G C 1
ATOM 14150 O O . GLY H 1 76 ? -62.033 79.522 49.950 1.00 82.25 57 GLY G O 1
ATOM 14151 N N . VAL H 1 77 ? -61.809 77.430 49.143 1.00 64.88 58 VAL G N 1
ATOM 14152 C CA . VAL H 1 77 ? -60.451 77.244 49.636 1.00 63.42 58 VAL G CA 1
ATOM 14153 C C . VAL H 1 77 ? -59.432 77.614 48.548 1.00 74.81 58 VAL G C 1
ATOM 14154 O O . VAL H 1 77 ? -59.775 77.708 47.357 1.00 69.97 58 VAL G O 1
ATOM 14158 N N . GLN H 1 78 ? -58.175 77.790 48.951 1.00 68.16 59 GLN G N 1
ATOM 14159 C CA . GLN H 1 78 ? -57.099 78.001 47.993 1.00 65.34 59 GLN G CA 1
ATOM 14160 C C . GLN H 1 78 ? -56.880 76.720 47.190 1.00 66.07 59 GLN G C 1
ATOM 14161 O O . GLN H 1 78 ? -56.878 75.612 47.745 1.00 61.38 59 GLN G O 1
ATOM 14167 N N . VAL H 1 79 ? -56.733 76.867 45.878 1.00 65.15 60 VAL G N 1
ATOM 14168 C CA . VAL H 1 79 ? -56.435 75.728 45.007 1.00 68.63 60 VAL G CA 1
ATOM 14169 C C . VAL H 1 79 ? -55.271 76.022 44.081 1.00 73.29 60 VAL G C 1
ATOM 14170 O O . VAL H 1 79 ? -55.241 77.058 43.415 1.00 86.79 60 VAL G O 1
ATOM 14174 N N . TYR H 1 80 ? -54.296 75.125 44.059 1.00 61.63 61 TYR G N 1
ATOM 14175 C CA . TYR H 1 80 ? -53.191 75.265 43.125 1.00 61.66 61 TYR G CA 1
ATOM 14176 C C . TYR H 1 80 ? -53.196 74.061 42.198 1.00 66.30 61 TYR G C 1
ATOM 14177 O O . TYR H 1 80 ? -53.310 72.921 42.659 1.00 69.80 61 TYR G O 1
ATOM 14186 N N . THR H 1 81 ? -53.124 74.320 40.894 1.00 68.37 62 THR G N 1
ATOM 14187 C CA . THR H 1 81 ? -53.046 73.259 39.895 1.00 64.65 62 THR G CA 1
ATOM 14188 C C . THR H 1 81 ? -51.657 73.240 39.252 1.00 65.32 62 THR G C 1
ATOM 14189 O O . THR H 1 81 ? -51.072 74.291 39.015 1.00 72.51 62 THR G O 1
ATOM 14193 N N . PHE H 1 82 ? -51.147 72.047 38.954 1.00 64.48 63 PHE G N 1
ATOM 14194 C CA . PHE H 1 82 ? -49.859 71.868 38.271 1.00 54.69 63 PHE G CA 1
ATOM 14195 C C . PHE H 1 82 ? -49.962 70.727 37.253 1.00 63.17 63 PHE G C 1
ATOM 14196 O O . PHE H 1 82 ? -50.502 69.654 37.549 1.00 59.94 63 PHE G O 1
ATOM 14204 N N . ALA H 1 83 ? -49.519 70.984 36.032 1.00 60.84 64 ALA G N 1
ATOM 14205 C CA . ALA H 1 83 ? -49.355 69.921 35.057 1.00 57.61 64 ALA G CA 1
ATOM 14206 C C . ALA H 1 83 ? -47.919 69.414 35.135 1.00 57.05 64 ALA G C 1
ATOM 14207 O O . ALA H 1 83 ? -46.987 70.199 35.030 1.00 70.05 64 ALA G O 1
ATOM 14209 N N . LEU H 1 84 ? -47.731 68.113 35.331 1.00 61.21 65 LEU G N 1
ATOM 14210 C CA . LEU H 1 84 ? -46.381 67.540 35.367 1.00 62.43 65 LEU G CA 1
ATOM 14211 C C . LEU H 1 84 ? -46.392 66.009 35.233 1.00 62.92 65 LEU G C 1
ATOM 14212 O O . LEU H 1 84 ? -47.424 65.366 35.365 1.00 60.10 65 LEU G O 1
ATOM 14217 N N . ASP H 1 85 ? -45.231 65.436 34.947 1.00 73.74 66 ASP G N 1
ATOM 14218 C CA . ASP H 1 85 ? -45.043 63.994 35.027 1.00 73.81 66 ASP G CA 1
ATOM 14219 C C . ASP H 1 85 ? -44.548 63.676 36.445 1.00 75.18 66 ASP G C 1
ATOM 14220 O O . ASP H 1 85 ? -43.500 64.175 36.865 1.00 71.01 66 ASP G O 1
ATOM 14225 N N . VAL H 1 86 ? -45.276 62.832 37.172 1.00 76.81 67 VAL G N 1
ATOM 14226 C CA . VAL H 1 86 ? -44.893 62.500 38.548 1.00 72.44 67 VAL G CA 1
ATOM 14227 C C . VAL H 1 86 ? -43.522 61.798 38.643 1.00 76.34 67 VAL G C 1
ATOM 14228 O O . VAL H 1 86 ? -42.897 61.799 39.710 1.00 71.09 67 VAL G O 1
ATOM 14232 N N . ASN H 1 87 ? -43.052 61.227 37.530 1.00 59.00 68 ASN G N 1
ATOM 14233 C CA . ASN H 1 87 ? -41.741 60.583 37.493 1.00 74.32 68 ASN G CA 1
ATOM 14234 C C . ASN H 1 87 ? -40.584 61.537 37.219 1.00 75.13 68 ASN G C 1
ATOM 14235 O O . ASN H 1 87 ? -39.404 61.149 37.292 1.00 65.84 68 ASN G O 1
ATOM 14240 N N . ASP H 1 88 ? -40.931 62.784 36.909 1.00 66.46 69 ASP G N 1
ATOM 14241 C CA . ASP H 1 88 ? -39.946 63.827 36.671 1.00 66.51 69 ASP G CA 1
ATOM 14242 C C . ASP H 1 88 ? -39.670 64.515 37.994 1.00 74.71 69 ASP G C 1
ATOM 14243 O O . ASP H 1 88 ? -40.470 65.323 38.466 1.00 58.51 69 ASP G O 1
ATOM 14248 N N . ARG H 1 89 ? -38.549 64.154 38.606 1.00 74.54 70 ARG G N 1
ATOM 14249 C CA . ARG H 1 89 ? -38.174 64.703 39.901 1.00 70.53 70 ARG G CA 1
ATOM 14250 C C . ARG H 1 89 ? -37.965 66.215 39.824 1.00 73.10 70 ARG G C 1
ATOM 14251 O O . ARG H 1 89 ? -38.403 66.945 40.714 1.00 78.80 70 ARG G O 1
ATOM 14259 N N . SER H 1 90 ? -37.304 66.689 38.766 1.00 68.25 71 SER G N 1
ATOM 14260 C CA . SER H 1 90 ? -37.034 68.120 38.660 1.00 65.64 71 SER G CA 1
ATOM 14261 C C . SER H 1 90 ? -38.342 68.906 38.505 1.00 67.82 71 SER G C 1
ATOM 14262 O O . SER H 1 90 ? -38.441 70.036 38.982 1.00 69.57 71 SER G O 1
ATOM 14265 N N . ALA H 1 91 ? -39.344 68.308 37.860 1.00 67.77 72 ALA G N 1
ATOM 14266 C CA . ALA H 1 91 ? -40.675 68.929 37.781 1.00 59.92 72 ALA G CA 1
ATOM 14267 C C . ALA H 1 91 ? -41.399 69.002 39.139 1.00 61.58 72 ALA G C 1
ATOM 14268 O O . ALA H 1 91 ? -41.979 70.032 39.476 1.00 58.32 72 ALA G O 1
ATOM 14270 N N . VAL H 1 92 ? -41.373 67.916 39.914 1.00 63.27 73 VAL G N 1
ATOM 14271 C CA . VAL H 1 92 ? -41.989 67.908 41.253 1.00 61.83 73 VAL G CA 1
ATOM 14272 C C . VAL H 1 92 ? -41.281 68.912 42.172 1.00 66.73 73 VAL G C 1
ATOM 14273 O O . VAL H 1 92 ? -41.915 69.679 42.897 1.00 69.62 73 VAL G O 1
ATOM 14277 N N . LYS H 1 93 ? -39.958 68.894 42.120 1.00 68.00 74 LYS G N 1
ATOM 14278 C CA . LYS H 1 93 ? -39.115 69.802 42.881 1.00 67.23 74 LYS G CA 1
ATOM 14279 C C . LYS H 1 93 ? -39.422 71.268 42.542 1.00 68.75 74 LYS G C 1
ATOM 14280 O O . LYS H 1 93 ? -39.544 72.112 43.434 1.00 65.98 74 LYS G O 1
ATOM 14286 N N . ASP H 1 94 ? -39.560 71.557 41.249 1.00 72.13 75 ASP G N 1
ATOM 14287 C CA . ASP H 1 94 ? -39.890 72.898 40.769 1.00 62.09 75 ASP G CA 1
ATOM 14288 C C . ASP H 1 94 ? -41.280 73.354 41.214 1.00 65.82 75 ASP G C 1
ATOM 14289 O O . ASP H 1 94 ? -41.504 74.547 41.416 1.00 70.16 75 ASP G O 1
ATOM 14302 N N . LEU H 1 96 ? -42.862 72.364 44.132 1.00 57.59 77 LEU G N 1
ATOM 14303 C CA . LEU H 1 96 ? -42.665 72.671 45.542 1.00 59.48 77 LEU G CA 1
ATOM 14304 C C . LEU H 1 96 ? -41.991 74.034 45.758 1.00 64.86 77 LEU G C 1
ATOM 14305 O O . LEU H 1 96 ? -42.433 74.806 46.602 1.00 71.01 77 LEU G O 1
ATOM 14310 N N . SER H 1 97 ? -40.947 74.336 44.981 1.00 67.74 78 SER G N 1
ATOM 14311 C CA . SER H 1 97 ? -40.291 75.646 45.033 1.00 68.98 78 SER G CA 1
ATOM 14312 C C . SER H 1 97 ? -41.272 76.745 44.697 1.00 70.02 78 SER G C 1
ATOM 14313 O O . SER H 1 97 ? -41.230 77.837 45.262 1.00 74.02 78 SER G O 1
ATOM 14316 N N . SER H 1 98 ? -42.118 76.471 43.718 1.00 74.12 79 SER G N 1
ATOM 14317 C CA . SER H 1 98 ? -43.109 77.439 43.294 1.00 82.64 79 SER G CA 1
ATOM 14318 C C . SER H 1 98 ? -44.063 77.721 44.447 1.00 64.28 79 SER G C 1
ATOM 14319 O O . SER H 1 98 ? -44.302 78.870 44.793 1.00 66.41 79 SER G O 1
ATOM 14322 N N . LEU H 1 99 ? -44.520 76.662 45.103 1.00 61.87 80 LEU G N 1
ATOM 14323 C CA . LEU H 1 99 ? -45.421 76.774 46.251 1.00 71.29 80 LEU G CA 1
ATOM 14324 C C . LEU H 1 99 ? -44.755 77.497 47.410 1.00 72.40 80 LEU G C 1
ATOM 14325 O O . LEU H 1 99 ? -45.336 78.390 48.022 1.00 77.98 80 LEU G O 1
ATOM 14330 N N . GLU H 1 100 ? -43.528 77.084 47.696 1.00 65.95 81 GLU G N 1
ATOM 14331 C CA . GLU H 1 100 ? -42.695 77.684 48.729 1.00 65.35 81 GLU G CA 1
ATOM 14332 C C . GLU H 1 100 ? -42.572 79.188 48.555 1.00 68.38 81 GLU G C 1
ATOM 14333 O O . GLU H 1 100 ? -42.699 79.937 49.513 1.00 69.23 81 GLU G O 1
ATOM 14339 N N . ALA H 1 101 ? -42.390 79.629 47.319 1.00 76.16 82 ALA G N 1
ATOM 14340 C CA . ALA H 1 101 ? -42.229 81.052 47.026 1.00 80.91 82 ALA G CA 1
ATOM 14341 C C . ALA H 1 101 ? -43.520 81.840 47.273 1.00 82.86 82 ALA G C 1
ATOM 14342 O O . ALA H 1 101 ? -43.496 83.068 47.355 1.00 79.41 82 ALA G O 1
ATOM 14344 N N . GLU H 1 102 ? -44.645 81.128 47.342 1.00 85.52 83 GLU G N 1
ATOM 14345 C CA . GLU H 1 102 ? -45.939 81.738 47.653 1.00 85.46 83 GLU G CA 1
ATOM 14346 C C . GLU H 1 102 ? -46.303 81.597 49.143 1.00 81.53 83 GLU G C 1
ATOM 14347 O O . GLU H 1 102 ? -47.441 81.839 49.536 1.00 83.95 83 GLU G O 1
ATOM 14353 N N . GLY H 1 103 ? -45.349 81.170 49.964 1.00 67.74 84 GLY G N 1
ATOM 14354 C CA . GLY H 1 103 ? -45.581 81.040 51.397 1.00 74.43 84 GLY G CA 1
ATOM 14355 C C . GLY H 1 103 ? -46.396 79.828 51.807 1.00 74.05 84 GLY G C 1
ATOM 14356 O O . GLY H 1 103 ? -46.937 79.779 52.917 1.00 77.83 84 GLY G O 1
ATOM 14357 N N . VAL H 1 104 ? -46.485 78.858 50.897 1.00 63.22 85 VAL G N 1
ATOM 14358 C CA . VAL H 1 104 ? -47.280 77.650 51.075 1.00 61.13 85 VAL G CA 1
ATOM 14359 C C . VAL H 1 104 ? -46.448 76.448 51.539 1.00 60.29 85 VAL G C 1
ATOM 14360 O O . VAL H 1 104 ? -45.389 76.158 50.980 1.00 63.08 85 VAL G O 1
ATOM 14364 N N . THR H 1 105 ? -46.914 75.760 52.576 1.00 63.61 86 THR G N 1
ATOM 14365 C CA . THR H 1 105 ? -46.276 74.515 53.003 1.00 56.82 86 THR G CA 1
ATOM 14366 C C . THR H 1 105 ? -47.279 73.358 52.964 1.00 66.99 86 THR G C 1
ATOM 14367 O O . THR H 1 105 ? -48.353 73.437 53.568 1.00 75.79 86 THR G O 1
ATOM 14371 N N . ILE H 1 106 ? -46.935 72.290 52.249 1.00 66.21 87 ILE G N 1
ATOM 14372 C CA . ILE H 1 106 ? -47.781 71.098 52.177 1.00 60.35 87 ILE G CA 1
ATOM 14373 C C . ILE H 1 106 ? -47.849 70.397 53.541 1.00 59.13 87 ILE G C 1
ATOM 14374 O O . ILE H 1 106 ? -46.822 70.120 54.152 1.00 55.02 87 ILE G O 1
ATOM 14379 N N . ASP H 1 107 ? -49.053 70.112 54.023 1.00 50.98 88 ASP G N 1
ATOM 14380 C CA . ASP H 1 107 ? -49.189 69.381 55.285 1.00 50.66 88 ASP G CA 1
ATOM 14381 C C . ASP H 1 107 ? -49.319 67.865 55.051 1.00 62.81 88 ASP G C 1
ATOM 14382 O O . ASP H 1 107 ? -48.728 67.059 55.762 1.00 63.89 88 ASP G O 1
ATOM 14387 N N . VAL H 1 108 ? -50.062 67.485 54.022 1.00 52.89 89 VAL G N 1
ATOM 14388 C CA . VAL H 1 108 ? -50.284 66.090 53.715 1.00 52.94 89 VAL G CA 1
ATOM 14389 C C . VAL H 1 108 ? -50.049 65.848 52.233 1.00 48.63 89 VAL G C 1
ATOM 14390 O O . VAL H 1 108 ? -50.616 66.542 51.402 1.00 54.86 89 VAL G O 1
ATOM 14394 N N . LEU H 1 109 ? -49.208 64.867 51.918 1.00 46.99 90 LEU G N 1
ATOM 14395 C CA . LEU H 1 109 ? -49.056 64.344 50.559 1.00 53.55 90 LEU G CA 1
ATOM 14396 C C . LEU H 1 109 ? -49.895 63.066 50.379 1.00 56.35 90 LEU G C 1
ATOM 14397 O O . LEU H 1 109 ? -49.803 62.122 51.170 1.00 49.53 90 LEU G O 1
ATOM 14402 N N . ILE H 1 110 ? -50.748 63.054 49.371 1.00 59.70 91 ILE G N 1
ATOM 14403 C CA . ILE H 1 110 ? -51.483 61.846 49.031 1.00 56.95 91 ILE G CA 1
ATOM 14404 C C . ILE H 1 110 ? -51.016 61.310 47.695 1.00 56.31 91 ILE G C 1
ATOM 14405 O O . ILE H 1 110 ? -51.343 61.871 46.655 1.00 54.34 91 ILE G O 1
ATOM 14410 N N . ASN H 1 111 ? -50.246 60.226 47.721 1.00 56.60 92 ASN G N 1
ATOM 14411 C CA . ASN H 1 111 ? -49.772 59.614 46.486 1.00 49.56 92 ASN G CA 1
ATOM 14412 C C . ASN H 1 111 ? -50.858 58.763 45.850 1.00 50.97 92 ASN G C 1
ATOM 14413 O O . ASN H 1 111 ? -51.149 57.654 46.289 1.00 57.43 92 ASN G O 1
ATOM 14418 N N . ASN H 1 112 ? -51.466 59.308 44.812 1.00 55.91 93 ASN G N 1
ATOM 14419 C CA . ASN H 1 112 ? -52.605 58.686 44.180 1.00 60.47 93 ASN G CA 1
ATOM 14420 C C . ASN H 1 112 ? -52.339 58.525 42.692 1.00 66.66 93 ASN G C 1
ATOM 14421 O O . ASN H 1 112 ? -53.244 58.389 41.879 1.00 75.30 93 ASN G O 1
ATOM 14426 N N . ALA H 1 113 ? -51.078 58.593 42.313 1.00 76.30 94 ALA G N 1
ATOM 14427 C CA . ALA H 1 113 ? -50.755 58.315 40.929 1.00 76.92 94 ALA G CA 1
ATOM 14428 C C . ALA H 1 113 ? -50.705 56.798 40.827 1.00 78.18 94 ALA G C 1
ATOM 14429 O O . ALA H 1 113 ? -50.120 56.135 41.687 1.00 79.25 94 ALA G O 1
ATOM 14431 N N . GLY H 1 114 ? -51.348 56.253 39.803 1.00 73.39 95 GLY G N 1
ATOM 14432 C CA . GLY H 1 114 ? -51.436 54.816 39.631 1.00 72.37 95 GLY G CA 1
ATOM 14433 C C . GLY H 1 114 ? -51.946 54.431 38.255 1.00 79.82 95 GLY G C 1
ATOM 14434 O O . GLY H 1 114 ? -52.997 54.915 37.824 1.00 88.07 95 GLY G O 1
ATOM 14435 N N . VAL H 1 115 ? -51.180 53.599 37.548 1.00 79.48 96 VAL G N 1
ATOM 14436 C CA . VAL H 1 115 ? -51.598 53.037 36.256 1.00 74.61 96 VAL G CA 1
ATOM 14437 C C . VAL H 1 115 ? -51.496 51.511 36.241 1.00 73.21 96 VAL G C 1
ATOM 14438 O O . VAL H 1 115 ? -50.681 50.933 36.949 1.00 72.18 96 VAL G O 1
ATOM 14442 N N . SER H 1 116 ? -52.306 50.859 35.414 1.00 77.90 97 SER G N 1
ATOM 14443 C CA . SER H 1 116 ? -52.251 49.404 35.316 1.00 77.06 97 SER G CA 1
ATOM 14444 C C . SER H 1 116 ? -52.607 48.945 33.904 1.00 78.58 97 SER G C 1
ATOM 14445 O O . SER H 1 116 ? -52.734 49.760 32.994 1.00 77.10 97 SER G O 1
ATOM 14448 N N . ASP H 1 117 ? -52.800 47.641 33.738 1.00 79.34 98 ASP G N 1
ATOM 14449 C CA . ASP H 1 117 ? -53.136 47.063 32.446 1.00 69.49 98 ASP G CA 1
ATOM 14450 C C . ASP H 1 117 ? -53.614 45.631 32.657 1.00 69.77 98 ASP G C 1
ATOM 14451 O O . ASP H 1 117 ? -53.639 45.133 33.779 1.00 71.27 98 ASP G O 1
ATOM 14456 N N . THR H 1 118 ? -53.975 44.966 31.568 1.00 72.33 99 THR G N 1
ATOM 14457 C CA . THR H 1 118 ? -54.347 43.565 31.620 1.00 74.92 99 THR G CA 1
ATOM 14458 C C . THR H 1 118 ? -53.650 42.807 30.505 1.00 76.50 99 THR G C 1
ATOM 14459 O O . THR H 1 118 ? -53.985 42.962 29.336 1.00 85.72 99 THR G O 1
ATOM 14463 N N . LYS H 1 119 ? -52.677 41.991 30.875 1.00 67.81 100 LYS G N 1
ATOM 14464 C CA . LYS H 1 119 ? -51.937 41.189 29.921 1.00 75.43 100 LYS G CA 1
ATOM 14465 C C . LYS H 1 119 ? -51.572 39.897 30.612 1.00 74.87 100 LYS G C 1
ATOM 14466 O O . LYS H 1 119 ? -51.346 39.888 31.819 1.00 66.23 100 LYS G O 1
ATOM 14472 N N . ARG H 1 120 ? -51.498 38.812 29.851 1.00 75.57 101 ARG G N 1
ATOM 14473 C CA . ARG H 1 120 ? -50.984 37.557 30.384 1.00 79.10 101 ARG G CA 1
ATOM 14474 C C . ARG H 1 120 ? -49.564 37.786 30.915 1.00 73.54 101 ARG G C 1
ATOM 14475 O O . ARG H 1 120 ? -48.884 38.738 30.510 1.00 74.23 101 ARG G O 1
ATOM 14483 N N . PHE H 1 121 ? -49.138 36.947 31.856 1.00 64.60 102 PHE G N 1
ATOM 14484 C CA . PHE H 1 121 ? -47.822 37.102 32.473 1.00 62.99 102 PHE G CA 1
ATOM 14485 C C . PHE H 1 121 ? -46.669 37.258 31.473 1.00 64.75 102 PHE G C 1
ATOM 14486 O O . PHE H 1 121 ? -45.794 38.097 31.658 1.00 61.31 102 PHE G O 1
ATOM 14494 N N . LEU H 1 122 ? -46.681 36.442 30.420 1.00 71.13 103 LEU G N 1
ATOM 14495 C CA . LEU H 1 122 ? -45.610 36.411 29.424 1.00 73.87 103 LEU G CA 1
ATOM 14496 C C . LEU H 1 122 ? -45.716 37.502 28.354 1.00 75.10 103 LEU G C 1
ATOM 14497 O O . LEU H 1 122 ? -44.827 37.638 27.509 1.00 69.13 103 LEU G O 1
ATOM 14502 N N . ASP H 1 123 ? -46.816 38.249 28.370 1.00 77.00 104 ASP G N 1
ATOM 14503 C CA . ASP H 1 123 ? -47.046 39.288 27.371 1.00 79.86 104 ASP G CA 1
ATOM 14504 C C . ASP H 1 123 ? -46.558 40.657 27.810 1.00 75.15 104 ASP G C 1
ATOM 14505 O O . ASP H 1 123 ? -46.384 41.558 26.990 1.00 81.40 104 ASP G O 1
ATOM 14510 N N . TYR H 1 124 ? -46.339 40.824 29.102 1.00 74.91 105 TYR G N 1
ATOM 14511 C CA . TYR H 1 124 ? -45.830 42.095 29.577 1.00 70.38 105 TYR G CA 1
ATOM 14512 C C . TYR H 1 124 ? -44.417 42.287 29.036 1.00 70.60 105 TYR G C 1
ATOM 14513 O O . TYR H 1 124 ? -43.591 41.373 29.085 1.00 68.72 105 TYR G O 1
ATOM 14522 N N . ASN H 1 125 ? -44.158 43.462 28.472 1.00 74.58 106 ASN G N 1
ATOM 14523 C CA . ASN H 1 125 ? -42.827 43.764 27.969 1.00 74.55 106 ASN G CA 1
ATOM 14524 C C . ASN H 1 125 ? -42.138 44.794 28.853 1.00 68.79 106 ASN G C 1
ATOM 14525 O O . ASN H 1 125 ? -42.725 45.265 29.835 1.00 68.21 106 ASN G O 1
ATOM 14530 N N . ASP H 1 126 ? -40.889 45.113 28.528 1.00 69.58 107 ASP G N 1
ATOM 14531 C CA . ASP H 1 126 ? -40.102 46.053 29.325 1.00 71.38 107 ASP G CA 1
ATOM 14532 C C . ASP H 1 126 ? -40.728 47.440 29.381 1.00 73.93 107 ASP G C 1
ATOM 14533 O O . ASP H 1 126 ? -40.639 48.116 30.400 1.00 75.34 107 ASP G O 1
ATOM 14538 N N . GLU H 1 127 ? -41.359 47.868 28.290 1.00 81.79 108 GLU G N 1
ATOM 14539 C CA . GLU H 1 127 ? -42.010 49.176 28.278 1.00 85.13 108 GLU G CA 1
ATOM 14540 C C . GLU H 1 127 ? -43.205 49.169 29.226 1.00 69.98 108 GLU G C 1
ATOM 14541 O O . GLU H 1 127 ? -43.412 50.121 29.970 1.00 63.99 108 GLU G O 1
ATOM 14547 N N . ASP H 1 128 ? -43.970 48.084 29.213 1.00 66.25 109 ASP G N 1
ATOM 14548 C CA . ASP H 1 128 ? -45.069 47.915 30.157 1.00 62.01 109 ASP G CA 1
ATOM 14549 C C . ASP H 1 128 ? -44.550 48.024 31.584 1.00 61.58 109 ASP G C 1
ATOM 14550 O O . ASP H 1 128 ? -45.119 48.736 32.407 1.00 64.87 109 ASP G O 1
ATOM 14555 N N . TRP H 1 129 ? -43.462 47.312 31.868 1.00 61.27 110 TRP G N 1
ATOM 14556 C CA . TRP H 1 129 ? -42.882 47.292 33.210 1.00 59.96 110 TRP G CA 1
ATOM 14557 C C . TRP H 1 129 ? -42.487 48.688 33.705 1.00 64.17 110 TRP G C 1
ATOM 14558 O O . TRP H 1 129 ? -42.890 49.111 34.793 1.00 59.01 110 TRP G O 1
ATOM 14569 N N . ASP H 1 130 ? -41.681 49.388 32.909 1.00 64.97 111 ASP G N 1
ATOM 14570 C CA . ASP H 1 130 ? -41.214 50.724 33.268 1.00 67.11 111 ASP G CA 1
ATOM 14571 C C . ASP H 1 130 ? -42.396 51.653 33.553 1.00 62.62 111 ASP G C 1
ATOM 14572 O O . ASP H 1 130 ? -42.409 52.349 34.569 1.00 55.21 111 ASP G O 1
ATOM 14577 N N . LYS H 1 131 ? -43.406 51.645 32.684 1.00 63.69 112 LYS G N 1
ATOM 14578 C CA . LYS H 1 131 ? -44.606 52.453 32.936 1.00 66.27 112 LYS G CA 1
ATOM 14579 C C . LYS H 1 131 ? -45.330 52.068 34.242 1.00 69.27 112 LYS G C 1
ATOM 14580 O O . LYS H 1 131 ? -45.582 52.922 35.100 1.00 69.18 112 LYS G O 1
ATOM 14586 N N . ILE H 1 132 ? -45.623 50.784 34.422 1.00 58.67 113 ILE G N 1
ATOM 14587 C CA . ILE H 1 132 ? -46.419 50.390 35.571 1.00 49.28 113 ILE G CA 1
ATOM 14588 C C . ILE H 1 132 ? -45.645 50.542 36.873 1.00 47.47 113 ILE G C 1
ATOM 14589 O O . ILE H 1 132 ? -46.147 51.127 37.837 1.00 47.91 113 ILE G O 1
ATOM 14594 N N . VAL H 1 133 ? -44.416 50.042 36.903 1.00 47.60 114 VAL G N 1
ATOM 14595 C CA . VAL H 1 133 ? -43.642 50.075 38.132 1.00 46.20 114 VAL G CA 1
ATOM 14596 C C . VAL H 1 133 ? -43.099 51.475 38.479 1.00 51.64 114 VAL G C 1
ATOM 14597 O O . VAL H 1 133 ? -43.102 51.869 39.654 1.00 51.89 114 VAL G O 1
ATOM 14601 N N . ASP H 1 134 ? -42.646 52.237 37.481 1.00 57.03 115 ASP G N 1
ATOM 14602 C CA . ASP H 1 134 ? -42.144 53.583 37.785 1.00 59.54 115 ASP G CA 1
ATOM 14603 C C . ASP H 1 134 ? -43.263 54.459 38.302 1.00 51.90 115 ASP G C 1
ATOM 14604 O O . ASP H 1 134 ? -43.078 55.188 39.266 1.00 55.06 115 ASP G O 1
ATOM 14609 N N . THR H 1 135 ? -44.431 54.362 37.678 1.00 47.66 116 THR G N 1
ATOM 14610 C CA . THR H 1 135 ? -45.569 55.164 38.112 1.00 56.33 116 THR G CA 1
ATOM 14611 C C . THR H 1 135 ? -46.096 54.762 39.496 1.00 51.88 116 THR G C 1
ATOM 14612 O O . THR H 1 135 ? -46.377 55.632 40.325 1.00 49.80 116 THR G O 1
ATOM 14616 N N . ASN H 1 136 ? -46.205 53.459 39.759 1.00 58.50 117 ASN G N 1
ATOM 14617 C CA . ASN H 1 136 ? -46.832 52.973 40.995 1.00 42.99 117 ASN G CA 1
ATOM 14618 C C . ASN H 1 136 ? -45.892 52.935 42.209 1.00 48.53 117 ASN G C 1
ATOM 14619 O O . ASN H 1 136 ? -46.338 52.969 43.366 1.00 49.76 117 ASN G O 1
ATOM 14624 N N . LEU H 1 137 ? -44.590 52.869 41.961 1.00 44.16 118 LEU G N 1
ATOM 14625 C CA . LEU H 1 137 ? -43.645 52.665 43.061 1.00 49.98 118 LEU G CA 1
ATOM 14626 C C . LEU H 1 137 ? -42.546 53.731 43.099 1.00 52.07 118 LEU G C 1
ATOM 14627 O O . LEU H 1 137 ? -42.292 54.322 44.136 1.00 50.85 118 LEU G O 1
ATOM 14632 N N . LYS H 1 138 ? -41.886 53.957 41.972 1.00 47.43 119 LYS G N 1
ATOM 14633 C CA . LYS H 1 138 ? -40.810 54.944 41.911 1.00 60.04 119 LYS G CA 1
ATOM 14634 C C . LYS H 1 138 ? -41.328 56.376 42.116 1.00 58.47 119 LYS G C 1
ATOM 14635 O O . LYS H 1 138 ? -40.770 57.141 42.898 1.00 57.63 119 LYS G O 1
ATOM 14641 N N . ALA H 1 139 ? -42.408 56.721 41.422 1.00 59.88 120 ALA G N 1
ATOM 14642 C CA . ALA H 1 139 ? -42.999 58.059 41.533 1.00 60.84 120 ALA G CA 1
ATOM 14643 C C . ALA H 1 139 ? -43.467 58.429 42.957 1.00 60.66 120 ALA G C 1
ATOM 14644 O O . ALA H 1 139 ? -43.155 59.519 43.440 1.00 52.62 120 ALA G O 1
ATOM 14646 N N . PRO H 1 140 ? -44.229 57.537 43.626 1.00 61.03 121 PRO G N 1
ATOM 14647 C CA . PRO H 1 140 ? -44.584 57.848 45.017 1.00 57.76 121 PRO G CA 1
ATOM 14648 C C . PRO H 1 140 ? -43.342 58.041 45.890 1.00 53.63 121 PRO G C 1
ATOM 14649 O O . PRO H 1 140 ? -43.328 58.929 46.740 1.00 52.67 121 PRO G O 1
ATOM 14653 N N . TRP H 1 141 ? -42.312 57.227 45.664 1.00 50.60 122 TRP G N 1
ATOM 14654 C CA . TRP H 1 141 ? -41.054 57.365 46.394 1.00 52.07 122 TRP G CA 1
ATOM 14655 C C . TRP H 1 141 ? -40.357 58.710 46.137 1.00 59.46 122 TRP G C 1
ATOM 14656 O O . TRP H 1 141 ? -40.001 59.414 47.089 1.00 67.57 122 TRP G O 1
ATOM 14667 N N . GLN H 1 142 ? -40.184 59.068 44.862 1.00 55.27 123 GLN G N 1
ATOM 14668 C CA . GLN H 1 142 ? -39.609 60.372 44.476 1.00 59.25 123 GLN G CA 1
ATOM 14669 C C . GLN H 1 142 ? -40.377 61.534 45.095 1.00 57.60 123 GLN G C 1
ATOM 14670 O O . GLN H 1 142 ? -39.777 62.436 45.696 1.00 58.86 123 GLN G O 1
ATOM 14676 N N . CYS H 1 143 ? -41.703 61.506 44.948 1.00 51.99 124 CYS G N 1
ATOM 14677 C CA . CYS H 1 143 ? -42.543 62.577 45.467 1.00 51.66 124 CYS G CA 1
ATOM 14678 C C . CYS H 1 143 ? -42.398 62.701 46.980 1.00 56.14 124 CYS G C 1
ATOM 14679 O O . CYS H 1 143 ? -42.258 63.813 47.500 1.00 57.78 124 CYS G O 1
ATOM 14682 N N . ALA H 1 144 ? -42.387 61.565 47.674 1.00 55.79 125 ALA G N 1
ATOM 14683 C CA . ALA H 1 144 ? -42.250 61.555 49.133 1.00 53.74 125 ALA G CA 1
ATOM 14684 C C . ALA H 1 144 ? -40.956 62.235 49.566 1.00 55.70 125 ALA G C 1
ATOM 14685 O O . ALA H 1 144 ? -40.962 63.097 50.438 1.00 66.96 125 ALA G O 1
ATOM 14687 N N . GLN H 1 145 ? -39.853 61.850 48.940 1.00 53.58 126 GLN G N 1
ATOM 14688 C CA . GLN H 1 145 ? -38.556 62.465 49.199 1.00 53.25 126 GLN G CA 1
ATOM 14689 C C . GLN H 1 145 ? -38.575 63.982 49.056 1.00 59.22 126 GLN G C 1
ATOM 14690 O O . GLN H 1 145 ? -38.061 64.709 49.915 1.00 62.06 126 GLN G O 1
ATOM 14696 N N . GLU H 1 146 ? -39.127 64.457 47.944 1.00 50.26 127 GLU G N 1
ATOM 14697 C CA . GLU H 1 146 ? -39.095 65.883 47.672 1.00 51.46 127 GLU G CA 1
ATOM 14698 C C . GLU H 1 146 ? -39.950 66.633 48.669 1.00 63.48 127 GLU G C 1
ATOM 14699 O O . GLU H 1 146 ? -39.539 67.662 49.214 1.00 67.76 127 GLU G O 1
ATOM 14705 N N . VAL H 1 147 ? -41.134 66.093 48.925 1.00 59.15 128 VAL G N 1
ATOM 14706 C CA . VAL H 1 147 ? -42.050 66.705 49.864 1.00 59.83 128 VAL G CA 1
ATOM 14707 C C . VAL H 1 147 ? -41.449 66.708 51.267 1.00 65.01 128 VAL G C 1
ATOM 14708 O O . VAL H 1 147 ? -41.595 67.675 52.012 1.00 71.86 128 VAL G O 1
ATOM 14712 N N . VAL H 1 148 ? -40.749 65.639 51.622 1.00 61.73 129 VAL G N 1
ATOM 14713 C CA . VAL H 1 148 ? -40.089 65.598 52.920 1.00 62.08 129 VAL G CA 1
ATOM 14714 C C . VAL H 1 148 ? -39.042 66.705 53.082 1.00 57.95 129 VAL G C 1
ATOM 14715 O O . VAL H 1 148 ? -38.964 67.330 54.131 1.00 59.08 129 VAL G O 1
ATOM 14719 N N . GLN H 1 149 ? -38.242 66.939 52.049 1.00 57.69 130 GLN G N 1
ATOM 14720 C CA . GLN H 1 149 ? -37.270 68.029 52.073 1.00 65.36 130 GLN G CA 1
ATOM 14721 C C . GLN H 1 149 ? -37.991 69.360 52.259 1.00 69.91 130 GLN G C 1
ATOM 14722 O O . GLN H 1 149 ? -37.530 70.232 53.001 1.00 70.45 130 GLN G O 1
ATOM 14728 N N . HIS H 1 150 ? -39.117 69.490 51.555 1.00 64.50 131 HIS G N 1
ATOM 14729 C CA . HIS H 1 150 ? -39.976 70.670 51.581 1.00 54.09 131 HIS G CA 1
ATOM 14730 C C . HIS H 1 150 ? -40.506 70.908 52.989 1.00 65.10 131 HIS G C 1
ATOM 14731 O O . HIS H 1 150 ? -40.466 72.038 53.487 1.00 68.36 131 HIS G O 1
ATOM 14746 N N . ILE H 1 152 ? -39.204 69.561 55.834 1.00 70.13 133 ILE G N 1
ATOM 14747 C CA . ILE H 1 152 ? -38.069 69.790 56.728 1.00 66.47 133 ILE G CA 1
ATOM 14748 C C . ILE H 1 152 ? -37.589 71.241 56.701 1.00 66.15 133 ILE G C 1
ATOM 14749 O O . ILE H 1 152 ? -37.390 71.846 57.748 1.00 69.28 133 ILE G O 1
ATOM 14754 N N . LYS H 1 153 ? -37.453 71.804 55.501 1.00 75.62 134 LYS G N 1
ATOM 14755 C CA . LYS H 1 153 ? -37.027 73.191 55.331 1.00 79.38 134 LYS G CA 1
ATOM 14756 C C . LYS H 1 153 ? -37.946 74.127 56.095 1.00 79.21 134 LYS G C 1
ATOM 14757 O O . LYS H 1 153 ? -37.507 75.146 56.612 1.00 83.23 134 LYS G O 1
ATOM 14763 N N . ALA H 1 154 ? -39.221 73.768 56.162 1.00 81.97 135 ALA G N 1
ATOM 14764 C CA . ALA H 1 154 ? -40.213 74.561 56.874 1.00 84.97 135 ALA G CA 1
ATOM 14765 C C . ALA H 1 154 ? -40.422 74.113 58.323 1.00 83.13 135 ALA G C 1
ATOM 14766 O O . ALA H 1 154 ? -41.269 74.665 59.018 1.00 85.00 135 ALA G O 1
ATOM 14768 N N . GLU H 1 155 ? -39.668 73.108 58.765 1.00 85.08 136 GLU G N 1
ATOM 14769 C CA . GLU H 1 155 ? -39.861 72.513 60.093 1.00 84.03 136 GLU G CA 1
ATOM 14770 C C . GLU H 1 155 ? -41.326 72.142 60.338 1.00 85.55 136 GLU G C 1
ATOM 14771 O O . GLU H 1 155 ? -41.927 72.588 61.314 1.00 89.82 136 GLU G O 1
ATOM 14777 N N . ARG H 1 156 ? -41.896 71.339 59.443 1.00 78.78 137 ARG G N 1
ATOM 14778 C CA . ARG H 1 156 ? -43.315 70.999 59.498 1.00 78.17 137 ARG G CA 1
ATOM 14779 C C . ARG H 1 156 ? -43.497 69.503 59.651 1.00 75.54 137 ARG G C 1
ATOM 14780 O O . ARG H 1 156 ? -42.929 68.721 58.902 1.00 85.07 137 ARG G O 1
ATOM 14788 N N . LYS H 1 157 ? -44.303 69.101 60.615 1.00 76.49 138 LYS G N 1
ATOM 14789 C CA . LYS H 1 157 ? -44.464 67.683 60.881 1.00 86.53 138 LYS G CA 1
ATOM 14790 C C . LYS H 1 157 ? -45.721 67.109 60.237 1.00 85.99 138 LYS G C 1
ATOM 14791 O O . LYS H 1 157 ? -46.733 66.882 60.896 1.00 93.70 138 LYS G O 1
ATOM 14797 N N . GLY H 1 158 ? -45.635 66.863 58.935 1.00 72.47 139 GLY G N 1
ATOM 14798 C CA . GLY H 1 158 ? -46.793 66.451 58.172 1.00 67.20 139 GLY G CA 1
ATOM 14799 C C . GLY H 1 158 ? -47.037 64.956 58.085 1.00 64.87 139 GLY G C 1
ATOM 14800 O O . GLY H 1 158 ? -46.523 64.169 58.892 1.00 67.05 139 GLY G O 1
ATOM 14801 N N . SER H 1 159 ? -47.836 64.577 57.090 1.00 58.27 140 SER G N 1
ATOM 14802 C CA . SER H 1 159 ? -48.255 63.197 56.882 1.00 61.90 140 SER G CA 1
ATOM 14803 C C . SER H 1 159 ? -48.141 62.809 55.425 1.00 61.04 140 SER G C 1
ATOM 14804 O O . SER H 1 159 ? -48.316 63.637 54.532 1.00 68.65 140 SER G O 1
ATOM 14807 N N . ILE H 1 160 ? -47.848 61.540 55.183 1.00 53.56 141 ILE G N 1
ATOM 14808 C CA . ILE H 1 160 ? -47.841 61.023 53.826 1.00 55.03 141 ILE G CA 1
ATOM 14809 C C . ILE H 1 160 ? -48.805 59.854 53.744 1.00 54.02 141 ILE G C 1
ATOM 14810 O O . ILE H 1 160 ? -48.819 58.988 54.624 1.00 47.41 141 ILE G O 1
ATOM 14815 N N . ILE H 1 161 ? -49.648 59.858 52.720 1.00 53.81 142 ILE G N 1
ATOM 14816 C CA . ILE H 1 161 ? -50.569 58.753 52.515 1.00 60.87 142 ILE G CA 1
ATOM 14817 C C . ILE H 1 161 ? -50.383 58.152 51.129 1.00 57.78 142 ILE G C 1
ATOM 14818 O O . ILE H 1 161 ? -50.625 58.814 50.115 1.00 56.86 142 ILE G O 1
ATOM 14823 N N . ASN H 1 162 ? -49.967 56.889 51.101 1.00 48.27 143 ASN G N 1
ATOM 14824 C CA . ASN H 1 162 ? -49.808 56.157 49.855 1.00 48.52 143 ASN G CA 1
ATOM 14825 C C . ASN H 1 162 ? -51.049 55.353 49.543 1.00 45.53 143 ASN G C 1
ATOM 14826 O O . ASN H 1 162 ? -51.482 54.539 50.357 1.00 50.23 143 ASN G O 1
ATOM 14831 N N . ILE H 1 163 ? -51.638 55.574 48.376 1.00 47.26 144 ILE G N 1
ATOM 14832 C CA . ILE H 1 163 ? -52.732 54.712 47.962 1.00 49.16 144 ILE G CA 1
ATOM 14833 C C . ILE H 1 163 ? -52.158 53.449 47.325 1.00 48.46 144 ILE G C 1
ATOM 14834 O O . ILE H 1 163 ? -51.578 53.486 46.245 1.00 52.09 144 ILE G O 1
ATOM 14839 N N . THR H 1 164 ? -52.304 52.323 48.001 1.00 46.06 145 THR G N 1
ATOM 14840 C CA . THR H 1 164 ? -51.829 51.086 47.415 1.00 51.27 145 THR G CA 1
ATOM 14841 C C . THR H 1 164 ? -52.975 50.380 46.686 1.00 52.26 145 THR G C 1
ATOM 14842 O O . THR H 1 164 ? -53.462 50.883 45.665 1.00 57.41 145 THR G O 1
ATOM 14846 N N . SER H 1 165 ? -53.379 49.226 47.217 1.00 45.33 146 SER G N 1
ATOM 14847 C CA . SER H 1 165 ? -54.367 48.340 46.629 1.00 43.11 146 SER G CA 1
ATOM 14848 C C . SER H 1 165 ? -54.332 47.064 47.451 1.00 59.57 146 SER G C 1
ATOM 14849 O O . SER H 1 165 ? -53.277 46.704 47.980 1.00 50.02 146 SER G O 1
ATOM 14852 N N . ILE H 1 166 ? -55.449 46.351 47.543 1.00 44.43 147 ILE G N 1
ATOM 14853 C CA . ILE H 1 166 ? -55.415 45.059 48.219 1.00 51.52 147 ILE G CA 1
ATOM 14854 C C . ILE H 1 166 ? -54.520 44.081 47.453 1.00 53.82 147 ILE G C 1
ATOM 14855 O O . ILE H 1 166 ? -54.009 43.101 48.012 1.00 48.67 147 ILE G O 1
ATOM 14860 N N . LEU H 1 167 ? -54.277 44.410 46.185 1.00 49.45 148 LEU G N 1
ATOM 14861 C CA . LEU H 1 167 ? -53.403 43.618 45.341 1.00 48.26 148 LEU G CA 1
ATOM 14862 C C . LEU H 1 167 ? -51.939 43.712 45.755 1.00 53.08 148 LEU G C 1
ATOM 14863 O O . LEU H 1 167 ? -51.082 43.068 45.155 1.00 60.92 148 LEU G O 1
ATOM 14868 N N . SER H 1 168 ? -51.665 44.509 46.786 1.00 52.73 149 SER G N 1
ATOM 14869 C CA . SER H 1 168 ? -50.342 44.596 47.382 1.00 48.24 149 SER G CA 1
ATOM 14870 C C . SER H 1 168 ? -50.076 43.340 48.178 1.00 50.90 149 SER G C 1
ATOM 14871 O O . SER H 1 168 ? -48.934 43.030 48.491 1.00 53.65 149 SER G O 1
ATOM 14874 N N . GLN H 1 169 ? -51.141 42.643 48.554 1.00 42.56 150 GLN G N 1
ATOM 14875 C CA . GLN H 1 169 ? -50.979 41.364 49.224 1.00 53.06 150 GLN G CA 1
ATOM 14876 C C . GLN H 1 169 ? -51.805 40.239 48.622 1.00 53.25 150 GLN G C 1
ATOM 14877 O O . GLN H 1 169 ? -51.430 39.083 48.730 1.00 46.06 150 GLN G O 1
ATOM 14883 N N . SER H 1 170 ? -52.935 40.573 48.015 1.00 57.52 151 SER G N 1
ATOM 14884 C CA . SER H 1 170 ? -53.759 39.574 47.364 1.00 58.74 151 SER G CA 1
ATOM 14885 C C . SER H 1 170 ? -53.318 39.514 45.911 1.00 59.66 151 SER G C 1
ATOM 14886 O O . SER H 1 170 ? -52.567 40.377 45.460 1.00 53.91 151 SER G O 1
ATOM 14889 N N . THR H 1 171 ? -53.743 38.479 45.193 1.00 58.48 152 THR G N 1
ATOM 14890 C CA . THR H 1 171 ? -53.394 38.363 43.786 1.00 57.21 152 THR G CA 1
ATOM 14891 C C . THR H 1 171 ? -54.626 38.398 42.913 1.00 54.62 152 THR G C 1
ATOM 14892 O O . THR H 1 171 ? -55.746 38.176 43.369 1.00 58.76 152 THR G O 1
ATOM 14896 N N . ASN H 1 172 ? -54.403 38.706 41.646 1.00 55.14 153 ASN G N 1
ATOM 14897 C CA . ASN H 1 172 ? -55.384 38.461 40.609 1.00 58.77 153 ASN G CA 1
ATOM 14898 C C . ASN H 1 172 ? -54.634 38.215 39.314 1.00 65.55 153 ASN G C 1
ATOM 14899 O O . ASN H 1 172 ? -53.413 38.350 39.285 1.00 68.31 153 ASN G O 1
ATOM 14904 N N . LEU H 1 173 ? -55.348 37.852 38.252 1.00 64.73 154 LEU G N 1
ATOM 14905 C CA . LEU H 1 173 ? -54.706 37.541 36.978 1.00 62.52 154 LEU G CA 1
ATOM 14906 C C . LEU H 1 173 ? -54.505 38.768 36.079 1.00 67.35 154 LEU G C 1
ATOM 14907 O O . LEU H 1 173 ? -55.309 39.706 36.073 1.00 62.22 154 LEU G O 1
ATOM 14912 N N . GLY H 1 174 ? -53.403 38.754 35.336 1.00 70.88 155 GLY G N 1
ATOM 14913 C CA . GLY H 1 174 ? -53.160 39.736 34.298 1.00 66.34 155 GLY G CA 1
ATOM 14914 C C . GLY H 1 174 ? -52.589 41.053 34.773 1.00 64.15 155 GLY G C 1
ATOM 14915 O O . GLY H 1 174 ? -52.534 42.014 34.009 1.00 55.56 155 GLY G O 1
ATOM 14916 N N . VAL H 1 175 ? -52.143 41.099 36.024 1.00 52.87 156 VAL G N 1
ATOM 14917 C CA . VAL H 1 175 ? -51.703 42.355 36.623 1.00 56.84 156 VAL G CA 1
ATOM 14918 C C . VAL H 1 175 ? -50.393 42.216 37.407 1.00 49.55 156 VAL G C 1
ATOM 14919 O O . VAL H 1 175 ? -50.188 42.899 38.407 1.00 60.82 156 VAL G O 1
ATOM 14923 N N A SER H 1 176 ? -49.513 41.339 36.938 1.00 53.10 157 SER G N 1
ATOM 14924 N N B SER H 1 176 ? -49.515 41.337 36.932 0.00 55.98 157 SER G N 1
ATOM 14925 C CA A SER H 1 176 ? -48.270 41.038 37.655 1.00 57.07 157 SER G CA 1
ATOM 14926 C CA B SER H 1 176 ? -48.260 41.029 37.622 0.00 55.37 157 SER G CA 1
ATOM 14927 C C A SER H 1 176 ? -47.377 42.253 37.980 1.00 57.09 157 SER G C 1
ATOM 14928 C C B SER H 1 176 ? -47.373 42.240 37.966 0.00 55.58 157 SER G C 1
ATOM 14929 O O A SER H 1 176 ? -46.883 42.358 39.105 1.00 57.34 157 SER G O 1
ATOM 14930 O O B SER H 1 176 ? -46.901 42.346 39.098 0.00 55.58 157 SER G O 1
ATOM 14935 N N . PRO H 1 177 ? -47.133 43.151 37.000 1.00 51.52 158 PRO G N 1
ATOM 14936 C CA . PRO H 1 177 ? -46.317 44.325 37.374 1.00 51.30 158 PRO G CA 1
ATOM 14937 C C . PRO H 1 177 ? -46.990 45.251 38.397 1.00 54.08 158 PRO G C 1
ATOM 14938 O O . PRO H 1 177 ? -46.292 45.773 39.285 1.00 53.21 158 PRO G O 1
ATOM 14942 N N . TYR H 1 178 ? -48.313 45.400 38.301 1.00 55.33 159 TYR G N 1
ATOM 14943 C CA . TYR H 1 178 ? -49.104 46.164 39.262 1.00 52.52 159 TYR G CA 1
ATOM 14944 C C . TYR H 1 178 ? -48.951 45.580 40.666 1.00 59.44 159 TYR G C 1
ATOM 14945 O O . TYR H 1 178 ? -48.658 46.313 41.620 1.00 58.82 159 TYR G O 1
ATOM 14954 N N . CYS H 1 179 ? -49.133 44.264 40.790 1.00 57.53 160 CYS G N 1
ATOM 14955 C CA . CYS H 1 179 ? -48.979 43.591 42.085 1.00 53.43 160 CYS G CA 1
ATOM 14956 C C . CYS H 1 179 ? -47.583 43.796 42.693 1.00 50.65 160 CYS G C 1
ATOM 14957 O O . CYS H 1 179 ? -47.451 44.155 43.864 1.00 49.77 160 CYS G O 1
ATOM 14960 N N . ALA H 1 180 ? -46.551 43.609 41.874 1.00 45.92 161 ALA G N 1
ATOM 14961 C CA . ALA H 1 180 ? -45.172 43.736 42.333 1.00 50.95 161 ALA G CA 1
ATOM 14962 C C . ALA H 1 180 ? -44.917 45.141 42.871 1.00 49.85 161 ALA G C 1
ATOM 14963 O O . ALA H 1 180 ? -44.345 45.313 43.937 1.00 45.39 161 ALA G O 1
ATOM 14965 N N . SER H 1 181 ? -45.361 46.136 42.114 1.00 51.66 162 SER G N 1
ATOM 14966 C CA . SER H 1 181 ? -45.164 47.534 42.457 1.00 46.49 162 SER G CA 1
ATOM 14967 C C . SER H 1 181 ? -45.960 47.900 43.719 1.00 50.11 162 SER G C 1
ATOM 14968 O O . SER H 1 181 ? -45.446 48.590 44.598 1.00 54.76 162 SER G O 1
ATOM 14971 N N . LYS H 1 182 ? -47.195 47.407 43.826 1.00 50.93 163 LYS G N 1
ATOM 14972 C CA . LYS H 1 182 ? -48.023 47.673 45.003 1.00 47.29 163 LYS G CA 1
ATOM 14973 C C . LYS H 1 182 ? -47.463 47.058 46.302 1.00 48.85 163 LYS G C 1
ATOM 14974 O O . LYS H 1 182 ? -47.450 47.701 47.347 1.00 55.20 163 LYS G O 1
ATOM 14980 N N . ALA H 1 183 ? -47.008 45.814 46.243 1.00 50.71 164 ALA G N 1
ATOM 14981 C CA . ALA H 1 183 ? -46.362 45.205 47.406 1.00 48.09 164 ALA G CA 1
ATOM 14982 C C . ALA H 1 183 ? -45.081 45.937 47.742 1.00 46.33 164 ALA G C 1
ATOM 14983 O O . ALA H 1 183 ? -44.724 46.061 48.905 1.00 47.49 164 ALA G O 1
ATOM 14985 N N . GLY H 1 184 ? -44.353 46.368 46.718 1.00 48.16 165 GLY G N 1
ATOM 14986 C CA . GLY H 1 184 ? -43.163 47.158 46.961 1.00 46.76 165 GLY G CA 1
ATOM 14987 C C . GLY H 1 184 ? -43.544 48.417 47.722 1.00 47.39 165 GLY G C 1
ATOM 14988 O O . GLY H 1 184 ? -42.903 48.771 48.695 1.00 39.38 165 GLY G O 1
ATOM 14989 N N . LEU H 1 185 ? -44.602 49.089 47.271 1.00 41.94 166 LEU G N 1
ATOM 14990 C CA . LEU H 1 185 ? -45.047 50.330 47.887 1.00 46.17 166 LEU G CA 1
ATOM 14991 C C . LEU H 1 185 ? -45.551 50.119 49.325 1.00 56.04 166 LEU G C 1
ATOM 14992 O O . LEU H 1 185 ? -45.368 50.988 50.190 1.00 55.09 166 LEU G O 1
ATOM 14997 N N . ARG H 1 186 ? -46.213 48.987 49.566 1.00 46.79 167 ARG G N 1
ATOM 14998 C CA . ARG H 1 186 ? -46.679 48.661 50.908 1.00 48.46 167 ARG G CA 1
ATOM 14999 C C . ARG H 1 186 ? -45.500 48.557 51.870 1.00 53.04 167 ARG G C 1
ATOM 15000 O O . ARG H 1 186 ? -45.529 49.091 52.982 1.00 53.59 167 ARG G O 1
ATOM 15008 N N . HIS H 1 187 ? -44.468 47.836 51.458 1.00 46.09 168 HIS G N 1
ATOM 15009 C CA . HIS H 1 187 ? -43.328 47.654 52.336 1.00 48.76 168 HIS G CA 1
ATOM 15010 C C . HIS H 1 187 ? -42.501 48.935 52.454 1.00 45.17 168 HIS G C 1
ATOM 15011 O O . HIS H 1 187 ? -41.892 49.183 53.480 1.00 42.08 168 HIS G O 1
ATOM 15018 N N . LEU H 1 188 ? -42.472 49.728 51.391 1.00 44.48 169 LEU G N 1
ATOM 15019 C CA . LEU H 1 188 ? -41.723 50.979 51.391 1.00 49.32 169 LEU G CA 1
ATOM 15020 C C . LEU H 1 188 ? -42.357 51.920 52.404 1.00 47.98 169 LEU G C 1
ATOM 15021 O O . LEU H 1 188 ? -41.669 52.692 53.069 1.00 57.36 169 LEU G O 1
ATOM 15026 N N . THR H 1 189 ? -43.680 51.845 52.503 1.00 45.89 170 THR G N 1
ATOM 15027 C CA . THR H 1 189 ? -44.459 52.583 53.499 1.00 50.42 170 THR G CA 1
ATOM 15028 C C . THR H 1 189 ? -43.997 52.295 54.941 1.00 58.29 170 THR G C 1
ATOM 15029 O O . THR H 1 189 ? -43.777 53.218 55.739 1.00 62.08 170 THR G O 1
ATOM 15033 N N . GLU H 1 190 ? -43.832 51.014 55.260 1.00 49.64 171 GLU G N 1
ATOM 15034 C CA . GLU H 1 190 ? -43.366 50.610 56.581 1.00 51.59 171 GLU G CA 1
ATOM 15035 C C . GLU H 1 190 ? -41.957 51.127 56.816 1.00 47.27 171 GLU G C 1
ATOM 15036 O O . GLU H 1 190 ? -41.663 51.677 57.872 1.00 52.42 171 GLU G O 1
ATOM 15042 N N . VAL H 1 191 ? -41.101 50.954 55.817 1.00 50.25 172 VAL G N 1
ATOM 15043 C CA . VAL H 1 191 ? -39.711 51.394 55.887 1.00 56.33 172 VAL G CA 1
ATOM 15044 C C . VAL H 1 191 ? -39.600 52.911 55.974 1.00 61.32 172 VAL G C 1
ATOM 15045 O O . VAL H 1 191 ? -38.800 53.425 56.745 1.00 61.05 172 VAL G O 1
ATOM 15057 N N . ALA H 1 193 ? -41.859 54.916 57.211 1.00 58.36 174 ALA G N 1
ATOM 15058 C CA . ALA H 1 193 ? -42.375 55.305 58.524 1.00 57.45 174 ALA G CA 1
ATOM 15059 C C . ALA H 1 193 ? -41.270 55.300 59.569 1.00 56.90 174 ALA G C 1
ATOM 15060 O O . ALA H 1 193 ? -41.183 56.195 60.413 1.00 60.59 174 ALA G O 1
ATOM 15062 N N . VAL H 1 194 ? -40.442 54.266 59.510 1.00 60.85 175 VAL G N 1
ATOM 15063 C CA . VAL H 1 194 ? -39.316 54.122 60.416 1.00 64.26 175 VAL G CA 1
ATOM 15064 C C . VAL H 1 194 ? -38.267 55.203 60.167 1.00 63.87 175 VAL G C 1
ATOM 15065 O O . VAL H 1 194 ? -37.782 55.821 61.108 1.00 61.98 175 VAL G O 1
ATOM 15069 N N . GLU H 1 195 ? -37.941 55.451 58.898 1.00 66.14 176 GLU G N 1
ATOM 15070 C CA . GLU H 1 195 ? -36.846 56.369 58.563 1.00 66.43 176 GLU G CA 1
ATOM 15071 C C . GLU H 1 195 ? -37.213 57.858 58.671 1.00 66.79 176 GLU G C 1
ATOM 15072 O O . GLU H 1 195 ? -36.336 58.708 58.807 1.00 67.56 176 GLU G O 1
ATOM 15078 N N . LEU H 1 196 ? -38.508 58.158 58.636 1.00 63.30 177 LEU G N 1
ATOM 15079 C CA . LEU H 1 196 ? -38.985 59.539 58.682 1.00 59.47 177 LEU G CA 1
ATOM 15080 C C . LEU H 1 196 ? -39.587 59.945 60.030 1.00 62.98 177 LEU G C 1
ATOM 15081 O O . LEU H 1 196 ? -39.982 61.102 60.218 1.00 64.46 177 LEU G O 1
ATOM 15086 N N . ALA H 1 197 ? -39.687 58.994 60.952 1.00 61.40 178 ALA G N 1
ATOM 15087 C CA . ALA H 1 197 ? -40.206 59.287 62.286 1.00 64.13 178 ALA G CA 1
ATOM 15088 C C . ALA H 1 197 ? -39.441 60.435 62.965 1.00 64.03 178 ALA G C 1
ATOM 15089 O O . ALA H 1 197 ? -40.018 61.194 63.748 1.00 57.93 178 ALA G O 1
ATOM 15091 N N . ARG H 1 198 ? -38.140 60.537 62.680 1.00 65.32 179 ARG G N 1
ATOM 15092 C CA . ARG H 1 198 ? -37.279 61.573 63.269 1.00 69.03 179 ARG G CA 1
ATOM 15093 C C . ARG H 1 198 ? -37.659 62.994 62.820 1.00 69.34 179 ARG G C 1
ATOM 15094 O O . ARG H 1 198 ? -37.244 63.968 63.431 1.00 76.92 179 ARG G O 1
ATOM 15102 N N . PHE H 1 199 ? -38.420 63.112 61.740 1.00 64.86 180 PHE G N 1
ATOM 15103 C CA . PHE H 1 199 ? -38.846 64.423 61.267 1.00 66.46 180 PHE G CA 1
ATOM 15104 C C . PHE H 1 199 ? -40.279 64.725 61.672 1.00 66.07 180 PHE G C 1
ATOM 15105 O O . PHE H 1 199 ? -40.852 65.728 61.240 1.00 73.10 180 PHE G O 1
ATOM 15113 N N . GLY H 1 200 ? -40.859 63.856 62.492 1.00 64.21 181 GLY G N 1
ATOM 15114 C CA . GLY H 1 200 ? -42.240 64.024 62.920 1.00 67.04 181 GLY G CA 1
ATOM 15115 C C . GLY H 1 200 ? -43.241 63.730 61.800 1.00 69.04 181 GLY G C 1
ATOM 15116 O O . GLY H 1 200 ? -44.393 64.147 61.853 1.00 70.08 181 GLY G O 1
ATOM 15117 N N . ILE H 1 201 ? -42.804 62.996 60.784 1.00 56.73 182 ILE G N 1
ATOM 15118 C CA . ILE H 1 201 ? -43.653 62.700 59.642 1.00 54.88 182 ILE G CA 1
ATOM 15119 C C . ILE H 1 201 ? -44.134 61.244 59.654 1.00 58.47 182 ILE G C 1
ATOM 15120 O O . ILE H 1 201 ? -43.346 60.314 59.610 1.00 52.75 182 ILE G O 1
ATOM 15125 N N . ASN H 1 202 ? -45.438 61.040 59.738 1.00 49.69 183 ASN G N 1
ATOM 15126 C CA . ASN H 1 202 ? -45.947 59.687 59.645 1.00 60.98 183 ASN G CA 1
ATOM 15127 C C . ASN H 1 202 ? -46.337 59.339 58.208 1.00 62.28 183 ASN G C 1
ATOM 15128 O O . ASN H 1 202 ? -46.742 60.201 57.416 1.00 63.49 183 ASN G O 1
ATOM 15133 N N . VAL H 1 203 ? -46.170 58.065 57.886 1.00 57.35 184 VAL G N 1
ATOM 15134 C CA . VAL H 1 203 ? -46.317 57.567 56.535 1.00 52.25 184 VAL G CA 1
ATOM 15135 C C . VAL H 1 203 ? -47.168 56.319 56.621 1.00 54.45 184 VAL G C 1
ATOM 15136 O O . VAL H 1 203 ? -46.819 55.381 57.331 1.00 48.84 184 VAL G O 1
ATOM 15140 N N . ASN H 1 204 ? -48.313 56.338 55.942 1.00 57.39 185 ASN G N 1
ATOM 15141 C CA . ASN H 1 204 ? -49.253 55.223 55.980 1.00 51.46 185 ASN G CA 1
ATOM 15142 C C . ASN H 1 204 ? -49.864 54.956 54.620 1.00 51.83 185 ASN G C 1
ATOM 15143 O O . ASN H 1 204 ? -49.760 55.770 53.698 1.00 58.87 185 ASN G O 1
ATOM 15148 N N . ALA H 1 205 ? -50.526 53.818 54.489 1.00 49.54 186 ALA G N 1
ATOM 15149 C CA . ALA H 1 205 ? -51.142 53.496 53.220 1.00 51.45 186 ALA G CA 1
ATOM 15150 C C . ALA H 1 205 ? -52.623 53.200 53.384 1.00 50.90 186 ALA G C 1
ATOM 15151 O O . ALA H 1 205 ? -53.050 52.669 54.405 1.00 47.19 186 ALA G O 1
ATOM 15153 N N . ILE H 1 206 ? -53.391 53.502 52.344 1.00 53.93 187 ILE G N 1
ATOM 15154 C CA . ILE H 1 206 ? -54.765 53.048 52.253 1.00 48.81 187 ILE G CA 1
ATOM 15155 C C . ILE H 1 206 ? -54.802 52.132 51.047 1.00 47.79 187 ILE G C 1
ATOM 15156 O O . ILE H 1 206 ? -54.254 52.462 50.000 1.00 61.93 187 ILE G O 1
ATOM 15161 N N . ALA H 1 207 ? -55.391 50.956 51.229 1.00 50.33 188 ALA G N 1
ATOM 15162 C CA . ALA H 1 207 ? -55.461 49.936 50.190 1.00 50.68 188 ALA G CA 1
ATOM 15163 C C . ALA H 1 207 ? -56.904 49.678 49.774 1.00 52.19 188 ALA G C 1
ATOM 15164 O O . ALA H 1 207 ? -57.595 48.892 50.419 1.00 45.02 188 ALA G O 1
ATOM 15166 N N . PRO H 1 208 ? -57.359 50.314 48.684 1.00 47.72 189 PRO G N 1
ATOM 15167 C CA . PRO H 1 208 ? -58.739 50.063 48.249 1.00 50.22 189 PRO G CA 1
ATOM 15168 C C . PRO H 1 208 ? -58.924 48.661 47.654 1.00 56.04 189 PRO G C 1
ATOM 15169 O O . PRO H 1 208 ? -57.971 48.056 47.149 1.00 55.38 189 PRO G O 1
ATOM 15173 N N . GLY H 1 209 ? -60.145 48.144 47.754 1.00 52.93 190 GLY G N 1
ATOM 15174 C CA . GLY H 1 209 ? -60.535 46.980 46.989 1.00 55.05 190 GLY G CA 1
ATOM 15175 C C . GLY H 1 209 ? -60.851 47.386 45.568 1.00 58.35 190 GLY G C 1
ATOM 15176 O O . GLY H 1 209 ? -60.361 48.407 45.098 1.00 60.69 190 GLY G O 1
ATOM 15177 N N . TYR H 1 210 ? -61.663 46.601 44.872 1.00 61.48 191 TYR G N 1
ATOM 15178 C CA . TYR H 1 210 ? -62.048 46.970 43.521 1.00 67.42 191 TYR G CA 1
ATOM 15179 C C . TYR H 1 210 ? -63.069 48.104 43.557 1.00 71.83 191 TYR G C 1
ATOM 15180 O O . TYR H 1 210 ? -64.176 47.949 44.079 1.00 72.22 191 TYR G O 1
ATOM 15197 N N . ILE H 1 212 ? -65.581 50.855 41.804 1.00 88.76 193 ILE G N 1
ATOM 15198 C CA . ILE H 1 212 ? -66.408 51.116 40.653 1.00 104.96 193 ILE G CA 1
ATOM 15199 C C . ILE H 1 212 ? -66.005 52.425 39.952 1.00 105.88 193 ILE G C 1
ATOM 15200 O O . ILE H 1 212 ? -66.354 53.523 40.397 1.00 100.07 193 ILE G O 1
ATOM 15205 N N . THR H 1 213 ? -65.219 52.290 38.883 1.00 112.67 194 THR G N 1
ATOM 15206 C CA . THR H 1 213 ? -64.746 53.442 38.118 1.00 123.03 194 THR G CA 1
ATOM 15207 C C . THR H 1 213 ? -65.052 53.197 36.649 1.00 139.23 194 THR G C 1
ATOM 15208 O O . THR H 1 213 ? -65.613 52.161 36.289 1.00 146.11 194 THR G O 1
ATOM 15212 N N . GLU H 1 214 ? -64.679 54.149 35.801 1.00 145.23 195 GLU G N 1
ATOM 15213 C CA . GLU H 1 214 ? -64.971 54.055 34.378 1.00 150.91 195 GLU G CA 1
ATOM 15214 C C . GLU H 1 214 ? -63.788 53.422 33.659 1.00 144.06 195 GLU G C 1
ATOM 15215 O O . GLU H 1 214 ? -63.899 52.944 32.533 1.00 146.27 195 GLU G O 1
ATOM 15221 N N . ILE H 1 215 ? -62.648 53.436 34.334 1.00 137.33 196 ILE G N 1
ATOM 15222 C CA . ILE H 1 215 ? -61.412 52.885 33.799 1.00 137.11 196 ILE G CA 1
ATOM 15223 C C . ILE H 1 215 ? -61.345 51.339 33.778 1.00 131.94 196 ILE G C 1
ATOM 15224 O O . ILE H 1 215 ? -60.602 50.767 32.976 1.00 133.30 196 ILE G O 1
ATOM 15229 N N . ASN H 1 216 ? -62.125 50.666 34.630 1.00 120.89 197 ASN G N 1
ATOM 15230 C CA . ASN H 1 216 ? -62.171 49.194 34.632 1.00 108.80 197 ASN G CA 1
ATOM 15231 C C . ASN H 1 216 ? -63.613 48.696 34.577 1.00 111.94 197 ASN G C 1
ATOM 15232 O O . ASN H 1 216 ? -63.974 47.694 35.194 1.00 104.45 197 ASN G O 1
ATOM 15237 N N . GLU H 1 217 ? -64.416 49.391 33.783 1.00 104.56 198 GLU G N 1
ATOM 15238 C CA . GLU H 1 217 ? -65.840 49.120 33.676 1.00 100.49 198 GLU G CA 1
ATOM 15239 C C . GLU H 1 217 ? -66.120 47.748 33.076 1.00 90.20 198 GLU G C 1
ATOM 15240 O O . GLU H 1 217 ? -67.010 47.042 33.540 1.00 83.75 198 GLU G O 1
ATOM 15246 N N . GLU H 1 218 ? -65.346 47.368 32.064 1.00 93.74 199 GLU G N 1
ATOM 15247 C CA . GLU H 1 218 ? -65.542 46.088 31.391 1.00 97.05 199 GLU G CA 1
ATOM 15248 C C . GLU H 1 218 ? -65.305 44.903 32.305 1.00 96.26 199 GLU G C 1
ATOM 15249 O O . GLU H 1 218 ? -66.097 43.964 32.311 1.00 90.38 199 GLU G O 1
ATOM 15255 N N . TYR H 1 219 ? -64.197 44.937 33.046 1.00 99.36 200 TYR G N 1
ATOM 15256 C CA . TYR H 1 219 ? -63.838 43.844 33.951 1.00 96.27 200 TYR G CA 1
ATOM 15257 C C . TYR H 1 219 ? -64.900 43.577 35.008 1.00 87.43 200 TYR G C 1
ATOM 15258 O O . TYR H 1 219 ? -65.300 42.435 35.220 1.00 87.14 200 TYR G O 1
ATOM 15267 N N . LEU H 1 220 ? -65.376 44.640 35.645 1.00 81.29 201 LEU G N 1
ATOM 15268 C CA . LEU H 1 220 ? -66.260 44.502 36.797 1.00 81.31 201 LEU G CA 1
ATOM 15269 C C . LEU H 1 220 ? -67.670 44.122 36.355 1.00 82.98 201 LEU G C 1
ATOM 15270 O O . LEU H 1 220 ? -68.358 43.380 37.058 1.00 81.83 201 LEU G O 1
ATOM 15275 N N . THR H 1 221 ? -68.106 44.674 35.221 1.00 83.58 202 THR G N 1
ATOM 15276 C CA . THR H 1 221 ? -69.449 44.428 34.680 1.00 86.55 202 THR G CA 1
ATOM 15277 C C . THR H 1 221 ? -69.562 43.135 33.849 1.00 82.77 202 THR G C 1
ATOM 15278 O O . THR H 1 221 ? -70.663 42.702 33.516 1.00 84.02 202 THR G O 1
ATOM 15282 N N . SER H 1 222 ? -68.425 42.512 33.544 1.00 83.21 203 SER G N 1
ATOM 15283 C CA . SER H 1 222 ? -68.409 41.277 32.763 1.00 86.09 203 SER G CA 1
ATOM 15284 C C . SER H 1 222 ? -68.942 40.135 33.600 1.00 84.22 203 SER G C 1
ATOM 15285 O O . SER H 1 222 ? -69.328 40.331 34.743 1.00 82.31 203 SER G O 1
ATOM 15288 N N . GLU H 1 223 ? -68.943 38.936 33.034 1.00 85.87 204 GLU G N 1
ATOM 15289 C CA . GLU H 1 223 ? -69.467 37.774 33.741 1.00 85.52 204 GLU G CA 1
ATOM 15290 C C . GLU H 1 223 ? -68.499 37.296 34.822 1.00 83.84 204 GLU G C 1
ATOM 15291 O O . GLU H 1 223 ? -68.920 36.906 35.901 1.00 82.75 204 GLU G O 1
ATOM 15297 N N . VAL H 1 224 ? -67.205 37.381 34.539 1.00 84.01 205 VAL G N 1
ATOM 15298 C CA . VAL H 1 224 ? -66.161 37.054 35.508 1.00 86.79 205 VAL G CA 1
ATOM 15299 C C . VAL H 1 224 ? -66.141 37.989 36.731 1.00 90.26 205 VAL G C 1
ATOM 15300 O O . VAL H 1 224 ? -65.909 37.536 37.859 1.00 79.48 205 VAL G O 1
ATOM 15304 N N . GLY H 1 225 ? -66.418 39.277 36.519 1.00 79.82 206 GLY G N 1
ATOM 15305 C CA . GLY H 1 225 ? -66.424 40.225 37.620 1.00 77.78 206 GLY G CA 1
ATOM 15306 C C . GLY H 1 225 ? -67.692 40.144 38.448 1.00 82.12 206 GLY G C 1
ATOM 15307 O O . GLY H 1 225 ? -67.682 40.435 39.646 1.00 75.59 206 GLY G O 1
ATOM 15308 N N . GLN H 1 226 ? -68.784 39.709 37.831 1.00 81.02 207 GLN G N 1
ATOM 15309 C CA . GLN H 1 226 ? -70.039 39.554 38.562 1.00 82.21 207 GLN G CA 1
ATOM 15310 C C . GLN H 1 226 ? -69.922 38.354 39.494 1.00 83.09 207 GLN G C 1
ATOM 15311 O O . GLN H 1 226 ? -70.636 38.248 40.496 1.00 77.92 207 GLN G O 1
ATOM 15317 N N . GLN H 1 227 ? -69.006 37.456 39.141 1.00 85.63 208 GLN G N 1
ATOM 15318 C CA . GLN H 1 227 ? -68.670 36.307 39.969 1.00 83.68 208 GLN G CA 1
ATOM 15319 C C . GLN H 1 227 ? -67.845 36.742 41.177 1.00 79.66 208 GLN G C 1
ATOM 15320 O O . GLN H 1 227 ? -67.972 36.152 42.247 1.00 84.65 208 GLN G O 1
ATOM 15326 N N . LEU H 1 228 ? -67.033 37.794 41.009 1.00 78.84 209 LEU G N 1
ATOM 15327 C CA . LEU H 1 228 ? -66.284 38.406 42.119 1.00 81.71 209 LEU G CA 1
ATOM 15328 C C . LEU H 1 228 ? -67.222 38.979 43.161 1.00 83.58 209 LEU G C 1
ATOM 15329 O O . LEU H 1 228 ? -67.042 38.769 44.362 1.00 86.40 209 LEU G O 1
ATOM 15334 N N . LEU H 1 229 ? -68.223 39.709 42.682 1.00 81.85 210 LEU G N 1
ATOM 15335 C CA . LEU H 1 229 ? -69.221 40.296 43.555 1.00 80.05 210 LEU G CA 1
ATOM 15336 C C . LEU H 1 229 ? -69.816 39.267 44.491 1.00 79.45 210 LEU G C 1
ATOM 15337 O O . LEU H 1 229 ? -70.041 39.562 45.659 1.00 86.43 210 LEU G O 1
ATOM 15342 N N . LYS H 1 230 ? -70.083 38.066 43.983 1.00 77.83 211 LYS G N 1
ATOM 15343 C CA . LYS H 1 230 ? -70.636 37.023 44.840 1.00 88.03 211 LYS G CA 1
ATOM 15344 C C . LYS H 1 230 ? -69.614 36.434 45.811 1.00 93.30 211 LYS G C 1
ATOM 15345 O O . LYS H 1 230 ? -69.986 35.770 46.766 1.00 97.10 211 LYS G O 1
ATOM 15351 N N . LYS H 1 231 ? -68.330 36.678 45.568 1.00 71.93 212 LYS G N 1
ATOM 15352 C CA . LYS H 1 231 ? -67.268 36.212 46.465 1.00 77.49 212 LYS G CA 1
ATOM 15353 C C . LYS H 1 231 ? -66.979 37.215 47.595 1.00 75.61 212 LYS G C 1
ATOM 15354 O O . LYS H 1 231 ? -66.520 36.835 48.672 1.00 73.85 212 LYS G O 1
ATOM 15360 N N . ILE H 1 232 ? -67.179 38.500 47.306 1.00 76.10 213 ILE G N 1
ATOM 15361 C CA . ILE H 1 232 ? -66.923 39.583 48.260 1.00 69.46 213 ILE G CA 1
ATOM 15362 C C . ILE H 1 232 ? -67.967 39.552 49.366 1.00 68.10 213 ILE G C 1
ATOM 15363 O O . ILE H 1 232 ? -69.155 39.562 49.075 1.00 74.08 213 ILE G O 1
ATOM 15368 N N . PRO H 1 233 ? -67.528 39.506 50.639 1.00 71.99 214 PRO G N 1
ATOM 15369 C CA . PRO H 1 233 ? -68.456 39.327 51.766 1.00 68.91 214 PRO G CA 1
ATOM 15370 C C . PRO H 1 233 ? -69.611 40.322 51.812 1.00 72.97 214 PRO G C 1
ATOM 15371 O O . PRO H 1 233 ? -70.721 39.884 52.075 1.00 75.28 214 PRO G O 1
ATOM 15375 N N . THR H 1 234 ? -69.375 41.611 51.570 1.00 74.46 215 THR G N 1
ATOM 15376 C CA . THR H 1 234 ? -70.476 42.584 51.554 1.00 69.33 215 THR G CA 1
ATOM 15377 C C . THR H 1 234 ? -71.279 42.544 50.254 1.00 65.06 215 THR G C 1
ATOM 15378 O O . THR H 1 234 ? -72.300 43.227 50.131 1.00 66.28 215 THR G O 1
ATOM 15382 N N . ARG H 1 235 ? -70.809 41.752 49.292 1.00 59.23 216 ARG G N 1
ATOM 15383 C CA . ARG H 1 235 ? -71.400 41.688 47.952 1.00 68.42 216 ARG G CA 1
ATOM 15384 C C . ARG H 1 235 ? -71.424 43.054 47.269 1.00 73.85 216 ARG G C 1
ATOM 15385 O O . ARG H 1 235 ? -72.293 43.316 46.439 1.00 78.17 216 ARG G O 1
ATOM 15393 N N . LYS H 1 236 ? -70.461 43.913 47.598 1.00 72.16 217 LYS G N 1
ATOM 15394 C CA . LYS H 1 236 ? -70.401 45.253 47.018 1.00 68.14 217 LYS G CA 1
ATOM 15395 C C . LYS H 1 236 ? -68.976 45.632 46.656 1.00 66.12 217 LYS G C 1
ATOM 15396 O O . LYS H 1 236 ? -68.034 45.370 47.406 1.00 65.46 217 LYS G O 1
ATOM 15402 N N . PHE H 1 237 ? -68.810 46.265 45.507 1.00 71.14 218 PHE G N 1
ATOM 15403 C CA . PHE H 1 237 ? -67.519 46.844 45.199 1.00 71.65 218 PHE G CA 1
ATOM 15404 C C . PHE H 1 237 ? -67.319 48.077 46.067 1.00 60.59 218 PHE G C 1
ATOM 15405 O O . PHE H 1 237 ? -68.251 48.562 46.691 1.00 64.17 218 PHE G O 1
ATOM 15413 N N . VAL H 1 238 ? -66.094 48.571 46.117 1.00 64.85 219 VAL G N 1
ATOM 15414 C CA . VAL H 1 238 ? -65.767 49.709 46.962 1.00 62.09 219 VAL G CA 1
ATOM 15415 C C . VAL H 1 238 ? -66.258 51.013 46.363 1.00 60.13 219 VAL G C 1
ATOM 15416 O O . VAL H 1 238 ? -65.993 51.311 45.205 1.00 61.27 219 VAL G O 1
ATOM 15420 N N . GLU H 1 239 ? -66.968 51.795 47.164 1.00 64.95 220 GLU G N 1
ATOM 15421 C CA . GLU H 1 239 ? -67.356 53.133 46.756 1.00 70.93 220 GLU G CA 1
ATOM 15422 C C . GLU H 1 239 ? -66.331 54.118 47.286 1.00 63.05 220 GLU G C 1
ATOM 15423 O O . GLU H 1 239 ? -65.704 53.869 48.319 1.00 60.32 220 GLU G O 1
ATOM 15429 N N . PHE H 1 240 ? -66.158 55.225 46.573 1.00 59.85 221 PHE G N 1
ATOM 15430 C CA . PHE H 1 240 ? -65.194 56.259 46.955 1.00 62.30 221 PHE G CA 1
ATOM 15431 C C . PHE H 1 240 ? -65.392 56.714 48.400 1.00 59.33 221 PHE G C 1
ATOM 15432 O O . PHE H 1 240 ? -64.429 56.908 49.141 1.00 54.56 221 PHE G O 1
ATOM 15440 N N . ASP H 1 241 ? -66.649 56.851 48.794 1.00 60.32 222 ASP G N 1
ATOM 15441 C CA . ASP H 1 241 ? -67.003 57.293 50.135 1.00 66.96 222 ASP G CA 1
ATOM 15442 C C . ASP H 1 241 ? -66.432 56.409 51.245 1.00 69.08 222 ASP G C 1
ATOM 15443 O O . ASP H 1 241 ? -66.208 56.864 52.367 1.00 68.91 222 ASP G O 1
ATOM 15448 N N . ASP H 1 242 ? -66.193 55.147 50.913 1.00 69.69 223 ASP G N 1
ATOM 15449 C CA . ASP H 1 242 ? -65.631 54.185 51.849 1.00 64.14 223 ASP G CA 1
ATOM 15450 C C . ASP H 1 242 ? -64.231 54.602 52.285 1.00 63.57 223 ASP G C 1
ATOM 15451 O O . ASP H 1 242 ? -63.760 54.199 53.343 1.00 70.40 223 ASP G O 1
ATOM 15456 N N . LEU H 1 243 ? -63.578 55.431 51.471 1.00 62.84 224 LEU G N 1
ATOM 15457 C CA . LEU H 1 243 ? -62.208 55.858 51.737 1.00 51.69 224 LEU G CA 1
ATOM 15458 C C . LEU H 1 243 ? -62.142 57.127 52.582 1.00 52.47 224 LEU G C 1
ATOM 15459 O O . LEU H 1 243 ? -61.083 57.458 53.123 1.00 62.41 224 LEU G O 1
ATOM 15464 N N . ASN H 1 244 ? -63.260 57.840 52.691 1.00 50.56 225 ASN G N 1
ATOM 15465 C CA . ASN H 1 244 ? -63.284 59.106 53.431 1.00 60.34 225 ASN G CA 1
ATOM 15466 C C . ASN H 1 244 ? -62.736 59.005 54.854 1.00 66.30 225 ASN G C 1
ATOM 15467 O O . ASN H 1 244 ? -61.848 59.767 55.238 1.00 63.12 225 ASN G O 1
ATOM 15472 N N . GLY H 1 245 ? -63.245 58.038 55.612 1.00 67.46 226 GLY G N 1
ATOM 15473 C CA . GLY H 1 245 ? -62.820 57.840 56.985 1.00 56.01 226 GLY G CA 1
ATOM 15474 C C . GLY H 1 245 ? -61.327 57.633 57.166 1.00 46.06 226 GLY G C 1
ATOM 15475 O O . GLY H 1 245 ? -60.688 58.383 57.905 1.00 56.91 226 GLY G O 1
ATOM 15476 N N . PRO H 1 246 ? -60.757 56.617 56.503 1.00 42.33 227 PRO G N 1
ATOM 15477 C CA . PRO H 1 246 ? -59.312 56.379 56.606 1.00 52.14 227 PRO G CA 1
ATOM 15478 C C . PRO H 1 246 ? -58.485 57.582 56.126 1.00 54.02 227 PRO G C 1
ATOM 15479 O O . PRO H 1 246 ? -57.449 57.885 56.714 1.00 57.29 227 PRO G O 1
ATOM 15483 N N . LEU H 1 247 ? -58.942 58.245 55.064 1.00 54.02 228 LEU G N 1
ATOM 15484 C CA . LEU H 1 247 ? -58.256 59.426 54.546 1.00 55.72 228 LEU G CA 1
ATOM 15485 C C . LEU H 1 247 ? -58.186 60.540 55.595 1.00 53.81 228 LEU G C 1
ATOM 15486 O O . LEU H 1 247 ? -57.127 61.132 55.806 1.00 48.52 228 LEU G O 1
ATOM 15491 N N . LEU H 1 248 ? -59.310 60.818 56.246 1.00 49.87 229 LEU G N 1
ATOM 15492 C CA . LEU H 1 248 ? -59.351 61.863 57.251 1.00 54.15 229 LEU G CA 1
ATOM 15493 C C . LEU H 1 248 ? -58.573 61.442 58.493 1.00 59.01 229 LEU G C 1
ATOM 15494 O O . LEU H 1 248 ? -57.916 62.274 59.121 1.00 64.08 229 LEU G O 1
ATOM 15499 N N . LEU H 1 249 ? -58.657 60.161 58.853 1.00 51.89 230 LEU G N 1
ATOM 15500 C CA . LEU H 1 249 ? -57.861 59.635 59.962 1.00 53.40 230 LEU G CA 1
ATOM 15501 C C . LEU H 1 249 ? -56.373 59.864 59.738 1.00 54.54 230 LEU G C 1
ATOM 15502 O O . LEU H 1 249 ? -55.683 60.408 60.600 1.00 59.92 230 LEU G O 1
ATOM 15507 N N . LEU H 1 250 ? -55.875 59.434 58.583 1.00 57.88 231 LEU G N 1
ATOM 15508 C CA . LEU H 1 250 ? -54.436 59.429 58.324 1.00 56.05 231 LEU G CA 1
ATOM 15509 C C . LEU H 1 250 ? -53.873 60.815 57.957 1.00 55.79 231 LEU G C 1
ATOM 15510 O O . LEU H 1 250 ? -52.660 61.011 57.919 1.00 59.09 231 LEU G O 1
ATOM 15515 N N . ALA H 1 251 ? -54.755 61.775 57.713 1.00 54.90 232 ALA G N 1
ATOM 15516 C CA . ALA H 1 251 ? -54.341 63.127 57.353 1.00 54.84 232 ALA G CA 1
ATOM 15517 C C . ALA H 1 251 ? -54.401 64.098 58.529 1.00 57.79 232 ALA G C 1
ATOM 15518 O O . ALA H 1 251 ? -53.968 65.238 58.419 1.00 66.48 232 ALA G O 1
ATOM 15520 N N . SER H 1 252 ? -54.939 63.647 59.654 1.00 61.39 233 SER G N 1
ATOM 15521 C CA . SER H 1 252 ? -55.183 64.534 60.788 1.00 66.09 233 SER G CA 1
ATOM 15522 C C . SER H 1 252 ? -54.461 64.136 62.084 1.00 67.08 233 SER G C 1
ATOM 15523 O O . SER H 1 252 ? -53.741 63.134 62.131 1.00 60.75 233 SER G O 1
ATOM 15526 N N . GLN H 1 253 ? -54.661 64.940 63.127 1.00 74.31 234 GLN G N 1
ATOM 15527 C CA . GLN H 1 253 ? -54.105 64.677 64.457 1.00 73.28 234 GLN G CA 1
ATOM 15528 C C . GLN H 1 253 ? -54.535 63.295 64.984 1.00 71.45 234 GLN G C 1
ATOM 15529 O O . GLN H 1 253 ? -53.787 62.635 65.705 1.00 68.15 234 GLN G O 1
ATOM 15535 N N . ALA H 1 254 ? -55.743 62.870 64.622 1.00 66.08 235 ALA G N 1
ATOM 15536 C CA . ALA H 1 254 ? -56.265 61.565 65.015 1.00 63.96 235 ALA G CA 1
ATOM 15537 C C . ALA H 1 254 ? -55.341 60.407 64.615 1.00 64.75 235 ALA G C 1
ATOM 15538 O O . ALA H 1 254 ? -55.358 59.354 65.250 1.00 65.99 235 ALA G O 1
ATOM 15540 N N . GLY H 1 255 ? -54.558 60.599 63.555 1.00 60.82 236 GLY G N 1
ATOM 15541 C CA . GLY H 1 255 ? -53.682 59.555 63.034 1.00 54.11 236 GLY G CA 1
ATOM 15542 C C . GLY H 1 255 ? -52.230 59.748 63.444 1.00 55.46 236 GLY G C 1
ATOM 15543 O O . GLY H 1 255 ? -51.333 59.041 62.993 1.00 60.32 236 GLY G O 1
ATOM 15544 N N . GLN H 1 256 ? -52.013 60.692 64.345 1.00 49.22 237 GLN G N 1
ATOM 15545 C CA . GLN H 1 256 ? -50.680 61.124 64.724 1.00 63.77 237 GLN G CA 1
ATOM 15546 C C . GLN H 1 256 ? -49.840 60.018 65.374 1.00 65.41 237 GLN G C 1
ATOM 15547 O O . GLN H 1 256 ? -48.627 59.971 65.188 1.00 69.55 237 GLN G O 1
ATOM 15553 N N . GLY H 1 257 ? -50.500 59.118 66.104 1.00 65.42 238 GLY G N 1
ATOM 15554 C CA . GLY H 1 257 ? -49.852 57.974 66.735 1.00 62.25 238 GLY G CA 1
ATOM 15555 C C . GLY H 1 257 ? -49.776 56.743 65.832 1.00 62.36 238 GLY G C 1
ATOM 15556 O O . GLY H 1 257 ? -49.279 55.684 66.235 1.00 60.68 238 GLY G O 1
ATOM 15557 N N . ILE H 1 258 ? -50.254 56.878 64.598 1.00 54.20 239 ILE G N 1
ATOM 15558 C CA . ILE H 1 258 ? -50.273 55.745 63.685 1.00 55.93 239 ILE G CA 1
ATOM 15559 C C . ILE H 1 258 ? -49.248 56.002 62.597 1.00 52.98 239 ILE G C 1
ATOM 15560 O O . ILE H 1 258 ? -49.279 57.036 61.936 1.00 58.99 239 ILE G O 1
ATOM 15565 N N . THR H 1 259 ? -48.312 55.083 62.433 1.00 54.06 240 THR G N 1
ATOM 15566 C CA . THR H 1 259 ? -47.350 55.188 61.338 1.00 55.79 240 THR G CA 1
ATOM 15567 C C . THR H 1 259 ? -46.907 53.809 60.865 1.00 51.29 240 THR G C 1
ATOM 15568 O O . THR H 1 259 ? -46.795 52.879 61.655 1.00 53.12 240 THR G O 1
ATOM 15572 N N . GLY H 1 260 ? -46.744 53.664 59.558 1.00 49.15 241 GLY G N 1
ATOM 15573 C CA . GLY H 1 260 ? -46.243 52.430 58.985 1.00 44.47 241 GLY G CA 1
ATOM 15574 C C . GLY H 1 260 ? -47.268 51.341 58.706 1.00 49.55 241 GLY G C 1
ATOM 15575 O O . GLY H 1 260 ? -46.885 50.175 58.554 1.00 45.08 241 GLY G O 1
ATOM 15576 N N . ILE H 1 261 ? -48.549 51.697 58.618 1.00 43.45 242 ILE G N 1
ATOM 15577 C CA . ILE H 1 261 ? -49.590 50.682 58.435 1.00 45.08 242 ILE G CA 1
ATOM 15578 C C . ILE H 1 261 ? -50.313 50.845 57.103 1.00 44.08 242 ILE G C 1
ATOM 15579 O O . ILE H 1 261 ? -50.250 51.903 56.485 1.00 47.54 242 ILE G O 1
ATOM 15584 N N . GLU H 1 262 ? -51.034 49.799 56.704 1.00 42.55 243 GLU G N 1
ATOM 15585 C CA . GLU H 1 262 ? -51.903 49.825 55.533 1.00 40.09 243 GLU G CA 1
ATOM 15586 C C . GLU H 1 262 ? -53.350 49.471 55.943 1.00 51.12 243 GLU G C 1
ATOM 15587 O O . GLU H 1 262 ? -53.624 48.366 56.417 1.00 58.97 243 GLU G O 1
ATOM 15593 N N . ILE H 1 263 ? -54.273 50.411 55.761 1.00 46.23 244 ILE G N 1
ATOM 15594 C CA . ILE H 1 263 ? -55.682 50.179 56.073 1.00 43.07 244 ILE G CA 1
ATOM 15595 C C . ILE H 1 263 ? -56.433 49.687 54.837 1.00 54.02 244 ILE G C 1
ATOM 15596 O O . ILE H 1 263 ? -56.598 50.443 53.879 1.00 59.22 244 ILE G O 1
ATOM 15601 N N . LYS H 1 264 ? -56.892 48.436 54.854 1.00 52.68 245 LYS G N 1
ATOM 15602 C CA . LYS H 1 264 ? -57.651 47.904 53.734 1.00 53.85 245 LYS G CA 1
ATOM 15603 C C . LYS H 1 264 ? -59.114 48.330 53.795 1.00 58.58 245 LYS G C 1
ATOM 15604 O O . LYS H 1 264 ? -59.770 48.239 54.833 1.00 58.79 245 LYS G O 1
ATOM 15610 N N . VAL H 1 265 ? -59.608 48.813 52.664 1.00 46.36 246 VAL G N 1
ATOM 15611 C CA . VAL H 1 265 ? -60.997 49.220 52.550 1.00 50.76 246 VAL G CA 1
ATOM 15612 C C . VAL H 1 265 ? -61.572 48.458 51.381 1.00 56.22 246 VAL G C 1
ATOM 15613 O O . VAL H 1 265 ? -61.417 48.896 50.233 1.00 62.26 246 VAL G O 1
ATOM 15617 N N . ASP H 1 266 ? -62.222 47.323 51.659 1.00 48.65 247 ASP G N 1
ATOM 15618 C CA . ASP H 1 266 ? -62.568 46.373 50.598 1.00 50.72 247 ASP G CA 1
ATOM 15619 C C . ASP H 1 266 ? -63.800 45.510 50.877 1.00 53.67 247 ASP G C 1
ATOM 15620 O O . ASP H 1 266 ? -64.059 44.563 50.146 1.00 58.01 247 ASP G O 1
ATOM 15625 N N . GLY H 1 267 ? -64.554 45.834 51.922 1.00 56.78 248 GLY G N 1
ATOM 15626 C CA . GLY H 1 267 ? -65.727 45.052 52.297 1.00 56.21 248 GLY G CA 1
ATOM 15627 C C . GLY H 1 267 ? -65.408 43.590 52.576 1.00 57.79 248 GLY G C 1
ATOM 15628 O O . GLY H 1 267 ? -66.252 42.711 52.406 1.00 66.45 248 GLY G O 1
ATOM 15629 N N . GLY H 1 268 ? -64.185 43.329 53.021 1.00 51.05 249 GLY G N 1
ATOM 15630 C CA . GLY H 1 268 ? -63.780 41.986 53.389 1.00 54.93 249 GLY G CA 1
ATOM 15631 C C . GLY H 1 268 ? -63.263 41.126 52.249 1.00 57.47 249 GLY G C 1
ATOM 15632 O O . GLY H 1 268 ? -62.985 39.940 52.456 1.00 54.84 249 GLY G O 1
ATOM 15633 N N . HIS H 1 269 ? -63.099 41.738 51.072 1.00 55.64 250 HIS G N 1
ATOM 15634 C CA . HIS H 1 269 ? -62.650 41.063 49.850 1.00 57.99 250 HIS G CA 1
ATOM 15635 C C . HIS H 1 269 ? -61.385 40.232 50.101 1.00 56.71 250 HIS G C 1
ATOM 15636 O O . HIS H 1 269 ? -61.300 39.071 49.698 1.00 50.03 250 HIS G O 1
ATOM 15643 N N . SER H 1 270 ? -60.405 40.823 50.770 1.00 51.55 251 SER G N 1
ATOM 15644 C CA . SER H 1 270 ? -59.145 40.134 51.010 1.00 53.01 251 SER G CA 1
ATOM 15645 C C . SER H 1 270 ? -59.268 39.020 52.043 1.00 55.58 251 SER G C 1
ATOM 15646 O O . SER H 1 270 ? -58.351 38.240 52.219 1.00 59.63 251 SER G O 1
ATOM 15649 N N . ALA H 1 271 ? -60.377 38.975 52.766 1.00 60.73 252 ALA G N 1
ATOM 15650 C CA . ALA H 1 271 ? -60.566 37.934 53.771 1.00 57.71 252 ALA G CA 1
ATOM 15651 C C . ALA H 1 271 ? -61.411 36.771 53.239 1.00 69.40 252 ALA G C 1
ATOM 15652 O O . ALA H 1 271 ? -61.535 35.739 53.897 1.00 72.95 252 ALA G O 1
ATOM 15654 N N . ALA H 1 272 ? -61.968 36.939 52.041 1.00 61.17 253 ALA G N 1
ATOM 15655 C CA . ALA H 1 272 ? -62.888 35.959 51.481 1.00 61.96 253 ALA G CA 1
ATOM 15656 C C . ALA H 1 272 ? -62.228 34.583 51.310 1.00 66.49 253 ALA G C 1
ATOM 15657 O O . ALA H 1 272 ? -61.025 34.489 51.035 1.00 73.01 253 ALA G O 1
ATOM 15659 N N . PRO H 1 273 ? -63.020 33.516 51.474 1.00 56.61 254 PRO G N 1
ATOM 15660 C CA . PRO H 1 273 ? -62.572 32.120 51.394 1.00 64.09 254 PRO G CA 1
ATOM 15661 C C . PRO H 1 273 ? -61.812 31.766 50.110 1.00 67.37 254 PRO G C 1
ATOM 15662 O O . PRO H 1 273 ? -62.263 32.091 49.014 1.00 64.76 254 PRO G O 1
#

Nearest PDB structures (foldseek):
  4j2h-assembly1_A  TM=9.365E-01  e=2.996E-28  Sinorhizobium meliloti 1021
  4z9x-assembly1_A  TM=9.264E-01  e=2.149E-26  Streptococcus pyogenes serotype M1
  7pcs-assembly1_D  TM=9.256E-01  e=7.369E-24  Thauera aromatica
  4itu-assembly1_C  TM=8.844E-01  e=6.233E-21  Xanthobacter autotrophicus Py2
  6ze0-assembly1_A  TM=8.584E-01  e=8.399E-17  Comamonas sp. 26

Secondary structure (DSSP, 8-state):
-TT--TT-EEEESSTTSHHHHHHHHHHHHTT-EEEEEES-HHHHHHHHHHHHHHH---EEEEE--TT-HHHHH--HHHHHTT----EEEE---------TTT--HHHHHHHHIIIIIHHHHHHHHHHH--TT----EEEEE--GGGTS--TT-HHHHHHHHHHHHHHH--TTTGGGT-EEEEEEE----STTHHHHHSSTTHHHHHHSTTS-PPPGGGGHHHHHHHHSGGGTT--S-EEEESTTGGG--/-TT--TT-EEEESSTTSHHHHHHHHHHHHTT-EEEEEES-THHHHHHHHHHHHHH---EEEEE--TT-HHHHH--HHHHHTT----EEEE---------GGG--HHHHHHHHIIIIIHHHHHHHHHHH--TT----EEEEE--GGGTS--TT-HHHHHHHHHHHHHHH--TTTGGGT-EEEEEEE----STTHHHHHSHHHHHHHTTSTTSSPPPGGGGHHHHHHHHSGGGTT--S-EEEESTTGGG--/-TT--TT-EEEESSTTSHHHHHHHHHHHHTT-EEEEEES-GGGGHHHHHHHHHHH---EEEEE--TT-HHHHH--HHHHHTT---SEEEE---------GGG--HHHHHHHHIIIIIHHHHHHHHHHH--TT----EEEEE--GGGTS--TT-HHHHHHHHHHHHHHH--TTTGGGT-EEEEEEE----STTHHHHHSHHHHHHHHHSTT--PPPGGGGHHHHHHHHSGGGTT--S-EEEESTTGGGS--/-TT--TT-EEEESSTTSHHHHHHHHHHHHTT-EEEEEES-HHHHHHHHHHHHHHH---EEEEE--TT-HHHHH--HHHHHTT----EEEE---------GGG--HHHHHHHHIIIIIHHHHHHHHHHH--TT----EEEEE--GGGTS--TT-HHHHHHHHHHHHHHH--TTTGGGT-EEEEEEE----STTHHHHHSHHHHHHHTTSTTS-PPPGGGGHHHHHHHHSGGGTT--S-EEEESTTGGG--/-TT--TT-EEEESSTTSHHHHHHHHHHHHTT-EEEEEES-HHHHHHHHHHHHHHH---EEEEE--TT-HHHHH--HHHHHTT---SEEEE---------TTT--HHHHHHHHIIIIIHHHHHHHHHHH--TT----EEEEE--GGGTS--TT-HHHHHHHHHHHHHHH--TTTGGGT-EEEEEEE----STTHHHHHSHHHHHHHTTSTTSSPPPGGGGHHHHHHHHSGGGTT--S-EEEESTTGGG--/-TT--TT-EEEESSTTSHHHHHHHHHHHHTT-EEEEEES-THHHHHHHHHHHHHH---EEEEE--TT-HHHHH--HHHHHTT---SEEEE---------TTT--HHHHHHHHIIIIIHHHHHHHHHHH--TT----EEEEE--GGGTS--TT-HHHHHHHHHHHHHHH--TTTGGGT-EEEEEEE----STTHHHHHSHHHHHHHTTSTTS-PPPGGGGHHHHHHHHSGGGTT--S-EEEESTTGGG--/-TT--TT-EEEESSTTSHHHHHHHHHHHHTT-EEEEEES-HHHHHHHHHHHHHHH---EEEEE--TT-HHHHH--HHHHHTT---SEEEE---------GGG--HHHHHHHHIIIIIHHHHHHHHHHH--TT----EEEEE--GGGTS--TT-HHHHHHHHHHHHHHH--TTTGGGT-EEEEEEE----STTHHHHHSHHHHHHHHHSTTS-PPPGGGGHHHHHHHHSGGGTT--S-EEEESTTGGG--/-TT--TT-EEEESSTTSHHHHHHHHHHHHTT-EEEEEES-HHHHHHHHHHHHHHH---EEEEE--TT-HHHHH--HHHHTTT---SEEEE---------GGG--HHHHHHHHIIIIIHHHHHHHHHHH--TT----EEEEE--GGGTS--TT-HHHHHHHHHHHHHHH--TTTGGGT-EEEEEEE----STTHHHHHSHHHHHHHTTSTTS-PPPGGGGHHHHHHHHSGGGTT--S-EEEESTTGGG--

Foldseek 3Di:
DQLQQAAAEEEAEPLLDPLNLLLQQLSLVRRYEYEYEDQDQVSCVVSVVVSCVPRVHHYHYDHDDLLPLVRLLCLVVCVVVVHAHAEYELPFADFDFDAPVPDDPVRLCVGQCRLAVSLVSNVVSNLVVVVVLHQHEYEYEAALLLPDPDGRTVSSSVNSVNNLQVQLCLVVCVVSNYAGEYEHEYADDPVPCVCCVDVVVQVLLVQQQVSDHFDSVLCSVVVSCRGGSVVSVDHSYYHYRGNCSSVGD/DQLQQAAAEEEEEPLLFPLNLLLQQLNLVSHYEYEYEYQDDPSVVVSVVVSCVPRVHHYHYDHDDLLPLVSLLVLVVQVVVVDAHAEYELDFADWWFDAPVPQDPVRLCVGQCRLAVSLVSNCVNSLVSLVVLHLHEYEYEAALLLPDPDGRTVSSSVNSVNNLQVQQCLVVCVVSNYAGEYEHEYADGDVCPCPCVDPVNLVLLVQQQVSDHDDSVLCSVVSSCRGGSVVSVPHSYYHYRGSCSSVGD/DQLQQAAAEEEEEPLLFPLNLLLQQLVLVSHYEYEYEDQDPVSVVVSVVVSCVPRVHHYHYAHDDLLPLVSLLVLVVQVVVVHAHAEYELDFADFDFDAPVVQDPVRLCVGQCRQAVSLVSNCVSSLVNVVVLHQHEYEYEAALLLPDPDGRTVSNSVNRVNRLQVQQCLVVCVVSNYAGEYEHAYAPGDVCPCCCPDVVNQVLLVQQQVSDHFDSVLCSVVVSCRGGSVVSVPHSYYHYRGSCSSVGD/DQLQQAAAEEEEEPLLFPLNLLLQQLSLQSRYAYEYEDQDQVSCVVSCVCSCVPRVHHYHYAHDDLLDLVSLLVLVVCVVVVHAHQEYELDFADFDFAAPVVQDPVRLCVGQCRLAVSLVSNCVSSLVSVVVLHQHEYEYEAALLLPDDDGRTVSNSVNRVNNLVVQQCLVVCVVSNYAGEYEHEYADGDVCPPVCVDPVNQVLLVQQQVSDHDDSVLCSVVVSCRGGSVVSVPHSYYHYRGSCSSVGDD/DQLQQAAAEEEEEPCLDPLNLLLQQLVLVSNYEYEYEDQDPVSVVVSQCVSCVPRVHHYHYDHDDLLDLVSLLVLVVCVVVVHAHQEYELDFADFDFDAPVVDDPVRLCVGQCRLAVSLVSNVVSSLVVLVVLHQHEYEYEAALLLPDPDGRTVSNSVNRVNRLQVQLCLVVCVVSNYAGEYEHEYFDDDVCPVCCPDVVNQVVLVQQQVSDHDDSVLCSVVSSCRGGSNVSVPHSYYHYRGNCNSVGD/DQLQQAAAEEEEEPLLFPLNLVLQQLQLQSNYAYEYEEADQVSVVVSLCVSCVPRVHHYHYDHDDLLDLVRLLVLVVCVVVVHAHAEYELDFADFDFDAPVPDDPVRLCVGLCRLAVSLVSNVVSSLVVVVVLHQHEYEYEAALLLPDPDGRTVSSNVNSVNNLQVQQCLVVCVVSNYAGEYEHEYADGDVCPPVCVDVVNQVLLVQQQVSDHDDSVLCSVVVSCRGGSNCSVPHSYYHYRGSCSSVGD/DQLQQAAAEEEEEPCLFPLNLLLQQLSLVSHYEYEYEEQDQVSVVVSCVVSCVPRVHHYHYDHDDLLDLVSLLVLVVCVVVVHAHAEYELDFADFDFDAPVPQDPVRLCVGLSRQAVSLVSNVVSSLVVVVVLHQHEYEYEAALLCPDPDGRTVSSSVNRVNRLQVQLCLVVCVVSNYAGEYEHEYAPGDVCPVVCVDPVNQVVLVQQPQSDHDDSVLCSVVSSCRGGSVVSVPHSYYHYRGNCNSVGD/DQLQQAAAEEEEEPLLFPLNLVLQQLQLQSHYEYEYEYQDQVSVVVSQCVSCVPRVHHYHYDHDDLLPLVRLLVLVVCVVVVDAHAEYELDFADFDFDAPVPQDPVNLCVHQCRLAVSLVSNVVSSLVVVVVLHQHEYEYEAALLLPDPDGRTVSSNVNRVNRLQVQLCLVVCVVSNYAGEYEHEYADGPVCPCVCPDPNNLVLLVQQQVSDHDDSVLCSVVSSCRGGSVCSPPHSYYHYRGSCSSVGD

Sequence (1993 aa):
NIFDVKDKYILITGASSGLGHHIAELFAKEGANIVICARRLERLKELESHIKNEYGVQVYTFALDVNDRSAVKDLSSLEAEGVTIDVLINNAGVSDTKRFLDYNDEDWDKIVDTNLKAPWQCAQEVVQHIKAERKGSIINITSILSQSTNLGVSSPYCASKAGLRHLTEVAVELARFGINVNAIAPGYITEINEEYLTSEVGQQLLKKIPTRKFVEFDDLNGPLLLLASQAGQGITGIEIKVDGGHSAAPNIFDVKDKYILITGASSGLGHHIAELFAKEGANIVICARRLERLKELESHIKNEYGVQVYTFALDVNDRSAVKDLSSLEAEGVTIDVLINNAGVSDTKRFLDYNDEDWDKIVDTNLKAPWQCAQEVVQHIKAERKGSIINITSILSQSTNLGVSSPYCASKAGLRHLTEVAVELARFGINVNAIAPGYITEINEEYLTSEVGQQLLKKIPTRKFVEFDDLNGPLLLLASQAGQGITGIEIKVDGGHSAAPNIFDVKDKYILITGASSGLGHHIAELFAKEGANIVICARRLERLKELESHIKNEYGVQVYTFALDVNDRSAVKDLSSLEAEGVTIDVLINNAGVSDTKRFLDYNDEDWDKIVDTNLKAPWQCAQEVVQHIKAERKGSIINITSILSQSTNLGVSSPYCASKAGLRHLTEVAVELARFGINVNAIAPGYITEINEEYLTSEVGQQLLKKIPTRKFVEFDDLNGPLLLLASQAGQGITGIEIKVDGGHSAAPNIFDVKDKYILITGASSGLGHHIAELFAKEGANIVICARRLERLKELESHIKNEYGVQVYTFALDVNDRSAVKDLSSLEAEGVTIDVLINNAGVSDTKRFLDYNDEDWDKIVDTNLKAPWQCAQEVVQHIKAERKGSIINITSILSQSTNLGVSSPYCASKAGLRHLTEVAVELARFGINVNAIAPGYITEINEEYLTSEVGQQLLKKIPTRKFVEFDDLNGPLLLLASQAGQGITGIEIKVDGGHSAAPINIFDVKDKYILITGASSGLGHHIAELFAKEGANIVICARRLERLKELESHIKNEYGVQVYTFALDVNDRSAVKDLSSLEAEGVTIDVLINNAGVSDTKRFLDYNDEDWDKIVDTNLKAPWQCAQEVVQHIKAERKGSIINITSILSQSTNLGVSSPYCASKAGLRHLTEVAVELARFGINVNAIAPGYITEINEEYLTSEVGQQLLKKIPTRKFVEFDDLNGPLLLLASQAGQGITGIEIKVDGGHSAAPNIFDVKDKYILITGASSGLGHHIAELFAKEGANIVICARRLERLKELESHIKNEYGVQVYTFALDVNDRSAVKDLSSLEAEGVTIDVLINNAGVSDTKRFLDYNDEDWDKIVDTNLKAPWQCAQEVVQHIKAERKGSIINITSILSQSTNLGVSSPYCASKAGLRHLTEVAVELARFGINVNAIAPGYITEINEEYLTSEVGQQLLKKIPTRKFVEFDDLNGPLLLLASQAGQGITGIEIKVDGGHSAAPNIFDVKDKYILITGASSGLGHHIAELFAKEGANIVICARRLERLKELESHIKNEYGVQVYTFALDVNDRSAVKDLSSLEAEGVTIDVLINNAGVSDTKRFLDYNDEDWDKIVDTNLKAPWQCAQEVVQHIKAERKGSIINITSILSQSTNLGVSSPYCASKAGLRHLTEVAVELARFGINVNAIAPGYITEINEEYLTSEVGQQLLKKIPTRKFVEFDDLNGPLLLLASQAGQGITGIEIKVDGGHSAAPNIFDVKDKYILITGASSGLGHHIAELFAKEGANIVICARRLERLKELESHIKNEYGVQVYTFALDVNDRSAVKDLSSLEAEGVTIDVLINNAGVSDTKRFLDYNDEDWDKIVDTNLKAPWQCAQEVVQHIKAERKGSIINITSILSQSTNLGVSSPYCASKAGLRHLTEVAVELARFGINVNAIAPGYITEINEEYLTSEVGQQLLKKIPTRKFVEFDDLNGPLLLLASQAGQGITGIEIKVDGGHSAAP

B-factor: mean 70.05, std 27.33, range [27.28, 210.33]

CATH classification: 3.40.50.720

=== Feature glossary ===
A reading guide for the features in this record.

Start from the sequence.

  · This is the polypeptide sequence — one letter per residue, N-terminus first. Length ranges from a few dozen residues for small domains to over a thousand for large multi-domain proteins.

Fold it, and you get atomic coordinates and the backbone conformation that goes with them.

  · Structure coordinates are given as an mmCIF _atom_site loop: one row per atom with element, residue name, chain id, sequence number, and x/y/z position in Å. Only the four main-chain atoms per residue are included here; side chains are omitted to keep the record compact.

  · Backbone dihedral angles. Every residue except chain termini has a φ (preceding-C → N → Cα → C) and a ψ (N → Cα → C → next-N). They are reported in degrees following the IUPAC sign convention. Secondary structure is essentially a statement about which (φ, ψ) basin each residue occupies.

  · The SS8 string is DSSP's per-residue secondary-structure call. α-helix (H) means an i→i+4 H-bond ladder; β-strand (E) means the residue participates in a β-sheet; 3₁₀ (G) and π (I) are tighter and wider helices; T/S are turns/bends; '-' is loop.

  · SS3 is a coarse helix/strand/coil call (letters a/b/c) made by the P-SEA algorithm from inter-Cα distances and dihedrals. It is less detailed than DSSP but needs only Cα positions.

Summarize the fold with a handful of shape descriptors and a per-residue structural alphabet.

  · Radius of gyration (Rg) is the root-mean-square distance of Cα atoms from their centroid — a single number for overall size and compactness. A globular domain of N residues has Rg ≈ 2.2·N^0.38 Å; an extended or disordered chain has a much larger Rg. The Cα contact count is the number of residue pairs whose Cα atoms are within 8 Å and are more than four positions apart in sequence — a standard proxy for tertiary packing density. The bounding box is the smallest axis-aligned box enclosing all Cα atoms.

  · The Foldseek 3Di string encodes local tertiary geometry as a 20-letter alphabet — one character per residue — derived from the relative positions of nearby Cα atoms. Unlike the amino-acid sequence, 3Di is a direct function of the 3D structure, so two proteins with the same fold have similar 3Di strings even at low sequence identity.

  · Solvent-accessible surface area (SASA) is the area in Å² traced out by the centre of a 1.4 Å probe sphere (a water molecule) rolled over the protein's van der Waals surface (Shrake–Rupley / Lee–Richards construction). Buried residues have near-zero SASA; fully exposed residues can exceed 200 Å². The total SASA scales roughly with the number of surface residues.

Ask how reliable the model is.

  · pLDDT (predicted Local Distance Difference Test) is AlphaFold's per-residue confidence score, ranging from 0 to 100. Values above 90 indicate high confidence (typically well-packed cores); 70–90 is confident; 50–70 low confidence; below 50 usually means the region is disordered or the prediction is unreliable there. AlphaFold stores pLDDT in the mmCIF B-factor column.

  · B-factor (Debye–Waller factor) reflects atomic displacement in the crystal lattice. It is an experimental observable (units Å²), not a prediction; low values mean the atom is pinned down, high values mean it moves or is heterogeneous across the crystal.

  · Predicted Aligned Error (PAE) is an AlphaFold confidence matrix: entry (i, j) is the expected error in the position of residue j, in ångströms, when the prediction is superimposed on the true structure at residue i. Low PAE within a block of residues means that block is internally rigid and well-predicted; high PAE between two blocks means their relative placement is uncertain even if each block individually is confident.

Place it in context: what it resembles, what it is annotated as, and how it looks.

  · Nearest PDB neighbors are the top structural matches found by Foldseek when searching this structure against the entire Protein Data Bank. Each hit reports a TM-score (0 to 1; >0.5 almost always implies the same fold) and an E-value. These are *structural* homologs — they may share no detectable sequence similarity.

  · Functional annotations link the protein to curated databases. InterPro entries identify conserved domains and families by matching the sequence against member-database signatures (Pfam, PROSITE, CDD, …). Gene Ontology (GO) terms describe molecular function, biological process, and cellular component in a controlled vocabulary. CATH places the structure in a hierarchical fold classification (Class/Architecture/Topology/Homologous-superfamily). The organism is the source species.

  · Three diagnostic plots accompany the record. The Cα contact map visualizes the tertiary structure as a 2D adjacency matrix (8 Å cutoff, sequence-local contacts suppressed). The Ramachandran plot shows the distribution of backbone (φ, ψ) torsions, with points in the α and β basins reflecting secondary structure content. The PAE plot shows AlphaFold's inter-residue confidence as a color matrix.

  · Six rendered views show the 3D structure from the faces of a cube — i.e. along ±x, ±y, ±z. Rendering representation is drawn randomly per protein from cartoon (secondary-structure ribbons), sticks (backbone bonds), or molecular surface; coloring is either N→C rainbow (blue at the N-terminus through red at the C-terminus) or one color per chain.